Protein 3FIJ (pdb70)

Secondary structure (DSSP, 8-state):
-PPEEEEE--HHHHHHHHHHT-EEEEE----GGGHHHHHHT-SEEEE---SPPPGGGGT-PPPTT-----HHHHHHHHHHHHHHHHTT--EEEETT--HHHHHTT--EESSGGGSSS-----B--S-TTS--EEEEE-TTSSGGGT--TTEEE--B-S-EESSPPSSEEEEEEETT---EEEESS-SS-EEEESS-TT--TT-HHHHHHHHHHHHHHH--/---EEEEE--HHHHHHHHTT-EEEEE----GGGHHHHHHT-SEEEE---SPPPGGGGT-PPBTT-----HHHHHHHHHHHHHHHHTT--EEEETT--HHHHHTT--EES-GGG-SSPPB--B--S-TTS--EEEEE-TTSSHHHHS-TT-EE--B-S-EE-SPPTTEEEEEEETT---EEEESS-SS-EEEESS-TT---S-HHHHHHHHHHHHHHH--/-PPEEEEE--HHHHHHHHHTT-EEEEE----GGGHHHHHTT-SEEEE---SPPPGGGGT-PPBTT-----HHHHHHHHHHHHHHHHHT--EEEETT--HHHHHTT--EES-GGGSSS--B--B--S-TTS--EEEEE-TTSSGGGTS-TTEEE--B-S-EE-SPPTTEEEEEEETT---EEEESS-SS-EEEESS-TT--TT-HHHHHHHHHHHHHH-/-PPEEEEE--HHHHHHHHHTT-EEEEE----GGGHHHHHHT-SEEEE---SPPPGGGGT-PPPTT-----HHHHHHHHHHHHHHHHHT--EEEETT--HHHHHTT--EESSGGGSSS-----B--S-TTS--EEEEE-TTSTGGGTS-TTEEE--B-S-EE-SPPTTEEEEEEETT---EEEESS-SS-EEEESS-TT---S-HHHHHHHHHHHHHHHT-/-PPEEEEE--HHHHHHHHHTT-EEEEE----GGGHHHHHTT-SEEEE---SPPPGGGGT-PPPTT-----HHHHHHHHHHHHHHHHTT--EEEETT--HHHHHTT--EES-GGGSSS--B--B--S-TTS--EEEEE-TTSSGGGTS-TT-EE--B-S-EE-SPPSSEEEEEEETT---EEEESS-SS-EEEESS-TT---S-HHHHHHHHHHHHHHHH-/---EEEEE--HHHHHHHHHTT-EEEEE----GGGHHHHHHT-SEEEE---SBPPGGGGT-PPPTT---B-HHHHHHHHHHHHHHHHTT--EEEETT--HHHHHTT--EES-GGG-SSPP--SB--S-TTS--EEEEE-TTSTGGGTS-TTEEE--B-S-EE-SPPTTEEEEEEETT---EEEESS-SS-EEEESS-TT--TT-HHHHHHHHHHHHHHH--/---EEEEE---HHHHHHHHTT-EEEEE----GGGHHHHHTT-SEEEE---SPPPGGGGT-PPBTT-----HHHHHHHHHHHHHHHHTT--EEEETT--HHHHHTT--EES-GGG-SS-----S--S-TTS--EEEEE-TT-TGGGTS-TT-EE----S-EE-SPPTTEEEEEEETT---EEEESS-SS-EEEESS-TT---S-HHHHHHHHHHHHHHH-/---EEEEE--HHHHHHHHHTT-EEEEE----GGGHHHHHHT-SEEEE---SPPPGGGGT-PPPTT-----HHHHHHHHHHHHHHHHTT--EEEETT--HHHHHTT--EESSGGGSSS-----B--S-TTS--EEEEE-TTSHHHHHS-TTEEE--B-S-EE-SPPTTEEEEEEETT---EEEESS-SS-EEEESS-TT---S-HHHHHHHHHHHHHHTT-

Nearest PDB structures (foldseek):
  3fij-assembly1_H  TM=1.003E+00  e=1.975E-45  Listeria innocua
  3fij-assembly1_G  TM=9.987E-01  e=1.631E-45  Listeria innocua
  3fij-assembly1_B  TM=9.985E-01  e=3.739E-45  Listeria innocua
  2vxo-assembly1_A  TM=8.059E-01  e=6.911E-11  Homo sapiens
  2vpi-assembly1_A  TM=7.810E-01  e=2.467E-09  Homo sapiens

Foldseek 3Di:
DAFEEEEEDDDLVCVLLVVQGHHYDYDYQDDLVCQLVSLVPGLFYEYDDDAADQQVLQPDHDDPQADDHDHSSLSNVLSNVVSCLVVQGAYEYEANSCSPQSSQHFHKARFCVPDPDNDDDQQDPPPQLDFDFFKAFQCVDPLVVQDPGRDGFHHRDGMGTDGGHPQKDAGMDTPRGHAWIFGDPGSYGYIYGNGDLSSCPPDVSSSVSSNVSRVRSVVD/DFFEEEEEPPLVCVLLVVLGHHYDYDYQDALVCLLVVLVPGLEYEYDADAAEQQVLLPDHDDPLADDYDHSSLSNVLSNLVSCLVVQGEYEYEAVSCSNQSSQNFHKARFQVPDPFRDDDQQDPPPQLDFDFFKAFDCVDPLVVQDPGRDGAHGRDGMGTDGGGPQKDAGMATPRGHAWIFGHPGSYGYIYGNGDLSSCPPDVSSSVSSSVSRVSSVVD/DAFEEEEEDVVLPCVLLVVQGHHYDYDYQDALVCLLVVVVVGLAYEADDDAADAQPLLPGHDDPPADDYDPSSLSNVLSNVVNCLVVQHEYEYEASSCSVQSSQNWDKDRFQVRDPDNADDQQDPPPQLWFDFFKAFDCPDPLVVQDPHRDGFHGRDGMGTDGGGPQKDAGMDTVRGHAKMFGHPGSYGYIYGNGDLSSCPPDVSSSVSSSVNSVRSD/DAFEEEEEPDVLNCVLLVVLGHHYDYDYQDALVCLLVVVVVGLEYEYDDDAAAQQCLLPDDDDPPADDYDPSSLSNVLSNLVSCLVVQGEYEYEASSCSVQSSQRFHKARFQVRDPDNDDDQQDPPDLLWFDFFKAFDCVDPLVVLAPGRGGFHHRDGMGTDGGHPQKDATIATPRGGAKMWGHPGSYGYIYGNGDLSSCPPDVSSSVSSSVSRVRSVVD/DAFEEEEEDDDLVCVLLVVLGHHYDYDYQDALVCLLVVVVPGLFYEYEDDAADQQCLLPDDDDVAADDYDPSSLSNVLSNVVSCLVVQHEYEYEANSCSPQSSQNWHKARFQVRDPDRADDQQDPPPQLDFDFFKAFDCVDPLVVLDPGRDGFHHRDGMGTDGGRPQKDAGMDTVRGHAKIFGHPGSYGYIYGNGDLSSCPPDVSSSVVSSCSRVRSVVD/DFFEEEEEDDVLPCVLLVVLGHHYDYDYQDALVCLLVSPVRGLFYEAEDDAADQQVLLPDHDDPQADDYDVSSLSNVLSNVVNCLVVLGAYEYEANSCSPQSSQNFAKARFQVPDPDRDDDQQDPPPLLWFDFFKAFDCPDPLVVLDPGRDGFHHRDTMGTDGGGPQKDAGMDTPRGGAWIFGHPTSYGYIYGNGDLSSCPPDVSSSVSSSVRRVSSVVD/DFFEEEEEDCPLVCVLQVVLGHHYDYDYQDALVCLLVVCVVGLFYEYEDDAADQQCLLPDHDDPLADDYDPSSLSNVLSNVVSCLVVQGAYEYEANSCSPQSSQNFHKARFQVRDPQNADDQQDPPDLLWFDFFKAFDCVDPLCVLDPGRDGFHHHDGMGTDGGGPQKDAGMDTVRGGAWIFGHPTSYGYIHGNGCLSSCPPDVSSSVSSSVRRVSRVD/DAFEEEEEPPVLNCVLLVVLGHHYDYDYQDALVCLLVVCVVGLFYEYEDDAADQQCLLPDHDDPPADDYDVSSLSNVLSNVVSCQVVQGEYEAEANSCSPQSSQRFHKARFQVRDPDRDDDQQDPPDLLWFDFFKAFDCVDPLVVLDPGRDGFHHRDGMGTDGGHPQKDAGMDTPRGGAWIFGHPGSYGYIHGNGDLSSCPPDVSSSVSSSVSRVRSVVD

Radius of gyration: 37.93 Å; Cα contacts (8 Å, |Δi|>4): 4145; chains: 8; bounding box: 94×78×86 Å

Sequence (1756 aa):
LKPVIGITGQQRYVDAIQKVGGFPIALPIDDPSTAVQAISLVDGLLLTGGQDITPQLYLEEPSQEIGAYFPPRDSYEIALVRAALDAGKPIFAICRGQLVNVALGGTLYQDISQVETKALQHLQRVDEQLGSHTIDIEPTSELAKHHPNKKLVNSLHHQFIKKLAPSFKVTARTADGIEAVEGDNLPSWYLGVQWHPELFQTDPESEQLFQALVDESKKTLKPVIGITGQRYVDAIQKVGGFPIALPIDDPSTAVQAISLVDGLLLTGGQDITPQLYLEEPSQEIGAYFPPRDSYEIALVRAALDAGKPIFAICRGQLVNVALGGTLYQDISQVETKALQHLQRVDEQLGSHTIDIEPTSELAKHHPNKKLVNSLHHQFIKKLAPSFKVTARTADGIEAVEGDNLPSWYLGVQWHPELFQTDPESEQLFQALVDESKKTLKPVIGITGQQRYVDAIQKVGGFPIALPIDDPSTAVQAISLVDGLLLTGGQDITPQLYLEEPSQEIGAYFPPRDSYEIALVRAALDAGKPIFAICRGQLVNVALGGTLYQDISQVETKALQHLQRVDEQLGSHTIDIEPTSELAKHHPNKKLVNSLHHQFIKKLAPSFKVTARTADGIEAVEGDNLPSWYLGVQWHPELFQTDPESEQLFQALVDESKLKPVIGITGQQRYVDAIQKVGGFPIALPIDDPSTAVQAISLVDGLLLTGGQDITPQLYLEEPSQEIGAYFPPRDSYEIALVRAALDAGKPIFAICRGQLVNVALGGTLYQDISQVETKALQHLQRVDEQLGSHTIDIEPTSELAKHHPNKKLVNSLHHQFIKKLAPSFKVTARTADGIEAVEGDNLPSWYLGVQWHPELFQTDPESEQLFQALVDESKKTLKPVIGITGQQRYVDAIQKVGGFPIALPIDDPSTAVQAISLVDGLLLTGGQDITPQLYLEEPSQEIGAYFPPRDSYEIALVRAALDAGKPIFAICRGQLVNVALGGTLYQDISQVETKALQHLQRVDEQLGSHTIDIEPTSELAKHHPNKKLVNSLHHQFIKKLAPSFKVTARTADGIEAVEGDNLPSWYLGVQWHPELFQTDPESEQLFQALVDESKKTLKPVIGITGQQRYVDAIQKVGGFPIALPIDDPSTAVQAISLVDGLLLTGGQDITPQLYLEEPSQEIGAYFPPRDSYEIALVRAALDAGKPIFAICRGQLVNVALGGTLYQDISQVETKALQHLQRVDEQLGSHTIDIEPTSELAKHHPNKKLVNSLHHQFIKKLAPSFKVTARTADGIEAVEGDNLPSWYLGVQWHPELFQTDPESEQLFQALVDESKKTLKPVIGITGNQRYVDAIQKVGGFPIALPIDDPSTAVQAISLVDGLLLTGGQDITPQLYLEEPSQEIGAYFPPRDSYEIALVRAALDAGKPIFAICRGQLVNVALGGTLYQDISQVETKALQHLQRVDEQLGSHTIDIEPTSELAKHHPNKKLVNSLHHQFIKKLAPSFKVTARTADGIEAVEGDNLPSWYLGVQWHPELFQTDPESEQLFQALVDESKKLKPVIGITGQQRYVDAIQKVGGFPIALPIDDPSTAVQAISLVDGLLLTGGQDITPQLYLEEPSQEIGAYFPPRDSYEIALVRAALDAGKPIFAICRGQLVNVALGGTLYQDISQVETKALQHLQRVDEQLGSHTIDIEPTSELAKHHPNKKLVNSLHHQFIKKLAPSFKVTARTADGIEAVEGDNLPSWYLGVQWHPELFQTDPESEQLFQALVDESKKT

Structure (mmCIF, N/CA/C/O backbone):
data_3FIJ
#
_entry.id   3FIJ
#
_cell.length_a   91.056
_cell.length_b   131.205
_cell.length_c   93.290
_cell.angle_alpha   90.00
_cell.angle_beta   108.79
_cell.angle_gamma   90.00
#
_symmetry.space_group_name_H-M   'P 1 21 1'
#
loop_
_entity.id
_entity.type
_entity.pdbx_description
1 polymer 'Lin1909 protein'
2 non-polymer 'MANGANESE (II) ION'
3 water water
#
loop_
_atom_site.group_PDB
_atom_site.id
_atom_site.type_symbol
_atom_site.label_atom_id
_atom_site.label_alt_id
_atom_site.label_comp_id
_atom_site.label_asym_id
_atom_site.label_entity_id
_atom_site.label_seq_id
_atom_site.pdbx_PDB_ins_code
_atom_site.Cartn_x
_atom_site.Cartn_y
_atom_site.Cartn_z
_atom_site.occupancy
_atom_site.B_iso_or_equiv
_atom_site.auth_seq_id
_atom_site.auth_comp_id
_atom_site.auth_asym_id
_atom_site.auth_atom_id
_atom_site.pdbx_PDB_model_num
ATOM 1 N N . LEU A 1 3 ? 46.360 4.968 -28.270 1.00 47.06 3 LEU A N 1
ATOM 2 C CA . LEU A 1 3 ? 45.691 4.271 -27.133 1.00 44.99 3 LEU A CA 1
ATOM 3 C C . LEU A 1 3 ? 44.678 5.204 -26.449 1.00 43.45 3 LEU A C 1
ATOM 4 O O . LEU A 1 3 ? 44.146 6.111 -27.093 1.00 45.52 3 LEU A O 1
ATOM 9 N N . LYS A 1 4 ? 44.405 5.008 -25.162 1.00 39.57 4 LYS A N 1
ATOM 10 C CA . LYS A 1 4 ? 43.411 5.849 -24.490 1.00 34.02 4 LYS A CA 1
ATOM 11 C C . LYS A 1 4 ? 43.928 7.024 -23.671 1.00 30.99 4 LYS A C 1
ATOM 12 O O . LYS A 1 4 ? 45.011 6.971 -23.090 1.00 31.37 4 LYS A O 1
ATOM 18 N N . PRO A 1 5 ? 43.137 8.104 -23.601 1.00 27.62 5 PRO A N 1
ATOM 19 C CA . PRO A 1 5 ? 43.524 9.285 -22.831 1.00 25.14 5 PRO A CA 1
ATOM 20 C C . PRO A 1 5 ? 43.484 8.902 -21.344 1.00 24.14 5 PRO A C 1
ATOM 21 O O . PRO A 1 5 ? 42.555 8.217 -20.902 1.00 22.73 5 PRO A O 1
ATOM 25 N N . VAL A 1 6 ? 44.484 9.328 -20.581 1.00 21.02 6 VAL A N 1
ATOM 26 C CA . VAL A 1 6 ? 44.519 9.028 -19.156 1.00 18.56 6 VAL A CA 1
ATOM 27 C C . VAL A 1 6 ? 43.785 10.125 -18.391 1.00 17.30 6 VAL A C 1
ATOM 28 O O . VAL A 1 6 ? 44.024 11.309 -18.612 1.00 19.46 6 VAL A O 1
ATOM 32 N N . ILE A 1 7 ? 42.879 9.733 -17.504 1.00 16.80 7 ILE A N 1
ATOM 33 C CA . ILE A 1 7 ? 42.130 10.699 -16.707 1.00 16.08 7 ILE A CA 1
ATOM 34 C C . ILE A 1 7 ? 42.431 10.529 -15.216 1.00 16.12 7 ILE A C 1
ATOM 35 O O . ILE A 1 7 ? 42.136 9.490 -14.617 1.00 15.79 7 ILE A O 1
ATOM 40 N N . GLY A 1 8 ? 43.028 11.556 -14.625 1.00 16.97 8 GLY A N 1
ATOM 41 C CA . GLY A 1 8 ? 43.337 11.520 -13.210 1.00 15.24 8 GLY A CA 1
ATOM 42 C C . GLY A 1 8 ? 42.067 11.859 -12.453 1.00 16.13 8 GLY A C 1
ATOM 43 O O . GLY A 1 8 ? 41.507 12.945 -12.622 1.00 14.08 8 GLY A O 1
ATOM 44 N N . ILE A 1 9 ? 41.594 10.919 -11.643 1.00 15.09 9 ILE A N 1
ATOM 45 C CA . ILE A 1 9 ? 40.389 11.132 -10.859 1.00 14.55 9 ILE A CA 1
ATOM 46 C C . ILE A 1 9 ? 40.786 11.403 -9.424 1.00 15.87 9 ILE A C 1
ATOM 47 O O . ILE A 1 9 ? 41.532 10.642 -8.810 1.00 16.72 9 ILE A O 1
ATOM 52 N N . THR A 1 10 ? 40.262 12.490 -8.890 1.00 17.48 10 THR A N 1
ATOM 53 C CA . THR A 1 10 ? 40.555 12.902 -7.532 1.00 20.37 10 THR A CA 1
ATOM 54 C C . THR A 1 10 ? 39.655 12.114 -6.573 1.00 21.37 10 THR A C 1
ATOM 55 O O . THR A 1 10 ? 38.538 11.759 -6.926 1.00 22.49 10 THR A O 1
ATOM 59 N N . GLY A 1 11 ? 40.135 11.821 -5.369 1.00 25.01 11 GLY A N 1
ATOM 60 C CA . GLY A 1 11 ? 39.316 11.053 -4.441 1.00 27.52 11 GLY A CA 1
ATOM 61 C C . GLY A 1 11 ? 39.451 11.445 -2.988 1.00 28.66 11 GLY A C 1
ATOM 62 O O . GLY A 1 11 ? 40.219 12.347 -2.667 1.00 31.13 11 GLY A O 1
ATOM 63 N N . GLN A 1 30 ? 35.428 7.980 -6.227 1.00 39.61 30 GLN A N 1
ATOM 64 C CA . GLN A 1 30 ? 34.772 6.691 -6.049 1.00 37.78 30 GLN A CA 1
ATOM 65 C C . GLN A 1 30 ? 34.500 5.950 -7.355 1.00 35.46 30 GLN A C 1
ATOM 66 O O . GLN A 1 30 ? 34.693 6.475 -8.455 1.00 33.55 30 GLN A O 1
ATOM 72 N N . GLN A 1 31 ? 34.035 4.716 -7.198 1.00 32.56 31 GLN A N 1
ATOM 73 C CA . GLN A 1 31 ? 33.766 3.810 -8.297 1.00 29.83 31 GLN A CA 1
ATOM 74 C C . GLN A 1 31 ? 32.959 4.327 -9.474 1.00 28.39 31 GLN A C 1
ATOM 75 O O . GLN A 1 31 ? 33.357 4.146 -10.626 1.00 26.57 31 GLN A O 1
ATOM 81 N N . ARG A 1 32 ? 31.826 4.960 -9.207 1.00 26.85 32 ARG A N 1
ATOM 82 C CA . ARG A 1 32 ? 31.013 5.425 -10.313 1.00 28.12 32 ARG A CA 1
ATOM 83 C C . ARG A 1 32 ? 31.690 6.469 -11.188 1.00 25.82 32 ARG A C 1
ATOM 84 O O . ARG A 1 32 ? 31.334 6.618 -12.354 1.00 26.63 32 ARG A O 1
ATOM 92 N N . TYR A 1 33 ? 32.685 7.168 -10.654 1.00 23.57 33 TYR A N 1
ATOM 93 C CA . TYR A 1 33 ? 33.398 8.134 -11.482 1.00 21.99 33 TYR A CA 1
ATOM 94 C C . TYR A 1 33 ? 34.284 7.348 -12.449 1.00 21.94 33 TYR A C 1
ATOM 95 O O . TYR A 1 33 ? 34.387 7.704 -13.624 1.00 21.03 33 TYR A O 1
ATOM 104 N N . VAL A 1 34 ? 34.915 6.274 -11.966 1.00 21.67 34 VAL A N 1
ATOM 105 C CA . VAL A 1 34 ? 35.763 5.473 -12.848 1.00 22.15 34 VAL A CA 1
ATOM 106 C C . VAL A 1 34 ? 34.890 4.718 -13.855 1.00 20.82 34 VAL A C 1
ATOM 107 O O . VAL A 1 34 ? 35.311 4.497 -14.989 1.00 20.02 34 VAL A O 1
ATOM 111 N N . ASP A 1 35 ? 33.683 4.328 -13.446 1.00 19.58 35 ASP A N 1
ATOM 112 C CA . ASP A 1 35 ? 32.771 3.637 -14.364 1.00 20.07 35 ASP A CA 1
ATOM 113 C C . ASP A 1 35 ? 32.491 4.598 -15.515 1.00 19.01 35 ASP A C 1
ATOM 114 O O . ASP A 1 35 ? 32.572 4.238 -16.684 1.00 19.25 35 ASP A O 1
ATOM 119 N N . ALA A 1 36 ? 32.160 5.832 -15.162 1.00 18.71 36 ALA A N 1
ATOM 120 C CA . ALA A 1 36 ? 31.870 6.863 -16.147 1.00 18.21 36 ALA A CA 1
ATOM 121 C C . ALA A 1 36 ? 33.024 7.044 -17.129 1.00 17.75 36 ALA A C 1
ATOM 122 O O . ALA A 1 36 ? 32.828 7.043 -18.340 1.00 19.42 36 ALA A O 1
ATOM 124 N N . ILE A 1 37 ? 34.232 7.200 -16.612 1.00 16.62 37 ILE A N 1
ATOM 125 C CA . ILE A 1 37 ? 35.377 7.390 -17.482 1.00 16.58 37 ILE A CA 1
ATOM 126 C C . ILE A 1 37 ? 35.604 6.179 -18.374 1.00 17.47 37 ILE A C 1
ATOM 127 O O . ILE A 1 37 ? 35.833 6.319 -19.576 1.00 19.36 37 ILE A O 1
ATOM 132 N N . GLN A 1 38 ? 35.536 4.988 -17.791 1.00 16.89 38 GLN A N 1
ATOM 133 C CA . GLN A 1 38 ? 35.751 3.770 -18.560 1.00 17.68 38 GLN A CA 1
ATOM 134 C C . GLN A 1 38 ? 34.699 3.561 -19.641 1.00 17.67 38 GLN A C 1
ATOM 135 O O . GLN A 1 38 ? 35.023 3.130 -20.746 1.00 16.89 38 GLN A O 1
ATOM 141 N N . LYS A 1 39 ? 33.448 3.881 -19.335 1.00 18.45 39 LYS A N 1
ATOM 142 C CA . LYS A 1 39 ? 32.380 3.728 -20.310 1.00 19.82 39 LYS A CA 1
ATOM 143 C C . LYS A 1 39 ? 32.621 4.652 -21.501 1.00 21.71 39 LYS A C 1
ATOM 144 O O . LYS A 1 39 ? 32.290 4.323 -22.631 1.00 23.34 39 LYS A O 1
ATOM 150 N N . VAL A 1 40 ? 33.231 5.799 -21.240 1.00 21.76 40 VAL A N 1
ATOM 151 C CA . VAL A 1 40 ? 33.470 6.790 -22.273 1.00 20.93 40 VAL A CA 1
ATOM 152 C C . VAL A 1 40 ? 34.775 6.686 -23.081 1.00 22.14 40 VAL A C 1
ATOM 153 O O . VAL A 1 40 ? 34.988 7.449 -24.023 1.00 22.31 40 VAL A O 1
ATOM 157 N N . GLY A 1 41 ? 35.649 5.752 -22.722 1.00 21.54 41 GLY A N 1
ATOM 158 C CA . GLY A 1 41 ? 36.868 5.588 -23.493 1.00 20.98 41 GLY A CA 1
ATOM 159 C C . GLY A 1 41 ? 38.165 6.106 -22.906 1.00 21.32 41 GLY A C 1
ATOM 160 O O . GLY A 1 41 ? 39.196 6.107 -23.583 1.00 19.81 41 GLY A O 1
ATOM 161 N N . GLY A 1 42 ? 38.134 6.545 -21.656 1.00 20.31 42 GLY A N 1
ATOM 162 C CA . GLY A 1 42 ? 39.350 7.049 -21.049 1.00 18.97 42 GLY A CA 1
ATOM 163 C C . GLY A 1 42 ? 39.919 6.028 -20.092 1.00 17.97 42 GLY A C 1
ATOM 164 O O . GLY A 1 42 ? 39.205 5.134 -19.662 1.00 18.28 42 GLY A O 1
ATOM 165 N N . PHE A 1 43 ? 41.205 6.133 -19.775 1.00 17.46 43 PHE A N 1
ATOM 166 C CA . PHE A 1 43 ? 41.802 5.200 -18.831 1.00 17.87 43 PHE A CA 1
ATOM 167 C C . PHE A 1 43 ? 41.939 5.973 -17.539 1.00 16.68 43 PHE A C 1
ATOM 168 O O . PHE A 1 43 ? 42.765 6.876 -17.429 1.00 17.63 43 PHE A O 1
ATOM 176 N N . PRO A 1 44 ? 41.128 5.635 -16.539 1.00 14.91 44 PRO A N 1
ATOM 177 C CA . PRO A 1 44 ? 41.261 6.391 -15.300 1.00 15.02 44 PRO A CA 1
ATOM 178 C C . PRO A 1 44 ? 42.295 5.842 -14.323 1.00 15.75 44 PRO A C 1
ATOM 179 O O . PRO A 1 44 ? 42.641 4.658 -14.358 1.00 16.58 44 PRO A O 1
ATOM 183 N N . ILE A 1 45 ? 42.809 6.733 -13.483 1.00 14.19 45 ILE A N 1
ATOM 184 C CA . ILE A 1 45 ? 43.729 6.372 -12.413 1.00 14.41 45 ILE A CA 1
ATOM 185 C C . ILE A 1 45 ? 43.299 7.267 -11.266 1.00 15.04 45 ILE A C 1
ATOM 186 O O . ILE A 1 45 ? 42.966 8.442 -11.468 1.00 16.68 45 ILE A O 1
ATOM 191 N N . ALA A 1 46 ? 43.260 6.710 -10.067 1.00 15.35 46 ALA A N 1
ATOM 192 C CA . ALA A 1 46 ? 42.864 7.494 -8.913 1.00 15.77 46 ALA A CA 1
ATOM 193 C C . ALA A 1 46 ? 44.109 8.152 -8.327 1.00 16.25 46 ALA A C 1
ATOM 194 O O . ALA A 1 46 ? 45.122 7.492 -8.106 1.00 16.44 46 ALA A O 1
ATOM 196 N N . LEU A 1 47 ? 44.036 9.461 -8.111 1.00 15.69 47 LEU A N 1
ATOM 197 C CA . LEU A 1 47 ? 45.145 10.199 -7.530 1.00 15.62 47 LEU A CA 1
ATOM 198 C C . LEU A 1 47 ? 44.900 10.325 -6.035 1.00 15.09 47 LEU A C 1
ATOM 199 O O . LEU A 1 47 ? 44.014 11.062 -5.605 1.00 14.03 47 LEU A O 1
ATOM 204 N N . PRO A 1 48 ? 45.655 9.579 -5.217 1.00 13.76 48 PRO A N 1
ATOM 205 C CA . PRO A 1 48 ? 45.407 9.723 -3.788 1.00 14.38 48 PRO A CA 1
ATOM 206 C C . PRO A 1 48 ? 45.831 11.114 -3.325 1.00 13.87 48 PRO A C 1
ATOM 207 O O . PRO A 1 48 ? 46.479 11.868 -4.058 1.00 11.56 48 PRO A O 1
ATOM 211 N N . ILE A 1 49 ? 45.445 11.470 -2.114 1.00 13.13 49 ILE A N 1
ATOM 212 C CA . ILE A 1 49 ? 45.836 12.764 -1.607 1.00 16.05 49 ILE A CA 1
ATOM 213 C C . ILE A 1 49 ? 47.344 12.727 -1.371 1.00 15.33 49 ILE A C 1
ATOM 214 O O . ILE A 1 49 ? 47.868 11.767 -0.814 1.00 15.64 49 ILE A O 1
ATOM 219 N N . ASP A 1 50 ? 48.043 13.761 -1.819 1.00 16.14 50 ASP A N 1
ATOM 220 C CA . ASP A 1 50 ? 49.486 13.810 -1.636 1.00 19.53 50 ASP A CA 1
ATOM 221 C C . ASP A 1 50 ? 49.921 15.247 -1.398 1.00 20.73 50 ASP A C 1
ATOM 222 O O . ASP A 1 50 ? 49.104 16.166 -1.415 1.00 19.14 50 ASP A O 1
ATOM 227 N N . ASP A 1 51 ? 51.214 15.434 -1.163 1.00 23.10 51 ASP A N 1
ATOM 228 C CA . ASP A 1 51 ? 51.766 16.761 -0.917 1.00 23.60 51 ASP A CA 1
ATOM 229 C C . ASP A 1 51 ? 51.655 17.662 -2.154 1.00 21.84 51 ASP A C 1
ATOM 230 O O . ASP A 1 51 ? 52.004 17.249 -3.257 1.00 21.76 51 ASP A O 1
ATOM 235 N N . PRO A 1 52 ? 51.168 18.907 -1.980 1.00 21.33 52 PRO A N 1
ATOM 236 C CA . PRO A 1 52 ? 51.004 19.882 -3.068 1.00 21.36 52 PRO A CA 1
ATOM 237 C C . PRO A 1 52 ? 52.155 19.894 -4.070 1.00 21.69 52 PRO A C 1
ATOM 238 O O . PRO A 1 52 ? 51.942 19.965 -5.281 1.00 21.14 52 PRO A O 1
ATOM 242 N N . SER A 1 53 ? 53.377 19.826 -3.553 1.00 22.02 53 SER A N 1
ATOM 243 C CA . SER A 1 53 ? 54.576 19.821 -4.386 1.00 22.05 53 SER A CA 1
ATOM 244 C C . SER A 1 53 ? 54.608 18.693 -5.423 1.00 23.29 53 SER A C 1
ATOM 245 O O . SER A 1 53 ? 55.380 18.764 -6.381 1.00 24.25 53 SER A O 1
ATOM 248 N N . THR A 1 54 ? 53.791 17.655 -5.240 1.00 21.47 54 THR A N 1
ATOM 249 C CA . THR A 1 54 ? 53.771 16.550 -6.197 1.00 21.08 54 THR A CA 1
ATOM 250 C C . THR A 1 54 ? 52.679 16.731 -7.237 1.00 21.42 54 THR A C 1
ATOM 251 O O . THR A 1 54 ? 52.477 15.869 -8.094 1.00 21.90 54 THR A O 1
ATOM 255 N N . ALA A 1 55 ? 51.981 17.858 -7.172 1.00 20.99 55 ALA A N 1
ATOM 256 C CA . ALA A 1 55 ? 50.899 18.123 -8.114 1.00 20.74 55 ALA A CA 1
ATOM 257 C C . ALA A 1 55 ? 51.328 18.169 -9.579 1.00 21.07 55 ALA A C 1
ATOM 258 O O . ALA A 1 55 ? 50.656 17.593 -10.441 1.00 21.59 55 ALA A O 1
ATOM 260 N N . VAL A 1 56 ? 52.433 18.843 -9.891 1.00 20.49 56 VAL A N 1
ATOM 261 C CA . VAL A 1 56 ? 52.814 18.894 -11.291 1.00 19.58 56 VAL A CA 1
ATOM 262 C C . VAL A 1 56 ? 53.209 17.505 -11.801 1.00 19.83 56 VAL A C 1
ATOM 263 O O . VAL A 1 56 ? 52.974 17.186 -12.961 1.00 20.16 56 VAL A O 1
ATOM 267 N N . GLN A 1 57 ? 53.781 16.664 -10.942 1.00 19.42 57 GLN A N 1
ATOM 268 C CA . GLN A 1 57 ? 54.146 15.319 -11.378 1.00 19.79 57 GLN A CA 1
ATOM 269 C C . GLN A 1 57 ? 52.869 14.510 -11.605 1.00 20.80 57 GLN A C 1
ATOM 270 O O . GLN A 1 57 ? 52.809 13.636 -12.470 1.00 20.80 57 GLN A O 1
ATOM 276 N N . ALA A 1 58 ? 51.846 14.806 -10.816 1.00 20.18 58 ALA A N 1
ATOM 277 C CA . ALA A 1 58 ? 50.580 14.108 -10.942 1.00 19.72 58 ALA A CA 1
ATOM 278 C C . ALA A 1 58 ? 49.938 14.415 -12.299 1.00 20.04 58 ALA A C 1
ATOM 279 O O . ALA A 1 58 ? 49.550 13.498 -13.020 1.00 18.75 58 ALA A O 1
ATOM 281 N N . ILE A 1 59 ? 49.830 15.700 -12.641 1.00 19.37 59 ILE A N 1
ATOM 282 C CA . ILE A 1 59 ? 49.234 16.105 -13.914 1.00 19.41 59 ILE A CA 1
ATOM 283 C C . ILE A 1 59 ? 50.082 15.668 -15.105 1.00 20.10 59 ILE A C 1
ATOM 284 O O . ILE A 1 59 ? 49.565 15.436 -16.192 1.00 20.14 59 ILE A O 1
ATOM 289 N N . SER A 1 60 ? 51.384 15.531 -14.905 1.00 20.54 60 SER A N 1
ATOM 290 C CA . SER A 1 60 ? 52.235 15.117 -16.007 1.00 23.05 60 SER A CA 1
ATOM 291 C C . SER A 1 60 ? 51.831 13.762 -16.582 1.00 24.37 60 SER A C 1
ATOM 292 O O . SER A 1 60 ? 51.938 13.554 -17.788 1.00 27.09 60 SER A O 1
ATOM 295 N N . LEU A 1 61 ? 51.352 12.832 -15.759 1.00 24.28 61 LEU A N 1
ATOM 296 C CA . LEU A 1 61 ? 50.989 11.548 -16.343 1.00 24.76 61 LEU A CA 1
ATOM 297 C C . LEU A 1 61 ? 49.536 11.349 -16.750 1.00 22.51 61 LEU A C 1
ATOM 298 O O . LEU A 1 61 ? 49.153 10.255 -17.148 1.00 21.98 61 LEU A O 1
ATOM 303 N N . VAL A 1 62 ? 48.729 12.400 -16.680 1.00 20.95 62 VAL A N 1
ATOM 304 C CA . VAL A 1 62 ? 47.334 12.285 -17.102 1.00 19.82 62 VAL A CA 1
ATOM 305 C C . VAL A 1 62 ? 47.080 13.272 -18.236 1.00 21.01 62 VAL A C 1
ATOM 306 O O . VAL A 1 62 ? 47.840 14.227 -18.418 1.00 21.45 62 VAL A O 1
ATOM 310 N N . ASP A 1 63 ? 46.013 13.046 -18.994 1.00 20.73 63 ASP A N 1
ATOM 311 C CA . ASP A 1 63 ? 45.667 13.939 -20.097 1.00 22.53 63 ASP A CA 1
ATOM 312 C C . ASP A 1 63 ? 44.480 14.817 -19.737 1.00 23.35 63 ASP A C 1
ATOM 313 O O . ASP A 1 63 ? 44.178 15.778 -20.442 1.00 24.14 63 ASP A O 1
ATOM 318 N N . GLY A 1 64 ? 43.811 14.479 -18.635 1.00 23.87 64 GLY A N 1
ATOM 319 C CA . GLY A 1 64 ? 42.658 15.243 -18.189 1.00 22.77 64 GLY A CA 1
ATOM 320 C C . GLY A 1 64 ? 42.461 15.064 -16.696 1.00 23.10 64 GLY A C 1
ATOM 321 O O . GLY A 1 64 ? 42.842 14.028 -16.140 1.00 23.46 64 GLY A O 1
ATOM 322 N N . LEU A 1 65 ? 41.864 16.065 -16.050 1.00 21.97 65 LEU A N 1
ATOM 323 C CA . LEU A 1 65 ? 41.628 16.042 -14.602 1.00 19.29 65 LEU A CA 1
ATOM 324 C C . LEU A 1 65 ? 40.143 16.067 -14.206 1.00 18.80 65 LEU A C 1
ATOM 325 O O . LEU A 1 65 ? 39.406 16.985 -14.573 1.00 18.23 65 LEU A O 1
ATOM 330 N N . LEU A 1 66 ? 39.714 15.058 -13.451 1.00 16.41 66 LEU A N 1
ATOM 331 C CA . LEU A 1 66 ? 38.331 14.969 -12.990 1.00 14.96 66 LEU A CA 1
ATOM 332 C C . LEU A 1 66 ? 38.260 15.140 -11.461 1.00 15.92 66 LEU A C 1
ATOM 333 O O . LEU A 1 66 ? 38.752 14.293 -10.706 1.00 15.48 66 LEU A O 1
ATOM 338 N N . LEU A 1 67 ? 37.662 16.238 -11.007 1.00 15.46 67 LEU A N 1
ATOM 339 C CA . LEU A 1 67 ? 37.527 16.499 -9.574 1.00 15.67 67 LEU A CA 1
ATOM 340 C C . LEU A 1 67 ? 36.188 15.961 -9.086 1.00 15.91 67 LEU A C 1
ATOM 341 O O . LEU A 1 67 ? 35.130 16.294 -9.633 1.00 16.90 67 LEU A O 1
ATOM 346 N N . THR A 1 68 ? 36.243 15.132 -8.049 1.00 15.37 68 THR A N 1
ATOM 347 C CA . THR A 1 68 ? 35.059 14.493 -7.500 1.00 13.99 68 THR A CA 1
ATOM 348 C C . THR A 1 68 ? 34.432 15.165 -6.291 1.00 13.86 68 THR A C 1
ATOM 349 O O . THR A 1 68 ? 34.955 16.141 -5.744 1.00 11.76 68 THR A O 1
ATOM 353 N N . GLY A 1 69 ? 33.296 14.607 -5.879 1.00 15.35 69 GLY A N 1
ATOM 354 C CA . GLY A 1 69 ? 32.571 15.118 -4.738 1.00 14.92 69 GLY A CA 1
ATOM 355 C C . GLY A 1 69 ? 33.324 14.797 -3.467 1.00 16.73 69 GLY A C 1
ATOM 356 O O . GLY A 1 69 ? 34.436 14.267 -3.500 1.00 15.39 69 GLY A O 1
ATOM 357 N N . GLY A 1 70 ? 32.716 15.121 -2.337 1.00 17.16 70 GLY A N 1
ATOM 358 C CA . GLY A 1 70 ? 33.352 14.864 -1.068 1.00 18.44 70 GLY A CA 1
ATOM 359 C C . GLY A 1 70 ? 32.921 15.876 -0.028 1.00 19.56 70 GLY A C 1
ATOM 360 O O . GLY A 1 70 ? 31.829 16.439 -0.094 1.00 19.69 70 GLY A O 1
ATOM 361 N N . GLN A 1 71 ? 33.798 16.115 0.933 1.00 20.16 71 GLN A N 1
ATOM 362 C CA . GLN A 1 71 ? 33.521 17.041 2.020 1.00 21.40 71 GLN A CA 1
ATOM 363 C C . GLN A 1 71 ? 33.604 18.513 1.652 1.00 19.75 71 GLN A C 1
ATOM 364 O O . GLN A 1 71 ? 34.129 18.884 0.601 1.00 18.84 71 GLN A O 1
ATOM 370 N N . ASP A 1 72 ? 33.079 19.348 2.542 1.00 19.28 72 ASP A N 1
ATOM 371 C CA . ASP A 1 72 ? 33.120 20.791 2.358 1.00 19.46 72 ASP A CA 1
ATOM 372 C C . ASP A 1 72 ? 34.586 21.217 2.336 1.00 18.47 72 ASP A C 1
ATOM 373 O O . ASP A 1 72 ? 35.435 20.564 2.930 1.00 18.52 72 ASP A O 1
ATOM 378 N N . ILE A 1 73 ? 34.871 22.310 1.645 1.00 17.05 73 ILE A N 1
ATOM 379 C CA . ILE A 1 73 ? 36.221 22.832 1.553 1.00 18.58 73 ILE A CA 1
ATOM 380 C C . ILE A 1 73 ? 36.530 23.604 2.831 1.00 19.85 73 ILE A C 1
ATOM 381 O O . ILE A 1 73 ? 35.664 24.314 3.351 1.00 17.14 73 ILE A O 1
ATOM 386 N N . THR A 1 74 ? 37.756 23.471 3.338 1.00 20.79 74 THR A N 1
ATOM 387 C CA . THR A 1 74 ? 38.104 24.156 4.575 1.00 22.10 74 THR A CA 1
ATOM 388 C C . THR A 1 74 ? 37.847 25.637 4.360 1.00 20.32 74 THR A C 1
ATOM 389 O O . THR A 1 74 ? 38.311 26.227 3.381 1.00 17.65 74 THR A O 1
ATOM 393 N N . PRO A 1 75 ? 37.079 26.249 5.272 1.00 19.34 75 PRO A N 1
ATOM 394 C CA . PRO A 1 75 ? 36.727 27.669 5.198 1.00 19.73 75 PRO A CA 1
ATOM 395 C C . PRO A 1 75 ? 37.917 28.622 5.158 1.00 20.67 75 PRO A C 1
ATOM 396 O O . PRO A 1 75 ? 37.890 29.638 4.462 1.00 20.23 75 PRO A O 1
ATOM 400 N N . GLN A 1 76 ? 38.960 28.276 5.898 1.00 22.47 76 GLN A N 1
ATOM 401 C CA . GLN A 1 76 ? 40.177 29.077 5.962 1.00 23.74 76 GLN A CA 1
ATOM 402 C C . GLN A 1 76 ? 40.680 29.391 4.552 1.00 25.15 76 GLN A C 1
ATOM 403 O O . GLN A 1 76 ? 41.251 30.459 4.313 1.00 24.41 76 GLN A O 1
ATOM 409 N N . LEU A 1 77 ? 40.466 28.457 3.624 1.00 24.74 77 LEU A N 1
ATOM 410 C CA . LEU A 1 77 ? 40.892 28.634 2.240 1.00 24.90 77 LEU A CA 1
ATOM 411 C C . LEU A 1 77 ? 40.241 29.826 1.549 1.00 24.09 77 LEU A C 1
ATOM 412 O O . LEU A 1 77 ? 40.780 30.345 0.570 1.00 24.93 77 LEU A O 1
ATOM 417 N N . TYR A 1 78 ? 39.078 30.259 2.026 1.00 23.25 78 TYR A N 1
ATOM 418 C CA . TYR A 1 78 ? 38.467 31.440 1.428 1.00 21.38 78 TYR A CA 1
ATOM 419 C C . TYR A 1 78 ? 38.262 32.560 2.457 1.00 21.34 78 TYR A C 1
ATOM 420 O O . TYR A 1 78 ? 37.321 33.354 2.391 1.00 21.01 78 TYR A O 1
ATOM 429 N N . LEU A 1 79 ? 39.191 32.606 3.408 1.00 20.74 79 LEU A N 1
ATOM 430 C CA . LEU A 1 79 ? 39.235 33.635 4.445 1.00 22.20 79 LEU A CA 1
ATOM 431 C C . LEU A 1 79 ? 38.045 33.743 5.388 1.00 19.66 79 LEU A C 1
ATOM 432 O O . LEU A 1 79 ? 37.601 34.841 5.711 1.00 20.13 79 LEU A O 1
ATOM 437 N N . GLU A 1 80 ? 37.537 32.606 5.839 1.00 18.72 80 GLU A N 1
ATOM 438 C CA . GLU A 1 80 ? 36.403 32.591 6.754 1.00 17.96 80 GLU A CA 1
ATOM 439 C C . GLU A 1 80 ? 36.676 31.561 7.833 1.00 16.57 80 GLU A C 1
ATOM 440 O O . GLU A 1 80 ? 37.308 30.535 7.568 1.00 15.36 80 GLU A O 1
ATOM 446 N N . GLU A 1 81 ? 36.233 31.834 9.055 1.00 16.08 81 GLU A N 1
ATOM 447 C CA . GLU A 1 81 ? 36.406 30.851 10.116 1.00 17.44 81 GLU A CA 1
ATOM 448 C C . GLU A 1 81 ? 35.161 29.952 10.021 1.00 16.82 81 GLU A C 1
ATOM 449 O O . GLU A 1 81 ? 34.157 30.343 9.432 1.00 16.82 81 GLU A O 1
ATOM 455 N N . PRO A 1 82 ? 35.219 28.733 10.577 1.00 17.02 82 PRO A N 1
ATOM 456 C CA . PRO A 1 82 ? 34.080 27.808 10.523 1.00 16.45 82 PRO A CA 1
ATOM 457 C C . PRO A 1 82 ? 32.802 28.151 11.286 1.00 17.84 82 PRO A C 1
ATOM 458 O O . PRO A 1 82 ? 32.816 28.316 12.510 1.00 18.03 82 PRO A O 1
ATOM 462 N N . SER A 1 83 ? 31.701 28.241 10.539 1.00 17.86 83 SER A N 1
ATOM 463 C CA . SER A 1 83 ? 30.367 28.512 11.085 1.00 19.57 83 SER A CA 1
ATOM 464 C C . SER A 1 83 ? 29.872 27.267 11.808 1.00 19.90 83 SER A C 1
ATOM 465 O O . SER A 1 83 ? 30.339 26.160 11.536 1.00 20.60 83 SER A O 1
ATOM 468 N N . GLN A 1 84 ? 28.902 27.443 12.697 1.00 20.03 84 GLN A N 1
ATOM 469 C CA . GLN A 1 84 ? 28.347 26.307 13.423 1.00 21.97 84 GLN A CA 1
ATOM 470 C C . GLN A 1 84 ? 27.724 25.276 12.482 1.00 22.22 84 GLN A C 1
ATOM 471 O O . GLN A 1 84 ? 27.741 24.085 12.777 1.00 22.07 84 GLN A O 1
ATOM 477 N N . GLU A 1 85 ? 27.192 25.716 11.343 1.00 22.02 85 GLU A N 1
ATOM 478 C CA . GLU A 1 85 ? 26.569 24.765 10.432 1.00 22.67 85 GLU A CA 1
ATOM 479 C C . GLU A 1 85 ? 27.430 24.256 9.270 1.00 21.79 85 GLU A C 1
ATOM 480 O O . GLU A 1 85 ? 26.913 23.681 8.308 1.00 22.12 85 GLU A O 1
ATOM 486 N N . ILE A 1 86 ? 28.742 24.452 9.360 1.00 19.44 86 ILE A N 1
ATOM 487 C CA . ILE A 1 86 ? 29.631 23.951 8.323 1.00 19.34 86 ILE A CA 1
ATOM 488 C C . ILE A 1 86 ? 29.779 22.455 8.624 1.00 19.37 86 ILE A C 1
ATOM 489 O O . ILE A 1 86 ? 29.575 22.024 9.764 1.00 18.16 86 ILE A O 1
ATOM 494 N N . GLY A 1 87 ? 30.103 21.661 7.609 1.00 18.41 87 GLY A N 1
ATOM 495 C CA . GLY A 1 87 ? 30.263 20.235 7.829 1.00 17.76 87 GLY A CA 1
ATOM 496 C C . GLY A 1 87 ? 31.724 19.896 8.054 1.00 19.87 87 GLY A C 1
ATOM 497 O O . GLY A 1 87 ? 32.524 20.756 8.438 1.00 17.65 87 GLY A O 1
ATOM 498 N N . ALA A 1 88 ? 32.080 18.638 7.817 1.00 20.36 88 ALA A N 1
ATOM 499 C CA . ALA A 1 88 ? 33.464 18.202 7.971 1.00 20.12 88 ALA A CA 1
ATOM 500 C C . ALA A 1 88 ? 34.287 18.604 6.743 1.00 21.07 88 ALA A C 1
ATOM 501 O O . ALA A 1 88 ? 33.785 18.624 5.620 1.00 21.98 88 ALA A O 1
ATOM 503 N N . TYR A 1 89 ? 35.552 18.930 6.969 1.00 20.88 89 TYR A N 1
ATOM 504 C CA . TYR A 1 89 ? 36.452 19.300 5.893 1.00 20.81 89 TYR A CA 1
ATOM 505 C C . TYR A 1 89 ? 37.809 18.669 6.193 1.00 19.65 89 TYR A C 1
ATOM 506 O O . TYR A 1 89 ? 38.058 18.249 7.316 1.00 22.35 89 TYR A O 1
ATOM 515 N N . PHE A 1 90 ? 38.665 18.574 5.186 1.00 18.12 90 PHE A N 1
ATOM 516 C CA . PHE A 1 90 ? 39.977 17.961 5.349 1.00 19.16 90 PHE A CA 1
ATOM 517 C C . PHE A 1 90 ? 41.007 18.758 4.538 1.00 18.88 90 PHE A C 1
ATOM 518 O O . PHE A 1 90 ? 41.231 18.490 3.358 1.00 20.76 90 PHE A O 1
ATOM 526 N N . PRO A 1 91 ? 41.657 19.746 5.177 1.00 17.49 91 PRO A N 1
ATOM 527 C CA . PRO A 1 91 ? 42.664 20.627 4.569 1.00 16.49 91 PRO A CA 1
ATOM 528 C C . PRO A 1 91 ? 43.635 20.029 3.550 1.00 15.76 91 PRO A C 1
ATOM 529 O O . PRO A 1 91 ? 43.857 20.607 2.486 1.00 15.54 91 PRO A O 1
ATOM 533 N N . PRO A 1 92 ? 44.236 18.870 3.861 1.00 16.29 92 PRO A N 1
ATOM 534 C CA . PRO A 1 92 ? 45.180 18.255 2.920 1.00 15.75 92 PRO A CA 1
ATOM 535 C C . PRO A 1 92 ? 44.612 17.942 1.529 1.00 16.88 92 PRO A C 1
ATOM 536 O O . PRO A 1 92 ? 45.318 18.068 0.524 1.00 16.40 92 PRO A O 1
ATOM 540 N N . ARG A 1 93 ? 43.345 17.545 1.453 1.00 17.14 93 ARG A N 1
ATOM 541 C CA . ARG A 1 93 ? 42.768 17.256 0.144 1.00 18.38 93 ARG A CA 1
ATOM 542 C C . ARG A 1 93 ? 42.630 18.553 -0.638 1.00 17.77 93 ARG A C 1
ATOM 543 O O . ARG A 1 93 ? 43.031 18.640 -1.798 1.00 16.97 93 ARG A O 1
ATOM 551 N N . ASP A 1 94 ? 42.057 19.557 0.016 1.00 17.23 94 ASP A N 1
ATOM 552 C CA . ASP A 1 94 ? 41.838 20.860 -0.590 1.00 17.99 94 ASP A CA 1
ATOM 553 C C . ASP A 1 94 ? 43.124 21.459 -1.124 1.00 19.68 94 ASP A C 1
ATOM 554 O O . ASP A 1 94 ? 43.167 21.942 -2.252 1.00 18.13 94 ASP A O 1
ATOM 559 N N . SER A 1 95 ? 44.178 21.409 -0.315 1.00 21.32 95 SER A N 1
ATOM 560 C CA . SER A 1 95 ? 45.475 21.944 -0.726 1.00 21.67 95 SER A CA 1
ATOM 561 C C . SER A 1 95 ? 46.007 21.218 -1.951 1.00 20.23 95 SER A C 1
ATOM 562 O O . SER A 1 95 ? 46.455 21.848 -2.913 1.00 19.99 95 SER A O 1
ATOM 565 N N . TYR A 1 96 ? 45.965 19.889 -1.901 1.00 18.49 96 TYR A N 1
ATOM 566 C CA . TYR A 1 96 ? 46.451 19.074 -3.004 1.00 17.27 96 TYR A CA 1
ATOM 567 C C . TYR A 1 96 ? 45.662 19.343 -4.280 1.00 16.09 96 TYR A C 1
ATOM 568 O O . TYR A 1 96 ? 46.245 19.558 -5.341 1.00 15.40 96 TYR A O 1
ATOM 577 N N . GLU A 1 97 ? 44.336 19.335 -4.180 1.00 16.20 97 GLU A N 1
ATOM 578 C CA . GLU A 1 97 ? 43.509 19.593 -5.351 1.00 17.83 97 GLU A CA 1
ATOM 579 C C . GLU A 1 97 ? 43.762 21.006 -5.879 1.00 17.82 97 GLU A C 1
ATOM 580 O O . GLU A 1 97 ? 43.847 21.209 -7.090 1.00 17.08 97 GLU A O 1
ATOM 586 N N . ILE A 1 98 ? 43.895 21.977 -4.978 1.00 18.58 98 ILE A N 1
ATOM 587 C CA . ILE A 1 98 ? 44.174 23.345 -5.409 1.00 20.74 98 ILE A CA 1
ATOM 588 C C . ILE A 1 98 ? 45.423 23.258 -6.290 1.00 20.67 98 ILE A C 1
ATOM 589 O O . ILE A 1 98 ? 45.437 23.746 -7.422 1.00 20.24 98 ILE A O 1
ATOM 594 N N . ALA A 1 99 ? 46.461 22.612 -5.760 1.00 20.32 99 ALA A N 1
ATOM 595 C CA . ALA A 1 99 ? 47.719 22.438 -6.483 1.00 20.04 99 ALA A CA 1
ATOM 596 C C . ALA A 1 99 ? 47.497 21.714 -7.809 1.00 20.28 99 ALA A C 1
ATOM 597 O O . ALA A 1 99 ? 48.179 21.995 -8.795 1.00 20.86 99 ALA A O 1
ATOM 599 N N . LEU A 1 100 ? 46.546 20.782 -7.831 1.00 20.73 100 LEU A N 1
ATOM 600 C CA . LEU A 1 100 ? 46.245 20.040 -9.053 1.00 22.14 100 LEU A CA 1
ATOM 601 C C . LEU A 1 100 ? 45.639 20.917 -10.145 1.00 21.32 100 LEU A C 1
ATOM 602 O O . LEU A 1 100 ? 46.099 20.872 -11.286 1.00 20.99 100 LEU A O 1
ATOM 607 N N . VAL A 1 101 ? 44.616 21.710 -9.820 1.00 22.41 101 VAL A N 1
ATOM 608 C CA . VAL A 1 101 ? 44.003 22.551 -10.853 1.00 23.66 101 VAL A CA 1
ATOM 609 C C . VAL A 1 101 ? 45.000 23.567 -11.403 1.00 24.10 101 VAL A C 1
ATOM 610 O O . VAL A 1 101 ? 45.027 23.824 -12.608 1.00 25.20 101 VAL A O 1
ATOM 614 N N . ARG A 1 102 ? 45.832 24.131 -10.534 1.00 23.38 102 ARG A N 1
ATOM 615 C CA . ARG A 1 102 ? 46.838 25.093 -10.978 1.00 25.19 102 ARG A CA 1
ATOM 616 C C . ARG A 1 102 ? 47.830 24.427 -11.933 1.00 24.26 102 ARG A C 1
ATOM 617 O O . ARG A 1 102 ? 48.156 24.978 -12.988 1.00 25.64 102 ARG A O 1
ATOM 625 N N . ALA A 1 103 ? 48.295 23.234 -11.573 1.00 22.31 103 ALA A N 1
ATOM 626 C CA . ALA A 1 103 ? 49.225 22.505 -12.425 1.00 21.71 103 ALA A CA 1
ATOM 627 C C . ALA A 1 103 ? 48.535 22.100 -13.728 1.00 21.46 103 ALA A C 1
ATOM 628 O O . ALA A 1 103 ? 49.160 22.092 -14.785 1.00 21.19 103 ALA A O 1
ATOM 630 N N . ALA A 1 104 ? 47.246 21.765 -13.642 1.00 21.49 104 ALA A N 1
ATOM 631 C CA . ALA A 1 104 ? 46.455 21.364 -14.808 1.00 21.53 104 ALA A CA 1
ATOM 632 C C . ALA A 1 104 ? 46.224 22.563 -15.724 1.00 22.67 104 ALA A C 1
ATOM 633 O O . ALA A 1 104 ? 46.257 22.450 -16.947 1.00 23.54 104 ALA A O 1
ATOM 635 N N . LEU A 1 105 ? 45.970 23.714 -15.120 1.00 24.73 105 LEU A N 1
ATOM 636 C CA . LEU A 1 105 ? 45.765 24.932 -15.881 1.00 25.54 105 LEU A CA 1
ATOM 637 C C . LEU A 1 105 ? 47.071 25.273 -16.589 1.00 27.04 105 LEU A C 1
ATOM 638 O O . LEU A 1 105 ? 47.081 25.576 -17.783 1.00 25.54 105 LEU A O 1
ATOM 643 N N . ASP A 1 106 ? 48.176 25.193 -15.850 1.00 27.93 106 ASP A N 1
ATOM 644 C CA . ASP A 1 106 ? 49.480 25.503 -16.420 1.00 30.48 106 ASP A CA 1
ATOM 645 C C . ASP A 1 106 ? 49.814 24.611 -17.621 1.00 29.93 106 ASP A C 1
ATOM 646 O O . ASP A 1 106 ? 50.587 25.000 -18.503 1.00 30.07 106 ASP A O 1
ATOM 651 N N . ALA A 1 107 ? 49.230 23.418 -17.655 1.00 28.68 107 ALA A N 1
ATOM 652 C CA . ALA A 1 107 ? 49.475 22.481 -18.746 1.00 27.67 107 ALA A CA 1
ATOM 653 C C . ALA A 1 107 ? 48.407 22.570 -19.832 1.00 27.16 107 ALA A C 1
ATOM 654 O O . ALA A 1 107 ? 48.508 21.908 -20.865 1.00 26.85 107 ALA A O 1
ATOM 656 N N . GLY A 1 108 ? 47.382 23.386 -19.587 1.00 26.96 108 GLY A N 1
ATOM 657 C CA . GLY A 1 108 ? 46.310 23.555 -20.553 1.00 25.44 108 GLY A CA 1
ATOM 658 C C . GLY A 1 108 ? 45.444 22.324 -20.762 1.00 25.64 108 GLY A C 1
ATOM 659 O O . GLY A 1 108 ? 44.682 22.248 -21.727 1.00 26.22 108 GLY A O 1
ATOM 660 N N . LYS A 1 109 ? 45.554 21.357 -19.858 1.00 24.41 109 LYS A N 1
ATOM 661 C CA . LYS A 1 109 ? 44.769 20.136 -19.956 1.00 24.09 109 LYS A CA 1
ATOM 662 C C . LYS A 1 109 ? 43.365 20.384 -19.436 1.00 22.57 109 LYS A C 1
ATOM 663 O O . LYS A 1 109 ? 43.170 21.154 -18.503 1.00 23.51 109 LYS A O 1
ATOM 669 N N . PRO A 1 110 ? 42.363 19.727 -20.038 1.00 22.66 110 PRO A N 1
ATOM 670 C CA . PRO A 1 110 ? 40.956 19.873 -19.650 1.00 21.08 110 PRO A CA 1
ATOM 671 C C . PRO A 1 110 ? 40.643 19.448 -18.213 1.00 20.10 110 PRO A C 1
ATOM 672 O O . PRO A 1 110 ? 41.220 18.494 -17.693 1.00 20.02 110 PRO A O 1
ATOM 676 N N . ILE A 1 111 ? 39.715 20.170 -17.593 1.00 18.60 111 ILE A N 1
ATOM 677 C CA . ILE A 1 111 ? 39.299 19.938 -16.212 1.00 16.06 111 ILE A CA 1
ATOM 678 C C . ILE A 1 111 ? 37.777 19.830 -16.121 1.00 15.47 111 ILE A C 1
ATOM 679 O O . ILE A 1 111 ? 37.065 20.700 -16.613 1.00 14.72 111 ILE A O 1
ATOM 684 N N . PHE A 1 112 ? 37.293 18.761 -15.495 1.00 14.79 112 PHE A N 1
ATOM 685 C CA . PHE A 1 112 ? 35.863 18.547 -15.285 1.00 13.86 112 PHE A CA 1
ATOM 686 C C . PHE A 1 112 ? 35.695 18.397 -13.766 1.00 13.35 112 PHE A C 1
ATOM 687 O O . PHE A 1 112 ? 36.283 17.508 -13.141 1.00 12.80 112 PHE A O 1
ATOM 695 N N . ALA A 1 113 ? 34.908 19.286 -13.173 1.00 13.47 113 ALA A N 1
ATOM 696 C CA . ALA A 1 113 ? 34.686 19.259 -11.733 1.00 13.44 113 ALA A CA 1
ATOM 697 C C . ALA A 1 113 ? 33.232 18.949 -11.385 1.00 12.85 113 ALA A C 1
ATOM 698 O O . ALA A 1 113 ? 32.304 19.480 -11.997 1.00 11.87 113 ALA A O 1
ATOM 700 N N . ILE A 1 114 ? 33.046 18.095 -10.383 1.00 11.80 114 ILE A N 1
ATOM 701 C CA . ILE A 1 114 ? 31.720 17.695 -9.945 1.00 10.82 114 ILE A CA 1
ATOM 702 C C . ILE A 1 114 ? 31.453 17.995 -8.461 1.00 12.34 114 ILE A C 1
ATOM 703 O O . ILE A 1 114 ? 32.291 17.709 -7.597 1.00 12.32 114 ILE A O 1
ATOM 708 N N . CYS A 1 115 ? 30.277 18.561 -8.182 1.00 12.49 115 CYS A N 1
ATOM 709 C CA . CYS A 1 115 ? 29.846 18.900 -6.823 1.00 12.74 115 CYS A CA 1
ATOM 710 C C . CYS A 1 115 ? 30.941 19.687 -6.109 1.00 11.65 115 CYS A C 1
ATOM 711 O O . CYS A 1 115 ? 31.269 20.798 -6.503 1.00 12.52 115 CYS A O 1
ATOM 714 N N . ARG A 1 116 ? 31.492 19.110 -5.053 1.00 12.63 116 ARG A N 1
ATOM 715 C CA . ARG A 1 116 ? 32.579 19.729 -4.302 1.00 14.96 116 ARG A CA 1
ATOM 716 C C . ARG A 1 116 ? 33.632 20.284 -5.266 1.00 16.30 116 ARG A C 1
ATOM 717 O O . ARG A 1 116 ? 34.122 21.410 -5.109 1.00 16.31 116 ARG A O 1
ATOM 725 N N . GLY A 1 117 ? 33.962 19.481 -6.271 1.00 15.47 117 GLY A N 1
ATOM 726 C CA . GLY A 1 117 ? 34.947 19.869 -7.263 1.00 15.77 117 GLY A CA 1
ATOM 727 C C . GLY A 1 117 ? 34.783 21.253 -7.860 1.00 15.36 117 GLY A C 1
ATOM 728 O O . GLY A 1 117 ? 35.754 22.004 -7.948 1.00 17.09 117 GLY A O 1
ATOM 737 N N . GLN A 1 119 ? 33.225 23.650 -6.558 1.00 16.71 119 GLN A N 1
ATOM 738 C CA . GLN A 1 119 ? 33.402 24.620 -5.495 1.00 17.54 119 GLN A CA 1
ATOM 739 C C . GLN A 1 119 ? 34.879 24.761 -5.147 1.00 17.98 119 GLN A C 1
ATOM 740 O O . GLN A 1 119 ? 35.328 25.832 -4.724 1.00 18.47 119 GLN A O 1
ATOM 746 N N . LEU A 1 120 ? 35.639 23.685 -5.319 1.00 17.76 120 LEU A N 1
ATOM 747 C CA . LEU A 1 120 ? 37.062 23.753 -5.025 1.00 17.10 120 LEU A CA 1
ATOM 748 C C . LEU A 1 120 ? 37.752 24.630 -6.080 1.00 17.49 120 LEU A C 1
ATOM 749 O O . LEU A 1 120 ? 38.657 25.403 -5.771 1.00 17.74 120 LEU A O 1
ATOM 754 N N . VAL A 1 121 ? 37.319 24.517 -7.328 1.00 17.82 121 VAL A N 1
ATOM 755 C CA . VAL A 1 121 ? 37.897 25.332 -8.383 1.00 17.12 121 VAL A CA 1
ATOM 756 C C . VAL A 1 121 ? 37.622 26.811 -8.056 1.00 18.03 121 VAL A C 1
ATOM 757 O O . VAL A 1 121 ? 38.536 27.633 -8.026 1.00 18.67 121 VAL A O 1
ATOM 761 N N . ASN A 1 122 ? 36.364 27.138 -7.785 1.00 16.97 122 ASN A N 1
ATOM 762 C CA . ASN A 1 122 ? 35.982 28.505 -7.465 1.00 17.39 122 ASN A CA 1
ATOM 763 C C . ASN A 1 122 ? 36.878 29.089 -6.353 1.00 19.46 122 ASN A C 1
ATOM 764 O O . ASN A 1 122 ? 37.398 30.201 -6.478 1.00 20.83 122 ASN A O 1
ATOM 769 N N . VAL A 1 123 ? 37.064 28.330 -5.276 1.00 20.52 123 VAL A N 1
ATOM 770 C CA . VAL A 1 123 ? 37.901 28.758 -4.163 1.00 20.55 123 VAL A CA 1
ATOM 771 C C . VAL A 1 123 ? 39.359 28.915 -4.594 1.00 21.99 123 VAL A C 1
ATOM 772 O O . VAL A 1 123 ? 39.989 29.932 -4.317 1.00 23.87 123 VAL A O 1
ATOM 776 N N . ALA A 1 124 ? 39.891 27.903 -5.269 1.00 23.13 124 ALA A N 1
ATOM 777 C CA . ALA A 1 124 ? 41.279 27.930 -5.725 1.00 24.48 124 ALA A CA 1
ATOM 778 C C . ALA A 1 124 ? 41.639 29.216 -6.446 1.00 24.45 124 ALA A C 1
ATOM 779 O O . ALA A 1 124 ? 42.745 29.727 -6.284 1.00 24.92 124 ALA A O 1
ATOM 781 N N . LEU A 1 125 ? 40.703 29.740 -7.233 1.00 24.64 125 LEU A N 1
ATOM 782 C CA . LEU A 1 125 ? 40.941 30.955 -8.004 1.00 24.80 125 LEU A CA 1
ATOM 783 C C . LEU A 1 125 ? 40.426 32.265 -7.384 1.00 25.03 125 LEU A C 1
ATOM 784 O O . LEU A 1 125 ? 40.347 33.285 -8.063 1.00 23.44 125 LEU A O 1
ATOM 789 N N . GLY A 1 126 ? 40.062 32.234 -6.106 1.00 25.74 126 GLY A N 1
ATOM 790 C CA . GLY A 1 126 ? 39.624 33.452 -5.446 1.00 25.61 126 GLY A CA 1
ATOM 791 C C . GLY A 1 126 ? 38.152 33.683 -5.161 1.00 26.08 126 GLY A C 1
ATOM 792 O O . GLY A 1 126 ? 37.782 34.796 -4.800 1.00 26.07 126 GLY A O 1
ATOM 793 N N . GLY A 1 127 ? 37.311 32.662 -5.315 1.00 25.03 127 GLY A N 1
ATOM 794 C CA . GLY A 1 127 ? 35.888 32.842 -5.049 1.00 20.89 127 GLY A CA 1
ATOM 795 C C . GLY A 1 127 ? 35.557 32.474 -3.618 1.00 18.72 127 GLY A C 1
ATOM 796 O O . GLY A 1 127 ? 36.455 32.164 -2.843 1.00 17.71 127 GLY A O 1
ATOM 797 N N . THR A 1 128 ? 34.280 32.526 -3.251 1.00 18.30 128 THR A N 1
ATOM 798 C CA . THR A 1 128 ? 33.872 32.168 -1.893 1.00 18.44 128 THR A CA 1
ATOM 799 C C . THR A 1 128 ? 32.651 31.263 -1.949 1.00 18.58 128 THR A C 1
ATOM 800 O O . THR A 1 128 ? 32.072 31.060 -3.018 1.00 18.00 128 THR A O 1
ATOM 804 N N . LEU A 1 129 ? 32.255 30.729 -0.796 1.00 17.76 129 LEU A N 1
ATOM 805 C CA . LEU A 1 129 ? 31.106 29.832 -0.727 1.00 17.27 129 LEU A CA 1
ATOM 806 C C . LEU A 1 129 ? 30.196 30.143 0.454 1.00 17.68 129 LEU A C 1
ATOM 807 O O . LEU A 1 129 ? 30.624 30.762 1.425 1.00 20.43 129 LEU A O 1
ATOM 812 N N . TYR A 1 130 ? 28.938 29.722 0.366 1.00 17.12 130 TYR A N 1
ATOM 813 C CA . TYR A 1 130 ? 28.024 29.864 1.491 1.00 16.85 130 TYR A CA 1
ATOM 814 C C . TYR A 1 130 ? 28.329 28.574 2.250 1.00 17.69 130 TYR A C 1
ATOM 815 O O . TYR A 1 130 ? 28.347 27.501 1.646 1.00 19.65 130 TYR A O 1
ATOM 824 N N . GLN A 1 131 ? 28.574 28.665 3.551 1.00 17.70 131 GLN A N 1
ATOM 825 C CA . GLN A 1 131 ? 28.887 27.484 4.347 1.00 17.98 131 GLN A CA 1
ATOM 826 C C . GLN A 1 131 ? 27.718 26.516 4.553 1.00 18.21 131 GLN A C 1
ATOM 827 O O . GLN A 1 131 ? 27.938 25.327 4.794 1.00 18.13 131 GLN A O 1
ATOM 833 N N . ASP A 1 132 ? 26.485 27.020 4.457 1.00 17.16 132 ASP A N 1
ATOM 834 C CA . ASP A 1 132 ? 25.293 26.182 4.617 1.00 17.11 132 ASP A CA 1
ATOM 835 C C . ASP A 1 132 ? 24.091 26.815 3.921 1.00 17.99 132 ASP A C 1
ATOM 836 O O . ASP A 1 132 ? 24.032 28.041 3.758 1.00 17.22 132 ASP A O 1
ATOM 841 N N . ILE A 1 133 ? 23.140 25.971 3.518 1.00 17.15 133 ILE A N 1
ATOM 842 C CA . ILE A 1 133 ? 21.930 26.412 2.830 1.00 19.24 133 ILE A CA 1
ATOM 843 C C . ILE A 1 133 ? 21.182 27.409 3.707 1.00 18.44 133 ILE A C 1
ATOM 844 O O . ILE A 1 133 ? 20.553 28.338 3.206 1.00 18.05 133 ILE A O 1
ATOM 849 N N . SER A 1 134 ? 21.275 27.229 5.021 1.00 17.67 134 SER A N 1
ATOM 850 C CA . SER A 1 134 ? 20.594 28.123 5.957 1.00 19.72 134 SER A CA 1
ATOM 851 C C . SER A 1 134 ? 21.119 29.566 5.920 1.00 21.72 134 SER A C 1
ATOM 852 O O . SER A 1 134 ? 20.482 30.480 6.463 1.00 21.93 134 SER A O 1
ATOM 855 N N . GLN A 1 135 ? 22.269 29.775 5.282 1.00 22.61 135 GLN A N 1
ATOM 856 C CA . GLN A 1 135 ? 22.876 31.102 5.229 1.00 22.73 135 GLN A CA 1
ATOM 857 C C . GLN A 1 135 ? 22.568 31.952 3.995 1.00 24.51 135 GLN A C 1
ATOM 858 O O . GLN A 1 135 ? 22.931 33.135 3.949 1.00 24.80 135 GLN A O 1
ATOM 864 N N . VAL A 1 136 ? 21.906 31.375 2.997 1.00 25.06 136 VAL A N 1
ATOM 865 C CA . VAL A 1 136 ? 21.590 32.149 1.804 1.00 27.84 136 VAL A CA 1
ATOM 866 C C . VAL A 1 136 ? 20.474 33.118 2.165 1.00 28.94 136 VAL A C 1
ATOM 867 O O . VAL A 1 136 ? 19.500 32.744 2.816 1.00 28.07 136 VAL A O 1
ATOM 871 N N . GLU A 1 137 ? 20.642 34.371 1.758 1.00 31.38 137 GLU A N 1
ATOM 872 C CA . GLU A 1 137 ? 19.679 35.422 2.058 1.00 33.41 137 GLU A CA 1
ATOM 873 C C . GLU A 1 137 ? 18.243 35.064 1.731 1.00 33.41 137 GLU A C 1
ATOM 874 O O . GLU A 1 137 ? 17.332 35.415 2.479 1.00 34.53 137 GLU A O 1
ATOM 880 N N . THR A 1 138 ? 18.035 34.368 0.621 1.00 33.45 138 THR A N 1
ATOM 881 C CA . THR A 1 138 ? 16.686 33.993 0.218 1.00 33.25 138 THR A CA 1
ATOM 882 C C . THR A 1 138 ? 16.461 32.485 0.319 1.00 32.21 138 THR A C 1
ATOM 883 O O . THR A 1 138 ? 17.382 31.698 0.102 1.00 31.25 138 THR A O 1
ATOM 887 N N . LYS A 1 139 ? 15.235 32.087 0.652 1.00 30.54 139 LYS A N 1
ATOM 888 C CA . LYS A 1 139 ? 14.895 30.672 0.795 1.00 29.57 139 LYS A CA 1
ATOM 889 C C . LYS A 1 139 ? 15.308 29.894 -0.455 1.00 27.21 139 LYS A C 1
ATOM 890 O O . LYS A 1 139 ? 14.875 30.196 -1.570 1.00 27.50 139 LYS A O 1
ATOM 896 N N . ALA A 1 140 ? 16.161 28.898 -0.264 1.00 21.88 140 ALA A N 1
ATOM 897 C CA . ALA A 1 140 ? 16.615 28.098 -1.381 1.00 19.67 140 ALA A CA 1
ATOM 898 C C . ALA A 1 140 ? 15.790 26.828 -1.487 1.00 17.31 140 ALA A C 1
ATOM 899 O O . ALA A 1 140 ? 15.124 26.423 -0.531 1.00 15.62 140 ALA A O 1
ATOM 901 N N . LEU A 1 141 ? 15.820 26.221 -2.667 1.00 14.90 141 LEU A N 1
ATOM 902 C CA . LEU A 1 141 ? 15.116 24.972 -2.897 1.00 15.16 141 LEU A CA 1
ATOM 903 C C . LEU A 1 141 ? 15.910 23.871 -2.207 1.00 14.06 141 LEU A C 1
ATOM 904 O O . LEU A 1 141 ? 16.978 24.123 -1.667 1.00 12.37 141 LEU A O 1
ATOM 909 N N . GLN A 1 142 ? 15.394 22.649 -2.219 1.00 15.98 142 GLN A N 1
ATOM 910 C CA . GLN A 1 142 ? 16.122 21.558 -1.592 1.00 16.85 142 GLN A CA 1
ATOM 911 C C . GLN A 1 142 ? 17.304 21.191 -2.469 1.00 16.55 142 GLN A C 1
ATOM 912 O O . GLN A 1 142 ? 17.149 20.994 -3.680 1.00 15.62 142 GLN A O 1
ATOM 918 N N . HIS A 1 143 ? 18.485 21.101 -1.867 1.00 16.03 143 HIS A N 1
ATOM 919 C CA . HIS A 1 143 ? 19.667 20.728 -2.631 1.00 16.31 143 HIS A CA 1
ATOM 920 C C . HIS A 1 143 ? 20.296 19.439 -2.122 1.00 15.76 143 HIS A C 1
ATOM 921 O O . HIS A 1 143 ? 21.279 18.952 -2.680 1.00 15.04 143 HIS A O 1
ATOM 928 N N . LEU A 1 144 ? 19.724 18.899 -1.050 1.00 15.32 144 LEU A N 1
ATOM 929 C CA . LEU A 1 144 ? 20.160 17.612 -0.518 1.00 17.66 144 LEU A CA 1
ATOM 930 C C . LEU A 1 144 ? 18.911 16.771 -0.738 1.00 17.99 144 LEU A C 1
ATOM 931 O O . LEU A 1 144 ? 18.098 16.598 0.164 1.00 19.18 144 LEU A O 1
ATOM 936 N N . GLN A 1 145 ? 18.755 16.284 -1.965 1.00 18.75 145 GLN A N 1
ATOM 937 C CA . GLN A 1 145 ? 17.586 15.512 -2.356 1.00 19.23 145 GLN A CA 1
ATOM 938 C C . GLN A 1 145 ? 17.438 14.192 -1.616 1.00 20.13 145 GLN A C 1
ATOM 939 O O . GLN A 1 145 ? 18.422 13.546 -1.271 1.00 22.33 145 GLN A O 1
ATOM 945 N N . ARG A 1 146 ? 16.194 13.805 -1.373 1.00 22.03 146 ARG A N 1
ATOM 946 C CA . ARG A 1 146 ? 15.895 12.555 -0.694 1.00 23.70 146 ARG A CA 1
ATOM 947 C C . ARG A 1 146 ? 15.522 11.537 -1.761 1.00 23.25 146 ARG A C 1
ATOM 948 O O . ARG A 1 146 ? 15.579 10.331 -1.525 1.00 23.11 146 ARG A O 1
ATOM 956 N N . VAL A 1 147 ? 15.132 12.037 -2.933 1.00 21.72 147 VAL A N 1
ATOM 957 C CA . VAL A 1 147 ? 14.803 11.187 -4.071 1.00 20.73 147 VAL A CA 1
ATOM 958 C C . VAL A 1 147 ? 16.094 10.423 -4.226 1.00 21.90 147 VAL A C 1
ATOM 959 O O . VAL A 1 147 ? 17.154 10.956 -3.889 1.00 20.20 147 VAL A O 1
ATOM 963 N N . ASP A 1 148 ? 16.051 9.201 -4.740 1.00 23.29 148 ASP A N 1
ATOM 964 C CA . ASP A 1 148 ? 17.305 8.485 -4.851 1.00 26.46 148 ASP A CA 1
ATOM 965 C C . ASP A 1 148 ? 18.282 9.180 -5.808 1.00 27.18 148 ASP A C 1
ATOM 966 O O . ASP A 1 148 ? 17.920 9.658 -6.886 1.00 26.91 148 ASP A O 1
ATOM 971 N N . GLU A 1 149 ? 19.526 9.252 -5.345 1.00 28.51 149 GLU A N 1
ATOM 972 C CA . GLU A 1 149 ? 20.650 9.894 -6.021 1.00 28.15 149 GLU A CA 1
ATOM 973 C C . GLU A 1 149 ? 20.748 9.776 -7.527 1.00 28.50 149 GLU A C 1
ATOM 974 O O . GLU A 1 149 ? 21.279 10.665 -8.188 1.00 28.50 149 GLU A O 1
ATOM 980 N N . GLN A 1 150 ? 20.238 8.683 -8.067 1.00 28.25 150 GLN A N 1
ATOM 981 C CA . GLN A 1 150 ? 20.322 8.432 -9.493 1.00 29.15 150 GLN A CA 1
ATOM 982 C C . GLN A 1 150 ? 19.406 9.313 -10.358 1.00 27.86 150 GLN A C 1
ATOM 983 O O . GLN A 1 150 ? 19.683 9.525 -11.541 1.00 29.05 150 GLN A O 1
ATOM 989 N N . LEU A 1 151 ? 18.340 9.853 -9.771 1.00 24.88 151 LEU A N 1
ATOM 990 C CA . LEU A 1 151 ? 17.401 10.674 -10.534 1.00 22.10 151 LEU A CA 1
ATOM 991 C C . LEU A 1 151 ? 17.491 12.178 -10.273 1.00 22.06 151 LEU A C 1
ATOM 992 O O . LEU A 1 151 ? 17.881 12.614 -9.190 1.00 20.70 151 LEU A O 1
ATOM 997 N N . GLY A 1 152 ? 17.130 12.968 -11.282 1.00 21.38 152 GLY A N 1
ATOM 998 C CA . GLY A 1 152 ? 17.157 14.418 -11.145 1.00 20.95 152 GLY A CA 1
ATOM 999 C C . GLY A 1 152 ? 16.109 14.865 -10.145 1.00 19.79 152 GLY A C 1
ATOM 1000 O O . GLY A 1 152 ? 15.147 14.133 -9.896 1.00 20.26 152 GLY A O 1
ATOM 1001 N N . SER A 1 153 ? 16.279 16.051 -9.564 1.00 18.18 153 SER A N 1
ATOM 1002 C CA . SER A 1 153 ? 15.317 16.539 -8.584 1.00 17.41 153 SER A CA 1
ATOM 1003 C C . SER A 1 153 ? 14.905 17.991 -8.791 1.00 17.46 153 SER A C 1
ATOM 1004 O O . SER A 1 153 ? 13.747 18.347 -8.565 1.00 18.06 153 SER A O 1
ATOM 1007 N N . HIS A 1 154 ? 15.850 18.840 -9.186 1.00 16.60 154 HIS A N 1
ATOM 1008 C CA . HIS A 1 154 ? 15.528 20.242 -9.419 1.00 15.80 154 HIS A CA 1
ATOM 1009 C C . HIS A 1 154 ? 15.874 20.646 -10.850 1.00 16.43 154 HIS A C 1
ATOM 1010 O O . HIS A 1 154 ? 16.868 20.174 -11.412 1.00 15.46 154 HIS A O 1
ATOM 1017 N N . THR A 1 155 ? 15.037 21.498 -11.442 1.00 16.06 155 THR A N 1
ATOM 1018 C CA . THR A 1 155 ? 15.253 21.936 -12.818 1.00 17.32 155 THR A CA 1
ATOM 1019 C C . THR A 1 155 ? 16.169 23.160 -12.952 1.00 16.46 155 THR A C 1
ATOM 1020 O O . THR A 1 155 ? 16.049 24.134 -12.220 1.00 17.41 155 THR A O 1
ATOM 1024 N N . ILE A 1 156 ? 17.089 23.093 -13.903 1.00 16.28 156 ILE A N 1
ATOM 1025 C CA . ILE A 1 156 ? 18.042 24.170 -14.121 1.00 17.27 156 ILE A CA 1
ATOM 1026 C C . ILE A 1 156 ? 17.887 24.886 -15.451 1.00 18.85 156 ILE A C 1
ATOM 1027 O O . ILE A 1 156 ? 17.621 24.264 -16.478 1.00 19.20 156 ILE A O 1
ATOM 1032 N N . ASP A 1 157 ? 18.063 26.204 -15.415 1.00 20.44 157 ASP A N 1
ATOM 1033 C CA . ASP A 1 157 ? 17.988 27.041 -16.606 1.00 19.98 157 ASP A CA 1
ATOM 1034 C C . ASP A 1 157 ? 19.407 27.038 -17.158 1.00 20.74 157 ASP A C 1
ATOM 1035 O O . ASP A 1 157 ? 20.368 27.304 -16.429 1.00 21.10 157 ASP A O 1
ATOM 1040 N N . ILE A 1 158 ? 19.538 26.735 -18.441 1.00 20.85 158 ILE A N 1
ATOM 1041 C CA . ILE A 1 158 ? 20.845 26.654 -19.069 1.00 20.22 158 ILE A CA 1
ATOM 1042 C C . ILE A 1 158 ? 21.128 27.809 -20.011 1.00 21.17 158 ILE A C 1
ATOM 1043 O O . ILE A 1 158 ? 20.260 28.231 -20.765 1.00 23.67 158 ILE A O 1
ATOM 1048 N N . GLU A 1 159 ? 22.351 28.322 -19.952 1.00 21.36 159 GLU A N 1
ATOM 1049 C CA . GLU A 1 159 ? 22.779 29.411 -20.822 1.00 22.57 159 GLU A CA 1
ATOM 1050 C C . GLU A 1 159 ? 22.900 28.807 -22.225 1.00 20.79 159 GLU A C 1
ATOM 1051 O O . GLU A 1 159 ? 23.801 28.021 -22.475 1.00 21.96 159 GLU A O 1
ATOM 1057 N N . PRO A 1 160 ? 21.990 29.168 -23.153 1.00 21.02 160 PRO A N 1
ATOM 1058 C CA . PRO A 1 160 ? 21.988 28.652 -24.531 1.00 19.84 160 PRO A CA 1
ATOM 1059 C C . PRO A 1 160 ? 23.307 28.730 -25.288 1.00 20.19 160 PRO A C 1
ATOM 1060 O O . PRO A 1 160 ? 23.576 27.908 -26.168 1.00 20.23 160 PRO A O 1
ATOM 1064 N N . THR A 1 161 ? 24.130 29.709 -24.940 1.00 21.05 161 THR A N 1
ATOM 1065 C CA . THR A 1 161 ? 25.425 29.899 -25.587 1.00 23.25 161 THR A CA 1
ATOM 1066 C C . THR A 1 161 ? 26.538 29.128 -24.889 1.00 23.80 161 THR A C 1
ATOM 1067 O O . THR A 1 161 ? 27.684 29.162 -25.331 1.00 22.66 161 THR A O 1
ATOM 1071 N N . SER A 1 162 ? 26.206 28.435 -23.802 1.00 23.41 162 SER A N 1
ATOM 1072 C CA . SER A 1 162 ? 27.213 27.712 -23.032 1.00 23.11 162 SER A CA 1
ATOM 1073 C C . SER A 1 162 ? 27.614 26.326 -23.527 1.00 24.06 162 SER A C 1
ATOM 1074 O O . SER A 1 162 ? 26.890 25.668 -24.278 1.00 24.17 162 SER A O 1
ATOM 1077 N N . GLU A 1 163 ? 28.789 25.893 -23.079 1.00 23.22 163 GLU A N 1
ATOM 1078 C CA . GLU A 1 163 ? 29.312 24.579 -23.412 1.00 21.71 163 GLU A CA 1
ATOM 1079 C C . GLU A 1 163 ? 28.279 23.575 -22.910 1.00 19.37 163 GLU A C 1
ATOM 1080 O O . GLU A 1 163 ? 27.946 22.612 -23.601 1.00 19.41 163 GLU A O 1
ATOM 1086 N N . LEU A 1 164 ? 27.768 23.818 -21.706 1.00 17.30 164 LEU A N 1
ATOM 1087 C CA . LEU A 1 164 ? 26.777 22.932 -21.097 1.00 15.53 164 LEU A CA 1
ATOM 1088 C C . LEU A 1 164 ? 25.619 22.706 -22.048 1.00 17.01 164 LEU A C 1
ATOM 1089 O O . LEU A 1 164 ? 25.152 21.572 -22.217 1.00 15.69 164 LEU A O 1
ATOM 1094 N N . ALA A 1 165 ? 25.173 23.792 -22.680 1.00 18.66 165 ALA A N 1
ATOM 1095 C CA . ALA A 1 165 ? 24.057 23.747 -23.621 1.00 20.75 165 ALA A CA 1
ATOM 1096 C C . ALA A 1 165 ? 24.310 22.832 -24.820 1.00 21.46 165 ALA A C 1
ATOM 1097 O O . ALA A 1 165 ? 23.377 22.470 -25.532 1.00 22.87 165 ALA A O 1
ATOM 1099 N N . LYS A 1 166 ? 25.566 22.459 -25.042 1.00 23.20 166 LYS A N 1
ATOM 1100 C CA . LYS A 1 166 ? 25.901 21.560 -26.146 1.00 24.18 166 LYS A CA 1
ATOM 1101 C C . LYS A 1 166 ? 25.520 20.138 -25.757 1.00 24.74 166 LYS A C 1
ATOM 1102 O O . LYS A 1 166 ? 25.468 19.241 -26.601 1.00 25.59 166 LYS A O 1
ATOM 1108 N N . HIS A 1 167 ? 25.256 19.934 -24.471 1.00 23.74 167 HIS A N 1
ATOM 1109 C CA . HIS A 1 167 ? 24.924 18.605 -23.992 1.00 21.61 167 HIS A CA 1
ATOM 1110 C C . HIS A 1 167 ? 23.608 18.504 -23.225 1.00 21.29 167 HIS A C 1
ATOM 1111 O O . HIS A 1 167 ? 23.014 17.434 -23.149 1.00 20.02 167 HIS A O 1
ATOM 1118 N N . HIS A 1 168 ? 23.147 19.615 -22.662 1.00 23.01 168 HIS A N 1
ATOM 1119 C CA . HIS A 1 168 ? 21.898 19.614 -21.911 1.00 24.11 168 HIS A CA 1
ATOM 1120 C C . HIS A 1 168 ? 20.890 20.651 -22.421 1.00 23.83 168 HIS A C 1
ATOM 1121 O O . HIS A 1 168 ? 21.252 21.784 -22.737 1.00 23.61 168 HIS A O 1
ATOM 1128 N N . PRO A 1 169 ? 19.607 20.266 -22.516 1.00 23.29 169 PRO A N 1
ATOM 1129 C CA . PRO A 1 169 ? 18.576 21.194 -22.978 1.00 23.31 169 PRO A CA 1
ATOM 1130 C C . PRO A 1 169 ? 18.158 22.053 -21.796 1.00 24.08 169 PRO A C 1
ATOM 1131 O O . PRO A 1 169 ? 18.391 21.680 -20.648 1.00 23.19 169 PRO A O 1
ATOM 1135 N N . ASN A 1 170 ? 17.548 23.200 -22.069 1.00 24.51 170 ASN A N 1
ATOM 1136 C CA . ASN A 1 170 ? 17.115 24.077 -20.997 1.00 23.96 170 ASN A CA 1
ATOM 1137 C C . ASN A 1 170 ? 16.016 23.376 -20.193 1.00 24.28 170 ASN A C 1
ATOM 1138 O O . ASN A 1 170 ? 15.278 22.557 -20.730 1.00 23.27 170 ASN A O 1
ATOM 1143 N N . LYS A 1 171 ? 15.933 23.685 -18.900 1.00 24.33 171 LYS A N 1
ATOM 1144 C CA . LYS A 1 171 ? 14.928 23.095 -18.019 1.00 24.70 171 LYS A CA 1
ATOM 1145 C C . LYS A 1 171 ? 15.157 21.615 -17.682 1.00 24.87 171 LYS A C 1
ATOM 1146 O O . LYS A 1 171 ? 14.267 20.946 -17.166 1.00 26.12 171 LYS A O 1
ATOM 1152 N N . LYS A 1 172 ? 16.349 21.113 -17.979 1.00 24.55 172 LYS A N 1
ATOM 1153 C CA . LYS A 1 172 ? 16.714 19.724 -17.684 1.00 25.39 172 LYS A CA 1
ATOM 1154 C C . LYS A 1 172 ? 16.726 19.482 -16.169 1.00 24.60 172 LYS A C 1
ATOM 1155 O O . LYS A 1 172 ? 17.197 20.334 -15.409 1.00 24.72 172 LYS A O 1
ATOM 1161 N N . LEU A 1 173 ? 16.208 18.341 -15.722 1.00 22.61 173 LEU A N 1
ATOM 1162 C CA . LEU A 1 173 ? 16.225 18.048 -14.292 1.00 21.40 173 LEU A CA 1
ATOM 1163 C C . LEU A 1 173 ? 17.523 17.346 -13.933 1.00 20.51 173 LEU A C 1
ATOM 1164 O O . LEU A 1 173 ? 17.918 16.373 -14.563 1.00 19.61 173 LEU A O 1
ATOM 1169 N N . VAL A 1 174 ? 18.179 17.863 -12.905 1.00 19.76 174 VAL A N 1
ATOM 1170 C CA . VAL A 1 174 ? 19.467 17.354 -12.455 1.00 18.84 174 VAL A CA 1
ATOM 1171 C C . VAL A 1 174 ? 19.433 17.003 -10.953 1.00 16.30 174 VAL A C 1
ATOM 1172 O O . VAL A 1 174 ? 18.631 17.560 -10.206 1.00 14.42 174 VAL A O 1
ATOM 1176 N N . ASN A 1 175 ? 20.292 16.085 -10.506 1.00 15.34 175 ASN A N 1
ATOM 1177 C CA . ASN A 1 175 ? 20.277 15.709 -9.088 1.00 14.46 175 ASN A CA 1
ATOM 1178 C C . ASN A 1 175 ? 20.998 16.717 -8.189 1.00 14.33 175 ASN A C 1
ATOM 1179 O O . ASN A 1 175 ? 21.590 17.677 -8.682 1.00 12.86 175 ASN A O 1
ATOM 1184 N N . SER A 1 176 ? 20.933 16.507 -6.874 1.00 11.90 176 SER A N 1
ATOM 1185 C CA . SER A 1 176 ? 21.549 17.443 -5.941 1.00 12.98 176 SER A CA 1
ATOM 1186 C C . SER A 1 176 ? 21.877 16.782 -4.596 1.00 11.52 176 SER A C 1
ATOM 1187 O O . SER A 1 176 ? 21.001 16.223 -3.938 1.00 10.49 176 SER A O 1
ATOM 1190 N N . LEU A 1 177 ? 23.148 16.848 -4.206 1.00 12.28 177 LEU A N 1
ATOM 1191 C CA . LEU A 1 177 ? 23.620 16.261 -2.951 1.00 12.86 177 LEU A CA 1
ATOM 1192 C C . LEU A 1 177 ? 24.598 17.212 -2.269 1.00 13.93 177 LEU A C 1
ATOM 1193 O O . LEU A 1 177 ? 25.724 16.827 -1.951 1.00 16.30 177 LEU A O 1
ATOM 1198 N N . HIS A 1 178 ? 24.175 18.446 -2.030 1.00 12.74 178 HIS A N 1
ATOM 1199 C CA . HIS A 1 178 ? 25.060 19.411 -1.403 1.00 12.34 178 HIS A CA 1
ATOM 1200 C C . HIS A 1 178 ? 24.336 20.372 -0.470 1.00 12.23 178 HIS A C 1
ATOM 1201 O O . HIS A 1 178 ? 23.121 20.565 -0.574 1.00 9.43 178 HIS A O 1
ATOM 1208 N N . HIS A 1 179 ? 25.087 20.941 0.470 1.00 12.31 179 HIS A N 1
ATOM 1209 C CA . HIS A 1 179 ? 24.515 21.894 1.403 1.00 13.13 179 HIS A CA 1
ATOM 1210 C C . HIS A 1 179 ? 25.307 23.202 1.364 1.00 13.76 179 HIS A C 1
ATOM 1211 O O . HIS A 1 179 ? 25.020 24.131 2.122 1.00 14.74 179 HIS A O 1
ATOM 1218 N N . GLN A 1 180 ? 26.294 23.278 0.471 1.00 13.09 180 GLN A N 1
ATOM 1219 C CA . GLN A 1 180 ? 27.084 24.502 0.323 1.00 14.42 180 GLN A CA 1
ATOM 1220 C C . GLN A 1 180 ? 26.920 25.018 -1.105 1.00 15.36 180 GLN A C 1
ATOM 1221 O O . GLN A 1 180 ? 26.570 24.251 -2.008 1.00 15.45 180 GLN A O 1
ATOM 1227 N N . PHE A 1 181 ? 27.154 26.313 -1.306 1.00 14.70 181 PHE A N 1
ATOM 1228 C CA . PHE A 1 181 ? 27.025 26.916 -2.636 1.00 15.08 181 PHE A CA 1
ATOM 1229 C C . PHE A 1 181 ? 28.094 27.959 -2.923 1.00 16.16 181 PHE A C 1
ATOM 1230 O O . PHE A 1 181 ? 28.705 28.518 -2.011 1.00 16.54 181 PHE A O 1
ATOM 1238 N N . ILE A 1 182 ? 28.301 28.238 -4.203 1.00 16.90 182 ILE A N 1
ATOM 1239 C CA . ILE A 1 182 ? 29.236 29.278 -4.581 1.00 17.61 182 ILE A CA 1
ATOM 1240 C C . ILE A 1 182 ? 28.564 30.585 -4.150 1.00 20.00 182 ILE A C 1
ATOM 1241 O O . ILE A 1 182 ? 27.385 30.818 -4.444 1.00 20.99 182 ILE A O 1
ATOM 1246 N N . LYS A 1 183 ? 29.299 31.424 -3.432 1.00 22.18 183 LYS A N 1
ATOM 1247 C CA . LYS A 1 183 ? 28.762 32.710 -2.994 1.00 22.22 183 LYS A CA 1
ATOM 1248 C C . LYS A 1 183 ? 29.315 33.698 -4.001 1.00 21.54 183 LYS A C 1
ATOM 1249 O O . LYS A 1 183 ? 28.626 34.104 -4.935 1.00 20.14 183 LYS A O 1
ATOM 1255 N N . LYS A 1 184 ? 30.575 34.066 -3.817 1.00 22.67 184 LYS A N 1
ATOM 1256 C CA . LYS A 1 184 ? 31.233 34.976 -4.736 1.00 25.38 184 LYS A CA 1
ATOM 1257 C C . LYS A 1 184 ? 31.983 34.133 -5.774 1.00 24.30 184 LYS A C 1
ATOM 1258 O O . LYS A 1 184 ? 32.864 33.345 -5.437 1.00 23.91 184 LYS A O 1
ATOM 1264 N N . LEU A 1 185 ? 31.612 34.293 -7.036 1.00 24.08 185 LEU A N 1
ATOM 1265 C CA . LEU A 1 185 ? 32.235 33.554 -8.125 1.00 24.60 185 LEU A CA 1
ATOM 1266 C C . LEU A 1 185 ? 33.620 34.100 -8.467 1.00 25.17 185 LEU A C 1
ATOM 1267 O O . LEU A 1 185 ? 33.779 35.292 -8.718 1.00 25.77 185 LEU A O 1
ATOM 1272 N N . ALA A 1 186 ? 34.621 33.228 -8.481 1.00 25.40 186 ALA A N 1
ATOM 1273 C CA . ALA A 1 186 ? 35.982 33.643 -8.812 1.00 24.85 186 ALA A CA 1
ATOM 1274 C C . ALA A 1 186 ? 36.009 34.276 -10.209 1.00 25.96 186 ALA A C 1
ATOM 1275 O O . ALA A 1 186 ? 35.224 33.908 -11.085 1.00 24.96 186 ALA A O 1
ATOM 1277 N N . PRO A 1 187 ? 36.916 35.243 -10.434 1.00 27.37 187 PRO A N 1
ATOM 1278 C CA . PRO A 1 187 ? 37.016 35.906 -11.741 1.00 28.36 187 PRO A CA 1
ATOM 1279 C C . PRO A 1 187 ? 37.570 34.990 -12.828 1.00 29.24 187 PRO A C 1
ATOM 1280 O O . PRO A 1 187 ? 38.393 34.114 -12.551 1.00 30.64 187 PRO A O 1
ATOM 1284 N N . SER A 1 188 ? 37.112 35.213 -14.058 1.00 30.50 188 SER A N 1
ATOM 1285 C CA . SER A 1 188 ? 37.501 34.440 -15.241 1.00 30.53 188 SER A CA 1
ATOM 1286 C C . SER A 1 188 ? 36.590 33.222 -15.416 1.00 30.24 188 SER A C 1
ATOM 1287 O O . SER A 1 188 ? 36.971 32.219 -16.026 1.00 29.65 188 SER A O 1
ATOM 1290 N N . PHE A 1 189 ? 35.385 33.321 -14.866 1.00 28.61 189 PHE A N 1
ATOM 1291 C CA . PHE A 1 189 ? 34.398 32.262 -14.967 1.00 27.50 189 PHE A CA 1
ATOM 1292 C C . PHE A 1 189 ? 33.031 32.885 -15.186 1.00 27.44 189 PHE A C 1
ATOM 1293 O O . PHE A 1 189 ? 32.804 34.042 -14.856 1.00 28.61 189 PHE A O 1
ATOM 1301 N N . LYS A 1 190 ? 32.121 32.112 -15.751 1.00 27.10 190 LYS A N 1
ATOM 1302 C CA . LYS A 1 190 ? 30.769 32.584 -15.974 1.00 26.66 190 LYS A CA 1
ATOM 1303 C C . LYS A 1 190 ? 29.837 31.460 -15.547 1.00 26.40 190 LYS A C 1
ATOM 1304 O O . LYS A 1 190 ? 30.121 30.279 -15.773 1.00 25.69 190 LYS A O 1
ATOM 1310 N N . VAL A 1 191 ? 28.747 31.832 -14.891 1.00 24.18 191 VAL A N 1
ATOM 1311 C CA . VAL A 1 191 ? 27.760 30.864 -14.442 1.00 24.52 191 VAL A CA 1
ATOM 1312 C C . VAL A 1 191 ? 26.938 30.525 -15.684 1.00 22.72 191 VAL A C 1
ATOM 1313 O O . VAL A 1 191 ? 26.548 31.425 -16.421 1.00 22.25 191 VAL A O 1
ATOM 1317 N N . THR A 1 192 ? 26.690 29.239 -15.927 1.00 20.97 192 THR A N 1
ATOM 1318 C CA . THR A 1 192 ? 25.906 28.837 -17.092 1.00 19.03 192 THR A CA 1
ATOM 1319 C C . THR A 1 192 ? 24.657 28.048 -16.741 1.00 18.29 192 THR A C 1
ATOM 1320 O O . THR A 1 192 ? 23.886 27.683 -17.622 1.00 17.75 192 THR A O 1
ATOM 1324 N N . ALA A 1 193 ? 24.455 27.789 -15.453 1.00 18.26 193 ALA A N 1
ATOM 1325 C CA . ALA A 1 193 ? 23.282 27.055 -15.000 1.00 17.96 193 ALA A CA 1
ATOM 1326 C C . ALA A 1 193 ? 22.894 27.445 -13.574 1.00 18.82 193 ALA A C 1
ATOM 1327 O O . ALA A 1 193 ? 23.754 27.642 -12.715 1.00 19.41 193 ALA A O 1
ATOM 1329 N N . ARG A 1 194 ? 21.591 27.547 -13.340 1.00 18.17 194 ARG A N 1
ATOM 1330 C CA . ARG A 1 194 ? 21.038 27.892 -12.037 1.00 17.83 194 ARG A CA 1
ATOM 1331 C C . ARG A 1 194 ? 19.695 27.185 -11.846 1.00 19.13 194 ARG A C 1
ATOM 1332 O O . ARG A 1 194 ? 19.031 26.811 -12.823 1.00 18.38 194 ARG A O 1
ATOM 1340 N N . THR A 1 195 ? 19.300 27.008 -10.587 1.00 18.75 195 THR A N 1
ATOM 1341 C CA . THR A 1 195 ? 17.997 26.428 -10.271 1.00 18.09 195 THR A CA 1
ATOM 1342 C C . THR A 1 195 ? 17.090 27.639 -10.043 1.00 18.23 195 THR A C 1
ATOM 1343 O O . THR A 1 195 ? 17.580 28.744 -9.780 1.00 18.22 195 THR A O 1
ATOM 1347 N N . ALA A 1 196 ? 15.780 27.426 -10.125 1.00 17.20 196 ALA A N 1
ATOM 1348 C CA . ALA A 1 196 ? 14.798 28.503 -9.969 1.00 16.69 196 ALA A CA 1
ATOM 1349 C C . ALA A 1 196 ? 15.017 29.433 -8.776 1.00 17.36 196 ALA A C 1
ATOM 1350 O O . ALA A 1 196 ? 14.436 30.527 -8.722 1.00 16.75 196 ALA A O 1
ATOM 1352 N N . ASP A 1 197 ? 15.839 29.006 -7.821 1.00 15.39 197 ASP A N 1
ATOM 1353 C CA . ASP A 1 197 ? 16.111 29.829 -6.652 1.00 14.53 197 ASP A CA 1
ATOM 1354 C C . ASP A 1 197 ? 17.355 30.691 -6.856 1.00 14.76 197 ASP A C 1
ATOM 1355 O O . ASP A 1 197 ? 17.803 31.380 -5.940 1.00 15.53 197 ASP A O 1
ATOM 1360 N N . GLY A 1 198 ? 17.905 30.650 -8.064 1.00 14.18 198 GLY A N 1
ATOM 1361 C CA . GLY A 1 198 ? 19.087 31.437 -8.374 1.00 14.04 198 GLY A CA 1
ATOM 1362 C C . GLY A 1 198 ? 20.444 30.839 -8.010 1.00 16.35 198 GLY A C 1
ATOM 1363 O O . GLY A 1 198 ? 21.479 31.393 -8.390 1.00 16.33 198 GLY A O 1
ATOM 1372 N N . ILE A 1 200 ? 23.866 28.717 -8.038 1.00 16.01 200 ILE A N 1
ATOM 1373 C CA . ILE A 1 200 ? 24.762 28.321 -9.119 1.00 16.31 200 ILE A CA 1
ATOM 1374 C C . ILE A 1 200 ? 24.947 26.814 -9.253 1.00 15.38 200 ILE A C 1
ATOM 1375 O O . ILE A 1 200 ? 25.429 26.151 -8.330 1.00 16.44 200 ILE A O 1
ATOM 1380 N N . GLU A 1 201 ? 24.583 26.287 -10.418 1.00 16.56 201 GLU A N 1
ATOM 1381 C CA . GLU A 1 201 ? 24.671 24.852 -10.697 1.00 15.52 201 GLU A CA 1
ATOM 1382 C C . GLU A 1 201 ? 25.762 24.465 -11.690 1.00 15.43 201 GLU A C 1
ATOM 1383 O O . GLU A 1 201 ? 26.214 23.315 -11.706 1.00 15.32 201 GLU A O 1
ATOM 1389 N N . ALA A 1 202 ? 26.187 25.416 -12.515 1.00 15.59 202 ALA A N 1
ATOM 1390 C CA . ALA A 1 202 ? 27.227 25.150 -13.502 1.00 15.84 202 ALA A CA 1
ATOM 1391 C C . ALA A 1 202 ? 28.085 26.384 -13.783 1.00 17.96 202 ALA A C 1
ATOM 1392 O O . ALA A 1 202 ? 27.581 27.502 -13.941 1.00 19.23 202 ALA A O 1
ATOM 1394 N N . VAL A 1 203 ? 29.391 26.177 -13.861 1.00 18.99 203 VAL A N 1
ATOM 1395 C CA . VAL A 1 203 ? 30.307 27.270 -14.122 1.00 19.48 203 VAL A CA 1
ATOM 1396 C C . VAL A 1 203 ? 31.254 26.874 -15.242 1.00 21.94 203 VAL A C 1
ATOM 1397 O O . VAL A 1 203 ? 31.694 25.726 -15.310 1.00 22.87 203 VAL A O 1
ATOM 1401 N N . GLU A 1 204 ? 31.551 27.816 -16.131 1.00 22.90 204 GLU A N 1
ATOM 1402 C CA . GLU A 1 204 ? 32.484 27.564 -17.220 1.00 23.81 204 GLU A CA 1
ATOM 1403 C C . GLU A 1 204 ? 33.512 28.684 -17.239 1.00 25.20 204 GLU A C 1
ATOM 1404 O O . GLU A 1 204 ? 33.317 29.733 -16.630 1.00 23.86 204 GLU A O 1
ATOM 1410 N N . GLY A 1 205 ? 34.631 28.450 -17.905 1.00 29.14 205 GLY A N 1
ATOM 1411 C CA . GLY A 1 205 ? 35.644 29.481 -17.958 1.00 33.19 205 GLY A CA 1
ATOM 1412 C C . GLY A 1 205 ? 35.553 30.263 -19.250 1.00 36.78 205 GLY A C 1
ATOM 1413 O O . GLY A 1 205 ? 34.797 29.909 -20.159 1.00 36.46 205 GLY A O 1
ATOM 1414 N N . ASP A 1 206 ? 36.307 31.350 -19.318 1.00 41.15 206 ASP A N 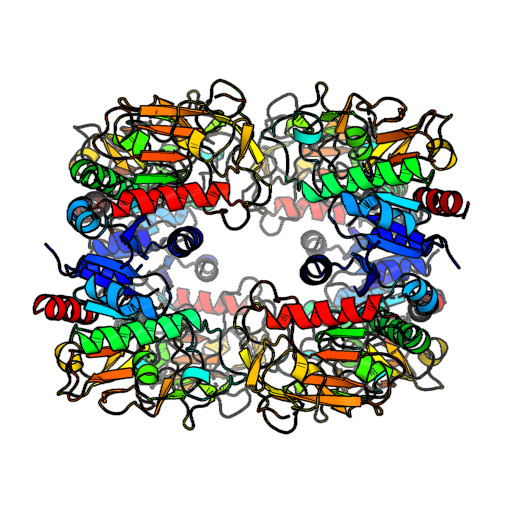1
ATOM 1415 C CA . ASP A 1 206 ? 36.367 32.171 -20.519 1.00 45.04 206 ASP A CA 1
ATOM 1416 C C . ASP A 1 206 ? 37.768 32.756 -20.541 1.00 44.74 206 ASP A C 1
ATOM 1417 O O . ASP A 1 206 ? 38.178 33.453 -19.615 1.00 43.85 206 ASP A O 1
ATOM 1422 N N . ASN A 1 207 ? 38.505 32.421 -21.596 1.00 46.13 207 ASN A N 1
ATOM 1423 C CA . ASN A 1 207 ? 39.885 32.857 -21.775 1.00 47.54 207 ASN A CA 1
ATOM 1424 C C . ASN A 1 207 ? 40.805 32.017 -20.882 1.00 46.91 207 ASN A C 1
ATOM 1425 O O . ASN A 1 207 ? 41.967 32.369 -20.665 1.00 48.12 207 ASN A O 1
ATOM 1430 N N . LEU A 1 208 ? 40.285 30.909 -20.354 1.00 44.19 208 LEU A N 1
ATOM 1431 C CA . LEU A 1 208 ? 41.101 30.039 -19.512 1.00 40.92 208 LEU A CA 1
ATOM 1432 C C . LEU A 1 208 ? 42.014 29.198 -20.394 1.00 38.84 208 LEU A C 1
ATOM 1433 O O . LEU A 1 208 ? 41.643 28.814 -21.501 1.00 39.38 208 LEU A O 1
ATOM 1438 N N . PRO A 1 209 ? 43.230 28.901 -19.914 1.00 37.16 209 PRO A N 1
ATOM 1439 C CA . PRO A 1 209 ? 44.154 28.095 -20.712 1.00 34.31 209 PRO A CA 1
ATOM 1440 C C . PRO A 1 209 ? 43.676 26.652 -20.855 1.00 32.94 209 PRO A C 1
ATOM 1441 O O . PRO A 1 209 ? 44.261 25.873 -21.609 1.00 32.70 209 PRO A O 1
ATOM 1445 N N . SER A 1 210 ? 42.611 26.302 -20.130 1.00 29.49 210 SER A N 1
ATOM 1446 C CA . SER A 1 210 ? 42.060 24.947 -20.177 1.00 26.34 210 SER A CA 1
ATOM 1447 C C . SER A 1 210 ? 40.556 24.920 -20.409 1.00 23.76 210 SER A C 1
ATOM 1448 O O . SER A 1 210 ? 39.835 25.824 -20.000 1.00 23.74 210 SER A O 1
ATOM 1451 N N . TRP A 1 211 ? 40.095 23.867 -21.074 1.00 22.47 211 TRP A N 1
ATOM 1452 C CA . TRP A 1 211 ? 38.672 23.652 -21.305 1.00 20.66 211 TRP A CA 1
ATOM 1453 C C . TRP A 1 211 ? 38.172 23.341 -19.891 1.00 20.11 211 TRP A C 1
ATOM 1454 O O . TRP A 1 211 ? 38.846 22.636 -19.135 1.00 19.40 211 TRP A O 1
ATOM 1465 N N . TYR A 1 212 ? 37.013 23.859 -19.516 1.00 18.94 212 TYR A N 1
ATOM 1466 C CA . TYR A 1 212 ? 36.529 23.612 -18.170 1.00 18.84 212 TYR A CA 1
ATOM 1467 C C . TYR A 1 212 ? 35.021 23.619 -18.033 1.00 19.50 212 TYR A C 1
ATOM 1468 O O . TYR A 1 212 ? 34.337 24.510 -18.545 1.00 19.23 212 TYR A O 1
ATOM 1477 N N . LEU A 1 213 ? 34.516 22.618 -17.322 1.00 18.69 213 LEU A N 1
ATOM 1478 C CA . LEU A 1 213 ? 33.097 22.514 -17.041 1.00 18.11 213 LEU A CA 1
ATOM 1479 C C . LEU A 1 213 ? 32.923 22.086 -15.588 1.00 18.66 213 LEU A C 1
ATOM 1480 O O . LEU A 1 213 ? 33.448 21.045 -15.164 1.00 18.49 213 LEU A O 1
ATOM 1485 N N . GLY A 1 214 ? 32.193 22.897 -14.827 1.00 17.12 214 GLY A N 1
ATOM 1486 C CA . GLY A 1 214 ? 31.935 22.579 -13.435 1.00 14.80 214 GLY A CA 1
ATOM 1487 C C . GLY A 1 214 ? 30.432 22.486 -13.231 1.00 15.00 214 GLY A C 1
ATOM 1488 O O . GLY A 1 214 ? 29.707 23.417 -13.592 1.00 15.13 214 GLY A O 1
ATOM 1489 N N . VAL A 1 215 ? 29.957 21.364 -12.689 1.00 14.16 215 VAL A N 1
ATOM 1490 C CA . VAL A 1 215 ? 28.530 21.184 -12.433 1.00 13.59 215 VAL A CA 1
ATOM 1491 C C . VAL A 1 215 ? 28.322 20.874 -10.950 1.00 13.70 215 VAL A C 1
ATOM 1492 O O . VAL A 1 215 ? 29.082 20.115 -10.345 1.00 13.21 215 VAL A O 1
ATOM 1496 N N . GLN A 1 216 ? 27.297 21.480 -10.365 1.00 12.53 216 GLN A N 1
ATOM 1497 C CA . GLN A 1 216 ? 27.026 21.311 -8.941 1.00 12.96 216 GLN A CA 1
ATOM 1498 C C . GLN A 1 216 ? 26.446 19.951 -8.583 1.00 13.24 216 GLN A C 1
ATOM 1499 O O . GLN A 1 216 ? 26.617 19.473 -7.455 1.00 11.57 216 GLN A O 1
ATOM 1505 N N . TRP A 1 217 ? 25.769 19.327 -9.545 1.00 13.63 217 TRP A N 1
ATOM 1506 C CA . TRP A 1 217 ? 25.142 18.028 -9.318 1.00 13.97 217 TRP A CA 1
ATOM 1507 C C . TRP A 1 217 ? 26.106 16.857 -9.485 1.00 13.65 217 TRP A C 1
ATOM 1508 O O . TRP A 1 217 ? 27.324 17.057 -9.553 1.00 12.87 217 TRP A O 1
ATOM 1519 N N . HIS A 1 218 ? 25.555 15.643 -9.556 1.00 12.99 218 HIS A N 1
ATOM 1520 C CA . HIS A 1 218 ? 26.358 14.429 -9.672 1.00 12.76 218 HIS A CA 1
ATOM 1521 C C . HIS A 1 218 ? 26.077 13.584 -10.924 1.00 15.16 218 HIS A C 1
ATOM 1522 O O . HIS A 1 218 ? 25.409 12.546 -10.861 1.00 16.45 218 HIS A O 1
ATOM 1529 N N . PRO A 1 219 ? 26.611 14.000 -12.077 1.00 14.96 219 PRO A N 1
ATOM 1530 C CA . PRO A 1 219 ? 26.383 13.247 -13.312 1.00 14.77 219 PRO A CA 1
ATOM 1531 C C . PRO A 1 219 ? 26.821 11.776 -13.298 1.00 16.08 219 PRO A C 1
ATOM 1532 O O . PRO A 1 219 ? 26.300 10.969 -14.081 1.00 14.70 219 PRO A O 1
ATOM 1536 N N . GLU A 1 220 ? 27.769 11.423 -12.426 1.00 16.65 220 GLU A N 1
ATOM 1537 C CA . GLU A 1 220 ? 28.244 10.037 -12.359 1.00 19.14 220 GLU A CA 1
ATOM 1538 C C . GLU A 1 220 ? 27.193 9.078 -11.838 1.00 18.70 220 GLU A C 1
ATOM 1539 O O . GLU A 1 220 ? 27.303 7.871 -12.034 1.00 18.49 220 GLU A O 1
ATOM 1545 N N . LEU A 1 221 ? 26.188 9.612 -11.160 1.00 17.88 221 LEU A N 1
ATOM 1546 C CA . LEU A 1 221 ? 25.129 8.777 -10.624 1.00 18.65 221 LEU A CA 1
ATOM 1547 C C . LEU A 1 221 ? 23.950 8.679 -11.585 1.00 17.72 221 LEU A C 1
ATOM 1548 O O . LEU A 1 221 ? 23.042 7.890 -11.365 1.00 18.79 221 LEU A O 1
ATOM 1561 N N . PHE A 1 223 ? 24.594 8.984 -15.346 1.00 20.43 223 PHE A N 1
ATOM 1562 C CA . PHE A 1 223 ? 25.030 8.557 -16.673 1.00 21.82 223 PHE A CA 1
ATOM 1563 C C . PHE A 1 223 ? 24.619 7.156 -17.089 1.00 22.57 223 PHE A C 1
ATOM 1564 O O . PHE A 1 223 ? 24.407 6.902 -18.264 1.00 24.63 223 PHE A O 1
ATOM 1572 N N . GLN A 1 224 ? 24.510 6.243 -16.138 1.00 23.45 224 GLN A N 1
ATOM 1573 C CA . GLN A 1 224 ? 24.108 4.885 -16.463 1.00 25.00 224 GLN A CA 1
ATOM 1574 C C . GLN A 1 224 ? 22.669 4.877 -17.022 1.00 25.25 224 GLN A C 1
ATOM 1575 O O . GLN A 1 224 ? 22.300 3.995 -17.804 1.00 25.21 224 GLN A O 1
ATOM 1581 N N . THR A 1 225 ? 21.865 5.863 -16.631 1.00 23.05 225 THR A N 1
ATOM 1582 C CA . THR A 1 225 ? 20.483 5.931 -17.095 1.00 23.24 225 THR A CA 1
ATOM 1583 C C . THR A 1 225 ? 20.081 7.294 -17.635 1.00 23.58 225 THR A C 1
ATOM 1584 O O . THR A 1 225 ? 18.905 7.639 -17.618 1.00 25.39 225 THR A O 1
ATOM 1588 N N . ASP A 1 226 ? 21.049 8.070 -18.107 1.00 23.14 226 ASP A N 1
ATOM 1589 C CA . ASP A 1 226 ? 20.768 9.397 -18.652 1.00 24.00 226 ASP A CA 1
ATOM 1590 C C . ASP A 1 226 ? 21.863 9.703 -19.663 1.00 22.91 226 ASP A C 1
ATOM 1591 O O . ASP A 1 226 ? 22.923 10.208 -19.312 1.00 23.38 226 ASP A O 1
ATOM 1596 N N . PRO A 1 227 ? 21.614 9.394 -20.941 1.00 23.61 227 PRO A N 1
ATOM 1597 C CA . PRO A 1 227 ? 22.597 9.630 -22.006 1.00 22.56 227 PRO A CA 1
ATOM 1598 C C . PRO A 1 227 ? 23.276 10.992 -21.978 1.00 21.72 227 PRO A C 1
ATOM 1599 O O . PRO A 1 227 ? 24.488 11.091 -22.179 1.00 22.56 227 PRO A O 1
ATOM 1603 N N . GLU A 1 228 ? 22.507 12.039 -21.723 1.00 20.78 228 GLU A N 1
ATOM 1604 C CA . GLU A 1 228 ? 23.067 13.386 -21.695 1.00 20.96 228 GLU A CA 1
ATOM 1605 C C . GLU A 1 228 ? 24.168 13.514 -20.642 1.00 20.20 228 GLU A C 1
ATOM 1606 O O . GLU A 1 228 ? 25.180 14.176 -20.863 1.00 18.19 228 GLU A O 1
ATOM 1612 N N . SER A 1 229 ? 23.969 12.872 -19.497 1.00 18.80 229 SER A N 1
ATOM 1613 C CA . SER A 1 229 ? 24.962 12.904 -18.444 1.00 19.60 229 SER A CA 1
ATOM 1614 C C . SER A 1 229 ? 26.257 12.273 -18.949 1.00 19.89 229 SER A C 1
ATOM 1615 O O . SER A 1 229 ? 27.359 12.799 -18.725 1.00 18.72 229 SER A O 1
ATOM 1618 N N . GLU A 1 230 ? 26.126 11.143 -19.636 1.00 18.02 230 GLU A N 1
ATOM 1619 C CA . GLU A 1 230 ? 27.302 10.472 -20.167 1.00 18.70 230 GLU A CA 1
ATOM 1620 C C . GLU A 1 230 ? 28.094 11.395 -21.100 1.00 18.59 230 GLU A C 1
ATOM 1621 O O . GLU A 1 230 ? 29.324 11.351 -21.129 1.00 16.71 230 GLU A O 1
ATOM 1627 N N . GLN A 1 231 ? 27.387 12.227 -21.861 1.00 17.22 231 GLN A N 1
ATOM 1628 C CA . GLN A 1 231 ? 28.046 13.159 -22.773 1.00 20.61 231 GLN A CA 1
ATOM 1629 C C . GLN A 1 231 ? 29.030 14.072 -22.042 1.00 20.26 231 GLN A C 1
ATOM 1630 O O . GLN A 1 231 ? 30.066 14.462 -22.594 1.00 19.71 231 GLN A O 1
ATOM 1636 N N . LEU A 1 232 ? 28.704 14.423 -20.803 1.00 20.20 232 LEU A N 1
ATOM 1637 C CA . LEU A 1 232 ? 29.588 15.285 -20.032 1.00 19.42 232 LEU A CA 1
ATOM 1638 C C . LEU A 1 232 ? 30.951 14.633 -19.891 1.00 17.75 232 LEU A C 1
ATOM 1639 O O . LEU A 1 232 ? 31.979 15.254 -20.159 1.00 17.11 232 LEU A O 1
ATOM 1644 N N . PHE A 1 233 ? 30.970 13.372 -19.481 1.00 16.85 233 PHE A N 1
ATOM 1645 C CA . PHE A 1 233 ? 32.246 12.689 -19.328 1.00 17.29 233 PHE A CA 1
ATOM 1646 C C . PHE A 1 233 ? 32.900 12.462 -20.691 1.00 19.24 233 PHE A C 1
ATOM 1647 O O . PHE A 1 233 ? 34.133 12.461 -20.807 1.00 19.57 233 PHE A O 1
ATOM 1655 N N . GLN A 1 234 ? 32.074 12.275 -21.721 1.00 19.26 234 GLN A N 1
ATOM 1656 C CA . GLN A 1 234 ? 32.577 12.054 -23.075 1.00 20.07 234 GLN A CA 1
ATOM 1657 C C . GLN A 1 234 ? 33.346 13.289 -23.516 1.00 20.55 234 GLN A C 1
ATOM 1658 O O . GLN A 1 234 ? 34.447 13.186 -24.069 1.00 22.36 234 GLN A O 1
ATOM 1664 N N . ALA A 1 235 ? 32.765 14.458 -23.256 1.00 20.78 235 ALA A N 1
ATOM 1665 C CA . ALA A 1 235 ? 33.393 15.728 -23.616 1.00 20.76 235 ALA A CA 1
ATOM 1666 C C . ALA A 1 235 ? 34.766 15.857 -22.947 1.00 22.40 235 ALA A C 1
ATOM 1667 O O . ALA A 1 235 ? 35.743 16.237 -23.587 1.00 23.57 235 ALA A O 1
ATOM 1669 N N . LEU A 1 236 ? 34.845 15.539 -21.660 1.00 22.82 236 LEU A N 1
ATOM 1670 C CA . LEU A 1 236 ? 36.122 15.618 -20.953 1.00 22.44 236 LEU A CA 1
ATOM 1671 C C . LEU A 1 236 ? 37.168 14.743 -21.640 1.00 21.94 236 LEU A C 1
ATOM 1672 O O . LEU A 1 236 ? 38.297 15.168 -21.857 1.00 20.89 236 LEU A O 1
ATOM 1677 N N . VAL A 1 237 ? 36.788 13.515 -21.978 1.00 22.11 237 VAL A N 1
ATOM 1678 C CA . VAL A 1 237 ? 37.712 12.602 -22.636 1.00 21.91 237 VAL A CA 1
ATOM 1679 C C . VAL A 1 237 ? 38.039 13.058 -24.057 1.00 23.03 237 VAL A C 1
ATOM 1680 O O . VAL A 1 237 ? 39.192 12.979 -24.483 1.00 22.19 237 VAL A O 1
ATOM 1684 N N . ASP A 1 238 ? 37.032 13.531 -24.790 1.00 23.58 238 ASP A N 1
ATOM 1685 C CA . ASP A 1 238 ? 37.261 14.013 -26.154 1.00 24.96 238 ASP A CA 1
ATOM 1686 C C . ASP A 1 238 ? 38.253 15.162 -26.122 1.00 25.46 238 ASP A C 1
ATOM 1687 O O . ASP A 1 238 ? 39.202 15.214 -26.904 1.00 25.38 238 ASP A O 1
ATOM 1692 N N . GLU A 1 239 ? 38.019 16.082 -25.196 1.00 26.38 239 GLU A N 1
ATOM 1693 C CA . GLU A 1 239 ? 38.863 17.250 -25.047 1.00 28.78 239 GLU A CA 1
ATOM 1694 C C . GLU A 1 239 ? 40.270 16.871 -24.584 1.00 30.04 239 GLU A C 1
ATOM 1695 O O . GLU A 1 239 ? 41.259 17.382 -25.110 1.00 29.78 239 GLU A O 1
ATOM 1701 N N . SER A 1 240 ? 40.380 15.969 -23.617 1.00 31.68 240 SER A N 1
ATOM 1702 C CA . SER A 1 240 ? 41.708 15.590 -23.163 1.00 35.08 240 SER A CA 1
ATOM 1703 C C . SER A 1 240 ? 42.432 14.870 -24.293 1.00 36.68 240 SER A C 1
ATOM 1704 O O . SER A 1 240 ? 43.659 14.769 -24.287 1.00 37.10 240 SER A O 1
ATOM 1707 N N . LYS A 1 241 ? 41.676 14.387 -25.276 1.00 38.39 241 LYS A N 1
ATOM 1708 C CA . LYS A 1 241 ? 42.284 13.694 -26.404 1.00 41.07 241 LYS A CA 1
ATOM 1709 C C . LYS A 1 241 ? 42.856 14.693 -27.396 1.00 42.20 241 LYS A C 1
ATOM 1710 O O . LYS A 1 241 ? 43.904 14.460 -27.997 1.00 41.14 241 LYS A O 1
ATOM 1716 N N . LYS A 1 242 ? 42.163 15.813 -27.554 1.00 43.73 242 LYS A N 1
ATOM 1717 C CA . LYS A 1 242 ? 42.609 16.858 -28.458 1.00 45.84 242 LYS A CA 1
ATOM 1718 C C . LYS A 1 242 ? 43.960 17.412 -28.027 1.00 47.96 242 LYS A C 1
ATOM 1719 O O . LYS A 1 242 ? 44.591 18.161 -28.771 1.00 49.70 242 LYS A O 1
ATOM 1725 N N . THR A 1 243 ? 44.398 17.049 -26.824 1.00 49.72 243 THR A N 1
ATOM 1726 C CA . THR A 1 243 ? 45.691 17.497 -26.323 1.00 52.45 243 THR A CA 1
ATOM 1727 C C . THR A 1 243 ? 46.630 16.306 -26.284 1.00 54.79 243 THR A C 1
ATOM 1728 O O . THR A 1 243 ? 46.997 15.817 -25.217 1.00 57.05 243 THR A O 1
ATOM 1740 N N . LEU B 1 3 ? -1.694 -5.997 -27.293 1.00 45.34 3 LEU B N 1
ATOM 1741 C CA . LEU B 1 3 ? -0.800 -5.610 -26.165 1.00 44.81 3 LEU B CA 1
ATOM 1742 C C . LEU B 1 3 ? 0.253 -6.681 -25.831 1.00 43.78 3 LEU B C 1
ATOM 1743 O O . LEU B 1 3 ? 0.704 -7.411 -26.717 1.00 44.97 3 LEU B O 1
ATOM 1748 N N . LYS B 1 4 ? 0.645 -6.779 -24.564 1.00 40.06 4 LYS B N 1
ATOM 1749 C CA . LYS B 1 4 ? 1.672 -7.744 -24.167 1.00 35.61 4 LYS B CA 1
ATOM 1750 C C . LYS B 1 4 ? 1.143 -8.933 -23.382 1.00 32.00 4 LYS B C 1
ATOM 1751 O O . LYS B 1 4 ? 0.122 -8.835 -22.710 1.00 32.22 4 LYS B O 1
ATOM 1757 N N . PRO B 1 5 ? 1.837 -10.078 -23.454 1.00 29.34 5 PRO B N 1
ATOM 1758 C CA . PRO B 1 5 ? 1.358 -11.234 -22.691 1.00 27.71 5 PRO B CA 1
ATOM 1759 C C . PRO B 1 5 ? 1.492 -10.906 -21.198 1.00 26.40 5 PRO B C 1
ATOM 1760 O O . PRO B 1 5 ? 2.443 -10.235 -20.778 1.00 24.19 5 PRO B O 1
ATOM 1764 N N . VAL B 1 6 ? 0.527 -11.358 -20.411 1.00 23.75 6 VAL B N 1
ATOM 1765 C CA . VAL B 1 6 ? 0.526 -11.102 -18.981 1.00 23.04 6 VAL B CA 1
ATOM 1766 C C . VAL B 1 6 ? 1.307 -12.181 -18.243 1.00 21.69 6 VAL B C 1
ATOM 1767 O O . VAL B 1 6 ? 1.094 -13.368 -18.454 1.00 22.75 6 VAL B O 1
ATOM 1771 N N . ILE B 1 7 ? 2.232 -11.769 -17.390 1.00 20.12 7 ILE B N 1
ATOM 1772 C CA . ILE B 1 7 ? 2.997 -12.740 -16.633 1.00 18.31 7 ILE B CA 1
ATOM 1773 C C . ILE B 1 7 ? 2.718 -12.574 -15.149 1.00 17.05 7 ILE B C 1
ATOM 1774 O O . ILE B 1 7 ? 2.891 -11.497 -14.588 1.00 16.60 7 ILE B O 1
ATOM 1779 N N . GLY B 1 8 ? 2.256 -13.647 -14.522 1.00 18.05 8 GLY B N 1
ATOM 1780 C CA . GLY B 1 8 ? 1.977 -13.605 -13.101 1.00 17.82 8 GLY B CA 1
ATOM 1781 C C . GLY B 1 8 ? 3.234 -13.983 -12.339 1.00 18.90 8 GLY B C 1
ATOM 1782 O O . GLY B 1 8 ? 3.761 -15.075 -12.517 1.00 18.42 8 GLY B O 1
ATOM 1783 N N . ILE B 1 9 ? 3.735 -13.069 -11.515 1.00 20.02 9 ILE B N 1
ATOM 1784 C CA . ILE B 1 9 ? 4.929 -13.332 -10.728 1.00 19.21 9 ILE B CA 1
ATOM 1785 C C . ILE B 1 9 ? 4.455 -13.567 -9.311 1.00 20.41 9 ILE B C 1
ATOM 1786 O O . ILE B 1 9 ? 3.740 -12.746 -8.739 1.00 19.86 9 ILE B O 1
ATOM 1791 N N . THR B 1 10 ? 4.848 -14.699 -8.748 1.00 20.99 10 THR B N 1
ATOM 1792 C CA . THR B 1 10 ? 4.439 -15.051 -7.402 1.00 23.27 10 THR B CA 1
ATOM 1793 C C . THR B 1 10 ? 5.255 -14.320 -6.322 1.00 24.93 10 THR B C 1
ATOM 1794 O O . THR B 1 10 ? 6.392 -13.898 -6.557 1.00 23.35 10 THR B O 1
ATOM 1798 N N . GLY B 1 11 ? 4.661 -14.154 -5.144 1.00 25.97 11 GLY B N 1
ATOM 1799 C CA . GLY B 1 11 ? 5.352 -13.456 -4.075 1.00 30.12 11 GLY B CA 1
ATOM 1800 C C . GLY B 1 11 ? 5.790 -14.361 -2.942 1.00 31.03 11 GLY B C 1
ATOM 1801 O O . GLY B 1 11 ? 5.155 -14.394 -1.890 1.00 32.66 11 GLY B O 1
ATOM 1802 N N . GLN B 1 31 ? 11.127 -7.755 -7.696 1.00 23.66 31 GLN B N 1
ATOM 1803 C CA . GLN B 1 31 ? 11.408 -6.486 -8.379 1.00 25.09 31 GLN B CA 1
ATOM 1804 C C . GLN B 1 31 ? 12.330 -6.671 -9.576 1.00 24.92 31 GLN B C 1
ATOM 1805 O O . GLN B 1 31 ? 12.079 -6.111 -10.646 1.00 24.09 31 GLN B O 1
ATOM 1811 N N . ARG B 1 32 ? 13.411 -7.428 -9.384 1.00 24.41 32 ARG B N 1
ATOM 1812 C CA . ARG B 1 32 ? 14.328 -7.723 -10.473 1.00 24.50 32 ARG B CA 1
ATOM 1813 C C . ARG B 1 32 ? 13.568 -8.694 -11.384 1.00 23.09 32 ARG B C 1
ATOM 1814 O O . ARG B 1 32 ? 13.889 -8.846 -12.566 1.00 20.49 32 ARG B O 1
ATOM 1822 N N . TYR B 1 33 ? 12.546 -9.339 -10.819 1.00 22.12 33 TYR B N 1
ATOM 1823 C CA . TYR B 1 33 ? 11.716 -10.280 -11.570 1.00 21.42 33 TYR B CA 1
ATOM 1824 C C . TYR B 1 33 ? 10.819 -9.473 -12.506 1.00 20.71 33 TYR B C 1
ATOM 1825 O O . TYR B 1 33 ? 10.655 -9.818 -13.679 1.00 20.48 33 TYR B O 1
ATOM 1834 N N . VAL B 1 34 ? 10.240 -8.392 -11.992 1.00 20.03 34 VAL B N 1
ATOM 1835 C CA . VAL B 1 34 ? 9.390 -7.563 -12.836 1.00 20.53 34 VAL B CA 1
ATOM 1836 C C . VAL B 1 34 ? 10.216 -6.777 -13.865 1.00 18.67 34 VAL B C 1
ATOM 1837 O O . VAL B 1 34 ? 9.730 -6.528 -14.968 1.00 19.62 34 VAL B O 1
ATOM 1841 N N . ASP B 1 35 ? 11.450 -6.402 -13.532 1.00 15.77 35 ASP B N 1
ATOM 1842 C CA . ASP B 1 35 ? 12.267 -5.684 -14.504 1.00 17.60 35 ASP B CA 1
ATOM 1843 C C . ASP B 1 35 ? 12.576 -6.661 -15.638 1.00 18.32 35 ASP B C 1
ATOM 1844 O O . ASP B 1 35 ? 12.581 -6.284 -16.809 1.00 17.47 35 ASP B O 1
ATOM 1849 N N . ALA B 1 36 ? 12.827 -7.920 -15.283 1.00 16.95 36 ALA B N 1
ATOM 1850 C CA . ALA B 1 36 ? 13.150 -8.940 -16.274 1.00 17.60 36 ALA B CA 1
ATOM 1851 C C . ALA B 1 36 ? 12.019 -9.155 -17.274 1.00 19.13 36 ALA B C 1
ATOM 1852 O O . ALA B 1 36 ? 12.261 -9.234 -18.484 1.00 20.34 36 ALA B O 1
ATOM 1854 N N . ILE B 1 37 ? 10.791 -9.259 -16.770 1.00 18.11 37 ILE B N 1
ATOM 1855 C CA . ILE B 1 37 ? 9.632 -9.453 -17.626 1.00 16.49 37 ILE B CA 1
ATOM 1856 C C . ILE B 1 37 ? 9.407 -8.209 -18.488 1.00 18.72 37 ILE B C 1
ATOM 1857 O O . ILE B 1 37 ? 9.182 -8.300 -19.703 1.00 16.64 37 ILE B O 1
ATOM 1862 N N . GLN B 1 38 ? 9.463 -7.043 -17.848 1.00 19.29 38 GLN B N 1
ATOM 1863 C CA . GLN B 1 38 ? 9.260 -5.782 -18.550 1.00 20.01 38 GLN B CA 1
ATOM 1864 C C . GLN B 1 38 ? 10.272 -5.554 -19.660 1.00 20.85 38 GLN B C 1
ATOM 1865 O O . GLN B 1 38 ? 9.927 -5.020 -20.710 1.00 23.48 38 GLN B O 1
ATOM 1871 N N . LYS B 1 39 ? 11.517 -5.955 -19.440 1.00 20.48 39 LYS B N 1
ATOM 1872 C CA . LYS B 1 39 ? 12.523 -5.761 -20.464 1.00 23.07 39 LYS B CA 1
ATOM 1873 C C . LYS B 1 39 ? 12.314 -6.719 -21.622 1.00 23.15 39 LYS B C 1
ATOM 1874 O O . LYS B 1 39 ? 12.716 -6.444 -22.752 1.00 24.04 39 LYS B O 1
ATOM 1880 N N . VAL B 1 40 ? 11.680 -7.846 -21.344 1.00 20.77 40 VAL B N 1
ATOM 1881 C CA . VAL B 1 40 ? 11.484 -8.834 -22.378 1.00 19.41 40 VAL B CA 1
ATOM 1882 C C . VAL B 1 40 ? 10.118 -8.762 -23.096 1.00 20.12 40 VAL B C 1
ATOM 1883 O O . VAL B 1 40 ? 9.729 -9.669 -23.830 1.00 21.28 40 VAL B O 1
ATOM 1887 N N . GLY B 1 41 ? 9.403 -7.663 -22.887 1.00 19.59 41 GLY B N 1
ATOM 1888 C CA . GLY B 1 41 ? 8.132 -7.464 -23.562 1.00 20.40 41 GLY B CA 1
ATOM 1889 C C . GLY B 1 41 ? 6.857 -7.928 -22.887 1.00 20.32 41 GLY B C 1
ATOM 1890 O O . GLY B 1 41 ? 5.777 -7.751 -23.435 1.00 21.89 41 GLY B O 1
ATOM 1891 N N . GLY B 1 42 ? 6.961 -8.509 -21.700 1.00 19.00 42 GLY B N 1
ATOM 1892 C CA . GLY B 1 42 ? 5.768 -8.978 -21.031 1.00 17.76 42 GLY B CA 1
ATOM 1893 C C . GLY B 1 42 ? 5.226 -7.951 -20.071 1.00 18.95 42 GLY B C 1
ATOM 1894 O O . GLY B 1 42 ? 5.918 -6.993 -19.729 1.00 20.97 42 GLY B O 1
ATOM 1895 N N . PHE B 1 43 ? 3.978 -8.136 -19.653 1.00 18.36 43 PHE B N 1
ATOM 1896 C CA . PHE B 1 43 ? 3.349 -7.234 -18.694 1.00 19.02 43 PHE B CA 1
ATOM 1897 C C . PHE B 1 43 ? 3.188 -8.031 -17.408 1.00 19.02 43 PHE B C 1
ATOM 1898 O O . PHE B 1 43 ? 2.281 -8.857 -17.278 1.00 17.77 43 PHE B O 1
ATOM 1906 N N . PRO B 1 44 ? 4.078 -7.793 -16.439 1.00 19.21 44 PRO B N 1
ATOM 1907 C CA . PRO B 1 44 ? 4.062 -8.486 -15.147 1.00 18.74 44 PRO B CA 1
ATOM 1908 C C . PRO B 1 44 ? 3.074 -7.979 -14.113 1.00 18.00 44 PRO B C 1
ATOM 1909 O O . PRO B 1 44 ? 2.884 -6.775 -13.962 1.00 19.23 44 PRO B O 1
ATOM 1913 N N . ILE B 1 45 ? 2.437 -8.909 -13.415 1.00 15.32 45 ILE B N 1
ATOM 1914 C CA . ILE B 1 45 ? 1.552 -8.558 -12.323 1.00 14.44 45 ILE B CA 1
ATOM 1915 C C . ILE B 1 45 ? 1.989 -9.485 -11.194 1.00 15.29 45 ILE B C 1
ATOM 1916 O O . ILE B 1 45 ? 2.405 -10.624 -11.434 1.00 14.78 45 ILE B O 1
ATOM 1921 N N . ALA B 1 46 ? 1.944 -8.979 -9.968 1.00 14.46 46 ALA B N 1
ATOM 1922 C CA . ALA B 1 46 ? 2.355 -9.765 -8.815 1.00 15.81 46 ALA B CA 1
ATOM 1923 C C . ALA B 1 46 ? 1.140 -10.387 -8.149 1.00 15.71 46 ALA B C 1
ATOM 1924 O O . ALA B 1 46 ? 0.204 -9.674 -7.780 1.00 13.98 46 ALA B O 1
ATOM 1926 N N . LEU B 1 47 ? 1.148 -11.712 -8.010 1.00 15.22 47 LEU B N 1
ATOM 1927 C CA . LEU B 1 47 ? 0.036 -12.403 -7.363 1.00 15.72 47 LEU B CA 1
ATOM 1928 C C . LEU B 1 47 ? 0.310 -12.527 -5.867 1.00 14.98 47 LEU B C 1
ATOM 1929 O O . LEU B 1 47 ? 1.214 -13.244 -5.456 1.00 15.51 47 LEU B O 1
ATOM 1934 N N . PRO B 1 48 ? -0.461 -11.818 -5.031 1.00 15.81 48 PRO B N 1
ATOM 1935 C CA . PRO B 1 48 ? -0.222 -11.921 -3.589 1.00 17.33 48 PRO B CA 1
ATOM 1936 C C . PRO B 1 48 ? -0.569 -13.331 -3.112 1.00 16.88 48 PRO B C 1
ATOM 1937 O O . PRO B 1 48 ? -1.167 -14.109 -3.851 1.00 17.12 48 PRO B O 1
ATOM 1941 N N . ILE B 1 49 ? -0.179 -13.674 -1.892 1.00 15.85 49 ILE B N 1
ATOM 1942 C CA . ILE B 1 49 ? -0.527 -14.982 -1.380 1.00 16.71 49 ILE B CA 1
ATOM 1943 C C . ILE B 1 49 ? -2.028 -14.907 -1.140 1.00 17.61 49 ILE B C 1
ATOM 1944 O O . ILE B 1 49 ? -2.521 -13.922 -0.599 1.00 18.03 49 ILE B O 1
ATOM 1949 N N . ASP B 1 50 ? -2.755 -15.936 -1.559 1.00 18.96 50 ASP B N 1
ATOM 1950 C CA . ASP B 1 50 ? -4.205 -15.962 -1.385 1.00 20.40 50 ASP B CA 1
ATOM 1951 C C . ASP B 1 50 ? -4.583 -17.409 -1.100 1.00 20.95 50 ASP B C 1
ATOM 1952 O O . ASP B 1 50 ? -3.732 -18.299 -1.159 1.00 21.34 50 ASP B O 1
ATOM 1957 N N . ASP B 1 51 ? -5.848 -17.649 -0.777 1.00 21.47 51 ASP B N 1
ATOM 1958 C CA . ASP B 1 51 ? -6.306 -19.000 -0.495 1.00 20.78 51 ASP B CA 1
ATOM 1959 C C . ASP B 1 51 ? -6.173 -19.900 -1.732 1.00 21.07 51 ASP B C 1
ATOM 1960 O O . ASP B 1 51 ? -6.411 -19.466 -2.862 1.00 19.60 51 ASP B O 1
ATOM 1965 N N . PRO B 1 52 ? -5.791 -21.173 -1.527 1.00 20.14 52 PRO B N 1
ATOM 1966 C CA . PRO B 1 52 ? -5.620 -22.150 -2.612 1.00 20.41 52 PRO B CA 1
ATOM 1967 C C . PRO B 1 52 ? -6.767 -22.199 -3.627 1.00 21.39 52 PRO B C 1
ATOM 1968 O O . PRO B 1 52 ? -6.540 -22.243 -4.833 1.00 19.92 52 PRO B O 1
ATOM 1972 N N . SER B 1 53 ? -8.002 -22.191 -3.136 1.00 22.63 53 SER B N 1
ATOM 1973 C CA . SER B 1 53 ? -9.158 -22.256 -4.021 1.00 24.31 53 SER B CA 1
ATOM 1974 C C . SER B 1 53 ? -9.206 -21.105 -5.023 1.00 25.22 53 SER B C 1
ATOM 1975 O O . SER B 1 53 ? -9.945 -21.162 -6.005 1.00 27.45 53 SER B O 1
ATOM 1978 N N . THR B 1 54 ? -8.405 -20.071 -4.791 1.00 22.74 54 THR B N 1
ATOM 1979 C CA . THR B 1 54 ? -8.405 -18.911 -5.668 1.00 21.65 54 THR B CA 1
ATOM 1980 C C . THR B 1 54 ? -7.428 -19.017 -6.837 1.00 20.73 54 THR B C 1
ATOM 1981 O O . THR B 1 54 ? -7.461 -18.216 -7.772 1.00 19.52 54 THR B O 1
ATOM 1985 N N . ALA B 1 55 ? -6.563 -20.019 -6.779 1.00 21.70 55 ALA B N 1
ATOM 1986 C CA . ALA B 1 55 ? -5.566 -20.246 -7.814 1.00 21.29 55 ALA B CA 1
ATOM 1987 C C . ALA B 1 55 ? -6.134 -20.249 -9.240 1.00 22.04 55 ALA B C 1
ATOM 1988 O O . ALA B 1 55 ? -5.546 -19.653 -10.150 1.00 21.80 55 ALA B O 1
ATOM 1990 N N . VAL B 1 56 ? -7.269 -20.914 -9.447 1.00 22.43 56 VAL B N 1
ATOM 1991 C CA . VAL B 1 56 ? -7.861 -20.959 -10.784 1.00 23.03 56 VAL B CA 1
ATOM 1992 C C . VAL B 1 56 ? -8.140 -19.555 -11.303 1.00 22.30 56 VAL B C 1
ATOM 1993 O O . VAL B 1 56 ? -7.812 -19.242 -12.449 1.00 24.70 56 VAL B O 1
ATOM 1997 N N . GLN B 1 57 ? -8.740 -18.699 -10.481 1.00 20.56 57 GLN B N 1
ATOM 1998 C CA . GLN B 1 57 ? -8.999 -17.341 -10.940 1.00 19.65 57 GLN B CA 1
ATOM 1999 C C . GLN B 1 57 ? -7.671 -16.631 -11.223 1.00 20.53 57 GLN B C 1
ATOM 2000 O O . GLN B 1 57 ? -7.545 -15.909 -12.207 1.00 19.86 57 GLN B O 1
ATOM 2006 N N . ALA B 1 58 ? -6.686 -16.838 -10.352 1.00 19.77 58 ALA B N 1
ATOM 2007 C CA . ALA B 1 58 ? -5.375 -16.222 -10.528 1.00 19.00 58 ALA B CA 1
ATOM 2008 C C . ALA B 1 58 ? -4.786 -16.554 -11.901 1.00 19.07 58 ALA B C 1
ATOM 2009 O O . ALA B 1 58 ? -4.416 -15.662 -12.661 1.00 17.76 58 ALA B O 1
ATOM 2011 N N . ILE B 1 59 ? -4.710 -17.843 -12.214 1.00 19.29 59 ILE B N 1
ATOM 2012 C CA . ILE B 1 59 ? -4.146 -18.284 -13.480 1.00 19.54 59 ILE B CA 1
ATOM 2013 C C . ILE B 1 59 ? -4.939 -17.849 -14.712 1.00 22.32 59 ILE B C 1
ATOM 2014 O O . ILE B 1 59 ? -4.363 -17.698 -15.791 1.00 22.72 59 ILE B O 1
ATOM 2019 N N . SER B 1 60 ? -6.248 -17.637 -14.566 1.00 22.65 60 SER B N 1
ATOM 2020 C CA . SER B 1 60 ? -7.058 -17.209 -15.711 1.00 24.26 60 SER B CA 1
ATOM 2021 C C . SER B 1 60 ? -6.691 -15.779 -16.140 1.00 24.96 60 SER B C 1
ATOM 2022 O O . SER B 1 60 ? -6.846 -15.395 -17.309 1.00 25.99 60 SER B O 1
ATOM 2025 N N . LEU B 1 61 ? -6.189 -15.004 -15.187 1.00 23.78 61 LEU B N 1
ATOM 2026 C CA . LEU B 1 61 ? -5.785 -13.623 -15.426 1.00 23.09 61 LEU B CA 1
ATOM 2027 C C . LEU B 1 61 ? -4.496 -13.510 -16.218 1.00 21.72 61 LEU B C 1
ATOM 2028 O O . LEU B 1 61 ? -4.218 -12.468 -16.799 1.00 21.77 61 LEU B O 1
ATOM 2033 N N . VAL B 1 62 ? -3.718 -14.586 -16.264 1.00 20.67 62 VAL B N 1
ATOM 2034 C CA . VAL B 1 62 ? -2.426 -14.525 -16.932 1.00 18.84 62 VAL B CA 1
ATOM 2035 C C . VAL B 1 62 ? -2.179 -15.483 -18.094 1.00 19.73 62 VAL B C 1
ATOM 2036 O O . VAL B 1 62 ? -2.906 -16.458 -18.286 1.00 20.74 62 VAL B O 1
ATOM 2040 N N . ASP B 1 63 ? -1.135 -15.186 -18.865 1.00 18.16 63 ASP B N 1
ATOM 2041 C CA . ASP B 1 63 ? -0.751 -16.003 -20.010 1.00 18.77 63 ASP B CA 1
ATOM 2042 C C . ASP B 1 63 ? 0.400 -16.940 -19.663 1.00 18.55 63 ASP B C 1
ATOM 2043 O O . ASP B 1 63 ? 0.592 -17.967 -20.320 1.00 17.34 63 ASP B O 1
ATOM 2048 N N . GLY B 1 64 ? 1.161 -16.560 -18.635 1.00 18.77 64 GLY B N 1
ATOM 2049 C CA . GLY B 1 64 ? 2.291 -17.351 -18.169 1.00 18.77 64 GLY B CA 1
ATOM 2050 C C . GLY B 1 64 ? 2.526 -17.147 -16.679 1.00 18.51 64 GLY B C 1
ATOM 2051 O O . GLY B 1 64 ? 2.091 -16.137 -16.118 1.00 17.71 64 GLY B O 1
ATOM 2052 N N . LEU B 1 65 ? 3.212 -18.099 -16.044 1.00 16.95 65 LEU B N 1
ATOM 2053 C CA . LEU B 1 65 ? 3.499 -18.047 -14.612 1.00 16.86 65 LEU B CA 1
ATOM 2054 C C . LEU B 1 65 ? 5.000 -18.089 -14.321 1.00 17.49 65 LEU B C 1
ATOM 2055 O O . LEU B 1 65 ? 5.728 -18.925 -14.863 1.00 17.47 65 LEU B O 1
ATOM 2060 N N . LEU B 1 66 ? 5.451 -17.178 -13.463 1.00 17.17 66 LEU B N 1
ATOM 2061 C CA . LEU B 1 66 ? 6.855 -17.095 -13.058 1.00 15.79 66 LEU B CA 1
ATOM 2062 C C . LEU B 1 66 ? 6.918 -17.317 -11.547 1.00 15.06 66 LEU B C 1
ATOM 2063 O O . LEU B 1 66 ? 6.367 -16.525 -10.776 1.00 14.31 66 LEU B O 1
ATOM 2068 N N . LEU B 1 67 ? 7.557 -18.409 -11.132 1.00 13.56 67 LEU B N 1
ATOM 2069 C CA . LEU B 1 67 ? 7.701 -18.723 -9.713 1.00 13.48 67 LEU B CA 1
ATOM 2070 C C . LEU B 1 67 ? 9.010 -18.118 -9.204 1.00 13.80 67 LEU B C 1
ATOM 2071 O O . LEU B 1 67 ? 10.088 -18.359 -9.746 1.00 14.52 67 LEU B O 1
ATOM 2076 N N . THR B 1 68 ? 8.900 -17.332 -8.145 1.00 15.22 68 THR B N 1
ATOM 2077 C CA . THR B 1 68 ? 10.046 -16.632 -7.588 1.00 15.81 68 THR B CA 1
ATOM 2078 C C . THR B 1 68 ? 10.804 -17.337 -6.475 1.00 14.04 68 THR B C 1
ATOM 2079 O O . THR B 1 68 ? 10.379 -18.372 -5.970 1.00 12.18 68 THR B O 1
ATOM 2083 N N . GLY B 1 69 ? 11.942 -16.748 -6.108 1.00 15.71 69 GLY B N 1
ATOM 2084 C CA . GLY B 1 69 ? 12.755 -17.280 -5.035 1.00 14.39 69 GLY B CA 1
ATOM 2085 C C . GLY B 1 69 ? 12.093 -16.953 -3.710 1.00 15.51 69 GLY B C 1
ATOM 2086 O O . GLY B 1 69 ? 10.995 -16.391 -3.679 1.00 14.65 69 GLY B O 1
ATOM 2087 N N . GLY B 1 70 ? 12.763 -17.290 -2.613 1.00 16.61 70 GLY B N 1
ATOM 2088 C CA . GLY B 1 70 ? 12.203 -17.028 -1.300 1.00 15.65 70 GLY B CA 1
ATOM 2089 C C . GLY B 1 70 ? 12.685 -18.032 -0.266 1.00 16.99 70 GLY B C 1
ATOM 2090 O O . GLY B 1 70 ? 13.812 -18.523 -0.347 1.00 16.80 70 GLY B O 1
ATOM 2091 N N . GLN B 1 71 ? 11.832 -18.361 0.697 1.00 17.26 71 GLN B N 1
ATOM 2092 C CA . GLN B 1 71 ? 12.227 -19.287 1.743 1.00 19.87 71 GLN B CA 1
ATOM 2093 C C . GLN B 1 71 ? 11.947 -20.759 1.496 1.00 18.54 71 GLN B C 1
ATOM 2094 O O . GLN B 1 71 ? 11.171 -21.128 0.610 1.00 18.45 71 GLN B O 1
ATOM 2100 N N . ASP B 1 72 ? 12.624 -21.591 2.286 1.00 15.29 72 ASP B N 1
ATOM 2101 C CA . ASP B 1 72 ? 12.492 -23.034 2.221 1.00 14.74 72 ASP B CA 1
ATOM 2102 C C . ASP B 1 72 ? 11.010 -23.399 2.178 1.00 15.08 72 ASP B C 1
ATOM 2103 O O . ASP B 1 72 ? 10.160 -22.657 2.651 1.00 15.65 72 ASP B O 1
ATOM 2108 N N . ILE B 1 73 ? 10.712 -24.555 1.611 1.00 15.64 73 ILE B N 1
ATOM 2109 C CA . ILE B 1 73 ? 9.342 -25.008 1.495 1.00 16.72 73 ILE B CA 1
ATOM 2110 C C . ILE B 1 73 ? 8.935 -25.808 2.714 1.00 16.81 73 ILE B C 1
ATOM 2111 O O . ILE B 1 73 ? 9.745 -26.527 3.293 1.00 17.01 73 ILE B O 1
ATOM 2116 N N . THR B 1 74 ? 7.677 -25.656 3.111 1.00 17.73 74 THR B N 1
ATOM 2117 C CA . THR B 1 74 ? 7.143 -26.364 4.263 1.00 17.24 74 THR B CA 1
ATOM 2118 C C . THR B 1 74 ? 7.510 -27.836 4.114 1.00 17.89 74 THR B C 1
ATOM 2119 O O . THR B 1 74 ? 7.150 -28.482 3.129 1.00 18.20 74 THR B O 1
ATOM 2123 N N . PRO B 1 75 ? 8.247 -28.379 5.093 1.00 17.41 75 PRO B N 1
ATOM 2124 C CA . PRO B 1 75 ? 8.662 -29.780 5.043 1.00 16.80 75 PRO B CA 1
ATOM 2125 C C . PRO B 1 75 ? 7.536 -30.819 5.095 1.00 16.11 75 PRO B C 1
ATOM 2126 O O . PRO B 1 75 ? 7.645 -31.878 4.472 1.00 12.39 75 PRO B O 1
ATOM 2130 N N . GLN B 1 76 ? 6.460 -30.534 5.820 1.00 15.51 76 GLN B N 1
ATOM 2131 C CA . GLN B 1 76 ? 5.368 -31.499 5.868 1.00 17.63 76 GLN B CA 1
ATOM 2132 C C . GLN B 1 76 ? 4.800 -31.727 4.460 1.00 19.42 76 GLN B C 1
ATOM 2133 O O . GLN B 1 76 ? 4.279 -32.804 4.168 1.00 19.90 76 GLN B O 1
ATOM 2139 N N . LEU B 1 77 ? 4.917 -30.722 3.588 1.00 19.43 77 LEU B N 1
ATOM 2140 C CA . LEU B 1 77 ? 4.416 -30.834 2.220 1.00 20.70 77 LEU B CA 1
ATOM 2141 C C . LEU B 1 77 ? 5.052 -31.984 1.450 1.00 21.57 77 LEU B C 1
ATOM 2142 O O . LEU B 1 77 ? 4.433 -32.513 0.527 1.00 23.28 77 LEU B O 1
ATOM 2147 N N . TYR B 1 78 ? 6.289 -32.356 1.776 1.00 20.14 78 TYR B N 1
ATOM 2148 C CA . TYR B 1 78 ? 6.868 -33.520 1.111 1.00 19.10 78 TYR B CA 1
ATOM 2149 C C . TYR B 1 78 ? 7.095 -34.632 2.141 1.00 18.99 78 TYR B C 1
ATOM 2150 O O . TYR B 1 78 ? 8.068 -35.384 2.089 1.00 20.68 78 TYR B O 1
ATOM 2159 N N . LEU B 1 79 ? 6.166 -34.704 3.092 1.00 17.73 79 LEU B N 1
ATOM 2160 C CA . LEU B 1 79 ? 6.147 -35.733 4.131 1.00 19.12 79 LEU B CA 1
ATOM 2161 C C . LEU B 1 79 ? 7.291 -35.794 5.133 1.00 17.66 79 LEU B C 1
ATOM 2162 O O . LEU B 1 79 ? 7.569 -36.857 5.675 1.00 17.55 79 LEU B O 1
ATOM 2167 N N . GLU B 1 80 ? 7.953 -34.676 5.388 1.00 17.58 80 GLU B N 1
ATOM 2168 C CA . GLU B 1 80 ? 9.040 -34.671 6.362 1.00 18.90 80 GLU B CA 1
ATOM 2169 C C . GLU B 1 80 ? 8.807 -33.639 7.462 1.00 19.14 80 GLU B C 1
ATOM 2170 O O . GLU B 1 80 ? 8.273 -32.558 7.201 1.00 19.15 80 GLU B O 1
ATOM 2176 N N . GLU B 1 81 ? 9.183 -33.979 8.694 1.00 19.54 81 GLU B N 1
ATOM 2177 C CA . GLU B 1 81 ? 9.071 -33.030 9.801 1.00 19.21 81 GLU B CA 1
ATOM 2178 C C . GLU B 1 81 ? 10.294 -32.092 9.667 1.00 18.72 81 GLU B C 1
ATOM 2179 O O . GLU B 1 81 ? 11.274 -32.420 8.990 1.00 17.32 81 GLU B O 1
ATOM 2185 N N . PRO B 1 82 ? 10.256 -30.914 10.302 1.00 18.67 82 PRO B N 1
ATOM 2186 C CA . PRO B 1 82 ? 11.409 -30.007 10.173 1.00 18.78 82 PRO B CA 1
ATOM 2187 C C . PRO B 1 82 ? 12.686 -30.413 10.903 1.00 18.84 82 PRO B C 1
ATOM 2188 O O . PRO B 1 82 ? 12.687 -30.642 12.122 1.00 19.69 82 PRO B O 1
ATOM 2192 N N . SER B 1 83 ? 13.774 -30.497 10.145 1.00 15.56 83 SER B N 1
ATOM 2193 C CA . SER B 1 83 ? 15.066 -30.853 10.704 1.00 14.53 83 SER B CA 1
ATOM 2194 C C . SER B 1 83 ? 15.652 -29.602 11.346 1.00 16.22 83 SER B C 1
ATOM 2195 O O . SER B 1 83 ? 15.260 -28.473 11.021 1.00 15.90 83 SER B O 1
ATOM 2198 N N . GLN B 1 84 ? 16.609 -29.805 12.244 1.00 16.10 84 GLN B N 1
ATOM 2199 C CA . GLN B 1 84 ? 17.242 -28.696 12.947 1.00 17.17 84 GLN B CA 1
ATOM 2200 C C . GLN B 1 84 ? 17.902 -27.695 12.022 1.00 16.67 84 GLN B C 1
ATOM 2201 O O . GLN B 1 84 ? 18.035 -26.522 12.377 1.00 16.67 84 GLN B O 1
ATOM 2207 N N . GLU B 1 85 ? 18.305 -28.150 10.839 1.00 15.34 85 GLU B N 1
ATOM 2208 C CA . GLU B 1 85 ? 18.982 -27.275 9.895 1.00 17.12 85 GLU B CA 1
ATOM 2209 C C . GLU B 1 85 ? 18.084 -26.499 8.926 1.00 19.00 85 GLU B C 1
ATOM 2210 O O . GLU B 1 85 ? 18.584 -25.685 8.149 1.00 20.05 85 GLU B O 1
ATOM 2216 N N . ILE B 1 86 ? 16.775 -26.739 8.962 1.00 17.23 86 ILE B N 1
ATOM 2217 C CA . ILE B 1 86 ? 15.865 -26.035 8.063 1.00 18.03 86 ILE B CA 1
ATOM 2218 C C . ILE B 1 86 ? 15.725 -24.565 8.455 1.00 18.89 86 ILE B C 1
ATOM 2219 O O . ILE B 1 86 ? 15.807 -24.218 9.632 1.00 20.35 86 ILE B O 1
ATOM 2224 N N . GLY B 1 87 ? 15.516 -23.704 7.461 1.00 20.23 87 GLY B N 1
ATOM 2225 C CA . GLY B 1 87 ? 15.357 -22.285 7.729 1.00 18.71 87 GLY B CA 1
ATOM 2226 C C . GLY B 1 87 ? 13.891 -21.959 7.918 1.00 19.32 87 GLY B C 1
ATOM 2227 O O . GLY B 1 87 ? 13.091 -22.843 8.211 1.00 19.31 87 GLY B O 1
ATOM 2228 N N . ALA B 1 88 ? 13.524 -20.696 7.749 1.00 21.29 88 ALA B N 1
ATOM 2229 C CA . ALA B 1 88 ? 12.125 -20.300 7.909 1.00 22.74 88 ALA B CA 1
ATOM 2230 C C . ALA B 1 88 ? 11.298 -20.762 6.713 1.00 22.53 88 ALA B C 1
ATOM 2231 O O . ALA B 1 88 ? 11.820 -20.932 5.614 1.00 23.09 88 ALA B O 1
ATOM 2233 N N . TYR B 1 89 ? 10.007 -20.974 6.941 1.00 22.10 89 TYR B N 1
ATOM 2234 C CA . TYR B 1 89 ? 9.100 -21.382 5.877 1.00 23.11 89 TYR B CA 1
ATOM 2235 C C . TYR B 1 89 ? 7.698 -20.892 6.225 1.00 22.47 89 TYR B C 1
ATOM 2236 O O . TYR B 1 89 ? 7.332 -20.814 7.398 1.00 23.52 89 TYR B O 1
ATOM 2245 N N . PHE B 1 90 ? 6.929 -20.540 5.199 1.00 21.19 90 PHE B N 1
ATOM 2246 C CA . PHE B 1 90 ? 5.580 -20.013 5.378 1.00 20.22 90 PHE B CA 1
ATOM 2247 C C . PHE B 1 90 ? 4.578 -20.866 4.593 1.00 20.88 90 PHE B C 1
ATOM 2248 O O . PHE B 1 90 ? 4.430 -20.712 3.378 1.00 22.05 90 PHE B O 1
ATOM 2256 N N . PRO B 1 91 ? 3.883 -21.784 5.284 1.00 18.91 91 PRO B N 1
ATOM 2257 C CA . PRO B 1 91 ? 2.886 -22.698 4.712 1.00 17.77 91 PRO B CA 1
ATOM 2258 C C . PRO B 1 91 ? 1.850 -22.094 3.751 1.00 17.29 91 PRO B C 1
ATOM 2259 O O . PRO B 1 91 ? 1.569 -22.658 2.693 1.00 17.37 91 PRO B O 1
ATOM 2263 N N . PRO B 1 92 ? 1.255 -20.947 4.105 1.00 17.00 92 PRO B N 1
ATOM 2264 C CA . PRO B 1 92 ? 0.262 -20.375 3.184 1.00 16.57 92 PRO B CA 1
ATOM 2265 C C . PRO B 1 92 ? 0.791 -20.100 1.774 1.00 15.69 92 PRO B C 1
ATOM 2266 O O . PRO B 1 92 ? 0.068 -20.275 0.789 1.00 15.09 92 PRO B O 1
ATOM 2270 N N . ARG B 1 93 ? 2.051 -19.678 1.685 1.00 14.64 93 ARG B N 1
ATOM 2271 C CA . ARG B 1 93 ? 2.687 -19.391 0.405 1.00 16.57 93 ARG B CA 1
ATOM 2272 C C . ARG B 1 93 ? 2.816 -20.658 -0.427 1.00 16.96 93 ARG B C 1
ATOM 2273 O O . ARG B 1 93 ? 2.434 -20.679 -1.592 1.00 19.04 93 ARG B O 1
ATOM 2281 N N . ASP B 1 94 ? 3.352 -21.708 0.187 1.00 19.65 94 ASP B N 1
ATOM 2282 C CA . ASP B 1 94 ? 3.556 -23.001 -0.468 1.00 20.12 94 ASP B CA 1
ATOM 2283 C C . ASP B 1 94 ? 2.250 -23.608 -0.953 1.00 20.80 94 ASP B C 1
ATOM 2284 O O . ASP B 1 94 ? 2.164 -24.116 -2.072 1.00 19.14 94 ASP B O 1
ATOM 2289 N N . SER B 1 95 ? 1.235 -23.561 -0.096 1.00 19.92 95 SER B N 1
ATOM 2290 C CA . SER B 1 95 ? -0.069 -24.099 -0.443 1.00 21.89 95 SER B CA 1
ATOM 2291 C C . SER B 1 95 ? -0.615 -23.401 -1.674 1.00 21.45 95 SER B C 1
ATOM 2292 O O . SER B 1 95 ? -1.064 -24.046 -2.616 1.00 20.58 95 SER B O 1
ATOM 2295 N N . TYR B 1 96 ? -0.570 -22.071 -1.649 1.00 21.65 96 TYR B N 1
ATOM 2296 C CA . TYR B 1 96 ? -1.081 -21.263 -2.747 1.00 21.65 96 TYR B CA 1
ATOM 2297 C C . TYR B 1 96 ? -0.364 -21.484 -4.061 1.00 22.01 96 TYR B C 1
ATOM 2298 O O . TYR B 1 96 ? -0.997 -21.542 -5.122 1.00 23.06 96 TYR B O 1
ATOM 2307 N N . GLU B 1 97 ? 0.957 -21.591 -4.002 1.00 20.48 97 GLU B N 1
ATOM 2308 C CA . GLU B 1 97 ? 1.724 -21.787 -5.218 1.00 20.60 97 GLU B CA 1
ATOM 2309 C C . GLU B 1 97 ? 1.525 -23.177 -5.804 1.00 20.01 97 GLU B C 1
ATOM 2310 O O . GLU B 1 97 ? 1.506 -23.340 -7.026 1.00 17.95 97 GLU B O 1
ATOM 2316 N N . ILE B 1 98 ? 1.381 -24.182 -4.944 1.00 19.68 98 ILE B N 1
ATOM 2317 C CA . ILE B 1 98 ? 1.142 -25.531 -5.447 1.00 20.84 98 ILE B CA 1
ATOM 2318 C C . ILE B 1 98 ? -0.159 -25.468 -6.240 1.00 20.28 98 ILE B C 1
ATOM 2319 O O . ILE B 1 98 ? -0.242 -25.973 -7.360 1.00 20.08 98 ILE B O 1
ATOM 2324 N N . ALA B 1 99 ? -1.167 -24.819 -5.663 1.00 20.50 99 ALA B N 1
ATOM 2325 C CA . ALA B 1 99 ? -2.450 -24.676 -6.338 1.00 20.38 99 ALA B CA 1
ATOM 2326 C C . ALA B 1 99 ? -2.263 -23.927 -7.658 1.00 21.25 99 ALA B C 1
ATOM 2327 O O . ALA B 1 99 ? -2.931 -24.241 -8.651 1.00 23.03 99 ALA B O 1
ATOM 2329 N N . LEU B 1 100 ? -1.366 -22.938 -7.680 1.00 19.60 100 LEU B N 1
ATOM 2330 C CA . LEU B 1 100 ? -1.125 -22.201 -8.921 1.00 20.28 100 LEU B CA 1
ATOM 2331 C C . LEU B 1 100 ? -0.454 -23.113 -9.938 1.00 18.83 100 LEU B C 1
ATOM 2332 O O . LEU B 1 100 ? -0.799 -23.086 -11.110 1.00 18.13 100 LEU B O 1
ATOM 2337 N N . VAL B 1 101 ? 0.514 -23.910 -9.488 1.00 20.27 101 VAL B N 1
ATOM 2338 C CA . VAL B 1 101 ? 1.215 -24.828 -10.380 1.00 20.63 101 VAL B CA 1
ATOM 2339 C C . VAL B 1 101 ? 0.214 -25.792 -10.991 1.00 22.83 101 VAL B C 1
ATOM 2340 O O . VAL B 1 101 ? 0.200 -25.993 -12.205 1.00 23.35 101 VAL B O 1
ATOM 2344 N N . ARG B 1 102 ? -0.625 -26.378 -10.143 1.00 24.59 102 ARG B N 1
ATOM 2345 C CA . ARG B 1 102 ? -1.634 -27.320 -10.604 1.00 27.46 102 ARG B CA 1
ATOM 2346 C C . ARG B 1 102 ? -2.562 -26.649 -11.629 1.00 27.67 102 ARG B C 1
ATOM 2347 O O . ARG B 1 102 ? -2.694 -27.123 -12.761 1.00 27.02 102 ARG B O 1
ATOM 2355 N N . ALA B 1 103 ? -3.179 -25.533 -11.247 1.00 26.40 103 ALA B N 1
ATOM 2356 C CA . ALA B 1 103 ? -4.088 -24.830 -12.149 1.00 23.35 103 ALA B CA 1
ATOM 2357 C C . ALA B 1 103 ? -3.414 -24.422 -13.450 1.00 23.29 103 ALA B C 1
ATOM 2358 O O . ALA B 1 103 ? -4.053 -24.401 -14.501 1.00 23.05 103 ALA B O 1
ATOM 2360 N N . ALA B 1 104 ? -2.128 -24.092 -13.378 1.00 23.10 104 ALA B N 1
ATOM 2361 C CA . ALA B 1 104 ? -1.380 -23.684 -14.559 1.00 23.76 104 ALA B CA 1
ATOM 2362 C C . ALA B 1 104 ? -1.188 -24.873 -15.487 1.00 25.09 104 ALA B C 1
ATOM 2363 O O . ALA B 1 104 ? -1.328 -24.744 -16.700 1.00 24.98 104 ALA B O 1
ATOM 2365 N N . LEU B 1 105 ? -0.850 -26.025 -14.912 1.00 27.19 105 LEU B N 1
ATOM 2366 C CA . LEU B 1 105 ? -0.661 -27.246 -15.695 1.00 30.06 105 LEU B CA 1
ATOM 2367 C C . LEU B 1 105 ? -1.998 -27.595 -16.346 1.00 32.04 105 LEU B C 1
ATOM 2368 O O . LEU B 1 105 ? -2.057 -27.973 -17.517 1.00 33.30 105 LEU B O 1
ATOM 2373 N N . ASP B 1 106 ? -3.070 -27.441 -15.576 1.00 32.86 106 ASP B N 1
ATOM 2374 C CA . ASP B 1 106 ? -4.422 -27.711 -16.044 1.00 33.88 106 ASP B CA 1
ATOM 2375 C C . ASP B 1 106 ? -4.721 -26.935 -17.330 1.00 32.95 106 ASP B C 1
ATOM 2376 O O . ASP B 1 106 ? -5.281 -27.488 -18.277 1.00 33.23 106 ASP B O 1
ATOM 2381 N N . ALA B 1 107 ? -4.347 -25.655 -17.351 1.00 30.42 107 ALA B N 1
ATOM 2382 C CA . ALA B 1 107 ? -4.585 -24.782 -18.505 1.00 27.47 107 ALA B CA 1
ATOM 2383 C C . ALA B 1 107 ? -3.476 -24.831 -19.555 1.00 26.73 107 ALA B C 1
ATOM 2384 O O . ALA B 1 107 ? -3.546 -24.148 -20.584 1.00 25.45 107 ALA B O 1
ATOM 2386 N N . GLY B 1 108 ? -2.449 -25.631 -19.287 1.00 25.26 108 GLY B N 1
ATOM 2387 C CA . GLY B 1 108 ? -1.343 -25.748 -20.220 1.00 23.15 108 GLY B CA 1
ATOM 2388 C C . GLY B 1 108 ? -0.546 -24.474 -20.446 1.00 21.22 108 GLY B C 1
ATOM 2389 O O . GLY B 1 108 ? 0.166 -24.350 -21.449 1.00 20.44 108 GLY B O 1
ATOM 2390 N N . LYS B 1 109 ? -0.662 -23.515 -19.534 1.00 19.29 109 LYS B N 1
ATOM 2391 C CA . LYS B 1 109 ? 0.094 -22.276 -19.680 1.00 18.22 109 LYS B CA 1
ATOM 2392 C C . LYS B 1 109 ? 1.541 -22.531 -19.242 1.00 17.20 109 LYS B C 1
ATOM 2393 O O . LYS B 1 109 ? 1.796 -23.358 -18.365 1.00 16.85 109 LYS B O 1
ATOM 2399 N N . PRO B 1 110 ? 2.507 -21.832 -19.862 1.00 16.98 110 PRO B N 1
ATOM 2400 C CA . PRO B 1 110 ? 3.944 -21.969 -19.563 1.00 16.02 110 PRO B CA 1
ATOM 2401 C C . PRO B 1 110 ? 4.345 -21.584 -18.141 1.00 15.21 110 PRO B C 1
ATOM 2402 O O . PRO B 1 110 ? 3.773 -20.669 -17.553 1.00 14.40 110 PRO B O 1
ATOM 2406 N N . ILE B 1 111 ? 5.339 -22.286 -17.605 1.00 14.72 111 ILE B N 1
ATOM 2407 C CA . ILE B 1 111 ? 5.827 -22.038 -16.254 1.00 15.21 111 ILE B CA 1
ATOM 2408 C C . ILE B 1 111 ? 7.351 -21.897 -16.197 1.00 16.38 111 ILE B C 1
ATOM 2409 O O . ILE B 1 111 ? 8.089 -22.767 -16.673 1.00 15.08 111 ILE B O 1
ATOM 2414 N N . PHE B 1 112 ? 7.812 -20.787 -15.627 1.00 15.21 112 PHE B N 1
ATOM 2415 C CA . PHE B 1 112 ? 9.236 -20.557 -15.439 1.00 12.81 112 PHE B CA 1
ATOM 2416 C C . PHE B 1 112 ? 9.387 -20.431 -13.928 1.00 13.67 112 PHE B C 1
ATOM 2417 O O . PHE B 1 112 ? 8.744 -19.580 -13.304 1.00 14.07 112 PHE B O 1
ATOM 2425 N N . ALA B 1 113 ? 10.211 -21.298 -13.343 1.00 13.50 113 ALA B N 1
ATOM 2426 C CA . ALA B 1 113 ? 10.430 -21.308 -11.901 1.00 14.04 113 ALA B CA 1
ATOM 2427 C C . ALA B 1 113 ? 11.879 -20.988 -11.560 1.00 14.53 113 ALA B C 1
ATOM 2428 O O . ALA B 1 113 ? 12.801 -21.426 -12.245 1.00 13.03 113 ALA B O 1
ATOM 2430 N N . ILE B 1 114 ? 12.074 -20.230 -10.487 1.00 13.19 114 ILE B N 1
ATOM 2431 C CA . ILE B 1 114 ? 13.409 -19.837 -10.084 1.00 12.14 114 ILE B CA 1
ATOM 2432 C C . ILE B 1 114 ? 13.722 -20.150 -8.619 1.00 12.39 114 ILE B C 1
ATOM 2433 O O . ILE B 1 114 ? 12.932 -19.862 -7.723 1.00 12.50 114 ILE B O 1
ATOM 2438 N N . CYS B 1 115 ? 14.881 -20.760 -8.395 1.00 12.68 115 CYS B N 1
ATOM 2439 C CA . CYS B 1 115 ? 15.354 -21.105 -7.061 1.00 13.38 115 CYS B CA 1
ATOM 2440 C C . CYS B 1 115 ? 14.340 -21.952 -6.315 1.00 14.83 115 CYS B C 1
ATOM 2441 O O . CYS B 1 115 ? 14.029 -23.057 -6.753 1.00 17.23 115 CYS B O 1
ATOM 2444 N N . ARG B 1 116 ? 13.822 -21.457 -5.192 1.00 14.31 116 ARG B N 1
ATOM 2445 C CA . ARG B 1 116 ? 12.856 -22.244 -4.440 1.00 15.75 116 ARG B CA 1
ATOM 2446 C C . ARG B 1 116 ? 11.727 -22.675 -5.374 1.00 15.72 116 ARG B C 1
ATOM 2447 O O . ARG B 1 116 ? 11.162 -23.759 -5.228 1.00 14.48 116 ARG B O 1
ATOM 2455 N N . GLY B 1 117 ? 11.421 -21.817 -6.342 1.00 14.58 117 GLY B N 1
ATOM 2456 C CA . GLY B 1 117 ? 10.368 -22.105 -7.298 1.00 16.41 117 GLY B CA 1
ATOM 2457 C C . GLY B 1 117 ? 10.507 -23.450 -7.990 1.00 15.79 117 GLY B C 1
ATOM 2458 O O . GLY B 1 117 ? 9.528 -24.173 -8.148 1.00 15.89 117 GLY B O 1
ATOM 2467 N N . GLN B 1 119 ? 12.072 -25.900 -6.779 1.00 16.17 119 GLN B N 1
ATOM 2468 C CA . GLN B 1 119 ? 11.908 -26.888 -5.718 1.00 15.61 119 GLN B CA 1
ATOM 2469 C C . GLN B 1 119 ? 10.440 -27.017 -5.349 1.00 15.41 119 GLN B C 1
ATOM 2470 O O . GLN B 1 119 ? 10.003 -28.065 -4.864 1.00 13.68 119 GLN B O 1
ATOM 2476 N N . LEU B 1 120 ? 9.677 -25.945 -5.553 1.00 15.19 120 LEU B N 1
ATOM 2477 C CA . LEU B 1 120 ? 8.253 -25.993 -5.248 1.00 13.95 120 LEU B CA 1
ATOM 2478 C C . LEU B 1 120 ? 7.555 -26.863 -6.286 1.00 14.66 120 LEU B C 1
ATOM 2479 O O . LEU B 1 120 ? 6.741 -27.709 -5.941 1.00 15.22 120 LEU B O 1
ATOM 2484 N N . VAL B 1 121 ? 7.862 -26.654 -7.562 1.00 16.26 121 VAL B N 1
ATOM 2485 C CA . VAL B 1 121 ? 7.249 -27.475 -8.592 1.00 16.44 121 VAL B CA 1
ATOM 2486 C C . VAL B 1 121 ? 7.549 -28.940 -8.250 1.00 18.21 121 VAL B C 1
ATOM 2487 O O . VAL B 1 121 ? 6.668 -29.794 -8.324 1.00 18.07 121 VAL B O 1
ATOM 2491 N N . ASN B 1 122 ? 8.785 -29.221 -7.841 1.00 19.26 122 ASN B N 1
ATOM 2492 C CA . ASN B 1 122 ? 9.185 -30.588 -7.496 1.00 19.24 122 ASN B CA 1
ATOM 2493 C C . ASN B 1 122 ? 8.341 -31.157 -6.355 1.00 20.04 122 ASN B C 1
ATOM 2494 O O . ASN B 1 122 ? 7.884 -32.297 -6.425 1.00 21.91 122 ASN B O 1
ATOM 2499 N N . VAL B 1 123 ? 8.133 -30.369 -5.307 1.00 19.18 123 VAL B N 1
ATOM 2500 C CA . VAL B 1 123 ? 7.339 -30.826 -4.174 1.00 19.37 123 VAL B CA 1
ATOM 2501 C C . VAL B 1 123 ? 5.882 -31.002 -4.582 1.00 21.92 123 VAL B C 1
ATOM 2502 O O . VAL B 1 123 ? 5.193 -31.910 -4.103 1.00 22.46 123 VAL B O 1
ATOM 2506 N N . ALA B 1 124 ? 5.429 -30.130 -5.479 1.00 22.66 124 ALA B N 1
ATOM 2507 C CA . ALA B 1 124 ? 4.057 -30.144 -5.971 1.00 23.32 124 ALA B CA 1
ATOM 2508 C C . ALA B 1 124 ? 3.643 -31.466 -6.619 1.00 24.29 124 ALA B C 1
ATOM 2509 O O . ALA B 1 124 ? 2.496 -31.883 -6.481 1.00 25.43 124 ALA B O 1
ATOM 2511 N N . LEU B 1 125 ? 4.568 -32.128 -7.311 1.00 24.07 125 LEU B N 1
ATOM 2512 C CA . LEU B 1 125 ? 4.246 -33.385 -7.979 1.00 25.93 125 LEU B CA 1
ATOM 2513 C C . LEU B 1 125 ? 4.884 -34.661 -7.413 1.00 26.32 125 LEU B C 1
ATOM 2514 O O . LEU B 1 125 ? 5.237 -35.578 -8.157 1.00 26.86 125 LEU B O 1
ATOM 2519 N N . GLY B 1 126 ? 5.020 -34.713 -6.092 1.00 28.04 126 GLY B N 1
ATOM 2520 C CA . GLY B 1 126 ? 5.563 -35.895 -5.441 1.00 26.91 126 GLY B CA 1
ATOM 2521 C C . GLY B 1 126 ? 7.051 -35.994 -5.164 1.00 26.73 126 GLY B C 1
ATOM 2522 O O . GLY B 1 126 ? 7.513 -37.044 -4.716 1.00 28.51 126 GLY B O 1
ATOM 2523 N N . GLY B 1 127 ? 7.809 -34.929 -5.410 1.00 24.22 127 GLY B N 1
ATOM 2524 C CA . GLY B 1 127 ? 9.242 -34.995 -5.169 1.00 20.53 127 GLY B CA 1
ATOM 2525 C C . GLY B 1 127 ? 9.616 -34.638 -3.748 1.00 18.62 127 GLY B C 1
ATOM 2526 O O . GLY B 1 127 ? 8.738 -34.359 -2.928 1.00 18.94 127 GLY B O 1
ATOM 2527 N N . THR B 1 128 ? 10.913 -34.656 -3.451 1.00 15.70 128 THR B N 1
ATOM 2528 C CA . THR B 1 128 ? 11.397 -34.305 -2.117 1.00 16.30 128 THR B CA 1
ATOM 2529 C C . THR B 1 128 ? 12.636 -33.415 -2.203 1.00 16.04 128 THR B C 1
ATOM 2530 O O . THR B 1 128 ? 13.248 -33.272 -3.265 1.00 14.52 128 THR B O 1
ATOM 2534 N N . LEU B 1 129 ? 13.007 -32.830 -1.070 1.00 16.32 129 LEU B N 1
ATOM 2535 C CA . LEU B 1 129 ? 14.167 -31.944 -0.995 1.00 15.62 129 LEU B CA 1
ATOM 2536 C C . LEU B 1 129 ? 15.101 -32.323 0.141 1.00 16.09 129 LEU B C 1
ATOM 2537 O O . LEU B 1 129 ? 14.717 -33.054 1.062 1.00 17.39 129 LEU B O 1
ATOM 2542 N N . TYR B 1 130 ? 16.329 -31.812 0.060 1.00 15.95 130 TYR B N 1
ATOM 2543 C CA . TYR B 1 130 ? 17.307 -31.961 1.129 1.00 13.88 130 TYR B CA 1
ATOM 2544 C C . TYR B 1 130 ? 17.020 -30.687 1.927 1.00 14.45 130 TYR B C 1
ATOM 2545 O O . TYR B 1 130 ? 17.001 -29.597 1.358 1.00 12.47 130 TYR B O 1
ATOM 2554 N N . GLN B 1 131 ? 16.796 -30.804 3.228 1.00 14.27 131 GLN B N 1
ATOM 2555 C CA . GLN B 1 131 ? 16.511 -29.623 4.021 1.00 13.49 131 GLN B CA 1
ATOM 2556 C C . GLN B 1 131 ? 17.723 -28.709 4.225 1.00 15.64 131 GLN B C 1
ATOM 2557 O O . GLN B 1 131 ? 17.563 -27.508 4.457 1.00 15.78 131 GLN B O 1
ATOM 2563 N N . ASP B 1 132 ? 18.930 -29.266 4.142 1.00 16.42 132 ASP B N 1
ATOM 2564 C CA . ASP B 1 132 ? 20.143 -28.462 4.284 1.00 15.97 132 ASP B CA 1
ATOM 2565 C C . ASP B 1 132 ? 21.345 -29.107 3.604 1.00 16.05 132 ASP B C 1
ATOM 2566 O O . ASP B 1 132 ? 21.463 -30.339 3.532 1.00 15.51 132 ASP B O 1
ATOM 2571 N N . ILE B 1 133 ? 22.238 -28.255 3.118 1.00 14.40 133 ILE B N 1
ATOM 2572 C CA . ILE B 1 133 ? 23.442 -28.681 2.423 1.00 16.48 133 ILE B CA 1
ATOM 2573 C C . ILE B 1 133 ? 24.293 -29.652 3.248 1.00 16.39 133 ILE B C 1
ATOM 2574 O O . ILE B 1 133 ? 25.021 -30.472 2.694 1.00 17.85 133 ILE B O 1
ATOM 2579 N N . SER B 1 134 ? 24.189 -29.573 4.569 1.00 16.63 134 SER B N 1
ATOM 2580 C CA . SER B 1 134 ? 24.963 -30.457 5.437 1.00 18.84 134 SER B CA 1
ATOM 2581 C C . SER B 1 134 ? 24.420 -31.887 5.433 1.00 21.26 134 SER B C 1
ATOM 2582 O O . SER B 1 134 ? 25.061 -32.793 5.963 1.00 24.05 134 SER B O 1
ATOM 2585 N N . GLN B 1 135 ? 23.243 -32.085 4.844 1.00 21.55 135 GLN B N 1
ATOM 2586 C CA . GLN B 1 135 ? 22.613 -33.402 4.801 1.00 20.69 135 GLN B CA 1
ATOM 2587 C C . GLN B 1 135 ? 22.893 -34.194 3.522 1.00 22.39 135 GLN B C 1
ATOM 2588 O O . GLN B 1 135 ? 22.424 -35.325 3.370 1.00 22.70 135 GLN B O 1
ATOM 2594 N N . VAL B 1 136 ? 23.645 -33.612 2.595 1.00 23.34 136 VAL B N 1
ATOM 2595 C CA . VAL B 1 136 ? 23.951 -34.328 1.369 1.00 26.41 136 VAL B CA 1
ATOM 2596 C C . VAL B 1 136 ? 25.040 -35.341 1.709 1.00 28.63 136 VAL B C 1
ATOM 2597 O O . VAL B 1 136 ? 25.994 -35.009 2.414 1.00 26.53 136 VAL B O 1
ATOM 2601 N N . GLU B 1 137 ? 24.884 -36.570 1.217 1.00 30.66 137 GLU B N 1
ATOM 2602 C CA . GLU B 1 137 ? 25.826 -37.656 1.493 1.00 33.00 137 GLU B CA 1
ATOM 2603 C C . GLU B 1 137 ? 27.246 -37.348 1.055 1.00 33.66 137 GLU B C 1
ATOM 2604 O O . GLU B 1 137 ? 28.210 -37.676 1.750 1.00 33.58 137 GLU B O 1
ATOM 2610 N N . THR B 1 138 ? 27.367 -36.735 -0.115 1.00 33.52 138 THR B N 1
ATOM 2611 C CA . THR B 1 138 ? 28.662 -36.382 -0.671 1.00 33.62 138 THR B CA 1
ATOM 2612 C C . THR B 1 138 ? 28.916 -34.896 -0.380 1.00 32.10 138 THR B C 1
ATOM 2613 O O . THR B 1 138 ? 27.967 -34.133 -0.217 1.00 31.17 138 THR B O 1
ATOM 2617 N N . LYS B 1 139 ? 30.180 -34.486 -0.284 1.00 31.26 139 LYS B N 1
ATO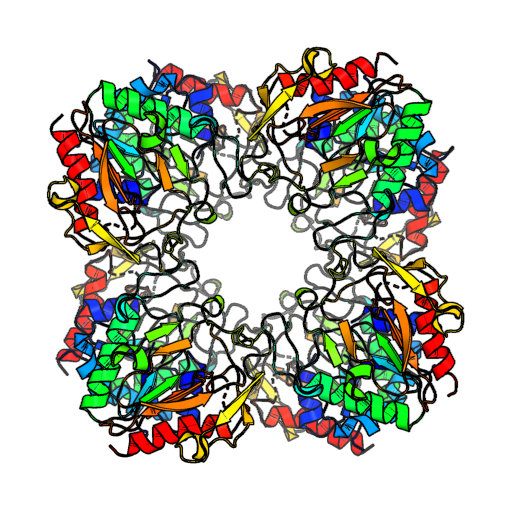M 2618 C CA . LYS B 1 139 ? 30.498 -33.082 0.010 1.00 31.22 139 LYS B CA 1
ATOM 2619 C C . LYS B 1 139 ? 30.066 -32.188 -1.144 1.00 29.53 139 LYS B C 1
ATOM 2620 O O . LYS B 1 139 ? 30.519 -32.351 -2.277 1.00 29.83 139 LYS B O 1
ATOM 2626 N N . ALA B 1 140 ? 29.189 -31.239 -0.853 1.00 25.96 140 ALA B N 1
ATOM 2627 C CA . ALA B 1 140 ? 28.705 -30.344 -1.885 1.00 22.42 140 ALA B CA 1
ATOM 2628 C C . ALA B 1 140 ? 29.554 -29.087 -1.975 1.00 20.56 140 ALA B C 1
ATOM 2629 O O . ALA B 1 140 ? 30.228 -28.698 -1.021 1.00 19.07 140 ALA B O 1
ATOM 2631 N N . LEU B 1 141 ? 29.519 -28.470 -3.147 1.00 18.83 141 LEU B N 1
ATOM 2632 C CA . LEU B 1 141 ? 30.237 -27.237 -3.401 1.00 16.92 141 LEU B CA 1
ATOM 2633 C C . LEU B 1 141 ? 29.500 -26.130 -2.662 1.00 16.09 141 LEU B C 1
ATOM 2634 O O . LEU B 1 141 ? 28.531 -26.385 -1.945 1.00 12.82 141 LEU B O 1
ATOM 2639 N N . GLN B 1 142 ? 29.952 -24.896 -2.832 1.00 16.42 142 GLN B N 1
ATOM 2640 C CA . GLN B 1 142 ? 29.251 -23.786 -2.197 1.00 17.15 142 GLN B CA 1
ATOM 2641 C C . GLN B 1 142 ? 28.042 -23.402 -3.057 1.00 16.15 142 GLN B C 1
ATOM 2642 O O . GLN B 1 142 ? 28.185 -23.149 -4.251 1.00 16.46 142 GLN B O 1
ATOM 2648 N N . HIS B 1 143 ? 26.858 -23.364 -2.458 1.00 15.89 143 HIS B N 1
ATOM 2649 C CA . HIS B 1 143 ? 25.665 -22.977 -3.201 1.00 15.96 143 HIS B CA 1
ATOM 2650 C C . HIS B 1 143 ? 25.034 -21.741 -2.588 1.00 17.12 143 HIS B C 1
ATOM 2651 O O . HIS B 1 143 ? 23.920 -21.342 -2.934 1.00 16.15 143 HIS B O 1
ATOM 2658 N N . LEU B 1 144 ? 25.761 -21.151 -1.651 1.00 18.03 144 LEU B N 1
ATOM 2659 C CA . LEU B 1 144 ? 25.339 -19.910 -1.022 1.00 19.45 144 LEU B CA 1
ATOM 2660 C C . LEU B 1 144 ? 26.573 -19.056 -1.241 1.00 18.53 144 LEU B C 1
ATOM 2661 O O . LEU B 1 144 ? 27.427 -18.937 -0.367 1.00 20.32 144 LEU B O 1
ATOM 2666 N N . GLN B 1 145 ? 26.681 -18.501 -2.442 1.00 15.73 145 GLN B N 1
ATOM 2667 C CA . GLN B 1 145 ? 27.836 -17.700 -2.803 1.00 15.80 145 GLN B CA 1
ATOM 2668 C C . GLN B 1 145 ? 27.923 -16.391 -2.032 1.00 15.61 145 GLN B C 1
ATOM 2669 O O . GLN B 1 145 ? 26.906 -15.783 -1.683 1.00 13.58 145 GLN B O 1
ATOM 2675 N N . ARG B 1 146 ? 29.160 -15.981 -1.768 1.00 16.80 146 ARG B N 1
ATOM 2676 C CA . ARG B 1 146 ? 29.459 -14.752 -1.057 1.00 18.48 146 ARG B CA 1
ATOM 2677 C C . ARG B 1 146 ? 29.873 -13.740 -2.121 1.00 17.98 146 ARG B C 1
ATOM 2678 O O . ARG B 1 146 ? 30.029 -12.551 -1.848 1.00 19.02 146 ARG B O 1
ATOM 2686 N N . VAL B 1 147 ? 30.048 -14.243 -3.341 1.00 18.14 147 VAL B N 1
ATOM 2687 C CA . VAL B 1 147 ? 30.408 -13.443 -4.517 1.00 18.00 147 VAL B CA 1
ATOM 2688 C C . VAL B 1 147 ? 29.215 -12.562 -4.865 1.00 17.05 147 VAL B C 1
ATOM 2689 O O . VAL B 1 147 ? 28.076 -12.965 -4.645 1.00 15.86 147 VAL B O 1
ATOM 2693 N N . ASP B 1 148 ? 29.462 -11.377 -5.416 1.00 19.80 148 ASP B N 1
ATOM 2694 C CA . ASP B 1 148 ? 28.363 -10.497 -5.804 1.00 21.35 148 ASP B CA 1
ATOM 2695 C C . ASP B 1 148 ? 27.291 -11.351 -6.481 1.00 21.69 148 ASP B C 1
ATOM 2696 O O . ASP B 1 148 ? 27.569 -12.085 -7.429 1.00 19.83 148 ASP B O 1
ATOM 2701 N N . GLU B 1 149 ? 26.065 -11.245 -5.996 1.00 21.93 149 GLU B N 1
ATOM 2702 C CA . GLU B 1 149 ? 24.960 -12.028 -6.525 1.00 23.33 149 GLU B CA 1
ATOM 2703 C C . GLU B 1 149 ? 24.700 -11.923 -8.021 1.00 22.28 149 GLU B C 1
ATOM 2704 O O . GLU B 1 149 ? 24.093 -12.819 -8.602 1.00 21.82 149 GLU B O 1
ATOM 2710 N N . GLN B 1 150 ? 25.141 -10.843 -8.649 1.00 21.98 150 GLN B N 1
ATOM 2711 C CA . GLN B 1 150 ? 24.895 -10.682 -10.072 1.00 23.98 150 GLN B CA 1
ATOM 2712 C C . GLN B 1 150 ? 25.842 -11.520 -10.923 1.00 22.37 150 GLN B C 1
ATOM 2713 O O . GLN B 1 150 ? 25.640 -11.657 -12.131 1.00 23.21 150 GLN B O 1
ATOM 2719 N N . LEU B 1 151 ? 26.866 -12.089 -10.293 1.00 19.41 151 LEU B N 1
ATOM 2720 C CA . LEU B 1 151 ? 27.840 -12.899 -11.013 1.00 18.48 151 LEU B CA 1
ATOM 2721 C C . LEU B 1 151 ? 27.731 -14.391 -10.720 1.00 18.81 151 LEU B C 1
ATOM 2722 O O . LEU B 1 151 ? 27.231 -14.802 -9.662 1.00 19.51 151 LEU B O 1
ATOM 2727 N N . GLY B 1 152 ? 28.200 -15.195 -11.671 1.00 18.27 152 GLY B N 1
ATOM 2728 C CA . GLY B 1 152 ? 28.154 -16.639 -11.535 1.00 19.50 152 GLY B CA 1
ATOM 2729 C C . GLY B 1 152 ? 29.259 -17.141 -10.636 1.00 19.80 152 GLY B C 1
ATOM 2730 O O . GLY B 1 152 ? 30.377 -16.637 -10.684 1.00 22.46 152 GLY B O 1
ATOM 2731 N N . SER B 1 153 ? 28.952 -18.147 -9.829 1.00 19.99 153 SER B N 1
ATOM 2732 C CA . SER B 1 153 ? 29.916 -18.705 -8.887 1.00 17.68 153 SER B CA 1
ATOM 2733 C C . SER B 1 153 ? 30.334 -20.144 -9.198 1.00 17.29 153 SER B C 1
ATOM 2734 O O . SER B 1 153 ? 31.513 -20.484 -9.087 1.00 14.79 153 SER B O 1
ATOM 2737 N N . HIS B 1 154 ? 29.376 -20.991 -9.579 1.00 16.28 154 HIS B N 1
ATOM 2738 C CA . HIS B 1 154 ? 29.697 -22.379 -9.899 1.00 15.04 154 HIS B CA 1
ATOM 2739 C C . HIS B 1 154 ? 29.331 -22.796 -11.323 1.00 16.86 154 HIS B C 1
ATOM 2740 O O . HIS B 1 154 ? 28.352 -22.312 -11.900 1.00 16.95 154 HIS B O 1
ATOM 2747 N N . THR B 1 155 ? 30.142 -23.688 -11.886 1.00 16.48 155 THR B N 1
ATOM 2748 C CA . THR B 1 155 ? 29.965 -24.176 -13.252 1.00 19.07 155 THR B CA 1
ATOM 2749 C C . THR B 1 155 ? 28.934 -25.296 -13.384 1.00 19.41 155 THR B C 1
ATOM 2750 O O . THR B 1 155 ? 28.898 -26.216 -12.568 1.00 20.53 155 THR B O 1
ATOM 2754 N N . ILE B 1 156 ? 28.100 -25.228 -14.414 1.00 18.06 156 ILE B N 1
ATOM 2755 C CA . ILE B 1 156 ? 27.106 -26.273 -14.606 1.00 19.67 156 ILE B CA 1
ATOM 2756 C C . ILE B 1 156 ? 27.284 -26.998 -15.926 1.00 20.21 156 ILE B C 1
ATOM 2757 O O . ILE B 1 156 ? 27.772 -26.423 -16.899 1.00 20.71 156 ILE B O 1
ATOM 2762 N N . ASP B 1 157 ? 26.921 -28.275 -15.940 1.00 20.78 157 ASP B N 1
ATOM 2763 C CA . ASP B 1 157 ? 26.993 -29.077 -17.161 1.00 23.79 157 ASP B CA 1
ATOM 2764 C C . ASP B 1 157 ? 25.558 -29.098 -17.642 1.00 23.94 157 ASP B C 1
ATOM 2765 O O . ASP B 1 157 ? 24.636 -29.287 -16.850 1.00 25.30 157 ASP B O 1
ATOM 2770 N N . ILE B 1 158 ? 25.363 -28.896 -18.931 1.00 25.13 158 ILE B N 1
ATOM 2771 C CA . ILE B 1 158 ? 24.014 -28.857 -19.465 1.00 26.44 158 ILE B CA 1
ATOM 2772 C C . ILE B 1 158 ? 23.713 -29.955 -20.471 1.00 27.01 158 ILE B C 1
ATOM 2773 O O . ILE B 1 158 ? 24.541 -30.270 -21.323 1.00 28.45 158 ILE B O 1
ATOM 2778 N N . GLU B 1 159 ? 22.524 -30.543 -20.356 1.00 29.02 159 GLU B N 1
ATOM 2779 C CA . GLU B 1 159 ? 22.089 -31.577 -21.287 1.00 30.67 159 GLU B CA 1
ATOM 2780 C C . GLU B 1 159 ? 21.954 -30.882 -22.636 1.00 29.53 159 GLU B C 1
ATOM 2781 O O . GLU B 1 159 ? 21.174 -29.940 -22.783 1.00 29.03 159 GLU B O 1
ATOM 2787 N N . PRO B 1 160 ? 22.716 -31.339 -23.636 1.00 29.42 160 PRO B N 1
ATOM 2788 C CA . PRO B 1 160 ? 22.726 -30.789 -24.998 1.00 29.62 160 PRO B CA 1
ATOM 2789 C C . PRO B 1 160 ? 21.370 -30.708 -25.689 1.00 29.52 160 PRO B C 1
ATOM 2790 O O . PRO B 1 160 ? 21.122 -29.794 -26.469 1.00 30.58 160 PRO B O 1
ATOM 2794 N N . THR B 1 161 ? 20.496 -31.665 -25.408 1.00 30.76 161 THR B N 1
ATOM 2795 C CA . THR B 1 161 ? 19.176 -31.698 -26.037 1.00 32.49 161 THR B CA 1
ATOM 2796 C C . THR B 1 161 ? 18.115 -30.931 -25.256 1.00 34.50 161 THR B C 1
ATOM 2797 O O . THR B 1 161 ? 16.939 -30.945 -25.621 1.00 35.34 161 THR B O 1
ATOM 2801 N N . SER B 1 162 ? 18.534 -30.257 -24.191 1.00 35.20 162 SER B N 1
ATOM 2802 C CA . SER B 1 162 ? 17.614 -29.503 -23.344 1.00 34.72 162 SER B CA 1
ATOM 2803 C C . SER B 1 162 ? 17.162 -28.166 -23.884 1.00 32.95 162 SER B C 1
ATOM 2804 O O . SER B 1 162 ? 17.754 -27.608 -24.807 1.00 33.13 162 SER B O 1
ATOM 2807 N N . GLU B 1 163 ? 16.098 -27.658 -23.277 1.00 31.32 163 GLU B N 1
ATOM 2808 C CA . GLU B 1 163 ? 15.562 -26.355 -23.623 1.00 30.30 163 GLU B CA 1
ATOM 2809 C C . GLU B 1 163 ? 16.637 -25.377 -23.125 1.00 28.32 163 GLU B C 1
ATOM 2810 O O . GLU B 1 163 ? 16.939 -24.376 -23.779 1.00 29.21 163 GLU B O 1
ATOM 2816 N N . LEU B 1 164 ? 17.224 -25.696 -21.969 1.00 26.16 164 LEU B N 1
ATOM 2817 C CA . LEU B 1 164 ? 18.290 -24.882 -21.372 1.00 23.76 164 LEU B CA 1
ATOM 2818 C C . LEU B 1 164 ? 19.385 -24.775 -22.419 1.00 23.11 164 LEU B C 1
ATOM 2819 O O . LEU B 1 164 ? 19.927 -23.701 -22.683 1.00 22.42 164 LEU B O 1
ATOM 2824 N N . ALA B 1 165 ? 19.694 -25.925 -23.006 1.00 24.42 165 ALA B N 1
ATOM 2825 C CA . ALA B 1 165 ? 20.719 -26.057 -24.032 1.00 26.12 165 ALA B CA 1
ATOM 2826 C C . ALA B 1 165 ? 20.558 -25.073 -25.181 1.00 26.52 165 ALA B C 1
ATOM 2827 O O . ALA B 1 165 ? 21.525 -24.751 -25.858 1.00 27.86 165 ALA B O 1
ATOM 2829 N N . LYS B 1 166 ? 19.338 -24.598 -25.399 1.00 28.08 166 LYS B N 1
ATOM 2830 C CA . LYS B 1 166 ? 19.077 -23.651 -26.475 1.00 30.22 166 LYS B CA 1
ATOM 2831 C C . LYS B 1 166 ? 19.467 -22.233 -26.077 1.00 32.03 166 LYS B C 1
ATOM 2832 O O . LYS B 1 166 ? 19.655 -21.361 -26.935 1.00 31.82 166 LYS B O 1
ATOM 2838 N N . HIS B 1 167 ? 19.595 -21.998 -24.776 1.00 31.89 167 HIS B N 1
ATOM 2839 C CA . HIS B 1 167 ? 19.920 -20.663 -24.307 1.00 30.26 167 HIS B CA 1
ATOM 2840 C C . HIS B 1 167 ? 21.264 -20.514 -23.610 1.00 29.64 167 HIS B C 1
ATOM 2841 O O . HIS B 1 167 ? 21.837 -19.426 -23.608 1.00 29.72 167 HIS B O 1
ATOM 2848 N N . HIS B 1 168 ? 21.771 -21.591 -23.020 1.00 29.12 168 HIS B N 1
ATOM 2849 C CA . HIS B 1 168 ? 23.064 -21.535 -22.334 1.00 29.66 168 HIS B CA 1
ATOM 2850 C C . HIS B 1 168 ? 24.027 -22.592 -22.860 1.00 29.81 168 HIS B C 1
ATOM 2851 O O . HIS B 1 168 ? 23.627 -23.726 -23.158 1.00 30.00 168 HIS B O 1
ATOM 2858 N N . PRO B 1 169 ? 25.316 -22.236 -22.974 1.00 29.18 169 PRO B N 1
ATOM 2859 C CA . PRO B 1 169 ? 26.339 -23.168 -23.456 1.00 28.85 169 PRO B CA 1
ATOM 2860 C C . PRO B 1 169 ? 26.775 -24.069 -22.296 1.00 28.65 169 PRO B C 1
ATOM 2861 O O . PRO B 1 169 ? 26.582 -23.727 -21.129 1.00 28.06 169 PRO B O 1
ATOM 2865 N N . ASN B 1 170 ? 27.351 -25.221 -22.606 1.00 27.55 170 ASN B N 1
ATOM 2866 C CA . ASN B 1 170 ? 27.796 -26.107 -21.552 1.00 27.80 170 ASN B CA 1
ATOM 2867 C C . ASN B 1 170 ? 28.924 -25.421 -20.783 1.00 28.10 170 ASN B C 1
ATOM 2868 O O . ASN B 1 170 ? 29.654 -24.605 -21.341 1.00 28.81 170 ASN B O 1
ATOM 2873 N N . LYS B 1 171 ? 29.045 -25.735 -19.497 1.00 27.83 171 LYS B N 1
ATOM 2874 C CA . LYS B 1 171 ? 30.089 -25.161 -18.649 1.00 29.06 171 LYS B CA 1
ATOM 2875 C C . LYS B 1 171 ? 29.901 -23.680 -18.310 1.00 29.78 171 LYS B C 1
ATOM 2876 O O . LYS B 1 171 ? 30.862 -22.983 -17.967 1.00 30.96 171 LYS B O 1
ATOM 2882 N N . LYS B 1 172 ? 28.667 -23.199 -18.399 1.00 28.32 172 LYS B N 1
ATOM 2883 C CA . LYS B 1 172 ? 28.389 -21.804 -18.079 1.00 26.99 172 LYS B CA 1
ATOM 2884 C C . LYS B 1 172 ? 28.417 -21.633 -16.564 1.00 24.93 172 LYS B C 1
ATOM 2885 O O . LYS B 1 172 ? 28.086 -22.559 -15.820 1.00 24.67 172 LYS B O 1
ATOM 2891 N N . LEU B 1 173 ? 28.829 -20.458 -16.104 1.00 22.42 173 LEU B N 1
ATOM 2892 C CA . LEU B 1 173 ? 28.839 -20.194 -14.678 1.00 19.75 173 LEU B CA 1
ATOM 2893 C C . LEU B 1 173 ? 27.566 -19.429 -14.322 1.00 16.83 173 LEU B C 1
ATOM 2894 O O . LEU B 1 173 ? 27.188 -18.494 -15.013 1.00 15.91 173 LEU B O 1
ATOM 2899 N N . VAL B 1 174 ? 26.890 -19.854 -13.259 1.00 15.27 174 VAL B N 1
ATOM 2900 C CA . VAL B 1 174 ? 25.660 -19.196 -12.814 1.00 13.18 174 VAL B CA 1
ATOM 2901 C C . VAL B 1 174 ? 25.743 -18.942 -11.311 1.00 15.14 174 VAL B C 1
ATOM 2902 O O . VAL B 1 174 ? 26.517 -19.595 -10.615 1.00 13.97 174 VAL B O 1
ATOM 2906 N N . ASN B 1 175 ? 24.964 -17.985 -10.810 1.00 16.12 175 ASN B N 1
ATOM 2907 C CA . ASN B 1 175 ? 25.004 -17.672 -9.389 1.00 14.91 175 ASN B CA 1
ATOM 2908 C C . ASN B 1 175 ? 24.336 -18.761 -8.577 1.00 13.92 175 ASN B C 1
ATOM 2909 O O . ASN B 1 175 ? 23.805 -19.709 -9.133 1.00 14.04 175 ASN B O 1
ATOM 2914 N N . SER B 1 176 ? 24.369 -18.618 -7.256 1.00 13.03 176 SER B N 1
ATOM 2915 C CA . SER B 1 176 ? 23.787 -19.611 -6.362 1.00 12.04 176 SER B CA 1
ATOM 2916 C C . SER B 1 176 ? 23.459 -18.976 -5.010 1.00 12.13 176 SER B C 1
ATOM 2917 O O . SER B 1 176 ? 24.324 -18.379 -4.375 1.00 14.21 176 SER B O 1
ATOM 2920 N N . LEU B 1 177 ? 22.209 -19.104 -4.573 1.00 11.94 177 LEU B N 1
ATOM 2921 C CA . LEU B 1 177 ? 21.780 -18.531 -3.303 1.00 11.36 177 LEU B CA 1
ATOM 2922 C C . LEU B 1 177 ? 20.792 -19.470 -2.620 1.00 12.19 177 LEU B C 1
ATOM 2923 O O . LEU B 1 177 ? 19.636 -19.125 -2.412 1.00 14.13 177 LEU B O 1
ATOM 2928 N N . HIS B 1 178 ? 21.248 -20.661 -2.260 1.00 12.15 178 HIS B N 1
ATOM 2929 C CA . HIS B 1 178 ? 20.361 -21.622 -1.631 1.00 13.29 178 HIS B CA 1
ATOM 2930 C C . HIS B 1 178 ? 21.115 -22.572 -0.709 1.00 13.67 178 HIS B C 1
ATOM 2931 O O . HIS B 1 178 ? 22.323 -22.760 -0.861 1.00 14.14 178 HIS B O 1
ATOM 2938 N N . HIS B 1 179 ? 20.403 -23.149 0.257 1.00 12.72 179 HIS B N 1
ATOM 2939 C CA . HIS B 1 179 ? 21.008 -24.093 1.181 1.00 14.70 179 HIS B CA 1
ATOM 2940 C C . HIS B 1 179 ? 20.227 -25.394 1.123 1.00 15.60 179 HIS B C 1
ATOM 2941 O O . HIS B 1 179 ? 20.507 -26.324 1.874 1.00 19.09 179 HIS B O 1
ATOM 2948 N N . GLN B 1 180 ? 19.236 -25.450 0.240 1.00 14.81 180 GLN B N 1
ATOM 2949 C CA . GLN B 1 180 ? 18.433 -26.658 0.069 1.00 15.89 180 GLN B CA 1
ATOM 2950 C C . GLN B 1 180 ? 18.586 -27.157 -1.373 1.00 16.90 180 GLN B C 1
ATOM 2951 O O . GLN B 1 180 ? 18.985 -26.406 -2.267 1.00 17.11 180 GLN B O 1
ATOM 2957 N N . PHE B 1 181 ? 18.288 -28.428 -1.601 1.00 17.18 181 PHE B N 1
ATOM 2958 C CA . PHE B 1 181 ? 18.421 -29.008 -2.937 1.00 16.93 181 PHE B CA 1
ATOM 2959 C C . PHE B 1 181 ? 17.320 -30.029 -3.180 1.00 16.53 181 PHE B C 1
ATOM 2960 O O . PHE B 1 181 ? 16.696 -30.510 -2.235 1.00 17.22 181 PHE B O 1
ATOM 2968 N N . ILE B 1 182 ? 17.100 -30.358 -4.451 1.00 16.98 182 ILE B N 1
ATOM 2969 C CA . ILE B 1 182 ? 16.133 -31.385 -4.834 1.00 15.97 182 ILE B CA 1
ATOM 2970 C C . ILE B 1 182 ? 16.767 -32.738 -4.487 1.00 15.83 182 ILE B C 1
ATOM 2971 O O . ILE B 1 182 ? 17.886 -33.025 -4.905 1.00 15.64 182 ILE B O 1
ATOM 2976 N N . LYS B 1 183 ? 16.061 -33.559 -3.723 1.00 16.17 183 LYS B N 1
ATOM 2977 C CA . LYS B 1 183 ? 16.567 -34.883 -3.369 1.00 18.24 183 LYS B CA 1
ATOM 2978 C C . LYS B 1 183 ? 15.949 -35.848 -4.384 1.00 18.36 183 LYS B C 1
ATOM 2979 O O . LYS B 1 183 ? 16.565 -36.180 -5.390 1.00 16.12 183 LYS B O 1
ATOM 2985 N N . LYS B 1 184 ? 14.725 -36.290 -4.114 1.00 19.32 184 LYS B N 1
ATOM 2986 C CA . LYS B 1 184 ? 14.037 -37.180 -5.039 1.00 19.89 184 LYS B CA 1
ATOM 2987 C C . LYS B 1 184 ? 13.339 -36.313 -6.071 1.00 17.97 184 LYS B C 1
ATOM 2988 O O . LYS B 1 184 ? 12.497 -35.492 -5.715 1.00 19.01 184 LYS B O 1
ATOM 2994 N N . LEU B 1 185 ? 13.699 -36.477 -7.339 1.00 17.39 185 LEU B N 1
ATOM 2995 C CA . LEU B 1 185 ? 13.074 -35.709 -8.412 1.00 18.02 185 LEU B CA 1
ATOM 2996 C C . LEU B 1 185 ? 11.675 -36.259 -8.673 1.00 18.79 185 LEU B C 1
ATOM 2997 O O . LEU B 1 185 ? 11.488 -37.474 -8.743 1.00 19.59 185 LEU B O 1
ATOM 3002 N N . ALA B 1 186 ? 10.701 -35.368 -8.824 1.00 18.92 186 ALA B N 1
ATOM 3003 C CA . ALA B 1 186 ? 9.318 -35.776 -9.078 1.00 19.16 186 ALA B CA 1
ATOM 3004 C C . ALA B 1 186 ? 9.167 -36.471 -10.427 1.00 20.82 186 ALA B C 1
ATOM 3005 O O . ALA B 1 186 ? 9.874 -36.149 -11.388 1.00 19.96 186 ALA B O 1
ATOM 3007 N N . PRO B 1 187 ? 8.231 -37.436 -10.513 1.00 21.02 187 PRO B N 1
ATOM 3008 C CA . PRO B 1 187 ? 7.967 -38.189 -11.740 1.00 21.48 187 PRO B CA 1
ATOM 3009 C C . PRO B 1 187 ? 7.441 -37.257 -12.814 1.00 23.24 187 PRO B C 1
ATOM 3010 O O . PRO B 1 187 ? 6.603 -36.400 -12.527 1.00 21.07 187 PRO B O 1
ATOM 3014 N N . SER B 1 188 ? 7.938 -37.433 -14.038 1.00 24.95 188 SER B N 1
ATOM 3015 C CA . SER B 1 188 ? 7.525 -36.643 -15.199 1.00 27.39 188 SER B CA 1
ATOM 3016 C C . SER B 1 188 ? 8.454 -35.466 -15.507 1.00 28.26 188 SER B C 1
ATOM 3017 O O . SER B 1 188 ? 8.110 -34.565 -16.283 1.00 27.43 188 SER B O 1
ATOM 3020 N N . PHE B 1 189 ? 9.639 -35.488 -14.908 1.00 28.47 189 PHE B N 1
ATOM 3021 C CA . PHE B 1 189 ? 10.628 -34.438 -15.111 1.00 26.80 189 PHE B CA 1
ATOM 3022 C C . PHE B 1 189 ? 11.972 -35.083 -15.354 1.00 27.44 189 PHE B C 1
ATOM 3023 O O . PHE B 1 189 ? 12.149 -36.268 -15.110 1.00 27.88 189 PHE B O 1
ATOM 3031 N N . LYS B 1 190 ? 12.922 -34.299 -15.839 1.00 28.44 190 LYS B N 1
ATOM 3032 C CA . LYS B 1 190 ? 14.264 -34.809 -16.047 1.00 27.74 190 LYS B CA 1
ATOM 3033 C C . LYS B 1 190 ? 15.257 -33.685 -15.775 1.00 25.74 190 LYS B C 1
ATOM 3034 O O . LYS B 1 190 ? 14.990 -32.517 -16.047 1.00 23.17 190 LYS B O 1
ATOM 3040 N N . VAL B 1 191 ? 16.396 -34.056 -15.209 1.00 24.67 191 VAL B N 1
ATOM 3041 C CA . VAL B 1 191 ? 17.440 -33.106 -14.881 1.00 23.68 191 VAL B CA 1
ATOM 3042 C C . VAL B 1 191 ? 18.192 -32.670 -16.132 1.00 22.85 191 VAL B C 1
ATOM 3043 O O . VAL B 1 191 ? 18.677 -33.501 -16.894 1.00 23.00 191 VAL B O 1
ATOM 3047 N N . THR B 1 192 ? 18.294 -31.359 -16.335 1.00 22.74 192 THR B N 1
ATOM 3048 C CA . THR B 1 192 ? 18.988 -30.831 -17.502 1.00 23.06 192 THR B CA 1
ATOM 3049 C C . THR B 1 192 ? 20.260 -30.056 -17.155 1.00 22.29 192 THR B C 1
ATOM 3050 O O . THR B 1 192 ? 20.994 -29.632 -18.047 1.00 21.67 192 THR B O 1
ATOM 3054 N N . ALA B 1 193 ? 20.520 -29.885 -15.860 1.00 21.92 193 ALA B N 1
ATOM 3055 C CA . ALA B 1 193 ? 21.717 -29.182 -15.400 1.00 20.19 193 ALA B CA 1
ATOM 3056 C C . ALA B 1 193 ? 22.151 -29.602 -13.991 1.00 19.53 193 ALA B C 1
ATOM 3057 O O . ALA B 1 193 ? 21.319 -29.796 -13.098 1.00 15.48 193 ALA B O 1
ATOM 3059 N N . ARG B 1 194 ? 23.460 -29.727 -13.793 1.00 18.62 194 ARG B N 1
ATOM 3060 C CA . ARG B 1 194 ? 24.001 -30.113 -12.488 1.00 19.47 194 ARG B CA 1
ATOM 3061 C C . ARG B 1 194 ? 25.382 -29.478 -12.293 1.00 17.98 194 ARG B C 1
ATOM 3062 O O . ARG B 1 194 ? 26.117 -29.274 -13.261 1.00 20.01 194 ARG B O 1
ATOM 3070 N N . THR B 1 195 ? 25.738 -29.151 -11.053 1.00 16.39 195 THR B N 1
ATOM 3071 C CA . THR B 1 195 ? 27.062 -28.585 -10.796 1.00 14.98 195 THR B CA 1
ATOM 3072 C C . THR B 1 195 ? 28.037 -29.751 -10.755 1.00 14.95 195 THR B C 1
ATOM 3073 O O . THR B 1 195 ? 27.626 -30.902 -10.925 1.00 14.79 195 THR B O 1
ATOM 3077 N N . ALA B 1 196 ? 29.317 -29.474 -10.518 1.00 15.47 196 ALA B N 1
ATOM 3078 C CA . ALA B 1 196 ? 30.317 -30.547 -10.483 1.00 15.86 196 ALA B CA 1
ATOM 3079 C C . ALA B 1 196 ? 30.134 -31.514 -9.315 1.00 15.85 196 ALA B C 1
ATOM 3080 O O . ALA B 1 196 ? 30.713 -32.598 -9.313 1.00 15.91 196 ALA B O 1
ATOM 3082 N N . ASP B 1 197 ? 29.332 -31.130 -8.325 1.00 17.15 197 ASP B N 1
ATOM 3083 C CA . ASP B 1 197 ? 29.066 -32.009 -7.183 1.00 16.13 197 ASP B CA 1
ATOM 3084 C C . ASP B 1 197 ? 27.820 -32.867 -7.438 1.00 17.51 197 ASP B C 1
ATOM 3085 O O . ASP B 1 197 ? 27.337 -33.564 -6.542 1.00 15.23 197 ASP B O 1
ATOM 3090 N N . GLY B 1 198 ? 27.302 -32.808 -8.662 1.00 17.88 198 GLY B N 1
ATOM 3091 C CA . GLY B 1 198 ? 26.132 -33.596 -9.002 1.00 20.64 198 GLY B CA 1
ATOM 3092 C C . GLY B 1 198 ? 24.779 -33.022 -8.599 1.00 22.04 198 GLY B C 1
ATOM 3093 O O . GLY B 1 198 ? 23.744 -33.566 -8.981 1.00 23.00 198 GLY B O 1
ATOM 3102 N N . ILE B 1 200 ? 21.356 -30.998 -8.536 1.00 18.94 200 ILE B N 1
ATOM 3103 C CA . ILE B 1 200 ? 20.447 -30.587 -9.595 1.00 17.85 200 ILE B CA 1
ATOM 3104 C C . ILE B 1 200 ? 20.308 -29.069 -9.692 1.00 18.46 200 ILE B C 1
ATOM 3105 O O . ILE B 1 200 ? 19.875 -28.400 -8.747 1.00 19.83 200 ILE B O 1
ATOM 3110 N N . GLU B 1 201 ? 20.670 -28.523 -10.844 1.00 17.23 201 GLU B N 1
ATOM 3111 C CA . GLU B 1 201 ? 20.597 -27.080 -11.044 1.00 16.43 201 GLU B CA 1
ATOM 3112 C C . GLU B 1 201 ? 19.515 -26.640 -12.027 1.00 15.95 201 GLU B C 1
ATOM 3113 O O . GLU B 1 201 ? 19.179 -25.461 -12.093 1.00 14.34 201 GLU B O 1
ATOM 3119 N N . ALA B 1 202 ? 18.971 -27.578 -12.793 1.00 15.95 202 ALA B N 1
ATOM 3120 C CA . ALA B 1 202 ? 17.914 -27.243 -13.746 1.00 18.47 202 ALA B CA 1
ATOM 3121 C C . ALA B 1 202 ? 17.035 -28.450 -14.068 1.00 18.85 202 ALA B C 1
ATOM 3122 O O . ALA B 1 202 ? 17.517 -29.565 -14.231 1.00 20.37 202 ALA B O 1
ATOM 3124 N N . VAL B 1 203 ? 15.735 -28.218 -14.146 1.00 20.37 203 VAL B N 1
ATOM 3125 C CA . VAL B 1 203 ? 14.798 -29.288 -14.439 1.00 22.21 203 VAL B CA 1
ATOM 3126 C C . VAL B 1 203 ? 13.841 -28.886 -15.552 1.00 23.15 203 VAL B C 1
ATOM 3127 O O . VAL B 1 203 ? 13.438 -27.726 -15.648 1.00 22.13 203 VAL B O 1
ATOM 3131 N N . GLU B 1 204 ? 13.503 -29.845 -16.408 1.00 24.70 204 GLU B N 1
ATOM 3132 C CA . GLU B 1 204 ? 12.558 -29.592 -17.490 1.00 25.91 204 GLU B CA 1
ATOM 3133 C C . GLU B 1 204 ? 11.463 -30.639 -17.430 1.00 26.84 204 GLU B C 1
ATOM 3134 O O . GLU B 1 204 ? 11.608 -31.664 -16.757 1.00 25.79 204 GLU B O 1
ATOM 3140 N N . GLY B 1 205 ? 10.354 -30.366 -18.111 1.00 29.09 205 GLY B N 1
ATOM 3141 C CA . GLY B 1 205 ? 9.247 -31.299 -18.104 1.00 31.70 205 GLY B CA 1
ATOM 3142 C C . GLY B 1 205 ? 9.398 -32.446 -19.085 1.00 34.22 205 GLY B C 1
ATOM 3143 O O . GLY B 1 205 ? 10.135 -32.356 -20.069 1.00 32.48 205 GLY B O 1
ATOM 3144 N N . ASP B 1 206 ? 8.694 -33.535 -18.802 1.00 38.56 206 ASP B N 1
ATOM 3145 C CA . ASP B 1 206 ? 8.705 -34.715 -19.657 1.00 42.94 206 ASP B CA 1
ATOM 3146 C C . ASP B 1 206 ? 7.246 -35.121 -19.850 1.00 43.37 206 ASP B C 1
ATOM 3147 O O . ASP B 1 206 ? 6.605 -35.621 -18.924 1.00 43.04 206 ASP B O 1
ATOM 3152 N N . ASN B 1 207 ? 6.724 -34.895 -21.050 1.00 43.71 207 ASN B N 1
ATOM 3153 C CA . ASN B 1 207 ? 5.330 -35.215 -21.350 1.00 46.09 207 ASN B CA 1
ATOM 3154 C C . ASN B 1 207 ? 4.391 -34.445 -20.428 1.00 45.23 207 ASN B C 1
ATOM 3155 O O . ASN B 1 207 ? 3.411 -34.990 -19.905 1.00 45.65 207 ASN B O 1
ATOM 3160 N N . LEU B 1 208 ? 4.707 -33.167 -20.245 1.00 43.53 208 LEU B N 1
ATOM 3161 C CA . LEU B 1 208 ? 3.930 -32.273 -19.400 1.00 40.61 208 LEU B CA 1
ATOM 3162 C C . LEU B 1 208 ? 2.964 -31.475 -20.274 1.00 38.97 208 LEU B C 1
ATOM 3163 O O . LEU B 1 208 ? 3.242 -31.217 -21.443 1.00 38.33 208 LEU B O 1
ATOM 3168 N N . PRO B 1 209 ? 1.805 -31.085 -19.722 1.00 37.71 209 PRO B N 1
ATOM 3169 C CA . PRO B 1 209 ? 0.828 -30.314 -20.495 1.00 36.57 209 PRO B CA 1
ATOM 3170 C C . PRO B 1 209 ? 1.334 -28.928 -20.882 1.00 36.16 209 PRO B C 1
ATOM 3171 O O . PRO B 1 209 ? 0.846 -28.326 -21.841 1.00 35.81 209 PRO B O 1
ATOM 3175 N N . SER B 1 210 ? 2.313 -28.417 -20.141 1.00 34.84 210 SER B N 1
ATOM 3176 C CA . SER B 1 210 ? 2.855 -27.099 -20.454 1.00 32.85 210 SER B CA 1
ATOM 3177 C C . SER B 1 210 ? 4.374 -27.034 -20.520 1.00 31.56 210 SER B C 1
ATOM 3178 O O . SER B 1 210 ? 5.089 -27.914 -20.027 1.00 31.60 210 SER B O 1
ATOM 3181 N N . TRP B 1 211 ? 4.853 -25.983 -21.170 1.00 29.13 211 TRP B N 1
ATOM 3182 C CA . TRP B 1 211 ? 6.275 -25.735 -21.315 1.00 26.93 211 TRP B CA 1
ATOM 3183 C C . TRP B 1 211 ? 6.734 -25.425 -19.896 1.00 26.44 211 TRP B C 1
ATOM 3184 O O . TRP B 1 211 ? 6.039 -24.725 -19.158 1.00 25.33 211 TRP B O 1
ATOM 3195 N N . TYR B 1 212 ? 7.887 -25.946 -19.499 1.00 25.83 212 TYR B N 1
ATOM 3196 C CA . TYR B 1 212 ? 8.367 -25.687 -18.149 1.00 25.92 212 TYR B CA 1
ATOM 3197 C C . TYR B 1 212 ? 9.879 -25.673 -17.989 1.00 26.03 212 TYR B C 1
ATOM 3198 O O . TYR B 1 212 ? 10.556 -26.636 -18.349 1.00 27.26 212 TYR B O 1
ATOM 3207 N N . LEU B 1 213 ? 10.407 -24.582 -17.441 1.00 25.39 213 LEU B N 1
ATOM 3208 C CA . LEU B 1 213 ? 11.841 -24.494 -17.184 1.00 24.57 213 LEU B CA 1
ATOM 3209 C C . LEU B 1 213 ? 12.038 -24.151 -15.712 1.00 24.31 213 LEU B C 1
ATOM 3210 O O . LEU B 1 213 ? 11.543 -23.131 -15.236 1.00 25.46 213 LEU B O 1
ATOM 3215 N N . GLY B 1 214 ? 12.745 -25.020 -14.998 1.00 22.87 214 GLY B N 1
ATOM 3216 C CA . GLY B 1 214 ? 13.023 -24.799 -13.592 1.00 21.79 214 GLY B CA 1
ATOM 3217 C C . GLY B 1 214 ? 14.527 -24.679 -13.412 1.00 23.28 214 GLY B C 1
ATOM 3218 O O . GLY B 1 214 ? 15.283 -25.610 -13.724 1.00 22.63 214 GLY B O 1
ATOM 3219 N N . VAL B 1 215 ? 14.958 -23.523 -12.919 1.00 21.75 215 VAL B N 1
ATOM 3220 C CA . VAL B 1 215 ? 16.366 -23.231 -12.697 1.00 21.31 215 VAL B CA 1
ATOM 3221 C C . VAL B 1 215 ? 16.603 -23.004 -11.205 1.00 20.54 215 VAL B C 1
ATOM 3222 O O . VAL B 1 215 ? 15.790 -22.365 -10.536 1.00 21.35 215 VAL B O 1
ATOM 3226 N N . GLN B 1 216 ? 17.710 -23.533 -10.690 1.00 18.45 216 GLN B N 1
ATOM 3227 C CA . GLN B 1 216 ? 18.056 -23.408 -9.270 1.00 15.83 216 GLN B CA 1
ATOM 3228 C C . GLN B 1 216 ? 18.734 -22.076 -8.946 1.00 16.12 216 GLN B C 1
ATOM 3229 O O . GLN B 1 216 ? 18.711 -21.616 -7.797 1.00 14.32 216 GLN B O 1
ATOM 3235 N N . TRP B 1 217 ? 19.346 -21.462 -9.955 1.00 15.07 217 TRP B N 1
ATOM 3236 C CA . TRP B 1 217 ? 20.037 -20.202 -9.749 1.00 15.11 217 TRP B CA 1
ATOM 3237 C C . TRP B 1 217 ? 19.084 -19.013 -9.844 1.00 15.21 217 TRP B C 1
ATOM 3238 O O . TRP B 1 217 ? 17.866 -19.202 -9.850 1.00 16.70 217 TRP B O 1
ATOM 3249 N N . HIS B 1 218 ? 19.634 -17.800 -9.887 1.00 12.95 218 HIS B N 1
ATOM 3250 C CA . HIS B 1 218 ? 18.829 -16.580 -9.959 1.00 13.18 218 HIS B CA 1
ATOM 3251 C C . HIS B 1 218 ? 19.145 -15.744 -11.193 1.00 14.44 218 HIS B C 1
ATOM 3252 O O . HIS B 1 218 ? 19.890 -14.764 -11.112 1.00 13.17 218 HIS B O 1
ATOM 3259 N N . PRO B 1 219 ? 18.561 -16.106 -12.349 1.00 15.27 219 PRO B N 1
ATOM 3260 C CA . PRO B 1 219 ? 18.796 -15.373 -13.600 1.00 16.07 219 PRO B CA 1
ATOM 3261 C C . PRO B 1 219 ? 18.259 -13.935 -13.606 1.00 15.36 219 PRO B C 1
ATOM 3262 O O . PRO B 1 219 ? 18.639 -13.138 -14.460 1.00 11.46 219 PRO B O 1
ATOM 3266 N N . GLU B 1 220 ? 17.387 -13.599 -12.657 1.00 14.84 220 GLU B N 1
ATOM 3267 C CA . GLU B 1 220 ? 16.842 -12.242 -12.609 1.00 16.49 220 GLU B CA 1
ATOM 3268 C C . GLU B 1 220 ? 17.862 -11.273 -12.018 1.00 17.78 220 GLU B C 1
ATOM 3269 O O . GLU B 1 220 ? 17.652 -10.060 -12.014 1.00 18.71 220 GLU B O 1
ATOM 3275 N N . LEU B 1 221 ? 18.964 -11.818 -11.517 1.00 18.39 221 LEU B N 1
ATOM 3276 C CA . LEU B 1 221 ? 20.015 -11.011 -10.924 1.00 20.05 221 LEU B CA 1
ATOM 3277 C C . LEU B 1 221 ? 21.193 -10.871 -11.876 1.00 20.88 221 LEU B C 1
ATOM 3278 O O . LEU B 1 221 ? 22.074 -10.042 -11.664 1.00 22.38 221 LEU B O 1
ATOM 3291 N N . PHE B 1 223 ? 20.637 -11.117 -15.627 1.00 21.58 223 PHE B N 1
ATOM 3292 C CA . PHE B 1 223 ? 20.212 -10.626 -16.932 1.00 21.78 223 PHE B CA 1
ATOM 3293 C C . PHE B 1 223 ? 20.610 -9.208 -17.331 1.00 22.38 223 PHE B C 1
ATOM 3294 O O . PHE B 1 223 ? 20.840 -8.957 -18.504 1.00 23.47 223 PHE B O 1
ATOM 3302 N N . GLN B 1 224 ? 20.707 -8.284 -16.381 1.00 25.37 224 GLN B N 1
ATOM 3303 C CA . GLN B 1 224 ? 21.093 -6.914 -16.722 1.00 27.85 224 GLN B CA 1
ATOM 3304 C C . GLN B 1 224 ? 22.507 -6.879 -17.305 1.00 29.45 224 GLN B C 1
ATOM 3305 O O . GLN B 1 224 ? 22.887 -5.916 -17.979 1.00 31.07 224 GLN B O 1
ATOM 3311 N N . THR B 1 225 ? 23.285 -7.926 -17.047 1.00 28.11 225 THR B N 1
ATOM 3312 C CA . THR B 1 225 ? 24.654 -7.984 -17.545 1.00 27.41 225 THR B CA 1
ATOM 3313 C C . THR B 1 225 ? 24.975 -9.313 -18.224 1.00 27.55 225 THR B C 1
ATOM 3314 O O . THR B 1 225 ? 26.135 -9.573 -18.549 1.00 27.78 225 THR B O 1
ATOM 3318 N N . ASP B 1 226 ? 23.958 -10.144 -18.446 1.00 24.66 226 ASP B N 1
ATOM 3319 C CA . ASP B 1 226 ? 24.169 -11.439 -19.083 1.00 24.37 226 ASP B CA 1
ATOM 3320 C C . ASP B 1 226 ? 23.070 -11.772 -20.095 1.00 23.75 226 ASP B C 1
ATOM 3321 O O . ASP B 1 226 ? 22.031 -12.314 -19.733 1.00 23.97 226 ASP B O 1
ATOM 3326 N N . PRO B 1 227 ? 23.293 -11.459 -21.384 1.00 23.44 227 PRO B N 1
ATOM 3327 C CA . PRO B 1 227 ? 22.329 -11.717 -22.456 1.00 23.19 227 PRO B CA 1
ATOM 3328 C C . PRO B 1 227 ? 21.689 -13.099 -22.430 1.00 24.02 227 PRO B C 1
ATOM 3329 O O . PRO B 1 227 ? 20.488 -13.233 -22.665 1.00 24.61 227 PRO B O 1
ATOM 3333 N N . GLU B 1 228 ? 22.485 -14.127 -22.155 1.00 24.65 228 GLU B N 1
ATOM 3334 C CA . GLU B 1 228 ? 21.957 -15.485 -22.117 1.00 26.16 228 GLU B CA 1
ATOM 3335 C C . GLU B 1 228 ? 20.902 -15.643 -21.023 1.00 24.58 228 GLU B C 1
ATOM 3336 O O . GLU B 1 228 ? 19.899 -16.327 -21.218 1.00 24.48 228 GLU B O 1
ATOM 3342 N N . SER B 1 229 ? 21.122 -15.007 -19.877 1.00 22.87 229 SER B N 1
ATOM 3343 C CA . SER B 1 229 ? 20.162 -15.088 -18.783 1.00 20.35 229 SER B CA 1
ATOM 3344 C C . SER B 1 229 ? 18.858 -14.419 -19.200 1.00 21.46 229 SER B C 1
ATOM 3345 O O . SER B 1 229 ? 17.767 -14.939 -18.946 1.00 21.18 229 SER B O 1
ATOM 3348 N N . GLU B 1 230 ? 18.972 -13.270 -19.854 1.00 20.71 230 GLU B N 1
ATOM 3349 C CA . GLU B 1 230 ? 17.793 -12.556 -20.314 1.00 22.24 230 GLU B CA 1
ATOM 3350 C C . GLU B 1 230 ? 16.961 -13.449 -21.235 1.00 20.97 230 GLU B C 1
ATOM 3351 O O . GLU B 1 230 ? 15.739 -13.413 -21.198 1.00 22.52 230 GLU B O 1
ATOM 3357 N N . GLN B 1 231 ? 17.626 -14.260 -22.052 1.00 21.46 231 GLN B N 1
ATOM 3358 C CA . GLN B 1 231 ? 16.919 -15.142 -22.979 1.00 21.96 231 GLN B CA 1
ATOM 3359 C C . GLN B 1 231 ? 15.990 -16.165 -22.317 1.00 22.32 231 GLN B C 1
ATOM 3360 O O . GLN B 1 231 ? 15.019 -16.622 -22.935 1.00 20.82 231 GLN B O 1
ATOM 3366 N N . LEU B 1 232 ? 16.273 -16.532 -21.068 1.00 20.81 232 LEU B N 1
ATOM 3367 C CA . LEU B 1 232 ? 15.405 -17.479 -20.374 1.00 18.71 232 LEU B CA 1
ATOM 3368 C C . LEU B 1 232 ? 14.055 -16.807 -20.155 1.00 16.58 232 LEU B C 1
ATOM 3369 O O . LEU B 1 232 ? 13.010 -17.430 -20.296 1.00 14.96 232 LEU B O 1
ATOM 3374 N N . PHE B 1 233 ? 14.081 -15.522 -19.827 1.00 16.21 233 PHE B N 1
ATOM 3375 C CA . PHE B 1 233 ? 12.839 -14.780 -19.604 1.00 17.66 233 PHE B CA 1
ATOM 3376 C C . PHE B 1 233 ? 12.096 -14.530 -20.924 1.00 19.15 233 PHE B C 1
ATOM 3377 O O . PHE B 1 233 ? 10.862 -14.608 -20.982 1.00 17.35 233 PHE B O 1
ATOM 3385 N N . GLN B 1 234 ? 12.859 -14.232 -21.975 1.00 18.91 234 GLN B N 1
ATOM 3386 C CA . GLN B 1 234 ? 12.298 -13.998 -23.299 1.00 20.62 234 GLN B CA 1
ATOM 3387 C C . GLN B 1 234 ? 11.562 -15.274 -23.700 1.00 21.80 234 GLN B C 1
ATOM 3388 O O . GLN B 1 234 ? 10.480 -15.226 -24.292 1.00 21.17 234 GLN B O 1
ATOM 3394 N N . ALA B 1 235 ? 12.153 -16.413 -23.347 1.00 21.23 235 ALA B N 1
ATOM 3395 C CA . ALA B 1 235 ? 11.567 -17.711 -23.653 1.00 22.64 235 ALA B CA 1
ATOM 3396 C C . ALA B 1 235 ? 10.178 -17.832 -23.015 1.00 23.77 235 ALA B C 1
ATOM 3397 O O . ALA B 1 235 ? 9.222 -18.250 -23.669 1.00 24.61 235 ALA B O 1
ATOM 3399 N N . LEU B 1 236 ? 10.067 -17.461 -21.740 1.00 24.39 236 LEU B N 1
ATOM 3400 C CA . LEU B 1 236 ? 8.787 -17.537 -21.044 1.00 22.67 236 LEU B CA 1
ATOM 3401 C C . LEU B 1 236 ? 7.756 -16.670 -21.746 1.00 22.55 236 LEU B C 1
ATOM 3402 O O . LEU B 1 236 ? 6.662 -17.125 -22.058 1.00 21.49 236 LEU B O 1
ATOM 3407 N N . VAL B 1 237 ? 8.108 -15.414 -21.990 1.00 24.24 237 VAL B N 1
ATOM 3408 C CA . VAL B 1 237 ? 7.188 -14.509 -22.653 1.00 26.63 237 VAL B CA 1
ATOM 3409 C C . VAL B 1 237 ? 6.767 -15.048 -24.022 1.00 27.18 237 VAL B C 1
ATOM 3410 O O . VAL B 1 237 ? 5.582 -15.019 -24.352 1.00 25.37 237 VAL B O 1
ATOM 3414 N N . ASP B 1 238 ? 7.716 -15.558 -24.805 1.00 27.56 238 ASP B N 1
ATOM 3415 C CA . ASP B 1 238 ? 7.374 -16.115 -26.114 1.00 29.02 238 ASP B CA 1
ATOM 3416 C C . ASP B 1 238 ? 6.380 -17.266 -25.960 1.00 30.49 238 ASP B C 1
ATOM 3417 O O . ASP B 1 238 ? 5.353 -17.306 -26.641 1.00 32.81 238 ASP B O 1
ATOM 3422 N N . GLU B 1 239 ? 6.677 -18.200 -25.063 1.00 30.83 239 GLU B N 1
ATOM 3423 C CA . GLU B 1 239 ? 5.773 -19.318 -24.840 1.00 32.12 239 GLU B CA 1
ATOM 3424 C C . GLU B 1 239 ? 4.396 -18.807 -24.406 1.00 32.08 239 GLU B C 1
ATOM 3425 O O . GLU B 1 239 ? 3.373 -19.386 -24.754 1.00 32.13 239 GLU B O 1
ATOM 3431 N N . SER B 1 240 ? 4.373 -17.722 -23.642 1.00 32.90 240 SER B N 1
ATOM 3432 C CA . SER B 1 240 ? 3.109 -17.159 -23.185 1.00 35.02 240 SER B CA 1
ATOM 3433 C C . SER B 1 240 ? 2.380 -16.525 -24.360 1.00 36.68 240 SER B C 1
ATOM 3434 O O . SER B 1 240 ? 1.154 -16.408 -24.353 1.00 35.86 240 SER B O 1
ATOM 3437 N N . LYS B 1 241 ? 3.146 -16.107 -25.366 1.00 38.74 241 LYS B N 1
ATOM 3438 C CA . LYS B 1 241 ? 2.564 -15.500 -26.554 1.00 41.39 241 LYS B CA 1
ATOM 3439 C C . LYS B 1 241 ? 1.882 -16.589 -27.371 1.00 43.10 241 LYS B C 1
ATOM 3440 O O . LYS B 1 241 ? 0.779 -16.391 -27.883 1.00 43.71 241 LYS B O 1
ATOM 3446 N N . LYS B 1 242 ? 2.534 -17.746 -27.473 1.00 44.13 242 LYS B N 1
ATOM 3447 C CA . LYS B 1 242 ? 1.980 -18.858 -28.232 1.00 45.87 242 LYS B CA 1
ATOM 3448 C C . LYS B 1 242 ? 0.604 -19.254 -27.718 1.00 47.18 242 LYS B C 1
ATOM 3449 O O . LYS B 1 242 ? -0.142 -19.943 -28.412 1.00 47.42 242 LYS B O 1
ATOM 3455 N N . THR B 1 243 ? 0.261 -18.814 -26.511 1.00 48.23 243 THR B N 1
ATOM 3456 C CA . THR B 1 243 ? -1.038 -19.150 -25.942 1.00 49.93 243 THR B CA 1
ATOM 3457 C C . THR B 1 243 ? -2.044 -18.001 -26.049 1.00 50.06 243 THR B C 1
ATOM 3458 O O . THR B 1 243 ? -1.613 -16.832 -26.158 1.00 49.72 243 THR B O 1
ATOM 3462 N N . LEU C 1 3 ? 61.800 14.199 -10.203 1.00 42.02 3 LEU C N 1
ATOM 3463 C CA . LEU C 1 3 ? 60.550 13.528 -9.739 1.00 41.60 3 LEU C CA 1
ATOM 3464 C C . LEU C 1 3 ? 60.794 12.185 -9.044 1.00 40.03 3 LEU C C 1
ATOM 3465 O O . LEU C 1 3 ? 61.892 11.625 -9.105 1.00 39.52 3 LEU C O 1
ATOM 3470 N N . LYS C 1 4 ? 59.748 11.675 -8.395 1.00 37.68 4 LYS C N 1
ATOM 3471 C CA . LYS C 1 4 ? 59.804 10.410 -7.658 1.00 34.17 4 LYS C CA 1
ATOM 3472 C C . LYS C 1 4 ? 59.396 9.196 -8.509 1.00 32.40 4 LYS C C 1
ATOM 3473 O O . LYS C 1 4 ? 58.786 9.341 -9.572 1.00 31.57 4 LYS C O 1
ATOM 3479 N N . PRO C 1 5 ? 59.739 7.977 -8.048 1.00 30.05 5 PRO C N 1
ATOM 3480 C CA . PRO C 1 5 ? 59.381 6.7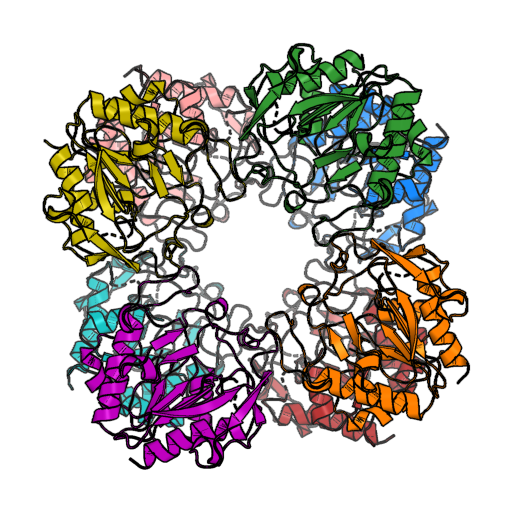60 -8.788 1.00 27.52 5 PRO C CA 1
ATOM 3481 C C . PRO C 1 5 ? 57.872 6.557 -8.622 1.00 25.33 5 PRO C C 1
ATOM 3482 O O . PRO C 1 5 ? 57.354 6.673 -7.509 1.00 25.11 5 PRO C O 1
ATOM 3486 N N . VAL C 1 6 ? 57.168 6.261 -9.708 1.00 22.32 6 VAL C N 1
ATOM 3487 C CA . VAL C 1 6 ? 55.726 6.058 -9.625 1.00 21.33 6 VAL C CA 1
ATOM 3488 C C . VAL C 1 6 ? 55.404 4.622 -9.207 1.00 21.03 6 VAL C C 1
ATOM 3489 O O . VAL C 1 6 ? 55.911 3.671 -9.789 1.00 21.71 6 VAL C O 1
ATOM 3493 N N . ILE C 1 7 ? 54.574 4.471 -8.182 1.00 21.65 7 ILE C N 1
ATOM 3494 C CA . ILE C 1 7 ? 54.187 3.147 -7.706 1.00 21.38 7 ILE C CA 1
ATOM 3495 C C . ILE C 1 7 ? 52.693 2.966 -7.900 1.00 20.80 7 ILE C C 1
ATOM 3496 O O . ILE C 1 7 ? 51.894 3.692 -7.309 1.00 19.29 7 ILE C O 1
ATOM 3501 N N . GLY C 1 8 ? 52.321 2.003 -8.740 1.00 20.42 8 GLY C N 1
ATOM 3502 C CA . GLY C 1 8 ? 50.914 1.750 -8.995 1.00 19.74 8 GLY C CA 1
ATOM 3503 C C . GLY C 1 8 ? 50.332 0.844 -7.926 1.00 20.70 8 GLY C C 1
ATOM 3504 O O . GLY C 1 8 ? 50.794 -0.284 -7.748 1.00 22.06 8 GLY C O 1
ATOM 3505 N N . ILE C 1 9 ? 49.325 1.334 -7.208 1.00 18.85 9 ILE C N 1
ATOM 3506 C CA . ILE C 1 9 ? 48.694 0.556 -6.159 1.00 17.88 9 ILE C CA 1
ATOM 3507 C C . ILE C 1 9 ? 47.353 -0.011 -6.620 1.00 18.95 9 ILE C C 1
ATOM 3508 O O . ILE C 1 9 ? 46.458 0.729 -7.011 1.00 18.60 9 ILE C O 1
ATOM 3513 N N . THR C 1 10 ? 47.226 -1.333 -6.571 1.00 19.49 10 THR C N 1
ATOM 3514 C CA . THR C 1 10 ? 45.997 -1.996 -6.981 1.00 22.92 10 THR C CA 1
ATOM 3515 C C . THR C 1 10 ? 44.973 -1.948 -5.843 1.00 24.59 10 THR C C 1
ATOM 3516 O O . THR C 1 10 ? 45.346 -1.872 -4.670 1.00 25.13 10 THR C O 1
ATOM 3520 N N . GLY C 1 11 ? 43.688 -1.999 -6.177 1.00 25.92 11 GLY C N 1
ATOM 3521 C CA . GLY C 1 11 ? 42.678 -1.943 -5.130 1.00 28.70 11 GLY C CA 1
ATOM 3522 C C . GLY C 1 11 ? 41.315 -2.491 -5.498 1.00 29.30 11 GLY C C 1
ATOM 3523 O O . GLY C 1 11 ? 41.211 -3.383 -6.337 1.00 31.74 11 GLY C O 1
ATOM 3524 N N . GLN C 1 30 ? 42.418 1.309 1.686 1.00 33.64 30 GLN C N 1
ATOM 3525 C CA . GLN C 1 30 ? 43.724 1.127 1.058 1.00 33.70 30 GLN C CA 1
ATOM 3526 C C . GLN C 1 30 ? 44.666 2.285 1.410 1.00 31.12 30 GLN C C 1
ATOM 3527 O O . GLN C 1 30 ? 45.822 2.307 0.987 1.00 32.26 30 GLN C O 1
ATOM 3533 N N . GLN C 1 31 ? 44.167 3.246 2.180 1.00 28.52 31 GLN C N 1
ATOM 3534 C CA . GLN C 1 31 ? 44.964 4.412 2.556 1.00 26.89 31 GLN C CA 1
ATOM 3535 C C . GLN C 1 31 ? 46.357 4.101 3.112 1.00 25.34 31 GLN C C 1
ATOM 3536 O O . GLN C 1 31 ? 47.317 4.801 2.793 1.00 23.12 31 GLN C O 1
ATOM 3542 N N . ARG C 1 32 ? 46.481 3.056 3.922 1.00 25.64 32 ARG C N 1
ATOM 3543 C CA . ARG C 1 32 ? 47.787 2.732 4.491 1.00 26.79 32 ARG C CA 1
ATOM 3544 C C . ARG C 1 32 ? 48.877 2.367 3.491 1.00 25.22 32 ARG C C 1
ATOM 3545 O O . ARG C 1 32 ? 50.057 2.572 3.778 1.00 26.61 32 ARG C O 1
ATOM 3553 N N . TYR C 1 33 ? 48.507 1.838 2.325 1.00 23.43 33 TYR C N 1
ATOM 3554 C CA . TYR C 1 33 ? 49.513 1.501 1.317 1.00 21.82 33 TYR C CA 1
ATOM 3555 C C . TYR C 1 33 ? 50.030 2.793 0.696 1.00 20.20 33 TYR C C 1
ATOM 3556 O O . TYR C 1 33 ? 51.221 2.930 0.401 1.00 17.93 33 TYR C O 1
ATOM 3565 N N . VAL C 1 34 ? 49.122 3.740 0.492 1.00 19.35 34 VAL C N 1
ATOM 3566 C CA . VAL C 1 34 ? 49.504 5.030 -0.059 1.00 19.33 34 VAL C CA 1
ATOM 3567 C C . VAL C 1 34 ? 50.502 5.645 0.929 1.00 21.00 34 VAL C C 1
ATOM 3568 O O . VAL C 1 34 ? 51.610 6.046 0.553 1.00 22.17 34 VAL C O 1
ATOM 3572 N N . ASP C 1 35 ? 50.107 5.690 2.199 1.00 20.96 35 ASP C N 1
ATOM 3573 C CA . ASP C 1 35 ? 50.957 6.247 3.244 1.00 22.01 35 ASP C CA 1
ATOM 3574 C C . ASP C 1 35 ? 52.332 5.597 3.188 1.00 20.81 35 ASP C C 1
ATOM 3575 O O . ASP C 1 35 ? 53.357 6.279 3.250 1.00 20.44 35 ASP C O 1
ATOM 3580 N N . ALA C 1 36 ? 52.342 4.276 3.070 1.00 19.26 36 ALA C N 1
ATOM 3581 C CA . ALA C 1 36 ? 53.587 3.531 3.013 1.00 18.93 36 ALA C CA 1
ATOM 3582 C C . ALA C 1 36 ? 54.488 4.042 1.894 1.00 17.97 36 ALA C C 1
ATOM 3583 O O . ALA C 1 36 ? 55.649 4.387 2.133 1.00 16.74 36 ALA C O 1
ATOM 3585 N N . ILE C 1 37 ? 53.956 4.104 0.677 1.00 17.35 37 ILE C N 1
ATOM 3586 C CA . ILE C 1 37 ? 54.737 4.564 -0.464 1.00 17.56 37 ILE C CA 1
ATOM 3587 C C . ILE C 1 37 ? 55.222 6.010 -0.310 1.00 19.95 37 ILE C C 1
ATOM 3588 O O . ILE C 1 37 ? 56.379 6.322 -0.620 1.00 19.26 37 ILE C O 1
ATOM 3593 N N . GLN C 1 38 ? 54.347 6.894 0.166 1.00 21.71 38 GLN C N 1
ATOM 3594 C CA . GLN C 1 38 ? 54.725 8.293 0.348 1.00 22.53 38 GLN C CA 1
ATOM 3595 C C . GLN C 1 38 ? 55.799 8.421 1.421 1.00 24.05 38 GLN C C 1
ATOM 3596 O O . GLN C 1 38 ? 56.793 9.111 1.219 1.00 25.46 38 GLN C O 1
ATOM 3602 N N . LYS C 1 39 ? 55.604 7.746 2.551 1.00 24.26 39 LYS C N 1
ATOM 3603 C CA . LYS C 1 39 ? 56.567 7.778 3.648 1.00 24.65 39 LYS C CA 1
ATOM 3604 C C . LYS C 1 39 ? 57.958 7.407 3.154 1.00 25.70 39 LYS C C 1
ATOM 3605 O O . LYS C 1 39 ? 58.968 7.917 3.651 1.00 26.40 39 LYS C O 1
ATOM 3611 N N . VAL C 1 40 ? 57.999 6.539 2.149 1.00 24.18 40 VAL C N 1
ATOM 3612 C CA . VAL C 1 40 ? 59.250 6.038 1.612 1.00 24.01 40 VAL C CA 1
ATOM 3613 C C . VAL C 1 40 ? 59.807 6.727 0.365 1.00 23.27 40 VAL C C 1
ATOM 3614 O O . VAL C 1 40 ? 60.826 6.304 -0.184 1.00 23.00 40 VAL C O 1
ATOM 3618 N N . GLY C 1 41 ? 59.155 7.793 -0.080 1.00 23.09 41 GLY C N 1
ATOM 3619 C CA . GLY C 1 41 ? 59.663 8.514 -1.236 1.00 23.31 41 GLY C CA 1
ATOM 3620 C C . GLY C 1 41 ? 59.116 8.190 -2.618 1.00 23.17 41 GLY C C 1
ATOM 3621 O O . GLY C 1 41 ? 59.675 8.635 -3.623 1.00 22.15 41 GLY C O 1
ATOM 3622 N N . GLY C 1 42 ? 58.039 7.420 -2.692 1.00 22.57 42 GLY C N 1
ATOM 3623 C CA . GLY C 1 42 ? 57.476 7.118 -3.996 1.00 22.09 42 GLY C CA 1
ATOM 3624 C C . GLY C 1 42 ? 56.237 7.965 -4.244 1.00 21.05 42 GLY C C 1
ATOM 3625 O O . GLY C 1 42 ? 55.701 8.557 -3.309 1.00 18.38 42 GLY C O 1
ATOM 3626 N N . PHE C 1 43 ? 55.802 8.056 -5.499 1.00 20.46 43 PHE C N 1
ATOM 3627 C CA . PHE C 1 43 ? 54.592 8.808 -5.824 1.00 20.22 43 PHE C CA 1
ATOM 3628 C C . PHE C 1 43 ? 53.540 7.768 -6.181 1.00 19.86 43 PHE C C 1
ATOM 3629 O O . PHE C 1 43 ? 53.534 7.224 -7.288 1.00 19.19 43 PHE C O 1
ATOM 3637 N N . PRO C 1 44 ? 52.633 7.470 -5.246 1.00 18.98 44 PRO C N 1
ATOM 3638 C CA . PRO C 1 44 ? 51.615 6.464 -5.549 1.00 19.05 44 PRO C CA 1
ATOM 3639 C C . PRO C 1 44 ? 50.415 6.923 -6.357 1.00 18.17 44 PRO C C 1
ATOM 3640 O O . PRO C 1 44 ? 50.028 8.088 -6.319 1.00 19.05 44 PRO C O 1
ATOM 3644 N N . ILE C 1 45 ? 49.849 5.979 -7.105 1.00 17.68 45 ILE C N 1
ATOM 3645 C CA . ILE C 1 45 ? 48.633 6.206 -7.872 1.00 15.98 45 ILE C CA 1
ATOM 3646 C C . ILE C 1 45 ? 47.841 4.908 -7.764 1.00 16.20 45 ILE C C 1
ATOM 3647 O O . ILE C 1 45 ? 48.402 3.813 -7.850 1.00 15.11 45 ILE C O 1
ATOM 3652 N N . ALA C 1 46 ? 46.545 5.029 -7.532 1.00 16.29 46 ALA C N 1
ATOM 3653 C CA . ALA C 1 46 ? 45.692 3.859 -7.414 1.00 17.06 46 ALA C CA 1
ATOM 3654 C C . ALA C 1 46 ? 45.194 3.422 -8.790 1.00 18.53 46 ALA C C 1
ATOM 3655 O O . ALA C 1 46 ? 44.621 4.220 -9.532 1.00 16.60 46 ALA C O 1
ATOM 3657 N N . LEU C 1 47 ? 45.421 2.158 -9.134 1.00 18.35 47 LEU C N 1
ATOM 3658 C CA . LEU C 1 47 ? 44.948 1.642 -10.413 1.00 19.75 47 LEU C CA 1
ATOM 3659 C C . LEU C 1 47 ? 43.608 0.975 -10.174 1.00 18.74 47 LEU C C 1
ATOM 3660 O O . LEU C 1 47 ? 43.533 -0.093 -9.578 1.00 21.17 47 LEU C O 1
ATOM 3665 N N . PRO C 1 48 ? 42.520 1.603 -10.625 1.00 17.91 48 PRO C N 1
ATOM 3666 C CA . PRO C 1 48 ? 41.243 0.941 -10.377 1.00 16.72 48 PRO C CA 1
ATOM 3667 C C . PRO C 1 48 ? 41.122 -0.305 -11.243 1.00 17.60 48 PRO C C 1
ATOM 3668 O O . PRO C 1 48 ? 41.931 -0.529 -12.147 1.00 17.63 48 PRO C O 1
ATOM 3672 N N . ILE C 1 49 ? 40.131 -1.135 -10.954 1.00 17.71 49 ILE C N 1
ATOM 3673 C CA . ILE C 1 49 ? 39.915 -2.331 -11.752 1.00 19.51 49 ILE C CA 1
ATOM 3674 C C . ILE C 1 49 ? 39.452 -1.913 -13.151 1.00 18.78 49 ILE C C 1
ATOM 3675 O O . ILE C 1 49 ? 38.532 -1.109 -13.294 1.00 17.89 49 ILE C O 1
ATOM 3680 N N . ASP C 1 50 ? 40.103 -2.453 -14.174 1.00 19.78 50 ASP C N 1
ATOM 3681 C CA . ASP C 1 50 ? 39.747 -2.142 -15.558 1.00 20.79 50 ASP C CA 1
ATOM 3682 C C . ASP C 1 50 ? 39.782 -3.429 -16.386 1.00 21.08 50 ASP C C 1
ATOM 3683 O O . ASP C 1 50 ? 40.001 -4.510 -15.853 1.00 20.84 50 ASP C O 1
ATOM 3688 N N . ASP C 1 51 ? 39.570 -3.319 -17.689 1.00 23.17 51 ASP C N 1
ATOM 3689 C CA . ASP C 1 51 ? 39.591 -4.506 -18.529 1.00 22.42 51 ASP C CA 1
ATOM 3690 C C . ASP C 1 51 ? 41.014 -5.036 -18.646 1.00 20.97 51 ASP C C 1
ATOM 3691 O O . ASP C 1 51 ? 41.965 -4.258 -18.624 1.00 20.08 51 ASP C O 1
ATOM 3696 N N . PRO C 1 52 ? 41.178 -6.372 -18.760 1.00 20.10 52 PRO C N 1
ATOM 3697 C CA . PRO C 1 52 ? 42.513 -6.978 -18.882 1.00 19.26 52 PRO C CA 1
ATOM 3698 C C . PRO C 1 52 ? 43.367 -6.361 -19.995 1.00 18.55 52 PRO C C 1
ATOM 3699 O O . PRO C 1 52 ? 44.566 -6.128 -19.823 1.00 17.49 52 PRO C O 1
ATOM 3703 N N . SER C 1 53 ? 42.744 -6.083 -21.133 1.00 17.23 53 SER C N 1
ATOM 3704 C CA . SER C 1 53 ? 43.470 -5.524 -22.268 1.00 19.63 53 SER C CA 1
ATOM 3705 C C . SER C 1 53 ? 44.115 -4.176 -21.976 1.00 20.56 53 SER C C 1
ATOM 3706 O O . SER C 1 53 ? 44.959 -3.716 -22.739 1.00 21.18 53 SER C O 1
ATOM 3709 N N . THR C 1 54 ? 43.727 -3.545 -20.876 1.00 20.14 54 THR C N 1
ATOM 3710 C CA . THR C 1 54 ? 44.274 -2.242 -20.549 1.00 20.92 54 THR C CA 1
ATOM 3711 C C . THR C 1 54 ? 45.454 -2.304 -19.594 1.00 20.22 54 THR C C 1
ATOM 3712 O O . THR C 1 54 ? 46.045 -1.279 -19.254 1.00 21.14 54 THR C O 1
ATOM 3716 N N . ALA C 1 55 ? 45.806 -3.511 -19.177 1.00 20.07 55 ALA C N 1
ATOM 3717 C CA . ALA C 1 55 ? 46.913 -3.697 -18.250 1.00 20.70 55 ALA C CA 1
ATOM 3718 C C . ALA C 1 55 ? 48.249 -3.143 -18.749 1.00 20.47 55 ALA C C 1
ATOM 3719 O O . ALA C 1 55 ? 48.987 -2.527 -17.977 1.00 19.98 55 ALA C O 1
ATOM 3721 N N . VAL C 1 56 ? 48.573 -3.355 -20.023 1.00 21.47 56 VAL C N 1
ATOM 3722 C CA . VAL C 1 56 ? 49.851 -2.865 -20.538 1.00 22.27 56 VAL C CA 1
ATOM 3723 C C . VAL C 1 56 ? 49.960 -1.336 -20.470 1.00 21.17 56 VAL C C 1
ATOM 3724 O O . VAL C 1 56 ? 51.041 -0.796 -20.233 1.00 20.93 56 VAL C O 1
ATOM 3728 N N . GLN C 1 57 ? 48.854 -0.632 -20.667 1.00 20.15 57 GLN C N 1
ATOM 3729 C CA . GLN C 1 57 ? 48.899 0.824 -20.579 1.00 20.16 57 GLN C CA 1
ATOM 3730 C C . GLN C 1 57 ? 49.078 1.215 -19.115 1.00 20.10 57 GLN C C 1
ATOM 3731 O O . GLN C 1 57 ? 49.740 2.203 -18.802 1.00 21.87 57 GLN C O 1
ATOM 3737 N N . ALA C 1 58 ? 48.494 0.432 -18.216 1.00 19.62 58 ALA C N 1
ATOM 3738 C CA . ALA C 1 58 ? 48.601 0.723 -16.791 1.00 19.83 58 ALA C CA 1
ATOM 3739 C C . ALA C 1 58 ? 50.052 0.645 -16.316 1.00 20.39 58 ALA C C 1
ATOM 3740 O O . ALA C 1 58 ? 50.542 1.552 -15.639 1.00 19.64 58 ALA C O 1
ATOM 3742 N N . ILE C 1 59 ? 50.738 -0.435 -16.674 1.00 19.81 59 ILE C N 1
ATOM 3743 C CA . ILE C 1 59 ? 52.124 -0.613 -16.266 1.00 20.50 59 ILE C CA 1
ATOM 3744 C C . ILE C 1 59 ? 53.053 0.391 -16.943 1.00 21.17 59 ILE C C 1
ATOM 3745 O O . ILE C 1 59 ? 54.077 0.775 -16.383 1.00 21.43 59 ILE C O 1
ATOM 3750 N N . SER C 1 60 ? 52.686 0.834 -18.138 1.00 21.47 60 SER C N 1
ATOM 3751 C CA . SER C 1 60 ? 53.511 1.800 -18.860 1.00 23.32 60 SER C CA 1
ATOM 3752 C C . SER C 1 60 ? 53.514 3.134 -18.123 1.00 24.97 60 SER C C 1
ATOM 3753 O O . SER C 1 60 ? 54.328 4.013 -18.408 1.00 27.42 60 SER C O 1
ATOM 3756 N N . LEU C 1 61 ? 52.596 3.287 -17.178 1.00 24.78 61 LEU C N 1
ATOM 3757 C CA . LEU C 1 61 ? 52.493 4.523 -16.411 1.00 23.86 61 LEU C CA 1
ATOM 3758 C C . LEU C 1 61 ? 53.286 4.471 -15.110 1.00 22.83 61 LEU C C 1
ATOM 3759 O O . LEU C 1 61 ? 53.563 5.506 -14.508 1.00 22.69 61 LEU C O 1
ATOM 3764 N N . VAL C 1 62 ? 53.677 3.273 -14.693 1.00 21.45 62 VAL C N 1
ATOM 3765 C CA . VAL C 1 62 ? 54.361 3.120 -13.418 1.00 22.16 62 VAL C CA 1
ATOM 3766 C C . VAL C 1 62 ? 55.794 2.564 -13.453 1.00 21.52 62 VAL C C 1
ATOM 3767 O O . VAL C 1 62 ? 56.223 1.957 -14.438 1.00 20.59 62 VAL C O 1
ATOM 3771 N N . ASP C 1 63 ? 56.530 2.788 -12.366 1.00 21.13 63 ASP C N 1
ATOM 3772 C CA . ASP C 1 63 ? 57.910 2.313 -12.238 1.00 21.86 63 ASP C CA 1
ATOM 3773 C C . ASP C 1 63 ? 57.958 1.046 -11.386 1.00 22.54 63 ASP C C 1
ATOM 3774 O O . ASP C 1 63 ? 58.926 0.289 -11.437 1.00 22.26 63 ASP C O 1
ATOM 3779 N N . GLY C 1 64 ? 56.902 0.833 -10.602 1.00 22.12 64 GLY C N 1
ATOM 3780 C CA . GLY C 1 64 ? 56.799 -0.339 -9.747 1.00 21.34 64 GLY C CA 1
ATOM 3781 C C . GLY C 1 64 ? 55.339 -0.712 -9.527 1.00 20.75 64 GLY C C 1
ATOM 3782 O O . GLY C 1 64 ? 54.455 0.134 -9.691 1.00 20.14 64 GLY C O 1
ATOM 3783 N N . LEU C 1 65 ? 55.079 -1.964 -9.150 1.00 18.78 65 LEU C N 1
ATOM 3784 C CA . LEU C 1 65 ? 53.715 -2.433 -8.926 1.00 17.38 65 LEU C CA 1
ATOM 3785 C C . LEU C 1 65 ? 53.484 -2.948 -7.508 1.00 17.97 65 LEU C C 1
ATOM 3786 O O . LEU C 1 65 ? 54.256 -3.762 -6.995 1.00 18.04 65 LEU C O 1
ATOM 3791 N N . LEU C 1 66 ? 52.412 -2.488 -6.873 1.00 18.98 66 LEU C N 1
ATOM 3792 C CA . LEU C 1 66 ? 52.108 -2.927 -5.507 1.00 19.22 66 LEU C CA 1
ATOM 3793 C C . LEU C 1 66 ? 50.724 -3.572 -5.454 1.00 18.25 66 LEU C C 1
ATOM 3794 O O . LEU C 1 66 ? 49.711 -2.887 -5.584 1.00 17.63 66 LEU C O 1
ATOM 3799 N N . LEU C 1 67 ? 50.694 -4.889 -5.276 1.00 17.30 67 LEU C N 1
ATOM 3800 C CA . LEU C 1 67 ? 49.442 -5.633 -5.200 1.00 18.41 67 LEU C CA 1
ATOM 3801 C C . LEU C 1 67 ? 48.948 -5.617 -3.760 1.00 19.88 67 LEU C C 1
ATOM 3802 O O . LEU C 1 67 ? 49.698 -5.927 -2.822 1.00 21.12 67 LEU C O 1
ATOM 3807 N N . THR C 1 68 ? 47.678 -5.263 -3.592 1.00 18.40 68 THR C N 1
ATOM 3808 C CA . THR C 1 68 ? 47.079 -5.121 -2.269 1.00 19.63 68 THR C CA 1
ATOM 3809 C C . THR C 1 68 ? 46.213 -6.263 -1.751 1.00 18.61 68 THR C C 1
ATOM 3810 O O . THR C 1 68 ? 45.879 -7.191 -2.485 1.00 17.78 68 THR C O 1
ATOM 3814 N N . GLY C 1 69 ? 45.887 -6.192 -0.460 1.00 17.42 69 GLY C N 1
ATOM 3815 C CA . GLY C 1 69 ? 45.035 -7.186 0.160 1.00 17.66 69 GLY C CA 1
ATOM 3816 C C . GLY C 1 69 ? 43.660 -7.109 -0.476 1.00 17.35 69 GLY C C 1
ATOM 3817 O O . GLY C 1 69 ? 43.430 -6.294 -1.373 1.00 15.54 69 GLY C O 1
ATOM 3818 N N . GLY C 1 70 ? 42.740 -7.948 -0.017 1.00 17.54 70 GLY C N 1
ATOM 3819 C CA . GLY C 1 70 ? 41.407 -7.947 -0.590 1.00 18.24 70 GLY C CA 1
ATOM 3820 C C . GLY C 1 70 ? 40.693 -9.271 -0.422 1.00 20.12 70 GLY C C 1
ATOM 3821 O O . GLY C 1 70 ? 40.953 -10.002 0.534 1.00 20.09 70 GLY C O 1
ATOM 3822 N N . GLN C 1 71 ? 39.806 -9.590 -1.359 1.00 20.24 71 GLN C N 1
ATOM 3823 C CA . GLN C 1 71 ? 39.024 -10.824 -1.285 1.00 21.68 71 GLN C CA 1
ATOM 3824 C C . GLN C 1 71 ? 39.750 -12.056 -1.816 1.00 20.94 71 GLN C C 1
ATOM 3825 O O . GLN C 1 71 ? 40.781 -11.945 -2.474 1.00 21.23 71 GLN C O 1
ATOM 3831 N N . ASP C 1 72 ? 39.199 -13.232 -1.527 1.00 18.87 72 ASP C N 1
ATOM 3832 C CA . ASP C 1 72 ? 39.793 -14.476 -1.996 1.00 18.13 72 ASP C CA 1
ATOM 3833 C C . ASP C 1 72 ? 39.841 -14.452 -3.520 1.00 16.89 72 ASP C C 1
ATOM 3834 O O . ASP C 1 72 ? 38.987 -13.834 -4.161 1.00 16.24 72 ASP C O 1
ATOM 3839 N N . ILE C 1 73 ? 40.842 -15.108 -4.101 1.00 16.84 73 ILE C N 1
ATOM 3840 C CA . ILE C 1 73 ? 40.959 -15.169 -5.558 1.00 17.68 73 ILE C CA 1
ATOM 3841 C C . ILE C 1 73 ? 39.904 -16.166 -6.049 1.00 16.89 73 ILE C C 1
ATOM 3842 O O . ILE C 1 73 ? 39.681 -17.192 -5.403 1.00 15.39 73 ILE C O 1
ATOM 3847 N N . THR C 1 74 ? 39.249 -15.875 -7.173 1.00 17.48 74 THR C N 1
ATOM 3848 C CA . THR C 1 74 ? 38.209 -16.780 -7.659 1.00 20.58 74 THR C CA 1
ATOM 3849 C C . THR C 1 74 ? 38.796 -18.169 -7.914 1.00 20.11 74 THR C C 1
ATOM 3850 O O . THR C 1 74 ? 39.888 -18.303 -8.464 1.00 19.46 74 THR C O 1
ATOM 3854 N N . PRO C 1 75 ? 38.072 -19.219 -7.492 1.00 20.55 75 PRO C N 1
ATOM 3855 C CA . PRO C 1 75 ? 38.406 -20.647 -7.599 1.00 21.27 75 PRO C CA 1
ATOM 3856 C C . PRO C 1 75 ? 38.827 -21.124 -8.991 1.00 21.34 75 PRO C C 1
ATOM 3857 O O . PRO C 1 75 ? 39.875 -21.752 -9.152 1.00 21.85 75 PRO C O 1
ATOM 3861 N N . GLN C 1 76 ? 37.994 -20.838 -9.986 1.00 18.69 76 GLN C N 1
ATOM 3862 C CA . GLN C 1 76 ? 38.268 -21.255 -11.350 1.00 20.43 76 GLN C CA 1
ATOM 3863 C C . GLN C 1 76 ? 39.647 -20.854 -11.909 1.00 22.01 76 GLN C C 1
ATOM 3864 O O . GLN C 1 76 ? 40.220 -21.575 -12.734 1.00 21.94 76 GLN C O 1
ATOM 3870 N N . LEU C 1 77 ? 40.189 -19.722 -11.463 1.00 22.11 77 LEU C N 1
ATOM 3871 C CA . LEU C 1 77 ? 41.487 -19.274 -11.964 1.00 22.33 77 LEU C CA 1
ATOM 3872 C C . LEU C 1 77 ? 42.617 -20.262 -11.656 1.00 21.97 77 LEU C C 1
ATOM 3873 O O . LEU C 1 77 ? 43.639 -20.271 -12.344 1.00 21.02 77 LEU C O 1
ATOM 3878 N N . TYR C 1 78 ? 42.456 -21.080 -10.616 1.00 20.72 78 TYR C N 1
ATOM 3879 C CA . TYR C 1 78 ? 43.458 -22.101 -10.369 1.00 20.49 78 TYR C CA 1
ATOM 3880 C C . TYR C 1 78 ? 42.801 -23.449 -10.567 1.00 20.66 78 TYR C C 1
ATOM 3881 O O . TYR C 1 78 ? 43.117 -24.435 -9.903 1.00 20.36 78 TYR C O 1
ATOM 3890 N N . LEU C 1 79 ? 41.868 -23.450 -11.520 1.00 21.53 79 LEU C N 1
ATOM 3891 C CA . LEU C 1 79 ? 41.142 -24.633 -11.954 1.00 22.14 79 LEU C CA 1
ATOM 3892 C C . LEU C 1 79 ? 40.355 -25.379 -10.906 1.00 21.51 79 LEU C C 1
ATOM 3893 O O . LEU C 1 79 ? 40.315 -26.606 -10.909 1.00 20.98 79 LEU C O 1
ATOM 3898 N N . GLU C 1 80 ? 39.712 -24.636 -10.018 1.00 22.47 80 GLU C N 1
ATOM 3899 C CA . GLU C 1 80 ? 38.914 -25.244 -8.975 1.00 20.70 80 GLU C CA 1
ATOM 3900 C C . GLU C 1 80 ? 37.539 -24.614 -8.869 1.00 21.55 80 GLU C C 1
ATOM 3901 O O . GLU C 1 80 ? 37.328 -23.469 -9.260 1.00 22.25 80 GLU C O 1
ATOM 3907 N N . GLU C 1 81 ? 36.604 -25.394 -8.346 1.00 22.40 81 GLU C N 1
ATOM 3908 C CA . GLU C 1 81 ? 35.229 -24.960 -8.139 1.00 21.58 81 GLU C CA 1
ATOM 3909 C C . GLU C 1 81 ? 35.200 -24.506 -6.662 1.00 21.09 81 GLU C C 1
ATOM 3910 O O . GLU C 1 81 ? 36.015 -24.966 -5.844 1.00 17.86 81 GLU C O 1
ATOM 3916 N N . PRO C 1 82 ? 34.275 -23.595 -6.307 1.00 19.96 82 PRO C N 1
ATOM 3917 C CA . PRO C 1 82 ? 34.135 -23.060 -4.947 1.00 18.76 82 PRO C CA 1
ATOM 3918 C C . PRO C 1 82 ? 33.630 -24.000 -3.851 1.00 18.93 82 PRO C C 1
ATOM 3919 O O . PRO C 1 82 ? 32.556 -24.587 -3.969 1.00 19.71 82 PRO C O 1
ATOM 3923 N N . SER C 1 83 ? 34.419 -24.123 -2.784 1.00 19.18 83 SER C N 1
ATOM 3924 C CA . SER C 1 83 ? 34.082 -24.955 -1.624 1.00 20.88 83 SER C CA 1
ATOM 3925 C C . SER C 1 83 ? 33.127 -24.177 -0.730 1.00 19.81 83 SER C C 1
ATOM 3926 O O . SER C 1 83 ? 33.048 -22.954 -0.810 1.00 16.15 83 SER C O 1
ATOM 3929 N N . GLN C 1 84 ? 32.442 -24.891 0.153 1.00 19.07 84 GLN C N 1
ATOM 3930 C CA . GLN C 1 84 ? 31.515 -24.250 1.064 1.00 19.81 84 GLN C CA 1
ATOM 3931 C C . GLN C 1 84 ? 32.201 -23.219 1.962 1.00 19.91 84 GLN C C 1
ATOM 3932 O O . GLN C 1 84 ? 31.540 -22.351 2.527 1.00 17.54 84 GLN C O 1
ATOM 3938 N N . GLU C 1 85 ? 33.523 -23.292 2.088 1.00 19.92 85 GLU C N 1
ATOM 3939 C CA . GLU C 1 85 ? 34.181 -22.338 2.952 1.00 21.18 85 GLU C CA 1
ATOM 3940 C C . GLU C 1 85 ? 34.955 -21.185 2.327 1.00 20.59 85 GLU C C 1
ATOM 3941 O O . GLU C 1 85 ? 35.570 -20.403 3.055 1.00 21.49 85 GLU C O 1
ATOM 3947 N N . ILE C 1 86 ? 34.944 -21.047 1.005 1.00 18.74 86 ILE C N 1
ATOM 3948 C CA . ILE C 1 86 ? 35.644 -19.900 0.438 1.00 20.80 86 ILE C CA 1
ATOM 3949 C C . ILE C 1 86 ? 34.824 -18.663 0.742 1.00 19.67 86 ILE C C 1
ATOM 3950 O O . ILE C 1 86 ? 33.598 -18.729 0.886 1.00 18.34 86 ILE C O 1
ATOM 3955 N N . GLY C 1 87 ? 35.506 -17.534 0.850 1.00 17.91 87 GLY C N 1
ATOM 3956 C CA . GLY C 1 87 ? 34.805 -16.300 1.114 1.00 16.96 87 GLY C CA 1
ATOM 3957 C C . GLY C 1 87 ? 34.381 -15.725 -0.217 1.00 17.86 87 GLY C C 1
ATOM 3958 O O . GLY C 1 87 ? 34.294 -16.444 -1.213 1.00 17.76 87 GLY C O 1
ATOM 3959 N N . ALA C 1 88 ? 34.128 -14.426 -0.236 1.00 17.95 88 ALA C N 1
ATOM 3960 C CA . ALA C 1 88 ? 33.719 -13.749 -1.452 1.00 19.17 88 ALA C CA 1
ATOM 3961 C C . ALA C 1 88 ? 34.902 -13.534 -2.380 1.00 18.68 88 ALA C C 1
ATOM 3962 O O . ALA C 1 88 ? 36.050 -13.465 -1.944 1.00 20.05 88 ALA C O 1
ATOM 3964 N N . TYR C 1 89 ? 34.617 -13.448 -3.671 1.00 19.66 89 TYR C N 1
ATOM 3965 C CA . TYR C 1 89 ? 35.651 -13.182 -4.653 1.00 19.55 89 TYR C CA 1
ATOM 3966 C C . TYR C 1 89 ? 35.055 -12.319 -5.750 1.00 19.67 89 TYR C C 1
ATOM 3967 O O . TYR C 1 89 ? 33.837 -12.255 -5.906 1.00 21.40 89 TYR C O 1
ATOM 3976 N N . PHE C 1 90 ? 35.910 -11.631 -6.490 1.00 18.68 90 PHE C N 1
ATOM 3977 C CA . PHE C 1 90 ? 35.442 -10.765 -7.555 1.00 18.21 90 PHE C CA 1
ATOM 3978 C C . PHE C 1 90 ? 36.322 -10.968 -8.778 1.00 18.01 90 PHE C C 1
ATOM 3979 O O . PHE C 1 90 ? 37.357 -10.327 -8.925 1.00 16.93 90 PHE C O 1
ATOM 3987 N N . PRO C 1 91 ? 35.902 -11.865 -9.679 1.00 17.91 91 PRO C N 1
ATOM 3988 C CA . PRO C 1 91 ? 36.599 -12.215 -10.919 1.00 18.49 91 PRO C CA 1
ATOM 3989 C C . PRO C 1 91 ? 37.243 -11.065 -11.694 1.00 17.66 91 PRO C C 1
ATOM 3990 O O . PRO C 1 91 ? 38.375 -11.200 -12.164 1.00 19.06 91 PRO C O 1
ATOM 3994 N N . PRO C 1 92 ? 36.543 -9.921 -11.836 1.00 16.53 92 PRO C N 1
ATOM 3995 C CA . PRO C 1 92 ? 37.136 -8.800 -12.583 1.00 15.98 92 PRO C CA 1
ATOM 3996 C C . PRO C 1 92 ? 38.441 -8.294 -11.979 1.00 15.98 92 PRO C C 1
ATOM 3997 O O . PRO C 1 92 ? 39.373 -7.962 -12.709 1.00 14.65 92 PRO C O 1
ATOM 4001 N N . ARG C 1 93 ? 38.514 -8.227 -10.649 1.00 16.55 93 ARG C N 1
ATOM 4002 C CA . ARG C 1 93 ? 39.751 -7.771 -10.010 1.00 18.77 93 ARG C CA 1
ATOM 4003 C C . ARG C 1 93 ? 40.896 -8.751 -10.244 1.00 18.09 93 ARG C C 1
ATOM 4004 O O . ARG C 1 93 ? 42.023 -8.341 -10.511 1.00 20.68 93 ARG C O 1
ATOM 4012 N N . ASP C 1 94 ? 40.604 -10.042 -10.128 1.00 19.07 94 ASP C N 1
ATOM 4013 C CA . ASP C 1 94 ? 41.604 -11.088 -10.337 1.00 20.36 94 ASP C CA 1
ATOM 4014 C C . ASP C 1 94 ? 42.095 -11.082 -11.782 1.00 20.45 94 ASP C C 1
ATOM 4015 O O . ASP C 1 94 ? 43.293 -11.181 -12.062 1.00 20.82 94 ASP C O 1
ATOM 4020 N N . SER C 1 95 ? 41.146 -10.974 -12.698 1.00 20.17 95 SER C N 1
ATOM 4021 C CA . SER C 1 95 ? 41.450 -10.941 -14.114 1.00 22.65 95 SER C CA 1
ATOM 4022 C C . SER C 1 95 ? 42.383 -9.765 -14.446 1.00 22.19 95 SER C C 1
ATOM 4023 O O . SER C 1 95 ? 43.370 -9.919 -15.166 1.00 22.36 95 SER C O 1
ATOM 4026 N N . TYR C 1 96 ? 42.076 -8.594 -13.902 1.00 20.40 96 TYR C N 1
ATOM 4027 C CA . TYR C 1 96 ? 42.883 -7.418 -14.168 1.00 21.11 96 TYR C CA 1
ATOM 4028 C C . TYR C 1 96 ? 44.262 -7.480 -13.506 1.00 22.61 96 TYR C C 1
ATOM 4029 O O . TYR C 1 96 ? 45.280 -7.132 -14.119 1.00 23.16 96 TYR C O 1
ATOM 4038 N N . GLU C 1 97 ? 44.302 -7.917 -12.254 1.00 21.93 97 GLU C N 1
ATOM 4039 C CA . GLU C 1 97 ? 45.575 -7.991 -11.557 1.00 22.35 97 GLU C CA 1
ATOM 4040 C C . GLU C 1 97 ? 46.496 -9.014 -12.199 1.00 22.30 97 GLU C C 1
ATOM 4041 O O . GLU C 1 97 ? 47.711 -8.812 -12.255 1.00 23.13 97 GLU C O 1
ATOM 4047 N N . ILE C 1 98 ? 45.928 -10.111 -12.684 1.00 20.18 98 ILE C N 1
ATOM 4048 C CA . ILE C 1 98 ? 46.739 -11.115 -13.349 1.00 19.24 98 ILE C CA 1
ATOM 4049 C C . ILE C 1 98 ? 47.329 -10.496 -14.626 1.00 19.77 98 ILE C C 1
ATOM 4050 O O . ILE C 1 98 ? 48.516 -10.652 -14.917 1.00 18.39 98 ILE C O 1
ATOM 4055 N N . ALA C 1 99 ? 46.503 -9.783 -15.384 1.00 19.25 99 ALA C N 1
ATOM 4056 C CA . ALA C 1 99 ? 46.993 -9.139 -16.594 1.00 19.98 99 ALA C CA 1
ATOM 4057 C C . ALA C 1 99 ? 48.067 -8.112 -16.200 1.00 20.59 99 ALA C C 1
ATOM 4058 O O . ALA C 1 99 ? 49.045 -7.892 -16.926 1.00 20.77 99 ALA C O 1
ATOM 4060 N N . LEU C 1 100 ? 47.883 -7.496 -15.036 1.00 20.18 100 LEU C N 1
ATOM 4061 C CA . LEU C 1 100 ? 48.822 -6.495 -14.533 1.00 21.53 100 LEU C CA 1
ATOM 4062 C C . LEU C 1 100 ? 50.200 -7.096 -14.215 1.00 23.04 100 LEU C C 1
ATOM 4063 O O . LEU C 1 100 ? 51.238 -6.529 -14.591 1.00 22.66 100 LEU C O 1
ATOM 4068 N N . VAL C 1 101 ? 50.215 -8.236 -13.524 1.00 21.99 101 VAL C N 1
ATOM 4069 C CA . VAL C 1 101 ? 51.481 -8.860 -13.178 1.00 23.32 101 VAL C CA 1
ATOM 4070 C C . VAL C 1 101 ? 52.150 -9.338 -14.450 1.00 23.23 101 VAL C C 1
ATOM 4071 O O . VAL C 1 101 ? 53.367 -9.208 -14.598 1.00 23.62 101 VAL C O 1
ATOM 4075 N N . ARG C 1 102 ? 51.364 -9.876 -15.379 1.00 23.55 102 ARG C N 1
ATOM 4076 C CA . ARG C 1 102 ? 51.953 -10.338 -16.630 1.00 25.21 102 ARG C CA 1
ATOM 4077 C C . ARG C 1 102 ? 52.612 -9.168 -17.350 1.00 24.05 102 ARG C C 1
ATOM 4078 O O . ARG C 1 102 ? 53.682 -9.322 -17.943 1.00 24.41 102 ARG C O 1
ATOM 4086 N N . ALA C 1 103 ? 51.990 -7.994 -17.282 1.00 22.53 103 ALA C N 1
ATOM 4087 C CA . ALA C 1 103 ? 52.555 -6.818 -17.939 1.00 20.78 103 ALA C CA 1
ATOM 4088 C C . ALA C 1 103 ? 53.795 -6.327 -17.209 1.00 20.17 103 ALA C C 1
ATOM 4089 O O . ALA C 1 103 ? 54.765 -5.901 -17.841 1.00 20.01 103 ALA C O 1
ATOM 4091 N N . ALA C 1 104 ? 53.768 -6.386 -15.882 1.00 19.20 104 ALA C N 1
ATOM 4092 C CA . ALA C 1 104 ? 54.912 -5.933 -15.092 1.00 21.33 104 ALA C CA 1
ATOM 4093 C C . ALA C 1 104 ? 56.154 -6.772 -15.395 1.00 21.80 104 ALA C C 1
ATOM 4094 O O . ALA C 1 104 ? 57.251 -6.236 -15.546 1.00 21.11 104 ALA C O 1
ATOM 4096 N N . LEU C 1 105 ? 55.973 -8.088 -15.476 1.00 23.49 105 LEU C N 1
ATOM 4097 C CA . LEU C 1 105 ? 57.067 -9.004 -15.779 1.00 26.52 105 LEU C CA 1
ATOM 4098 C C . LEU C 1 105 ? 57.620 -8.787 -17.194 1.00 27.71 105 LEU C C 1
ATOM 4099 O O . LEU C 1 105 ? 58.830 -8.856 -17.406 1.00 28.97 105 LEU C O 1
ATOM 4104 N N . ASP C 1 106 ? 56.737 -8.528 -18.157 1.00 27.87 106 ASP C N 1
ATOM 4105 C CA . ASP C 1 106 ? 57.170 -8.308 -19.530 1.00 29.03 106 ASP C CA 1
ATOM 4106 C C . ASP C 1 106 ? 58.043 -7.056 -19.573 1.00 28.71 106 ASP C C 1
ATOM 4107 O O . ASP C 1 106 ? 59.002 -6.982 -20.341 1.00 29.51 106 ASP C O 1
ATOM 4112 N N . ALA C 1 107 ? 57.719 -6.078 -18.733 1.00 27.26 107 ALA C N 1
ATOM 4113 C CA . ALA C 1 107 ? 58.481 -4.834 -18.671 1.00 25.14 107 ALA C CA 1
ATOM 4114 C C . ALA C 1 107 ? 59.667 -4.939 -17.703 1.00 24.64 107 ALA C C 1
ATOM 4115 O O . ALA C 1 107 ? 60.542 -4.071 -17.668 1.00 22.80 107 ALA C O 1
ATOM 4117 N N . GLY C 1 108 ? 59.694 -6.002 -16.912 1.00 23.20 108 GLY C N 1
ATOM 4118 C CA . GLY C 1 108 ? 60.778 -6.161 -15.963 1.00 22.40 108 GLY C CA 1
ATOM 4119 C C . GLY C 1 108 ? 60.668 -5.203 -14.791 1.00 21.57 108 GLY C C 1
ATOM 4120 O O . GLY C 1 108 ? 61.651 -4.977 -14.085 1.00 19.98 108 GLY C O 1
ATOM 4121 N N . LYS C 1 109 ? 59.475 -4.646 -14.574 1.00 21.26 109 LYS C N 1
ATOM 4122 C CA . LYS C 1 109 ? 59.246 -3.708 -13.474 1.00 20.07 109 LYS C CA 1
ATOM 4123 C C . LYS C 1 109 ? 59.065 -4.505 -12.182 1.00 19.99 109 LYS C C 1
ATOM 4124 O O . LYS C 1 109 ? 58.421 -5.551 -12.173 1.00 17.70 109 LYS C O 1
ATOM 4130 N N . PRO C 1 110 ? 59.636 -4.013 -11.071 1.00 19.79 110 PRO C N 1
ATOM 4131 C CA . PRO C 1 110 ? 59.534 -4.693 -9.776 1.00 20.26 110 PRO C CA 1
ATOM 4132 C C . PRO C 1 110 ? 58.115 -4.845 -9.227 1.00 21.19 110 PRO C C 1
ATOM 4133 O O . PRO C 1 110 ? 57.229 -4.028 -9.496 1.00 20.98 110 PRO C O 1
ATOM 4137 N N . ILE C 1 111 ? 57.916 -5.905 -8.448 1.00 20.40 111 ILE C N 1
ATOM 4138 C CA . ILE C 1 111 ? 56.624 -6.203 -7.853 1.00 18.91 111 ILE C CA 1
ATOM 4139 C C . ILE C 1 111 ? 56.716 -6.548 -6.366 1.00 19.48 111 ILE C C 1
ATOM 4140 O O . ILE C 1 111 ? 57.550 -7.354 -5.952 1.00 19.31 111 ILE C O 1
ATOM 4145 N N . PHE C 1 112 ? 55.850 -5.927 -5.573 1.00 19.70 112 PHE C N 1
ATOM 4146 C CA . PHE C 1 112 ? 55.760 -6.196 -4.139 1.00 18.52 112 PHE C CA 1
ATOM 4147 C C . PHE C 1 112 ? 54.286 -6.569 -3.978 1.00 18.70 112 PHE C C 1
ATOM 4148 O O . PHE C 1 112 ? 53.404 -5.777 -4.311 1.00 20.18 112 PHE C O 1
ATOM 4156 N N . ALA C 1 113 ? 54.021 -7.792 -3.522 1.00 20.20 113 ALA C N 1
ATOM 4157 C CA . ALA C 1 113 ? 52.651 -8.278 -3.344 1.00 16.87 113 ALA C CA 1
ATOM 4158 C C . ALA C 1 113 ? 52.352 -8.541 -1.875 1.00 18.09 113 ALA C C 1
ATOM 4159 O O . ALA C 1 113 ? 53.139 -9.183 -1.178 1.00 19.71 113 ALA C O 1
ATOM 4161 N N . ILE C 1 114 ? 51.196 -8.067 -1.419 1.00 18.79 114 ILE C N 1
ATOM 4162 C CA . ILE C 1 114 ? 50.787 -8.208 -0.025 1.00 17.78 114 ILE C CA 1
ATOM 4163 C C . ILE C 1 114 ? 49.484 -8.991 0.197 1.00 18.10 114 ILE C C 1
ATOM 4164 O O . ILE C 1 114 ? 48.454 -8.713 -0.429 1.00 16.75 114 ILE C O 1
ATOM 4169 N N . CYS C 1 115 ? 49.548 -9.964 1.106 1.00 16.75 115 CYS C N 1
ATOM 4170 C CA . CYS C 1 115 ? 48.401 -10.799 1.461 1.00 16.18 115 CYS C CA 1
ATOM 4171 C C . CYS C 1 115 ? 47.836 -11.519 0.233 1.00 15.79 115 CYS C C 1
ATOM 4172 O O . CYS C 1 115 ? 48.522 -12.333 -0.373 1.00 13.10 115 CYS C O 1
ATOM 4175 N N . ARG C 1 116 ? 46.584 -11.233 -0.122 1.00 15.87 116 ARG C N 1
ATOM 4176 C CA . ARG C 1 116 ? 45.980 -11.855 -1.292 1.00 17.19 116 ARG C CA 1
ATOM 4177 C C . ARG C 1 116 ? 46.867 -11.595 -2.508 1.00 16.77 116 ARG C C 1
ATOM 4178 O O . ARG C 1 116 ? 46.899 -12.382 -3.455 1.00 12.98 116 ARG C O 1
ATOM 4186 N N . GLY C 1 117 ? 47.605 -10.489 -2.457 1.00 17.31 117 GLY C N 1
ATOM 4187 C CA . GLY C 1 117 ? 48.496 -10.133 -3.547 1.00 18.24 117 GLY C CA 1
ATOM 4188 C C . GLY C 1 117 ? 49.516 -11.222 -3.847 1.00 19.23 117 GLY C C 1
ATOM 4189 O O . GLY C 1 117 ? 49.833 -11.493 -5.009 1.00 19.13 117 GLY C O 1
ATOM 4198 N N . GLN C 1 119 ? 49.103 -14.383 -3.146 1.00 17.38 119 GLN C N 1
ATOM 4199 C CA . GLN C 1 119 ? 48.374 -15.521 -3.675 1.00 16.85 119 GLN C CA 1
ATOM 4200 C C . GLN C 1 119 ? 47.936 -15.254 -5.115 1.00 16.57 119 GLN C C 1
ATOM 4201 O O . GLN C 1 119 ? 47.848 -16.173 -5.929 1.00 13.54 119 GLN C O 1
ATOM 4207 N N . LEU C 1 120 ? 47.674 -13.997 -5.451 1.00 17.77 120 LEU C N 1
ATOM 4208 C CA . LEU C 1 120 ? 47.276 -13.727 -6.815 1.00 18.19 120 LEU C CA 1
ATOM 4209 C C . LEU C 1 120 ? 48.437 -13.967 -7.781 1.00 19.07 120 LEU C C 1
ATOM 4210 O O . LEU C 1 120 ? 48.233 -14.567 -8.835 1.00 18.88 120 LEU C O 1
ATOM 4215 N N . VAL C 1 121 ? 49.653 -13.520 -7.457 1.00 19.01 121 VAL C N 1
ATOM 4216 C CA . VAL C 1 121 ? 50.738 -13.787 -8.403 1.00 20.89 121 VAL C CA 1
ATOM 4217 C C . VAL C 1 121 ? 50.983 -15.298 -8.469 1.00 19.36 121 VAL C C 1
ATOM 4218 O O . VAL C 1 121 ? 51.290 -15.824 -9.535 1.00 20.76 121 VAL C O 1
ATOM 4222 N N . ASN C 1 122 ? 50.835 -16.003 -7.348 1.00 19.44 122 ASN C N 1
ATOM 4223 C CA . ASN C 1 122 ? 51.040 -17.453 -7.377 1.00 20.35 122 ASN C CA 1
ATOM 4224 C C . ASN C 1 122 ? 50.042 -18.078 -8.358 1.00 21.41 122 ASN C C 1
ATOM 4225 O O . ASN C 1 122 ? 50.441 -18.806 -9.258 1.00 23.08 122 ASN C O 1
ATOM 4230 N N . VAL C 1 123 ? 48.748 -17.794 -8.216 1.00 21.43 123 VAL C N 1
ATOM 4231 C CA . VAL C 1 123 ? 47.799 -18.386 -9.160 1.00 22.46 123 VAL C CA 1
ATOM 4232 C C . VAL C 1 123 ? 48.036 -17.855 -10.571 1.00 23.35 123 VAL C C 1
ATOM 4233 O O . VAL C 1 123 ? 47.855 -18.577 -11.548 1.00 24.44 123 VAL C O 1
ATOM 4237 N N . ALA C 1 124 ? 48.483 -16.607 -10.672 1.00 24.68 124 ALA C N 1
ATOM 4238 C CA . ALA C 1 124 ? 48.762 -15.981 -11.964 1.00 25.05 124 ALA C CA 1
ATOM 4239 C C . ALA C 1 124 ? 49.731 -16.803 -12.824 1.00 26.73 124 ALA C C 1
ATOM 4240 O O . ALA C 1 124 ? 49.628 -16.819 -14.055 1.00 25.63 124 ALA C O 1
ATOM 4242 N N . LEU C 1 125 ? 50.669 -17.486 -12.171 1.00 26.57 125 LEU C N 1
ATOM 4243 C CA . LEU C 1 125 ? 51.654 -18.280 -12.889 1.00 26.46 125 LEU C CA 1
ATOM 4244 C C . LEU C 1 125 ? 51.565 -19.795 -12.703 1.00 26.48 125 LEU C C 1
ATOM 4245 O O . LEU C 1 125 ? 52.578 -20.489 -12.755 1.00 24.56 125 LEU C O 1
ATOM 4250 N N . GLY C 1 126 ? 50.352 -20.308 -12.496 1.00 26.44 126 GLY C N 1
ATOM 4251 C CA . GLY C 1 126 ? 50.177 -21.742 -12.347 1.00 25.96 126 GLY C CA 1
ATOM 4252 C C . GLY C 1 126 ? 50.049 -22.322 -10.951 1.00 26.26 126 GLY C C 1
ATOM 4253 O O . GLY C 1 126 ? 49.779 -23.517 -10.801 1.00 26.74 126 GLY C O 1
ATOM 4254 N N . GLY C 1 127 ? 50.235 -21.497 -9.930 1.00 24.67 127 GLY C N 1
ATOM 4255 C CA . GLY C 1 127 ? 50.129 -21.991 -8.568 1.00 22.81 127 GLY C CA 1
ATOM 4256 C C . GLY C 1 127 ? 48.729 -22.424 -8.161 1.00 21.58 127 GLY C C 1
ATOM 4257 O O . GLY C 1 127 ? 47.777 -22.329 -8.935 1.00 20.88 127 GLY C O 1
ATOM 4258 N N . THR C 1 128 ? 48.611 -22.880 -6.918 1.00 19.73 128 THR C N 1
ATOM 4259 C CA . THR C 1 128 ? 47.351 -23.358 -6.364 1.00 17.73 128 THR C CA 1
ATOM 4260 C C . THR C 1 128 ? 47.143 -22.792 -4.949 1.00 16.15 128 THR C C 1
ATOM 4261 O O . THR C 1 128 ? 48.102 -22.364 -4.312 1.00 14.69 128 THR C O 1
ATOM 4265 N N . LEU C 1 129 ? 45.901 -22.792 -4.466 1.00 14.04 129 LEU C N 1
ATOM 4266 C CA . LEU C 1 129 ? 45.595 -22.283 -3.130 1.00 15.62 129 LEU C CA 1
ATOM 4267 C C . LEU C 1 129 ? 44.692 -23.189 -2.289 1.00 16.37 129 LEU C C 1
ATOM 4268 O O . LEU C 1 129 ? 43.917 -23.983 -2.820 1.00 17.23 129 LEU C O 1
ATOM 4273 N N . TYR C 1 130 ? 44.814 -23.066 -0.969 1.00 16.07 130 TYR C N 1
ATOM 4274 C CA . TYR C 1 130 ? 43.961 -23.793 -0.038 1.00 16.24 130 TYR C CA 1
ATOM 4275 C C . TYR C 1 130 ? 42.809 -22.801 0.091 1.00 17.93 130 TYR C C 1
ATOM 4276 O O . TYR C 1 130 ? 43.033 -21.621 0.398 1.00 17.77 130 TYR C O 1
ATOM 4285 N N . GLN C 1 131 ? 41.585 -23.258 -0.152 1.00 18.28 131 GLN C N 1
ATOM 4286 C CA . GLN C 1 131 ? 40.435 -22.373 -0.085 1.00 18.18 131 GLN C CA 1
ATOM 4287 C C . GLN C 1 131 ? 40.071 -21.910 1.317 1.00 19.14 131 GLN C C 1
ATOM 4288 O O . GLN C 1 131 ? 39.391 -20.898 1.490 1.00 20.89 131 GLN C O 1
ATOM 4294 N N . ASP C 1 132 ? 40.528 -22.642 2.324 1.00 18.59 132 ASP C N 1
ATOM 4295 C CA . ASP C 1 132 ? 40.254 -22.256 3.700 1.00 19.42 132 ASP C CA 1
ATOM 4296 C C . ASP C 1 132 ? 41.151 -22.970 4.695 1.00 18.23 132 ASP C C 1
ATOM 4297 O O . ASP C 1 132 ? 41.604 -24.092 4.457 1.00 18.07 132 ASP C O 1
ATOM 4302 N N . ILE C 1 133 ? 41.388 -22.312 5.820 1.00 17.21 133 ILE C N 1
ATOM 4303 C CA . ILE C 1 133 ? 42.244 -22.856 6.862 1.00 18.96 133 ILE C CA 1
ATOM 4304 C C . ILE C 1 133 ? 41.836 -24.276 7.330 1.00 18.74 133 ILE C C 1
ATOM 4305 O O . ILE C 1 133 ? 42.689 -25.104 7.643 1.00 18.96 133 ILE C O 1
ATOM 4310 N N . SER C 1 134 ? 40.541 -24.567 7.342 1.00 18.48 134 SER C N 1
ATOM 4311 C CA . SER C 1 134 ? 40.053 -25.875 7.772 1.00 18.73 134 SER C CA 1
ATOM 4312 C C . SER C 1 134 ? 40.407 -27.012 6.812 1.00 19.37 134 SER C C 1
ATOM 4313 O O . SER C 1 134 ? 40.218 -28.185 7.139 1.00 18.87 134 SER C O 1
ATOM 4316 N N . GLN C 1 135 ? 40.906 -26.669 5.630 1.00 20.06 135 GLN C N 1
ATOM 4317 C CA . GLN C 1 135 ? 41.236 -27.674 4.627 1.00 21.01 135 GLN C CA 1
ATOM 4318 C C . GLN C 1 135 ? 42.699 -28.091 4.613 1.00 22.61 135 GLN C C 1
ATOM 4319 O O . GLN C 1 135 ? 43.104 -28.922 3.804 1.00 22.76 135 GLN C O 1
ATOM 4325 N N . VAL C 1 136 ? 43.491 -27.514 5.507 1.00 23.51 136 VAL C N 1
ATOM 4326 C CA . VAL C 1 136 ? 44.908 -27.851 5.594 1.00 24.59 136 VAL C CA 1
ATOM 4327 C C . VAL C 1 136 ? 45.022 -29.188 6.327 1.00 24.81 136 VAL C C 1
ATOM 4328 O O . VAL C 1 136 ? 44.198 -29.497 7.191 1.00 23.04 136 VAL C O 1
ATOM 4332 N N . GLU C 1 137 ? 46.036 -29.975 5.982 1.00 25.57 137 GLU C N 1
ATOM 4333 C CA . GLU C 1 137 ? 46.223 -31.285 6.603 1.00 28.72 137 GLU C CA 1
ATOM 4334 C C . GLU C 1 137 ? 46.326 -31.227 8.116 1.00 27.75 137 GLU C C 1
ATOM 4335 O O . GLU C 1 137 ? 45.726 -32.043 8.808 1.00 29.34 137 GLU C O 1
ATOM 4341 N N . THR C 1 138 ? 47.099 -30.281 8.637 1.00 26.45 138 THR C N 1
ATOM 4342 C CA . THR C 1 138 ? 47.231 -30.162 10.085 1.00 25.03 138 THR C CA 1
ATOM 4343 C C . THR C 1 138 ? 46.422 -28.988 10.594 1.00 23.61 138 THR C C 1
ATOM 4344 O O . THR C 1 138 ? 45.961 -28.163 9.812 1.00 23.00 138 THR C O 1
ATOM 4348 N N . LYS C 1 139 ? 46.255 -28.920 11.909 1.00 22.26 139 LYS C N 1
ATOM 4349 C CA . LYS C 1 139 ? 45.508 -27.833 12.510 1.00 22.51 139 LYS C CA 1
ATOM 4350 C C . LYS C 1 139 ? 46.405 -26.605 12.522 1.00 21.11 139 LYS C C 1
ATOM 4351 O O . LYS C 1 139 ? 47.288 -26.472 13.375 1.00 21.98 139 LYS C O 1
ATOM 4357 N N . ALA C 1 140 ? 46.182 -25.718 11.554 1.00 17.41 140 ALA C N 1
ATOM 4358 C CA . ALA C 1 140 ? 46.964 -24.498 11.431 1.00 15.98 140 ALA C CA 1
ATOM 4359 C C . ALA C 1 140 ? 46.758 -23.560 12.610 1.00 14.70 140 ALA C C 1
ATOM 4360 O O . ALA C 1 140 ? 45.773 -23.663 13.347 1.00 11.78 140 ALA C O 1
ATOM 4362 N N . LEU C 1 141 ? 47.718 -22.658 12.785 1.00 14.42 141 LEU C N 1
ATOM 4363 C CA . LEU C 1 141 ? 47.670 -21.654 13.841 1.00 16.16 141 LEU C CA 1
ATOM 4364 C C . LEU C 1 141 ? 46.642 -20.605 13.408 1.00 15.49 141 LEU C C 1
ATOM 4365 O O . LEU C 1 141 ? 46.087 -20.693 12.316 1.00 10.60 141 LEU C O 1
ATOM 4370 N N . GLN C 1 142 ? 46.391 -19.614 14.259 1.00 17.98 142 GLN C N 1
ATOM 4371 C CA . GLN C 1 142 ? 45.432 -18.565 13.914 1.00 17.46 142 GLN C CA 1
ATOM 4372 C C . GLN C 1 142 ? 46.045 -17.663 12.846 1.00 16.87 142 GLN C C 1
ATOM 4373 O O . GLN C 1 142 ? 47.150 -17.154 13.034 1.00 16.06 142 GLN C O 1
ATOM 4379 N N . HIS C 1 143 ? 45.361 -17.485 11.718 1.00 16.82 143 HIS C N 1
ATOM 4380 C CA . HIS C 1 143 ? 45.891 -16.602 10.675 1.00 17.78 143 HIS C CA 1
ATOM 4381 C C . HIS C 1 143 ? 44.990 -15.400 10.400 1.00 19.07 143 HIS C C 1
ATOM 4382 O O . HIS C 1 143 ? 45.268 -14.575 9.521 1.00 16.48 143 HIS C O 1
ATOM 4389 N N . LEU C 1 144 ? 43.911 -15.327 11.176 1.00 18.30 144 LEU C N 1
ATOM 4390 C CA . LEU C 1 144 ? 42.961 -14.227 11.143 1.00 19.68 144 LEU C CA 1
ATOM 4391 C C . LEU C 1 144 ? 43.025 -13.735 12.592 1.00 19.15 144 LEU C C 1
ATOM 4392 O O . LEU C 1 144 ? 42.168 -14.056 13.407 1.00 18.50 144 LEU C O 1
ATOM 4397 N N . GLN C 1 145 ? 44.063 -12.966 12.911 1.00 20.14 145 GLN C N 1
ATOM 4398 C CA . GLN C 1 145 ? 44.272 -12.490 14.277 1.00 20.15 145 GLN C CA 1
ATOM 4399 C C . GLN C 1 145 ? 43.216 -11.537 14.814 1.00 21.02 145 GLN C C 1
ATOM 4400 O O . GLN C 1 145 ? 42.651 -10.732 14.078 1.00 21.75 145 GLN C O 1
ATOM 4406 N N . ARG C 1 146 ? 42.955 -11.642 16.113 1.00 23.15 146 ARG C N 1
ATOM 4407 C CA . ARG C 1 146 ? 41.998 -10.774 16.783 1.00 23.94 146 ARG C CA 1
ATOM 4408 C C . ARG C 1 146 ? 42.792 -9.699 17.523 1.00 24.43 146 ARG C C 1
ATOM 4409 O O . ARG C 1 146 ? 42.226 -8.755 18.075 1.00 27.18 146 ARG C O 1
ATOM 4417 N N . VAL C 1 147 ? 44.113 -9.856 17.523 1.00 23.73 147 VAL C N 1
ATOM 4418 C CA . VAL C 1 147 ? 45.026 -8.895 18.136 1.00 24.74 147 VAL C CA 1
ATOM 4419 C C . VAL C 1 147 ? 44.965 -7.638 17.273 1.00 25.27 147 VAL C C 1
ATOM 4420 O O . VAL C 1 147 ? 44.670 -7.720 16.081 1.00 26.31 147 VAL C O 1
ATOM 4424 N N . ASP C 1 148 ? 45.260 -6.484 17.861 1.00 25.57 148 ASP C N 1
ATOM 4425 C CA . ASP C 1 148 ? 45.260 -5.234 17.106 1.00 25.83 148 ASP C CA 1
ATOM 4426 C C . ASP C 1 148 ? 46.078 -5.452 15.827 1.00 25.01 148 ASP C C 1
ATOM 4427 O O . ASP C 1 148 ? 47.242 -5.852 15.879 1.00 25.35 148 ASP C O 1
ATOM 4432 N N . GLU C 1 149 ? 45.466 -5.180 14.682 1.00 24.69 149 GLU C N 1
ATOM 4433 C CA . GLU C 1 149 ? 46.113 -5.393 13.394 1.00 26.90 149 GLU C CA 1
ATOM 4434 C C . GLU C 1 149 ? 47.467 -4.730 13.147 1.00 26.89 149 GLU C C 1
ATOM 4435 O O . GLU C 1 149 ? 48.167 -5.096 12.198 1.00 23.81 149 GLU C O 1
ATOM 4441 N N . GLN C 1 150 ? 47.842 -3.766 13.984 1.00 27.47 150 GLN C N 1
ATOM 4442 C CA . GLN C 1 150 ? 49.125 -3.089 13.821 1.00 28.64 150 GLN C CA 1
ATOM 4443 C C . GLN C 1 150 ? 50.266 -3.898 14.439 1.00 28.63 150 GLN C C 1
ATOM 4444 O O . GLN C 1 150 ? 51.438 -3.637 14.168 1.00 28.49 150 GLN C O 1
ATOM 4450 N N . LEU C 1 151 ? 49.920 -4.885 15.262 1.00 26.65 151 LEU C N 1
ATOM 4451 C CA . LEU C 1 151 ? 50.927 -5.705 15.925 1.00 26.59 151 LEU C CA 1
ATOM 4452 C C . LEU C 1 151 ? 51.126 -7.081 15.298 1.00 26.27 151 LEU C C 1
ATOM 4453 O O . LEU C 1 151 ? 50.248 -7.592 14.591 1.00 26.61 151 LEU C O 1
ATOM 4458 N N . GLY C 1 152 ? 52.291 -7.670 15.556 1.00 23.87 152 GLY C N 1
ATOM 4459 C CA . GLY C 1 152 ? 52.589 -8.993 15.042 1.00 23.33 152 GLY C CA 1
ATOM 4460 C C . GLY C 1 152 ? 51.865 -10.013 15.900 1.00 24.12 152 GLY C C 1
ATOM 4461 O O . GLY C 1 152 ? 51.524 -9.717 17.047 1.00 22.75 152 GLY C O 1
ATOM 4462 N N . SER C 1 153 ? 51.621 -11.208 15.368 1.00 23.91 153 SER C N 1
ATOM 4463 C CA . SER C 1 153 ? 50.902 -12.220 16.138 1.00 24.00 153 SER C CA 1
ATOM 4464 C C . SER C 1 153 ? 51.538 -13.604 16.083 1.00 23.75 153 SER C C 1
ATOM 4465 O O . SER C 1 153 ? 51.492 -14.359 17.063 1.00 24.84 153 SER C O 1
ATOM 4468 N N . HIS C 1 154 ? 52.126 -13.949 14.947 1.00 21.66 154 HIS C N 1
ATOM 4469 C CA . HIS C 1 154 ? 52.767 -15.250 14.837 1.00 22.08 154 HIS C CA 1
ATOM 4470 C C . HIS C 1 154 ? 54.188 -15.090 14.333 1.00 22.35 154 HIS C C 1
ATOM 4471 O O . HIS C 1 154 ? 54.449 -14.278 13.451 1.00 21.77 154 HIS C O 1
ATOM 4478 N N . THR C 1 155 ? 55.112 -15.851 14.917 1.00 23.31 155 THR C N 1
ATOM 4479 C CA . THR C 1 155 ? 56.518 -15.760 14.543 1.00 24.61 155 THR C CA 1
ATOM 4480 C C . THR C 1 155 ? 56.801 -16.536 13.270 1.00 25.42 155 THR C C 1
ATOM 4481 O O . THR C 1 155 ? 56.318 -17.653 13.091 1.00 26.89 155 THR C O 1
ATOM 4485 N N . ILE C 1 156 ? 57.579 -15.949 12.372 1.00 25.98 156 ILE C N 1
ATOM 4486 C CA . ILE C 1 156 ? 57.894 -16.638 11.129 1.00 25.29 156 ILE C CA 1
ATOM 4487 C C . ILE C 1 156 ? 59.356 -17.035 11.059 1.00 26.81 156 ILE C C 1
ATOM 4488 O O . ILE C 1 156 ? 60.225 -16.362 11.616 1.00 27.17 156 ILE C O 1
ATOM 4493 N N . ASP C 1 157 ? 59.620 -18.147 10.384 1.00 27.39 157 ASP C N 1
ATOM 4494 C CA . ASP C 1 157 ? 60.985 -18.586 10.182 1.00 27.21 157 ASP C CA 1
ATOM 4495 C C . ASP C 1 157 ? 61.325 -18.024 8.802 1.00 25.99 157 ASP C C 1
ATOM 4496 O O . ASP C 1 157 ? 60.531 -18.130 7.865 1.00 24.22 157 ASP C O 1
ATOM 4501 N N . ILE C 1 158 ? 62.492 -17.401 8.696 1.00 25.13 158 ILE C N 1
ATOM 4502 C CA . ILE C 1 158 ? 62.941 -16.794 7.454 1.00 24.62 158 ILE C CA 1
ATOM 4503 C C . ILE C 1 158 ? 64.213 -17.481 6.942 1.00 25.72 158 ILE C C 1
ATOM 4504 O O . ILE C 1 158 ? 65.071 -17.884 7.730 1.00 23.75 158 ILE C O 1
ATOM 4509 N N . GLU C 1 159 ? 64.314 -17.640 5.624 1.00 28.25 159 GLU C N 1
ATOM 4510 C CA . GLU C 1 159 ? 65.499 -18.241 5.009 1.00 30.02 159 GLU C CA 1
ATOM 4511 C C . GLU C 1 159 ? 66.642 -17.244 5.183 1.00 30.14 159 GLU C C 1
ATOM 4512 O O . GLU C 1 159 ? 66.515 -16.078 4.801 1.00 28.97 159 GLU C O 1
ATOM 4518 N N . PRO C 1 160 ? 67.777 -17.691 5.752 1.00 30.45 160 PRO C N 1
ATOM 4519 C CA . PRO C 1 160 ? 68.930 -16.811 5.971 1.00 30.06 160 PRO C CA 1
ATOM 4520 C C . PRO C 1 160 ? 69.464 -16.115 4.715 1.00 30.80 160 PRO C C 1
ATOM 4521 O O . PRO C 1 160 ? 70.027 -15.023 4.803 1.00 31.03 160 PRO C O 1
ATOM 4525 N N . THR C 1 161 ? 69.282 -16.734 3.554 1.00 30.69 161 THR C N 1
ATOM 4526 C CA . THR C 1 161 ? 69.754 -16.141 2.307 1.00 32.86 161 THR C CA 1
ATOM 4527 C C . THR C 1 161 ? 68.657 -15.403 1.537 1.00 34.24 161 THR C C 1
ATOM 4528 O O . THR C 1 161 ? 68.815 -15.103 0.350 1.00 35.12 161 THR C O 1
ATOM 4532 N N . SER C 1 162 ? 67.554 -15.107 2.218 1.00 34.64 162 SER C N 1
ATOM 4533 C CA . SER C 1 162 ? 66.413 -14.415 1.617 1.00 35.27 162 SER C CA 1
ATOM 4534 C C . SER C 1 162 ? 66.618 -12.922 1.426 1.00 35.32 162 SER C C 1
ATOM 4535 O O . SER C 1 162 ? 67.365 -12.284 2.173 1.00 35.54 162 SER C O 1
ATOM 4538 N N . GLU C 1 163 ? 65.935 -12.367 0.429 1.00 34.50 163 GLU C N 1
ATOM 4539 C CA . GLU C 1 163 ? 65.971 -10.929 0.194 1.00 34.98 163 GLU C CA 1
ATOM 4540 C C . GLU C 1 163 ? 65.238 -10.371 1.418 1.00 32.03 163 GLU C C 1
ATOM 4541 O O . GLU C 1 163 ? 65.485 -9.254 1.863 1.00 31.38 163 GLU C O 1
ATOM 4547 N N . LEU C 1 164 ? 64.349 -11.200 1.960 1.00 30.26 164 LEU C N 1
ATOM 4548 C CA . LEU C 1 164 ? 63.538 -10.879 3.131 1.00 30.12 164 LEU C CA 1
ATOM 4549 C C . LEU C 1 164 ? 64.440 -10.850 4.361 1.00 29.90 164 LEU C C 1
ATOM 4550 O O . LEU C 1 164 ? 64.197 -10.112 5.317 1.00 29.32 164 LEU C O 1
ATOM 4555 N N . ALA C 1 165 ? 65.482 -11.671 4.321 1.00 30.59 165 ALA C N 1
ATOM 4556 C CA . ALA C 1 165 ? 66.441 -11.773 5.412 1.00 32.15 165 ALA C CA 1
ATOM 4557 C C . ALA C 1 165 ? 67.226 -10.476 5.546 1.00 33.72 165 ALA C C 1
ATOM 4558 O O . ALA C 1 165 ? 67.835 -10.207 6.581 1.00 32.55 165 ALA C O 1
ATOM 4560 N N . LYS C 1 166 ? 67.210 -9.675 4.489 1.00 35.41 166 LYS C N 1
ATOM 4561 C CA . LYS C 1 166 ? 67.924 -8.410 4.488 1.00 35.97 166 LYS C CA 1
ATOM 4562 C C . LYS C 1 166 ? 67.152 -7.325 5.235 1.00 35.83 166 LYS C C 1
ATOM 4563 O O . LYS C 1 166 ? 67.669 -6.230 5.443 1.00 37.22 166 LYS C O 1
ATOM 4569 N N . HIS C 1 167 ? 65.928 -7.632 5.660 1.00 35.32 167 HIS C N 1
ATOM 4570 C CA . HIS C 1 167 ? 65.105 -6.644 6.358 1.00 35.33 167 HIS C CA 1
ATOM 4571 C C . HIS C 1 167 ? 64.555 -7.133 7.689 1.00 35.76 167 HIS C C 1
ATOM 4572 O O . HIS C 1 167 ? 64.421 -6.358 8.642 1.00 35.63 167 HIS C O 1
ATOM 4579 N N . HIS C 1 168 ? 64.225 -8.418 7.751 1.00 35.79 168 HIS C N 1
ATOM 4580 C CA . HIS C 1 168 ? 63.682 -8.987 8.973 1.00 35.43 168 HIS C CA 1
ATOM 4581 C C . HIS C 1 168 ? 64.589 -10.062 9.555 1.00 35.25 168 HIS C C 1
ATOM 4582 O O . HIS C 1 168 ? 65.225 -10.828 8.829 1.00 34.01 168 HIS C O 1
ATOM 4589 N N . PRO C 1 169 ? 64.683 -10.113 10.889 1.00 35.43 169 PRO C N 1
ATOM 4590 C CA . PRO C 1 169 ? 65.523 -11.131 11.515 1.00 33.24 169 PRO C CA 1
ATOM 4591 C C . PRO C 1 169 ? 64.673 -12.397 11.623 1.00 32.94 169 PRO C C 1
ATOM 4592 O O . PRO C 1 169 ? 63.445 -12.334 11.527 1.00 31.33 169 PRO C O 1
ATOM 4596 N N . ASN C 1 170 ? 65.311 -13.544 11.808 1.00 32.41 170 ASN C N 1
ATOM 4597 C CA . ASN C 1 170 ? 64.561 -14.782 11.939 1.00 31.88 170 ASN C CA 1
ATOM 4598 C C . ASN C 1 170 ? 63.754 -14.712 13.238 1.00 30.73 170 ASN C C 1
ATOM 4599 O O . ASN C 1 170 ? 64.143 -14.022 14.180 1.00 30.09 170 ASN C O 1
ATOM 4604 N N . LYS C 1 171 ? 62.629 -15.417 13.282 1.00 30.14 171 LYS C N 1
ATOM 4605 C CA . LYS C 1 171 ? 61.763 -15.430 14.459 1.00 30.61 171 LYS C CA 1
ATOM 4606 C C . LYS C 1 171 ? 61.085 -14.092 14.702 1.00 30.24 171 LYS C C 1
ATOM 4607 O O . LYS C 1 171 ? 60.775 -13.727 15.837 1.00 30.65 171 LYS C O 1
ATOM 4613 N N . LYS C 1 172 ? 60.855 -13.376 13.609 1.00 29.85 172 LYS C N 1
ATOM 4614 C CA . LYS C 1 172 ? 60.207 -12.076 13.614 1.00 28.78 172 LYS C CA 1
ATOM 4615 C C . LYS C 1 172 ? 58.693 -12.235 13.779 1.00 29.00 172 LYS C C 1
ATOM 4616 O O . LYS C 1 172 ? 58.082 -13.095 13.137 1.00 29.68 172 LYS C O 1
ATOM 4622 N N . LEU C 1 173 ? 58.095 -11.425 14.653 1.00 28.34 173 LEU C N 1
ATOM 4623 C CA . LEU C 1 173 ? 56.646 -11.462 14.861 1.00 26.79 173 LEU C CA 1
ATOM 4624 C C . LEU C 1 173 ? 56.010 -10.619 13.764 1.00 24.63 173 LEU C C 1
ATOM 4625 O O . LEU C 1 173 ? 56.385 -9.468 13.550 1.00 21.09 173 LEU C O 1
ATOM 4630 N N . VAL C 1 174 ? 55.042 -11.213 13.077 1.00 22.96 174 VAL C N 1
ATOM 4631 C CA . VAL C 1 174 ? 54.376 -10.573 11.956 1.00 22.25 174 VAL C CA 1
ATOM 4632 C C . VAL C 1 174 ? 52.852 -10.709 12.085 1.00 21.17 174 VAL C C 1
ATOM 4633 O O . VAL C 1 174 ? 52.368 -11.658 12.702 1.00 20.26 174 VAL C O 1
ATOM 4637 N N . ASN C 1 175 ? 52.093 -9.766 11.519 1.00 19.93 175 ASN C N 1
ATOM 4638 C CA . ASN C 1 175 ? 50.631 -9.834 11.632 1.00 18.51 175 ASN C CA 1
ATOM 4639 C C . ASN C 1 175 ? 49.984 -10.820 10.664 1.00 18.15 175 ASN C C 1
ATOM 4640 O O . ASN C 1 175 ? 50.662 -11.419 9.828 1.00 17.66 175 ASN C O 1
ATOM 4645 N N . SER C 1 176 ? 48.673 -11.000 10.782 1.00 17.56 176 SER C N 1
ATOM 4646 C CA . SER C 1 176 ? 47.993 -11.994 9.959 1.00 16.99 176 SER C CA 1
ATOM 4647 C C . SER C 1 176 ? 46.473 -11.760 9.885 1.00 16.19 176 SER C C 1
ATOM 4648 O O . SER C 1 176 ? 45.784 -11.712 10.912 1.00 16.43 176 SER C O 1
ATOM 4651 N N .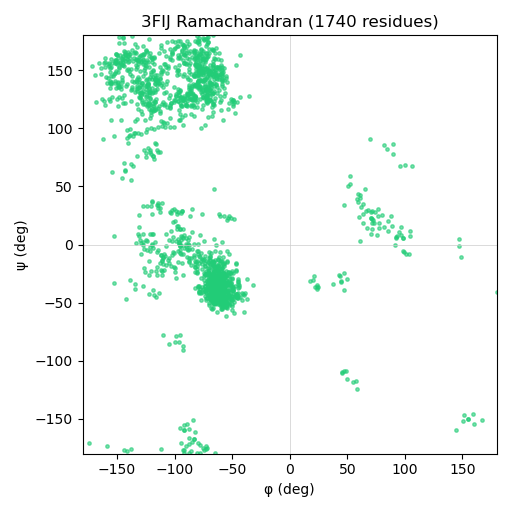 LEU C 1 177 ? 45.969 -11.627 8.658 1.00 15.72 177 LEU C N 1
ATOM 4652 C CA . LEU C 1 177 ? 44.549 -11.392 8.393 1.00 14.67 177 LEU C CA 1
ATOM 4653 C C . LEU C 1 177 ? 44.171 -12.137 7.109 1.00 16.31 177 LEU C C 1
ATOM 4654 O O . LEU C 1 177 ? 43.928 -11.532 6.059 1.00 15.46 177 LEU C O 1
ATOM 4659 N N . HIS C 1 178 ? 44.140 -13.456 7.184 1.00 17.41 178 HIS C N 1
ATOM 4660 C CA . HIS C 1 178 ? 43.792 -14.243 6.017 1.00 19.30 178 HIS C CA 1
ATOM 4661 C C . HIS C 1 178 ? 43.255 -15.575 6.476 1.00 19.10 178 HIS C C 1
ATOM 4662 O O . HIS C 1 178 ? 43.475 -15.979 7.619 1.00 18.14 178 HIS C O 1
ATOM 4669 N N . HIS C 1 179 ? 42.522 -16.239 5.589 1.00 18.11 179 HIS C N 1
ATOM 4670 C CA . HIS C 1 179 ? 41.945 -17.530 5.903 1.00 17.19 179 HIS C CA 1
ATOM 4671 C C . HIS C 1 179 ? 42.297 -18.503 4.787 1.00 18.24 179 HIS C C 1
ATOM 4672 O O . HIS C 1 179 ? 41.899 -19.665 4.820 1.00 19.01 179 HIS C O 1
ATOM 4679 N N . GLN C 1 180 ? 43.054 -18.015 3.804 1.00 18.36 180 GLN C N 1
ATOM 4680 C CA . GLN C 1 180 ? 43.494 -18.838 2.678 1.00 18.93 180 GLN C CA 1
ATOM 4681 C C . GLN C 1 180 ? 45.026 -18.923 2.647 1.00 19.16 180 GLN C C 1
ATOM 4682 O O . GLN C 1 180 ? 45.715 -18.099 3.248 1.00 16.48 180 GLN C O 1
ATOM 4688 N N . PHE C 1 181 ? 45.552 -19.926 1.947 1.00 18.89 181 PHE C N 1
ATOM 4689 C CA . PHE C 1 181 ? 47.000 -20.095 1.853 1.00 20.28 181 PHE C CA 1
ATOM 4690 C C . PHE C 1 181 ? 47.439 -20.590 0.483 1.00 19.75 181 PHE C C 1
ATOM 4691 O O . PHE C 1 181 ? 46.638 -21.107 -0.300 1.00 19.05 181 PHE C O 1
ATOM 4699 N N . ILE C 1 182 ? 48.727 -20.436 0.204 1.00 19.75 182 ILE C N 1
ATOM 4700 C CA . ILE C 1 182 ? 49.282 -20.942 -1.039 1.00 20.69 182 ILE C CA 1
ATOM 4701 C C . ILE C 1 182 ? 49.344 -22.463 -0.859 1.00 22.48 182 ILE C C 1
ATOM 4702 O O . ILE C 1 182 ? 49.718 -22.955 0.210 1.00 20.66 182 ILE C O 1
ATOM 4707 N N . LYS C 1 183 ? 48.949 -23.206 -1.887 1.00 24.77 183 LYS C N 1
ATOM 4708 C CA . LYS C 1 183 ? 48.978 -24.663 -1.817 1.00 25.19 183 LYS C CA 1
ATOM 4709 C C . LYS C 1 183 ? 50.176 -25.110 -2.646 1.00 25.59 183 LYS C C 1
ATOM 4710 O O . LYS C 1 183 ? 51.264 -25.297 -2.109 1.00 24.67 183 LYS C O 1
ATOM 4716 N N . LYS C 1 184 ? 49.984 -25.259 -3.953 1.00 26.69 184 LYS C N 1
ATOM 4717 C CA . LYS C 1 184 ? 51.068 -25.657 -4.840 1.00 27.98 184 LYS C CA 1
ATOM 4718 C C . LYS C 1 184 ? 51.756 -24.382 -5.327 1.00 28.50 184 LYS C C 1
ATOM 4719 O O . LYS C 1 184 ? 51.125 -23.527 -5.959 1.00 29.77 184 LYS C O 1
ATOM 4725 N N . LEU C 1 185 ? 53.046 -24.253 -5.032 1.00 27.11 185 LEU C N 1
ATOM 4726 C CA . LEU C 1 185 ? 53.811 -23.081 -5.440 1.00 23.89 185 LEU C CA 1
ATOM 4727 C C . LEU C 1 185 ? 54.014 -23.098 -6.945 1.00 22.95 185 LEU C C 1
ATOM 4728 O O . LEU C 1 185 ? 54.249 -24.150 -7.538 1.00 22.52 185 LEU C O 1
ATOM 4733 N N . ALA C 1 186 ? 53.914 -21.941 -7.576 1.00 21.27 186 ALA C N 1
ATOM 4734 C CA . ALA C 1 186 ? 54.108 -21.894 -9.017 1.00 23.83 186 ALA C CA 1
ATOM 4735 C C . ALA C 1 186 ? 55.603 -22.003 -9.310 1.00 24.75 186 ALA C C 1
ATOM 4736 O O . ALA C 1 186 ? 56.434 -21.808 -8.427 1.00 24.83 186 ALA C O 1
ATOM 4738 N N . PRO C 1 187 ? 55.963 -22.337 -10.556 1.00 27.27 187 PRO C N 1
ATOM 4739 C CA . PRO C 1 187 ? 57.372 -22.465 -10.953 1.00 28.98 187 PRO C CA 1
ATOM 4740 C C . PRO C 1 187 ? 58.083 -21.104 -10.977 1.00 30.15 187 PRO C C 1
ATOM 4741 O O . PRO C 1 187 ? 57.455 -20.080 -11.251 1.00 30.20 187 PRO C O 1
ATOM 4745 N N . SER C 1 188 ? 59.387 -21.111 -10.701 1.00 31.01 188 SER C N 1
ATOM 4746 C CA . SER C 1 188 ? 60.217 -19.899 -10.676 1.00 31.90 188 SER C CA 1
ATOM 4747 C C . SER C 1 188 ? 60.025 -19.059 -9.417 1.00 31.02 188 SER C C 1
ATOM 4748 O O . SER C 1 188 ? 60.164 -17.836 -9.444 1.00 31.45 188 SER C O 1
ATOM 4751 N N . PHE C 1 189 ? 59.702 -19.730 -8.317 1.00 30.08 189 PHE C N 1
ATOM 4752 C CA . PHE C 1 189 ? 59.505 -19.080 -7.033 1.00 28.96 189 PHE C CA 1
ATOM 4753 C C . PHE C 1 189 ? 60.091 -19.959 -5.947 1.00 28.81 189 PHE C C 1
ATOM 4754 O O . PHE C 1 189 ? 60.379 -21.128 -6.168 1.00 28.64 189 PHE C O 1
ATOM 4762 N N . LYS C 1 190 ? 60.258 -19.389 -4.765 1.00 29.52 190 LYS C N 1
ATOM 4763 C CA . LYS C 1 190 ? 60.798 -20.134 -3.644 1.00 29.42 190 LYS C CA 1
ATOM 4764 C C . LYS C 1 190 ? 60.189 -19.567 -2.373 1.00 27.39 190 LYS C C 1
ATOM 4765 O O . LYS C 1 190 ? 60.024 -18.358 -2.247 1.00 25.71 190 LYS C O 1
ATOM 4771 N N . VAL C 1 191 ? 59.835 -20.436 -1.437 1.00 27.50 191 VAL C N 1
ATOM 4772 C CA . VAL C 1 191 ? 59.272 -19.966 -0.182 1.00 28.97 191 VAL C CA 1
ATOM 4773 C C . VAL C 1 191 ? 60.420 -19.426 0.664 1.00 27.82 191 VAL C C 1
ATOM 4774 O O . VAL C 1 191 ? 61.457 -20.069 0.804 1.00 28.33 191 VAL C O 1
ATOM 4778 N N . THR C 1 192 ? 60.228 -18.241 1.223 1.00 27.22 192 THR C N 1
ATOM 4779 C CA . THR C 1 192 ? 61.253 -17.602 2.020 1.00 27.93 192 THR C CA 1
ATOM 4780 C C . THR C 1 192 ? 60.862 -17.420 3.488 1.00 27.90 192 THR C C 1
ATOM 4781 O O . THR C 1 192 ? 61.685 -17.005 4.319 1.00 27.48 192 THR C O 1
ATOM 4785 N N . ALA C 1 193 ? 59.611 -17.744 3.812 1.00 25.69 193 ALA C N 1
ATOM 4786 C CA . ALA C 1 193 ? 59.143 -17.629 5.190 1.00 23.72 193 ALA C CA 1
ATOM 4787 C C . ALA C 1 193 ? 57.934 -18.512 5.483 1.00 22.93 193 ALA C C 1
ATOM 4788 O O . ALA C 1 193 ? 57.053 -18.691 4.639 1.00 21.50 193 ALA C O 1
ATOM 4790 N N . ARG C 1 194 ? 57.910 -19.058 6.694 1.00 23.60 194 ARG C N 1
ATOM 4791 C CA . ARG C 1 194 ? 56.827 -19.922 7.152 1.00 24.52 194 ARG C CA 1
ATOM 4792 C C . ARG C 1 194 ? 56.557 -19.693 8.632 1.00 24.14 194 ARG C C 1
ATOM 4793 O O . ARG C 1 194 ? 57.443 -19.276 9.382 1.00 24.16 194 ARG C O 1
ATOM 4801 N N . THR C 1 195 ? 55.325 -19.955 9.048 1.00 23.27 195 THR C N 1
ATOM 4802 C CA . THR C 1 195 ? 54.970 -19.837 10.457 1.00 23.78 195 THR C CA 1
ATOM 4803 C C . THR C 1 195 ? 55.251 -21.235 11.007 1.00 22.80 195 THR C C 1
ATOM 4804 O O . THR C 1 195 ? 55.458 -22.164 10.225 1.00 20.64 195 THR C O 1
ATOM 4808 N N . ALA C 1 196 ? 55.277 -21.391 12.330 1.00 25.09 196 ALA C N 1
ATOM 4809 C CA . ALA C 1 196 ? 55.550 -22.700 12.951 1.00 26.35 196 ALA C CA 1
ATOM 4810 C C . ALA C 1 196 ? 54.573 -23.714 12.381 1.00 26.37 196 ALA C C 1
ATOM 4811 O O . ALA C 1 196 ? 54.655 -24.912 12.639 1.00 28.57 196 ALA C O 1
ATOM 4813 N N . ASP C 1 197 ? 53.665 -23.171 11.583 1.00 27.02 197 ASP C N 1
ATOM 4814 C CA . ASP C 1 197 ? 52.581 -23.844 10.885 1.00 25.09 197 ASP C CA 1
ATOM 4815 C C . ASP C 1 197 ? 52.986 -24.668 9.669 1.00 24.79 197 ASP C C 1
ATOM 4816 O O . ASP C 1 197 ? 52.323 -25.649 9.319 1.00 22.64 197 ASP C O 1
ATOM 4821 N N . GLY C 1 198 ? 54.053 -24.235 9.005 1.00 23.23 198 GLY C N 1
ATOM 4822 C CA . GLY C 1 198 ? 54.465 -24.887 7.780 1.00 21.66 198 GLY C CA 1
ATOM 4823 C C . GLY C 1 198 ? 53.849 -24.058 6.657 1.00 22.36 198 GLY C C 1
ATOM 4824 O O . GLY C 1 198 ? 54.283 -24.122 5.506 1.00 23.08 198 GLY C O 1
ATOM 4833 N N . ILE C 1 200 ? 53.029 -21.156 4.166 1.00 20.52 200 ILE C N 1
ATOM 4834 C CA . ILE C 1 200 ? 53.864 -20.193 3.459 1.00 20.09 200 ILE C CA 1
ATOM 4835 C C . ILE C 1 200 ? 53.490 -18.736 3.769 1.00 22.17 200 ILE C C 1
ATOM 4836 O O . ILE C 1 200 ? 52.358 -18.302 3.528 1.00 23.55 200 ILE C O 1
ATOM 4841 N N . GLU C 1 201 ? 54.451 -17.986 4.310 1.00 22.60 201 GLU C N 1
ATOM 4842 C CA . GLU C 1 201 ? 54.228 -16.587 4.673 1.00 22.11 201 GLU C CA 1
ATOM 4843 C C . GLU C 1 201 ? 54.992 -15.574 3.819 1.00 21.77 201 GLU C C 1
ATOM 4844 O O . GLU C 1 201 ? 54.765 -14.375 3.929 1.00 22.19 201 GLU C O 1
ATOM 4850 N N . ALA C 1 202 ? 55.899 -16.047 2.972 1.00 22.68 202 ALA C N 1
ATOM 4851 C CA . ALA C 1 202 ? 56.655 -15.153 2.091 1.00 22.68 202 ALA C CA 1
ATOM 4852 C C . ALA C 1 202 ? 57.208 -15.919 0.889 1.00 22.73 202 ALA C C 1
ATOM 4853 O O . ALA C 1 202 ? 57.676 -17.046 1.027 1.00 21.18 202 ALA C O 1
ATOM 4855 N N . VAL C 1 203 ? 57.135 -15.297 -0.286 1.00 23.33 203 VAL C N 1
ATOM 4856 C CA . VAL C 1 203 ? 57.623 -15.892 -1.525 1.00 23.90 203 VAL C CA 1
ATOM 4857 C C . VAL C 1 203 ? 58.458 -14.893 -2.328 1.00 24.39 203 VAL C C 1
ATOM 4858 O O . VAL C 1 203 ? 58.134 -13.708 -2.396 1.00 23.57 203 VAL C O 1
ATOM 4862 N N . GLU C 1 204 ? 59.538 -15.377 -2.929 1.00 24.90 204 GLU C N 1
ATOM 4863 C CA . GLU C 1 204 ? 60.404 -14.529 -3.730 1.00 26.07 204 GLU C CA 1
ATOM 4864 C C . GLU C 1 204 ? 60.596 -15.229 -5.051 1.00 26.98 204 GLU C C 1
ATOM 4865 O O . GLU C 1 204 ? 60.415 -16.443 -5.150 1.00 26.65 204 GLU C O 1
ATOM 4871 N N . GLY C 1 205 ? 60.964 -14.464 -6.067 1.00 29.37 205 GLY C N 1
ATOM 4872 C CA . GLY C 1 205 ? 61.147 -15.044 -7.383 1.00 32.82 205 GLY C CA 1
ATOM 4873 C C . GLY C 1 205 ? 62.443 -15.799 -7.610 1.00 34.33 205 GLY C C 1
ATOM 4874 O O . GLY C 1 205 ? 63.471 -15.512 -6.996 1.00 32.04 205 GLY C O 1
ATOM 4875 N N . ASP C 1 206 ? 62.382 -16.775 -8.509 1.00 37.38 206 ASP C N 1
ATOM 4876 C CA . ASP C 1 206 ? 63.548 -17.573 -8.850 1.00 39.87 206 ASP C CA 1
ATOM 4877 C C . ASP C 1 206 ? 63.812 -17.394 -10.338 1.00 40.45 206 ASP C C 1
ATOM 4878 O O . ASP C 1 206 ? 63.151 -18.005 -11.181 1.00 41.71 206 ASP C O 1
ATOM 4883 N N . ASN C 1 207 ? 64.775 -16.536 -10.650 1.00 41.26 207 ASN C N 1
ATOM 4884 C CA . ASN C 1 207 ? 65.142 -16.242 -12.028 1.00 41.72 207 ASN C CA 1
ATOM 4885 C C . ASN C 1 207 ? 63.992 -15.588 -12.795 1.00 40.68 207 ASN C C 1
ATOM 4886 O O . ASN C 1 207 ? 63.820 -15.826 -13.988 1.00 42.33 207 ASN C O 1
ATOM 4891 N N . LEU C 1 208 ? 63.201 -14.769 -12.107 1.00 38.99 208 LEU C N 1
ATOM 4892 C CA . LEU C 1 208 ? 62.091 -14.068 -12.752 1.00 36.94 208 LEU C CA 1
ATOM 4893 C C . LEU C 1 208 ? 62.635 -12.821 -13.434 1.00 36.28 208 LEU C C 1
ATOM 4894 O O . LEU C 1 208 ? 63.671 -12.287 -13.039 1.00 36.95 208 LEU C O 1
ATOM 4899 N N . PRO C 1 209 ? 61.940 -12.332 -14.467 1.00 35.59 209 PRO C N 1
ATOM 4900 C CA . PRO C 1 209 ? 62.408 -11.134 -15.170 1.00 34.59 209 PRO C CA 1
ATOM 4901 C C . PRO C 1 209 ? 62.455 -9.869 -14.301 1.00 33.64 209 PRO C C 1
ATOM 4902 O O . PRO C 1 209 ? 63.239 -8.954 -14.565 1.00 34.65 209 PRO C O 1
ATOM 4906 N N . SER C 1 210 ? 61.631 -9.812 -13.262 1.00 29.95 210 SER C N 1
ATOM 4907 C CA . SER C 1 210 ? 61.632 -8.635 -12.408 1.00 27.50 210 SER C CA 1
ATOM 4908 C C . SER C 1 210 ? 61.806 -8.932 -10.927 1.00 25.47 210 SER C C 1
ATOM 4909 O O . SER C 1 210 ? 61.569 -10.048 -10.460 1.00 24.13 210 SER C O 1
ATOM 4912 N N . TRP C 1 211 ? 62.250 -7.916 -10.199 1.00 23.18 211 TRP C N 1
ATOM 4913 C CA . TRP C 1 211 ? 62.447 -8.032 -8.767 1.00 22.42 211 TRP C CA 1
ATOM 4914 C C . TRP C 1 211 ? 61.096 -8.416 -8.158 1.00 20.87 211 TRP C C 1
ATOM 4915 O O . TRP C 1 211 ? 60.057 -7.884 -8.553 1.00 18.80 211 TRP C O 1
ATOM 4926 N N . TYR C 1 212 ? 61.101 -9.339 -7.204 1.00 19.19 212 TYR C N 1
ATOM 4927 C CA . TYR C 1 212 ? 59.856 -9.748 -6.589 1.00 18.79 212 TYR C CA 1
ATOM 4928 C C . TYR C 1 212 ? 59.933 -10.181 -5.139 1.00 19.57 212 TYR C C 1
ATOM 4929 O O . TYR C 1 212 ? 60.839 -10.920 -4.747 1.00 21.54 212 TYR C O 1
ATOM 4938 N N . LEU C 1 213 ? 58.958 -9.723 -4.355 1.00 19.65 213 LEU C N 1
ATOM 4939 C CA . LEU C 1 213 ? 58.824 -10.088 -2.945 1.00 19.34 213 LEU C CA 1
ATOM 4940 C C . LEU C 1 213 ? 57.334 -10.217 -2.658 1.00 19.90 213 LEU C C 1
ATOM 4941 O O . LEU C 1 213 ? 56.566 -9.272 -2.860 1.00 19.82 213 LEU C O 1
ATOM 4946 N N . GLY C 1 214 ? 56.930 -11.400 -2.208 1.00 20.43 214 GLY C N 1
ATOM 4947 C CA . GLY C 1 214 ? 55.533 -11.643 -1.893 1.00 18.44 214 GLY C CA 1
ATOM 4948 C C . GLY C 1 214 ? 55.409 -11.928 -0.414 1.00 19.48 214 GLY C C 1
ATOM 4949 O O . GLY C 1 214 ? 56.072 -12.820 0.107 1.00 20.90 214 GLY C O 1
ATOM 4950 N N . VAL C 1 215 ? 54.565 -11.176 0.273 1.00 19.26 215 VAL C N 1
ATOM 4951 C CA . VAL C 1 215 ? 54.395 -11.368 1.703 1.00 20.27 215 VAL C CA 1
ATOM 4952 C C . VAL C 1 215 ? 52.935 -11.655 2.056 1.00 20.29 215 VAL C C 1
ATOM 4953 O O . VAL C 1 215 ? 52.020 -11.025 1.532 1.00 19.75 215 VAL C O 1
ATOM 4957 N N . GLN C 1 216 ? 52.734 -12.612 2.956 1.00 20.67 216 GLN C N 1
ATOM 4958 C CA . GLN C 1 216 ? 51.401 -13.036 3.378 1.00 19.70 216 GLN C CA 1
ATOM 4959 C C . GLN C 1 216 ? 50.772 -12.106 4.418 1.00 19.93 216 GLN C C 1
ATOM 4960 O O . GLN C 1 216 ? 49.549 -12.037 4.541 1.00 18.52 216 GLN C O 1
ATOM 4966 N N . TRP C 1 217 ? 51.600 -11.382 5.163 1.00 20.70 217 TRP C N 1
ATOM 4967 C CA . TRP C 1 217 ? 51.067 -10.495 6.189 1.00 20.41 217 TRP C CA 1
ATOM 4968 C C . TRP C 1 217 ? 50.793 -9.090 5.642 1.00 20.47 217 TRP C C 1
ATOM 4969 O O . TRP C 1 217 ? 50.888 -8.867 4.433 1.00 19.53 217 TRP C O 1
ATOM 4980 N N . HIS C 1 218 ? 50.441 -8.160 6.529 1.00 18.89 218 HIS C N 1
ATOM 4981 C CA . HIS C 1 218 ? 50.129 -6.783 6.139 1.00 20.39 218 HIS C CA 1
ATOM 4982 C C . HIS C 1 218 ? 51.124 -5.778 6.696 1.00 21.22 218 HIS C C 1
ATOM 4983 O O . HIS C 1 218 ? 50.841 -5.109 7.686 1.00 21.53 218 HIS C O 1
ATOM 4990 N N . PRO C 1 219 ? 52.296 -5.642 6.057 1.00 21.17 219 PRO C N 1
ATOM 4991 C CA . PRO C 1 219 ? 53.314 -4.700 6.531 1.00 21.84 219 PRO C CA 1
ATOM 4992 C C . PRO C 1 219 ? 52.879 -3.231 6.495 1.00 22.40 219 PRO C C 1
ATOM 4993 O O . PRO C 1 219 ? 53.426 -2.394 7.228 1.00 22.20 219 PRO C O 1
ATOM 4997 N N . GLU C 1 220 ? 51.901 -2.921 5.647 1.00 20.49 220 GLU C N 1
ATOM 4998 C CA . GLU C 1 220 ? 51.426 -1.547 5.532 1.00 20.93 220 GLU C CA 1
ATOM 4999 C C . GLU C 1 220 ? 50.682 -1.111 6.798 1.00 21.08 220 GLU C C 1
ATOM 5000 O O . GLU C 1 220 ? 50.423 0.075 6.995 1.00 20.52 220 GLU C O 1
ATOM 5006 N N . LEU C 1 221 ? 50.351 -2.073 7.655 1.00 20.28 221 LEU C N 1
ATOM 5007 C CA . LEU C 1 221 ? 49.653 -1.785 8.904 1.00 22.25 221 LEU C CA 1
ATOM 5008 C C . LEU C 1 221 ? 50.627 -1.718 10.081 1.00 23.98 221 LEU C C 1
ATOM 5009 O O . LEU C 1 221 ? 50.270 -1.251 11.165 1.00 24.37 221 LEU C O 1
ATOM 5022 N N . PHE C 1 223 ? 54.324 -0.753 9.467 1.00 27.70 223 PHE C N 1
ATOM 5023 C CA . PHE C 1 223 ? 55.399 0.215 9.206 1.00 29.39 223 PHE C CA 1
ATOM 5024 C C . PHE C 1 223 ? 55.285 1.487 10.037 1.00 31.01 223 PHE C C 1
ATOM 5025 O O . PHE C 1 223 ? 56.277 2.162 10.293 1.00 29.78 223 PHE C O 1
ATOM 5033 N N . GLN C 1 224 ? 54.071 1.821 10.447 1.00 33.55 224 GLN C N 1
ATOM 5034 C CA . GLN C 1 224 ? 53.858 3.004 11.263 1.00 37.81 224 GLN C CA 1
ATOM 5035 C C . GLN C 1 224 ? 54.637 2.849 12.570 1.00 37.65 224 GLN C C 1
ATOM 5036 O O . GLN C 1 224 ? 55.242 3.796 13.073 1.00 37.62 224 GLN C O 1
ATOM 5042 N N . THR C 1 225 ? 54.621 1.631 13.100 1.00 37.77 225 THR C N 1
ATOM 5043 C CA . THR C 1 225 ? 55.271 1.318 14.360 1.00 36.78 225 THR C CA 1
ATOM 5044 C C . THR C 1 225 ? 56.283 0.176 14.226 1.00 36.45 225 THR C C 1
ATOM 5045 O O . THR C 1 225 ? 56.472 -0.609 15.156 1.00 37.13 225 THR C O 1
ATOM 5049 N N . ASP C 1 226 ? 56.935 0.079 13.071 1.00 34.68 226 ASP C N 1
ATOM 5050 C CA . ASP C 1 226 ? 57.912 -0.984 12.856 1.00 32.87 226 ASP C CA 1
ATOM 5051 C C . ASP C 1 226 ? 58.842 -0.685 11.682 1.00 31.91 226 ASP C C 1
ATOM 5052 O O . ASP C 1 226 ? 58.556 -1.038 10.536 1.00 30.75 226 ASP C O 1
ATOM 5057 N N . PRO C 1 227 ? 59.984 -0.034 11.969 1.00 31.33 227 PRO C N 1
ATOM 5058 C CA . PRO C 1 227 ? 61.013 0.356 10.999 1.00 30.78 227 PRO C CA 1
ATOM 5059 C C . PRO C 1 227 ? 61.400 -0.708 9.972 1.00 31.26 227 PRO C C 1
ATOM 5060 O O . PRO C 1 227 ? 61.723 -0.380 8.832 1.00 32.02 227 PRO C O 1
ATOM 5064 N N . GLU C 1 228 ? 61.382 -1.976 10.368 1.00 30.94 228 GLU C N 1
ATOM 5065 C CA . GLU C 1 228 ? 61.742 -3.037 9.436 1.00 31.29 228 GLU C CA 1
ATOM 5066 C C . GLU C 1 228 ? 60.672 -3.186 8.363 1.00 29.65 228 GLU C C 1
ATOM 5067 O O . GLU C 1 228 ? 60.985 -3.345 7.179 1.00 29.62 228 GLU C O 1
ATOM 5073 N N . SER C 1 229 ? 59.410 -3.132 8.775 1.00 26.16 229 SER C N 1
ATOM 5074 C CA . SER C 1 229 ? 58.316 -3.261 7.826 1.00 24.17 229 SER C CA 1
ATOM 5075 C C . SER C 1 229 ? 58.406 -2.139 6.799 1.00 23.80 229 SER C C 1
ATOM 5076 O O . SER C 1 229 ? 58.107 -2.342 5.620 1.00 23.44 229 SER C O 1
ATOM 5079 N N . GLU C 1 230 ? 58.837 -0.960 7.238 1.00 23.22 230 GLU C N 1
ATOM 5080 C CA . GLU C 1 230 ? 58.986 0.153 6.310 1.00 24.16 230 GLU C CA 1
ATOM 5081 C C . GLU C 1 230 ? 60.048 -0.185 5.264 1.00 24.48 230 GLU C C 1
ATOM 5082 O O . GLU C 1 230 ? 59.934 0.202 4.103 1.00 24.35 230 GLU C O 1
ATOM 5088 N N . GLN C 1 231 ? 61.077 -0.916 5.677 1.00 26.20 231 GLN C N 1
ATOM 5089 C CA . GLN C 1 231 ? 62.158 -1.301 4.770 1.00 27.38 231 GLN C CA 1
ATOM 5090 C C . GLN C 1 231 ? 61.645 -2.062 3.550 1.00 26.63 231 GLN C C 1
ATOM 5091 O O . GLN C 1 231 ? 62.215 -1.962 2.462 1.00 25.72 231 GLN C O 1
ATOM 5097 N N . LEU C 1 232 ? 60.577 -2.830 3.730 1.00 26.18 232 LEU C N 1
ATOM 5098 C CA . LEU C 1 232 ? 60.025 -3.586 2.612 1.00 25.69 232 LEU C CA 1
ATOM 5099 C C . LEU C 1 232 ? 59.495 -2.647 1.537 1.00 25.27 232 LEU C C 1
ATOM 5100 O O . LEU C 1 232 ? 59.616 -2.933 0.352 1.00 27.52 232 LEU C O 1
ATOM 5105 N N . PHE C 1 233 ? 58.913 -1.522 1.942 1.00 24.49 233 PHE C N 1
ATOM 5106 C CA . PHE C 1 233 ? 58.387 -0.573 0.968 1.00 23.41 233 PHE C CA 1
ATOM 5107 C C . PHE C 1 233 ? 59.531 0.220 0.342 1.00 22.50 233 PHE C C 1
ATOM 5108 O O . PHE C 1 233 ? 59.555 0.453 -0.869 1.00 21.99 233 PHE C O 1
ATOM 5116 N N . GLN C 1 234 ? 60.487 0.620 1.173 1.00 21.68 234 GLN C N 1
ATOM 5117 C CA . GLN C 1 234 ? 61.641 1.373 0.699 1.00 21.14 234 GLN C CA 1
ATOM 5118 C C . GLN C 1 234 ? 62.361 0.539 -0.367 1.00 20.64 234 GLN C C 1
ATOM 5119 O O . GLN C 1 234 ? 62.861 1.065 -1.373 1.00 19.31 234 GLN C O 1
ATOM 5125 N N . ALA C 1 235 ? 62.394 -0.771 -0.142 1.00 19.52 235 ALA C N 1
ATOM 5126 C CA . ALA C 1 235 ? 63.032 -1.691 -1.071 1.00 20.05 235 ALA C CA 1
ATOM 5127 C C . ALA C 1 235 ? 62.305 -1.700 -2.419 1.00 20.64 235 ALA C C 1
ATOM 5128 O O . ALA C 1 235 ? 62.946 -1.817 -3.463 1.00 21.39 235 ALA C O 1
ATOM 5130 N N . LEU C 1 236 ? 60.976 -1.575 -2.403 1.00 20.58 236 LEU C N 1
ATOM 5131 C CA . LEU C 1 236 ? 60.217 -1.556 -3.654 1.00 21.84 236 LEU C CA 1
ATOM 5132 C C . LEU C 1 236 ? 60.538 -0.310 -4.473 1.00 23.12 236 LEU C C 1
ATOM 5133 O O . LEU C 1 236 ? 60.917 -0.413 -5.641 1.00 22.79 236 LEU C O 1
ATOM 5138 N N . VAL C 1 237 ? 60.393 0.867 -3.867 1.00 23.97 237 VAL C N 1
ATOM 5139 C CA . VAL C 1 237 ? 60.673 2.103 -4.593 1.00 26.38 237 VAL C CA 1
ATOM 5140 C C . VAL C 1 237 ? 62.145 2.230 -5.014 1.00 26.84 237 VAL C C 1
ATOM 5141 O O . VAL C 1 237 ? 62.435 2.822 -6.054 1.00 27.50 237 VAL C O 1
ATOM 5145 N N . ASP C 1 238 ? 63.073 1.680 -4.231 1.00 26.69 238 ASP C N 1
ATOM 5146 C CA . ASP C 1 238 ? 64.484 1.766 -4.611 1.00 27.62 238 ASP C CA 1
ATOM 5147 C C . ASP C 1 238 ? 64.748 0.935 -5.861 1.00 27.55 238 ASP C C 1
ATOM 5148 O O . ASP C 1 238 ? 65.586 1.299 -6.688 1.00 26.74 238 ASP C O 1
ATOM 5153 N N . GLU C 1 239 ? 64.030 -0.181 -5.991 1.00 27.31 239 GLU C N 1
ATOM 5154 C CA . GLU C 1 239 ? 64.152 -1.045 -7.164 1.00 27.18 239 GLU C CA 1
ATOM 5155 C C . GLU C 1 239 ? 63.465 -0.370 -8.348 1.00 27.40 239 GLU C C 1
ATOM 5156 O O . GLU C 1 239 ? 63.909 -0.491 -9.489 1.00 27.70 239 GLU C O 1
ATOM 5162 N N . SER C 1 240 ? 62.371 0.334 -8.064 1.00 27.29 240 SER C N 1
ATOM 5163 C CA . SER C 1 240 ? 61.603 1.029 -9.091 1.00 28.63 240 SER C CA 1
ATOM 5164 C C . SER C 1 240 ? 62.381 2.231 -9.610 1.00 30.60 240 SER C C 1
ATOM 5165 O O . SER C 1 240 ? 62.167 2.689 -10.730 1.00 30.47 240 SER C O 1
ATOM 5168 N N . LYS C 1 241 ? 63.284 2.742 -8.781 1.00 32.97 241 LYS C N 1
ATOM 5169 C CA . LYS C 1 241 ? 64.102 3.884 -9.154 1.00 34.99 241 LYS C CA 1
ATOM 5170 C C . LYS C 1 241 ? 65.017 3.467 -10.316 1.00 35.17 241 LYS C C 1
ATOM 5171 O O . LYS C 1 241 ? 65.043 4.196 -11.331 1.00 35.27 241 LYS C O 1
ATOM 5177 N N . LEU D 1 3 ? -17.621 -15.729 -8.509 1.00 43.49 3 LEU D N 1
ATOM 5178 C CA . LEU D 1 3 ? -16.164 -15.465 -8.736 1.00 43.15 3 LEU D CA 1
ATOM 5179 C C . LEU D 1 3 ? -15.833 -14.003 -8.400 1.00 41.01 3 LEU D C 1
ATOM 5180 O O . LEU D 1 3 ? -16.420 -13.073 -8.963 1.00 40.67 3 LEU D O 1
ATOM 5185 N N . LYS D 1 4 ? -14.884 -13.827 -7.479 1.00 37.26 4 LYS D N 1
ATOM 5186 C CA . LYS D 1 4 ? -14.461 -12.519 -6.954 1.00 33.13 4 LYS D CA 1
ATOM 5187 C C . LYS D 1 4 ? -14.014 -11.411 -7.908 1.00 30.60 4 LYS D C 1
ATOM 5188 O O . LYS D 1 4 ? -13.320 -11.662 -8.894 1.00 30.15 4 LYS D O 1
ATOM 5194 N N . PRO D 1 5 ? -14.411 -10.155 -7.617 1.00 28.33 5 PRO D N 1
ATOM 5195 C CA . PRO D 1 5 ? -13.998 -9.051 -8.486 1.00 25.82 5 PRO D CA 1
ATOM 5196 C C . PRO D 1 5 ? -12.512 -8.755 -8.253 1.00 25.22 5 PRO D C 1
ATOM 5197 O O . PRO D 1 5 ? -12.020 -8.821 -7.120 1.00 24.21 5 PRO D O 1
ATOM 5201 N N . VAL D 1 6 ? -11.807 -8.444 -9.335 1.00 23.69 6 VAL D N 1
ATOM 5202 C CA . VAL D 1 6 ? -10.378 -8.160 -9.285 1.00 22.76 6 VAL D CA 1
ATOM 5203 C C . VAL D 1 6 ? -10.070 -6.715 -8.893 1.00 22.80 6 VAL D C 1
ATOM 5204 O O . VAL D 1 6 ? -10.569 -5.768 -9.506 1.00 23.05 6 VAL D O 1
ATOM 5208 N N . ILE D 1 7 ? -9.256 -6.554 -7.853 1.00 22.58 7 ILE D N 1
ATOM 5209 C CA . ILE D 1 7 ? -8.865 -5.231 -7.388 1.00 21.74 7 ILE D CA 1
ATOM 5210 C C . ILE D 1 7 ? -7.368 -5.044 -7.598 1.00 22.92 7 ILE D C 1
ATOM 5211 O O . ILE D 1 7 ? -6.551 -5.786 -7.037 1.00 22.07 7 ILE D O 1
ATOM 5216 N N . GLY D 1 8 ? -7.006 -4.066 -8.425 1.00 22.76 8 GLY D N 1
ATOM 5217 C CA . GLY D 1 8 ? -5.599 -3.813 -8.670 1.00 20.89 8 GLY D CA 1
ATOM 5218 C C . GLY D 1 8 ? -5.026 -2.989 -7.534 1.00 20.56 8 GLY D C 1
ATOM 5219 O O . GLY D 1 8 ? -5.541 -1.915 -7.232 1.00 22.20 8 GLY D O 1
ATOM 5220 N N . ILE D 1 9 ? -3.987 -3.486 -6.874 1.00 19.34 9 ILE D N 1
ATOM 5221 C CA . ILE D 1 9 ? -3.389 -2.715 -5.794 1.00 18.10 9 ILE D CA 1
ATOM 5222 C C . ILE D 1 9 ? -2.088 -2.101 -6.281 1.00 18.18 9 ILE D C 1
ATOM 5223 O O . ILE D 1 9 ? -1.159 -2.793 -6.703 1.00 16.22 9 ILE D O 1
ATOM 5228 N N . THR D 1 10 ? -2.054 -0.779 -6.236 1.00 16.88 10 THR D N 1
ATOM 5229 C CA . THR D 1 10 ? -0.915 -0.026 -6.704 1.00 20.93 10 THR D CA 1
ATOM 5230 C C . THR D 1 10 ? 0.335 -0.243 -5.843 1.00 22.94 10 THR D C 1
ATOM 5231 O O . THR D 1 10 ? 0.295 -0.155 -4.619 1.00 21.20 10 THR D O 1
ATOM 5235 N N . GLY D 1 11 ? 1.449 -0.543 -6.502 1.00 26.92 11 GLY D N 1
ATOM 5236 C CA . GLY D 1 11 ? 2.686 -0.793 -5.783 1.00 29.52 11 GLY D CA 1
ATOM 5237 C C . GLY D 1 11 ? 3.250 0.425 -5.087 1.00 28.31 11 GLY D C 1
ATOM 5238 O O . GLY D 1 11 ? 4.443 0.695 -5.211 1.00 29.31 11 GLY D O 1
ATOM 5239 N N . GLN D 1 30 ? 2.537 -3.118 2.338 1.00 28.67 30 GLN D N 1
ATOM 5240 C CA . GLN D 1 30 ? 1.670 -3.497 1.223 1.00 30.38 30 GLN D CA 1
ATOM 5241 C C . GLN D 1 30 ? 0.665 -4.589 1.604 1.00 28.93 30 GLN D C 1
ATOM 5242 O O . GLN D 1 30 ? -0.500 -4.545 1.211 1.00 26.98 30 GLN D O 1
ATOM 5248 N N . GLN D 1 31 ? 1.140 -5.564 2.376 1.00 28.66 31 GLN D N 1
ATOM 5249 C CA . GLN D 1 31 ? 0.349 -6.714 2.823 1.00 28.26 31 GLN D CA 1
ATOM 5250 C C . GLN D 1 31 ? -1.012 -6.419 3.445 1.00 27.30 31 GLN D C 1
ATOM 5251 O O . GLN D 1 31 ? -1.973 -7.155 3.221 1.00 26.44 31 GLN D O 1
ATOM 5257 N N . ARG D 1 32 ? -1.091 -5.358 4.238 1.00 27.70 32 ARG D N 1
ATOM 5258 C CA . ARG D 1 32 ? -2.338 -5.001 4.898 1.00 27.56 32 ARG D CA 1
ATOM 5259 C C . ARG D 1 32 ? -3.402 -4.580 3.895 1.00 26.09 32 ARG D C 1
ATOM 5260 O O . ARG D 1 32 ? -4.592 -4.577 4.218 1.00 26.38 32 ARG D O 1
ATOM 5268 N N . TYR D 1 33 ? -2.982 -4.234 2.678 1.00 22.34 33 TYR D N 1
ATOM 5269 C CA . TYR D 1 33 ? -3.943 -3.847 1.649 1.00 20.93 33 TYR D CA 1
ATOM 5270 C C . TYR D 1 33 ? -4.522 -5.100 0.997 1.00 20.55 33 TYR D C 1
ATOM 5271 O O . TYR D 1 33 ? -5.705 -5.138 0.660 1.00 18.79 33 TYR D O 1
ATOM 5280 N N . VAL D 1 34 ? -3.701 -6.130 0.807 1.00 19.74 34 VAL D N 1
ATOM 5281 C CA . VAL D 1 34 ? -4.239 -7.333 0.195 1.00 21.50 34 VAL D CA 1
ATOM 5282 C C . VAL D 1 34 ? -5.117 -8.061 1.211 1.00 21.46 34 VAL D C 1
ATOM 5283 O O . VAL D 1 34 ? -6.110 -8.679 0.831 1.00 19.98 34 VAL D O 1
ATOM 5287 N N . ASP D 1 35 ? -4.760 -7.971 2.496 1.00 21.31 35 ASP D N 1
ATOM 5288 C CA . ASP D 1 35 ? -5.546 -8.618 3.547 1.00 20.51 35 ASP D CA 1
ATOM 5289 C C . ASP D 1 35 ? -6.946 -8.018 3.571 1.00 20.95 35 ASP D C 1
ATOM 5290 O O . ASP D 1 35 ? -7.942 -8.735 3.621 1.00 21.50 35 ASP D O 1
ATOM 5295 N N . ALA D 1 36 ? -7.010 -6.692 3.555 1.00 20.82 36 ALA D N 1
ATOM 5296 C CA . ALA D 1 36 ? -8.285 -5.991 3.588 1.00 19.95 36 ALA D CA 1
ATOM 5297 C C . ALA D 1 36 ? -9.181 -6.406 2.427 1.00 18.99 36 ALA D C 1
ATOM 5298 O O . ALA D 1 36 ? -10.356 -6.694 2.626 1.00 17.44 36 ALA D O 1
ATOM 5300 N N . ILE D 1 37 ? -8.625 -6.436 1.222 1.00 18.31 37 ILE D N 1
ATOM 5301 C CA . ILE D 1 37 ? -9.399 -6.819 0.052 1.00 19.64 37 ILE D CA 1
ATOM 5302 C C . ILE D 1 37 ? -9.855 -8.284 0.111 1.00 21.73 37 ILE D C 1
ATOM 5303 O O . ILE D 1 37 ? -10.987 -8.604 -0.289 1.00 20.29 37 ILE D O 1
ATOM 5308 N N . GLN D 1 38 ? -8.990 -9.172 0.603 1.00 21.21 38 GLN D N 1
ATOM 5309 C CA . GLN D 1 38 ? -9.361 -10.584 0.703 1.00 23.02 38 GLN D CA 1
ATOM 5310 C C . GLN D 1 38 ? -10.436 -10.783 1.781 1.00 23.47 38 GLN D C 1
ATOM 5311 O O . GLN D 1 38 ? -11.368 -11.564 1.609 1.00 25.21 38 GLN D O 1
ATOM 5317 N N . LYS D 1 39 ? -10.315 -10.049 2.877 1.00 23.72 39 LYS D N 1
ATOM 5318 C CA . LYS D 1 39 ? -11.271 -10.133 3.969 1.00 25.22 39 LYS D CA 1
ATOM 5319 C C . LYS D 1 39 ? -12.668 -9.746 3.505 1.00 26.16 39 LYS D C 1
ATOM 5320 O O . LYS D 1 39 ? -13.665 -10.250 4.015 1.00 26.60 39 LYS D O 1
ATOM 5326 N N . VAL D 1 40 ? -12.728 -8.851 2.526 1.00 25.99 40 VAL D N 1
ATOM 5327 C CA . VAL D 1 40 ? -13.991 -8.350 2.000 1.00 25.58 40 VAL D CA 1
ATOM 5328 C C . VAL D 1 40 ? -14.502 -9.067 0.734 1.00 24.07 40 VAL D C 1
ATOM 5329 O O . VAL D 1 40 ? -15.553 -8.727 0.184 1.00 22.51 40 VAL D O 1
ATOM 5333 N N . GLY D 1 41 ? -13.759 -10.068 0.279 1.00 23.31 41 GLY D N 1
ATOM 5334 C CA . GLY D 1 41 ? -14.211 -10.840 -0.862 1.00 23.59 41 GLY D CA 1
ATOM 5335 C C . GLY D 1 41 ? -13.664 -10.525 -2.233 1.00 24.03 41 GLY D C 1
ATOM 5336 O O . GLY D 1 41 ? -14.118 -11.105 -3.216 1.00 25.55 41 GLY D O 1
ATOM 5337 N N . GLY D 1 42 ? -12.703 -9.617 -2.321 1.00 23.66 42 GLY D N 1
ATOM 5338 C CA . GLY D 1 42 ? -12.144 -9.300 -3.619 1.00 21.70 42 GLY D CA 1
ATOM 5339 C C . GLY D 1 42 ? -10.878 -10.101 -3.840 1.00 21.06 42 GLY D C 1
ATOM 5340 O O . GLY D 1 42 ? -10.305 -10.615 -2.882 1.00 21.63 42 GLY D O 1
ATOM 5341 N N . PHE D 1 43 ? -10.457 -10.229 -5.097 1.00 19.40 43 PHE D N 1
ATOM 5342 C CA . PHE D 1 43 ? -9.229 -10.948 -5.436 1.00 18.35 43 PHE D CA 1
ATOM 5343 C C . PHE D 1 43 ? -8.173 -9.888 -5.761 1.00 18.22 43 PHE D C 1
ATOM 5344 O O . PHE D 1 43 ? -8.171 -9.306 -6.847 1.00 17.73 43 PHE D O 1
ATOM 5352 N N . PRO D 1 44 ? -7.274 -9.604 -4.813 1.00 17.17 44 PRO D N 1
ATOM 5353 C CA . PRO D 1 44 ? -6.257 -8.592 -5.091 1.00 16.15 44 PRO D CA 1
ATOM 5354 C C . PRO D 1 44 ? -5.160 -9.035 -6.036 1.00 16.75 44 PRO D C 1
ATOM 5355 O O . PRO D 1 44 ? -4.790 -10.195 -6.091 1.00 15.60 44 PRO D O 1
ATOM 5359 N N . ILE D 1 45 ? -4.655 -8.066 -6.784 1.00 19.65 45 ILE D N 1
ATOM 5360 C CA . ILE D 1 45 ? -3.580 -8.248 -7.739 1.00 19.97 45 ILE D CA 1
ATOM 5361 C C . ILE D 1 45 ? -2.730 -7.020 -7.487 1.00 20.30 45 ILE D C 1
ATOM 5362 O O . ILE D 1 45 ? -3.268 -5.915 -7.380 1.00 20.02 45 ILE D O 1
ATOM 5367 N N . ALA D 1 46 ? -1.421 -7.202 -7.356 1.00 20.13 46 ALA D N 1
ATOM 5368 C CA . ALA D 1 46 ? -0.540 -6.066 -7.134 1.00 19.29 46 ALA D CA 1
ATOM 5369 C C . ALA D 1 46 ? -0.003 -5.636 -8.481 1.00 19.56 46 ALA D C 1
ATOM 5370 O O . ALA D 1 46 ? 0.521 -6.453 -9.226 1.00 20.39 46 ALA D O 1
ATOM 5372 N N . LEU D 1 47 ? -0.151 -4.356 -8.801 1.00 20.23 47 LEU D N 1
ATOM 5373 C CA . LEU D 1 47 ? 0.336 -3.821 -10.063 1.00 19.64 47 LEU D CA 1
ATOM 5374 C C . LEU D 1 47 ? 1.701 -3.197 -9.847 1.00 18.19 47 LEU D C 1
ATOM 5375 O O . LEU D 1 47 ? 1.829 -2.221 -9.119 1.00 20.19 47 LEU D O 1
ATOM 5380 N N . PRO D 1 48 ? 2.742 -3.753 -10.476 1.00 16.92 48 PRO D N 1
ATOM 5381 C CA . PRO D 1 48 ? 4.083 -3.192 -10.304 1.00 16.50 48 PRO D CA 1
ATOM 5382 C C . PRO D 1 48 ? 4.178 -1.888 -11.063 1.00 17.46 48 PRO D C 1
ATOM 5383 O O . PRO D 1 48 ? 3.326 -1.592 -11.900 1.00 17.59 48 PRO D O 1
ATOM 5387 N N . ILE D 1 49 ? 5.209 -1.108 -10.770 1.00 17.74 49 ILE D N 1
ATOM 5388 C CA . ILE D 1 49 ? 5.426 0.134 -11.492 1.00 18.01 49 ILE D CA 1
ATOM 5389 C C . ILE D 1 49 ? 5.836 -0.288 -12.911 1.00 19.74 49 ILE D C 1
ATOM 5390 O O . ILE D 1 49 ? 6.681 -1.177 -13.086 1.00 19.63 49 ILE D O 1
ATOM 5395 N N . ASP D 1 50 ? 5.226 0.340 -13.914 1.00 19.27 50 ASP D N 1
ATOM 5396 C CA . ASP D 1 50 ? 5.513 0.028 -15.313 1.00 19.23 50 ASP D CA 1
ATOM 5397 C C . ASP D 1 50 ? 5.412 1.328 -16.102 1.00 19.67 50 ASP D C 1
ATOM 5398 O O . ASP D 1 50 ? 5.105 2.377 -15.527 1.00 18.33 50 ASP D O 1
ATOM 5403 N N . ASP D 1 51 ? 5.669 1.260 -17.406 1.00 19.63 51 ASP D N 1
ATOM 5404 C CA . ASP D 1 51 ? 5.584 2.446 -18.255 1.00 23.46 51 ASP D CA 1
ATOM 5405 C C . ASP D 1 51 ? 4.141 2.952 -18.327 1.00 21.68 51 ASP D C 1
ATOM 5406 O O . ASP D 1 51 ? 3.208 2.162 -18.475 1.00 23.07 51 ASP D O 1
ATOM 5411 N N . PRO D 1 52 ? 3.945 4.278 -18.228 1.00 20.64 52 PRO D N 1
ATOM 5412 C CA . PRO D 1 52 ? 2.619 4.915 -18.277 1.00 20.22 52 PRO D CA 1
ATOM 5413 C C . PRO D 1 52 ? 1.702 4.368 -19.372 1.00 19.96 52 PRO D C 1
ATOM 5414 O O . PRO D 1 52 ? 0.488 4.276 -19.194 1.00 21.16 52 PRO D O 1
ATOM 5418 N N . SER D 1 53 ? 2.298 4.002 -20.500 1.00 20.11 53 SER D N 1
ATOM 5419 C CA . SER D 1 53 ? 1.551 3.476 -21.636 1.00 20.36 53 SER D CA 1
ATOM 5420 C C . SER D 1 53 ? 0.947 2.097 -21.397 1.00 21.16 53 SER D C 1
ATOM 5421 O O . SER D 1 53 ? 0.114 1.654 -22.180 1.00 20.86 53 SER D O 1
ATOM 5424 N N . THR D 1 54 ? 1.372 1.408 -20.340 1.00 19.95 54 THR D N 1
ATOM 5425 C CA . THR D 1 54 ? 0.831 0.083 -20.053 1.00 18.55 54 THR D CA 1
ATOM 5426 C C . THR D 1 54 ? -0.359 0.199 -19.121 1.00 18.20 54 THR D C 1
ATOM 5427 O O . THR D 1 54 ? -1.004 -0.793 -18.803 1.00 18.48 54 THR D O 1
ATOM 5431 N N . ALA D 1 55 ? -0.654 1.416 -18.685 1.00 16.85 55 ALA D N 1
ATOM 5432 C CA . ALA D 1 55 ? -1.757 1.626 -17.757 1.00 18.18 55 ALA D CA 1
ATOM 5433 C C . ALA D 1 55 ? -3.116 1.117 -18.254 1.00 19.89 55 ALA D C 1
ATOM 5434 O O . ALA D 1 55 ? -3.918 0.595 -17.463 1.00 20.30 55 ALA D O 1
ATOM 5436 N N . VAL D 1 56 ? -3.382 1.266 -19.551 1.00 20.68 56 VAL D N 1
ATOM 5437 C CA . VAL D 1 56 ? -4.658 0.820 -20.110 1.00 21.41 56 VAL D CA 1
ATOM 5438 C C . VAL D 1 56 ? -4.817 -0.691 -19.957 1.00 20.12 56 VAL D C 1
ATOM 5439 O O . VAL D 1 56 ? -5.864 -1.171 -19.514 1.00 21.34 56 VAL D O 1
ATOM 5443 N N . GLN D 1 57 ? -3.774 -1.432 -20.319 1.00 19.56 57 GLN D N 1
ATOM 5444 C CA . GLN D 1 57 ? -3.789 -2.890 -20.208 1.00 20.25 57 GLN D CA 1
ATOM 5445 C C . GLN D 1 57 ? -3.962 -3.293 -18.752 1.00 20.52 57 GLN D C 1
ATOM 5446 O O . GLN D 1 57 ? -4.705 -4.220 -18.444 1.00 22.10 57 GLN D O 1
ATOM 5452 N N . ALA D 1 58 ? -3.271 -2.589 -17.857 1.00 20.68 58 ALA D N 1
ATOM 5453 C CA . ALA D 1 58 ? -3.349 -2.885 -16.429 1.00 18.88 58 ALA D CA 1
ATOM 5454 C C . ALA D 1 58 ? -4.784 -2.781 -15.924 1.00 18.48 58 ALA D C 1
ATOM 5455 O O . ALA D 1 58 ? -5.298 -3.710 -15.306 1.00 17.79 58 ALA D O 1
ATOM 5457 N N . ILE D 1 59 ? -5.428 -1.652 -16.195 1.00 17.35 59 ILE D N 1
ATOM 5458 C CA . ILE D 1 59 ? -6.803 -1.435 -15.770 1.00 16.83 59 ILE D CA 1
ATOM 5459 C C . ILE D 1 59 ? -7.764 -2.413 -16.442 1.00 18.21 59 ILE D C 1
ATOM 5460 O O . ILE D 1 59 ? -8.807 -2.742 -15.885 1.00 18.89 59 ILE D O 1
ATOM 5465 N N . SER D 1 60 ? -7.414 -2.883 -17.635 1.00 19.58 60 SER D N 1
ATOM 5466 C CA . SER D 1 60 ? -8.286 -3.818 -18.351 1.00 20.89 60 SER D CA 1
ATOM 5467 C C . SER D 1 60 ? -8.290 -5.149 -17.631 1.00 20.93 60 SER D C 1
ATOM 5468 O O . SER D 1 60 ? -9.159 -5.995 -17.845 1.00 20.91 60 SER D O 1
ATOM 5471 N N . LEU D 1 61 ? -7.308 -5.329 -16.762 1.00 22.42 61 LEU D N 1
ATOM 5472 C CA . LEU D 1 61 ? -7.191 -6.566 -16.015 1.00 22.47 61 LEU D CA 1
ATOM 5473 C C . LEU D 1 61 ? -7.991 -6.548 -14.716 1.00 21.65 61 LEU D C 1
ATOM 5474 O O . LEU D 1 61 ? -8.223 -7.599 -14.125 1.00 22.28 61 LEU D O 1
ATOM 5479 N N . VAL D 1 62 ? -8.438 -5.369 -14.286 1.00 21.07 62 VAL D N 1
ATOM 5480 C CA . VAL D 1 62 ? -9.177 -5.267 -13.027 1.00 21.75 62 VAL D CA 1
ATOM 5481 C C . VAL D 1 62 ? -10.563 -4.613 -13.091 1.00 22.12 62 VAL D C 1
ATOM 5482 O O . VAL D 1 62 ? -10.923 -3.980 -14.087 1.00 21.75 62 VAL D O 1
ATOM 5486 N N . ASP D 1 63 ? -11.326 -4.769 -12.009 1.00 20.52 63 ASP D N 1
ATOM 5487 C CA . ASP D 1 63 ? -12.671 -4.197 -11.901 1.00 20.42 63 ASP D CA 1
ATOM 5488 C C . ASP D 1 63 ? -12.669 -2.993 -10.965 1.00 19.29 63 ASP D C 1
ATOM 5489 O O . ASP D 1 63 ? -13.629 -2.231 -10.911 1.00 18.82 63 ASP D O 1
ATOM 5494 N N . GLY D 1 64 ? -11.580 -2.845 -10.221 1.00 19.22 64 GLY D N 1
ATOM 5495 C CA . GLY D 1 64 ? -11.448 -1.743 -9.291 1.00 18.13 64 GLY D CA 1
ATOM 5496 C C . GLY D 1 64 ? -9.980 -1.445 -9.071 1.00 18.22 64 GLY D C 1
ATOM 5497 O O . GLY D 1 64 ? -9.125 -2.312 -9.268 1.00 18.77 64 GLY D O 1
ATOM 5498 N N . LEU D 1 65 ? -9.688 -0.216 -8.663 1.00 18.53 65 LEU D N 1
ATOM 5499 C CA . LEU D 1 65 ? -8.319 0.217 -8.414 1.00 17.23 65 LEU D CA 1
ATOM 5500 C C . LEU D 1 65 ? -8.172 0.765 -6.997 1.00 17.43 65 LEU D C 1
ATOM 5501 O O . LEU D 1 65 ? -8.933 1.642 -6.573 1.00 15.75 65 LEU D O 1
ATOM 5506 N N . LEU D 1 66 ? -7.199 0.236 -6.265 1.00 17.19 66 LEU D N 1
ATOM 5507 C CA . LEU D 1 66 ? -6.924 0.696 -4.907 1.00 15.80 66 LEU D CA 1
ATOM 5508 C C . LEU D 1 66 ? -5.540 1.367 -4.909 1.00 16.82 66 LEU D C 1
ATOM 5509 O O . LEU D 1 66 ? -4.535 0.735 -5.254 1.00 16.68 66 LEU D O 1
ATOM 5514 N N . LEU D 1 67 ? -5.484 2.647 -4.558 1.00 15.03 67 LEU D N 1
ATOM 5515 C CA . LEU D 1 67 ? -4.202 3.340 -4.530 1.00 15.63 67 LEU D CA 1
ATOM 5516 C C . LEU D 1 67 ? -3.713 3.367 -3.098 1.00 16.47 67 LEU D C 1
ATOM 5517 O O . LEU D 1 67 ? -4.433 3.790 -2.191 1.00 16.66 67 LEU D O 1
ATOM 5522 N N . THR D 1 68 ? -2.477 2.917 -2.906 1.00 14.72 68 THR D N 1
ATOM 5523 C CA . THR D 1 68 ? -1.878 2.830 -1.584 1.00 12.27 68 THR D CA 1
ATOM 5524 C C . THR D 1 68 ? -0.984 3.998 -1.189 1.00 13.14 68 THR D C 1
ATOM 5525 O O . THR D 1 68 ? -0.646 4.861 -2.006 1.00 12.50 68 THR D O 1
ATOM 5529 N N . GLY D 1 69 ? -0.597 3.995 0.084 1.00 12.86 69 GLY D N 1
ATOM 5530 C CA . GLY D 1 69 ? 0.263 5.030 0.608 1.00 13.22 69 GLY D CA 1
ATOM 5531 C C . GLY D 1 69 ? 1.658 4.855 0.057 1.00 14.33 69 GLY D C 1
ATOM 5532 O O . GLY D 1 69 ? 1.926 3.909 -0.681 1.00 13.15 69 GLY D O 1
ATOM 5533 N N . GLY D 1 70 ? 2.549 5.770 0.417 1.00 15.97 70 GLY D N 1
ATOM 5534 C CA . GLY D 1 70 ? 3.916 5.705 -0.064 1.00 15.85 70 GLY D CA 1
ATOM 5535 C C . GLY D 1 70 ? 4.614 7.044 0.038 1.00 16.09 70 GLY D C 1
ATOM 5536 O O . GLY D 1 70 ? 4.251 7.874 0.857 1.00 16.72 70 GLY D O 1
ATOM 5537 N N . GLN D 1 71 ? 5.610 7.264 -0.806 1.00 17.23 71 GLN D N 1
ATOM 5538 C CA . GLN D 1 71 ? 6.374 8.503 -0.769 1.00 20.80 71 GLN D CA 1
ATOM 5539 C C . GLN D 1 71 ? 5.617 9.740 -1.244 1.00 21.69 71 GLN D C 1
ATOM 5540 O O . GLN D 1 71 ? 4.562 9.635 -1.877 1.00 21.54 71 GLN D O 1
ATOM 5546 N N . ASP D 1 72 ? 6.158 10.914 -0.933 1.00 20.14 72 ASP D N 1
ATOM 5547 C CA . ASP D 1 72 ? 5.524 12.151 -1.354 1.00 20.65 72 ASP D CA 1
ATOM 5548 C C . ASP D 1 72 ? 5.522 12.175 -2.875 1.00 20.95 72 ASP D C 1
ATOM 5549 O O . ASP D 1 72 ? 6.394 11.582 -3.522 1.00 20.37 72 ASP D O 1
ATOM 5554 N N . ILE D 1 73 ? 4.551 12.875 -3.446 1.00 18.50 73 ILE D N 1
ATOM 5555 C CA . ILE D 1 73 ? 4.442 12.958 -4.890 1.00 16.74 73 ILE D CA 1
ATOM 5556 C C . ILE D 1 73 ? 5.442 13.939 -5.483 1.00 15.46 73 ILE D C 1
ATOM 5557 O O . ILE D 1 73 ? 5.722 14.981 -4.892 1.00 14.24 73 ILE D O 1
ATOM 5562 N N . THR D 1 74 ? 5.998 13.589 -6.640 1.00 15.68 74 THR D N 1
ATOM 5563 C CA . THR D 1 74 ? 6.960 14.453 -7.317 1.00 16.83 74 THR D CA 1
ATOM 5564 C C . THR D 1 74 ? 6.322 15.828 -7.475 1.00 17.52 74 THR D C 1
ATOM 5565 O O . THR D 1 74 ? 5.318 15.974 -8.173 1.00 15.88 74 THR D O 1
ATOM 5569 N N . PRO D 1 75 ? 6.907 16.856 -6.836 1.00 17.89 75 PRO D N 1
ATOM 5570 C CA . PRO D 1 75 ? 6.378 18.223 -6.903 1.00 18.51 75 PRO D CA 1
ATOM 5571 C C . PRO D 1 75 ? 6.226 18.810 -8.308 1.00 19.67 75 PRO D C 1
ATOM 5572 O O . PRO D 1 75 ? 5.262 19.535 -8.573 1.00 20.48 75 PRO D O 1
ATOM 5576 N N . GLN D 1 76 ? 7.155 18.501 -9.210 1.00 19.61 76 GLN D N 1
ATOM 5577 C CA . GLN D 1 76 ? 7.046 19.030 -10.566 1.00 20.80 76 GLN D CA 1
ATOM 5578 C C . GLN D 1 76 ? 5.711 18.648 -11.194 1.00 20.87 76 GLN D C 1
ATOM 5579 O O . GLN D 1 76 ? 5.216 19.348 -12.077 1.00 21.07 76 GLN D O 1
ATOM 5585 N N . LEU D 1 77 ? 5.119 17.551 -10.727 1.00 21.23 77 LEU D N 1
ATOM 5586 C CA . LEU D 1 77 ? 3.837 17.104 -11.266 1.00 21.49 77 LEU D CA 1
ATOM 5587 C C . LEU D 1 77 ? 2.702 18.097 -10.959 1.00 20.95 77 LEU D C 1
ATOM 5588 O O . LEU D 1 77 ? 1.690 18.120 -11.656 1.00 19.91 77 LEU D O 1
ATOM 5593 N N . TYR D 1 78 ? 2.855 18.900 -9.910 1.00 20.22 78 TYR D N 1
ATOM 5594 C CA . TYR D 1 78 ? 1.862 19.935 -9.644 1.00 18.94 78 TYR D CA 1
ATOM 5595 C C . TYR D 1 78 ? 2.547 21.295 -9.819 1.00 18.48 78 TYR D C 1
ATOM 5596 O O . TYR D 1 78 ? 2.226 22.289 -9.168 1.00 18.32 78 TYR D O 1
ATOM 5605 N N . LEU D 1 79 ? 3.514 21.286 -10.735 1.00 18.19 79 LEU D N 1
ATOM 5606 C CA . LEU D 1 79 ? 4.278 22.451 -11.152 1.00 18.04 79 LEU D CA 1
ATOM 5607 C C . LEU D 1 79 ? 5.081 23.190 -10.081 1.00 19.36 79 LEU D C 1
ATOM 5608 O O . LEU D 1 79 ? 5.207 24.415 -10.113 1.00 15.05 79 LEU D O 1
ATOM 5613 N N . GLU D 1 80 ? 5.652 22.436 -9.148 1.00 19.34 80 GLU D N 1
ATOM 5614 C CA . GLU D 1 80 ? 6.446 23.043 -8.095 1.00 18.51 80 GLU D CA 1
ATOM 5615 C C . GLU D 1 80 ? 7.829 22.425 -8.006 1.00 17.75 80 GLU D C 1
ATOM 5616 O O . GLU D 1 80 ? 8.025 21.264 -8.355 1.00 17.68 80 GLU D O 1
ATOM 5622 N N . GLU D 1 81 ? 8.794 23.222 -7.569 1.00 16.37 81 GLU D N 1
ATOM 5623 C CA . GLU D 1 81 ? 10.148 22.725 -7.389 1.00 16.68 81 GLU D CA 1
ATOM 5624 C C . GLU D 1 81 ? 10.192 22.216 -5.957 1.00 15.10 81 GLU D C 1
ATOM 5625 O O . GLU D 1 81 ? 9.399 22.643 -5.118 1.00 14.30 81 GLU D O 1
ATOM 5631 N N . PRO D 1 82 ? 11.102 21.282 -5.665 1.00 14.51 82 PRO D N 1
ATOM 5632 C CA . PRO D 1 82 ? 11.235 20.715 -4.319 1.00 15.09 82 PRO D CA 1
ATOM 5633 C C . PRO D 1 82 ? 11.705 21.699 -3.247 1.00 15.28 82 PRO D C 1
ATOM 5634 O O . PRO D 1 82 ? 12.749 22.336 -3.387 1.00 15.12 82 PRO D O 1
ATOM 5638 N N . SER D 1 83 ? 10.918 21.837 -2.185 1.00 14.01 83 SER D N 1
ATOM 5639 C CA . SER D 1 83 ? 11.305 22.719 -1.100 1.00 15.87 83 SER D CA 1
ATOM 5640 C C . SER D 1 83 ? 12.246 21.921 -0.206 1.00 16.17 83 SER D C 1
ATOM 5641 O O . SER D 1 83 ? 12.367 20.704 -0.358 1.00 14.84 83 SER D O 1
ATOM 5644 N N . GLN D 1 84 ? 12.922 22.609 0.709 1.00 16.25 84 GLN D N 1
ATOM 5645 C CA . GLN D 1 84 ? 13.864 21.955 1.607 1.00 16.96 84 GLN D CA 1
ATOM 5646 C C . GLN D 1 84 ? 13.222 20.935 2.533 1.00 17.04 84 GLN D C 1
ATOM 5647 O O . GLN D 1 84 ? 13.869 19.975 2.923 1.00 19.43 84 GLN D O 1
ATOM 5653 N N . GLU D 1 85 ? 11.959 21.123 2.896 1.00 16.64 85 GLU D N 1
ATOM 5654 C CA . GLU D 1 85 ? 11.352 20.149 3.785 1.00 18.17 85 GLU D CA 1
ATOM 5655 C C . GLU D 1 85 ? 10.535 19.044 3.114 1.00 16.45 85 GLU D C 1
ATOM 5656 O O . GLU D 1 85 ? 9.810 18.317 3.787 1.00 16.26 85 GLU D O 1
ATOM 5662 N N . ILE D 1 86 ? 10.658 18.892 1.798 1.00 15.21 86 ILE D N 1
ATOM 5663 C CA . ILE D 1 86 ? 9.919 17.827 1.135 1.00 15.41 86 ILE D CA 1
ATOM 5664 C C . ILE D 1 86 ? 10.671 16.523 1.383 1.00 17.29 86 ILE D C 1
ATOM 5665 O O . ILE D 1 86 ? 11.889 16.531 1.606 1.00 16.19 86 ILE D O 1
ATOM 5670 N N . GLY D 1 87 ? 9.951 15.405 1.348 1.00 17.20 87 GLY D N 1
ATOM 5671 C CA . GLY D 1 87 ? 10.594 14.125 1.571 1.00 14.66 87 GLY D CA 1
ATOM 5672 C C . GLY D 1 87 ? 11.040 13.491 0.270 1.00 16.44 87 GLY D C 1
ATOM 5673 O O . GLY D 1 87 ? 11.194 14.170 -0.746 1.00 15.40 87 GLY D O 1
ATOM 5674 N N . ALA D 1 88 ? 11.252 12.180 0.304 1.00 15.96 88 ALA D N 1
ATOM 5675 C CA . ALA D 1 88 ? 11.669 11.453 -0.875 1.00 16.61 88 ALA D CA 1
ATOM 5676 C C . ALA D 1 88 ? 10.467 11.199 -1.783 1.00 17.32 88 ALA D C 1
ATOM 5677 O O . ALA D 1 88 ? 9.335 11.062 -1.314 1.00 16.19 88 ALA D O 1
ATOM 5679 N N . TYR D 1 89 ? 10.726 11.163 -3.086 1.00 18.37 89 TYR D N 1
ATOM 5680 C CA . TYR D 1 89 ? 9.693 10.878 -4.078 1.00 18.27 89 TYR D CA 1
ATOM 5681 C C . TYR D 1 89 ? 10.296 10.040 -5.200 1.00 17.34 89 TYR D C 1
ATOM 5682 O O . TYR D 1 89 ? 11.518 9.914 -5.295 1.00 19.19 89 TYR D O 1
ATOM 5691 N N . PHE D 1 90 ? 9.450 9.448 -6.034 1.00 14.70 90 PHE D N 1
ATOM 5692 C CA . PHE D 1 90 ? 9.926 8.609 -7.126 1.00 13.03 90 PHE D CA 1
ATOM 5693 C C . PHE D 1 90 ? 9.030 8.878 -8.340 1.00 14.12 90 PHE D C 1
ATOM 5694 O O . PHE D 1 90 ? 7.923 8.346 -8.443 1.00 13.57 90 PHE D O 1
ATOM 5702 N N . PRO D 1 91 ? 9.496 9.728 -9.272 1.00 16.19 91 PRO D N 1
ATOM 5703 C CA . PRO D 1 91 ? 8.746 10.086 -10.489 1.00 14.61 91 PRO D CA 1
ATOM 5704 C C . PRO D 1 91 ? 8.117 8.907 -11.247 1.00 14.76 91 PRO D C 1
ATOM 5705 O O . PRO D 1 91 ? 6.972 8.992 -11.709 1.00 12.34 91 PRO D O 1
ATOM 5709 N N . PRO D 1 92 ? 8.856 7.792 -11.395 1.00 14.81 92 PRO D N 1
ATOM 5710 C CA . PRO D 1 92 ? 8.297 6.637 -12.109 1.00 15.01 92 PRO D CA 1
ATOM 5711 C C . PRO D 1 92 ? 6.974 6.140 -11.519 1.00 16.94 92 PRO D C 1
ATOM 5712 O O . PRO D 1 92 ? 6.063 5.767 -12.265 1.00 15.85 92 PRO D O 1
ATOM 5716 N N . ARG D 1 93 ? 6.864 6.136 -10.188 1.00 17.12 93 ARG D N 1
ATOM 5717 C CA . ARG D 1 93 ? 5.633 5.684 -9.536 1.00 18.47 93 ARG D CA 1
ATOM 5718 C C . ARG D 1 93 ? 4.500 6.656 -9.778 1.00 17.45 93 ARG D C 1
ATOM 5719 O O . ARG D 1 93 ? 3.379 6.258 -10.081 1.00 17.79 93 ARG D O 1
ATOM 5727 N N . ASP D 1 94 ? 4.794 7.937 -9.618 1.00 18.06 94 ASP D N 1
ATOM 5728 C CA . ASP D 1 94 ? 3.783 8.958 -9.815 1.00 19.26 94 ASP D CA 1
ATOM 5729 C C . ASP D 1 94 ? 3.265 8.923 -11.241 1.00 19.58 94 ASP D C 1
ATOM 5730 O O . ASP D 1 94 ? 2.058 8.885 -11.466 1.00 20.25 94 ASP D O 1
ATOM 5735 N N . SER D 1 95 ? 4.182 8.907 -12.201 1.00 20.21 95 SER D N 1
ATOM 5736 C CA . SER D 1 95 ? 3.809 8.869 -13.611 1.00 21.69 95 SER D CA 1
ATOM 5737 C C . SER D 1 95 ? 2.846 7.738 -13.931 1.00 21.04 95 SER D C 1
ATOM 5738 O O . SER D 1 95 ? 1.795 7.955 -14.535 1.00 21.54 95 SER D O 1
ATOM 5741 N N . TYR D 1 96 ? 3.213 6.530 -13.521 1.00 18.75 96 TYR D N 1
ATOM 5742 C CA . TYR D 1 96 ? 2.401 5.353 -13.769 1.00 18.20 96 TYR D CA 1
ATOM 5743 C C . TYR D 1 96 ? 1.023 5.412 -13.094 1.00 18.78 96 TYR D C 1
ATOM 5744 O O . TYR D 1 96 ? 0.008 5.068 -13.709 1.00 18.57 96 TYR D O 1
ATOM 5753 N N . GLU D 1 97 ? 0.982 5.846 -11.836 1.00 17.42 97 GLU D N 1
ATOM 5754 C CA . GLU D 1 97 ? -0.287 5.917 -11.115 1.00 17.61 97 GLU D CA 1
ATOM 5755 C C . GLU D 1 97 ? -1.219 6.965 -11.686 1.00 16.98 97 GLU D C 1
ATOM 5756 O O . GLU D 1 97 ? -2.434 6.787 -11.672 1.00 15.46 97 GLU D O 1
ATOM 5762 N N . ILE D 1 98 ? -0.659 8.072 -12.160 1.00 15.15 98 ILE D N 1
ATOM 5763 C CA . ILE D 1 98 ? -1.496 9.096 -12.758 1.00 16.67 98 ILE D CA 1
ATOM 5764 C C . ILE D 1 98 ? -2.135 8.447 -13.985 1.00 17.00 98 ILE D C 1
ATOM 5765 O O . ILE D 1 98 ? -3.337 8.576 -14.210 1.00 17.67 98 ILE D O 1
ATOM 5770 N N . ALA D 1 99 ? -1.325 7.728 -14.760 1.00 16.75 99 ALA D N 1
ATOM 5771 C CA . ALA D 1 99 ? -1.826 7.046 -15.951 1.00 17.73 99 ALA D CA 1
ATOM 5772 C C . ALA D 1 99 ? -2.931 6.055 -15.566 1.00 18.30 99 ALA D C 1
ATOM 5773 O O . ALA D 1 99 ? -3.963 5.980 -16.232 1.00 21.08 99 ALA D O 1
ATOM 5775 N N . LEU D 1 100 ? -2.721 5.298 -14.491 1.00 17.72 100 LEU D N 1
ATOM 5776 C CA . LEU D 1 100 ? -3.729 4.343 -14.030 1.00 18.85 100 LEU D CA 1
ATOM 5777 C C . LEU D 1 100 ? -5.033 5.065 -13.680 1.00 20.42 100 LEU D C 1
ATOM 5778 O O . LEU D 1 100 ? -6.126 4.673 -14.112 1.00 21.82 100 LEU D O 1
ATOM 5783 N N . VAL D 1 101 ? -4.918 6.116 -12.880 1.00 20.80 101 VAL D N 1
ATOM 5784 C CA . VAL D 1 101 ? -6.087 6.880 -12.482 1.00 22.60 101 VAL D CA 1
ATOM 5785 C C . VAL D 1 101 ? -6.906 7.257 -13.707 1.00 24.14 101 VAL D C 1
ATOM 5786 O O . VAL D 1 101 ? -8.129 7.120 -13.712 1.00 25.79 101 VAL D O 1
ATOM 5790 N N . ARG D 1 102 ? -6.224 7.704 -14.754 1.00 24.05 102 ARG D N 1
ATOM 5791 C CA . ARG D 1 102 ? -6.901 8.104 -15.980 1.00 25.51 102 ARG D CA 1
ATOM 5792 C C . ARG D 1 102 ? -7.559 6.952 -16.738 1.00 24.24 102 ARG D C 1
ATOM 5793 O O . ARG D 1 102 ? -8.720 7.056 -17.150 1.00 23.16 102 ARG D O 1
ATOM 5801 N N . ALA D 1 103 ? -6.831 5.860 -16.937 1.00 21.70 103 ALA D N 1
ATOM 5802 C CA . ALA D 1 103 ? -7.412 4.731 -17.645 1.00 20.92 103 ALA D CA 1
ATOM 5803 C C . ALA D 1 103 ? -8.611 4.212 -16.865 1.00 20.91 103 ALA D C 1
ATOM 5804 O O . ALA D 1 103 ? -9.545 3.658 -17.442 1.00 20.67 103 ALA D O 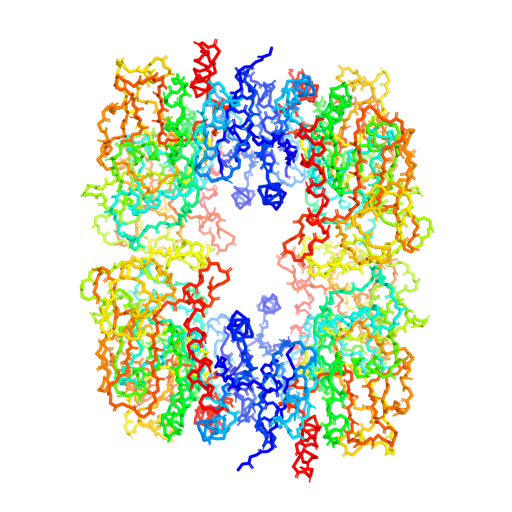1
ATOM 5806 N N . ALA D 1 104 ? -8.579 4.399 -15.549 1.00 21.74 104 ALA D N 1
ATOM 5807 C CA . ALA D 1 104 ? -9.660 3.947 -14.675 1.00 22.66 104 ALA D CA 1
ATOM 5808 C C . ALA D 1 104 ? -10.911 4.787 -14.879 1.00 22.59 104 ALA D C 1
ATOM 5809 O O . ALA D 1 104 ? -12.006 4.263 -15.087 1.00 21.43 104 ALA D O 1
ATOM 5811 N N . LEU D 1 105 ? -10.738 6.098 -14.790 1.00 24.03 105 LEU D N 1
ATOM 5812 C CA . LEU D 1 105 ? -11.836 7.026 -14.976 1.00 26.09 105 LEU D CA 1
ATOM 5813 C C . LEU D 1 105 ? -12.452 6.842 -16.361 1.00 27.48 105 LEU D C 1
ATOM 5814 O O . LEU D 1 105 ? -13.660 6.986 -16.536 1.00 26.73 105 LEU D O 1
ATOM 5819 N N . ASP D 1 106 ? -11.616 6.512 -17.338 1.00 29.54 106 ASP D N 1
ATOM 5820 C CA . ASP D 1 106 ? -12.089 6.299 -18.699 1.00 32.65 106 ASP D CA 1
ATOM 5821 C C . ASP D 1 106 ? -12.969 5.054 -18.731 1.00 32.18 106 ASP D C 1
ATOM 5822 O O . ASP D 1 106 ? -13.978 5.017 -19.426 1.00 33.58 106 ASP D O 1
ATOM 5827 N N . ALA D 1 107 ? -12.578 4.036 -17.971 1.00 30.77 107 ALA D N 1
ATOM 5828 C CA . ALA D 1 107 ? -13.328 2.787 -17.907 1.00 29.32 107 ALA D CA 1
ATOM 5829 C C . ALA D 1 107 ? -14.526 2.892 -16.965 1.00 28.74 107 ALA D C 1
ATOM 5830 O O . ALA D 1 107 ? -15.409 2.030 -16.967 1.00 28.96 107 ALA D O 1
ATOM 5832 N N . GLY D 1 108 ? -14.548 3.946 -16.155 1.00 27.53 108 GLY D N 1
ATOM 5833 C CA . GLY D 1 108 ? -15.639 4.128 -15.215 1.00 25.70 108 GLY D CA 1
ATOM 5834 C C . GLY D 1 108 ? -15.519 3.201 -14.021 1.00 24.02 108 GLY D C 1
ATOM 5835 O O . GLY D 1 108 ? -16.424 3.119 -13.191 1.00 25.20 108 GLY D O 1
ATOM 5836 N N . LYS D 1 109 ? -14.397 2.501 -13.923 1.00 22.77 109 LYS D N 1
ATOM 5837 C CA . LYS D 1 109 ? -14.188 1.582 -12.816 1.00 20.95 109 LYS D CA 1
ATOM 5838 C C . LYS D 1 109 ? -13.897 2.353 -11.533 1.00 19.27 109 LYS D C 1
ATOM 5839 O O . LYS D 1 109 ? -13.231 3.385 -11.558 1.00 17.13 109 LYS D O 1
ATOM 5845 N N . PRO D 1 110 ? -14.413 1.860 -10.393 1.00 19.18 110 PRO D N 1
ATOM 5846 C CA . PRO D 1 110 ? -14.249 2.471 -9.069 1.00 19.79 110 PRO D CA 1
ATOM 5847 C C . PRO D 1 110 ? -12.817 2.635 -8.562 1.00 21.31 110 PRO D C 1
ATOM 5848 O O . PRO D 1 110 ? -11.934 1.812 -8.838 1.00 22.33 110 PRO D O 1
ATOM 5852 N N . ILE D 1 111 ? -12.601 3.709 -7.808 1.00 19.43 111 ILE D N 1
ATOM 5853 C CA . ILE D 1 111 ? -11.289 3.993 -7.255 1.00 18.17 111 ILE D CA 1
ATOM 5854 C C . ILE D 1 111 ? -11.341 4.342 -5.773 1.00 17.17 111 ILE D C 1
ATOM 5855 O O . ILE D 1 111 ? -12.174 5.127 -5.324 1.00 16.37 111 ILE D O 1
ATOM 5860 N N . PHE D 1 112 ? -10.435 3.736 -5.023 1.00 17.19 112 PHE D N 1
ATOM 5861 C CA . PHE D 1 112 ? -10.316 3.990 -3.597 1.00 16.11 112 PHE D CA 1
ATOM 5862 C C . PHE D 1 112 ? -8.868 4.423 -3.449 1.00 15.57 112 PHE D C 1
ATOM 5863 O O . PHE D 1 112 ? -7.968 3.749 -3.954 1.00 16.15 112 PHE D O 1
ATOM 5871 N N . ALA D 1 113 ? -8.647 5.567 -2.806 1.00 15.64 113 ALA D N 1
ATOM 5872 C CA . ALA D 1 113 ? -7.301 6.087 -2.615 1.00 14.71 113 ALA D CA 1
ATOM 5873 C C . ALA D 1 113 ? -7.020 6.332 -1.131 1.00 15.53 113 ALA D C 1
ATOM 5874 O O . ALA D 1 113 ? -7.867 6.865 -0.401 1.00 16.56 113 ALA D O 1
ATOM 5876 N N . ILE D 1 114 ? -5.825 5.938 -0.692 1.00 15.57 114 ILE D N 1
ATOM 5877 C CA . ILE D 1 114 ? -5.419 6.054 0.714 1.00 12.90 114 ILE D CA 1
ATOM 5878 C C . ILE D 1 114 ? -4.124 6.827 0.931 1.00 10.89 114 ILE D C 1
ATOM 5879 O O . ILE D 1 114 ? -3.083 6.468 0.376 1.00 11.15 114 ILE D O 1
ATOM 5884 N N . CYS D 1 115 ? -4.186 7.879 1.745 1.00 10.39 115 CYS D N 1
ATOM 5885 C CA . CYS D 1 115 ? -2.998 8.677 2.062 1.00 10.54 115 CYS D CA 1
ATOM 5886 C C . CYS D 1 115 ? -2.416 9.225 0.766 1.00 10.58 115 CYS D C 1
ATOM 5887 O O . CYS D 1 115 ? -3.099 9.893 0.006 1.00 11.72 115 CYS D O 1
ATOM 5890 N N . ARG D 1 116 ? -1.149 8.937 0.517 1.00 10.96 116 ARG D N 1
ATOM 5891 C CA . ARG D 1 116 ? -0.486 9.378 -0.700 1.00 13.15 116 ARG D CA 1
ATOM 5892 C C . ARG D 1 116 ? -1.470 9.277 -1.890 1.00 15.80 116 ARG D C 1
ATOM 5893 O O . ARG D 1 116 ? -1.542 10.171 -2.746 1.00 14.58 116 ARG D O 1
ATOM 5901 N N . GLY D 1 117 ? -2.226 8.181 -1.920 1.00 15.70 117 GLY D N 1
ATOM 5902 C CA . GLY D 1 117 ? -3.188 7.947 -2.980 1.00 17.68 117 GLY D CA 1
ATOM 5903 C C . GLY D 1 117 ? -4.185 9.072 -3.192 1.00 19.11 117 GLY D C 1
ATOM 5904 O O . GLY D 1 117 ? -4.426 9.494 -4.320 1.00 20.23 117 GLY D O 1
ATOM 5913 N N . GLN D 1 119 ? -3.768 12.022 -2.377 1.00 16.22 119 GLN D N 1
ATOM 5914 C CA . GLN D 1 119 ? -3.005 13.160 -2.833 1.00 16.32 119 GLN D CA 1
ATOM 5915 C C . GLN D 1 119 ? -2.610 13.016 -4.292 1.00 17.17 119 GLN D C 1
ATOM 5916 O O . GLN D 1 119 ? -2.599 13.996 -5.032 1.00 15.97 119 GLN D O 1
ATOM 5922 N N . LEU D 1 120 ? -2.305 11.799 -4.725 1.00 17.46 120 LEU D N 1
ATOM 5923 C CA . LEU D 1 120 ? -1.925 11.618 -6.115 1.00 17.97 120 LEU D CA 1
ATOM 5924 C C . LEU D 1 120 ? -3.115 11.912 -7.035 1.00 17.84 120 LEU D C 1
ATOM 5925 O O . LEU D 1 120 ? -2.971 12.615 -8.039 1.00 18.50 120 LEU D O 1
ATOM 5930 N N . VAL D 1 121 ? -4.281 11.369 -6.701 1.00 16.87 121 VAL D N 1
ATOM 5931 C CA . VAL D 1 121 ? -5.478 11.623 -7.494 1.00 15.62 121 VAL D CA 1
ATOM 5932 C C . VAL D 1 121 ? -5.636 13.138 -7.628 1.00 14.44 121 VAL D C 1
ATOM 5933 O O . VAL D 1 121 ? -5.805 13.656 -8.725 1.00 14.32 121 VAL D O 1
ATOM 5937 N N . ASN D 1 122 ? -5.559 13.846 -6.509 1.00 14.31 122 ASN D N 1
ATOM 5938 C CA . ASN D 1 122 ? -5.702 15.298 -6.527 1.00 16.90 122 ASN D CA 1
ATOM 5939 C C . ASN D 1 122 ? -4.710 15.962 -7.485 1.00 19.07 122 ASN D C 1
ATOM 5940 O O . ASN D 1 122 ? -5.053 16.923 -8.171 1.00 20.77 122 ASN D O 1
ATOM 5945 N N . VAL D 1 123 ? -3.478 15.461 -7.522 1.00 19.23 123 VAL D N 1
ATOM 5946 C CA . VAL D 1 123 ? -2.473 16.017 -8.414 1.00 19.06 123 VAL D CA 1
ATOM 5947 C C . VAL D 1 123 ? -2.752 15.614 -9.860 1.00 18.95 123 VAL D C 1
ATOM 5948 O O . VAL D 1 123 ? -2.594 16.422 -10.775 1.00 20.65 123 VAL D O 1
ATOM 5952 N N . ALA D 1 124 ? -3.174 14.371 -10.062 1.00 16.23 124 ALA D N 1
ATOM 5953 C CA . ALA D 1 124 ? -3.472 13.884 -11.406 1.00 17.92 124 ALA D CA 1
ATOM 5954 C C . ALA D 1 124 ? -4.478 14.756 -12.163 1.00 18.66 124 ALA D C 1
ATOM 5955 O O . ALA D 1 124 ? -4.363 14.925 -13.375 1.00 18.32 124 ALA D O 1
ATOM 5957 N N . LEU D 1 125 ? -5.459 15.305 -11.454 1.00 16.49 125 LEU D N 1
ATOM 5958 C CA . LEU D 1 125 ? -6.470 16.123 -12.100 1.00 16.75 125 LEU D CA 1
ATOM 5959 C C . LEU D 1 125 ? -6.330 17.630 -11.900 1.00 16.17 125 LEU D C 1
ATOM 5960 O O . LEU D 1 125 ? -7.325 18.356 -11.907 1.00 15.09 125 LEU D O 1
ATOM 5965 N N . GLY D 1 126 ? -5.096 18.093 -11.701 1.00 16.30 126 GLY D N 1
ATOM 5966 C CA . GLY D 1 126 ? -4.856 19.521 -11.564 1.00 15.32 126 GLY D CA 1
ATOM 5967 C C . GLY D 1 126 ? -4.815 20.245 -10.226 1.00 15.78 126 GLY D C 1
ATOM 5968 O O . GLY D 1 126 ? -4.749 21.470 -10.239 1.00 15.64 126 GLY D O 1
ATOM 5969 N N . GLY D 1 127 ? -4.854 19.541 -9.092 1.00 14.69 127 GLY D N 1
ATOM 5970 C CA . GLY D 1 127 ? -4.795 20.220 -7.800 1.00 12.78 127 GLY D CA 1
ATOM 5971 C C . GLY D 1 127 ? -3.370 20.356 -7.269 1.00 14.24 127 GLY D C 1
ATOM 5972 O O . GLY D 1 127 ? -2.422 19.940 -7.936 1.00 14.72 127 GLY D O 1
ATOM 5973 N N . THR D 1 128 ? -3.198 20.946 -6.085 1.00 13.93 128 THR D N 1
ATOM 5974 C CA . THR D 1 128 ? -1.859 21.092 -5.502 1.00 14.04 128 THR D CA 1
ATOM 5975 C C . THR D 1 128 ? -1.746 20.553 -4.070 1.00 14.37 128 THR D C 1
ATOM 5976 O O . THR D 1 128 ? -2.747 20.231 -3.425 1.00 14.08 128 THR D O 1
ATOM 5980 N N . LEU D 1 129 ? -0.515 20.499 -3.571 1.00 11.86 129 LEU D N 1
ATOM 5981 C CA . LEU D 1 129 ? -0.253 20.017 -2.225 1.00 13.80 129 LEU D CA 1
ATOM 5982 C C . LEU D 1 129 ? 0.659 20.951 -1.418 1.00 13.60 129 LEU D C 1
ATOM 5983 O O . LEU 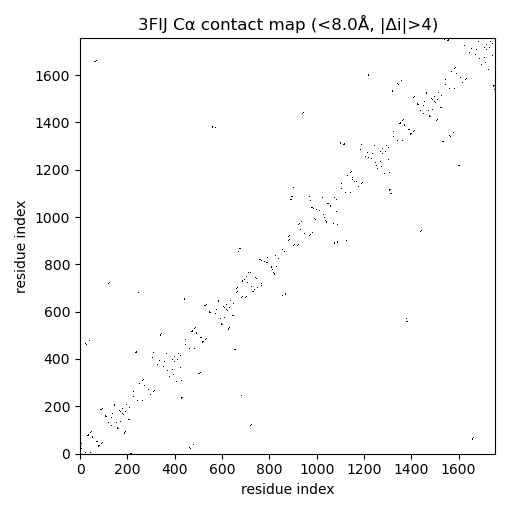D 1 129 ? 1.388 21.772 -1.972 1.00 10.27 129 LEU D O 1
ATOM 5988 N N . TYR D 1 130 ? 0.583 20.822 -0.097 1.00 14.77 130 TYR D N 1
ATOM 5989 C CA . TYR D 1 130 ? 1.468 21.558 0.800 1.00 14.48 130 TYR D CA 1
ATOM 5990 C C . TYR D 1 130 ? 2.636 20.566 0.881 1.00 13.83 130 TYR D C 1
ATOM 5991 O O . TYR D 1 130 ? 2.433 19.403 1.218 1.00 13.83 130 TYR D O 1
ATOM 6000 N N . GLN D 1 131 ? 3.840 21.004 0.548 1.00 13.59 131 GLN D N 1
ATOM 6001 C CA . GLN D 1 131 ? 4.981 20.112 0.561 1.00 14.34 131 GLN D CA 1
ATOM 6002 C C . GLN D 1 131 ? 5.376 19.605 1.942 1.00 15.15 131 GLN D C 1
ATOM 6003 O O . GLN D 1 131 ? 6.005 18.551 2.062 1.00 14.52 131 GLN D O 1
ATOM 6009 N N . ASP D 1 132 ? 5.000 20.345 2.981 1.00 14.06 132 ASP D N 1
ATOM 6010 C CA . ASP D 1 132 ? 5.289 19.936 4.351 1.00 13.78 132 ASP D CA 1
ATOM 6011 C C . ASP D 1 132 ? 4.380 20.654 5.342 1.00 14.37 132 ASP D C 1
ATOM 6012 O O . ASP D 1 132 ? 3.920 21.777 5.095 1.00 13.00 132 ASP D O 1
ATOM 6017 N N . ILE D 1 133 ? 4.152 20.003 6.479 1.00 13.90 133 ILE D N 1
ATOM 6018 C CA . ILE D 1 133 ? 3.294 20.539 7.524 1.00 14.42 133 ILE D CA 1
ATOM 6019 C C . ILE D 1 133 ? 3.734 21.904 8.047 1.00 14.93 133 ILE D C 1
ATOM 6020 O O . ILE D 1 133 ? 2.903 22.710 8.449 1.00 14.73 133 ILE D O 1
ATOM 6025 N N . SER D 1 134 ? 5.034 22.173 8.035 1.00 15.19 134 SER D N 1
ATOM 6026 C CA . SER D 1 134 ? 5.533 23.460 8.512 1.00 16.13 134 SER D CA 1
ATOM 6027 C C . SER D 1 134 ? 5.146 24.605 7.557 1.00 17.36 134 SER D C 1
ATOM 6028 O O . SER D 1 134 ? 5.293 25.783 7.892 1.00 17.24 134 SER D O 1
ATOM 6031 N N . GLN D 1 135 ? 4.659 24.259 6.370 1.00 17.50 135 GLN D N 1
ATOM 6032 C CA . GLN D 1 135 ? 4.297 25.266 5.376 1.00 17.47 135 GLN D CA 1
ATOM 6033 C C . GLN D 1 135 ? 2.834 25.699 5.427 1.00 17.68 135 GLN D C 1
ATOM 6034 O O . GLN D 1 135 ? 2.431 26.640 4.751 1.00 15.58 135 GLN D O 1
ATOM 6040 N N . VAL D 1 136 ? 2.027 25.012 6.221 1.00 19.75 136 VAL D N 1
ATOM 6041 C CA . VAL D 1 136 ? 0.631 25.397 6.321 1.00 22.00 136 VAL D CA 1
ATOM 6042 C C . VAL D 1 136 ? 0.643 26.719 7.081 1.00 22.38 136 VAL D C 1
ATOM 6043 O O . VAL D 1 136 ? 1.468 26.908 7.969 1.00 21.89 136 VAL D O 1
ATOM 6047 N N . GLU D 1 137 ? -0.246 27.636 6.707 1.00 23.58 137 GLU D N 1
ATOM 6048 C CA . GLU D 1 137 ? -0.325 28.955 7.336 1.00 26.21 137 GLU D CA 1
ATOM 6049 C C . GLU D 1 137 ? -0.591 28.882 8.830 1.00 26.00 137 GLU D C 1
ATOM 6050 O O . GLU D 1 137 ? -0.096 29.698 9.602 1.00 25.79 137 GLU D O 1
ATOM 6056 N N . THR D 1 138 ? -1.379 27.901 9.235 1.00 24.75 138 THR D N 1
ATOM 6057 C CA . THR D 1 138 ? -1.710 27.743 10.637 1.00 25.45 138 THR D CA 1
ATOM 6058 C C . THR D 1 138 ? -0.937 26.542 11.207 1.00 23.75 138 THR D C 1
ATOM 6059 O O . THR D 1 138 ? -0.553 25.639 10.463 1.00 22.36 138 THR D O 1
ATOM 6063 N N . LYS D 1 139 ? -0.676 26.547 12.512 1.00 21.92 139 LYS D N 1
ATOM 6064 C CA . LYS D 1 139 ? 0.035 25.438 13.129 1.00 21.74 139 LYS D CA 1
ATOM 6065 C C . LYS D 1 139 ? -0.920 24.247 13.213 1.00 20.12 139 LYS D C 1
ATOM 6066 O O . LYS D 1 139 ? -1.793 24.191 14.082 1.00 19.72 139 LYS D O 1
ATOM 6072 N N . ALA D 1 140 ? -0.739 23.299 12.304 1.00 17.00 140 ALA D N 1
ATOM 6073 C CA . ALA D 1 140 ? -1.578 22.118 12.236 1.00 17.80 140 ALA D CA 1
ATOM 6074 C C . ALA D 1 140 ? -1.335 21.126 13.373 1.00 16.47 140 ALA D C 1
ATOM 6075 O O . ALA D 1 140 ? -0.336 21.207 14.095 1.00 12.19 140 ALA D O 1
ATOM 6077 N N . LEU D 1 141 ? -2.277 20.198 13.525 1.00 15.75 141 LEU D N 1
ATOM 6078 C CA . LEU D 1 141 ? -2.193 19.160 14.544 1.00 15.21 141 LEU D CA 1
ATOM 6079 C C . LEU D 1 141 ? -1.172 18.134 14.089 1.00 14.50 141 LEU D C 1
ATOM 6080 O O . LEU D 1 141 ? -0.607 18.249 12.999 1.00 13.98 141 LEU D O 1
ATOM 6085 N N . GLN D 1 142 ? -0.924 17.128 14.917 1.00 14.19 142 GLN D N 1
ATOM 6086 C CA . GLN D 1 142 ? 0.046 16.124 14.537 1.00 13.43 142 GLN D CA 1
ATOM 6087 C C . GLN D 1 142 ? -0.618 15.228 13.502 1.00 13.13 142 GLN D C 1
ATOM 6088 O O . GLN D 1 142 ? -1.744 14.771 13.709 1.00 12.57 142 GLN D O 1
ATOM 6094 N N . HIS D 1 143 ? 0.056 15.002 12.375 1.00 12.27 143 HIS D N 1
ATOM 6095 C CA . HIS D 1 143 ? -0.493 14.129 11.347 1.00 12.99 143 HIS D CA 1
ATOM 6096 C C . HIS D 1 143 ? 0.416 12.935 11.063 1.00 13.79 143 HIS D C 1
ATOM 6097 O O . HIS D 1 143 ? 0.114 12.099 10.209 1.00 14.90 143 HIS D O 1
ATOM 6104 N N . LEU D 1 144 ? 1.537 12.879 11.782 1.00 13.67 144 LEU D N 1
ATOM 6105 C CA . LEU D 1 144 ? 2.480 11.761 11.699 1.00 15.84 144 LEU D CA 1
ATOM 6106 C C . LEU D 1 144 ? 2.449 11.228 13.140 1.00 14.70 144 LEU D C 1
ATOM 6107 O O . LEU D 1 144 ? 3.359 11.477 13.933 1.00 12.42 144 LEU D O 1
ATOM 6112 N N . GLN D 1 145 ? 1.377 10.515 13.473 1.00 15.96 145 GLN D N 1
ATOM 6113 C CA . GLN D 1 145 ? 1.185 10.005 14.826 1.00 18.59 145 GLN D CA 1
ATOM 6114 C C . GLN D 1 145 ? 2.291 9.083 15.327 1.00 19.95 145 GLN D C 1
ATOM 6115 O O . GLN D 1 145 ? 2.896 8.336 14.554 1.00 18.30 145 GLN D O 1
ATOM 6121 N N . ARG D 1 146 ? 2.557 9.163 16.630 1.00 20.77 146 ARG D N 1
ATOM 6122 C CA . ARG D 1 146 ? 3.558 8.321 17.267 1.00 22.12 146 ARG D CA 1
ATOM 6123 C C . ARG D 1 146 ? 2.810 7.181 17.956 1.00 22.86 146 ARG D C 1
ATOM 6124 O O . ARG D 1 146 ? 3.413 6.227 18.445 1.00 23.82 146 ARG D O 1
ATOM 6132 N N . VAL D 1 147 ? 1.484 7.286 17.962 1.00 23.41 147 VAL D N 1
ATOM 6133 C CA . VAL D 1 147 ? 0.613 6.270 18.551 1.00 24.64 147 VAL D CA 1
ATOM 6134 C C . VAL D 1 147 ? 0.572 5.050 17.641 1.00 24.98 147 VAL D C 1
ATOM 6135 O O . VAL D 1 147 ? 0.841 5.142 16.444 1.00 25.28 147 VAL D O 1
ATOM 6139 N N . ASP D 1 148 ? 0.230 3.910 18.224 1.00 26.77 148 ASP D N 1
ATOM 6140 C CA . ASP D 1 148 ? 0.130 2.651 17.498 1.00 28.13 148 ASP D CA 1
ATOM 6141 C C . ASP D 1 148 ? -0.638 2.855 16.177 1.00 28.00 148 ASP D C 1
ATOM 6142 O O . ASP D 1 148 ? -1.785 3.308 16.173 1.00 29.01 148 ASP D O 1
ATOM 6147 N N . GLU D 1 149 ? 0.006 2.520 15.063 1.00 27.14 149 GLU D N 1
ATOM 6148 C CA . GLU D 1 149 ? -0.574 2.689 13.727 1.00 27.46 149 GLU D CA 1
ATOM 6149 C C . GLU D 1 149 ? -2.020 2.253 13.540 1.00 27.36 149 GLU D C 1
ATOM 6150 O O . GLU D 1 149 ? -2.725 2.792 12.680 1.00 24.23 149 GLU D O 1
ATOM 6156 N N . GLN D 1 150 ? -2.437 1.256 14.316 1.00 27.03 150 GLN D N 1
ATOM 6157 C CA . GLN D 1 150 ? -3.782 0.700 14.224 1.00 27.37 150 GLN D CA 1
ATOM 6158 C C . GLN D 1 150 ? -4.830 1.509 14.959 1.00 25.62 150 GLN D C 1
ATOM 6159 O O . GLN D 1 150 ? -6.026 1.307 14.753 1.00 25.68 150 GLN D O 1
ATOM 6165 N N . LEU D 1 151 ? -4.384 2.414 15.825 1.00 24.39 151 LEU D N 1
ATOM 6166 C CA . LEU D 1 151 ? -5.306 3.229 16.600 1.00 24.08 151 LEU D CA 1
ATOM 6167 C C . LEU D 1 151 ? -5.504 4.598 15.981 1.00 24.25 151 LEU D C 1
ATOM 6168 O O . LEU D 1 151 ? -4.584 5.155 15.387 1.00 24.02 151 LEU D O 1
ATOM 6173 N N . GLY D 1 152 ? -6.716 5.128 16.109 1.00 24.21 152 GLY D N 1
ATOM 6174 C CA . GLY D 1 152 ? -7.000 6.447 15.581 1.00 23.38 152 GLY D CA 1
ATOM 6175 C C . GLY D 1 152 ? -6.294 7.423 16.497 1.00 23.46 152 GLY D C 1
ATOM 6176 O O . GLY D 1 152 ? -5.933 7.054 17.613 1.00 25.17 152 GLY D O 1
ATOM 6177 N N . SER D 1 153 ? -6.086 8.655 16.051 1.00 21.78 153 SER D N 1
ATOM 6178 C CA . SER D 1 153 ? -5.395 9.635 16.883 1.00 20.38 153 SER D CA 1
ATOM 6179 C C . SER D 1 153 ? -6.008 11.027 16.826 1.00 20.65 153 SER D C 1
ATOM 6180 O O . SER D 1 153 ? -5.926 11.773 17.803 1.00 22.68 153 SER D O 1
ATOM 6183 N N . HIS D 1 154 ? -6.604 11.387 15.691 1.00 18.82 154 HIS D N 1
ATOM 6184 C CA . HIS D 1 154 ? -7.237 12.695 15.567 1.00 19.06 154 HIS D CA 1
ATOM 6185 C C . HIS D 1 154 ? -8.655 12.569 15.005 1.00 20.80 154 HIS D C 1
ATOM 6186 O O . HIS D 1 154 ? -8.905 11.827 14.047 1.00 22.85 154 HIS D O 1
ATOM 6193 N N . THR D 1 155 ? -9.589 13.286 15.618 1.00 21.34 155 THR D N 1
ATOM 6194 C CA . THR D 1 155 ? -10.983 13.212 15.212 1.00 22.09 155 THR D CA 1
ATOM 6195 C C . THR D 1 155 ? -11.299 14.032 13.974 1.00 22.25 155 THR D C 1
ATOM 6196 O O . THR D 1 155 ? -10.792 15.142 13.802 1.00 20.90 155 THR D O 1
ATOM 6200 N N . ILE D 1 156 ? -12.153 13.478 13.114 1.00 21.36 156 ILE D N 1
ATOM 6201 C CA . ILE D 1 156 ? -12.532 14.150 11.874 1.00 20.89 156 ILE D CA 1
ATOM 6202 C C . ILE D 1 156 ? -14.002 14.571 11.818 1.00 22.06 156 ILE D C 1
ATOM 6203 O O . ILE D 1 156 ? -14.887 13.840 12.260 1.00 24.20 156 ILE D O 1
ATOM 6208 N N . ASP D 1 157 ? -14.255 15.762 11.292 1.00 22.24 157 ASP D N 1
ATOM 6209 C CA . ASP D 1 157 ? -15.625 16.229 11.117 1.00 21.97 157 ASP D CA 1
ATOM 6210 C C . ASP D 1 157 ? -15.965 15.662 9.750 1.00 22.82 157 ASP D C 1
ATOM 6211 O O . ASP D 1 157 ? -15.143 15.711 8.827 1.00 23.88 157 ASP D O 1
ATOM 6216 N N . ILE D 1 158 ? -17.162 15.112 9.614 1.00 22.92 158 ILE D N 1
ATOM 6217 C CA . ILE D 1 158 ? -17.556 14.515 8.348 1.00 23.03 158 ILE D CA 1
ATOM 6218 C C . ILE D 1 158 ? -18.838 15.125 7.797 1.00 23.45 158 ILE D C 1
ATOM 6219 O O . ILE D 1 158 ? -19.791 15.376 8.541 1.00 22.04 158 ILE D O 1
ATOM 6224 N N . GLU D 1 159 ? -18.841 15.371 6.491 1.00 23.90 159 GLU D N 1
ATOM 6225 C CA . GLU D 1 159 ? -20.001 15.926 5.812 1.00 26.51 159 GLU D CA 1
ATOM 6226 C C . GLU D 1 159 ? -21.099 14.859 5.871 1.00 26.90 159 GLU D C 1
ATOM 6227 O O . GLU D 1 159 ? -20.966 13.791 5.276 1.00 25.83 159 GLU D O 1
ATOM 6233 N N . PRO D 1 160 ? -22.199 15.134 6.593 1.00 27.46 160 PRO D N 1
ATOM 6234 C CA . PRO D 1 160 ? -23.288 14.154 6.702 1.00 28.14 160 PRO D CA 1
ATOM 6235 C C . PRO D 1 160 ? -23.930 13.699 5.386 1.00 28.81 160 PRO D C 1
ATOM 6236 O O . PRO D 1 160 ? -24.591 12.669 5.345 1.00 29.15 160 PRO D O 1
ATOM 6240 N N . THR D 1 161 ? -23.706 14.451 4.315 1.00 29.88 161 THR D N 1
ATOM 6241 C CA . THR D 1 161 ? -24.269 14.140 2.997 1.00 30.56 161 THR D CA 1
ATOM 6242 C C . THR D 1 161 ? -23.407 13.197 2.148 1.00 30.47 161 THR D C 1
ATOM 6243 O O . THR D 1 161 ? -23.873 12.620 1.166 1.00 28.83 161 THR D O 1
ATOM 6247 N N . SER D 1 162 ? -22.154 13.030 2.546 1.00 30.95 162 SER D N 1
ATOM 6248 C CA . SER D 1 162 ? -21.191 12.221 1.799 1.00 29.62 162 SER D CA 1
ATOM 6249 C C . SER D 1 162 ? -21.251 10.698 1.878 1.00 29.18 162 SER D C 1
ATOM 6250 O O . SER D 1 162 ? -21.922 10.113 2.729 1.00 28.38 162 SER D O 1
ATOM 6253 N N . GLU D 1 163 ? -20.505 10.078 0.967 1.00 29.10 163 GLU D N 1
ATOM 6254 C CA . GLU D 1 163 ? -20.369 8.632 0.882 1.00 29.60 163 GLU D CA 1
ATOM 6255 C C . GLU D 1 163 ? -19.703 8.130 2.155 1.00 28.08 163 GLU D C 1
ATOM 6256 O O . GLU D 1 163 ? -20.070 7.085 2.690 1.00 29.14 163 GLU D O 1
ATOM 6262 N N . LEU D 1 164 ? -18.706 8.873 2.625 1.00 26.30 164 LEU D N 1
ATOM 6263 C CA . LEU D 1 164 ? -17.996 8.498 3.841 1.00 25.89 164 LEU D CA 1
ATOM 6264 C C . LEU D 1 164 ? -18.988 8.426 4.995 1.00 26.08 164 LEU D C 1
ATOM 6265 O O . LEU D 1 164 ? -18.929 7.516 5.821 1.00 26.36 164 LEU D O 1
ATOM 6270 N N . ALA D 1 165 ? -19.903 9.391 5.031 1.00 27.79 165 ALA D N 1
ATOM 6271 C CA . ALA D 1 165 ? -20.923 9.477 6.075 1.00 28.28 165 ALA D CA 1
ATOM 6272 C C . ALA D 1 165 ? -21.708 8.186 6.244 1.00 28.75 165 ALA D C 1
ATOM 6273 O O . ALA D 1 165 ? -22.219 7.902 7.330 1.00 29.46 165 ALA D O 1
ATOM 6275 N N . LYS D 1 166 ? -21.800 7.409 5.170 1.00 27.63 166 LYS D N 1
ATOM 6276 C CA . LYS D 1 166 ? -22.524 6.145 5.185 1.00 28.37 166 LYS D CA 1
ATOM 6277 C C . LYS D 1 166 ? -21.782 5.042 5.925 1.00 28.74 166 LYS D C 1
ATOM 6278 O O . LYS D 1 166 ? -22.360 3.999 6.242 1.00 29.20 166 LYS D O 1
ATOM 6284 N N . HIS D 1 167 ? -20.510 5.282 6.225 1.00 28.09 167 HIS D N 1
ATOM 6285 C CA . HIS D 1 167 ? -19.696 4.276 6.882 1.00 27.38 167 HIS D CA 1
ATOM 6286 C C . HIS D 1 167 ? -19.083 4.713 8.209 1.00 27.81 167 HIS D C 1
ATOM 6287 O O . HIS D 1 167 ? -18.795 3.882 9.068 1.00 25.90 167 HIS D O 1
ATOM 6294 N N . HIS D 1 168 ? -18.880 6.014 8.376 1.00 28.40 168 HIS D N 1
ATOM 6295 C CA . HIS D 1 168 ? -18.307 6.520 9.616 1.00 29.56 168 HIS D CA 1
ATOM 6296 C C . HIS D 1 168 ? -19.177 7.638 10.181 1.00 29.61 168 HIS D C 1
ATOM 6297 O O . HIS D 1 168 ? -19.674 8.492 9.446 1.00 29.37 168 HIS D O 1
ATOM 6304 N N . PRO D 1 169 ? -19.377 7.643 11.503 1.00 30.13 169 PRO D N 1
ATOM 6305 C CA . PRO D 1 169 ? -20.192 8.696 12.112 1.00 29.03 169 PRO D CA 1
ATOM 6306 C C . PRO D 1 169 ? -19.335 9.954 12.236 1.00 29.49 169 PRO D C 1
ATOM 6307 O O . PRO D 1 169 ? -18.108 9.892 12.116 1.00 30.04 169 PRO D O 1
ATOM 6311 N N . ASN D 1 170 ? -19.977 11.092 12.470 1.00 29.45 170 ASN D N 1
ATOM 6312 C CA . ASN D 1 170 ? -19.253 12.341 12.622 1.00 29.05 170 ASN D CA 1
ATOM 6313 C C . ASN D 1 170 ? -18.379 12.220 13.866 1.00 28.18 170 ASN D C 1
ATOM 6314 O O . ASN D 1 170 ? -18.738 11.527 14.814 1.00 28.54 170 ASN D O 1
ATOM 6319 N N . LYS D 1 171 ? -17.232 12.891 13.855 1.00 27.73 171 LYS D N 1
ATOM 6320 C CA . LYS D 1 171 ? -16.298 12.854 14.980 1.00 27.26 171 LYS D CA 1
ATOM 6321 C C . LYS D 1 171 ? -15.605 11.494 15.122 1.00 26.96 171 LYS D C 1
ATOM 6322 O O . LYS D 1 171 ? -15.211 11.094 16.218 1.00 27.63 171 LYS D O 1
ATOM 6328 N N . LYS D 1 172 ? -15.461 10.789 14.004 1.00 27.45 172 LYS D N 1
ATOM 6329 C CA . LYS D 1 172 ? -14.793 9.490 13.990 1.00 26.97 172 LYS D CA 1
ATOM 6330 C C . LYS D 1 172 ? -13.311 9.739 14.249 1.00 26.97 172 LYS D C 1
ATOM 6331 O O . LYS D 1 172 ? -12.775 10.783 13.874 1.00 26.96 172 LYS D O 1
ATOM 6337 N N . LEU D 1 173 ? -12.654 8.775 14.884 1.00 25.15 173 LEU D N 1
ATOM 6338 C CA . LEU D 1 173 ? -11.237 8.885 15.191 1.00 22.98 173 LEU D CA 1
ATOM 6339 C C . LEU D 1 173 ? -10.479 8.015 14.190 1.00 19.99 173 LEU D C 1
ATOM 6340 O O . LEU D 1 173 ? -10.741 6.823 14.088 1.00 18.83 173 LEU D O 1
ATOM 6345 N N . VAL D 1 174 ? -9.559 8.621 13.440 1.00 17.59 174 VAL D N 1
ATOM 6346 C CA . VAL D 1 174 ? -8.773 7.895 12.442 1.00 15.28 174 VAL D CA 1
ATOM 6347 C C . VAL D 1 174 ? -7.291 8.153 12.660 1.00 14.62 174 VAL D C 1
ATOM 6348 O O . VAL D 1 174 ? -6.919 9.135 13.304 1.00 14.10 174 VAL D O 1
ATOM 6352 N N . ASN D 1 175 ? -6.451 7.269 12.131 1.00 12.99 175 ASN D N 1
ATOM 6353 C CA . ASN D 1 175 ? -5.012 7.404 12.291 1.00 14.22 175 ASN D CA 1
ATOM 6354 C C . ASN D 1 175 ? -4.442 8.446 11.346 1.00 15.64 175 ASN D C 1
ATOM 6355 O O . ASN D 1 175 ? -5.184 9.159 10.661 1.00 15.66 175 ASN D O 1
ATOM 6360 N N . SER D 1 176 ? -3.119 8.535 11.304 1.00 14.96 176 SER D N 1
ATOM 6361 C CA . SER D 1 176 ? -2.488 9.539 10.473 1.00 14.79 176 SER D CA 1
ATOM 6362 C C . SER D 1 176 ? -0.991 9.273 10.362 1.00 15.02 176 SER D C 1
ATOM 6363 O O . SER D 1 176 ? -0.289 9.214 11.371 1.00 16.46 176 SER D O 1
ATOM 6366 N N . LEU D 1 177 ? -0.514 9.111 9.130 1.00 14.58 177 LEU D N 1
ATOM 6367 C CA . LEU D 1 177 ? 0.900 8.853 8.843 1.00 14.52 177 LEU D CA 1
ATOM 6368 C C . LEU D 1 177 ? 1.330 9.683 7.626 1.00 14.73 177 LEU D C 1
ATOM 6369 O O . LEU D 1 177 ? 1.610 9.133 6.557 1.00 13.77 177 LEU D O 1
ATOM 6374 N N . HIS D 1 178 ? 1.395 11.000 7.783 1.00 13.45 178 HIS D N 1
ATOM 6375 C CA . HIS D 1 178 ? 1.761 11.847 6.659 1.00 12.43 178 HIS D CA 1
ATOM 6376 C C . HIS D 1 178 ? 2.248 13.211 7.113 1.00 12.87 178 HIS D C 1
ATOM 6377 O O . HIS D 1 178 ? 1.991 13.625 8.248 1.00 9.88 178 HIS D O 1
ATOM 6384 N N . HIS D 1 179 ? 2.967 13.896 6.223 1.00 13.22 179 HIS D N 1
ATOM 6385 C CA . HIS D 1 179 ? 3.474 15.228 6.521 1.00 13.68 179 HIS D CA 1
ATOM 6386 C C . HIS D 1 179 ? 3.131 16.218 5.403 1.00 14.92 179 HIS D C 1
ATOM 6387 O O . HIS D 1 179 ? 3.537 17.377 5.442 1.00 16.90 179 HIS D O 1
ATOM 6394 N N . GLN D 1 180 ? 2.383 15.756 4.404 1.00 16.73 180 GLN D N 1
ATOM 6395 C CA . GLN D 1 180 ? 1.953 16.626 3.309 1.00 17.32 180 GLN D CA 1
ATOM 6396 C C . GLN D 1 180 ? 0.425 16.656 3.300 1.00 18.20 180 GLN D C 1
ATOM 6397 O O . GLN D 1 180 ? -0.231 15.784 3.880 1.00 17.69 180 GLN D O 1
ATOM 6403 N N . PHE D 1 181 ? -0.144 17.676 2.669 1.00 18.16 181 PHE D N 1
ATOM 6404 C CA . PHE D 1 181 ? -1.596 17.798 2.611 1.00 17.40 181 PHE D CA 1
ATOM 6405 C C . PHE D 1 181 ? -2.056 18.356 1.277 1.00 16.76 181 PHE D C 1
ATOM 6406 O O . PHE D 1 181 ? -1.261 18.912 0.514 1.00 19.82 181 PHE D O 1
ATOM 6414 N N . ILE D 1 182 ? -3.343 18.201 0.988 1.00 16.45 182 ILE D N 1
ATOM 6415 C CA . ILE D 1 182 ? -3.891 18.770 -0.237 1.00 15.16 182 ILE D CA 1
ATOM 6416 C C . ILE D 1 182 ? -3.949 20.271 0.010 1.00 15.33 182 ILE D C 1
ATOM 6417 O O . ILE D 1 182 ? -4.391 20.715 1.082 1.00 13.19 182 ILE D O 1
ATOM 6422 N N . LYS D 1 183 ? -3.468 21.046 -0.957 1.00 15.96 183 LYS D N 1
ATOM 6423 C CA . LYS D 1 183 ? -3.498 22.497 -0.849 1.00 17.47 183 LYS D CA 1
ATOM 6424 C C . LYS D 1 183 ? -4.714 22.916 -1.678 1.00 18.31 183 LYS D C 1
ATOM 6425 O O . LYS D 1 183 ? -5.809 23.102 -1.141 1.00 17.53 183 LYS D O 1
ATOM 6431 N N . LYS D 1 184 ? -4.532 23.038 -2.987 1.00 18.00 184 LYS D N 1
ATOM 6432 C CA . LYS D 1 184 ? -5.639 23.403 -3.848 1.00 19.34 184 LYS D CA 1
ATOM 6433 C C . LYS D 1 184 ? -6.338 22.135 -4.332 1.00 20.04 184 LYS D C 1
ATOM 6434 O O . LYS D 1 184 ? -5.723 21.272 -4.971 1.00 18.81 184 LYS D O 1
ATOM 6440 N N . LEU D 1 185 ? -7.622 22.023 -4.005 1.00 20.24 185 LEU D N 1
ATOM 6441 C CA . LEU D 1 185 ? -8.414 20.874 -4.412 1.00 21.22 185 LEU D CA 1
ATOM 6442 C C . LEU D 1 185 ? -8.659 20.955 -5.909 1.00 22.72 185 LEU D C 1
ATOM 6443 O O . LEU D 1 185 ? -8.981 22.023 -6.440 1.00 22.98 185 LEU D O 1
ATOM 6448 N N . ALA D 1 186 ? -8.507 19.825 -6.587 1.00 21.57 186 ALA D N 1
ATOM 6449 C CA . ALA D 1 186 ? -8.725 19.784 -8.019 1.00 22.51 186 ALA D CA 1
ATOM 6450 C C . ALA D 1 186 ? -10.217 19.900 -8.313 1.00 23.96 186 ALA D C 1
ATOM 6451 O O . ALA D 1 186 ? -11.059 19.514 -7.496 1.00 22.51 186 ALA D O 1
ATOM 6453 N N . PRO D 1 187 ? -10.565 20.441 -9.487 1.00 25.50 187 PRO D N 1
ATOM 6454 C CA . PRO D 1 187 ? -11.972 20.594 -9.872 1.00 26.52 187 PRO D CA 1
ATOM 6455 C C . PRO D 1 187 ? -12.660 19.234 -9.976 1.00 27.56 187 PRO D C 1
ATOM 6456 O O . PRO D 1 187 ? -12.001 18.227 -10.253 1.00 27.85 187 PRO D O 1
ATOM 6460 N N . SER D 1 188 ? -13.978 19.219 -9.756 1.00 27.53 188 SER D N 1
ATOM 6461 C CA . SER D 1 188 ? -14.804 18.001 -9.796 1.00 27.92 188 SER D CA 1
ATOM 6462 C C . SER D 1 188 ? -14.599 17.109 -8.573 1.00 27.25 188 SER D C 1
ATOM 6463 O O . SER D 1 188 ? -14.771 15.888 -8.637 1.00 25.43 188 SER D O 1
ATOM 6466 N N . PHE D 1 189 ? -14.234 17.734 -7.461 1.00 26.74 189 PHE D N 1
ATOM 6467 C CA . PHE D 1 189 ? -14.020 17.014 -6.220 1.00 27.33 189 PHE D CA 1
ATOM 6468 C C . PHE D 1 189 ? -14.593 17.828 -5.071 1.00 27.41 189 PHE D C 1
ATOM 6469 O O . PHE D 1 189 ? -14.631 19.055 -5.126 1.00 28.72 189 PHE D O 1
ATOM 6477 N N . LYS D 1 190 ? -15.060 17.130 -4.042 1.00 29.20 190 LYS D N 1
ATOM 6478 C CA . LYS D 1 190 ? -15.629 17.763 -2.856 1.00 30.25 190 LYS D CA 1
ATOM 6479 C C . LYS D 1 190 ? -14.825 17.265 -1.660 1.00 27.88 190 LYS D C 1
ATOM 6480 O O . LYS D 1 190 ? -14.474 16.086 -1.606 1.00 26.35 190 LYS D O 1
ATOM 6486 N N . VAL D 1 191 ? -14.517 18.151 -0.715 1.00 25.97 191 VAL D N 1
ATOM 6487 C CA . VAL D 1 191 ? -13.801 17.731 0.484 1.00 23.46 191 VAL D CA 1
ATOM 6488 C C . VAL D 1 191 ? -14.904 17.104 1.325 1.00 23.26 191 VAL D C 1
ATOM 6489 O O . VAL D 1 191 ? -15.999 17.650 1.413 1.00 21.97 191 VAL D O 1
ATOM 6493 N N . THR D 1 192 ? -14.622 15.966 1.944 1.00 23.56 192 THR D N 1
ATOM 6494 C CA . THR D 1 192 ? -15.629 15.279 2.733 1.00 23.49 192 THR D CA 1
ATOM 6495 C C . THR D 1 192 ? -15.357 15.177 4.232 1.00 20.35 192 THR D C 1
ATOM 6496 O O . THR D 1 192 ? -16.273 14.942 5.019 1.00 17.29 192 THR D O 1
ATOM 6500 N N . ALA D 1 193 ? -14.102 15.350 4.626 1.00 19.17 193 ALA D N 1
ATOM 6501 C CA . ALA D 1 193 ? -13.736 15.297 6.039 1.00 17.58 193 ALA D CA 1
ATOM 6502 C C . ALA D 1 193 ? -12.486 16.124 6.299 1.00 16.11 193 ALA D C 1
ATOM 6503 O O . ALA D 1 193 ? -11.584 16.186 5.466 1.00 15.54 193 ALA D O 1
ATOM 6505 N N . ARG D 1 194 ? -12.443 16.755 7.464 1.00 17.79 194 ARG D N 1
ATOM 6506 C CA . ARG D 1 194 ? -11.307 17.579 7.866 1.00 19.59 194 ARG D CA 1
ATOM 6507 C C . ARG D 1 194 ? -11.036 17.324 9.337 1.00 20.86 194 ARG D C 1
ATOM 6508 O O . ARG D 1 194 ? -11.922 16.878 10.065 1.00 21.56 194 ARG D O 1
ATOM 6516 N N . THR D 1 195 ? -9.813 17.609 9.771 1.00 20.64 195 THR D N 1
ATOM 6517 C CA . THR D 1 195 ? -9.462 17.463 11.178 1.00 20.79 195 THR D CA 1
ATOM 6518 C C . THR D 1 195 ? -9.701 18.844 11.775 1.00 20.57 195 THR D C 1
ATOM 6519 O O . THR D 1 195 ? -9.975 19.791 11.034 1.00 20.86 195 THR D O 1
ATOM 6523 N N . ALA D 1 196 ? -9.600 18.960 13.098 1.00 20.37 196 ALA D N 1
ATOM 6524 C CA . ALA D 1 196 ? -9.835 20.227 13.791 1.00 19.13 196 ALA D CA 1
ATOM 6525 C C . ALA D 1 196 ? -9.014 21.397 13.254 1.00 18.74 196 ALA D C 1
ATOM 6526 O O . ALA D 1 196 ? -9.419 22.557 13.379 1.00 17.80 196 ALA D O 1
ATOM 6528 N N . ASP D 1 197 ? -7.863 21.090 12.667 1.00 17.58 197 ASP D N 1
ATOM 6529 C CA . ASP D 1 197 ? -6.992 22.109 12.098 1.00 16.90 197 ASP D CA 1
ATOM 6530 C C . ASP D 1 197 ? -7.415 22.456 10.672 1.00 16.39 197 ASP D C 1
ATOM 6531 O O . ASP D 1 197 ? -6.687 23.142 9.953 1.00 14.43 197 ASP D O 1
ATOM 6536 N N . GLY D 1 198 ? -8.590 21.967 10.272 1.00 16.69 198 GLY D N 1
ATOM 6537 C CA . GLY D 1 198 ? -9.118 22.236 8.942 1.00 16.52 198 GLY D CA 1
ATOM 6538 C C . GLY D 1 198 ? -8.400 21.575 7.774 1.00 18.75 198 GLY D C 1
ATOM 6539 O O . GLY D 1 198 ? -8.630 21.933 6.613 1.00 18.47 198 GLY D O 1
ATOM 6548 N N . ILE D 1 200 ? -7.586 18.765 5.023 1.00 17.66 200 ILE D N 1
ATOM 6549 C CA . ILE D 1 200 ? -8.367 17.806 4.244 1.00 16.44 200 ILE D CA 1
ATOM 6550 C C . ILE D 1 200 ? -8.011 16.342 4.536 1.00 16.58 200 ILE D C 1
ATOM 6551 O O . ILE D 1 200 ? -6.895 15.894 4.271 1.00 15.68 200 ILE D O 1
ATOM 6556 N N . GLU D 1 201 ? -8.981 15.603 5.075 1.00 17.18 201 GLU D N 1
ATOM 6557 C CA . GLU D 1 201 ? -8.790 14.203 5.444 1.00 16.34 201 GLU D CA 1
ATOM 6558 C C . GLU D 1 201 ? -9.558 13.208 4.575 1.00 18.25 201 GLU D C 1
ATOM 6559 O O . GLU D 1 201 ? -9.301 12.002 4.620 1.00 19.14 201 GLU D O 1
ATOM 6565 N N . ALA D 1 202 ? -10.504 13.700 3.786 1.00 18.90 202 ALA D N 1
ATOM 6566 C CA . ALA D 1 202 ? -11.277 12.828 2.908 1.00 20.18 202 ALA D CA 1
ATOM 6567 C C . ALA D 1 202 ? -11.834 13.626 1.727 1.00 21.29 202 ALA D C 1
ATOM 6568 O O . ALA D 1 202 ? -12.297 14.755 1.880 1.00 21.81 202 ALA D O 1
ATOM 6570 N N . VAL D 1 203 ? -11.787 13.024 0.548 1.00 22.07 203 VAL D N 1
ATOM 6571 C CA . VAL D 1 203 ? -12.255 13.673 -0.659 1.00 23.72 203 VAL D CA 1
ATOM 6572 C C . VAL D 1 203 ? -13.070 12.739 -1.542 1.00 24.42 203 VAL D C 1
ATOM 6573 O O . VAL D 1 203 ? -12.688 11.586 -1.760 1.00 24.29 203 VAL D O 1
ATOM 6577 N N . GLU D 1 204 ? -14.191 13.244 -2.052 1.00 24.01 204 GLU D N 1
ATOM 6578 C CA . GLU D 1 204 ? -15.040 12.462 -2.938 1.00 25.54 204 GLU D CA 1
ATOM 6579 C C . GLU D 1 204 ? -15.209 13.218 -4.244 1.00 27.83 204 GLU D C 1
ATOM 6580 O O . GLU D 1 204 ? -15.044 14.436 -4.301 1.00 26.85 204 GLU D O 1
ATOM 6586 N N . GLY D 1 205 ? -15.530 12.493 -5.303 1.00 31.53 205 GLY D N 1
ATOM 6587 C CA . GLY D 1 205 ? -15.709 13.142 -6.583 1.00 35.82 205 GLY D CA 1
ATOM 6588 C C . GLY D 1 205 ? -17.051 13.838 -6.720 1.00 38.98 205 GLY D C 1
ATOM 6589 O O . GLY D 1 205 ? -17.939 13.714 -5.868 1.00 37.92 205 GLY D O 1
ATOM 6590 N N . ASP D 1 206 ? -17.189 14.577 -7.814 1.00 41.96 206 ASP D N 1
ATOM 6591 C CA . ASP D 1 206 ? -18.412 15.300 -8.123 1.00 44.55 206 ASP D CA 1
ATOM 6592 C C . ASP D 1 206 ? -18.577 15.302 -9.636 1.00 44.92 206 ASP D C 1
ATOM 6593 O O . ASP D 1 206 ? -17.841 15.990 -10.343 1.00 45.59 206 ASP D O 1
ATOM 6598 N N . ASN D 1 207 ? -19.531 14.514 -10.125 1.00 45.82 207 ASN D N 1
ATOM 6599 C CA . ASN D 1 207 ? -19.797 14.414 -11.558 1.00 46.21 207 ASN D CA 1
ATOM 6600 C C . ASN D 1 207 ? -18.682 13.637 -12.269 1.00 44.83 207 ASN D C 1
ATOM 6601 O O . ASN D 1 207 ? -18.505 13.761 -13.482 1.00 45.03 207 ASN D O 1
ATOM 6606 N N . LEU D 1 208 ? -17.931 12.835 -11.518 1.00 43.14 208 LEU D N 1
ATOM 6607 C CA . LEU D 1 208 ? -16.852 12.046 -12.112 1.00 40.28 208 LEU D CA 1
ATOM 6608 C C . LEU D 1 208 ? -17.395 10.794 -12.781 1.00 36.85 208 LEU D C 1
ATOM 6609 O O . LEU D 1 208 ? -18.408 10.242 -12.360 1.00 35.59 208 LEU D O 1
ATOM 6614 N N . PRO D 1 209 ? -16.719 10.327 -13.837 1.00 35.32 209 PRO D N 1
ATOM 6615 C CA . PRO D 1 209 ? -17.125 9.131 -14.583 1.00 34.32 209 PRO D CA 1
ATOM 6616 C C . PRO D 1 209 ? -17.074 7.814 -13.805 1.00 33.75 209 PRO D C 1
ATOM 6617 O O . PRO D 1 209 ? -17.487 6.771 -14.315 1.00 34.93 209 PRO D O 1
ATOM 6621 N N . SER D 1 210 ? -16.564 7.853 -12.580 1.00 32.35 210 SER D N 1
ATOM 6622 C CA . SER D 1 210 ? -16.496 6.644 -11.771 1.00 30.66 210 SER D CA 1
ATOM 6623 C C . SER D 1 210 ? -16.589 6.944 -10.291 1.00 27.40 210 SER D C 1
ATOM 6624 O O . SER D 1 210 ? -16.281 8.047 -9.850 1.00 28.97 210 SER D O 1
ATOM 6627 N N . TRP D 1 211 ? -17.040 5.948 -9.539 1.00 24.89 211 TRP D N 1
ATOM 6628 C CA . TRP D 1 211 ? -17.194 6.035 -8.091 1.00 23.34 211 TRP D CA 1
ATOM 6629 C C . TRP D 1 211 ? -15.821 6.359 -7.505 1.00 21.93 211 TRP D C 1
ATOM 6630 O O . TRP D 1 211 ? -14.812 5.854 -7.996 1.00 21.14 211 TRP D O 1
ATOM 6641 N N . TYR D 1 212 ? -15.769 7.200 -6.476 1.00 21.12 212 TYR D N 1
ATOM 6642 C CA . TYR D 1 212 ? -14.480 7.535 -5.876 1.00 20.81 212 TYR D CA 1
ATOM 6643 C C . TYR D 1 212 ? -14.487 7.989 -4.430 1.00 20.52 212 TYR D C 1
ATOM 6644 O O . TYR D 1 212 ? -15.325 8.782 -4.014 1.00 21.41 212 TYR D O 1
ATOM 6653 N N . LEU D 1 213 ? -13.518 7.486 -3.675 1.00 19.06 213 LEU D N 1
ATOM 6654 C CA . LEU D 1 213 ? -13.353 7.860 -2.277 1.00 18.98 213 LEU D CA 1
ATOM 6655 C C . LEU D 1 213 ? -11.864 7.912 -1.967 1.00 17.16 213 LEU D C 1
ATOM 6656 O O . LEU D 1 213 ? -11.121 6.976 -2.263 1.00 17.99 213 LEU D O 1
ATOM 6661 N N . GLY D 1 214 ? -11.433 9.025 -1.392 1.00 16.38 214 GLY D N 1
ATOM 6662 C CA . GLY D 1 214 ? -10.037 9.176 -1.031 1.00 16.56 214 GLY D CA 1
ATOM 6663 C C . GLY D 1 214 ? -9.937 9.606 0.420 1.00 16.82 214 GLY D C 1
ATOM 6664 O O . GLY D 1 214 ? -10.526 10.620 0.802 1.00 16.21 214 GLY D O 1
ATOM 6665 N N . VAL D 1 215 ? -9.231 8.830 1.241 1.00 15.34 215 VAL D N 1
ATOM 6666 C CA . VAL D 1 215 ? -9.071 9.182 2.646 1.00 14.10 215 VAL D CA 1
ATOM 6667 C C . VAL D 1 215 ? -7.589 9.419 2.889 1.00 14.96 215 VAL D C 1
ATOM 6668 O O . VAL D 1 215 ? -6.742 8.792 2.259 1.00 15.44 215 VAL D O 1
ATOM 6672 N N . GLN D 1 216 ? -7.281 10.354 3.779 1.00 15.57 216 GLN D N 1
ATOM 6673 C CA . GLN D 1 216 ? -5.903 10.711 4.083 1.00 16.14 216 GLN D CA 1
ATOM 6674 C C . GLN D 1 216 ? -5.270 9.760 5.096 1.00 16.32 216 GLN D C 1
ATOM 6675 O O . GLN D 1 216 ? -4.046 9.672 5.195 1.00 15.82 216 GLN D O 1
ATOM 6681 N N . TRP D 1 217 ? -6.106 9.037 5.834 1.00 17.15 217 TRP D N 1
ATOM 6682 C CA . TRP D 1 217 ? -5.605 8.111 6.849 1.00 16.37 217 TRP D CA 1
ATOM 6683 C C . TRP D 1 217 ? -5.297 6.717 6.297 1.00 15.54 217 TRP D C 1
ATOM 6684 O O . TRP D 1 217 ? -5.228 6.530 5.083 1.00 15.74 217 TRP D O 1
ATOM 6695 N N . HIS D 1 218 ? -5.097 5.746 7.184 1.00 13.88 218 HIS D N 1
ATOM 6696 C CA . HIS D 1 218 ? -4.779 4.383 6.772 1.00 15.77 218 HIS D CA 1
ATOM 6697 C C . HIS D 1 218 ? -5.762 3.351 7.317 1.00 16.88 218 HIS D C 1
ATOM 6698 O O . HIS D 1 218 ? -5.494 2.698 8.328 1.00 15.83 218 HIS D O 1
ATOM 6705 N N . PRO D 1 219 ? -6.903 3.177 6.636 1.00 16.54 219 PRO D N 1
ATOM 6706 C CA . PRO D 1 219 ? -7.923 2.220 7.066 1.00 16.91 219 PRO D CA 1
ATOM 6707 C C . PRO D 1 219 ? -7.440 0.776 6.981 1.00 17.80 219 PRO D C 1
ATOM 6708 O O . PRO D 1 219 ? -7.908 -0.092 7.730 1.00 17.05 219 PRO D O 1
ATOM 6712 N N . GLU D 1 220 ? -6.489 0.525 6.085 1.00 16.57 220 GLU D N 1
ATOM 6713 C CA . GLU D 1 220 ? -5.948 -0.817 5.923 1.00 16.05 220 GLU D CA 1
ATOM 6714 C C . GLU D 1 220 ? -5.242 -1.271 7.198 1.00 16.48 220 GLU D C 1
ATOM 6715 O O . GLU D 1 220 ? -4.992 -2.457 7.388 1.00 15.50 220 GLU D O 1
ATOM 6721 N N . LEU D 1 221 ? -4.918 -0.320 8.068 1.00 16.81 221 LEU D N 1
ATOM 6722 C CA . LEU D 1 221 ? -4.233 -0.624 9.320 1.00 17.23 221 LEU D CA 1
ATOM 6723 C C . LEU D 1 221 ? -5.192 -0.651 10.496 1.00 18.36 221 LEU D C 1
ATOM 6724 O O . LEU D 1 221 ? -4.788 -0.937 11.625 1.00 18.45 221 LEU D O 1
ATOM 6737 N N . PHE D 1 223 ? -8.875 -1.724 9.830 1.00 22.04 223 PHE D N 1
ATOM 6738 C CA . PHE D 1 223 ? -9.953 -2.672 9.534 1.00 25.10 223 PHE D CA 1
ATOM 6739 C C . PHE D 1 223 ? -9.984 -3.968 10.349 1.00 27.08 223 PHE D C 1
ATOM 6740 O O . PHE D 1 223 ? -11.040 -4.584 10.481 1.00 26.68 223 PHE D O 1
ATOM 6748 N N . GLN D 1 224 ? -8.840 -4.395 10.871 1.00 29.15 224 GLN D N 1
ATOM 6749 C CA . GLN D 1 224 ? -8.798 -5.626 11.653 1.00 32.14 224 GLN D CA 1
ATOM 6750 C C . GLN D 1 224 ? -9.437 -5.375 13.013 1.00 33.62 224 GLN D C 1
ATOM 6751 O O . GLN D 1 224 ? -9.947 -6.287 13.661 1.00 34.48 224 GLN D O 1
ATOM 6757 N N . THR D 1 225 ? -9.412 -4.114 13.423 1.00 35.00 225 THR D N 1
ATOM 6758 C CA . THR D 1 225 ? -9.941 -3.689 14.707 1.00 36.06 225 THR D CA 1
ATOM 6759 C C . THR D 1 225 ? -11.200 -2.834 14.585 1.00 35.97 225 THR D C 1
ATOM 6760 O O . THR D 1 225 ? -12.019 -2.792 15.503 1.00 36.61 225 THR D O 1
ATOM 6764 N N . ASP D 1 226 ? -11.355 -2.154 13.455 1.00 34.48 226 ASP D N 1
ATOM 6765 C CA . ASP D 1 226 ? -12.502 -1.281 13.268 1.00 32.63 226 ASP D CA 1
ATOM 6766 C C . ASP D 1 226 ? -13.399 -1.697 12.116 1.00 30.92 226 ASP D C 1
ATOM 6767 O O . ASP D 1 226 ? -13.119 -1.383 10.962 1.00 30.69 226 ASP D O 1
ATOM 6772 N N . PRO D 1 227 ? -14.509 -2.391 12.417 1.00 30.60 227 PRO D N 1
ATOM 6773 C CA . PRO D 1 227 ? -15.433 -2.835 11.369 1.00 29.45 227 PRO D CA 1
ATOM 6774 C C . PRO D 1 227 ? -15.868 -1.728 10.409 1.00 29.08 227 PRO D C 1
ATOM 6775 O O . PRO D 1 227 ? -16.089 -1.972 9.225 1.00 28.01 227 PRO D O 1
ATOM 6779 N N . GLU D 1 228 ? -15.985 -0.505 10.912 1.00 29.57 228 GLU D N 1
ATOM 6780 C CA . GLU D 1 228 ? -16.377 0.603 10.051 1.00 29.54 228 GLU D CA 1
ATOM 6781 C C . GLU D 1 228 ? -15.300 0.781 8.960 1.00 28.92 228 GLU D C 1
ATOM 6782 O O . GLU D 1 228 ? -15.616 0.991 7.779 1.00 28.24 228 GLU D O 1
ATOM 6788 N N . SER D 1 229 ? -14.032 0.678 9.358 1.00 25.34 229 SER D N 1
ATOM 6789 C CA . SER D 1 229 ? -12.929 0.807 8.413 1.00 23.58 229 SER D CA 1
ATOM 6790 C C . SER D 1 229 ? -13.023 -0.264 7.331 1.00 22.45 229 SER D C 1
ATOM 6791 O O . SER D 1 229 ? -12.687 -0.013 6.178 1.00 21.87 229 SER D O 1
ATOM 6794 N N . GLU D 1 230 ? -13.473 -1.457 7.711 1.00 22.02 230 GLU D N 1
ATOM 6795 C CA . GLU D 1 230 ? -13.618 -2.548 6.757 1.00 22.10 230 GLU D CA 1
ATOM 6796 C C . GLU D 1 230 ? -14.680 -2.186 5.723 1.00 21.36 230 GLU D C 1
ATOM 6797 O O . GLU D 1 230 ? -14.543 -2.518 4.550 1.00 20.80 230 GLU D O 1
ATOM 6803 N N . GLN D 1 231 ? -15.734 -1.499 6.161 1.00 22.39 231 GLN D N 1
ATOM 6804 C CA . GLN D 1 231 ? -16.814 -1.097 5.256 1.00 24.28 231 GLN D CA 1
ATOM 6805 C C . GLN D 1 231 ? -16.288 -0.323 4.047 1.00 24.00 231 GLN D C 1
ATOM 6806 O O . GLN D 1 231 ? -16.825 -0.452 2.944 1.00 23.68 231 GLN D O 1
ATOM 6812 N N . LEU D 1 232 ? -15.245 0.481 4.247 1.00 22.05 232 LEU D N 1
ATOM 6813 C CA . LEU D 1 232 ? -14.685 1.255 3.143 1.00 20.86 232 LEU D CA 1
ATOM 6814 C C . LEU D 1 232 ? -14.179 0.325 2.057 1.00 19.81 232 LEU D C 1
ATOM 6815 O O . LEU D 1 232 ? -14.478 0.514 0.879 1.00 20.95 232 LEU D O 1
ATOM 6820 N N . PHE D 1 233 ? -13.420 -0.691 2.443 1.00 18.88 233 PHE D N 1
ATOM 6821 C CA . PHE D 1 233 ? -12.909 -1.618 1.448 1.00 17.65 233 PHE D CA 1
ATOM 6822 C C . PHE D 1 233 ? -14.058 -2.429 0.860 1.00 17.55 233 PHE D C 1
ATOM 6823 O O . PHE D 1 233 ? -14.077 -2.703 -0.345 1.00 16.64 233 PHE D O 1
ATOM 6831 N N . GLN D 1 234 ? -15.015 -2.807 1.704 1.00 17.48 234 GLN D N 1
ATOM 6832 C CA . GLN D 1 234 ? -16.171 -3.565 1.237 1.00 20.17 234 GLN D CA 1
ATOM 6833 C C . GLN D 1 234 ? -16.940 -2.746 0.185 1.00 21.77 234 GLN D C 1
ATOM 6834 O O . GLN D 1 234 ? -17.461 -3.295 -0.792 1.00 22.22 234 GLN D O 1
ATOM 6840 N N . ALA D 1 235 ? -16.991 -1.430 0.381 1.00 22.43 235 ALA D N 1
ATOM 6841 C CA . ALA D 1 235 ? -17.672 -0.539 -0.557 1.00 22.67 235 ALA D CA 1
ATOM 6842 C C . ALA D 1 235 ? -16.968 -0.556 -1.915 1.00 23.05 235 ALA D C 1
ATOM 6843 O O . ALA D 1 235 ? -17.618 -0.598 -2.961 1.00 24.66 235 ALA D O 1
ATOM 6845 N N . LEU D 1 236 ? -15.639 -0.523 -1.895 1.00 22.33 236 LEU D N 1
ATOM 6846 C CA . LEU D 1 236 ? -14.860 -0.549 -3.128 1.00 20.91 236 LEU D CA 1
ATOM 6847 C C . LEU D 1 236 ? -15.182 -1.796 -3.945 1.00 21.46 236 LEU D C 1
ATOM 6848 O O . LEU D 1 236 ? -15.467 -1.708 -5.145 1.00 21.35 236 LEU D O 1
ATOM 6853 N N . VAL D 1 237 ? -15.126 -2.951 -3.282 1.00 21.79 237 VAL D N 1
ATOM 6854 C CA . VAL D 1 237 ? -15.397 -4.249 -3.905 1.00 22.33 237 VAL D CA 1
ATOM 6855 C C . VAL D 1 237 ? -16.836 -4.379 -4.419 1.00 22.21 237 VAL D C 1
ATOM 6856 O O . VAL D 1 237 ? -17.056 -4.911 -5.512 1.00 19.60 237 VAL D O 1
ATOM 6860 N N . ASP D 1 238 ? -17.811 -3.901 -3.647 1.00 21.89 238 ASP D N 1
ATOM 6861 C CA . ASP D 1 238 ? -19.202 -3.971 -4.091 1.00 24.34 238 ASP D CA 1
ATOM 6862 C C . ASP D 1 238 ? -19.408 -3.135 -5.351 1.00 24.80 238 ASP D C 1
ATOM 6863 O O . ASP D 1 238 ? -20.138 -3.540 -6.260 1.00 22.66 238 ASP D O 1
ATOM 6868 N N . GLU D 1 239 ? -18.768 -1.967 -5.391 1.00 24.75 239 GLU D N 1
ATOM 6869 C CA . GLU D 1 239 ? -18.858 -1.082 -6.542 1.00 25.70 239 GLU D CA 1
ATOM 6870 C C . GLU D 1 239 ? -18.180 -1.741 -7.734 1.00 27.14 239 GLU D C 1
ATOM 6871 O O . GLU D 1 239 ? -18.681 -1.686 -8.860 1.00 27.54 239 GLU D O 1
ATOM 6877 N N . SER D 1 240 ? -17.040 -2.373 -7.476 1.00 27.95 240 SER D N 1
ATOM 6878 C CA . SER D 1 240 ? -16.278 -3.046 -8.523 1.00 29.72 240 SER D CA 1
ATOM 6879 C C . SER D 1 240 ? -17.037 -4.214 -9.135 1.00 31.85 240 SER D C 1
ATOM 6880 O O . SER D 1 240 ? -16.913 -4.493 -10.325 1.00 32.16 240 SER D O 1
ATOM 6883 N N . LYS D 1 241 ? -17.813 -4.907 -8.314 1.00 35.44 241 LYS D N 1
ATOM 6884 C CA . LYS D 1 241 ? -18.576 -6.045 -8.794 1.00 39.49 241 LYS D CA 1
ATOM 6885 C C . LYS D 1 241 ? -19.567 -5.608 -9.871 1.00 42.21 241 LYS D C 1
ATOM 6886 O O . LYS D 1 241 ? -19.950 -6.402 -10.733 1.00 41.37 241 LYS D O 1
ATOM 6892 N N . LYS D 1 242 ? -19.963 -4.338 -9.827 1.00 45.49 242 LYS D N 1
ATOM 6893 C CA . LYS D 1 242 ? -20.916 -3.797 -10.792 1.00 49.78 242 LYS D CA 1
ATOM 6894 C C . LYS D 1 242 ? -20.495 -3.895 -12.260 1.00 52.09 242 LYS D C 1
ATOM 6895 O O . LYS D 1 242 ? -21.218 -3.428 -13.145 1.00 52.98 242 LYS D O 1
ATOM 6901 N N . THR D 1 243 ? -19.339 -4.499 -12.521 1.00 54.03 243 THR D N 1
ATOM 6902 C CA . THR D 1 243 ? -18.861 -4.664 -13.891 1.00 56.14 243 THR D CA 1
ATOM 6903 C C . THR D 1 243 ? -18.560 -6.128 -14.209 1.00 57.17 243 THR D C 1
ATOM 6904 O O . THR D 1 243 ? -18.982 -6.581 -15.298 1.00 57.85 243 THR D O 1
ATOM 6908 N N . LEU E 1 3 ? -17.885 -10.484 39.099 1.00 43.69 3 LEU E N 1
ATOM 6909 C CA . LEU E 1 3 ? -16.485 -10.949 39.331 1.00 43.42 3 LEU E CA 1
ATOM 6910 C C . LEU E 1 3 ? -16.079 -12.168 38.494 1.00 42.76 3 LEU E C 1
ATOM 6911 O O . LEU E 1 3 ? -16.816 -13.159 38.393 1.00 42.76 3 LEU E O 1
ATOM 6916 N N . LYS E 1 4 ? -14.892 -12.074 37.899 1.00 40.09 4 LYS E N 1
ATOM 6917 C CA . LYS E 1 4 ? -14.328 -13.133 37.067 1.00 37.05 4 LYS E CA 1
ATOM 6918 C C . LYS E 1 4 ? -13.258 -13.841 37.883 1.00 34.87 4 LYS E C 1
ATOM 6919 O O . LYS E 1 4 ? -12.767 -13.294 38.870 1.00 35.86 4 LYS E O 1
ATOM 6925 N N . PRO E 1 5 ? -12.880 -15.068 37.483 1.00 32.77 5 PRO E N 1
ATOM 6926 C CA . PRO E 1 5 ? -11.839 -15.777 38.234 1.00 30.73 5 PRO E CA 1
ATOM 6927 C C . PRO E 1 5 ? -10.507 -15.080 37.978 1.00 30.14 5 PRO E C 1
ATOM 6928 O O . PRO E 1 5 ? -10.183 -14.725 36.841 1.00 29.76 5 PRO E O 1
ATOM 6932 N N . VAL E 1 6 ? -9.742 -14.869 39.038 1.00 28.71 6 VAL E N 1
ATOM 6933 C CA . VAL E 1 6 ? -8.455 -14.207 38.918 1.00 27.01 6 VAL E CA 1
ATOM 6934 C C . VAL E 1 6 ? -7.350 -15.197 38.576 1.00 26.75 6 VAL E C 1
ATOM 6935 O O . VAL E 1 6 ? -7.170 -16.198 39.269 1.00 25.94 6 VAL E O 1
ATOM 6939 N N . ILE E 1 7 ? -6.621 -14.926 37.496 1.00 26.31 7 ILE E N 1
ATOM 6940 C CA . ILE E 1 7 ? -5.530 -15.804 37.093 1.00 23.99 7 ILE E CA 1
ATOM 6941 C C . ILE E 1 7 ? -4.199 -15.121 37.309 1.00 24.08 7 ILE E C 1
ATOM 6942 O O . ILE E 1 7 ? -3.954 -14.036 36.775 1.00 23.42 7 ILE E O 1
ATOM 6947 N N . GLY E 1 8 ? -3.346 -15.756 38.101 1.00 23.64 8 GLY E N 1
ATOM 6948 C CA . GLY E 1 8 ? -2.034 -15.201 38.357 1.00 23.85 8 GLY E CA 1
ATOM 6949 C C . GLY E 1 8 ? -1.094 -15.649 37.260 1.00 24.51 8 GLY E C 1
ATOM 6950 O O . GLY E 1 8 ? -0.891 -16.847 37.053 1.00 24.71 8 GLY E O 1
ATOM 6951 N N . ILE E 1 9 ? -0.531 -14.681 36.546 1.00 25.96 9 ILE E N 1
ATOM 6952 C CA . ILE E 1 9 ? 0.391 -14.956 35.455 1.00 26.14 9 ILE E CA 1
ATOM 6953 C C . ILE E 1 9 ? 1.810 -14.674 35.923 1.00 26.97 9 ILE E C 1
ATOM 6954 O O . ILE E 1 9 ? 2.138 -13.545 36.272 1.00 27.19 9 ILE E O 1
ATOM 6959 N N . THR E 1 10 ? 2.646 -15.705 35.936 1.00 30.24 10 THR E N 1
ATOM 6960 C CA . THR E 1 10 ? 4.033 -15.569 36.371 1.00 34.43 10 THR E CA 1
ATOM 6961 C C . THR E 1 10 ? 4.850 -14.693 35.423 1.00 36.13 10 THR E C 1
ATOM 6962 O O . THR E 1 10 ? 4.645 -14.715 34.211 1.00 36.64 10 THR E O 1
ATOM 6966 N N . GLY E 1 11 ? 5.784 -13.927 35.978 1.00 39.43 11 GLY E N 1
ATOM 6967 C CA . GLY E 1 11 ? 6.599 -13.044 35.156 1.00 41.08 11 GLY E CA 1
ATOM 6968 C C . GLY E 1 11 ? 7.980 -13.579 34.836 1.00 41.18 11 GLY E C 1
ATOM 6969 O O . GLY E 1 11 ? 8.755 -13.891 35.739 1.00 42.91 11 GLY E O 1
ATOM 6970 N N . GLN E 1 30 ? 4.140 -11.834 29.709 1.00 36.81 30 GLN E N 1
ATOM 6971 C CA . GLN E 1 30 ? 4.038 -11.026 28.499 1.00 35.81 30 GLN E CA 1
ATOM 6972 C C . GLN E 1 30 ? 2.602 -10.795 28.041 1.00 34.94 30 GLN E C 1
ATOM 6973 O O . GLN E 1 30 ? 1.694 -11.565 28.359 1.00 33.21 30 GLN E O 1
ATOM 6979 N N . GLN E 1 31 ? 2.422 -9.723 27.275 1.00 34.01 31 GLN E N 1
ATOM 6980 C CA . GLN E 1 31 ? 1.120 -9.304 26.774 1.00 33.29 31 GLN E CA 1
ATOM 6981 C C . GLN E 1 31 ? 0.225 -10.390 26.177 1.00 31.96 31 GLN E C 1
ATOM 6982 O O . GLN E 1 31 ? -0.974 -10.436 26.456 1.00 29.93 31 GLN E O 1
ATOM 6988 N N . ARG E 1 32 ? 0.795 -11.254 25.349 1.00 32.14 32 ARG E N 1
ATOM 6989 C CA . ARG E 1 32 ? 0.002 -12.309 24.737 1.00 33.33 32 ARG E CA 1
ATOM 6990 C C . ARG E 1 32 ? -0.705 -13.173 25.785 1.00 32.45 32 ARG E C 1
ATOM 6991 O O . ARG E 1 32 ? -1.831 -13.619 25.570 1.00 33.27 32 ARG E O 1
ATOM 6999 N N . TYR E 1 33 ? -0.056 -13.399 26.922 1.00 30.37 33 TYR E N 1
ATOM 7000 C CA . TYR E 1 33 ? -0.671 -14.194 27.981 1.00 27.31 33 TYR E CA 1
ATOM 7001 C C . TYR E 1 33 ? -1.891 -13.489 28.558 1.00 26.51 33 TYR E C 1
ATOM 7002 O O . TYR E 1 33 ? -2.950 -14.101 28.718 1.00 25.68 33 TYR E O 1
ATOM 7011 N N . VAL E 1 34 ? -1.755 -12.208 28.886 1.00 26.48 34 VAL E N 1
ATOM 7012 C CA . VAL E 1 34 ? -2.902 -11.493 29.433 1.00 26.57 34 VAL E CA 1
ATOM 7013 C C . VAL E 1 34 ? -4.007 -11.466 28.376 1.00 26.47 34 VAL E C 1
ATOM 7014 O O . VAL E 1 34 ? -5.181 -11.631 28.702 1.00 25.39 34 VAL E O 1
ATOM 7018 N N . ASP E 1 35 ? -3.625 -11.285 27.110 1.00 26.07 35 ASP E N 1
ATOM 7019 C CA . ASP E 1 35 ? -4.601 -11.250 26.022 1.00 24.66 35 ASP E CA 1
ATOM 7020 C C . ASP E 1 35 ? -5.418 -12.532 25.979 1.00 22.94 35 ASP E C 1
ATOM 7021 O O . ASP E 1 35 ? -6.627 -12.503 25.762 1.00 23.34 35 ASP E O 1
ATOM 7026 N N . ALA E 1 36 ? -4.749 -13.658 26.186 1.00 20.87 36 ALA E N 1
ATOM 7027 C CA . ALA E 1 36 ? -5.418 -14.948 26.149 1.00 20.98 36 ALA E CA 1
ATOM 7028 C C . ALA E 1 36 ? -6.408 -15.099 27.297 1.00 21.03 36 ALA E C 1
ATOM 7029 O O . ALA E 1 36 ? -7.564 -15.466 27.083 1.00 21.15 36 ALA E O 1
ATOM 7031 N N . ILE E 1 37 ? -5.958 -14.800 28.513 1.00 21.63 37 ILE E N 1
ATOM 7032 C CA . ILE E 1 37 ? -6.809 -14.918 29.693 1.00 22.27 37 ILE E CA 1
ATOM 7033 C C . ILE E 1 37 ? -8.036 -14.008 29.625 1.00 23.79 37 ILE E C 1
ATOM 7034 O O . ILE E 1 37 ? -9.146 -14.433 29.959 1.00 24.65 37 ILE E O 1
ATOM 7039 N N . GLN E 1 38 ? -7.836 -12.764 29.193 1.00 24.99 38 GLN E N 1
ATOM 7040 C CA . GLN E 1 38 ? -8.930 -11.797 29.068 1.00 24.53 38 GLN E CA 1
ATOM 7041 C C . GLN E 1 38 ? -9.930 -12.228 27.997 1.00 23.71 38 GLN E C 1
ATOM 7042 O O . GLN E 1 38 ? -11.144 -12.107 28.172 1.00 22.52 38 GLN E O 1
ATOM 7048 N N . LYS E 1 39 ? -9.409 -12.743 26.891 1.00 24.48 39 LYS E N 1
ATOM 7049 C CA . LYS E 1 39 ? -10.244 -13.197 25.788 1.00 26.75 39 LYS E CA 1
ATOM 7050 C C . LYS E 1 39 ? -11.126 -14.363 26.219 1.00 27.21 39 LYS E C 1
ATOM 7051 O O . LYS E 1 39 ? -12.161 -14.632 25.617 1.00 29.48 39 LYS E O 1
ATOM 7057 N N . VAL E 1 40 ? -10.714 -15.046 27.275 1.00 27.30 40 VAL E N 1
ATOM 7058 C CA . VAL E 1 40 ? -11.444 -16.201 27.769 1.00 27.51 40 VAL E CA 1
ATOM 7059 C C . VAL E 1 40 ? -12.309 -15.910 29.005 1.00 26.40 40 VAL E C 1
ATOM 7060 O O . VAL E 1 40 ? -12.907 -16.814 29.593 1.00 24.75 40 VAL E O 1
ATOM 7064 N N . GLY E 1 41 ? -12.385 -14.639 29.387 1.00 26.11 41 GLY E N 1
ATOM 7065 C CA . GLY E 1 41 ? -13.221 -14.271 30.518 1.00 26.61 41 GLY E CA 1
ATOM 7066 C C . GLY E 1 41 ? -12.593 -14.310 31.893 1.00 27.55 41 GLY E C 1
ATOM 7067 O O . GLY E 1 41 ? -13.299 -14.307 32.899 1.00 28.57 41 GLY E O 1
ATOM 7068 N N . GLY E 1 42 ? -11.270 -14.359 31.955 1.00 26.53 42 GLY E N 1
ATOM 7069 C CA . GLY E 1 42 ? -10.620 -14.361 33.250 1.00 25.82 42 GLY E CA 1
ATOM 7070 C C . GLY E 1 42 ? -10.079 -12.969 33.517 1.00 25.87 42 GLY E C 1
ATOM 7071 O O . GLY E 1 42 ? -10.024 -12.140 32.610 1.00 26.83 42 GLY E O 1
ATOM 7072 N N . PHE E 1 43 ? -9.706 -12.696 34.761 1.00 24.52 43 PHE E N 1
ATOM 7073 C CA . PHE E 1 43 ? -9.135 -11.401 35.122 1.00 22.40 43 PHE E CA 1
ATOM 7074 C C . PHE E 1 43 ? -7.691 -11.657 35.539 1.00 20.69 43 PHE E C 1
ATOM 7075 O O . PHE E 1 43 ? -7.429 -12.087 36.659 1.00 20.23 43 PHE E O 1
ATOM 7083 N N . PRO E 1 44 ? -6.731 -11.388 34.643 1.00 20.38 44 PRO E N 1
ATOM 7084 C CA . PRO E 1 44 ? -5.323 -11.623 34.974 1.00 17.85 44 PRO E CA 1
ATOM 7085 C C . PRO E 1 44 ? -4.631 -10.573 35.807 1.00 16.87 44 PRO E C 1
ATOM 7086 O O . PRO E 1 44 ? -5.016 -9.409 35.824 1.00 16.81 44 PRO E O 1
ATOM 7090 N N . ILE E 1 45 ? -3.602 -11.023 36.509 1.00 16.17 45 ILE E N 1
ATOM 7091 C CA . ILE E 1 45 ? -2.744 -10.158 37.287 1.00 16.05 45 ILE E CA 1
ATOM 7092 C C . ILE E 1 45 ? -1.394 -10.835 37.143 1.00 15.35 45 ILE E C 1
ATOM 7093 O O . ILE E 1 45 ? -1.310 -12.067 37.137 1.00 15.29 45 ILE E O 1
ATOM 7098 N N . ALA E 1 46 ? -0.344 -10.043 36.981 1.00 14.75 46 ALA E N 1
ATOM 7099 C CA . ALA E 1 46 ? 0.997 -10.598 36.850 1.00 16.15 46 ALA E CA 1
ATOM 7100 C C . ALA E 1 46 ? 1.698 -10.616 38.210 1.00 16.85 46 ALA E C 1
ATOM 7101 O O . ALA E 1 46 ? 1.792 -9.589 38.893 1.00 15.08 46 ALA E O 1
ATOM 7103 N N . LEU E 1 47 ? 2.181 -11.792 38.597 1.00 18.88 47 LEU E N 1
ATOM 7104 C CA . LEU E 1 47 ? 2.876 -11.964 39.871 1.00 19.68 47 LEU E CA 1
ATOM 7105 C C . LEU E 1 47 ? 4.359 -11.791 39.635 1.00 18.64 47 LEU E C 1
ATOM 7106 O O . LEU E 1 47 ? 5.016 -12.687 39.121 1.00 21.88 47 LEU E O 1
ATOM 7111 N N . PRO E 1 48 ? 4.909 -10.631 40.006 1.00 18.32 48 PRO E N 1
ATOM 7112 C CA . PRO E 1 48 ? 6.342 -10.409 39.800 1.00 18.36 48 PRO E CA 1
ATOM 7113 C C . PRO E 1 48 ? 7.164 -11.332 40.682 1.00 20.17 48 PRO E C 1
ATOM 7114 O O . PRO E 1 48 ? 6.629 -11.972 41.584 1.00 19.80 48 PRO E O 1
ATOM 7118 N N . ILE E 1 49 ? 8.461 -11.406 40.406 1.00 21.86 49 ILE E N 1
ATOM 7119 C CA . ILE E 1 49 ? 9.363 -12.243 41.186 1.00 23.38 49 ILE E CA 1
ATOM 7120 C C . ILE E 1 49 ? 9.479 -11.691 42.605 1.00 24.65 49 ILE E C 1
ATOM 7121 O O . ILE E 1 49 ? 9.700 -10.493 42.800 1.00 25.30 49 ILE E O 1
ATOM 7126 N N . ASP E 1 50 ? 9.313 -12.569 43.589 1.00 24.38 50 ASP E N 1
ATOM 7127 C CA . ASP E 1 50 ? 9.406 -12.177 44.990 1.00 25.64 50 ASP E CA 1
ATOM 7128 C C . ASP E 1 50 ? 10.113 -13.305 45.735 1.00 26.46 50 ASP E C 1
ATOM 7129 O O . ASP E 1 50 ? 10.519 -14.297 45.134 1.00 25.43 50 ASP E O 1
ATOM 7134 N N . ASP E 1 51 ? 10.256 -13.146 47.046 1.00 26.63 51 ASP E N 1
ATOM 7135 C CA . ASP E 1 51 ? 10.899 -14.151 47.874 1.00 27.16 51 ASP E CA 1
ATOM 7136 C C . ASP E 1 51 ? 9.954 -15.337 48.035 1.00 24.49 51 ASP E C 1
ATOM 7137 O O . ASP E 1 51 ? 8.754 -15.166 48.215 1.00 24.13 51 ASP E O 1
ATOM 7142 N N . PRO E 1 52 ? 10.488 -16.564 47.958 1.00 24.22 52 PRO E N 1
ATOM 7143 C CA . PRO E 1 52 ? 9.668 -17.773 48.091 1.00 23.41 52 PRO E CA 1
ATOM 7144 C C . PRO E 1 52 ? 8.638 -17.774 49.232 1.00 24.56 52 PRO E C 1
ATOM 7145 O O . PRO E 1 52 ? 7.570 -18.389 49.114 1.00 24.52 52 PRO E O 1
ATOM 7149 N N . SER E 1 53 ? 8.943 -17.083 50.327 1.00 24.51 53 SER E N 1
ATOM 7150 C CA . SER E 1 53 ? 8.028 -17.066 51.460 1.00 25.82 53 SER E CA 1
ATOM 7151 C C . SER E 1 53 ? 6.714 -16.350 51.172 1.00 26.95 53 SER E C 1
ATOM 7152 O O . SER E 1 53 ? 5.748 -16.505 51.917 1.00 27.02 53 SER E O 1
ATOM 7155 N N . THR E 1 54 ? 6.664 -15.575 50.092 1.00 26.95 54 THR E N 1
ATOM 7156 C CA . THR E 1 54 ? 5.441 -14.850 49.754 1.00 25.94 54 THR E CA 1
ATOM 7157 C C . THR E 1 54 ? 4.569 -15.588 48.739 1.00 25.42 54 THR E C 1
ATOM 7158 O O . THR E 1 54 ? 3.521 -15.088 48.336 1.00 24.67 54 THR E O 1
ATOM 7162 N N . ALA E 1 55 ? 4.988 -16.778 48.324 1.00 24.26 55 ALA E N 1
ATOM 7163 C CA . ALA E 1 55 ? 4.209 -17.521 47.342 1.00 23.85 55 ALA E CA 1
ATOM 7164 C C . ALA E 1 55 ? 2.826 -17.847 47.887 1.00 23.99 55 ALA E C 1
ATOM 7165 O O . ALA E 1 55 ? 1.833 -17.814 47.160 1.00 22.03 55 ALA E O 1
ATOM 7167 N N . VAL E 1 56 ? 2.758 -18.151 49.176 1.00 24.20 56 VAL E N 1
ATOM 7168 C CA . VAL E 1 56 ? 1.481 -18.483 49.784 1.00 23.61 56 VAL E CA 1
ATOM 7169 C C . VAL E 1 56 ? 0.524 -17.318 49.670 1.00 23.25 56 VAL E C 1
ATOM 7170 O O . VAL E 1 56 ? -0.624 -17.488 49.264 1.00 22.90 56 VAL E O 1
ATOM 7174 N N . GLN E 1 57 ? 0.992 -16.128 50.027 1.00 23.84 57 GLN E N 1
ATOM 7175 C CA . GLN E 1 57 ? 0.138 -14.956 49.942 1.00 24.53 57 GLN E CA 1
ATOM 7176 C C . GLN E 1 57 ? -0.275 -14.776 48.487 1.00 25.11 57 GLN E C 1
ATOM 7177 O O . GLN E 1 57 ? -1.453 -14.581 48.184 1.00 25.94 57 GLN E O 1
ATOM 7183 N N . ALA E 1 58 ? 0.705 -14.870 47.591 1.00 24.99 58 ALA E N 1
ATOM 7184 C CA . ALA E 1 58 ? 0.468 -14.713 46.159 1.00 26.31 58 ALA E CA 1
ATOM 7185 C C . ALA E 1 58 ? -0.710 -15.548 45.675 1.00 25.68 58 ALA E C 1
ATOM 7186 O O . ALA E 1 58 ? -1.676 -15.014 45.127 1.00 26.72 58 ALA E O 1
ATOM 7188 N N . ILE E 1 59 ? -0.620 -16.859 45.879 1.00 25.08 59 ILE E N 1
ATOM 7189 C CA . ILE E 1 59 ? -1.662 -17.794 45.462 1.00 24.50 59 ILE E CA 1
ATOM 7190 C C . ILE E 1 59 ? -3.000 -17.539 46.160 1.00 25.04 59 ILE E C 1
ATOM 7191 O O . ILE E 1 59 ? -4.054 -17.877 45.634 1.00 23.31 59 ILE E O 1
ATOM 7196 N N . SER E 1 60 ? -2.958 -16.932 47.342 1.00 26.40 60 SER E N 1
ATOM 7197 C CA . SER E 1 60 ? -4.187 -16.650 48.075 1.00 27.89 60 SER E CA 1
ATOM 7198 C C . SER E 1 60 ? -4.964 -15.565 47.346 1.00 28.22 60 SER E C 1
ATOM 7199 O O . SER E 1 60 ? -6.119 -15.285 47.673 1.00 28.47 60 SER E O 1
ATOM 7202 N N . LEU E 1 61 ? -4.319 -14.951 46.359 1.00 28.17 61 LEU E N 1
ATOM 7203 C CA . LEU E 1 61 ? -4.947 -13.898 45.573 1.00 27.64 61 LEU E CA 1
ATOM 7204 C C . LEU E 1 61 ? -5.623 -14.422 44.310 1.00 27.18 61 LEU E C 1
ATOM 7205 O O . LEU E 1 61 ? -6.572 -13.816 43.816 1.00 27.78 61 LEU E O 1
ATOM 7210 N N . VAL E 1 62 ? -5.156 -15.553 43.793 1.00 26.64 62 VAL E N 1
ATOM 7211 C CA . VAL E 1 62 ? -5.728 -16.088 42.562 1.00 26.30 62 VAL E CA 1
ATOM 7212 C C . VAL E 1 62 ? -6.556 -17.357 42.707 1.00 27.10 62 VAL E C 1
ATOM 7213 O O . VAL E 1 62 ? -6.533 -18.025 43.739 1.00 26.93 62 VAL E O 1
ATOM 7217 N N . ASP E 1 63 ? -7.288 -17.676 41.647 1.00 27.80 63 ASP E N 1
ATOM 7218 C CA . ASP E 1 63 ? -8.134 -18.859 41.597 1.00 27.14 63 ASP E CA 1
ATOM 7219 C C . ASP E 1 63 ? -7.513 -19.836 40.612 1.00 26.68 63 ASP E C 1
ATOM 7220 O O . ASP E 1 63 ? -7.921 -20.995 40.522 1.00 25.42 63 ASP E O 1
ATOM 7225 N N . GLY E 1 64 ? -6.523 -19.344 39.872 1.00 26.56 64 GLY E N 1
ATOM 7226 C CA . GLY E 1 64 ? -5.837 -20.158 38.885 1.00 24.98 64 GLY E CA 1
ATOM 7227 C C . GLY E 1 64 ? -4.407 -19.685 38.727 1.00 24.20 64 GLY E C 1
ATOM 7228 O O . GLY E 1 64 ? -4.096 -18.525 39.012 1.00 25.21 64 GLY E O 1
ATOM 7229 N N . LEU E 1 65 ? -3.537 -20.573 38.260 1.00 22.80 65 LEU E N 1
ATOM 7230 C CA . LEU E 1 65 ? -2.132 -20.234 38.095 1.00 21.38 65 LEU E CA 1
ATOM 7231 C C . LEU E 1 65 ? -1.639 -20.531 36.680 1.00 20.12 65 LEU E C 1
ATOM 7232 O O . LEU E 1 65 ? -1.831 -21.630 36.156 1.00 18.63 65 LEU E O 1
ATOM 7237 N N . LEU E 1 66 ? -1.003 -19.537 36.069 1.00 19.58 66 LEU E N 1
ATOM 7238 C CA . LEU E 1 66 ? -0.487 -19.665 34.709 1.00 18.04 66 LEU E CA 1
ATOM 7239 C C . LEU E 1 66 ? 1.009 -19.393 34.677 1.00 17.31 66 LEU E C 1
ATOM 7240 O O . LEU E 1 66 ? 1.461 -18.284 34.986 1.00 15.37 66 LEU E O 1
ATOM 7245 N N . LEU E 1 67 ? 1.777 -20.413 34.307 1.00 17.47 67 LEU E N 1
ATOM 7246 C CA . LEU E 1 67 ? 3.225 -20.278 34.225 1.00 18.54 67 LEU E CA 1
ATOM 7247 C C . LEU E 1 67 ? 3.609 -19.995 32.775 1.00 18.45 67 LEU E C 1
ATOM 7248 O O . LEU E 1 67 ? 3.166 -20.683 31.853 1.00 17.67 67 LEU E O 1
ATOM 7253 N N . THR E 1 68 ? 4.447 -18.982 32.588 1.00 18.28 68 THR E N 1
ATOM 7254 C CA . THR E 1 68 ? 4.872 -18.556 31.261 1.00 17.78 68 THR E CA 1
ATOM 7255 C C . THR E 1 68 ? 6.266 -18.997 30.850 1.00 18.01 68 THR E C 1
ATOM 7256 O O . THR E 1 68 ? 7.012 -19.572 31.640 1.00 17.65 68 THR E O 1
ATOM 7260 N N . GLY E 1 69 ? 6.608 -18.700 29.599 1.00 18.44 69 GLY E N 1
ATOM 7261 C CA . GLY E 1 69 ? 7.911 -19.044 29.072 1.00 16.20 69 GLY E CA 1
ATOM 7262 C C . GLY E 1 69 ? 8.989 -18.150 29.651 1.00 16.94 69 GLY E C 1
ATOM 7263 O O . GLY E 1 69 ? 8.727 -17.334 30.545 1.00 15.90 69 GLY E O 1
ATOM 7264 N N . GLY E 1 70 ? 10.202 -18.300 29.130 1.00 16.80 70 GLY E N 1
ATOM 7265 C CA . GLY E 1 70 ? 11.321 -17.512 29.608 1.00 19.12 70 GLY E CA 1
ATOM 7266 C C . GLY E 1 70 ? 12.613 -18.309 29.612 1.00 19.77 70 GLY E C 1
ATOM 7267 O O . GLY E 1 70 ? 12.730 -19.328 28.930 1.00 21.20 70 GLY E O 1
ATOM 7268 N N . GLN E 1 71 ? 13.577 -17.845 30.399 1.00 21.53 71 GLN E N 1
ATOM 7269 C CA . GLN E 1 71 ? 14.901 -18.455 30.512 1.00 22.78 71 GLN E CA 1
ATOM 7270 C C . GLN E 1 71 ? 14.968 -19.901 30.985 1.00 22.34 71 GLN E C 1
ATOM 7271 O O . GLN E 1 71 ? 14.042 -20.402 31.616 1.00 22.02 71 GLN E O 1
ATOM 7277 N N . ASP E 1 72 ? 16.083 -20.562 30.671 1.00 22.10 72 ASP E N 1
ATOM 7278 C CA . ASP E 1 72 ? 16.304 -21.943 31.080 1.00 23.04 72 ASP E CA 1
ATOM 7279 C C . ASP E 1 72 ? 16.230 -22.017 32.597 1.00 23.46 72 ASP E C 1
ATOM 7280 O O . ASP E 1 72 ? 16.558 -21.059 33.292 1.00 24.87 72 ASP E O 1
ATOM 7285 N N . ILE E 1 73 ? 15.802 -23.160 33.109 1.00 23.49 73 ILE E N 1
ATOM 7286 C CA . ILE E 1 73 ? 15.697 -23.346 34.540 1.00 24.05 73 ILE E CA 1
ATOM 7287 C C . ILE E 1 73 ? 17.069 -23.640 35.137 1.00 25.59 73 ILE E C 1
ATOM 7288 O O . ILE E 1 73 ? 17.845 -24.418 34.579 1.00 25.28 73 ILE E O 1
ATOM 7293 N N . THR E 1 74 ? 17.363 -23.001 36.269 1.00 25.02 74 THR E N 1
ATOM 7294 C CA . THR E 1 74 ? 18.641 -23.170 36.954 1.00 23.83 74 THR E CA 1
ATOM 7295 C C . THR E 1 74 ? 18.970 -24.652 37.111 1.00 23.54 74 THR E C 1
ATOM 7296 O O . THR E 1 74 ? 18.237 -25.399 37.757 1.00 23.59 74 THR E O 1
ATOM 7300 N N . PRO E 1 75 ? 20.096 -25.085 36.527 1.00 22.07 75 PRO E N 1
ATOM 7301 C CA . PRO E 1 75 ? 20.566 -26.470 36.558 1.00 22.33 75 PRO E CA 1
ATOM 7302 C C . PRO E 1 75 ? 20.710 -27.111 37.937 1.00 23.72 75 PRO E C 1
ATOM 7303 O O . PRO E 1 75 ? 20.265 -28.242 38.153 1.00 23.64 75 PRO E O 1
ATOM 7307 N N . GLN E 1 76 ? 21.332 -26.406 38.871 1.00 25.24 76 GLN E N 1
ATOM 7308 C CA . GLN E 1 76 ? 21.500 -26.960 40.205 1.00 26.35 76 GLN E CA 1
ATOM 7309 C C . GLN E 1 76 ? 20.170 -27.479 40.772 1.00 26.95 76 GLN E C 1
ATOM 7310 O O . GLN E 1 76 ? 20.147 -28.501 41.464 1.00 27.91 76 GLN E O 1
ATOM 7316 N N . LEU E 1 77 ? 19.066 -26.788 40.471 1.00 26.83 77 LEU E N 1
ATOM 7317 C CA . LEU E 1 77 ? 17.744 -27.189 40.961 1.00 25.58 77 LEU E CA 1
ATOM 7318 C C . LEU E 1 77 ? 17.384 -28.631 40.636 1.00 25.37 77 LEU E C 1
ATOM 7319 O O . LEU E 1 77 ? 16.520 -29.223 41.292 1.00 24.29 77 LEU E O 1
ATOM 7324 N N . TYR E 1 78 ? 18.002 -29.187 39.597 1.00 23.74 78 TYR E N 1
ATOM 7325 C CA . TYR E 1 78 ? 17.768 -30.588 39.281 1.00 23.03 78 TYR E CA 1
ATOM 7326 C C . TYR E 1 78 ? 19.098 -31.333 39.367 1.00 23.62 78 TYR E C 1
ATOM 7327 O O . TYR E 1 78 ? 19.393 -32.239 38.585 1.00 21.84 78 TYR E O 1
ATOM 7336 N N . LEU E 1 79 ? 19.891 -30.901 40.350 1.00 24.24 79 LEU E N 1
ATOM 7337 C CA . LEU E 1 79 ? 21.182 -31.484 40.697 1.00 24.82 79 LEU E CA 1
ATOM 7338 C C . LEU E 1 79 ? 22.196 -31.644 39.573 1.00 25.84 79 LEU E C 1
ATOM 7339 O O . LEU E 1 79 ? 22.755 -32.722 39.369 1.00 27.35 79 LEU E O 1
ATOM 7344 N N . GLU E 1 80 ? 22.446 -30.553 38.856 1.00 26.16 80 GLU E N 1
ATOM 7345 C CA . GLU E 1 80 ? 23.399 -30.555 37.755 1.00 24.39 80 GLU E CA 1
ATOM 7346 C C . GLU E 1 80 ? 24.124 -29.224 37.664 1.00 23.37 80 GLU E C 1
ATOM 7347 O O . GLU E 1 80 ? 23.533 -28.165 37.896 1.00 21.81 80 GLU E O 1
ATOM 7353 N N . GLU E 1 81 ? 25.412 -29.280 37.346 1.00 22.57 81 GLU E N 1
ATOM 7354 C CA . GLU E 1 81 ? 26.185 -28.057 37.183 1.00 22.03 81 GLU E CA 1
ATOM 7355 C C . GLU E 1 81 ? 25.887 -27.612 35.751 1.00 22.67 81 GLU E C 1
ATOM 7356 O O . GLU E 1 81 ? 25.353 -28.392 34.949 1.00 21.57 81 GLU E O 1
ATOM 7362 N N . PRO E 1 82 ? 26.200 -26.354 35.414 1.00 21.76 82 PRO E N 1
ATOM 7363 C CA . PRO E 1 82 ? 25.932 -25.871 34.054 1.00 20.66 82 PRO E CA 1
ATOM 7364 C C . PRO E 1 82 ? 26.845 -26.413 32.951 1.00 19.85 82 PRO E C 1
ATOM 7365 O O . PRO E 1 82 ? 28.057 -26.288 33.027 1.00 19.34 82 PRO E O 1
ATOM 7369 N N . SER E 1 83 ? 26.250 -27.032 31.936 1.00 19.21 83 SER E N 1
ATOM 7370 C CA . SER E 1 83 ? 27.018 -27.541 30.803 1.00 20.44 83 SER E CA 1
ATOM 7371 C C . SER E 1 83 ? 27.242 -26.321 29.918 1.00 21.53 83 SER E C 1
ATOM 7372 O O . SER E 1 83 ? 26.461 -25.370 29.966 1.00 19.90 83 SER E O 1
ATOM 7375 N N . GLN E 1 84 ? 28.288 -26.336 29.106 1.00 23.13 84 GLN E N 1
ATOM 7376 C CA . GLN E 1 84 ? 28.562 -25.171 28.280 1.00 27.28 84 GLN E CA 1
ATOM 7377 C C . GLN E 1 84 ? 27.655 -25.019 27.062 1.00 28.76 84 GLN E C 1
ATOM 7378 O O . GLN E 1 84 ? 28.025 -24.385 26.074 1.00 31.04 84 GLN E O 1
ATOM 7384 N N . GLU E 1 85 ? 26.452 -25.580 27.153 1.00 28.00 85 GLU E N 1
ATOM 7385 C CA . GLU E 1 85 ? 25.471 -25.497 26.075 1.00 27.40 85 GLU E CA 1
ATOM 7386 C C . GLU E 1 85 ? 24.213 -24.818 26.629 1.00 26.57 85 GLU E C 1
ATOM 7387 O O . GLU E 1 85 ? 23.270 -24.534 25.887 1.00 25.05 85 GLU E O 1
ATOM 7393 N N . ILE E 1 86 ? 24.209 -24.565 27.937 1.00 23.92 86 ILE E N 1
ATOM 7394 C CA . ILE E 1 86 ? 23.062 -23.955 28.595 1.00 24.22 86 ILE E CA 1
ATOM 7395 C C . ILE E 1 86 ? 22.986 -22.455 28.346 1.00 23.86 86 ILE E C 1
ATOM 7396 O O . ILE E 1 86 ? 24.003 -21.784 28.156 1.00 23.88 86 ILE E O 1
ATOM 7401 N N . GLY E 1 87 ? 21.767 -21.933 28.327 1.00 23.74 87 GLY E N 1
ATOM 7402 C CA . GLY E 1 87 ? 21.597 -20.513 28.100 1.00 24.39 87 GLY E CA 1
ATOM 7403 C C . GLY E 1 87 ? 21.566 -19.787 29.424 1.00 25.79 87 GLY E C 1
ATOM 7404 O O . GLY E 1 87 ? 22.096 -20.268 30.422 1.00 25.42 87 GLY E O 1
ATOM 7405 N N . ALA E 1 88 ? 20.943 -18.621 29.444 1.00 26.78 88 ALA E N 1
ATOM 7406 C CA . ALA E 1 88 ? 20.867 -17.855 30.672 1.00 27.22 88 ALA E CA 1
ATOM 7407 C C . ALA E 1 88 ? 19.803 -18.445 31.585 1.00 27.03 88 ALA E C 1
ATOM 7408 O O . ALA E 1 88 ? 18.965 -19.241 31.166 1.00 25.76 88 ALA E O 1
ATOM 7410 N N . TYR E 1 89 ? 19.855 -18.057 32.848 1.00 28.59 89 TYR E N 1
ATOM 7411 C CA . TYR E 1 89 ? 18.889 -18.519 33.828 1.00 28.92 89 TYR E CA 1
ATOM 7412 C C . TYR E 1 89 ? 18.988 -17.608 35.033 1.00 28.50 89 TYR E C 1
ATOM 7413 O O . TYR E 1 89 ? 20.065 -17.109 35.352 1.00 30.72 89 TYR E O 1
ATOM 7422 N N . PHE E 1 90 ? 17.859 -17.380 35.688 1.00 25.84 90 PHE E N 1
ATOM 7423 C CA . PHE E 1 90 ? 17.825 -16.496 36.838 1.00 24.87 90 PHE E CA 1
ATOM 7424 C C . PHE E 1 90 ? 17.231 -17.256 38.032 1.00 24.19 90 PHE E C 1
ATOM 7425 O O . PHE E 1 90 ? 16.013 -17.369 38.176 1.00 22.80 90 PHE E O 1
ATOM 7433 N N . PRO E 1 91 ? 18.099 -17.799 38.898 1.00 24.22 91 PRO E N 1
ATOM 7434 C CA . PRO E 1 91 ? 17.696 -18.560 40.084 1.00 24.47 91 PRO E CA 1
ATOM 7435 C C . PRO E 1 91 ? 16.535 -17.977 40.887 1.00 24.24 91 PRO E C 1
ATOM 7436 O O . PRO E 1 91 ? 15.617 -18.704 41.268 1.00 25.67 91 PRO E O 1
ATOM 7440 N N . PRO E 1 92 ? 16.545 -16.660 41.141 1.00 22.91 92 PRO E N 1
ATOM 7441 C CA . PRO E 1 92 ? 15.436 -16.089 41.916 1.00 22.53 92 PRO E CA 1
ATOM 7442 C C . PRO E 1 92 ? 14.051 -16.372 41.318 1.00 23.63 92 PRO E C 1
ATOM 7443 O O . PRO E 1 92 ? 13.058 -16.478 42.047 1.00 24.23 92 PRO E O 1
ATOM 7447 N N . ARG E 1 93 ? 13.977 -16.500 39.997 1.00 23.05 93 ARG E N 1
ATOM 7448 C CA . ARG E 1 93 ? 12.692 -16.767 39.366 1.00 23.76 93 ARG E CA 1
ATOM 7449 C C . ARG E 1 93 ? 12.255 -18.206 39.633 1.00 23.69 93 ARG E C 1
ATOM 7450 O O . ARG E 1 93 ? 11.113 -18.464 40.034 1.00 23.60 93 ARG E O 1
ATOM 7458 N N . ASP E 1 94 ? 13.176 -19.138 39.419 1.00 23.75 94 ASP E N 1
ATOM 7459 C CA . ASP E 1 94 ? 12.900 -20.551 39.628 1.00 24.28 94 ASP E CA 1
ATOM 7460 C C . ASP E 1 94 ? 12.425 -20.822 41.049 1.00 23.71 94 ASP E C 1
ATOM 7461 O O . ASP E 1 94 ? 11.446 -21.529 41.262 1.00 24.70 94 ASP E O 1
ATOM 7466 N N . SER E 1 95 ? 13.107 -20.245 42.026 1.00 22.96 95 SER E N 1
ATOM 7467 C CA . SER E 1 95 ? 12.710 -20.449 43.404 1.00 22.92 95 SER E CA 1
ATOM 7468 C C . SER E 1 95 ? 11.277 -19.996 43.604 1.00 23.28 95 SER E C 1
ATOM 7469 O O . SER E 1 95 ? 10.440 -20.757 44.092 1.00 23.61 95 SER E O 1
ATOM 7472 N N . TYR E 1 96 ? 10.990 -18.762 43.204 1.00 21.61 96 TYR E N 1
ATOM 7473 C CA . TYR E 1 96 ? 9.650 -18.229 43.375 1.00 21.91 96 TYR E CA 1
ATOM 7474 C C . TYR E 1 96 ? 8.579 -19.081 42.696 1.00 20.62 96 TYR E C 1
ATOM 7475 O O . TYR E 1 96 ? 7.543 -19.367 43.289 1.00 20.59 96 TYR E O 1
ATOM 7484 N N . GLU E 1 97 ? 8.815 -19.498 41.460 1.00 21.68 97 GLU E N 1
ATOM 7485 C CA . GLU E 1 97 ? 7.813 -20.311 40.780 1.00 22.22 97 GLU E CA 1
ATOM 7486 C C . GLU E 1 97 ? 7.643 -21.665 41.474 1.00 23.19 97 GLU E C 1
ATOM 7487 O O . GLU E 1 97 ? 6.527 -22.188 41.574 1.00 25.48 97 GLU E O 1
ATOM 7493 N N . ILE E 1 98 ? 8.740 -22.230 41.964 1.00 22.00 98 ILE E N 1
ATOM 7494 C CA . ILE E 1 98 ? 8.667 -23.504 42.669 1.00 22.28 98 ILE E CA 1
ATOM 7495 C C . ILE E 1 98 ? 7.656 -23.352 43.813 1.00 23.09 98 ILE E C 1
ATOM 7496 O O . ILE E 1 98 ? 6.635 -24.044 43.857 1.00 24.18 98 ILE E O 1
ATOM 7501 N N . ALA E 1 99 ? 7.942 -22.438 44.735 1.00 22.15 99 ALA E N 1
ATOM 7502 C CA . ALA E 1 99 ? 7.055 -22.202 45.867 1.00 22.50 99 ALA E CA 1
ATOM 7503 C C . ALA E 1 99 ? 5.648 -21.926 45.348 1.00 23.19 99 ALA E C 1
ATOM 7504 O O . ALA E 1 99 ? 4.652 -22.385 45.918 1.00 21.76 99 ALA E O 1
ATOM 7506 N N . LEU E 1 100 ? 5.580 -21.184 44.247 1.00 23.62 100 LEU E N 1
ATOM 7507 C CA . LEU E 1 100 ? 4.305 -20.833 43.635 1.00 24.13 100 LEU E CA 1
ATOM 7508 C C . LEU E 1 100 ? 3.487 -22.078 43.272 1.00 24.29 100 LEU E C 1
ATOM 7509 O O . LEU E 1 100 ? 2.302 -22.152 43.604 1.00 22.62 100 LEU E O 1
ATOM 7514 N N . VAL E 1 101 ? 4.100 -23.060 42.607 1.00 25.53 101 VAL E N 1
ATOM 7515 C CA . VAL E 1 101 ? 3.349 -24.270 42.260 1.00 28.33 101 VAL E CA 1
ATOM 7516 C C . VAL E 1 101 ? 2.975 -25.054 43.522 1.00 28.60 101 VAL E C 1
ATOM 7517 O O . VAL E 1 101 ? 1.877 -25.603 43.611 1.00 29.15 101 VAL E O 1
ATOM 7521 N N . ARG E 1 102 ? 3.878 -25.101 44.498 1.00 28.90 102 ARG E N 1
ATOM 7522 C CA . ARG E 1 102 ? 3.587 -25.826 45.729 1.00 30.22 102 ARG E CA 1
ATOM 7523 C C . ARG E 1 102 ? 2.358 -25.261 46.445 1.00 29.00 102 ARG E C 1
ATOM 7524 O O . ARG E 1 102 ? 1.469 -26.009 46.844 1.00 29.02 102 ARG E O 1
ATOM 7532 N N . ALA E 1 103 ? 2.303 -23.942 46.596 1.00 27.27 103 ALA E N 1
ATOM 7533 C CA . ALA E 1 103 ? 1.171 -23.306 47.257 1.00 25.79 103 ALA E CA 1
ATOM 7534 C C . ALA E 1 103 ? -0.113 -23.496 46.446 1.00 25.64 103 ALA E C 1
ATOM 7535 O O . ALA E 1 103 ? -1.209 -23.506 46.999 1.00 25.27 103 ALA E O 1
ATOM 7537 N N . ALA E 1 104 ? 0.030 -23.642 45.131 1.00 25.35 104 ALA E N 1
ATOM 7538 C CA . ALA E 1 104 ? -1.117 -23.828 44.249 1.00 24.34 104 ALA E CA 1
ATOM 7539 C C . ALA E 1 104 ? -1.631 -25.261 44.370 1.00 25.59 104 ALA E C 1
ATOM 7540 O O . ALA E 1 104 ? -2.848 -25.509 44.395 1.00 22.21 104 ALA E O 1
ATOM 7542 N N . LEU E 1 105 ? -0.692 -26.202 44.439 1.00 25.81 105 LEU E N 1
ATOM 7543 C CA . LEU E 1 105 ? -1.037 -27.607 44.572 1.00 28.75 105 LEU E CA 1
ATOM 7544 C C . LEU E 1 105 ? -1.718 -27.815 45.913 1.00 30.03 105 LEU E C 1
ATOM 7545 O O . LEU E 1 105 ? -2.780 -28.439 45.995 1.00 29.53 105 LEU E O 1
ATOM 7550 N N . ASP E 1 106 ? -1.106 -27.266 46.958 1.00 32.07 106 ASP E N 1
ATOM 7551 C CA . ASP E 1 106 ? -1.632 -27.372 48.315 1.00 33.97 106 ASP E CA 1
ATOM 7552 C C . ASP E 1 106 ? -3.003 -26.701 48.421 1.00 32.54 106 ASP E C 1
ATOM 7553 O O . ASP E 1 106 ? -3.893 -27.188 49.124 1.00 31.15 106 ASP E O 1
ATOM 7558 N N . ALA E 1 107 ? -3.177 -25.590 47.711 1.00 31.07 107 ALA E N 1
ATOM 7559 C CA . ALA E 1 107 ? -4.450 -24.880 47.730 1.00 29.17 107 ALA E CA 1
ATOM 7560 C C . ALA E 1 107 ? -5.456 -25.557 46.811 1.00 28.41 107 ALA E C 1
ATOM 7561 O O . ALA E 1 107 ? -6.630 -25.194 46.802 1.00 28.92 107 ALA E O 1
ATOM 7563 N N . GLY E 1 108 ? -4.990 -26.534 46.036 1.00 27.25 108 GLY E N 1
ATOM 7564 C CA . GLY E 1 108 ? -5.865 -27.241 45.119 1.00 27.63 108 GLY E CA 1
ATOM 7565 C C . GLY E 1 108 ? -6.326 -26.445 43.900 1.00 29.14 108 GLY E C 1
ATOM 7566 O O . GLY E 1 108 ? -7.306 -26.816 43.248 1.00 29.97 108 GLY E O 1
ATOM 7567 N N . LYS E 1 109 ? -5.628 -25.359 43.578 1.00 28.29 109 LYS E N 1
ATOM 7568 C CA . LYS E 1 109 ? -6.001 -24.539 42.427 1.00 27.23 109 LYS E CA 1
ATOM 7569 C C . LYS E 1 109 ? -5.408 -25.055 41.113 1.00 25.27 109 LYS E C 1
ATOM 7570 O O . LYS E 1 109 ? -4.312 -25.599 41.082 1.00 23.68 109 LYS E O 1
ATOM 7576 N N . PRO E 1 110 ? -6.141 -24.881 40.006 1.00 24.76 110 PRO E N 1
ATOM 7577 C CA . PRO E 1 110 ? -5.717 -25.325 38.677 1.00 23.78 110 PRO E CA 1
ATOM 7578 C C . PRO E 1 110 ? -4.452 -24.637 38.155 1.00 23.27 110 PRO E C 1
ATOM 7579 O O . PRO E 1 110 ? -4.218 -23.457 38.417 1.00 23.21 110 PRO E O 1
ATOM 7583 N N . ILE E 1 111 ? -3.643 -25.390 37.415 1.00 22.35 111 ILE E N 1
ATOM 7584 C CA . ILE E 1 111 ? -2.392 -24.880 36.855 1.00 22.38 111 ILE E CA 1
ATOM 7585 C C . ILE E 1 111 ? -2.214 -25.191 35.358 1.00 22.83 111 ILE E C 1
ATOM 7586 O O . ILE E 1 111 ? -2.464 -26.319 34.907 1.00 23.47 111 ILE E O 1
ATOM 7591 N N . PHE E 1 112 ? -1.776 -24.185 34.603 1.00 20.71 112 PHE E N 1
ATOM 7592 C CA . PHE E 1 112 ? -1.521 -24.324 33.169 1.00 20.44 112 PHE E CA 1
ATOM 7593 C C . PHE E 1 112 ? -0.112 -23.770 32.940 1.00 19.58 112 PHE E C 1
ATOM 7594 O O . PHE E 1 112 ? 0.142 -22.584 33.146 1.00 19.64 112 PHE E O 1
ATOM 7602 N N . ALA E 1 113 ? 0.806 -24.640 32.530 1.00 19.29 113 ALA E N 1
ATOM 7603 C CA . ALA E 1 113 ? 2.195 -24.249 32.302 1.00 18.57 113 ALA E CA 1
ATOM 7604 C C . ALA E 1 113 ? 2.561 -24.251 30.818 1.00 17.71 113 ALA E C 1
ATOM 7605 O O . ALA E 1 113 ? 2.230 -25.193 30.094 1.00 17.42 113 ALA E O 1
ATOM 7607 N N . ILE E 1 114 ? 3.264 -23.203 30.383 1.00 16.06 114 ILE E N 1
ATOM 7608 C CA . ILE E 1 114 ? 3.663 -23.050 28.984 1.00 15.80 114 ILE E CA 1
ATOM 7609 C C . ILE E 1 114 ? 5.186 -23.003 28.780 1.00 15.70 114 ILE E C 1
ATOM 7610 O O . ILE E 1 114 ? 5.890 -22.274 29.474 1.00 15.56 114 ILE E O 1
ATOM 7615 N N . CYS E 1 115 ? 5.681 -23.797 27.830 1.00 15.90 115 CYS E N 1
ATOM 7616 C CA . CYS E 1 115 ? 7.109 -23.853 27.518 1.00 17.54 115 CYS E CA 1
ATOM 7617 C C . CYS E 1 115 ? 7.935 -24.023 28.784 1.00 18.67 115 CYS E C 1
ATOM 7618 O O . CYS E 1 115 ? 7.926 -25.084 29.396 1.00 19.33 115 CYS E O 1
ATOM 7621 N N . ARG E 1 116 ? 8.651 -22.974 29.170 1.00 20.75 116 ARG E N 1
ATOM 7622 C CA . ARG E 1 116 ? 9.469 -22.994 30.377 1.00 21.38 116 ARG E CA 1
ATOM 7623 C C . ARG E 1 116 ? 8.608 -23.442 31.559 1.00 22.53 116 ARG E C 1
ATOM 7624 O O . ARG E 1 116 ? 9.081 -24.113 32.484 1.00 21.02 116 ARG E O 1
ATOM 7632 N N . GLY E 1 117 ? 7.336 -23.056 31.517 1.00 22.89 117 GLY E N 1
ATOM 7633 C CA . GLY E 1 117 ? 6.416 -23.397 32.588 1.00 23.39 117 GLY E CA 1
ATOM 7634 C C . GLY E 1 117 ? 6.351 -24.885 32.869 1.00 23.56 117 GLY E C 1
ATOM 7635 O O . GLY E 1 117 ? 6.529 -25.327 34.007 1.00 22.81 117 GLY E O 1
ATOM 7644 N N . GLN E 1 119 ? 8.416 -27.082 32.171 1.00 19.71 119 GLN E N 1
ATOM 7645 C CA . GLN E 1 119 ? 9.692 -27.597 32.625 1.00 19.66 119 GLN E CA 1
ATOM 7646 C C . GLN E 1 119 ? 9.926 -27.263 34.095 1.00 20.60 119 GLN E C 1
ATOM 7647 O O . GLN E 1 119 ? 10.522 -28.060 34.831 1.00 19.75 119 GLN E O 1
ATOM 7653 N N . LEU E 1 120 ? 9.450 -26.099 34.533 1.00 19.21 120 LEU E N 1
ATOM 7654 C CA . LEU E 1 120 ? 9.629 -25.729 35.928 1.00 18.78 120 LEU E CA 1
ATOM 7655 C C . LEU E 1 120 ? 8.827 -26.681 36.806 1.00 19.36 120 LEU E C 1
ATOM 7656 O O . LEU E 1 120 ? 9.350 -27.242 37.771 1.00 19.06 120 LEU E O 1
ATOM 7661 N N . VAL E 1 121 ? 7.555 -26.863 36.481 1.00 19.34 121 VAL E N 1
ATOM 7662 C CA . VAL E 1 121 ? 6.732 -27.782 37.255 1.00 19.77 121 VAL E CA 1
ATOM 7663 C C . VAL E 1 121 ? 7.427 -29.156 37.356 1.00 21.33 121 VAL E C 1
ATOM 7664 O O . VAL E 1 121 ? 7.484 -29.757 38.428 1.00 21.71 121 VAL E O 1
ATOM 7668 N N . ASN E 1 122 ? 7.975 -29.642 36.248 1.00 21.37 122 ASN E N 1
ATOM 7669 C CA . ASN E 1 122 ? 8.652 -30.935 36.254 1.00 22.47 122 ASN E CA 1
ATOM 7670 C C . ASN E 1 122 ? 9.794 -30.931 37.282 1.00 24.93 122 ASN E C 1
ATOM 7671 O O . ASN E 1 122 ? 9.939 -31.865 38.077 1.00 24.93 122 ASN E O 1
ATOM 7676 N N . VAL E 1 123 ? 10.598 -29.871 37.256 1.00 25.36 123 VAL E N 1
ATOM 7677 C CA . VAL E 1 123 ? 11.728 -29.718 38.162 1.00 23.76 123 VAL E CA 1
ATOM 7678 C C . VAL E 1 123 ? 11.288 -29.523 39.604 1.00 25.11 123 VAL E C 1
ATOM 7679 O O . VAL E 1 123 ? 11.922 -30.028 40.532 1.00 25.89 123 VAL E O 1
ATOM 7683 N N . ALA E 1 124 ? 10.197 -28.790 39.783 1.00 24.71 124 ALA E N 1
ATOM 7684 C CA . ALA E 1 124 ? 9.655 -28.516 41.104 1.00 24.47 124 ALA E CA 1
ATOM 7685 C C . ALA E 1 124 ? 9.219 -29.796 41.804 1.00 25.64 124 ALA E C 1
ATOM 7686 O O . ALA E 1 124 ? 9.057 -29.813 43.023 1.00 26.46 124 ALA E O 1
ATOM 7688 N N . LEU E 1 125 ? 9.030 -30.866 41.038 1.00 25.64 125 LEU E N 1
ATOM 7689 C CA . LEU E 1 125 ? 8.596 -32.128 41.618 1.00 25.86 125 LEU E CA 1
ATOM 7690 C C . LEU E 1 125 ? 9.535 -33.313 41.430 1.00 26.68 125 LEU E C 1
ATOM 7691 O O . LEU E 1 125 ? 9.092 -34.462 41.433 1.00 27.73 125 LEU E O 1
ATOM 7696 N N . GLY E 1 126 ? 10.826 -33.038 41.263 1.00 26.31 126 GLY E N 1
ATOM 7697 C CA . GLY E 1 126 ? 11.790 -34.116 41.126 1.00 25.96 126 GLY E CA 1
ATOM 7698 C C . GLY E 1 126 ? 12.280 -34.475 39.737 1.00 26.30 126 GLY E C 1
ATOM 7699 O O . GLY E 1 126 ? 13.205 -35.272 39.599 1.00 25.28 126 GLY E O 1
ATOM 7700 N N . GLY E 1 127 ? 11.670 -33.892 38.710 1.00 26.31 127 GLY E N 1
ATOM 7701 C CA . GLY E 1 127 ? 12.073 -34.186 37.347 1.00 26.55 127 GLY E CA 1
ATOM 7702 C C . GLY E 1 127 ? 13.425 -33.618 36.953 1.00 26.30 127 GLY E C 1
ATOM 7703 O O . GLY E 1 127 ? 14.034 -32.857 37.699 1.00 27.00 127 GLY E O 1
ATOM 7704 N N . THR E 1 128 ? 13.875 -33.977 35.755 1.00 26.04 128 THR E N 1
ATOM 7705 C CA . THR E 1 128 ? 15.164 -33.543 35.224 1.00 25.45 128 THR E CA 1
ATOM 7706 C C . THR E 1 128 ? 15.009 -33.044 33.780 1.00 24.76 128 THR E C 1
ATOM 7707 O O . THR E 1 128 ? 14.040 -33.389 33.107 1.00 24.41 128 THR E O 1
ATOM 7711 N N . LEU E 1 129 ? 15.958 -32.238 33.308 1.00 22.98 129 LEU E N 1
ATOM 7712 C CA . LEU E 1 129 ? 15.893 -31.707 31.943 1.00 23.12 129 LEU E CA 1
ATOM 7713 C C . LEU E 1 129 ? 17.136 -31.994 31.105 1.00 23.65 129 LEU E C 1
ATOM 7714 O O . LEU E 1 129 ? 18.174 -32.411 31.618 1.00 25.39 129 LEU E O 1
ATOM 7719 N N . TYR E 1 130 ? 17.006 -31.776 29.801 1.00 23.14 130 TYR E N 1
ATOM 7720 C CA . TYR E 1 130 ? 18.134 -31.892 28.890 1.00 23.52 130 TYR E CA 1
ATOM 7721 C C . TYR E 1 130 ? 18.605 -30.433 28.832 1.00 23.95 130 TYR E C 1
ATOM 7722 O O . TYR E 1 130 ? 17.793 -29.544 28.561 1.00 24.77 130 TYR E O 1
ATOM 7731 N N . GLN E 1 131 ? 19.882 -30.169 29.089 1.00 23.08 131 GLN E N 1
ATOM 7732 C CA . GLN E 1 131 ? 20.356 -28.789 29.062 1.00 23.32 131 GLN E CA 1
ATOM 7733 C C . GLN E 1 131 ? 20.395 -28.180 27.658 1.00 23.70 131 GLN E C 1
ATOM 7734 O O . GLN E 1 131 ? 20.471 -26.960 27.512 1.00 22.68 131 GLN E O 1
ATOM 7740 N N . ASP E 1 132 ? 20.331 -29.028 26.632 1.00 23.44 132 ASP E N 1
ATOM 7741 C CA . ASP E 1 132 ? 20.340 -28.559 25.241 1.00 22.79 132 ASP E CA 1
ATOM 7742 C C . ASP E 1 132 ? 20.059 -29.676 24.218 1.00 21.69 132 ASP E C 1
ATOM 7743 O O . ASP E 1 132 ? 20.328 -30.850 24.483 1.00 20.20 132 ASP E O 1
ATOM 7748 N N . ILE E 1 133 ? 19.523 -29.295 23.056 1.00 20.76 133 ILE E N 1
ATOM 7749 C CA . ILE E 1 133 ? 19.201 -30.237 21.978 1.00 21.63 133 ILE E CA 1
ATOM 7750 C C . ILE E 1 133 ? 20.342 -31.169 21.632 1.00 21.44 133 ILE E C 1
ATOM 7751 O O . ILE E 1 133 ? 20.144 -32.374 21.498 1.00 24.15 133 ILE E O 1
ATOM 7756 N N . SER E 1 134 ? 21.530 -30.602 21.461 1.00 20.98 134 SER E N 1
ATOM 7757 C CA . SER E 1 134 ? 22.718 -31.375 21.095 1.00 22.35 134 SER E CA 1
ATOM 7758 C C . SER E 1 134 ? 22.988 -32.561 22.019 1.00 22.55 134 SER E C 1
ATOM 7759 O O . SER E 1 134 ? 23.632 -33.529 21.626 1.00 21.42 134 SER E O 1
ATOM 7762 N N . GLN E 1 135 ? 22.475 -32.477 23.241 1.00 24.42 135 GLN E N 1
ATOM 7763 C CA . GLN E 1 135 ? 22.676 -33.509 24.247 1.00 25.26 135 GLN E CA 1
ATOM 7764 C C . GLN E 1 135 ? 21.720 -34.692 24.212 1.00 26.95 135 GLN E C 1
ATOM 7765 O O . GLN E 1 135 ? 21.884 -35.631 24.991 1.00 27.46 135 GLN E O 1
ATOM 7771 N N . VAL E 1 136 ? 20.722 -34.666 23.328 1.00 28.21 136 VAL E N 1
ATOM 7772 C CA . VAL E 1 136 ? 19.796 -35.794 23.253 1.00 28.54 136 VAL E CA 1
ATOM 7773 C C . VAL E 1 136 ? 20.463 -36.904 22.437 1.00 29.04 136 VAL E C 1
ATOM 7774 O O . VAL E 1 136 ? 21.099 -36.642 21.417 1.00 28.11 136 VAL E O 1
ATOM 7778 N N . GLU E 1 137 ? 20.322 -38.140 22.909 1.00 30.65 137 GLU E N 1
ATOM 7779 C CA . GLU E 1 137 ? 20.935 -39.311 22.279 1.00 31.49 137 GLU E CA 1
ATOM 7780 C C . GLU E 1 137 ? 20.774 -39.426 20.775 1.00 30.20 137 GLU E C 1
ATOM 7781 O O . GLU E 1 137 ? 21.715 -39.762 20.066 1.00 30.58 137 GLU E O 1
ATOM 7787 N N . THR E 1 138 ? 19.569 -39.163 20.297 1.00 29.81 138 THR E N 1
ATOM 7788 C CA . THR E 1 138 ? 19.269 -39.253 18.878 1.00 29.66 138 THR E CA 1
ATOM 7789 C C . THR E 1 138 ? 18.910 -37.868 18.351 1.00 29.28 138 THR E C 1
ATOM 7790 O O . THR E 1 138 ? 18.232 -37.103 19.039 1.00 26.56 138 THR E O 1
ATOM 7794 N N . LYS E 1 139 ? 19.372 -37.538 17.145 1.00 29.49 139 LYS E N 1
ATOM 7795 C CA . LYS E 1 139 ? 19.088 -36.222 16.579 1.00 30.17 139 LYS E CA 1
ATOM 7796 C C . LYS E 1 139 ? 17.604 -35.917 16.658 1.00 28.41 139 LYS E C 1
ATOM 7797 O O . LYS E 1 139 ? 16.770 -36.668 16.152 1.00 29.46 139 LYS E O 1
ATOM 7803 N N . ALA E 1 140 ? 17.290 -34.805 17.306 1.00 25.95 140 ALA E N 1
ATOM 7804 C CA . ALA E 1 140 ? 15.915 -34.370 17.483 1.00 24.34 140 ALA E CA 1
ATOM 7805 C C . ALA E 1 140 ? 15.483 -33.496 16.312 1.00 23.26 140 ALA E C 1
ATOM 7806 O O . ALA E 1 140 ? 16.306 -33.118 15.473 1.00 23.97 140 ALA E O 1
ATOM 7808 N N . LEU E 1 141 ? 14.189 -33.193 16.249 1.00 20.14 141 LEU E N 1
ATOM 7809 C CA . LEU E 1 141 ? 13.662 -32.339 15.196 1.00 19.43 141 LEU E CA 1
ATOM 7810 C C . LEU E 1 141 ? 13.909 -30.908 15.632 1.00 17.96 141 LEU E C 1
ATOM 7811 O O . LEU E 1 141 ? 14.387 -30.675 16.734 1.00 17.83 141 LEU E O 1
ATOM 7816 N N . GLN E 1 142 ? 13.596 -29.950 14.768 1.00 18.24 142 GLN E N 1
ATOM 7817 C CA . GLN E 1 142 ? 13.791 -28.554 15.125 1.00 17.28 142 GLN E CA 1
ATOM 7818 C C . GLN E 1 142 ? 12.769 -28.189 16.176 1.00 15.98 142 GLN E C 1
ATOM 7819 O O . GLN E 1 142 ? 11.595 -28.508 16.027 1.00 16.81 142 GLN E O 1
ATOM 7825 N N . HIS E 1 143 ? 13.223 -27.533 17.240 1.00 16.19 143 HIS E N 1
ATOM 7826 C CA . HIS E 1 143 ? 12.338 -27.113 18.316 1.00 17.02 143 HIS E CA 1
ATOM 7827 C C . HIS E 1 143 ? 12.431 -25.615 18.572 1.00 16.83 143 HIS E C 1
ATOM 7828 O O . HIS E 1 143 ? 11.709 -25.060 19.399 1.00 16.81 143 HIS E O 1
ATOM 7835 N N . LEU E 1 144 ? 13.346 -24.973 17.862 1.00 16.83 144 LEU E N 1
ATOM 7836 C CA . LEU E 1 144 ? 13.498 -23.530 17.934 1.00 19.74 144 LEU E CA 1
ATOM 7837 C C . LEU E 1 144 ? 13.207 -23.136 16.480 1.00 20.35 144 LEU E C 1
ATOM 7838 O O . LEU E 1 144 ? 14.112 -22.856 15.695 1.00 20.11 144 LEU E O 1
ATOM 7843 N N . GLN E 1 145 ? 11.924 -23.154 16.132 1.00 20.90 145 GLN E N 1
ATOM 7844 C CA . GLN E 1 145 ? 11.469 -22.860 14.774 1.00 22.05 145 GLN E CA 1
ATOM 7845 C C . GLN E 1 145 ? 11.802 -21.470 14.253 1.00 23.64 145 GLN E C 1
ATOM 7846 O O . GLN E 1 145 ? 11.936 -20.515 15.014 1.00 22.32 145 GLN E O 1
ATOM 7852 N N . ARG E 1 146 ? 11.927 -21.370 12.935 1.00 25.98 146 ARG E N 1
ATOM 7853 C CA . ARG E 1 146 ? 12.207 -20.100 12.291 1.00 29.58 146 ARG E CA 1
ATOM 7854 C C . ARG E 1 146 ? 10.947 -19.628 11.567 1.00 29.69 146 ARG E C 1
ATOM 7855 O O . ARG E 1 146 ? 10.929 -18.558 10.956 1.00 30.01 146 ARG E O 1
ATOM 7863 N N . VAL E 1 147 ? 9.901 -20.449 11.652 1.00 28.84 147 VAL E N 1
ATOM 7864 C CA . VAL E 1 147 ? 8.590 -20.151 11.079 1.00 27.09 147 VAL E CA 1
ATOM 7865 C C . VAL E 1 147 ? 8.018 -19.156 12.059 1.00 27.19 147 VAL E C 1
ATOM 7866 O O . VAL E 1 147 ? 8.195 -19.331 13.257 1.00 26.60 147 VAL E O 1
ATOM 7870 N N . ASP E 1 148 ? 7.315 -18.129 11.595 1.00 29.38 148 ASP E N 1
ATOM 7871 C CA . ASP E 1 148 ? 6.828 -17.158 12.561 1.00 32.19 148 ASP E CA 1
ATOM 7872 C C . ASP E 1 148 ? 5.974 -17.773 13.672 1.00 32.44 148 ASP E C 1
ATOM 7873 O O . ASP E 1 148 ? 5.055 -18.566 13.439 1.00 32.38 148 ASP E O 1
ATOM 7878 N N . GLU E 1 149 ? 6.349 -17.395 14.890 1.00 31.92 149 GLU E N 1
ATOM 7879 C CA . GLU E 1 149 ? 5.763 -17.835 16.151 1.00 31.23 149 GLU E CA 1
ATOM 7880 C C . GLU E 1 149 ? 4.284 -18.169 16.182 1.00 30.15 149 GLU E C 1
ATOM 7881 O O . GLU E 1 149 ? 3.864 -19.055 16.921 1.00 30.53 149 GLU E O 1
ATOM 7887 N N . GLN E 1 150 ? 3.490 -17.442 15.410 1.00 28.73 150 GLN E N 1
ATOM 7888 C CA . GLN E 1 150 ? 2.056 -17.672 15.384 1.00 27.21 150 GLN E CA 1
ATOM 7889 C C . GLN E 1 150 ? 1.672 -19.002 14.760 1.00 24.23 150 GLN E C 1
ATOM 7890 O O . GLN E 1 150 ? 0.620 -19.552 15.072 1.00 25.63 150 GLN E O 1
ATOM 7896 N N . LEU E 1 151 ? 2.520 -19.526 13.886 1.00 21.98 151 LEU E N 1
ATOM 7897 C CA . LEU E 1 151 ? 2.215 -20.782 13.217 1.00 21.80 151 LEU E CA 1
ATOM 7898 C C . LEU E 1 151 ? 2.836 -22.037 13.818 1.00 21.34 151 LEU E C 1
ATOM 7899 O O . LEU E 1 151 ? 3.917 -21.998 14.397 1.00 19.58 151 LEU E O 1
ATOM 7904 N N . GLY E 1 152 ? 2.138 -23.156 13.653 1.00 21.85 152 GLY E N 1
ATOM 7905 C CA . GLY E 1 152 ? 2.635 -24.427 14.151 1.00 21.86 152 GLY E CA 1
ATOM 7906 C C . GLY E 1 152 ? 3.738 -24.915 13.235 1.00 21.70 152 GLY E C 1
ATOM 7907 O O . GLY E 1 152 ? 3.672 -24.687 12.027 1.00 22.23 152 GLY E O 1
ATOM 7908 N N . SER E 1 153 ? 4.739 -25.592 13.795 1.00 20.61 153 SER E N 1
ATOM 7909 C CA . SER E 1 153 ? 5.883 -26.073 13.020 1.00 19.31 153 SER E CA 1
ATOM 7910 C C . SER E 1 153 ? 6.079 -27.590 12.981 1.00 19.20 153 SER E C 1
ATOM 7911 O O . SER E 1 153 ? 6.397 -28.146 11.931 1.00 18.92 153 SER E O 1
ATOM 7914 N N . HIS E 1 154 ? 5.932 -28.258 14.123 1.00 17.36 154 HIS E N 1
ATOM 7915 C CA . HIS E 1 154 ? 6.099 -29.704 14.154 1.00 16.26 154 HIS E CA 1
ATOM 7916 C C . HIS E 1 154 ? 4.829 -30.417 14.604 1.00 17.41 154 HIS E C 1
ATOM 7917 O O . HIS E 1 154 ? 4.028 -29.864 15.362 1.00 16.52 154 HIS E O 1
ATOM 7924 N N . THR E 1 155 ? 4.650 -31.641 14.108 1.00 17.23 155 THR E N 1
ATOM 7925 C CA . THR E 1 155 ? 3.470 -32.445 14.404 1.00 18.57 155 THR E CA 1
ATOM 7926 C C . THR E 1 155 ? 3.587 -33.176 15.728 1.00 19.87 155 THR E C 1
ATOM 7927 O O . THR E 1 155 ? 4.638 -33.749 16.023 1.00 20.89 155 THR E O 1
ATOM 7931 N N . ILE E 1 156 ? 2.520 -33.167 16.523 1.00 18.17 156 ILE E N 1
ATOM 7932 C CA . ILE E 1 156 ? 2.559 -33.871 17.796 1.00 18.55 156 ILE E CA 1
ATOM 7933 C C . ILE E 1 156 ? 1.529 -34.980 17.878 1.00 20.17 156 ILE E C 1
ATOM 7934 O O . ILE E 1 156 ? 0.419 -34.864 17.347 1.00 21.62 156 ILE E O 1
ATOM 7939 N N . ASP E 1 157 ? 1.914 -36.063 18.541 1.00 21.34 157 ASP E N 1
ATOM 7940 C CA . ASP E 1 157 ? 1.031 -37.196 18.749 1.00 22.41 157 ASP E CA 1
ATOM 7941 C C . ASP E 1 157 ? 0.418 -37.005 20.134 1.00 22.95 157 ASP E C 1
ATOM 7942 O O . ASP E 1 157 ? 1.121 -36.738 21.104 1.00 23.15 157 ASP E O 1
ATOM 7947 N N . ILE E 1 158 ? -0.898 -37.129 20.219 1.00 24.15 158 ILE E N 1
ATOM 7948 C CA . ILE E 1 158 ? -1.597 -36.923 21.474 1.00 25.67 158 ILE E CA 1
ATOM 7949 C C . ILE E 1 158 ? -2.284 -38.182 21.977 1.00 27.32 158 ILE E C 1
ATOM 7950 O O . ILE E 1 158 ? -2.811 -38.971 21.187 1.00 27.51 158 ILE E O 1
ATOM 7955 N N . GLU E 1 159 ? -2.267 -38.357 23.297 1.00 27.66 159 GLU E N 1
ATOM 7956 C CA . GLU E 1 159 ? -2.906 -39.496 23.948 1.00 28.87 159 GLU E CA 1
ATOM 7957 C C . GLU E 1 159 ? -4.414 -39.284 23.855 1.00 29.46 159 GLU E C 1
ATOM 7958 O O . GLU E 1 159 ? -4.933 -38.282 24.346 1.00 30.58 159 GLU E O 1
ATOM 7964 N N . PRO E 1 160 ? -5.139 -40.230 23.237 1.00 29.55 160 PRO E N 1
ATOM 7965 C CA . PRO E 1 160 ? -6.595 -40.124 23.084 1.00 29.89 160 PRO E CA 1
ATOM 7966 C C . PRO E 1 160 ? -7.349 -39.977 24.402 1.00 30.46 160 PRO E C 1
ATOM 7967 O O . PRO E 1 160 ? -8.432 -39.390 24.454 1.00 31.74 160 PRO E O 1
ATOM 7971 N N . THR E 1 161 ? -6.775 -40.518 25.463 1.00 29.52 161 THR E N 1
ATOM 7972 C CA . THR E 1 161 ? -7.409 -40.476 26.772 1.00 30.92 161 THR E CA 1
ATOM 7973 C C . THR E 1 161 ? -7.116 -39.202 27.553 1.00 29.17 161 THR E C 1
ATOM 7974 O O . THR E 1 161 ? -7.828 -38.877 28.497 1.00 27.59 161 THR E O 1
ATOM 7978 N N . SER E 1 162 ? -6.072 -38.486 27.143 1.00 27.83 162 SER E N 1
ATOM 7979 C CA . SER E 1 162 ? -5.633 -37.259 27.809 1.00 27.39 162 SER E CA 1
ATOM 7980 C C . SER E 1 162 ? -6.609 -36.078 27.858 1.00 27.51 162 SER E C 1
ATOM 7981 O O . SER E 1 162 ? -7.607 -36.039 27.140 1.00 28.33 162 SER E O 1
ATOM 7984 N N . GLU E 1 163 ? -6.297 -35.115 28.727 1.00 27.08 163 GLU E N 1
ATOM 7985 C CA . GLU E 1 163 ? -7.079 -33.891 28.868 1.00 26.17 163 GLU E CA 1
ATOM 7986 C C . GLU E 1 163 ? -6.834 -33.073 27.600 1.00 25.17 163 GLU E C 1
ATOM 7987 O O . GLU E 1 163 ? -7.735 -32.401 27.091 1.00 23.49 163 GLU E O 1
ATOM 7993 N N . LEU E 1 164 ? -5.602 -33.132 27.103 1.00 22.42 164 LEU E N 1
ATOM 7994 C CA . LEU E 1 164 ? -5.240 -32.414 25.891 1.00 21.88 164 LEU E CA 1
ATOM 7995 C C . LEU E 1 164 ? -6.105 -32.887 24.731 1.00 22.00 164 LEU E C 1
ATOM 7996 O O . LEU E 1 164 ? -6.435 -32.112 23.842 1.00 21.05 164 LEU E O 1
ATOM 8001 N N . ALA E 1 165 ? -6.469 -34.165 24.751 1.00 23.07 165 ALA E N 1
ATOM 8002 C CA . ALA E 1 165 ? -7.279 -34.757 23.691 1.00 25.68 165 ALA E CA 1
ATOM 8003 C C . ALA E 1 165 ? -8.650 -34.093 23.562 1.00 27.18 165 ALA E C 1
ATOM 8004 O O . ALA E 1 165 ? -9.240 -34.073 22.476 1.00 28.10 165 ALA E O 1
ATOM 8006 N N . LYS E 1 166 ? -9.146 -33.548 24.670 1.00 27.93 166 LYS E N 1
ATOM 8007 C CA . LYS E 1 166 ? -10.439 -32.874 24.687 1.00 29.08 166 LYS E CA 1
ATOM 8008 C C . LYS E 1 166 ? -10.443 -31.582 23.866 1.00 30.30 166 LYS E C 1
ATOM 8009 O O . LYS E 1 166 ? -11.507 -31.116 23.450 1.00 31.92 166 LYS E O 1
ATOM 8015 N N . HIS E 1 167 ? -9.265 -31.002 23.635 1.00 29.66 167 HIS E N 1
ATOM 8016 C CA . HIS E 1 167 ? -9.183 -29.754 22.882 1.00 27.44 167 HIS E CA 1
ATOM 8017 C C . HIS E 1 167 ? -8.314 -29.779 21.637 1.00 27.13 167 HIS E C 1
ATOM 8018 O O . HIS E 1 167 ? -8.383 -28.855 20.827 1.00 30.10 167 HIS E O 1
ATOM 8025 N N . HIS E 1 168 ? -7.487 -30.806 21.482 1.00 24.53 168 HIS E N 1
ATOM 8026 C CA . HIS E 1 168 ? -6.608 -30.900 20.318 1.00 23.48 168 HIS E CA 1
ATOM 8027 C C . HIS E 1 168 ? -6.696 -32.263 19.645 1.00 23.60 168 HIS E C 1
ATOM 8028 O O . HIS E 1 168 ? -6.602 -33.307 20.295 1.00 24.22 168 HIS E O 1
ATOM 8035 N N . PRO E 1 169 ? -6.882 -32.275 18.324 1.00 22.90 169 PRO E N 1
ATOM 8036 C CA . PRO E 1 169 ? -6.959 -33.571 17.659 1.00 22.88 169 PRO E CA 1
ATOM 8037 C C . PRO E 1 169 ? -5.538 -34.083 17.460 1.00 22.45 169 PRO E C 1
ATOM 8038 O O . PRO E 1 169 ? -4.585 -33.301 17.377 1.00 22.82 169 PRO E O 1
ATOM 8042 N N . ASN E 1 170 ? -5.409 -35.399 17.391 1.00 22.29 170 ASN E N 1
ATOM 8043 C CA . ASN E 1 170 ? -4.125 -36.045 17.192 1.00 21.14 170 ASN E CA 1
ATOM 8044 C C . ASN E 1 170 ? -3.475 -35.528 15.902 1.00 21.94 170 ASN E C 1
ATOM 8045 O O . ASN E 1 170 ? -4.157 -35.284 14.898 1.00 21.63 170 ASN E O 1
ATOM 8050 N N . LYS E 1 171 ? -2.158 -35.344 15.952 1.00 20.89 171 LYS E N 1
ATOM 8051 C CA . LYS E 1 171 ? -1.359 -34.863 14.825 1.00 20.02 171 LYS E CA 1
ATOM 8052 C C . LYS E 1 171 ? -1.474 -33.357 14.589 1.00 20.66 171 LYS E C 1
ATOM 8053 O O . LYS E 1 171 ? -1.145 -32.860 13.510 1.00 21.62 171 LYS E O 1
ATOM 8059 N N . LYS E 1 172 ? -1.928 -32.627 15.600 1.00 21.46 172 LYS E N 1
ATOM 8060 C CA . LYS E 1 172 ? -2.046 -31.180 15.482 1.00 23.52 172 LYS E CA 1
ATOM 8061 C C . LYS E 1 172 ? -0.671 -30.563 15.298 1.00 23.08 172 LYS E C 1
ATOM 8062 O O . LYS E 1 172 ? 0.307 -31.039 15.871 1.00 22.46 172 LYS E O 1
ATOM 8068 N N . LEU E 1 173 ? -0.596 -29.519 14.477 1.00 23.29 173 LEU E N 1
ATOM 8069 C CA . LEU E 1 173 ? 0.664 -28.827 14.265 1.00 23.07 173 LEU E CA 1
ATOM 8070 C C . LEU E 1 173 ? 0.766 -27.813 15.388 1.00 22.12 173 LEU E C 1
ATOM 8071 O O . LEU E 1 173 ? -0.192 -27.098 15.692 1.00 20.59 173 LEU E O 1
ATOM 8076 N N . VAL E 1 174 ? 1.942 -27.748 15.993 1.00 20.79 174 VAL E N 1
ATOM 8077 C CA . VAL E 1 174 ? 2.168 -26.870 17.128 1.00 19.16 174 VAL E CA 1
ATOM 8078 C C . VAL E 1 174 ? 3.483 -26.113 16.943 1.00 17.53 174 VAL E C 1
ATOM 8079 O O . VAL E 1 174 ? 4.388 -26.611 16.284 1.00 17.55 174 VAL E O 1
ATOM 8083 N N . ASN E 1 175 ? 3.585 -24.904 17.494 1.00 16.82 175 ASN E N 1
ATOM 8084 C CA . ASN E 1 175 ? 4.822 -24.140 17.360 1.00 15.38 175 ASN E CA 1
ATOM 8085 C C . ASN E 1 175 ? 5.872 -24.626 18.361 1.00 16.60 175 ASN E C 1
ATOM 8086 O O . ASN E 1 175 ? 5.591 -25.505 19.181 1.00 16.74 175 ASN E O 1
ATOM 8091 N N . SER E 1 176 ? 7.075 -24.060 18.291 1.00 14.85 176 SER E N 1
ATOM 8092 C CA . SER E 1 176 ? 8.169 -24.484 19.149 1.00 15.12 176 SER E CA 1
ATOM 8093 C C . SER E 1 176 ? 9.264 -23.422 19.251 1.00 15.06 176 SER E C 1
ATOM 8094 O O . SER E 1 176 ? 9.869 -23.040 18.247 1.00 15.09 176 SER E O 1
ATOM 8097 N N . LEU E 1 177 ? 9.518 -22.966 20.475 1.00 14.48 177 LEU E N 1
ATOM 8098 C CA . LEU E 1 177 ? 10.538 -21.950 20.736 1.00 15.68 177 LEU E CA 1
ATOM 8099 C C . LEU E 1 177 ? 11.336 -22.374 21.968 1.00 15.42 177 LEU E C 1
ATOM 8100 O O . LEU E 1 177 ? 11.265 -21.737 23.019 1.00 13.68 177 LEU E O 1
ATOM 8105 N N . HIS E 1 178 ? 12.094 -23.455 21.837 1.00 14.21 178 HIS E N 1
ATOM 8106 C CA . HIS E 1 178 ? 12.857 -23.952 22.970 1.00 16.51 178 HIS E CA 1
ATOM 8107 C C . HIS E 1 178 ? 14.052 -24.793 22.539 1.00 15.76 178 HIS E C 1
ATOM 8108 O O . HIS E 1 178 ? 14.065 -25.354 21.437 1.00 14.51 178 HIS E O 1
ATOM 8115 N N . HIS E 1 179 ? 15.056 -24.866 23.413 1.00 16.12 179 HIS E N 1
ATOM 8116 C CA . HIS E 1 179 ? 16.270 -25.637 23.142 1.00 16.85 179 HIS E CA 1
ATOM 8117 C C . HIS E 1 179 ? 16.577 -26.626 24.279 1.00 17.27 179 HIS E C 1
ATOM 8118 O O . HIS E 1 179 ? 17.651 -27.226 24.325 1.00 16.81 179 HIS E O 1
ATOM 8125 N N . GLN E 1 180 ? 15.634 -26.770 25.205 1.00 18.47 180 GLN E N 1
ATOM 8126 C CA . GLN E 1 180 ? 15.774 -27.716 26.311 1.00 19.26 180 GLN E CA 1
ATOM 8127 C C . GLN E 1 180 ? 14.512 -28.568 26.285 1.00 19.95 180 GLN E C 1
ATOM 8128 O O . GLN E 1 180 ? 13.529 -28.211 25.632 1.00 19.76 180 GLN E O 1
ATOM 8134 N N . PHE E 1 181 ? 14.550 -29.702 26.975 1.00 20.51 181 PHE E N 1
ATOM 8135 C CA . PHE E 1 181 ? 13.406 -30.600 27.033 1.00 19.96 181 PHE E CA 1
ATOM 8136 C C . PHE E 1 181 ? 13.420 -31.333 28.354 1.00 20.14 181 PHE E C 1
ATOM 8137 O O . PHE E 1 181 ? 14.445 -31.389 29.047 1.00 18.42 181 PHE E O 1
ATOM 8145 N N . ILE E 1 182 ? 12.279 -31.916 28.691 1.00 20.41 182 ILE E N 1
ATOM 8146 C CA . ILE E 1 182 ? 12.197 -32.695 29.904 1.00 21.35 182 ILE E CA 1
ATOM 8147 C C . ILE E 1 182 ? 12.982 -33.958 29.605 1.00 22.58 182 ILE E C 1
ATOM 8148 O O . ILE E 1 182 ? 12.980 -34.449 28.477 1.00 23.21 182 ILE E O 1
ATOM 8153 N N . LYS E 1 183 ? 13.683 -34.462 30.607 1.00 24.99 183 LYS E N 1
ATOM 8154 C CA . LYS E 1 183 ? 14.459 -35.679 30.446 1.00 27.46 183 LYS E CA 1
ATOM 8155 C C . LYS E 1 183 ? 13.734 -36.736 31.267 1.00 28.19 183 LYS E C 1
ATOM 8156 O O . LYS E 1 183 ? 13.003 -37.557 30.724 1.00 29.81 183 LYS E O 1
ATOM 8162 N N . LYS E 1 184 ? 13.917 -36.684 32.580 1.00 29.40 184 LYS E N 1
ATOM 8163 C CA . LYS E 1 184 ? 13.277 -37.615 33.499 1.00 29.97 184 LYS E CA 1
ATOM 8164 C C . LYS E 1 184 ? 11.978 -36.986 34.008 1.00 29.30 184 LYS E C 1
ATOM 8165 O O . LYS E 1 184 ? 11.990 -35.921 34.627 1.00 27.89 184 LYS E O 1
ATOM 8171 N N . LEU E 1 185 ? 10.859 -37.643 33.725 1.00 28.89 185 LEU E N 1
ATOM 8172 C CA . LEU E 1 185 ? 9.553 -37.146 34.138 1.00 28.54 185 LEU E CA 1
ATOM 8173 C C . LEU E 1 185 ? 9.335 -37.276 35.638 1.00 29.20 185 LEU E C 1
ATOM 8174 O O . LEU E 1 185 ? 9.431 -38.365 36.199 1.00 30.39 185 LEU E O 1
ATOM 8179 N N . ALA E 1 186 ? 9.043 -36.159 36.286 1.00 29.43 186 ALA E N 1
ATOM 8180 C CA . ALA E 1 186 ? 8.787 -36.169 37.714 1.00 30.17 186 ALA E CA 1
ATOM 8181 C C . ALA E 1 186 ? 7.660 -37.169 37.934 1.00 30.87 186 ALA E C 1
ATOM 8182 O O . ALA E 1 186 ? 6.751 -37.263 37.114 1.00 31.26 186 ALA E O 1
ATOM 8184 N N . PRO E 1 187 ? 7.704 -37.931 39.039 1.00 31.42 187 PRO E N 1
ATOM 8185 C CA . PRO E 1 187 ? 6.654 -38.915 39.313 1.00 31.64 187 PRO E CA 1
ATOM 8186 C C . PRO E 1 187 ? 5.321 -38.238 39.592 1.00 31.96 187 PRO E C 1
ATOM 8187 O O . PRO E 1 187 ? 5.284 -37.089 40.028 1.00 32.18 187 PRO E O 1
ATOM 8191 N N . SER E 1 188 ? 4.237 -38.964 39.331 1.00 32.49 188 SER E N 1
ATOM 8192 C CA . SER E 1 188 ? 2.877 -38.477 39.533 1.00 33.09 188 SER E CA 1
ATOM 8193 C C . SER E 1 188 ? 2.432 -37.584 38.362 1.00 32.67 188 SER E C 1
ATOM 8194 O O . SER E 1 188 ? 1.565 -36.719 38.498 1.00 30.96 188 SER E O 1
ATOM 8197 N N . PHE E 1 189 ? 3.050 -37.820 37.210 1.00 32.31 189 PHE E N 1
ATOM 8198 C CA . PHE E 1 189 ? 2.752 -37.105 35.970 1.00 31.93 189 PHE E CA 1
ATOM 8199 C C . PHE E 1 189 ? 2.812 -38.120 34.836 1.00 31.59 189 PHE E C 1
ATOM 8200 O O . PHE E 1 189 ? 3.360 -39.212 34.993 1.00 29.79 189 PHE E O 1
ATOM 8208 N N . LYS E 1 190 ? 2.248 -37.756 33.693 1.00 31.35 190 LYS E N 1
ATOM 8209 C CA . LYS E 1 190 ? 2.264 -38.637 32.541 1.00 31.56 190 LYS E CA 1
ATOM 8210 C C . LYS E 1 190 ? 2.354 -37.766 31.301 1.00 30.11 190 LYS E C 1
ATOM 8211 O O . LYS E 1 190 ? 1.677 -36.748 31.212 1.00 30.07 190 LYS E O 1
ATOM 8217 N N . VAL E 1 191 ? 3.200 -38.143 30.350 1.00 29.12 191 VAL E N 1
ATOM 8218 C CA . VAL E 1 191 ? 3.317 -37.346 29.140 1.00 27.60 191 VAL E CA 1
ATOM 8219 C C . VAL E 1 191 ? 2.100 -37.593 28.260 1.00 26.08 191 VAL E C 1
ATOM 8220 O O . VAL E 1 191 ? 1.679 -38.729 28.036 1.00 25.10 191 VAL E O 1
ATOM 8224 N N . THR E 1 192 ? 1.531 -36.502 27.777 1.00 23.60 192 THR E N 1
ATOM 8225 C CA . THR E 1 192 ? 0.348 -36.566 26.957 1.00 23.33 192 THR E CA 1
ATOM 8226 C C . THR E 1 192 ? 0.569 -36.219 25.483 1.00 20.61 192 THR E C 1
ATOM 8227 O O . THR E 1 192 ? -0.323 -36.409 24.659 1.00 20.81 192 THR E O 1
ATOM 8231 N N . ALA E 1 193 ? 1.760 -35.738 25.143 1.00 17.96 193 ALA E N 1
ATOM 8232 C CA . ALA E 1 193 ? 2.064 -35.417 23.755 1.00 16.85 193 ALA E CA 1
ATOM 8233 C C . ALA E 1 193 ? 3.555 -35.467 23.470 1.00 16.82 193 ALA E C 1
ATOM 8234 O O . ALA E 1 193 ? 4.366 -35.133 24.330 1.00 18.62 193 ALA E O 1
ATOM 8236 N N . ARG E 1 194 ? 3.912 -35.905 22.267 1.00 18.13 194 ARG E N 1
ATOM 8237 C CA . ARG E 1 194 ? 5.314 -35.961 21.838 1.00 20.10 194 ARG E CA 1
ATOM 8238 C C . ARG E 1 194 ? 5.389 -35.696 20.335 1.00 21.47 194 ARG E C 1
ATOM 8239 O O . ARG E 1 194 ? 4.420 -35.910 19.600 1.00 21.22 194 ARG E O 1
ATOM 8247 N N . THR E 1 195 ? 6.545 -35.238 19.877 1.00 22.12 195 THR E N 1
ATOM 8248 C CA . THR E 1 195 ? 6.736 -35.012 18.452 1.00 22.51 195 THR E CA 1
ATOM 8249 C C . THR E 1 195 ? 7.312 -36.324 17.906 1.00 22.19 195 THR E C 1
ATOM 8250 O O . THR E 1 195 ? 7.773 -37.159 18.684 1.00 20.03 195 THR E O 1
ATOM 8254 N N . ALA E 1 196 ? 7.268 -36.506 16.586 1.00 22.65 196 ALA E N 1
ATOM 8255 C CA . ALA E 1 196 ? 7.790 -37.714 15.932 1.00 23.32 196 ALA E CA 1
ATOM 8256 C C . ALA E 1 196 ? 9.165 -37.996 16.519 1.00 24.35 196 ALA E C 1
ATOM 8257 O O . ALA E 1 196 ? 9.735 -39.080 16.386 1.00 24.47 196 ALA E O 1
ATOM 8259 N N . ASP E 1 197 ? 9.654 -36.955 17.167 1.00 23.97 197 ASP E N 1
ATOM 8260 C CA . ASP E 1 197 ? 10.921 -36.843 17.854 1.00 23.48 197 ASP E CA 1
ATOM 8261 C C . ASP E 1 197 ? 11.103 -37.813 19.018 1.00 22.61 197 ASP E C 1
ATOM 8262 O O . ASP E 1 197 ? 12.200 -38.315 19.275 1.00 20.24 197 ASP E O 1
ATOM 8267 N N . GLY E 1 198 ? 10.007 -38.014 19.740 1.00 22.73 198 GLY E N 1
ATOM 8268 C CA . GLY E 1 198 ? 10.012 -38.827 20.935 1.00 22.15 198 GLY E CA 1
ATOM 8269 C C . GLY E 1 198 ? 10.073 -37.796 22.057 1.00 22.14 198 GLY E C 1
ATOM 8270 O O . GLY E 1 198 ? 9.786 -38.089 23.219 1.00 20.94 198 GLY E O 1
ATOM 8279 N N . ILE E 1 200 ? 9.165 -34.912 24.576 1.00 18.79 200 ILE E N 1
ATOM 8280 C CA . ILE E 1 200 ? 7.949 -34.593 25.331 1.00 19.18 200 ILE E CA 1
ATOM 8281 C C . ILE E 1 200 ? 7.394 -33.195 25.052 1.00 20.15 200 ILE E C 1
ATOM 8282 O O . ILE E 1 200 ? 8.072 -32.187 25.270 1.00 19.46 200 ILE E O 1
ATOM 8287 N N . GLU E 1 201 ? 6.143 -33.147 24.593 1.00 19.66 201 GLU E N 1
ATOM 8288 C CA . GLU E 1 201 ? 5.487 -31.889 24.262 1.00 18.72 201 GLU E CA 1
ATOM 8289 C C . GLU E 1 201 ? 4.312 -31.519 25.172 1.00 18.16 201 GLU E C 1
ATOM 8290 O O . GLU E 1 201 ? 3.873 -30.366 25.184 1.00 18.98 201 GLU E O 1
ATOM 8296 N N . ALA E 1 202 ? 3.801 -32.483 25.931 1.00 17.54 202 ALA E N 1
ATOM 8297 C CA . ALA E 1 202 ? 2.698 -32.214 26.854 1.00 18.09 202 ALA E CA 1
ATOM 8298 C C . ALA E 1 202 ? 2.708 -33.150 28.064 1.00 18.33 202 ALA E C 1
ATOM 8299 O O . ALA E 1 202 ? 2.960 -34.347 27.944 1.00 16.70 202 ALA E O 1
ATOM 8301 N N . VAL E 1 203 ? 2.429 -32.578 29.230 1.00 19.98 203 VAL E N 1
ATOM 8302 C CA . VAL E 1 203 ? 2.392 -33.321 30.484 1.00 23.20 203 VAL E CA 1
ATOM 8303 C C . VAL E 1 203 ? 1.134 -32.998 31.285 1.00 25.16 203 VAL E C 1
ATOM 8304 O O . VAL E 1 203 ? 0.755 -31.838 31.422 1.00 25.43 203 VAL E O 1
ATOM 8308 N N . GLU E 1 204 ? 0.490 -34.039 31.802 1.00 27.94 204 GLU E N 1
ATOM 8309 C CA . GLU E 1 204 ? -0.709 -33.881 32.613 1.00 30.67 204 GLU E CA 1
ATOM 8310 C C . GLU E 1 204 ? -0.437 -34.584 33.930 1.00 32.66 204 GLU E C 1
ATOM 8311 O O . GLU E 1 204 ? 0.384 -35.496 33.992 1.00 33.49 204 GLU E O 1
ATOM 8317 N N . GLY E 1 205 ? -1.109 -34.153 34.988 1.00 35.62 205 GLY E N 1
ATOM 8318 C CA . GLY E 1 205 ? -0.882 -34.764 36.283 1.00 38.72 205 GLY E CA 1
ATOM 8319 C C . GLY E 1 205 ? -1.586 -36.089 36.475 1.00 40.42 205 GLY E C 1
ATOM 8320 O O . GLY E 1 205 ? -2.648 -36.328 35.902 1.00 41.58 205 GLY E O 1
ATOM 8321 N N . ASP E 1 206 ? -0.983 -36.959 37.278 1.00 42.75 206 ASP E N 1
ATOM 8322 C CA . ASP E 1 206 ? -1.568 -38.262 37.569 1.00 44.89 206 ASP E CA 1
ATOM 8323 C C . ASP E 1 206 ? -2.023 -38.230 39.026 1.00 45.04 206 ASP E C 1
ATOM 8324 O O . ASP E 1 206 ? -1.213 -38.287 39.951 1.00 43.98 206 ASP E O 1
ATOM 8329 N N . ASN E 1 207 ? -3.335 -38.127 39.204 1.00 46.26 207 ASN E N 1
ATOM 8330 C CA . ASN E 1 207 ? -3.964 -38.033 40.510 1.00 46.77 207 ASN E CA 1
ATOM 8331 C C . ASN E 1 207 ? -3.322 -36.957 41.390 1.00 46.26 207 ASN E C 1
ATOM 8332 O O . ASN E 1 207 ? -2.962 -37.205 42.540 1.00 47.38 207 ASN E O 1
ATOM 8337 N N . LEU E 1 208 ? -3.179 -35.753 40.838 1.00 43.87 208 LEU E N 1
ATOM 8338 C CA . LEU E 1 208 ? -2.608 -34.644 41.596 1.00 41.58 208 LEU E CA 1
ATOM 8339 C C . LEU E 1 208 ? -3.736 -33.959 42.342 1.00 40.35 208 LEU E C 1
ATOM 8340 O O . LEU E 1 208 ? -4.907 -34.178 42.039 1.00 40.97 208 LEU E O 1
ATOM 8345 N N . PRO E 1 209 ? -3.404 -33.123 43.334 1.00 39.37 209 PRO E N 1
ATOM 8346 C CA . PRO E 1 209 ? -4.456 -32.434 44.087 1.00 38.33 209 PRO E CA 1
ATOM 8347 C C . PRO E 1 209 ? -5.108 -31.300 43.299 1.00 37.43 209 PRO E C 1
ATOM 8348 O O . PRO E 1 209 ? -5.976 -30.593 43.815 1.00 37.93 209 PRO E O 1
ATOM 8352 N N . SER E 1 210 ? -4.694 -31.127 42.048 1.00 34.98 210 SER E N 1
ATOM 8353 C CA . SER E 1 210 ? -5.260 -30.072 41.218 1.00 32.25 210 SER E CA 1
ATOM 8354 C C . SER E 1 210 ? -5.130 -30.337 39.730 1.00 29.64 210 SER E C 1
ATOM 8355 O O . SER E 1 210 ? -4.216 -31.029 39.283 1.00 28.39 210 SER E O 1
ATOM 8358 N N . TRP E 1 211 ? -6.069 -29.783 38.971 1.00 27.50 211 TRP E N 1
ATOM 8359 C CA . TRP E 1 211 ? -6.085 -29.912 37.519 1.00 26.41 211 TRP E CA 1
ATOM 8360 C C . TRP E 1 211 ? -4.755 -29.379 36.983 1.00 24.87 211 TRP E C 1
ATOM 8361 O O . TRP E 1 211 ? -4.292 -28.325 37.410 1.00 26.67 211 TRP E O 1
ATOM 8372 N N . TYR E 1 212 ? -4.133 -30.097 36.058 1.00 23.29 212 TYR E N 1
ATOM 8373 C CA . TYR E 1 212 ? -2.868 -29.632 35.512 1.00 22.54 212 TYR E CA 1
ATOM 8374 C C . TYR E 1 212 ? -2.570 -29.997 34.059 1.00 22.68 212 TYR E C 1
ATOM 8375 O O . TYR E 1 212 ? -2.753 -31.140 33.625 1.00 23.94 212 TYR E O 1
ATOM 8384 N N . LEU E 1 213 ? -2.082 -29.004 33.322 1.00 21.48 213 LEU E N 1
ATOM 8385 C CA . LEU E 1 213 ? -1.710 -29.176 31.925 1.00 19.08 213 LEU E CA 1
ATOM 8386 C C . LEU E 1 213 ? -0.502 -28.305 31.628 1.00 18.13 213 LEU E C 1
ATOM 8387 O O . LEU E 1 213 ? -0.525 -27.088 31.839 1.00 17.43 213 LEU E O 1
ATOM 8392 N N . GLY E 1 214 ? 0.563 -28.953 31.172 1.00 16.79 214 GLY E N 1
ATOM 8393 C CA . GLY E 1 214 ? 1.777 -28.255 30.814 1.00 15.99 214 GLY E CA 1
ATOM 8394 C C . GLY E 1 214 ? 2.036 -28.595 29.358 1.00 17.61 214 GLY E C 1
ATOM 8395 O O . GLY E 1 214 ? 2.001 -29.766 28.978 1.00 16.88 214 GLY E O 1
ATOM 8396 N N . VAL E 1 215 ? 2.245 -27.580 28.528 1.00 17.57 215 VAL E N 1
ATOM 8397 C CA . VAL E 1 215 ? 2.526 -27.811 27.117 1.00 17.84 215 VAL E CA 1
ATOM 8398 C C . VAL E 1 215 ? 3.882 -27.184 26.832 1.00 17.02 215 VAL E C 1
ATOM 8399 O O . VAL E 1 215 ? 4.226 -26.157 27.416 1.00 16.53 215 VAL E O 1
ATOM 8403 N N . GLN E 1 216 ? 4.654 -27.827 25.959 1.00 17.44 216 GLN E N 1
ATOM 8404 C CA . GLN E 1 216 ? 5.990 -27.353 25.598 1.00 16.63 216 GLN E CA 1
ATOM 8405 C C . GLN E 1 216 ? 5.965 -26.216 24.557 1.00 16.47 216 GLN E C 1
ATOM 8406 O O . GLN E 1 216 ? 6.936 -25.447 24.448 1.00 12.79 216 GLN E O 1
ATOM 8412 N N . TRP E 1 217 ? 4.866 -26.100 23.807 1.00 16.01 217 TRP E N 1
ATOM 8413 C CA . TRP E 1 217 ? 4.763 -25.053 22.780 1.00 16.30 217 TRP E CA 1
ATOM 8414 C C . TRP E 1 217 ? 4.214 -23.742 23.346 1.00 17.39 217 TRP E C 1
ATOM 8415 O O . TRP E 1 217 ? 4.075 -23.614 24.569 1.00 17.27 217 TRP E O 1
ATOM 8426 N N . HIS E 1 218 ? 3.915 -22.774 22.474 1.00 17.69 218 HIS E N 1
ATOM 8427 C CA . HIS E 1 218 ? 3.405 -21.462 22.899 1.00 17.45 218 HIS E CA 1
ATOM 8428 C C . HIS E 1 218 ? 2.000 -21.131 22.395 1.00 19.83 218 HIS E C 1
ATOM 8429 O O . HIS E 1 218 ? 1.830 -20.485 21.352 1.00 19.31 218 HIS E O 1
ATOM 8436 N N . PRO E 1 219 ? 0.968 -21.546 23.143 1.00 20.15 219 PRO E N 1
ATOM 8437 C CA . PRO E 1 219 ? -0.406 -21.267 22.722 1.00 20.89 219 PRO E CA 1
ATOM 8438 C C . PRO E 1 219 ? -0.888 -19.811 22.847 1.00 21.34 219 PRO E C 1
ATOM 8439 O O . PRO E 1 219 ? -1.918 -19.456 22.276 1.00 20.43 219 PRO E O 1
ATOM 8443 N N . GLU E 1 220 ? -0.166 -18.969 23.585 1.00 21.26 220 GLU E N 1
ATOM 8444 C CA . GLU E 1 220 ? -0.589 -17.574 23.695 1.00 22.12 220 GLU E CA 1
ATOM 8445 C C . GLU E 1 220 ? -0.370 -16.938 22.341 1.00 21.39 220 GLU E C 1
ATOM 8446 O O . GLU E 1 220 ? -1.080 -16.021 21.967 1.00 22.70 220 GLU E O 1
ATOM 8452 N N . LEU E 1 221 ? 0.631 -17.423 21.616 1.00 21.49 221 LEU E N 1
ATOM 8453 C CA . LEU E 1 221 ? 0.946 -16.874 20.302 1.00 22.16 221 LEU E CA 1
ATOM 8454 C C . LEU E 1 221 ? 0.096 -17.486 19.203 1.00 21.89 221 LEU E C 1
ATOM 8455 O O . LEU E 1 221 ? 0.134 -17.030 18.065 1.00 22.62 221 LEU E O 1
ATOM 8468 N N . PHE E 1 223 ? -3.491 -18.720 19.899 1.00 24.72 223 PHE E N 1
ATOM 8469 C CA . PHE E 1 223 ? -4.927 -18.555 20.095 1.00 25.78 223 PHE E CA 1
ATOM 8470 C C . PHE E 1 223 ? -5.636 -17.512 19.231 1.00 27.00 223 PHE E C 1
ATOM 8471 O O . PHE E 1 223 ? -6.780 -17.719 18.848 1.00 27.98 223 PHE E O 1
ATOM 8479 N N . GLN E 1 224 ? -4.975 -16.407 18.908 1.00 28.58 224 GLN E N 1
ATOM 8480 C CA . GLN E 1 224 ? -5.619 -15.378 18.091 1.00 31.13 224 GLN E CA 1
ATOM 8481 C C . GLN E 1 224 ? -5.962 -15.919 16.704 1.00 31.02 224 GLN E C 1
ATOM 8482 O O . GLN E 1 224 ? -6.817 -15.369 16.013 1.00 30.29 224 GLN E O 1
ATOM 8488 N N . THR E 1 225 ? -5.298 -17.000 16.307 1.00 30.08 225 THR E N 1
ATOM 8489 C CA . THR E 1 225 ? -5.504 -17.589 14.990 1.00 29.74 225 THR E CA 1
ATOM 8490 C C . THR E 1 225 ? -5.813 -19.087 15.055 1.00 30.03 225 THR E C 1
ATOM 8491 O O . THR E 1 225 ? -5.995 -19.752 14.031 1.00 28.79 225 THR E O 1
ATOM 8495 N N . ASP E 1 226 ? -5.891 -19.619 16.266 1.00 29.69 226 ASP E N 1
ATOM 8496 C CA . ASP E 1 226 ? -6.173 -21.032 16.421 1.00 28.59 226 ASP E CA 1
ATOM 8497 C C . ASP E 1 226 ? -7.215 -21.277 17.496 1.00 28.17 226 ASP E C 1
ATOM 8498 O O . ASP E 1 226 ? -6.889 -21.344 18.675 1.00 27.70 226 ASP E O 1
ATOM 8503 N N . PRO E 1 227 ? -8.489 -21.425 17.098 1.00 28.56 227 PRO E N 1
ATOM 8504 C CA . PRO E 1 227 ? -9.584 -21.664 18.043 1.00 28.12 227 PRO E CA 1
ATOM 8505 C C . PRO E 1 227 ? -9.293 -22.747 19.080 1.00 28.26 227 PRO E C 1
ATOM 8506 O O . PRO E 1 227 ? -9.616 -22.589 20.259 1.00 29.51 227 PRO E O 1
ATOM 8510 N N . GLU E 1 228 ? -8.694 -23.851 18.648 1.00 27.58 228 GLU E N 1
ATOM 8511 C CA . GLU E 1 228 ? -8.376 -24.933 19.577 1.00 27.59 228 GLU E CA 1
ATOM 8512 C C . GLU E 1 228 ? -7.400 -24.454 20.662 1.00 27.27 228 GLU E C 1
ATOM 8513 O O . GLU E 1 228 ? -7.500 -24.857 21.823 1.00 27.82 228 GLU E O 1
ATOM 8519 N N . SER E 1 229 ? -6.461 -23.590 20.288 1.00 25.58 229 SER E N 1
ATOM 8520 C CA . SER E 1 229 ? -5.498 -23.075 21.253 1.00 26.36 229 SER E CA 1
ATOM 8521 C C . SER E 1 229 ? -6.167 -22.216 22.313 1.00 26.62 229 SER E C 1
ATOM 8522 O O . SER E 1 229 ? -5.733 -22.192 23.464 1.00 27.13 229 SER E O 1
ATOM 8525 N N . GLU E 1 230 ? -7.222 -21.509 21.924 1.00 25.56 230 GLU E N 1
ATOM 8526 C CA . GLU E 1 230 ? -7.939 -20.661 22.864 1.00 26.10 230 GLU E CA 1
ATOM 8527 C C . GLU E 1 230 ? -8.550 -21.540 23.955 1.00 25.99 230 GLU E C 1
ATOM 8528 O O . GLU E 1 230 ? -8.599 -21.165 25.124 1.00 25.52 230 GLU E O 1
ATOM 8534 N N . GLN E 1 231 ? -9.000 -22.723 23.558 1.00 27.10 231 GLN E N 1
ATOM 8535 C CA . GLN E 1 231 ? -9.624 -23.653 24.484 1.00 27.42 231 GLN E CA 1
ATOM 8536 C C . GLN E 1 231 ? -8.766 -24.082 25.669 1.00 27.05 231 GLN E C 1
ATOM 8537 O O . GLN E 1 231 ? -9.297 -24.382 26.743 1.00 27.39 231 GLN E O 1
ATOM 8543 N N . LEU E 1 232 ? -7.448 -24.112 25.495 1.00 25.01 232 LEU E N 1
ATOM 8544 C CA . LEU E 1 232 ? -6.587 -24.495 26.603 1.00 22.84 232 LEU E CA 1
ATOM 8545 C C . LEU E 1 232 ? -6.748 -23.447 27.706 1.00 21.51 232 LEU E C 1
ATOM 8546 O O . LEU E 1 232 ? -6.935 -23.781 28.875 1.00 19.48 232 LEU E O 1
ATOM 8551 N N . PHE E 1 233 ? -6.710 -22.174 27.328 1.00 20.39 233 PHE E N 1
ATOM 8552 C CA . PHE E 1 233 ? -6.866 -21.116 28.316 1.00 20.35 233 PHE E CA 1
ATOM 8553 C C . PHE E 1 233 ? -8.277 -21.105 28.893 1.00 21.79 233 PHE E C 1
ATOM 8554 O O . PHE E 1 233 ? -8.465 -20.824 30.075 1.00 22.69 233 PHE E O 1
ATOM 8562 N N . GLN E 1 234 ? -9.264 -21.414 28.055 1.00 22.13 234 GLN E N 1
ATOM 8563 C CA . GLN E 1 234 ? -10.653 -21.449 28.491 1.00 23.76 234 GLN E CA 1
ATOM 8564 C C . GLN E 1 234 ? -10.770 -22.516 29.577 1.00 25.36 234 GLN E C 1
ATOM 8565 O O . GLN E 1 234 ? -11.450 -22.324 30.592 1.00 25.40 234 GLN E O 1
ATOM 8571 N N . ALA E 1 235 ? -10.089 -23.638 29.354 1.00 26.74 235 ALA E N 1
ATOM 8572 C CA . ALA E 1 235 ? -10.092 -24.746 30.303 1.00 26.31 235 ALA E CA 1
ATOM 8573 C C . ALA E 1 235 ? -9.572 -24.272 31.656 1.00 26.17 235 ALA E C 1
ATOM 8574 O O . ALA E 1 235 ? -10.181 -24.544 32.692 1.00 27.19 235 ALA E O 1
ATOM 8576 N N . LEU E 1 236 ? -8.452 -23.557 31.648 1.00 25.17 236 LEU E N 1
ATOM 8577 C CA . LEU E 1 236 ? -7.883 -23.051 32.892 1.00 24.85 236 LEU E CA 1
ATOM 8578 C C . LEU E 1 236 ? -8.888 -22.189 33.650 1.00 24.93 236 LEU E C 1
ATOM 8579 O O . LEU E 1 236 ? -9.084 -22.355 34.855 1.00 23.94 236 LEU E O 1
ATOM 8584 N N . VAL E 1 237 ? -9.521 -21.264 32.936 1.00 24.44 237 VAL E N 1
ATOM 8585 C CA . VAL E 1 237 ? -10.495 -20.367 33.539 1.00 25.48 237 VAL E CA 1
ATOM 8586 C C . VAL E 1 237 ? -11.764 -21.093 34.001 1.00 26.84 237 VAL E C 1
ATOM 8587 O O . VAL E 1 237 ? -12.286 -20.795 35.078 1.00 25.81 237 VAL E O 1
ATOM 8591 N N . ASP E 1 238 ? -12.263 -22.032 33.196 1.00 27.94 238 ASP E N 1
ATOM 8592 C CA . ASP E 1 238 ? -13.452 -22.786 33.584 1.00 31.15 238 ASP E CA 1
ATOM 8593 C C . ASP E 1 238 ? -13.094 -23.610 34.809 1.00 32.34 238 ASP E C 1
ATOM 8594 O O . ASP E 1 238 ? -13.899 -23.788 35.729 1.00 31.99 238 ASP E O 1
ATOM 8599 N N . GLU E 1 239 ? -11.866 -24.107 34.800 1.00 33.45 239 GLU E N 1
ATOM 8600 C CA . GLU E 1 239 ? -11.347 -24.926 35.877 1.00 34.71 239 GLU E CA 1
ATOM 8601 C C . GLU E 1 239 ? -11.026 -24.046 37.083 1.00 34.78 239 GLU E C 1
ATOM 8602 O O . GLU E 1 239 ? -11.016 -24.511 38.218 1.00 33.60 239 GLU E O 1
ATOM 8608 N N . SER E 1 240 ? -10.766 -22.768 36.828 1.00 36.27 240 SER E N 1
ATOM 8609 C CA . SER E 1 240 ? -10.447 -21.837 37.900 1.00 39.26 240 SER E CA 1
ATOM 8610 C C . SER E 1 240 ? -11.699 -21.405 38.644 1.00 41.61 240 SER E C 1
ATOM 8611 O O . SER E 1 240 ? -11.675 -21.249 39.860 1.00 41.58 240 SER E O 1
ATOM 8614 N N . LYS E 1 241 ? -12.789 -21.203 37.910 1.00 44.56 241 LYS E N 1
ATOM 8615 C CA . LYS E 1 241 ? -14.043 -20.795 38.529 1.00 47.14 241 LYS E CA 1
ATOM 8616 C C . LYS E 1 241 ? -14.782 -22.022 39.073 1.00 48.73 241 LYS E C 1
ATOM 8617 O O . LYS E 1 241 ? -15.758 -21.891 39.811 1.00 48.73 241 LYS E O 1
ATOM 8623 N N . LYS E 1 242 ? -14.308 -23.212 38.707 1.00 51.22 242 LYS E N 1
ATOM 8624 C CA . LYS E 1 242 ? -14.902 -24.449 39.205 1.00 53.78 242 LYS E CA 1
ATOM 8625 C C . LYS E 1 242 ? -14.548 -24.431 40.688 1.00 55.96 242 LYS E C 1
ATOM 8626 O O . LYS E 1 242 ? -15.426 -24.530 41.546 1.00 57.46 242 LYS E O 1
ATOM 8632 N N . THR E 1 243 ? -13.253 -24.308 40.981 1.00 57.73 243 THR E N 1
ATOM 8633 C CA . THR E 1 243 ? -12.790 -24.195 42.361 1.00 58.76 243 THR E CA 1
ATOM 8634 C C . THR E 1 243 ? -13.213 -22.751 42.622 1.00 60.82 243 THR E C 1
ATOM 8635 O O . THR E 1 243 ? -13.165 -21.940 41.705 1.00 62.12 243 THR E O 1
ATOM 8647 N N . LEU F 1 3 ? 1.552 -11.464 57.010 1.00 51.86 3 LEU F N 1
ATOM 8648 C CA . LEU F 1 3 ? 0.975 -11.036 55.698 1.00 50.14 3 LEU F CA 1
ATOM 8649 C C . LEU F 1 3 ? 1.271 -9.551 55.483 1.00 48.69 3 LEU F C 1
ATOM 8650 O O . LEU F 1 3 ? 1.226 -8.754 56.429 1.00 49.40 3 LEU F O 1
ATOM 8655 N N . LYS F 1 4 ? 1.565 -9.180 54.239 1.00 44.37 4 LYS F N 1
ATOM 8656 C CA . LYS F 1 4 ? 1.886 -7.794 53.913 1.00 38.30 4 LYS F CA 1
ATOM 8657 C C . LYS F 1 4 ? 0.738 -7.158 53.140 1.00 35.63 4 LYS F C 1
ATOM 8658 O O . LYS F 1 4 ? -0.124 -7.858 52.610 1.00 35.88 4 LYS F O 1
ATOM 8664 N N . PRO F 1 5 ? 0.697 -5.819 53.083 1.00 32.45 5 PRO F N 1
ATOM 8665 C CA . PRO F 1 5 ? -0.389 -5.181 52.335 1.00 31.16 5 PRO F CA 1
ATOM 8666 C C . PRO F 1 5 ? -0.118 -5.336 50.836 1.00 29.46 5 PRO F C 1
ATOM 8667 O O . PRO F 1 5 ? 1.027 -5.265 50.394 1.00 28.05 5 PRO F O 1
ATOM 8671 N N . VAL F 1 6 ? -1.166 -5.574 50.061 1.00 28.66 6 VAL F N 1
ATOM 8672 C CA . VAL F 1 6 ? -1.011 -5.735 48.621 1.00 27.65 6 VAL F CA 1
ATOM 8673 C C . VAL F 1 6 ? -0.986 -4.382 47.914 1.00 26.81 6 VAL F C 1
ATOM 8674 O O . VAL F 1 6 ? -1.936 -3.609 48.022 1.00 27.32 6 VAL F O 1
ATOM 8678 N N . ILE F 1 7 ? 0.108 -4.084 47.217 1.00 25.74 7 ILE F N 1
ATOM 8679 C CA . ILE F 1 7 ? 0.196 -2.836 46.465 1.00 25.70 7 ILE F CA 1
ATOM 8680 C C . ILE F 1 7 ? 0.073 -3.157 44.975 1.00 25.53 7 ILE F C 1
ATOM 8681 O O . ILE F 1 7 ? 0.889 -3.889 44.415 1.00 24.87 7 ILE F O 1
ATOM 8686 N N . GLY F 1 8 ? -0.967 -2.620 44.348 1.00 26.08 8 GLY F N 1
ATOM 8687 C CA . GLY F 1 8 ? -1.181 -2.852 42.933 1.00 26.11 8 GLY F CA 1
ATOM 8688 C C . GLY F 1 8 ? -0.344 -1.894 42.113 1.00 26.20 8 GLY F C 1
ATOM 8689 O O . GLY F 1 8 ? -0.506 -0.679 42.226 1.00 27.35 8 GLY F O 1
ATOM 8690 N N . ILE F 1 9 ? 0.571 -2.433 41.312 1.00 25.45 9 ILE F N 1
ATOM 8691 C CA . ILE F 1 9 ? 1.422 -1.611 40.462 1.00 24.86 9 ILE F CA 1
ATOM 8692 C C . ILE F 1 9 ? 0.861 -1.586 39.045 1.00 27.06 9 ILE F C 1
ATOM 8693 O O . ILE F 1 9 ? 0.598 -2.634 38.444 1.00 27.61 9 ILE F O 1
ATOM 8698 N N . THR F 1 10 ? 0.680 -0.376 38.527 1.00 27.25 10 THR F N 1
ATOM 8699 C CA . THR F 1 10 ? 0.130 -0.150 37.201 1.00 29.23 10 THR F CA 1
ATOM 8700 C C . THR F 1 10 ? 1.200 -0.394 36.130 1.00 30.45 10 THR F C 1
ATOM 8701 O O . THR F 1 10 ? 2.287 0.182 36.180 1.00 29.29 10 THR F O 1
ATOM 8705 N N . GLY F 1 11 ? 0.895 -1.268 35.172 1.00 32.38 11 GLY F N 1
ATOM 8706 C CA . GLY F 1 11 ? 1.854 -1.589 34.124 1.00 34.12 11 GLY F CA 1
ATOM 8707 C C . GLY F 1 11 ? 1.813 -0.682 32.908 1.00 34.59 11 GLY F C 1
ATOM 8708 O O . GLY F 1 11 ? 0.851 -0.704 32.142 1.00 35.34 11 GLY F O 1
ATOM 8709 N N . GLN F 1 30 ? 9.972 -1.191 34.465 1.00 37.55 30 GLN F N 1
ATOM 8710 C CA . GLN F 1 30 ? 8.997 -1.242 35.554 1.00 39.14 30 GLN F CA 1
ATOM 8711 C C . GLN F 1 30 ? 9.413 -2.086 36.774 1.00 38.17 30 GLN F C 1
ATOM 8712 O O . GLN F 1 30 ? 8.778 -2.032 37.829 1.00 38.08 30 GLN F O 1
ATOM 8718 N N . GLN F 1 31 ? 10.484 -2.855 36.632 1.00 36.98 31 GLN F N 1
ATOM 8719 C CA . GLN F 1 31 ? 10.974 -3.701 37.715 1.00 35.91 31 GLN F CA 1
ATOM 8720 C C . GLN F 1 31 ? 11.362 -2.895 38.963 1.00 35.20 31 GLN F C 1
ATOM 8721 O O . GLN F 1 31 ? 11.227 -3.378 40.088 1.00 34.09 31 GLN F O 1
ATOM 8727 N N . ARG F 1 32 ? 11.835 -1.669 38.776 1.00 34.61 32 ARG F N 1
ATOM 8728 C CA . ARG F 1 32 ? 12.233 -0.859 39.920 1.00 34.16 32 ARG F CA 1
ATOM 8729 C C . ARG F 1 32 ? 11.078 -0.472 40.843 1.00 32.13 32 ARG F C 1
ATOM 8730 O O . ARG F 1 32 ? 11.299 -0.169 42.010 1.00 31.91 32 ARG F O 1
ATOM 8738 N N . TYR F 1 33 ? 9.848 -0.481 40.340 1.00 30.24 33 TYR F N 1
ATOM 8739 C CA . TYR F 1 33 ? 8.718 -0.144 41.200 1.00 29.21 33 TYR F CA 1
ATOM 8740 C C . TYR F 1 33 ? 8.426 -1.318 42.124 1.00 28.05 33 TYR F C 1
ATOM 8741 O O . TYR F 1 33 ? 8.094 -1.122 43.291 1.00 27.65 33 TYR F O 1
ATOM 8750 N N . VAL F 1 34 ? 8.542 -2.539 41.607 1.00 27.43 34 VAL F N 1
ATOM 8751 C CA . VAL F 1 34 ? 8.291 -3.708 42.440 1.00 27.77 34 VAL F CA 1
ATOM 8752 C C . VAL F 1 34 ? 9.411 -3.818 43.483 1.00 27.54 34 VAL F C 1
ATOM 8753 O O . VAL F 1 34 ? 9.162 -4.223 44.621 1.00 25.66 34 VAL F O 1
ATOM 8757 N N . ASP F 1 35 ? 10.631 -3.434 43.102 1.00 26.72 35 ASP F N 1
ATOM 8758 C CA . ASP F 1 35 ? 11.762 -3.470 44.031 1.00 27.81 35 ASP F CA 1
ATOM 8759 C C . ASP F 1 35 ? 11.497 -2.546 45.213 1.00 28.28 35 ASP F C 1
ATOM 8760 O O . ASP F 1 35 ? 11.682 -2.926 46.365 1.00 28.27 35 ASP F O 1
ATOM 8765 N N . ALA F 1 36 ? 11.068 -1.326 44.911 1.00 28.12 36 ALA F N 1
ATOM 8766 C CA . ALA F 1 36 ? 10.793 -0.328 45.934 1.00 28.76 36 ALA F CA 1
ATOM 8767 C C . ALA F 1 36 ? 9.744 -0.799 46.936 1.00 28.39 36 ALA F C 1
ATOM 8768 O O . ALA F 1 36 ? 9.942 -0.699 48.146 1.00 29.19 36 ALA F O 1
ATOM 8770 N N . ILE F 1 37 ? 8.631 -1.318 46.436 1.00 26.58 37 ILE F N 1
ATOM 8771 C CA . ILE F 1 37 ? 7.568 -1.780 47.312 1.00 25.71 37 ILE F CA 1
ATOM 8772 C C . ILE F 1 37 ? 7.942 -3.018 48.110 1.00 26.01 37 ILE F C 1
ATOM 8773 O O . ILE F 1 37 ? 7.534 -3.158 49.259 1.00 26.82 37 ILE F O 1
ATOM 8778 N N . GLN F 1 38 ? 8.727 -3.911 47.519 1.00 26.42 38 GLN F N 1
ATOM 8779 C CA . GLN F 1 38 ? 9.145 -5.107 48.234 1.00 28.05 38 GLN F CA 1
ATOM 8780 C C . GLN F 1 38 ? 10.092 -4.713 49.365 1.00 29.90 38 GLN F C 1
ATOM 8781 O O . GLN F 1 38 ? 9.931 -5.148 50.510 1.00 29.89 38 GLN F O 1
ATOM 8787 N N . LYS F 1 39 ? 11.063 -3.869 49.031 1.00 30.65 39 LYS F N 1
ATOM 8788 C CA . LYS F 1 39 ? 12.052 -3.385 49.980 1.00 32.64 39 LYS F CA 1
ATOM 8789 C C . LYS F 1 39 ? 11.430 -2.645 51.160 1.00 32.50 39 LYS F C 1
ATOM 8790 O O . LYS F 1 39 ? 12.047 -2.513 52.213 1.00 31.35 39 LYS F O 1
ATOM 8796 N N . VAL F 1 40 ? 10.204 -2.175 50.983 1.00 31.63 40 VAL F N 1
ATOM 8797 C CA . VAL F 1 40 ? 9.536 -1.428 52.029 1.00 31.45 40 VAL F CA 1
ATOM 8798 C C . VAL F 1 40 ? 8.475 -2.252 52.773 1.00 31.88 40 VAL F C 1
ATOM 8799 O O . VAL F 1 40 ? 7.669 -1.715 53.535 1.00 32.38 40 VAL F O 1
ATOM 8803 N N . GLY F 1 41 ? 8.474 -3.562 52.547 1.00 31.27 41 GLY F N 1
ATOM 8804 C CA . GLY F 1 41 ? 7.528 -4.416 53.243 1.00 30.60 41 GLY F CA 1
ATOM 8805 C C . GLY F 1 41 ? 6.185 -4.745 52.614 1.00 30.78 41 GLY F C 1
ATOM 8806 O O . GLY F 1 41 ? 5.351 -5.388 53.258 1.00 31.01 41 GLY F O 1
ATOM 8807 N N . GLY F 1 42 ? 5.955 -4.329 51.373 1.00 30.01 42 GLY F N 1
ATOM 8808 C CA . GLY F 1 42 ? 4.680 -4.639 50.745 1.00 28.29 42 GLY F CA 1
ATOM 8809 C C . GLY F 1 42 ? 4.731 -5.789 49.747 1.00 26.87 42 GLY F C 1
ATOM 8810 O O . GLY F 1 42 ? 5.813 -6.213 49.334 1.00 26.71 42 GLY F O 1
ATOM 8811 N N . PHE F 1 43 ? 3.565 -6.318 49.384 1.00 25.12 43 PHE F N 1
ATOM 8812 C CA . PHE F 1 43 ? 3.497 -7.389 48.389 1.00 26.17 43 PHE F CA 1
ATOM 8813 C C . PHE F 1 43 ? 2.880 -6.792 47.126 1.00 26.23 43 PHE F C 1
ATOM 8814 O O . PHE F 1 43 ? 1.669 -6.576 47.058 1.00 26.95 43 PHE F O 1
ATOM 8822 N N . PRO F 1 44 ? 3.705 -6.528 46.105 1.00 25.88 44 PRO F N 1
ATOM 8823 C CA . PRO F 1 44 ? 3.209 -5.947 44.850 1.00 24.63 44 PRO F CA 1
ATOM 8824 C C . PRO F 1 44 ? 2.687 -6.916 43.783 1.00 23.27 44 PRO F C 1
ATOM 8825 O O . PRO F 1 44 ? 3.232 -7.999 43.592 1.00 23.65 44 PRO F O 1
ATOM 8829 N N . ILE F 1 45 ? 1.616 -6.529 43.100 1.00 21.77 45 ILE F N 1
ATOM 8830 C CA . ILE F 1 45 ? 1.117 -7.331 41.985 1.00 19.55 45 ILE F CA 1
ATOM 8831 C C . ILE F 1 45 ? 1.010 -6.343 40.827 1.00 19.57 45 ILE F C 1
ATOM 8832 O O . ILE F 1 45 ? 0.717 -5.165 41.048 1.00 16.56 45 ILE F O 1
ATOM 8837 N N . ALA F 1 46 ? 1.286 -6.801 39.608 1.00 19.31 46 ALA F N 1
ATOM 8838 C CA . ALA F 1 46 ? 1.215 -5.928 38.442 1.00 18.01 46 ALA F CA 1
ATOM 8839 C C . ALA F 1 46 ? -0.130 -6.091 37.749 1.00 19.70 46 ALA F C 1
ATOM 8840 O O . ALA F 1 46 ? -0.510 -7.197 37.370 1.00 20.47 46 ALA F O 1
ATOM 8842 N N . LEU F 1 47 ? -0.846 -4.980 37.598 1.00 20.29 47 LEU F N 1
ATOM 8843 C CA . LEU F 1 47 ? -2.156 -4.972 36.947 1.00 21.65 47 LEU F CA 1
ATOM 8844 C C . LEU F 1 47 ? -1.978 -4.604 35.475 1.00 20.00 47 LEU F C 1
ATOM 8845 O O . LEU F 1 47 ? -1.605 -3.480 35.153 1.00 21.70 47 LEU F O 1
ATOM 8850 N N . PRO F 1 48 ? -2.231 -5.544 34.562 1.00 19.46 48 PRO F N 1
ATOM 8851 C CA . PRO F 1 48 ? -2.080 -5.238 33.130 1.00 20.49 48 PRO F CA 1
ATOM 8852 C C . PRO F 1 48 ? -3.205 -4.288 32.714 1.00 21.48 48 PRO F C 1
ATOM 8853 O O . PRO F 1 48 ? -4.203 -4.180 33.428 1.00 21.53 48 PRO F O 1
ATOM 8857 N N . ILE F 1 49 ? -3.080 -3.592 31.588 1.00 21.96 49 ILE F N 1
ATOM 8858 C CA . ILE F 1 49 ? -4.195 -2.724 31.222 1.00 24.00 49 ILE F CA 1
ATOM 8859 C C . ILE F 1 49 ? -5.333 -3.702 30.924 1.00 23.76 49 ILE F C 1
ATOM 8860 O O . ILE F 1 49 ? -5.096 -4.810 30.428 1.00 23.61 49 ILE F O 1
ATOM 8865 N N . ASP F 1 50 ? -6.557 -3.307 31.258 1.00 22.40 50 ASP F N 1
ATOM 8866 C CA . ASP F 1 50 ? -7.725 -4.150 31.030 1.00 23.62 50 ASP F CA 1
ATOM 8867 C C . ASP F 1 50 ? -8.903 -3.213 30.748 1.00 24.49 50 ASP F C 1
ATOM 8868 O O . ASP F 1 50 ? -8.752 -1.994 30.773 1.00 24.77 50 ASP F O 1
ATOM 8873 N N . ASP F 1 51 ? -10.076 -3.775 30.485 1.00 24.89 51 ASP F N 1
ATOM 8874 C CA . ASP F 1 51 ? -11.241 -2.947 30.221 1.00 26.43 51 ASP F CA 1
ATOM 8875 C C . ASP F 1 51 ? -11.619 -2.170 31.487 1.00 25.45 51 ASP F C 1
ATOM 8876 O O . ASP F 1 51 ? -11.563 -2.700 32.588 1.00 24.55 51 ASP F O 1
ATOM 8881 N N . PRO F 1 52 ? -11.984 -0.885 31.340 1.00 26.80 52 PRO F N 1
ATOM 8882 C CA . PRO F 1 52 ? -12.371 -0.035 32.473 1.00 25.89 52 PRO F CA 1
ATOM 8883 C C . PRO F 1 52 ? -13.308 -0.712 33.476 1.00 25.95 52 PRO F C 1
ATOM 8884 O O . PRO F 1 52 ? -13.204 -0.498 34.681 1.00 26.01 52 PRO F O 1
ATOM 8888 N N . SER F 1 53 ? -14.212 -1.540 32.964 1.00 26.39 53 SER F N 1
ATOM 8889 C CA . SER F 1 53 ? -15.191 -2.243 33.787 1.00 26.47 53 SER F CA 1
ATOM 8890 C C . SER F 1 53 ? -14.593 -3.216 34.809 1.00 26.00 53 SER F C 1
ATOM 8891 O O . SER F 1 53 ? -15.291 -3.685 35.708 1.00 26.70 53 SER F O 1
ATOM 8894 N N . THR F 1 54 ? -13.311 -3.529 34.672 1.00 24.68 54 THR F N 1
ATOM 8895 C CA . THR F 1 54 ? -12.668 -4.459 35.591 1.00 23.24 54 THR F CA 1
ATOM 8896 C C . THR F 1 54 ? -11.921 -3.706 36.681 1.00 23.57 54 THR F C 1
ATOM 8897 O O . THR F 1 54 ? -11.401 -4.308 37.610 1.00 22.70 54 THR F O 1
ATOM 8901 N N . ALA F 1 55 ? -11.870 -2.385 36.562 1.00 24.64 55 ALA F N 1
ATOM 8902 C CA . ALA F 1 55 ? -11.174 -1.557 37.545 1.00 25.90 55 ALA F CA 1
ATOM 8903 C C . ALA F 1 55 ? -11.671 -1.844 38.965 1.00 26.87 55 ALA F C 1
ATOM 8904 O O . ALA F 1 55 ? -10.874 -1.925 39.910 1.00 25.16 55 ALA F O 1
ATOM 8906 N N . VAL F 1 56 ? -12.988 -2.004 39.103 1.00 26.79 56 VAL F N 1
ATOM 8907 C CA . VAL F 1 56 ? -13.606 -2.285 40.397 1.00 27.84 56 VAL F CA 1
ATOM 8908 C C . VAL F 1 56 ? -13.016 -3.531 41.034 1.00 26.37 56 VAL F C 1
ATOM 8909 O O . VAL F 1 56 ? -12.602 -3.510 42.186 1.00 27.96 56 VAL F O 1
ATOM 8913 N N . GLN F 1 57 ? -12.990 -4.618 40.276 1.00 26.83 57 GLN F N 1
ATOM 8914 C CA . GLN F 1 57 ? -12.443 -5.880 40.747 1.00 26.70 57 GLN F CA 1
ATOM 8915 C C . GLN F 1 57 ? -10.939 -5.774 41.034 1.00 26.86 57 GLN F C 1
ATOM 8916 O O . GLN F 1 57 ? -10.451 -6.291 42.042 1.00 24.66 57 GLN F O 1
ATOM 8922 N N . ALA F 1 58 ? -10.210 -5.098 40.150 1.00 25.37 58 ALA F N 1
ATOM 8923 C CA . ALA F 1 58 ? -8.776 -4.946 40.326 1.00 24.99 58 ALA F CA 1
ATOM 8924 C C . ALA F 1 58 ? -8.454 -4.326 41.683 1.00 26.86 58 ALA F C 1
ATOM 8925 O O . ALA F 1 58 ? -7.620 -4.848 42.431 1.00 25.23 58 ALA F O 1
ATOM 8927 N N . ILE F 1 59 ? -9.124 -3.222 42.003 1.00 27.08 59 ILE F N 1
ATOM 8928 C CA . ILE F 1 59 ? -8.885 -2.532 43.266 1.00 27.32 59 ILE F CA 1
ATOM 8929 C C . ILE F 1 59 ? -9.254 -3.378 44.486 1.00 28.48 59 ILE F C 1
ATOM 8930 O O . ILE F 1 59 ? -8.584 -3.314 45.518 1.00 28.97 59 ILE F O 1
ATOM 8935 N N . SER F 1 60 ? -10.309 -4.175 44.371 1.00 28.59 60 SER F N 1
ATOM 8936 C CA . SER F 1 60 ? -10.726 -5.024 45.486 1.00 29.98 60 SER F CA 1
ATOM 8937 C C . SER F 1 60 ? -9.565 -5.909 45.923 1.00 28.34 60 SER F C 1
ATOM 8938 O O . SER F 1 60 ? -9.482 -6.316 47.079 1.00 27.95 60 SER F O 1
ATOM 8941 N N . LEU F 1 61 ? -8.675 -6.201 44.983 1.00 27.34 61 LEU F N 1
ATOM 8942 C CA . LEU F 1 61 ? -7.522 -7.055 45.240 1.00 27.49 61 LEU F CA 1
ATOM 8943 C C . LEU F 1 61 ? -6.390 -6.382 46.009 1.00 28.62 61 LEU F C 1
ATOM 8944 O O . LEU F 1 61 ? -5.566 -7.062 46.620 1.00 29.31 61 LEU F O 1
ATOM 8949 N N . VAL F 1 62 ? -6.344 -5.054 45.987 1.00 28.33 62 VAL F N 1
ATOM 8950 C CA . VAL F 1 62 ? -5.257 -4.348 46.652 1.00 28.95 62 VAL F CA 1
ATOM 8951 C C . VAL F 1 62 ? -5.617 -3.529 47.880 1.00 28.19 62 VAL F C 1
ATOM 8952 O O . VAL F 1 62 ? -6.784 -3.300 48.183 1.00 28.37 62 VAL F O 1
ATOM 8956 N N . ASP F 1 63 ? -4.577 -3.092 48.578 1.00 27.23 63 ASP F N 1
ATOM 8957 C CA . ASP F 1 63 ? -4.714 -2.280 49.772 1.00 27.60 63 ASP F CA 1
ATOM 8958 C C . ASP F 1 63 ? -4.209 -0.883 49.446 1.00 27.50 63 ASP F C 1
ATOM 8959 O O . ASP F 1 63 ? -4.574 0.094 50.103 1.00 27.48 63 ASP F O 1
ATOM 8964 N N . GLY F 1 64 ? -3.363 -0.816 48.418 1.00 27.50 64 GLY F N 1
ATOM 8965 C CA . GLY F 1 64 ? -2.793 0.437 47.955 1.00 26.00 64 GLY F CA 1
ATOM 8966 C C . GLY F 1 64 ? -2.603 0.398 46.441 1.00 26.48 64 GLY F C 1
ATOM 8967 O O . GLY F 1 64 ? -2.465 -0.684 45.847 1.00 25.63 64 GLY F O 1
ATOM 8968 N N . LEU F 1 65 ? -2.581 1.575 45.818 1.00 23.67 65 LEU F N 1
ATOM 8969 C CA . LEU F 1 65 ? -2.433 1.687 44.373 1.00 23.08 65 LEU F CA 1
ATOM 8970 C C . LEU F 1 65 ? -1.222 2.517 43.963 1.00 22.77 65 LEU F C 1
ATOM 8971 O O . LEU F 1 65 ? -1.033 3.624 44.466 1.00 21.71 65 LEU F O 1
ATOM 8976 N N . LEU F 1 66 ? -0.414 1.989 43.039 1.00 21.78 66 LEU F N 1
ATOM 8977 C CA . LEU F 1 66 ? 0.771 2.706 42.565 1.00 22.06 66 LEU F CA 1
ATOM 8978 C C . LEU F 1 66 ? 0.757 2.974 41.051 1.00 22.41 66 LEU F C 1
ATOM 8979 O O . LEU F 1 66 ? 0.860 2.049 40.237 1.00 21.01 66 LEU F O 1
ATOM 8984 N N . LEU F 1 67 ? 0.623 4.248 40.687 1.00 22.27 67 LEU F N 1
ATOM 8985 C CA . LEU F 1 67 ? 0.613 4.657 39.287 1.00 21.71 67 LEU F CA 1
ATOM 8986 C C . LEU F 1 67 ? 2.045 4.953 38.867 1.00 22.25 67 LEU F C 1
ATOM 8987 O O . LEU F 1 67 ? 2.718 5.826 39.425 1.00 21.65 67 LEU F O 1
ATOM 8992 N N . THR F 1 68 ? 2.499 4.212 37.864 1.00 21.51 68 THR F N 1
ATOM 8993 C CA . THR F 1 68 ? 3.853 4.325 37.362 1.00 20.68 68 THR F CA 1
ATOM 8994 C C . THR F 1 68 ? 3.988 5.242 36.161 1.00 20.60 68 THR F C 1
ATOM 8995 O O . THR F 1 68 ? 2.999 5.749 35.631 1.00 16.88 68 THR F O 1
ATOM 8999 N N . GLY F 1 69 ? 5.235 5.436 35.738 1.00 21.55 69 GLY F N 1
ATOM 9000 C CA . GLY F 1 69 ? 5.517 6.278 34.590 1.00 22.37 69 GLY F CA 1
ATOM 9001 C C . GLY F 1 69 ? 5.142 5.579 33.296 1.00 22.76 69 GLY F C 1
ATOM 9002 O O . GLY F 1 69 ? 4.620 4.460 33.305 1.00 21.83 69 GLY F O 1
ATOM 9003 N N . GLY F 1 70 ? 5.419 6.240 32.179 1.00 23.46 70 GLY F N 1
ATOM 9004 C CA . GLY F 1 70 ? 5.092 5.680 30.882 1.00 24.18 70 GLY F CA 1
ATOM 9005 C C . GLY F 1 70 ? 4.908 6.758 29.828 1.00 24.04 70 GLY F C 1
ATOM 9006 O O . GLY F 1 70 ? 5.507 7.829 29.915 1.00 23.75 70 GLY F O 1
ATOM 9007 N N . GLN F 1 71 ? 4.063 6.478 28.840 1.00 24.75 71 GLN F N 1
ATOM 9008 C CA . GLN F 1 71 ? 3.803 7.408 27.742 1.00 26.13 71 GLN F CA 1
ATOM 9009 C C . GLN F 1 71 ? 2.876 8.561 28.123 1.00 25.01 71 GLN F C 1
ATOM 9010 O O . GLN F 1 71 ? 2.222 8.529 29.172 1.00 23.52 71 GLN F O 1
ATOM 9016 N N . ASP F 1 72 ? 2.807 9.560 27.242 1.00 23.94 72 ASP F N 1
ATOM 9017 C CA . ASP F 1 72 ? 1.953 10.727 27.446 1.00 22.84 72 ASP F CA 1
ATOM 9018 C C . ASP F 1 72 ? 0.498 10.277 27.496 1.00 22.00 72 ASP F C 1
ATOM 9019 O O . ASP F 1 72 ? 0.154 9.212 26.988 1.00 21.86 72 ASP F O 1
ATOM 9024 N N . ILE F 1 73 ? -0.357 11.106 28.084 1.00 20.23 73 ILE F N 1
ATOM 9025 C CA . ILE F 1 73 ? -1.774 10.798 28.198 1.00 21.52 73 ILE F CA 1
ATOM 9026 C C . ILE F 1 73 ? -2.535 11.222 26.932 1.00 22.40 73 ILE F C 1
ATOM 9027 O O . ILE F 1 73 ? -2.345 12.335 26.423 1.00 21.94 73 ILE F O 1
ATOM 9032 N N . THR F 1 74 ? -3.385 10.335 26.418 1.00 22.31 74 THR F N 1
ATOM 9033 C CA . THR F 1 74 ? -4.146 10.651 25.212 1.00 23.82 74 THR F CA 1
ATOM 9034 C C . THR F 1 74 ? -4.816 12.002 25.458 1.00 23.61 74 THR F C 1
ATOM 9035 O O . THR F 1 74 ? -5.539 12.180 26.431 1.00 25.12 74 THR F O 1
ATOM 9039 N N . PRO F 1 75 ? -4.585 12.971 24.564 1.00 22.97 75 PRO F N 1
ATOM 9040 C CA . PRO F 1 75 ? -5.150 14.315 24.691 1.00 21.81 75 PRO F CA 1
ATOM 9041 C C . PRO F 1 75 ? -6.667 14.457 24.728 1.00 22.02 75 PRO F C 1
ATOM 9042 O O . PRO F 1 75 ? -7.184 15.328 25.430 1.00 22.93 75 PRO F O 1
ATOM 9046 N N . GLN F 1 76 ? -7.385 13.624 23.982 1.00 20.82 76 GLN F N 1
ATOM 9047 C CA . GLN F 1 76 ? -8.837 13.727 23.969 1.00 21.43 76 GLN F CA 1
ATOM 9048 C C . GLN F 1 76 ? -9.431 13.549 25.364 1.00 22.84 76 GLN F C 1
ATOM 9049 O O . GLN F 1 76 ? -10.566 13.963 25.615 1.00 22.32 76 GLN F O 1
ATOM 9055 N N . LEU F 1 77 ? -8.668 12.938 26.270 1.00 22.72 77 LEU F N 1
ATOM 9056 C CA . LEU F 1 77 ? -9.153 12.719 27.629 1.00 23.62 77 LEU F CA 1
ATOM 9057 C C . LEU F 1 77 ? -9.281 14.001 28.447 1.00 23.24 77 LEU F C 1
ATOM 9058 O O . LEU F 1 77 ? -9.927 14.007 29.490 1.00 21.49 77 LEU F O 1
ATOM 9063 N N . TYR F 1 78 ? -8.647 15.077 27.994 1.00 22.66 78 TYR F N 1
ATOM 9064 C CA . TYR F 1 78 ? -8.801 16.357 28.667 1.00 22.94 78 TYR F CA 1
ATOM 9065 C C . TYR F 1 78 ? -9.211 17.382 27.606 1.00 23.51 78 TYR F C 1
ATOM 9066 O O . TYR F 1 78 ? -8.868 18.564 27.664 1.00 23.07 78 TYR F O 1
ATOM 9075 N N . LEU F 1 79 ? -9.965 16.862 26.632 1.00 23.47 79 LEU F N 1
ATOM 9076 C CA . LEU F 1 79 ? -10.566 17.607 25.528 1.00 22.46 79 LEU F CA 1
ATOM 9077 C C . LEU F 1 79 ? -9.655 18.354 24.564 1.00 22.82 79 LEU F C 1
ATOM 9078 O O . LEU F 1 79 ? -9.973 19.460 24.134 1.00 21.29 79 LEU F O 1
ATOM 9083 N N . GLU F 1 80 ? -8.535 17.743 24.204 1.00 23.19 80 GLU F N 1
ATOM 9084 C CA . GLU F 1 80 ? -7.600 18.375 23.279 1.00 22.10 80 GLU F CA 1
ATOM 9085 C C . GLU F 1 80 ? -7.165 17.401 22.187 1.00 21.43 80 GLU F C 1
ATOM 9086 O O . GLU F 1 80 ? -6.990 16.210 22.438 1.00 20.95 80 GLU F O 1
ATOM 9092 N N . GLU F 1 81 ? -7.006 17.913 20.973 1.00 20.47 81 GLU F N 1
ATOM 9093 C CA . GLU F 1 81 ? -6.535 17.103 19.864 1.00 18.65 81 GLU F CA 1
ATOM 9094 C C . GLU F 1 81 ? -5.009 17.022 20.031 1.00 17.76 81 GLU F C 1
ATOM 9095 O O . GLU F 1 81 ? -4.421 17.816 20.767 1.00 17.70 81 GLU F O 1
ATOM 9101 N N . PRO F 1 82 ? -4.353 16.054 19.372 1.00 16.99 82 PRO F N 1
ATOM 9102 C CA . PRO F 1 82 ? -2.895 15.911 19.483 1.00 16.20 82 PRO F CA 1
ATOM 9103 C C . PRO F 1 82 ? -2.101 17.005 18.790 1.00 16.88 82 PRO F C 1
ATOM 9104 O O . PRO F 1 82 ? -2.264 17.237 17.588 1.00 16.79 82 PRO F O 1
ATOM 9108 N N . SER F 1 83 ? -1.238 17.680 19.547 1.00 17.05 83 SER F N 1
ATOM 9109 C CA . SER F 1 83 ? -0.409 18.733 18.971 1.00 17.25 83 SER F CA 1
ATOM 9110 C C . SER F 1 83 ? 0.801 18.057 18.336 1.00 17.84 83 SER F C 1
ATOM 9111 O O . SER F 1 83 ? 1.068 16.873 18.597 1.00 16.57 83 SER F O 1
ATOM 9114 N N . GLN F 1 84 ? 1.527 18.806 17.511 1.00 17.44 84 GLN F N 1
ATOM 9115 C CA . GLN F 1 84 ? 2.696 18.276 16.818 1.00 18.47 84 GLN F CA 1
ATOM 9116 C C . GLN F 1 84 ? 3.804 17.767 17.719 1.00 19.81 84 GLN F C 1
ATOM 9117 O O . GLN F 1 84 ? 4.500 16.815 17.355 1.00 18.30 84 GLN F O 1
ATOM 9123 N N . GLU F 1 85 ? 3.970 18.374 18.894 1.00 21.77 85 GLU F N 1
ATOM 9124 C CA . GLU F 1 85 ? 5.028 17.926 19.792 1.00 22.07 85 GLU F CA 1
ATOM 9125 C C . GLU F 1 85 ? 4.644 16.874 20.833 1.00 21.54 85 GLU F C 1
ATOM 9126 O O . GLU F 1 85 ? 5.411 16.613 21.761 1.00 22.92 85 GLU F O 1
ATOM 9132 N N . ILE F 1 86 ? 3.480 16.250 20.677 1.00 19.97 86 ILE F N 1
ATOM 9133 C CA . ILE F 1 86 ? 3.068 15.223 21.621 1.00 18.79 86 ILE F CA 1
ATOM 9134 C C . ILE F 1 86 ? 3.703 13.906 21.218 1.00 20.94 86 ILE F C 1
ATOM 9135 O O . ILE F 1 86 ? 3.768 13.572 20.030 1.00 21.78 86 ILE F O 1
ATOM 9140 N N . GLY F 1 87 ? 4.181 13.167 22.212 1.00 20.46 87 GLY F N 1
ATOM 9141 C CA . GLY F 1 87 ? 4.800 11.890 21.944 1.00 19.90 87 GLY F CA 1
ATOM 9142 C C . GLY F 1 87 ? 3.724 10.841 21.790 1.00 20.32 87 GLY F C 1
ATOM 9143 O O . GLY F 1 87 ? 2.562 11.172 21.561 1.00 20.63 87 GLY F O 1
ATOM 9144 N N . ALA F 1 88 ? 4.106 9.578 21.920 1.00 19.59 88 ALA F N 1
ATOM 9145 C CA . ALA F 1 88 ? 3.165 8.474 21.790 1.00 21.28 88 ALA F CA 1
ATOM 9146 C C . ALA F 1 88 ? 2.252 8.358 23.007 1.00 22.09 88 ALA F C 1
ATOM 9147 O O . ALA F 1 88 ? 2.627 8.736 24.118 1.00 23.67 88 ALA F O 1
ATOM 9149 N N . TYR F 1 89 ? 1.046 7.850 22.784 1.00 21.94 89 TYR F N 1
ATOM 9150 C CA . TYR F 1 89 ? 0.079 7.642 23.856 1.00 21.83 89 TYR F CA 1
ATOM 9151 C C . TYR F 1 89 ? -0.732 6.386 23.524 1.00 22.71 89 TYR F C 1
ATOM 9152 O O . TYR F 1 89 ? -0.765 5.947 22.374 1.00 24.59 89 TYR F O 1
ATOM 9161 N N . PHE F 1 90 ? -1.358 5.791 24.531 1.00 21.72 90 PHE F N 1
ATOM 9162 C CA . PHE F 1 90 ? -2.125 4.572 24.328 1.00 21.39 90 PHE F CA 1
ATOM 9163 C C . PHE F 1 90 ? -3.419 4.634 25.131 1.00 21.29 90 PHE F C 1
ATOM 9164 O O . PHE F 1 90 ? -3.430 4.376 26.334 1.00 21.18 90 PHE F O 1
ATOM 9172 N N . PRO F 1 91 ? -4.535 4.978 24.459 1.00 21.33 91 PRO F N 1
ATOM 9173 C CA . PRO F 1 91 ? -5.885 5.110 25.024 1.00 20.23 91 PRO F CA 1
ATOM 9174 C C . PRO F 1 91 ? -6.368 4.060 26.037 1.00 19.51 91 PRO F C 1
ATOM 9175 O O . PRO F 1 91 ? -6.902 4.422 27.086 1.00 20.28 91 PRO F O 1
ATOM 9179 N N . PRO F 1 92 ? -6.197 2.760 25.752 1.00 18.06 92 PRO F N 1
ATOM 9180 C CA . PRO F 1 92 ? -6.657 1.761 26.728 1.00 19.22 92 PRO F CA 1
ATOM 9181 C C . PRO F 1 92 ? -5.978 1.871 28.110 1.00 21.05 92 PRO F C 1
ATOM 9182 O O . PRO F 1 92 ? -6.598 1.567 29.122 1.00 21.83 92 PRO F O 1
ATOM 9186 N N . ARG F 1 93 ? -4.716 2.297 28.161 1.00 20.53 93 ARG F N 1
ATOM 9187 C CA . ARG F 1 93 ? -4.026 2.413 29.447 1.00 22.98 93 ARG F CA 1
ATOM 9188 C C . ARG F 1 93 ? -4.596 3.559 30.271 1.00 23.83 93 ARG F C 1
ATOM 9189 O O . ARG F 1 93 ? -4.931 3.397 31.440 1.00 22.99 93 ARG F O 1
ATOM 9197 N N . ASP F 1 94 ? -4.695 4.724 29.654 1.00 25.25 94 ASP F N 1
ATOM 9198 C CA . ASP F 1 94 ? -5.225 5.889 30.333 1.00 26.29 94 ASP F CA 1
ATOM 9199 C C . ASP F 1 94 ? -6.650 5.598 30.748 1.00 26.08 94 ASP F C 1
ATOM 9200 O O . ASP F 1 94 ? -7.046 5.865 31.880 1.00 26.63 94 ASP F O 1
ATOM 9205 N N . SER F 1 95 ? -7.413 5.034 29.820 1.00 25.69 95 SER F N 1
ATOM 9206 C CA . SER F 1 95 ? -8.807 4.700 30.071 1.00 26.28 95 SER F CA 1
ATOM 9207 C C . SER F 1 95 ? -8.932 3.771 31.279 1.00 26.37 95 SER F C 1
ATOM 9208 O O . SER F 1 95 ? -9.851 3.908 32.090 1.00 26.80 95 SER F O 1
ATOM 9211 N N . TYR F 1 96 ? -7.998 2.835 31.407 1.00 24.51 96 TYR F N 1
ATOM 9212 C CA . TYR F 1 96 ? -8.024 1.896 32.521 1.00 24.04 96 TYR F CA 1
ATOM 9213 C C . TYR F 1 96 ? -7.510 2.510 33.823 1.00 22.80 96 TYR F C 1
ATOM 9214 O O . TYR F 1 96 ? -8.067 2.270 34.888 1.00 21.84 96 TYR F O 1
ATOM 9223 N N . GLU F 1 97 ? -6.449 3.301 33.752 1.00 23.46 97 GLU F N 1
ATOM 9224 C CA . GLU F 1 97 ? -5.921 3.900 34.972 1.00 23.68 97 GLU F CA 1
ATOM 9225 C C . GLU F 1 97 ? -6.877 4.945 35.530 1.00 25.79 97 GLU F C 1
ATOM 9226 O O . GLU F 1 97 ? -6.878 5.214 36.736 1.00 26.01 97 GLU F O 1
ATOM 9232 N N . ILE F 1 98 ? -7.687 5.539 34.654 1.00 24.09 98 ILE F N 1
ATOM 9233 C CA . ILE F 1 98 ? -8.663 6.522 35.102 1.00 24.85 98 ILE F CA 1
ATOM 9234 C C . ILE F 1 98 ? -9.712 5.760 35.911 1.00 24.83 98 ILE F C 1
ATOM 9235 O O . ILE F 1 98 ? -10.099 6.186 36.996 1.00 26.72 98 ILE F O 1
ATOM 9240 N N . ALA F 1 99 ? -10.147 4.617 35.388 1.00 24.60 99 ALA F N 1
ATOM 9241 C CA . ALA F 1 99 ? -11.135 3.793 36.071 1.00 23.81 99 ALA F CA 1
ATOM 9242 C C . ALA F 1 99 ? -10.555 3.246 37.372 1.00 24.17 99 ALA F C 1
ATOM 9243 O O . ALA F 1 99 ? -11.288 3.011 38.340 1.00 23.51 99 ALA F O 1
ATOM 9245 N N . LEU F 1 100 ? -9.238 3.048 37.401 1.00 23.90 100 LEU F N 1
ATOM 9246 C CA . LEU F 1 100 ? -8.594 2.540 38.606 1.00 24.73 100 LEU F CA 1
ATOM 9247 C C . LEU F 1 100 ? -8.634 3.575 39.730 1.00 26.22 100 LEU F C 1
ATOM 9248 O O . LEU F 1 100 ? -9.114 3.273 40.822 1.00 25.70 100 LEU F O 1
ATOM 9253 N N . VAL F 1 101 ? -8.146 4.790 39.475 1.00 26.22 101 VAL F N 1
ATOM 9254 C CA . VAL F 1 101 ? -8.151 5.810 40.520 1.00 26.23 101 VAL F CA 1
ATOM 9255 C C . VAL F 1 101 ? -9.555 6.079 41.060 1.00 26.79 101 VAL F C 1
ATOM 9256 O O . VAL F 1 101 ? -9.737 6.241 42.267 1.00 24.74 101 VAL F O 1
ATOM 9260 N N . ARG F 1 102 ? -10.550 6.116 40.178 1.00 26.89 102 ARG F N 1
ATOM 9261 C CA . ARG F 1 102 ? -11.914 6.354 40.633 1.00 28.76 102 ARG F CA 1
ATOM 9262 C C . ARG F 1 102 ? -12.374 5.245 41.577 1.00 29.07 102 ARG F C 1
ATOM 9263 O O . ARG F 1 102 ? -13.075 5.509 42.555 1.00 27.65 102 ARG F O 1
ATOM 9271 N N . ALA F 1 103 ? -11.970 4.007 41.293 1.00 29.10 103 ALA F N 1
ATOM 9272 C CA . ALA F 1 103 ? -12.343 2.873 42.138 1.00 28.24 103 ALA F CA 1
ATOM 9273 C C . ALA F 1 103 ? -11.541 2.867 43.444 1.00 28.57 103 ALA F C 1
ATOM 9274 O O . ALA F 1 103 ? -12.000 2.346 44.462 1.00 27.46 103 ALA F O 1
ATOM 9276 N N . ALA F 1 104 ? -10.340 3.438 43.412 1.00 28.32 104 ALA F N 1
ATOM 9277 C CA . ALA F 1 104 ? -9.503 3.500 44.605 1.00 29.04 104 ALA F CA 1
ATOM 9278 C C . ALA F 1 104 ? -10.034 4.597 45.522 1.00 29.94 104 ALA F C 1
ATOM 9279 O O . ALA F 1 104 ? -10.196 4.398 46.721 1.00 28.95 104 ALA F O 1
ATOM 9281 N N . LEU F 1 105 ? -10.299 5.762 44.944 1.00 31.17 105 LEU F N 1
ATOM 9282 C CA . LEU F 1 105 ? -10.825 6.884 45.706 1.00 33.08 105 LEU F CA 1
ATOM 9283 C C . LEU F 1 105 ? -12.135 6.458 46.355 1.00 35.41 105 LEU F C 1
ATOM 9284 O O . LEU F 1 105 ? -12.396 6.732 47.531 1.00 35.36 105 LEU F O 1
ATOM 9289 N N . ASP F 1 106 ? -12.951 5.775 45.563 1.00 37.02 106 ASP F N 1
ATOM 9290 C CA . ASP F 1 106 ? -14.249 5.307 46.006 1.00 37.64 106 ASP F CA 1
ATOM 9291 C C . ASP F 1 106 ? -14.155 4.315 47.159 1.00 36.61 106 ASP F C 1
ATOM 9292 O O . ASP F 1 106 ? -15.067 4.228 47.979 1.00 37.32 106 ASP F O 1
ATOM 9297 N N . ALA F 1 107 ? -13.053 3.577 47.228 1.00 34.54 107 ALA F N 1
ATOM 9298 C CA . ALA F 1 107 ? -12.862 2.598 48.295 1.00 33.89 107 ALA F CA 1
ATOM 9299 C C . ALA F 1 107 ? -11.995 3.167 49.407 1.00 33.01 107 ALA F C 1
ATOM 9300 O O . ALA F 1 107 ? -11.673 2.472 50.368 1.00 34.49 107 ALA F O 1
ATOM 9302 N N . GLY F 1 108 ? -11.613 4.432 49.262 1.00 32.13 108 GLY F N 1
ATOM 9303 C CA . GLY F 1 108 ? -10.793 5.094 50.261 1.00 28.73 108 GLY F CA 1
ATOM 9304 C C . GLY F 1 108 ? -9.355 4.622 50.364 1.00 28.04 108 GLY F C 1
ATOM 9305 O O . GLY F 1 108 ? -8.638 5.025 51.281 1.00 29.13 108 GLY F O 1
ATOM 9306 N N . LYS F 1 109 ? -8.913 3.787 49.431 1.00 26.21 109 LYS F N 1
ATOM 9307 C CA . LYS F 1 109 ? -7.546 3.285 49.477 1.00 25.52 109 LYS F CA 1
ATOM 9308 C C . LYS F 1 109 ? -6.519 4.320 49.022 1.00 24.44 109 LYS F C 1
ATOM 9309 O O . LYS F 1 109 ? -6.816 5.176 48.196 1.00 25.65 109 LYS F O 1
ATOM 9315 N N . PRO F 1 110 ? -5.292 4.257 49.570 1.00 23.07 110 PRO F N 1
ATOM 9316 C CA . PRO F 1 110 ? -4.231 5.201 49.222 1.00 23.73 110 PRO F CA 1
ATOM 9317 C C . PRO F 1 110 ? -3.720 5.079 47.787 1.00 25.15 110 PRO F C 1
ATOM 9318 O O . PRO F 1 110 ? -3.669 3.986 47.218 1.00 23.23 110 PRO F O 1
ATOM 9322 N N . ILE F 1 111 ? -3.341 6.219 47.220 1.00 24.96 111 ILE F N 1
ATOM 9323 C CA . ILE F 1 111 ? -2.839 6.290 45.860 1.00 23.16 111 ILE F CA 1
ATOM 9324 C C . ILE F 1 111 ? -1.506 7.032 45.808 1.00 23.59 111 ILE F C 1
ATOM 9325 O O . ILE F 1 111 ? -1.407 8.172 46.267 1.00 24.34 111 ILE F O 1
ATOM 9330 N N . PHE F 1 112 ? -0.483 6.386 45.260 1.00 22.96 112 PHE F N 1
ATOM 9331 C CA . PHE F 1 112 ? 0.825 7.016 45.111 1.00 22.48 112 PHE F CA 1
ATOM 9332 C C . PHE F 1 112 ? 1.119 7.013 43.614 1.00 23.39 112 PHE F C 1
ATOM 9333 O O . PHE F 1 112 ? 1.282 5.952 43.012 1.00 23.52 112 PHE F O 1
ATOM 9341 N N . ALA F 1 113 ? 1.171 8.203 43.017 1.00 23.31 113 ALA F N 1
ATOM 9342 C CA . ALA F 1 113 ? 1.407 8.335 41.583 1.00 22.08 113 ALA F CA 1
ATOM 9343 C C . ALA F 1 113 ? 2.756 8.960 41.248 1.00 22.98 113 ALA F C 1
ATOM 9344 O O . ALA F 1 113 ? 3.172 9.944 41.857 1.00 24.25 113 ALA F O 1
ATOM 9346 N N . ILE F 1 114 ? 3.425 8.388 40.253 1.00 24.09 114 ILE F N 1
ATOM 9347 C CA . ILE F 1 114 ? 4.741 8.854 39.816 1.00 22.78 114 ILE F CA 1
ATOM 9348 C C . ILE F 1 114 ? 4.767 9.311 38.350 1.00 23.63 114 ILE F C 1
ATOM 9349 O O . ILE F 1 114 ? 4.222 8.638 37.472 1.00 22.76 114 ILE F O 1
ATOM 9354 N N . CYS F 1 115 ? 5.398 10.459 38.104 1.00 23.28 115 CYS F N 1
ATOM 9355 C CA . CYS F 1 115 ? 5.542 11.014 36.758 1.00 21.69 115 CYS F CA 1
ATOM 9356 C C . CYS F 1 115 ? 4.218 11.001 35.990 1.00 21.58 115 CYS F C 1
ATOM 9357 O O . CYS F 1 115 ? 3.300 11.766 36.275 1.00 20.58 115 CYS F O 1
ATOM 9360 N N . ARG F 1 116 ? 4.135 10.125 35.001 1.00 21.28 116 ARG F N 1
ATOM 9361 C CA . ARG F 1 116 ? 2.931 9.980 34.201 1.00 20.71 116 ARG F CA 1
ATOM 9362 C C . ARG F 1 116 ? 1.692 9.798 35.095 1.00 20.60 116 ARG F C 1
ATOM 9363 O O . ARG F 1 116 ? 0.601 10.276 34.778 1.00 19.84 116 ARG F O 1
ATOM 9371 N N . GLY F 1 117 ? 1.876 9.090 36.207 1.00 21.24 117 GLY F N 1
ATOM 9372 C CA . GLY F 1 117 ? 0.789 8.820 37.142 1.00 21.45 117 GLY F CA 1
ATOM 9373 C C . GLY F 1 117 ? 0.139 10.035 37.776 1.00 20.45 117 GLY F C 1
ATOM 9374 O O . GLY F 1 117 ? -1.085 10.096 37.926 1.00 21.09 117 GLY F O 1
ATOM 9383 N N . GLN F 1 119 ? 0.130 12.937 36.478 1.00 21.20 119 GLN F N 1
ATOM 9384 C CA . GLN F 1 119 ? -0.554 13.594 35.379 1.00 21.60 119 GLN F CA 1
ATOM 9385 C C . GLN F 1 119 ? -1.861 12.904 35.066 1.00 20.93 119 GLN F C 1
ATOM 9386 O O . GLN F 1 119 ? -2.845 13.568 34.738 1.00 22.07 119 GLN F O 1
ATOM 9392 N N . LEU F 1 120 ? -1.886 11.578 35.182 1.00 19.27 120 LEU F N 1
ATOM 9393 C CA . LEU F 1 120 ? -3.113 10.850 34.900 1.00 19.06 120 LEU F CA 1
ATOM 9394 C C . LEU F 1 120 ? -4.187 11.139 35.960 1.00 18.65 120 LEU F C 1
ATOM 9395 O O . LEU F 1 120 ? -5.366 11.315 35.630 1.00 15.94 120 LEU F O 1
ATOM 9400 N N . VAL F 1 121 ? -3.788 11.193 37.227 1.00 17.74 121 VAL F N 1
ATOM 9401 C CA . VAL F 1 121 ? -4.750 11.499 38.281 1.00 19.09 121 VAL F CA 1
ATOM 9402 C C . VAL F 1 121 ? -5.391 12.877 38.019 1.00 19.93 121 VAL F C 1
ATOM 9403 O O . VAL F 1 121 ? -6.598 13.054 38.204 1.00 20.25 121 VAL F O 1
ATOM 9407 N N . ASN F 1 122 ? -4.579 13.836 37.574 1.00 18.89 122 ASN F N 1
ATOM 9408 C CA . ASN F 1 122 ? -5.054 15.185 37.290 1.00 19.85 122 ASN F CA 1
ATOM 9409 C C . ASN F 1 122 ? -6.095 15.168 36.170 1.00 21.74 122 ASN F C 1
ATOM 9410 O O . ASN F 1 122 ? -7.167 15.771 36.296 1.00 23.25 122 ASN F O 1
ATOM 9415 N N . VAL F 1 123 ? -5.791 14.465 35.080 1.00 19.97 123 VAL F N 1
ATOM 9416 C CA . VAL F 1 123 ? -6.717 14.382 33.961 1.00 20.42 123 VAL F CA 1
ATOM 9417 C C . VAL F 1 123 ? -7.960 13.563 34.315 1.00 23.18 123 VAL F C 1
ATOM 9418 O O . VAL F 1 123 ? -9.054 13.818 33.794 1.00 24.58 123 VAL F O 1
ATOM 9422 N N . ALA F 1 124 ? -7.798 12.582 35.198 1.00 23.87 124 ALA F N 1
ATOM 9423 C CA . ALA F 1 124 ? -8.926 11.756 35.614 1.00 23.78 124 ALA F CA 1
ATOM 9424 C C . ALA F 1 124 ? -9.975 12.602 36.342 1.00 24.56 124 ALA F C 1
ATOM 9425 O O . ALA F 1 124 ? -11.174 12.355 36.231 1.00 23.96 124 ALA F O 1
ATOM 9427 N N . LEU F 1 125 ? -9.518 13.605 37.087 1.00 24.21 125 LEU F N 1
ATOM 9428 C CA . LEU F 1 125 ? -10.430 14.465 37.832 1.00 25.17 125 LEU F CA 1
ATOM 9429 C C . LEU F 1 125 ? -10.756 15.817 37.174 1.00 24.66 125 LEU F C 1
ATOM 9430 O O . LEU F 1 125 ? -11.188 16.750 37.855 1.00 25.62 125 LEU F O 1
ATOM 9435 N N . GLY F 1 126 ? -10.544 15.929 35.864 1.00 24.15 126 GLY F N 1
ATOM 9436 C CA . GLY F 1 126 ? -10.869 17.166 35.168 1.00 23.65 126 GLY F CA 1
ATOM 9437 C C . GLY F 1 126 ? -9.745 18.159 34.926 1.00 25.01 126 GLY F C 1
ATOM 9438 O O . GLY F 1 126 ? -9.993 19.277 34.467 1.00 22.80 126 GLY F O 1
ATOM 9439 N N . GLY F 1 127 ? -8.511 17.757 35.222 1.00 25.02 127 GLY F N 1
ATOM 9440 C CA . GLY F 1 127 ? -7.377 18.645 35.027 1.00 22.96 127 GLY F CA 1
ATOM 9441 C C . GLY F 1 127 ? -6.907 18.701 33.587 1.00 21.27 127 GLY F C 1
ATOM 9442 O O . GLY F 1 127 ? -7.446 18.019 32.722 1.00 21.23 127 GLY F O 1
ATOM 9443 N N . THR F 1 128 ? -5.884 19.510 33.342 1.00 21.56 128 THR F N 1
ATOM 9444 C CA . THR F 1 128 ? -5.313 19.689 32.011 1.00 21.78 128 THR F CA 1
ATOM 9445 C C . THR F 1 128 ? -3.787 19.621 32.082 1.00 21.31 128 THR F C 1
ATOM 9446 O O . THR F 1 128 ? -3.197 19.726 33.163 1.00 17.84 128 THR F O 1
ATOM 9450 N N . LEU F 1 129 ? -3.141 19.455 30.934 1.00 21.59 129 LEU F N 1
ATOM 9451 C CA . LEU F 1 129 ? -1.689 19.413 30.933 1.00 23.15 129 LEU F CA 1
ATOM 9452 C C . LEU F 1 129 ? -1.050 20.028 29.688 1.00 23.13 129 LEU F C 1
ATOM 9453 O O . LEU F 1 129 ? -1.715 20.238 28.668 1.00 23.00 129 LEU F O 1
ATOM 9458 N N . TYR F 1 130 ? 0.230 20.374 29.798 1.00 23.31 130 TYR F N 1
ATOM 9459 C CA . TYR F 1 130 ? 0.969 20.932 28.671 1.00 23.29 130 TYR F CA 1
ATOM 9460 C C . TYR F 1 130 ? 1.456 19.754 27.847 1.00 22.81 130 TYR F C 1
ATOM 9461 O O . TYR F 1 130 ? 2.139 18.873 28.371 1.00 22.86 130 TYR F O 1
ATOM 9470 N N . GLN F 1 131 ? 1.107 19.736 26.564 1.00 21.37 131 GLN F N 1
ATOM 9471 C CA . GLN F 1 131 ? 1.502 18.641 25.685 1.00 20.15 131 GLN F CA 1
ATOM 9472 C C . GLN F 1 131 ? 3.007 18.526 25.462 1.00 19.82 131 GLN F C 1
ATOM 9473 O O . GLN F 1 131 ? 3.510 17.441 25.179 1.00 22.08 131 GLN F O 1
ATOM 9479 N N . ASP F 1 132 ? 3.732 19.633 25.572 1.00 17.32 132 ASP F N 1
ATOM 9480 C CA . ASP F 1 132 ? 5.186 19.586 25.415 1.00 16.04 132 ASP F CA 1
ATOM 9481 C C . ASP F 1 132 ? 5.832 20.776 26.087 1.00 14.38 132 ASP F C 1
ATOM 9482 O O . ASP F 1 132 ? 5.212 21.824 26.252 1.00 14.52 132 ASP F O 1
ATOM 9487 N N . ILE F 1 133 ? 7.094 20.608 26.456 1.00 14.33 133 ILE F N 1
ATOM 9488 C CA . ILE F 1 133 ? 7.842 21.651 27.135 1.00 16.96 133 ILE F CA 1
ATOM 9489 C C . ILE F 1 133 ? 7.938 22.916 26.287 1.00 18.86 133 ILE F C 1
ATOM 9490 O O . ILE F 1 133 ? 8.021 24.026 26.817 1.00 19.60 133 ILE F O 1
ATOM 9495 N N . SER F 1 134 ? 7.909 22.749 24.968 1.00 20.15 134 SER F N 1
ATOM 9496 C CA . SER F 1 134 ? 7.989 23.883 24.058 1.00 20.44 134 SER F CA 1
ATOM 9497 C C . SER F 1 134 ? 6.766 24.783 24.198 1.00 21.68 134 SER F C 1
ATOM 9498 O O . SER F 1 134 ? 6.826 25.981 23.938 1.00 20.20 134 SER F O 1
ATOM 9501 N N . GLN F 1 135 ? 5.656 24.205 24.631 1.00 23.00 135 GLN F N 1
ATOM 9502 C CA . GLN F 1 135 ? 4.426 24.965 24.757 1.00 24.10 135 GLN F CA 1
ATOM 9503 C C . GLN F 1 135 ? 4.256 25.826 26.008 1.00 25.91 135 GLN F C 1
ATOM 9504 O O . GLN F 1 135 ? 3.285 26.578 26.110 1.00 27.28 135 GLN F O 1
ATOM 9510 N N . VAL F 1 136 ? 5.184 25.739 26.953 1.00 28.25 136 VAL F N 1
ATOM 9511 C CA . VAL F 1 136 ? 5.077 26.539 28.174 1.00 30.53 136 VAL F CA 1
ATOM 9512 C C . VAL F 1 136 ? 5.380 28.014 27.896 1.00 33.06 136 VAL F C 1
ATOM 9513 O O . VAL F 1 136 ? 6.368 28.331 27.231 1.00 33.55 136 VAL F O 1
ATOM 9517 N N . GLU F 1 137 ? 4.533 28.907 28.413 1.00 34.98 137 GLU F N 1
ATOM 9518 C CA . GLU F 1 137 ? 4.690 30.349 28.215 1.00 37.45 137 GLU F CA 1
ATOM 9519 C C . GLU F 1 137 ? 6.091 30.833 28.545 1.00 37.93 137 GLU F C 1
ATOM 9520 O O . GLU F 1 137 ? 6.756 31.451 27.718 1.00 39.73 137 GLU F O 1
ATOM 9526 N N . THR F 1 138 ? 6.529 30.568 29.766 1.00 38.19 138 THR F N 1
ATOM 9527 C CA . THR F 1 138 ? 7.862 30.966 30.183 1.00 37.64 138 THR F CA 1
ATOM 9528 C C . THR F 1 138 ? 8.804 29.807 29.916 1.00 36.41 138 THR F C 1
ATOM 9529 O O . THR F 1 138 ? 8.418 28.645 30.032 1.00 36.34 138 THR F O 1
ATOM 9533 N N . LYS F 1 139 ? 10.032 30.132 29.533 1.00 35.30 139 LYS F N 1
ATOM 9534 C CA . LYS F 1 139 ? 11.044 29.126 29.232 1.00 34.29 139 LYS F CA 1
ATOM 9535 C C . LYS F 1 139 ? 11.299 28.292 30.473 1.00 31.66 139 LYS F C 1
ATOM 9536 O O . LYS F 1 139 ? 11.656 28.823 31.521 1.00 32.86 139 LYS F O 1
ATOM 9542 N N . ALA F 1 140 ? 11.112 26.984 30.346 1.00 27.76 140 ALA F N 1
ATOM 9543 C CA . ALA F 1 140 ? 11.301 26.075 31.460 1.00 24.47 140 ALA F CA 1
ATOM 9544 C C . ALA F 1 140 ? 12.714 25.530 31.517 1.00 22.28 140 ALA F C 1
ATOM 9545 O O . ALA F 1 140 ? 13.503 25.717 30.597 1.00 21.01 140 ALA F O 1
ATOM 9547 N N . LEU F 1 141 ? 13.023 24.861 32.620 1.00 21.41 141 LEU F N 1
ATOM 9548 C CA . LEU F 1 141 ? 14.326 24.248 32.814 1.00 20.43 141 LEU F CA 1
ATOM 9549 C C . LEU F 1 141 ? 14.251 22.873 32.176 1.00 20.46 141 LEU F C 1
ATOM 9550 O O . LEU F 1 141 ? 13.223 22.490 31.614 1.00 18.50 141 LEU F O 1
ATOM 9555 N N . GLN F 1 142 ? 15.340 22.126 32.285 1.00 21.12 142 GLN F N 1
ATOM 9556 C CA . GLN F 1 142 ? 15.393 20.785 31.744 1.00 20.89 142 GLN F CA 1
ATOM 9557 C C . GLN F 1 142 ? 14.556 19.841 32.605 1.00 21.90 142 GLN F C 1
ATOM 9558 O O . GLN F 1 142 ? 14.665 19.846 33.834 1.00 23.02 142 GLN F O 1
ATOM 9564 N N . HIS F 1 143 ? 13.718 19.038 31.961 1.00 21.37 143 HIS F N 1
ATOM 9565 C CA . HIS F 1 143 ? 12.875 18.089 32.671 1.00 20.87 143 HIS F CA 1
ATOM 9566 C C . HIS F 1 143 ? 13.033 16.682 32.097 1.00 21.86 143 HIS F C 1
ATOM 9567 O O . HIS F 1 143 ? 12.393 15.721 32.545 1.00 22.53 143 HIS F O 1
ATOM 9574 N N . LEU F 1 144 ? 13.877 16.581 31.078 1.00 21.67 144 LEU F N 1
ATOM 9575 C CA . LEU F 1 144 ? 14.215 15.296 30.487 1.00 22.30 144 LEU F CA 1
ATOM 9576 C C . LEU F 1 144 ? 15.733 15.358 30.625 1.00 21.35 144 LEU F C 1
ATOM 9577 O O . LEU F 1 144 ? 16.456 15.623 29.666 1.00 19.18 144 LEU F O 1
ATOM 9582 N N . GLN F 1 145 ? 16.194 15.154 31.859 1.00 22.00 145 GLN F N 1
ATOM 9583 C CA . GLN F 1 145 ? 17.615 15.221 32.202 1.00 22.90 145 GLN F CA 1
ATOM 9584 C C . GLN F 1 145 ? 18.494 14.235 31.454 1.00 22.63 145 GLN F C 1
ATOM 9585 O O . GLN F 1 145 ? 18.037 13.185 31.016 1.00 19.97 145 GLN F O 1
ATOM 9591 N N . ARG F 1 146 ? 19.767 14.580 31.314 1.00 25.16 146 ARG F N 1
ATOM 9592 C CA . ARG F 1 146 ? 20.701 13.704 30.626 1.00 27.56 146 ARG F CA 1
ATOM 9593 C C . ARG F 1 146 ? 21.640 13.095 31.662 1.00 27.86 146 ARG F C 1
ATOM 9594 O O . ARG F 1 146 ? 22.388 12.162 31.379 1.00 28.39 146 ARG F O 1
ATOM 9602 N N . VAL F 1 147 ? 21.561 13.615 32.880 1.00 26.58 147 VAL F N 1
ATOM 9603 C CA . VAL F 1 147 ? 22.361 13.116 33.987 1.00 28.02 147 VAL F CA 1
ATOM 9604 C C . VAL F 1 147 ? 21.809 11.741 34.330 1.00 28.32 147 VAL F C 1
ATOM 9605 O O . VAL F 1 147 ? 20.611 11.524 34.198 1.00 28.07 147 VAL F O 1
ATOM 9609 N N . ASP F 1 148 ? 22.674 10.830 34.774 1.00 28.85 148 ASP F N 1
ATOM 9610 C CA . ASP F 1 148 ? 22.257 9.482 35.166 1.00 29.90 148 ASP F CA 1
ATOM 9611 C C . ASP F 1 148 ? 20.870 9.521 35.827 1.00 30.59 148 ASP F C 1
ATOM 9612 O O . ASP F 1 148 ? 20.637 10.285 36.768 1.00 30.04 148 ASP F O 1
ATOM 9617 N N . GLU F 1 149 ? 19.962 8.688 35.330 1.00 31.18 149 GLU F N 1
ATOM 9618 C CA . GLU F 1 149 ? 18.589 8.605 35.833 1.00 33.17 149 GLU F CA 1
ATOM 9619 C C . GLU F 1 149 ? 18.439 8.486 37.356 1.00 32.72 149 GLU F C 1
ATOM 9620 O O . GLU F 1 149 ? 17.392 8.838 37.899 1.00 32.07 149 GLU F O 1
ATOM 9626 N N . GLN F 1 150 ? 19.463 7.980 38.039 1.00 31.84 150 GLN F N 1
ATOM 9627 C CA . GLN F 1 150 ? 19.400 7.812 39.494 1.00 32.18 150 GLN F CA 1
ATOM 9628 C C . GLN F 1 150 ? 19.728 9.088 40.266 1.00 31.02 150 GLN F C 1
ATOM 9629 O O . GLN F 1 150 ? 19.397 9.212 41.441 1.00 30.32 150 GLN F O 1
ATOM 9635 N N . LEU F 1 151 ? 20.389 10.031 39.614 1.00 30.58 151 LEU F N 1
ATOM 9636 C CA . LEU F 1 151 ? 20.765 11.259 40.286 1.00 30.03 151 LEU F CA 1
ATOM 9637 C C . LEU F 1 151 ? 19.725 12.351 40.129 1.00 30.80 151 LEU F C 1
ATOM 9638 O O . LEU F 1 151 ? 19.043 12.433 39.103 1.00 30.97 151 LEU F O 1
ATOM 9643 N N . GLY F 1 152 ? 19.598 13.179 41.164 1.00 29.91 152 GLY F N 1
ATOM 9644 C CA . GLY F 1 152 ? 18.659 14.284 41.118 1.00 28.65 152 GLY F CA 1
ATOM 9645 C C . GLY F 1 152 ? 19.280 15.335 40.216 1.00 28.76 152 GLY F C 1
ATOM 9646 O O . GLY F 1 152 ? 20.508 15.469 40.185 1.00 29.10 152 GLY F O 1
ATOM 9647 N N . SER F 1 153 ? 18.457 16.080 39.485 1.00 27.18 153 SER F N 1
ATOM 9648 C CA . SER F 1 153 ? 18.985 17.095 38.573 1.00 26.24 153 SER F CA 1
ATOM 9649 C C . SER F 1 153 ? 18.475 18.506 38.846 1.00 24.95 153 SER F C 1
ATOM 9650 O O . SER F 1 153 ? 19.248 19.451 38.791 1.00 25.20 153 SER F O 1
ATOM 9653 N N . HIS F 1 154 ? 17.183 18.660 39.122 1.00 25.01 154 HIS F N 1
ATOM 9654 C CA . HIS F 1 154 ? 16.660 19.991 39.414 1.00 25.33 154 HIS F CA 1
ATOM 9655 C C . HIS F 1 154 ? 16.124 20.118 40.845 1.00 25.61 154 HIS F C 1
ATOM 9656 O O . HIS F 1 154 ? 15.505 19.199 41.386 1.00 24.81 154 HIS F O 1
ATOM 9663 N N . THR F 1 155 ? 16.379 21.271 41.450 1.00 25.48 155 THR F N 1
ATOM 9664 C CA . THR F 1 155 ? 15.968 21.543 42.823 1.00 26.05 155 THR F CA 1
ATOM 9665 C C . THR F 1 155 ? 14.498 21.962 42.921 1.00 25.67 155 THR F C 1
ATOM 9666 O O . THR F 1 155 ? 14.024 22.777 42.124 1.00 23.83 155 THR F O 1
ATOM 9670 N N . ILE F 1 156 ? 13.779 21.407 43.897 1.00 23.20 156 ILE F N 1
ATOM 9671 C CA . ILE F 1 156 ? 12.379 21.754 44.067 1.00 22.81 156 ILE F CA 1
ATOM 9672 C C . ILE F 1 156 ? 12.085 22.461 45.383 1.00 25.43 156 ILE F C 1
ATOM 9673 O O . ILE F 1 156 ? 12.708 22.188 46.411 1.00 26.42 156 ILE F O 1
ATOM 9678 N N . ASP F 1 157 ? 11.130 23.381 45.335 1.00 26.69 157 ASP F N 1
ATOM 9679 C CA . ASP F 1 157 ? 10.708 24.119 46.518 1.00 27.78 157 ASP F CA 1
ATOM 9680 C C . ASP F 1 157 ? 9.504 23.343 47.029 1.00 28.62 157 ASP F C 1
ATOM 9681 O O . ASP F 1 157 ? 8.603 23.001 46.259 1.00 28.77 157 ASP F O 1
ATOM 9686 N N . ILE F 1 158 ? 9.487 23.068 48.325 1.00 29.16 158 ILE F N 1
ATOM 9687 C CA . ILE F 1 158 ? 8.408 22.301 48.921 1.00 29.81 158 ILE F CA 1
ATOM 9688 C C . ILE F 1 158 ? 7.579 23.104 49.919 1.00 31.54 158 ILE F C 1
ATOM 9689 O O . ILE F 1 158 ? 8.110 23.926 50.669 1.00 31.42 158 ILE F O 1
ATOM 9694 N N . GLU F 1 159 ? 6.272 22.869 49.910 1.00 31.69 159 GLU F N 1
ATOM 9695 C CA . GLU F 1 159 ? 5.375 23.556 50.823 1.00 33.62 159 GLU F CA 1
ATOM 9696 C C . GLU F 1 159 ? 5.543 22.904 52.191 1.00 31.82 159 GLU F C 1
ATOM 9697 O O . GLU F 1 159 ? 5.231 21.730 52.374 1.00 33.39 159 GLU F O 1
ATOM 9703 N N . PRO F 1 160 ? 6.023 23.674 53.178 1.00 30.57 160 PRO F N 1
ATOM 9704 C CA . PRO F 1 160 ? 6.270 23.224 54.553 1.00 29.59 160 PRO F CA 1
ATOM 9705 C C . PRO F 1 160 ? 5.152 22.422 55.223 1.00 28.22 160 PRO F C 1
ATOM 9706 O O . PRO F 1 160 ? 5.421 21.497 55.979 1.00 26.93 160 PRO F O 1
ATOM 9710 N N . THR F 1 161 ? 3.905 22.775 54.934 1.00 28.77 161 THR F N 1
ATOM 9711 C CA . THR F 1 161 ? 2.753 22.116 55.543 1.00 28.48 161 THR F CA 1
ATOM 9712 C C . THR F 1 161 ? 2.221 20.863 54.844 1.00 29.04 161 THR F C 1
ATOM 9713 O O . THR F 1 161 ? 1.194 20.320 55.260 1.00 27.44 161 THR F O 1
ATOM 9717 N N . SER F 1 162 ? 2.916 20.390 53.810 1.00 29.15 162 SER F N 1
ATOM 9718 C CA . SER F 1 162 ? 2.459 19.218 53.046 1.00 29.47 162 SER F CA 1
ATOM 9719 C C . SER F 1 162 ? 2.968 17.847 53.490 1.00 29.49 162 SER F C 1
ATOM 9720 O O . SER F 1 162 ? 3.847 17.734 54.344 1.00 30.75 162 SER F O 1
ATOM 9723 N N . GLU F 1 163 ? 2.402 16.808 52.882 1.00 30.56 163 GLU F N 1
ATOM 9724 C CA . GLU F 1 163 ? 2.797 15.431 53.149 1.00 30.90 163 GLU F CA 1
ATOM 9725 C C . GLU F 1 163 ? 4.236 15.250 52.715 1.00 30.81 163 GLU F C 1
ATOM 9726 O O . GLU F 1 163 ? 5.003 14.539 53.354 1.00 32.05 163 GLU F O 1
ATOM 9732 N N . LEU F 1 164 ? 4.591 15.888 51.605 1.00 30.65 164 LEU F N 1
ATOM 9733 C CA . LEU F 1 164 ? 5.935 15.775 51.061 1.00 30.13 164 LEU F CA 1
ATOM 9734 C C . LEU F 1 164 ? 6.988 16.284 52.033 1.00 29.42 164 LEU F C 1
ATOM 9735 O O . LEU F 1 164 ? 8.052 15.676 52.187 1.00 28.40 164 LEU F O 1
ATOM 9740 N N . ALA F 1 165 ? 6.685 17.395 52.696 1.00 29.39 165 ALA F N 1
ATOM 9741 C CA . ALA F 1 165 ? 7.612 17.993 53.649 1.00 29.46 165 ALA F CA 1
ATOM 9742 C C . ALA F 1 165 ? 8.003 17.037 54.776 1.00 28.46 165 ALA F C 1
ATOM 9743 O O . ALA F 1 165 ? 9.073 17.163 55.359 1.00 27.46 165 ALA F O 1
ATOM 9745 N N . LYS F 1 166 ? 7.145 16.070 55.074 1.00 29.09 166 LYS F N 1
ATOM 9746 C CA . LYS F 1 166 ? 7.433 15.111 56.135 1.00 30.48 166 LYS F CA 1
ATOM 9747 C C . LYS F 1 166 ? 8.564 14.157 55.765 1.00 31.23 166 LYS F C 1
ATOM 9748 O O . LYS F 1 166 ? 9.193 13.566 56.645 1.00 31.89 166 LYS F O 1
ATOM 9754 N N . HIS F 1 167 ? 8.827 14.000 54.470 1.00 31.43 167 HIS F N 1
ATOM 9755 C CA . HIS F 1 167 ? 9.878 13.089 54.032 1.00 30.14 167 HIS F CA 1
ATOM 9756 C C . HIS F 1 167 ? 10.955 13.776 53.229 1.00 30.83 167 HIS F C 1
ATOM 9757 O O . HIS F 1 167 ? 12.072 13.269 53.136 1.00 31.72 167 HIS F O 1
ATOM 9764 N N . HIS F 1 168 ? 10.621 14.923 52.640 1.00 30.08 168 HIS F N 1
ATOM 9765 C CA . HIS F 1 168 ? 11.587 15.667 51.841 1.00 30.43 168 HIS F CA 1
ATOM 9766 C C . HIS F 1 168 ? 11.807 17.082 52.342 1.00 29.71 168 HIS F C 1
ATOM 9767 O O . HIS F 1 168 ? 10.852 17.821 52.585 1.00 29.22 168 HIS F O 1
ATOM 9774 N N . PRO F 1 169 ? 13.079 17.483 52.485 1.00 29.01 169 PRO F N 1
ATOM 9775 C CA . PRO F 1 169 ? 13.452 18.821 52.948 1.00 29.62 169 PRO F CA 1
ATOM 9776 C C . PRO F 1 169 ? 13.348 19.820 51.794 1.00 29.86 169 PRO F C 1
ATOM 9777 O O . PRO F 1 169 ? 13.512 19.453 50.636 1.00 27.89 169 PRO F O 1
ATOM 9781 N N . ASN F 1 170 ? 13.078 21.082 52.112 1.00 30.87 170 ASN F N 1
ATOM 9782 C CA . ASN F 1 170 ? 12.960 22.103 51.080 1.00 30.95 170 ASN F CA 1
ATOM 9783 C C . ASN F 1 170 ? 14.268 22.216 50.308 1.00 30.48 170 ASN F C 1
ATOM 9784 O O . ASN F 1 170 ? 15.348 22.027 50.874 1.00 30.86 170 ASN F O 1
ATOM 9789 N N . LYS F 1 171 ? 14.157 22.517 49.015 1.00 29.33 171 LYS F N 1
ATOM 9790 C CA . LYS F 1 171 ? 15.308 22.657 48.126 1.00 28.72 171 LYS F CA 1
ATOM 9791 C C . LYS F 1 171 ? 15.973 21.323 47.819 1.00 28.19 171 LYS F C 1
ATOM 9792 O O . LYS F 1 171 ? 17.171 21.266 47.549 1.00 28.74 171 LYS F O 1
ATOM 9798 N N . LYS F 1 172 ? 15.188 20.254 47.850 1.00 28.03 172 LYS F N 1
ATOM 9799 C CA . LYS F 1 172 ? 15.701 18.916 47.568 1.00 28.62 172 LYS F CA 1
ATOM 9800 C C . LYS F 1 172 ? 15.980 18.708 46.081 1.00 28.45 172 LYS F C 1
ATOM 9801 O O . LYS F 1 172 ? 15.249 19.214 45.227 1.00 27.27 172 LYS F O 1
ATOM 9807 N N . LEU F 1 173 ? 17.053 17.978 45.785 1.00 28.73 173 LEU F N 1
ATOM 9808 C CA . LEU F 1 173 ? 17.407 17.660 44.408 1.00 29.33 173 LEU F CA 1
ATOM 9809 C C . LEU F 1 173 ? 16.615 16.428 44.008 1.00 29.46 173 LEU F C 1
ATOM 9810 O O . LEU F 1 173 ? 16.669 15.387 44.670 1.00 30.63 173 LEU F O 1
ATOM 9815 N N . VAL F 1 174 ? 15.872 16.567 42.921 1.00 27.15 174 VAL F N 1
ATOM 9816 C CA . VAL F 1 174 ? 15.031 15.502 42.412 1.00 26.71 174 VAL F CA 1
ATOM 9817 C C . VAL F 1 174 ? 15.380 15.224 40.936 1.00 26.32 174 VAL F C 1
ATOM 9818 O O . VAL F 1 174 ? 15.942 16.082 40.247 1.00 25.39 174 VAL F O 1
ATOM 9822 N N . ASN F 1 175 ? 15.079 14.021 40.454 1.00 25.24 175 ASN F N 1
ATOM 9823 C CA . ASN F 1 175 ? 15.383 13.697 39.063 1.00 24.29 175 ASN F CA 1
ATOM 9824 C C . ASN F 1 175 ? 14.226 14.113 38.148 1.00 23.24 175 ASN F C 1
ATOM 9825 O O . ASN F 1 175 ? 13.167 14.537 38.621 1.00 23.45 175 ASN F O 1
ATOM 9830 N N . SER F 1 176 ? 14.423 14.015 36.839 1.00 22.44 176 SER F N 1
ATOM 9831 C CA . SER F 1 176 ? 13.368 14.418 35.910 1.00 19.87 176 SER F CA 1
ATOM 9832 C C . SER F 1 176 ? 13.477 13.698 34.573 1.00 19.32 176 SER F C 1
ATOM 9833 O O . SER F 1 176 ? 14.538 13.704 33.945 1.00 17.31 176 SER F O 1
ATOM 9836 N N . LEU F 1 177 ? 12.372 13.076 34.157 1.00 17.01 177 LEU F N 1
ATOM 9837 C CA . LEU F 1 177 ? 12.301 12.347 32.896 1.00 16.37 177 LEU F CA 1
ATOM 9838 C C . LEU F 1 177 ? 10.919 12.546 32.266 1.00 17.53 177 LEU F C 1
ATOM 9839 O O . LEU F 1 177 ? 10.151 11.593 32.119 1.00 18.87 177 LEU F O 1
ATOM 9844 N N . HIS F 1 178 ? 10.586 13.781 31.917 1.00 15.21 178 HIS F N 1
ATOM 9845 C CA . HIS F 1 178 ? 9.289 14.047 31.310 1.00 15.70 178 HIS F CA 1
ATOM 9846 C C . HIS F 1 178 ? 9.368 15.246 30.374 1.00 16.32 178 HIS F C 1
ATOM 9847 O O . HIS F 1 178 ? 10.332 16.017 30.415 1.00 16.38 178 HIS F O 1
ATOM 9854 N N . HIS F 1 179 ? 8.368 15.391 29.516 1.00 16.69 179 HIS F N 1
ATOM 9855 C CA . HIS F 1 179 ? 8.339 16.517 28.593 1.00 17.60 179 HIS F CA 1
ATOM 9856 C C . HIS F 1 179 ? 6.960 17.177 28.582 1.0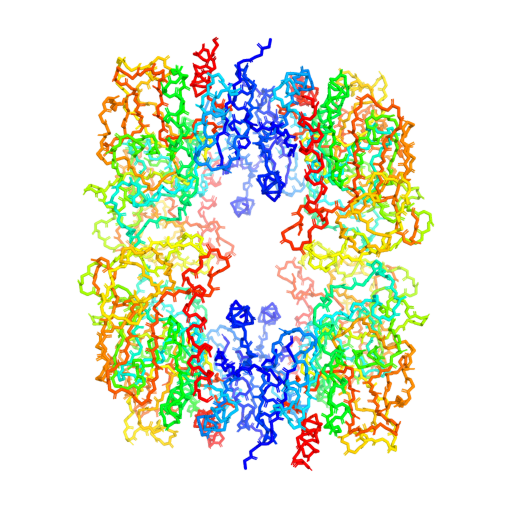0 18.65 179 HIS F C 1
ATOM 9857 O O . HIS F 1 179 ? 6.726 18.128 27.838 1.00 20.10 179 HIS F O 1
ATOM 9864 N N . GLN F 1 180 ? 6.048 16.659 29.403 1.00 19.27 180 GLN F N 1
ATOM 9865 C CA . GLN F 1 180 ? 4.710 17.227 29.540 1.00 21.29 180 GLN F CA 1
ATOM 9866 C C . GLN F 1 180 ? 4.554 17.677 30.996 1.00 22.96 180 GLN F C 1
ATOM 9867 O O . GLN F 1 180 ? 5.236 17.159 31.878 1.00 24.31 180 GLN F O 1
ATOM 9873 N N . PHE F 1 181 ? 3.670 18.636 31.253 1.00 22.67 181 PHE F N 1
ATOM 9874 C CA . PHE F 1 181 ? 3.453 19.115 32.621 1.00 23.09 181 PHE F CA 1
ATOM 9875 C C . PHE F 1 181 ? 1.978 19.349 32.910 1.00 23.37 181 PHE F C 1
ATOM 9876 O O . PHE F 1 181 ? 1.153 19.441 31.998 1.00 21.79 181 PHE F O 1
ATOM 9884 N N . ILE F 1 182 ? 1.649 19.465 34.190 1.00 23.19 182 ILE F N 1
ATOM 9885 C CA . ILE F 1 182 ? 0.278 19.757 34.568 1.00 23.02 182 ILE F CA 1
ATOM 9886 C C . ILE F 1 182 ? 0.010 21.213 34.192 1.00 23.49 182 ILE F C 1
ATOM 9887 O O . ILE F 1 182 ? 0.784 22.107 34.531 1.00 21.19 182 ILE F O 1
ATOM 9892 N N . LYS F 1 183 ? -1.086 21.438 33.480 1.00 26.43 183 LYS F N 1
ATOM 9893 C CA . LYS F 1 183 ? -1.480 22.781 33.064 1.00 28.52 183 LYS F CA 1
ATOM 9894 C C . LYS F 1 183 ? -2.431 23.312 34.151 1.00 28.56 183 LYS F C 1
ATOM 9895 O O . LYS F 1 183 ? -1.992 23.908 35.139 1.00 28.03 183 LYS F O 1
ATOM 9901 N N . LYS F 1 184 ? -3.727 23.079 33.977 1.00 27.75 184 LYS F N 1
ATOM 9902 C CA . LYS F 1 184 ? -4.707 23.524 34.955 1.00 28.15 184 LYS F CA 1
ATOM 9903 C C . LYS F 1 184 ? -4.951 22.393 35.958 1.00 27.45 184 LYS F C 1
ATOM 9904 O O . LYS F 1 184 ? -5.284 21.267 35.577 1.00 26.16 184 LYS F O 1
ATOM 9910 N N . LEU F 1 185 ? -4.764 22.698 37.238 1.00 27.27 185 LEU F N 1
ATOM 9911 C CA . LEU F 1 185 ? -4.946 21.729 38.319 1.00 25.98 185 LEU F CA 1
ATOM 9912 C C . LEU F 1 185 ? -6.409 21.356 38.508 1.00 25.71 185 LEU F C 1
ATOM 9913 O O . LEU F 1 185 ? -7.294 22.204 38.445 1.00 25.62 185 LEU F O 1
ATOM 9918 N N . ALA F 1 186 ? -6.659 20.076 38.740 1.00 26.58 186 ALA F N 1
ATOM 9919 C CA . ALA F 1 186 ? -8.016 19.601 38.942 1.00 27.85 186 ALA F CA 1
ATOM 9920 C C . ALA F 1 186 ? -8.517 20.028 40.320 1.00 29.03 186 ALA F C 1
ATOM 9921 O O . ALA F 1 186 ? -7.724 20.332 41.211 1.00 29.37 186 ALA F O 1
ATOM 9923 N N . PRO F 1 187 ? -9.844 20.064 40.505 1.00 29.97 187 PRO F N 1
ATOM 9924 C CA . PRO F 1 187 ? -10.453 20.451 41.781 1.00 30.98 187 PRO F CA 1
ATOM 9925 C C . PRO F 1 187 ? -10.195 19.387 42.840 1.00 30.57 187 PRO F C 1
ATOM 9926 O O . PRO F 1 187 ? -10.145 18.197 42.522 1.00 30.42 187 PRO F O 1
ATOM 9930 N N . SER F 1 188 ? -10.048 19.830 44.090 1.00 30.83 188 SER F N 1
ATOM 9931 C CA . SER F 1 188 ? -9.781 18.957 45.242 1.00 30.40 188 SER F CA 1
ATOM 9932 C C . SER F 1 188 ? -8.297 18.616 45.349 1.00 29.34 188 SER F C 1
ATOM 9933 O O . SER F 1 188 ? -7.917 17.693 46.063 1.00 28.40 188 SER F O 1
ATOM 9936 N N . PHE F 1 189 ? -7.460 19.359 44.634 1.00 29.16 189 PHE F N 1
ATOM 9937 C CA . PHE F 1 189 ? -6.024 19.114 44.677 1.00 30.06 189 PHE F CA 1
ATOM 9938 C C . PHE F 1 189 ? -5.264 20.408 44.957 1.00 31.19 189 PHE F C 1
ATOM 9939 O O . PHE F 1 189 ? -5.772 21.505 44.718 1.00 31.71 189 PHE F O 1
ATOM 9947 N N . LYS F 1 190 ? -4.051 20.264 45.482 1.00 31.87 190 LYS F N 1
ATOM 9948 C CA . LYS F 1 190 ? -3.202 21.396 45.819 1.00 31.58 190 LYS F CA 1
ATOM 9949 C C . LYS F 1 190 ? -1.784 21.063 45.354 1.00 31.32 190 LYS F C 1
ATOM 9950 O O . LYS F 1 190 ? -1.339 19.916 45.469 1.00 28.96 190 LYS F O 1
ATOM 9956 N N . VAL F 1 191 ? -1.077 22.053 44.821 1.00 30.76 191 VAL F N 1
ATOM 9957 C CA . VAL F 1 191 ? 0.285 21.817 44.370 1.00 31.61 191 VAL F CA 1
ATOM 9958 C C . VAL F 1 191 ? 1.206 21.914 45.578 1.00 31.39 191 VAL F C 1
ATOM 9959 O O . VAL F 1 191 ? 1.196 22.895 46.317 1.00 30.03 191 VAL F O 1
ATOM 9963 N N . THR F 1 192 ? 2.000 20.870 45.764 1.00 31.22 192 THR F N 1
ATOM 9964 C CA . THR F 1 192 ? 2.907 20.759 46.892 1.00 30.87 192 THR F CA 1
ATOM 9965 C C . THR F 1 192 ? 4.378 21.041 46.596 1.00 29.80 192 THR F C 1
ATOM 9966 O O . THR F 1 192 ? 5.160 21.298 47.513 1.00 30.23 192 THR F O 1
ATOM 9970 N N . ALA F 1 193 ? 4.759 20.991 45.324 1.00 27.81 193 ALA F N 1
ATOM 9971 C CA . ALA F 1 193 ? 6.141 21.252 44.945 1.00 26.08 193 ALA F CA 1
ATOM 9972 C C . ALA F 1 193 ? 6.255 21.826 43.539 1.00 24.78 193 ALA F C 1
ATOM 9973 O O . ALA F 1 193 ? 5.441 21.528 42.673 1.00 23.23 193 ALA F O 1
ATOM 9975 N N . ARG F 1 194 ? 7.276 22.656 43.338 1.00 24.96 194 ARG F N 1
ATOM 9976 C CA . ARG F 1 194 ? 7.554 23.293 42.055 1.00 24.17 194 ARG F CA 1
ATOM 9977 C C . ARG F 1 194 ? 9.067 23.417 41.879 1.00 25.78 194 ARG F C 1
ATOM 9978 O O . ARG F 1 194 ? 9.817 23.448 42.861 1.00 25.03 194 ARG F O 1
ATOM 9986 N N . THR F 1 195 ? 9.510 23.476 40.625 1.00 26.02 195 THR F N 1
ATOM 9987 C CA . THR F 1 195 ? 10.926 23.654 40.321 1.00 25.13 195 THR F CA 1
ATOM 9988 C C . THR F 1 195 ? 11.094 25.162 40.154 1.00 25.45 195 THR F C 1
ATOM 9989 O O . THR F 1 195 ? 10.101 25.886 40.061 1.00 25.33 195 THR F O 1
ATOM 9993 N N . ALA F 1 196 ? 12.333 25.638 40.117 1.00 25.57 196 ALA F N 1
ATOM 9994 C CA . ALA F 1 196 ? 12.585 27.073 39.995 1.00 26.61 196 ALA F CA 1
ATOM 9995 C C . ALA F 1 196 ? 11.832 27.742 38.848 1.00 27.65 196 ALA F C 1
ATOM 9996 O O . ALA F 1 196 ? 11.581 28.946 38.890 1.00 28.51 196 ALA F O 1
ATOM 9998 N N . ASP F 1 197 ? 11.467 26.978 37.823 1.00 27.51 197 ASP F N 1
ATOM 9999 C CA . ASP F 1 197 ? 10.742 27.558 36.699 1.00 25.51 197 ASP F CA 1
ATOM 10000 C C . ASP F 1 197 ? 9.232 27.662 36.940 1.00 25.25 197 ASP F C 1
ATOM 10001 O O . ASP F 1 197 ? 8.497 28.124 36.076 1.00 23.36 197 ASP F O 1
ATOM 10006 N N . GLY F 1 198 ? 8.770 27.232 38.110 1.00 25.93 198 GLY F N 1
ATOM 10007 C CA . GLY F 1 198 ? 7.351 27.319 38.413 1.00 24.45 198 GLY F CA 1
ATOM 10008 C C . GLY F 1 198 ? 6.544 26.104 38.002 1.00 25.20 198 GLY F C 1
ATOM 10009 O O . GLY F 1 198 ? 5.338 26.046 38.244 1.00 23.60 198 GLY F O 1
ATOM 10018 N N . ILE F 1 200 ? 4.975 22.406 38.054 1.00 22.90 200 ILE F N 1
ATOM 10019 C CA . ILE F 1 200 ? 4.467 21.533 39.096 1.00 22.03 200 ILE F CA 1
ATOM 10020 C C . ILE F 1 200 ? 5.191 20.199 39.166 1.00 23.38 200 ILE F C 1
ATOM 10021 O O . ILE F 1 200 ? 5.232 19.436 38.195 1.00 24.71 200 ILE F O 1
ATOM 10026 N N . GLU F 1 201 ? 5.757 19.919 40.332 1.00 21.92 201 GLU F N 1
ATOM 10027 C CA . GLU F 1 201 ? 6.487 18.684 40.544 1.00 21.35 201 GLU F CA 1
ATOM 10028 C C . GLU F 1 201 ? 5.788 17.737 41.518 1.00 20.22 201 GLU F C 1
ATOM 10029 O O . GLU F 1 201 ? 6.031 16.531 41.496 1.00 20.67 201 GLU F O 1
ATOM 10035 N N . ALA F 1 202 ? 4.914 18.270 42.362 1.00 19.88 202 ALA F N 1
ATOM 10036 C CA . ALA F 1 202 ? 4.203 17.429 43.322 1.00 21.99 202 ALA F CA 1
ATOM 10037 C C . ALA F 1 202 ? 2.792 17.928 43.594 1.00 22.61 202 ALA F C 1
ATOM 10038 O O . ALA F 1 202 ? 2.574 19.121 43.812 1.00 23.45 202 ALA F O 1
ATOM 10040 N N . VAL F 1 203 ? 1.838 17.007 43.582 1.00 21.45 203 VAL F N 1
ATOM 10041 C CA . VAL F 1 203 ? 0.448 17.344 43.838 1.00 23.90 203 VAL F CA 1
ATOM 10042 C C . VAL F 1 203 ? -0.116 16.496 44.979 1.00 24.94 203 VAL F C 1
ATOM 10043 O O . VAL F 1 203 ? 0.089 15.290 45.035 1.00 24.23 203 VAL F O 1
ATOM 10047 N N . GLU F 1 204 ? -0.818 17.143 45.902 1.00 27.91 204 GLU F N 1
ATOM 10048 C CA . GLU F 1 204 ? -1.409 16.433 47.028 1.00 29.14 204 GLU F CA 1
ATOM 10049 C C . GLU F 1 204 ? -2.914 16.645 47.072 1.00 30.32 204 GLU F C 1
ATOM 10050 O O . GLU F 1 204 ? -3.447 17.558 46.440 1.00 29.07 204 GLU F O 1
ATOM 10056 N N . GLY F 1 205 ? -3.598 15.778 47.806 1.00 33.12 205 GLY F N 1
ATOM 10057 C CA . GLY F 1 205 ? -5.037 15.885 47.900 1.00 35.59 205 GLY F CA 1
ATOM 10058 C C . GLY F 1 205 ? -5.509 16.914 48.908 1.00 38.35 205 GLY F C 1
ATOM 10059 O O . GLY F 1 205 ? -4.750 17.408 49.745 1.00 37.40 205 GLY F O 1
ATOM 10060 N N . ASP F 1 206 ? -6.790 17.236 48.811 1.00 41.60 206 ASP F N 1
ATOM 10061 C CA . ASP F 1 206 ? -7.418 18.190 49.703 1.00 44.79 206 ASP F CA 1
ATOM 10062 C C . ASP F 1 206 ? -8.897 17.848 49.729 1.00 45.51 206 ASP F C 1
ATOM 10063 O O . ASP F 1 206 ? -9.618 18.072 48.755 1.00 45.52 206 ASP F O 1
ATOM 10068 N N . ASN F 1 207 ? -9.335 17.274 50.843 1.00 45.92 207 ASN F N 1
ATOM 10069 C CA . ASN F 1 207 ? -10.725 16.882 51.001 1.00 47.29 207 ASN F CA 1
ATOM 10070 C C . ASN F 1 207 ? -11.139 15.774 50.034 1.00 47.16 207 ASN F C 1
ATOM 10071 O O . ASN F 1 207 ? -12.169 15.877 49.368 1.00 47.97 207 ASN F O 1
ATOM 10076 N N . LEU F 1 208 ? -10.320 14.727 49.945 1.00 46.03 208 LEU F N 1
ATOM 10077 C CA . LEU F 1 208 ? -10.627 13.570 49.105 1.00 44.61 208 LEU F CA 1
ATOM 10078 C C . LEU F 1 208 ? -10.567 12.306 49.965 1.00 42.90 208 LEU F C 1
ATOM 10079 O O . LEU F 1 208 ? -9.778 12.215 50.908 1.00 42.40 208 LEU F O 1
ATOM 10084 N N . PRO F 1 209 ? -11.402 11.311 49.642 1.00 41.79 209 PRO F N 1
ATOM 10085 C CA . PRO F 1 209 ? -11.473 10.045 50.377 1.00 40.43 209 PRO F CA 1
ATOM 10086 C C . PRO F 1 209 ? -10.198 9.221 50.496 1.00 38.86 209 PRO F C 1
ATOM 10087 O O . PRO F 1 209 ? -10.152 8.258 51.268 1.00 38.97 209 PRO F O 1
ATOM 10091 N N . SER F 1 210 ? -9.158 9.583 49.756 1.00 35.98 210 SER F N 1
ATOM 10092 C CA . SER F 1 210 ? -7.926 8.807 49.836 1.00 33.71 210 SER F CA 1
ATOM 10093 C C . SER F 1 210 ? -6.680 9.624 50.134 1.00 32.01 210 SER F C 1
ATOM 10094 O O . SER F 1 210 ? -6.631 10.832 49.893 1.00 31.61 210 SER F O 1
ATOM 10097 N N . TRP F 1 211 ? -5.679 8.939 50.676 1.00 30.46 211 TRP F N 1
ATOM 10098 C CA . TRP F 1 211 ? -4.386 9.542 50.962 1.00 28.27 211 TRP F CA 1
ATOM 10099 C C . TRP F 1 211 ? -3.752 9.643 49.574 1.00 27.71 211 TRP F C 1
ATOM 10100 O O . TRP F 1 211 ? -3.573 8.622 48.895 1.00 27.96 211 TRP F O 1
ATOM 10111 N N . TYR F 1 212 ? -3.421 10.851 49.135 1.00 26.58 212 TYR F N 1
ATOM 10112 C CA . TYR F 1 212 ? -2.840 10.999 47.804 1.00 26.81 212 TYR F CA 1
ATOM 10113 C C . TYR F 1 212 ? -1.571 11.817 47.679 1.00 26.78 212 TYR F C 1
ATOM 10114 O O . TYR F 1 212 ? -1.516 12.973 48.106 1.00 28.59 212 TYR F O 1
ATOM 10123 N N . LEU F 1 213 ? -0.560 11.210 47.068 1.00 25.56 213 LEU F N 1
ATOM 10124 C CA . LEU F 1 213 ? 0.693 11.899 46.804 1.00 25.03 213 LEU F CA 1
ATOM 10125 C C . LEU F 1 213 ? 1.094 11.650 45.355 1.00 24.68 213 LEU F C 1
ATOM 10126 O O . LEU F 1 213 ? 1.264 10.506 44.933 1.00 24.42 213 LEU F O 1
ATOM 10131 N N . GLY F 1 214 ? 1.229 12.729 44.594 1.00 23.80 214 GLY F N 1
ATOM 10132 C CA . GLY F 1 214 ? 1.633 12.604 43.208 1.00 22.76 214 GLY F CA 1
ATOM 10133 C C . GLY F 1 214 ? 2.925 13.358 42.982 1.00 21.35 214 GLY F C 1
ATOM 10134 O O . GLY F 1 214 ? 2.964 14.576 43.154 1.00 23.43 214 GLY F O 1
ATOM 10135 N N . VAL F 1 215 ? 3.993 12.654 42.625 1.00 20.08 215 VAL F N 1
ATOM 10136 C CA . VAL F 1 215 ? 5.269 13.318 42.373 1.00 19.92 215 VAL F CA 1
ATOM 10137 C C . VAL F 1 215 ? 5.596 13.237 40.881 1.00 19.91 215 VAL F C 1
ATOM 10138 O O . VAL F 1 215 ? 5.374 12.212 40.239 1.00 20.41 215 VAL F O 1
ATOM 10142 N N . GLN F 1 216 ? 6.111 14.331 40.333 1.00 21.30 216 GLN F N 1
ATOM 10143 C CA . GLN F 1 216 ? 6.452 14.416 38.916 1.00 19.86 216 GLN F CA 1
ATOM 10144 C C . GLN F 1 216 ? 7.780 13.736 38.553 1.00 20.95 216 GLN F C 1
ATOM 10145 O O . GLN F 1 216 ? 8.045 13.477 37.375 1.00 20.74 216 GLN F O 1
ATOM 10151 N N . TRP F 1 217 ? 8.611 13.440 39.549 1.00 21.60 217 TRP F N 1
ATOM 10152 C CA . TRP F 1 217 ? 9.903 12.799 39.274 1.00 22.41 217 TRP F CA 1
ATOM 10153 C C . TRP F 1 217 ? 9.836 11.274 39.402 1.00 20.52 217 TRP F C 1
ATOM 10154 O O . TRP F 1 217 ? 8.752 10.719 39.532 1.00 19.06 217 TRP F O 1
ATOM 10165 N N . HIS F 1 218 ? 10.986 10.603 39.352 1.00 21.35 218 HIS F N 1
ATOM 10166 C CA . HIS F 1 218 ? 11.031 9.142 39.457 1.00 22.37 218 HIS F CA 1
ATOM 10167 C C . HIS F 1 218 ? 11.784 8.664 40.707 1.00 23.68 218 HIS F C 1
ATOM 10168 O O . HIS F 1 218 ? 12.987 8.374 40.656 1.00 22.94 218 HIS F O 1
ATOM 10175 N N . PRO F 1 219 ? 11.079 8.564 41.847 1.00 23.46 219 PRO F N 1
ATOM 10176 C CA . PRO F 1 219 ? 11.691 8.120 43.104 1.00 23.34 219 PRO F CA 1
ATOM 10177 C C . PRO F 1 219 ? 12.160 6.666 43.072 1.00 23.93 219 PRO F C 1
ATOM 10178 O O . PRO F 1 219 ? 13.120 6.303 43.752 1.00 23.66 219 PRO F O 1
ATOM 10182 N N . GLU F 1 220 ? 11.483 5.834 42.287 1.00 23.97 220 GLU F N 1
ATOM 10183 C CA . GLU F 1 220 ? 11.859 4.426 42.170 1.00 24.30 220 GLU F CA 1
ATOM 10184 C C . GLU F 1 220 ? 13.282 4.235 41.657 1.00 22.93 220 GLU F C 1
ATOM 10185 O O . GLU F 1 220 ? 13.876 3.179 41.851 1.00 22.04 220 GLU F O 1
ATOM 10191 N N . LEU F 1 221 ? 13.819 5.259 41.002 1.00 22.73 221 LEU F N 1
ATOM 10192 C CA . LEU F 1 221 ? 15.170 5.209 40.452 1.00 24.31 221 LEU F CA 1
ATOM 10193 C C . LEU F 1 221 ? 16.205 5.791 41.410 1.00 25.21 221 LEU F C 1
ATOM 10194 O O . LEU F 1 221 ? 17.410 5.619 41.223 1.00 24.98 221 LEU F O 1
ATOM 10207 N N . PHE F 1 223 ? 15.539 5.708 45.154 1.00 32.14 223 PHE F N 1
ATOM 10208 C CA . PHE F 1 223 ? 15.436 5.048 46.461 1.00 32.76 223 PHE F CA 1
ATOM 10209 C C . PHE F 1 223 ? 16.584 4.129 46.884 1.00 32.62 223 PHE F C 1
ATOM 10210 O O . PHE F 1 223 ? 16.977 4.126 48.046 1.00 32.49 223 PHE F O 1
ATOM 10218 N N . GLN F 1 224 ? 17.126 3.358 45.954 1.00 34.21 224 GLN F N 1
ATOM 10219 C CA . GLN F 1 224 ? 18.218 2.450 46.278 1.00 35.83 224 GLN F CA 1
ATOM 10220 C C . GLN F 1 224 ? 19.457 3.220 46.714 1.00 35.79 224 GLN F C 1
ATOM 10221 O O . GLN F 1 224 ? 20.476 2.621 47.048 1.00 36.78 224 GLN F O 1
ATOM 10227 N N . THR F 1 225 ? 19.376 4.545 46.720 1.00 35.49 225 THR F N 1
ATOM 10228 C CA . THR F 1 225 ? 20.534 5.350 47.080 1.00 36.21 225 THR F CA 1
ATOM 10229 C C . THR F 1 225 ? 20.167 6.716 47.677 1.00 36.58 225 THR F C 1
ATOM 10230 O O . THR F 1 225 ? 21.032 7.569 47.915 1.00 36.59 225 THR F O 1
ATOM 10234 N N . ASP F 1 226 ? 18.875 6.910 47.923 1.00 35.58 226 ASP F N 1
ATOM 10235 C CA . ASP F 1 226 ? 18.362 8.146 48.496 1.00 34.74 226 ASP F CA 1
ATOM 10236 C C . ASP F 1 226 ? 17.263 7.740 49.479 1.00 34.70 226 ASP F C 1
ATOM 10237 O O . ASP F 1 226 ? 16.086 7.676 49.123 1.00 35.05 226 ASP F O 1
ATOM 10242 N N . PRO F 1 227 ? 17.645 7.452 50.735 1.00 34.06 227 PRO F N 1
ATOM 10243 C CA . PRO F 1 227 ? 16.718 7.036 51.794 1.00 32.79 227 PRO F CA 1
ATOM 10244 C C . PRO F 1 227 ? 15.444 7.863 51.869 1.00 32.08 227 PRO F C 1
ATOM 10245 O O . PRO F 1 227 ? 14.379 7.350 52.220 1.00 30.66 227 PRO F O 1
ATOM 10249 N N . GLU F 1 228 ? 15.551 9.142 51.533 1.00 31.27 228 GLU F N 1
ATOM 10250 C CA . GLU F 1 228 ? 14.386 10.013 51.572 1.00 31.85 228 GLU F CA 1
ATOM 10251 C C . GLU F 1 228 ? 13.353 9.529 50.547 1.00 30.74 228 GLU F C 1
ATOM 10252 O O . GLU F 1 228 ? 12.157 9.461 50.845 1.00 30.12 228 GLU F O 1
ATOM 10258 N N . SER F 1 229 ? 13.820 9.180 49.348 1.00 28.59 229 SER F N 1
ATOM 10259 C CA . SER F 1 229 ? 12.928 8.688 48.301 1.00 27.99 229 SER F CA 1
ATOM 10260 C C . SER F 1 229 ? 12.242 7.397 48.728 1.00 26.69 229 SER F C 1
ATOM 10261 O O . SER F 1 229 ? 11.053 7.197 48.471 1.00 25.60 229 SER F O 1
ATOM 10264 N N . GLU F 1 230 ? 12.994 6.525 49.389 1.00 26.37 230 GLU F N 1
ATOM 10265 C CA . GLU F 1 230 ? 12.439 5.268 49.864 1.00 27.36 230 GLU F CA 1
ATOM 10266 C C . GLU F 1 230 ? 11.242 5.499 50.791 1.00 26.56 230 GLU F C 1
ATOM 10267 O O . GLU F 1 230 ? 10.287 4.726 50.785 1.00 25.18 230 GLU F O 1
ATOM 10273 N N . GLN F 1 231 ? 11.295 6.570 51.578 1.00 26.23 231 GLN F N 1
ATOM 10274 C CA . GLN F 1 231 ? 10.219 6.890 52.505 1.00 27.23 231 GLN F CA 1
ATOM 10275 C C . GLN F 1 231 ? 8.884 7.191 51.824 1.00 28.74 231 GLN F C 1
ATOM 10276 O O . GLN F 1 231 ? 7.824 7.072 52.452 1.00 29.35 231 GLN F O 1
ATOM 10282 N N . LEU F 1 232 ? 8.920 7.575 50.549 1.00 27.21 232 LEU F N 1
ATOM 10283 C CA . LEU F 1 232 ? 7.678 7.866 49.837 1.00 26.48 232 LEU F CA 1
ATOM 10284 C C . LEU F 1 232 ? 6.921 6.563 49.621 1.00 26.16 232 LEU F C 1
ATOM 10285 O O . LEU F 1 232 ? 5.692 6.529 49.663 1.00 25.70 232 LEU F O 1
ATOM 10290 N N . PHE F 1 233 ? 7.658 5.482 49.406 1.00 25.32 233 PHE F N 1
ATOM 10291 C CA . PHE F 1 233 ? 7.025 4.189 49.206 1.00 26.51 233 PHE F CA 1
ATOM 10292 C C . PHE F 1 233 ? 6.613 3.611 50.553 1.00 26.44 233 PHE F C 1
ATOM 10293 O O . PHE F 1 233 ? 5.569 2.964 50.676 1.00 26.66 233 PHE F O 1
ATOM 10301 N N . GLN F 1 234 ? 7.437 3.864 51.563 1.00 27.01 234 GLN F N 1
ATOM 10302 C CA . GLN F 1 234 ? 7.160 3.407 52.917 1.00 27.34 234 GLN F CA 1
ATOM 10303 C C . GLN F 1 234 ? 5.830 4.030 53.314 1.00 27.45 234 GLN F C 1
ATOM 10304 O O . GLN F 1 234 ? 4.985 3.390 53.942 1.00 27.28 234 GLN F O 1
ATOM 10310 N N . ALA F 1 235 ? 5.655 5.290 52.931 1.00 25.58 235 ALA F N 1
ATOM 10311 C CA . ALA F 1 235 ? 4.432 6.012 53.233 1.00 25.86 235 ALA F CA 1
ATOM 10312 C C . ALA F 1 235 ? 3.239 5.280 52.625 1.00 26.22 235 ALA F C 1
ATOM 10313 O O . ALA F 1 235 ? 2.252 5.007 53.317 1.00 27.75 235 ALA F O 1
ATOM 10315 N N . LEU F 1 236 ? 3.333 4.959 51.336 1.00 25.36 236 LEU F N 1
ATOM 10316 C CA . LEU F 1 236 ? 2.261 4.252 50.637 1.00 23.86 236 LEU F CA 1
ATOM 10317 C C . LEU F 1 236 ? 1.915 2.926 51.303 1.00 24.82 236 LEU F C 1
ATOM 10318 O O . LEU F 1 236 ? 0.734 2.578 51.443 1.00 23.11 236 LEU F O 1
ATOM 10323 N N . VAL F 1 237 ? 2.938 2.169 51.691 1.00 24.61 237 VAL F N 1
ATOM 10324 C CA . VAL F 1 237 ? 2.685 0.894 52.343 1.00 25.97 237 VAL F CA 1
ATOM 10325 C C . VAL F 1 237 ? 2.035 1.101 53.714 1.00 26.42 237 VAL F C 1
ATOM 10326 O O . VAL F 1 237 ? 1.023 0.463 54.018 1.00 25.55 237 VAL F O 1
ATOM 10330 N N . ASP F 1 238 ? 2.593 2.000 54.526 1.00 27.22 238 ASP F N 1
ATOM 10331 C CA . ASP F 1 238 ? 2.033 2.269 55.856 1.00 29.36 238 ASP F CA 1
ATOM 10332 C C . ASP F 1 238 ? 0.588 2.710 55.730 1.00 30.51 238 ASP F C 1
ATOM 10333 O O . ASP F 1 238 ? -0.307 2.204 56.417 1.00 28.67 238 ASP F O 1
ATOM 10338 N N . GLU F 1 239 ? 0.373 3.676 54.851 1.00 32.39 239 GLU F N 1
ATOM 10339 C CA . GLU F 1 239 ? -0.957 4.191 54.622 1.00 35.44 239 GLU F CA 1
ATOM 10340 C C . GLU F 1 239 ? -1.861 3.045 54.165 1.00 36.46 239 GLU F C 1
ATOM 10341 O O . GLU F 1 239 ? -3.042 3.002 54.504 1.00 36.38 239 GLU F O 1
ATOM 10347 N N . SER F 1 240 ? -1.305 2.117 53.394 1.00 38.30 240 SER F N 1
ATOM 10348 C CA . SER F 1 240 ? -2.081 0.973 52.934 1.00 41.12 240 SER F CA 1
ATOM 10349 C C . SER F 1 240 ? -2.276 0.051 54.118 1.00 42.37 240 SER F C 1
ATOM 10350 O O . SER F 1 240 ? -3.322 -0.575 54.253 1.00 42.21 240 SER F O 1
ATOM 10353 N N . LYS F 1 241 ? -1.254 -0.015 54.970 1.00 44.77 241 LYS F N 1
ATOM 10354 C CA . LYS F 1 241 ? -1.268 -0.855 56.165 1.00 47.31 241 LYS F CA 1
ATOM 10355 C C . LYS F 1 241 ? -2.572 -0.687 56.920 1.00 48.62 241 LYS F C 1
ATOM 10356 O O . LYS F 1 241 ? -2.943 -1.549 57.709 1.00 49.34 241 LYS F O 1
ATOM 10362 N N . LYS F 1 242 ? -3.257 0.429 56.702 1.00 50.50 242 LYS F N 1
ATOM 10363 C CA . LYS F 1 242 ? -4.541 0.643 57.354 1.00 53.09 242 LYS F CA 1
ATOM 10364 C C . LYS F 1 242 ? -5.467 -0.427 56.750 1.00 54.68 242 LYS F C 1
ATOM 10365 O O . LYS F 1 242 ? -6.576 -0.118 56.307 1.00 54.88 242 LYS F O 1
ATOM 10371 N N . THR F 1 243 ? -4.953 -1.665 56.727 1.00 54.91 243 THR F N 1
ATOM 10372 C CA . THR F 1 243 ? -5.578 -2.896 56.213 1.00 55.61 243 THR F CA 1
ATOM 10373 C C . THR F 1 243 ? -4.564 -3.714 55.387 1.00 55.61 243 THR F C 1
ATOM 10374 O O . THR F 1 243 ? -4.719 -4.948 55.280 1.00 55.45 243 THR F O 1
ATOM 10378 N N . LEU G 1 3 ? 47.546 6.673 56.526 1.00 55.00 3 LEU G N 1
ATOM 10379 C CA . LEU G 1 3 ? 46.339 7.010 55.718 1.00 54.03 3 LEU G CA 1
ATOM 10380 C C . LEU G 1 3 ? 45.633 5.724 55.294 1.00 52.87 3 LEU G C 1
ATOM 10381 O O . LEU G 1 3 ? 45.597 4.748 56.053 1.00 53.64 3 LEU G O 1
ATOM 10386 N N . LYS G 1 4 ? 45.043 5.726 54.103 1.00 49.33 4 LYS G N 1
ATOM 10387 C CA . LYS G 1 4 ? 44.374 4.530 53.606 1.00 45.93 4 LYS G CA 1
ATOM 10388 C C . LYS G 1 4 ? 45.383 3.825 52.706 1.00 43.31 4 LYS G C 1
ATOM 10389 O O . LYS G 1 4 ? 46.212 4.481 52.070 1.00 42.44 4 LYS G O 1
ATOM 10395 N N . PRO G 1 5 ? 45.354 2.481 52.663 1.00 41.58 5 PRO G N 1
ATOM 10396 C CA . PRO G 1 5 ? 46.298 1.737 51.819 1.00 39.99 5 PRO G CA 1
ATOM 10397 C C . PRO G 1 5 ? 46.110 2.040 50.332 1.00 38.69 5 PRO G C 1
ATOM 10398 O O . PRO G 1 5 ? 44.995 1.997 49.823 1.00 38.27 5 PRO G O 1
ATOM 10402 N N . VAL G 1 6 ? 47.201 2.353 49.644 1.00 38.34 6 VAL G N 1
ATOM 10403 C CA . VAL G 1 6 ? 47.132 2.643 48.219 1.00 37.76 6 VAL G CA 1
ATOM 10404 C C . VAL G 1 6 ? 47.159 1.333 47.440 1.00 37.71 6 VAL G C 1
ATOM 10405 O O . VAL G 1 6 ? 48.180 0.636 47.410 1.00 38.72 6 VAL G O 1
ATOM 10409 N N . ILE G 1 7 ? 46.030 0.995 46.823 1.00 35.18 7 ILE G N 1
ATOM 10410 C CA . ILE G 1 7 ? 45.938 -0.220 46.031 1.00 32.26 7 ILE G CA 1
ATOM 10411 C C . ILE G 1 7 ? 46.070 0.117 44.549 1.00 32.57 7 ILE G C 1
ATOM 10412 O O . ILE G 1 7 ? 45.308 0.927 44.016 1.00 32.51 7 ILE G O 1
ATOM 10417 N N . GLY G 1 8 ? 47.051 -0.493 43.891 1.00 32.35 8 GLY G N 1
ATOM 10418 C CA . GLY G 1 8 ? 47.248 -0.257 42.472 1.00 29.76 8 GLY G CA 1
ATOM 10419 C C . GLY G 1 8 ? 46.358 -1.201 41.684 1.00 30.51 8 GLY G C 1
ATOM 10420 O O . GLY G 1 8 ? 46.388 -2.416 41.906 1.00 28.08 8 GLY G O 1
ATOM 10421 N N . ILE G 1 9 ? 45.550 -0.641 40.784 1.00 30.79 9 ILE G N 1
ATOM 10422 C CA . ILE G 1 9 ? 44.646 -1.428 39.943 1.00 31.91 9 ILE G CA 1
ATOM 10423 C C . ILE G 1 9 ? 45.136 -1.370 38.499 1.00 33.68 9 ILE G C 1
ATOM 10424 O O . ILE G 1 9 ? 45.250 -0.296 37.911 1.00 34.10 9 ILE G O 1
ATOM 10429 N N . THR G 1 10 ? 45.436 -2.531 37.933 1.00 35.79 10 THR G N 1
ATOM 10430 C CA . THR G 1 10 ? 45.939 -2.603 36.568 1.00 38.78 10 THR G CA 1
ATOM 10431 C C . THR G 1 10 ? 44.809 -2.396 35.550 1.00 40.44 10 THR G C 1
ATOM 10432 O O . THR G 1 10 ? 43.688 -2.867 35.749 1.00 39.14 10 THR G O 1
ATOM 10436 N N . GLY G 1 11 ? 45.111 -1.689 34.462 1.00 43.41 11 GLY G N 1
ATOM 10437 C CA . GLY G 1 11 ? 44.093 -1.404 33.463 1.00 47.16 11 GLY G CA 1
ATOM 10438 C C . GLY G 1 11 ? 44.216 -2.049 32.095 1.00 49.23 11 GLY G C 1
ATOM 10439 O O . GLY G 1 11 ? 45.116 -2.850 31.842 1.00 49.60 11 GLY G O 1
ATOM 10440 N N . ASN G 1 12 ? 43.293 -1.674 31.210 1.00 50.51 12 ASN G N 1
ATOM 10441 C CA . ASN G 1 12 ? 43.222 -2.189 29.843 1.00 51.23 12 ASN G CA 1
ATOM 10442 C C . ASN G 1 12 ? 44.356 -1.673 28.975 1.00 51.25 12 ASN G C 1
ATOM 10443 O O . ASN G 1 12 ? 44.111 -1.038 27.951 1.00 51.17 12 ASN G O 1
ATOM 10448 N N . GLN G 1 31 ? 36.028 -0.461 36.839 1.00 35.86 31 GLN G N 1
ATOM 10449 C CA . GLN G 1 31 ? 35.323 0.437 37.749 1.00 36.11 31 GLN G CA 1
ATOM 10450 C C . GLN G 1 31 ? 34.727 -0.300 38.957 1.00 36.93 31 GLN G C 1
ATOM 10451 O O . GLN G 1 31 ? 34.634 0.261 40.057 1.00 35.16 31 GLN G O 1
ATOM 10457 N N . ARG G 1 32 ? 34.304 -1.545 38.753 1.00 36.32 32 ARG G N 1
ATOM 10458 C CA . ARG G 1 32 ? 33.759 -2.316 39.859 1.00 36.03 32 ARG G CA 1
ATOM 10459 C C . ARG G 1 32 ? 34.902 -2.659 40.803 1.00 34.51 32 ARG G C 1
ATOM 10460 O O . ARG G 1 32 ? 34.692 -2.837 42.000 1.00 35.35 32 ARG G O 1
ATOM 10468 N N . TYR G 1 33 ? 36.110 -2.760 40.255 1.00 32.74 33 TYR G N 1
ATOM 10469 C CA . TYR G 1 33 ? 37.280 -3.055 41.067 1.00 32.24 33 TYR G CA 1
ATOM 10470 C C . TYR G 1 33 ? 37.512 -1.851 41.977 1.00 32.36 33 TYR G C 1
ATOM 10471 O O . TYR G 1 33 ? 37.850 -2.001 43.151 1.00 32.39 33 TYR G O 1
ATOM 10480 N N . VAL G 1 34 ? 37.324 -0.655 41.424 1.00 31.35 34 VAL G N 1
ATOM 10481 C CA . VAL G 1 34 ? 37.480 0.574 42.192 1.00 30.66 34 VAL G CA 1
ATOM 10482 C C . VAL G 1 34 ? 36.463 0.550 43.329 1.00 31.69 34 VAL G C 1
ATOM 10483 O O . VAL G 1 34 ? 36.817 0.762 44.490 1.00 31.62 34 VAL G O 1
ATOM 10487 N N . ASP G 1 35 ? 35.204 0.278 42.992 1.00 31.93 35 ASP G N 1
ATOM 10488 C CA . ASP G 1 35 ? 34.138 0.216 43.990 1.00 32.78 35 ASP G CA 1
ATOM 10489 C C . ASP G 1 35 ? 34.518 -0.698 45.145 1.00 32.65 35 ASP G C 1
ATOM 10490 O O . ASP G 1 35 ? 34.341 -0.347 46.312 1.00 33.43 35 ASP G O 1
ATOM 10495 N N . ALA G 1 36 ? 35.033 -1.875 44.809 1.00 32.03 36 ALA G N 1
ATOM 10496 C CA . ALA G 1 36 ? 35.427 -2.856 45.806 1.00 32.27 36 ALA G CA 1
ATOM 10497 C C . ALA G 1 36 ? 36.481 -2.306 46.765 1.00 32.73 36 ALA G C 1
ATOM 10498 O O . ALA G 1 36 ? 36.333 -2.395 47.986 1.00 31.65 36 ALA G O 1
ATOM 10500 N N . ILE G 1 37 ? 37.544 -1.738 46.209 1.00 32.71 37 ILE G N 1
ATOM 10501 C CA . ILE G 1 37 ? 38.616 -1.186 47.025 1.00 33.74 37 ILE G CA 1
ATOM 10502 C C . ILE G 1 37 ? 38.113 -0.079 47.949 1.00 34.98 37 ILE G C 1
ATOM 10503 O O . ILE G 1 37 ? 38.294 -0.146 49.165 1.00 36.31 37 ILE G O 1
ATOM 10508 N N . GLN G 1 38 ? 37.480 0.935 47.369 1.00 34.33 38 GLN G N 1
ATOM 10509 C CA . GLN G 1 38 ? 36.965 2.057 48.142 1.00 34.80 38 GLN G CA 1
ATOM 10510 C C . GLN G 1 38 ? 36.052 1.659 49.306 1.00 36.72 38 GLN G C 1
ATOM 10511 O O . GLN G 1 38 ? 36.196 2.181 50.415 1.00 37.26 38 GLN G O 1
ATOM 10517 N N . LYS G 1 39 ? 35.129 0.731 49.066 1.00 37.35 39 LYS G N 1
ATOM 10518 C CA . LYS G 1 39 ? 34.220 0.292 50.116 1.00 38.08 39 LYS G CA 1
ATOM 10519 C C . LYS G 1 39 ? 34.944 -0.453 51.236 1.00 38.77 39 LYS G C 1
ATOM 10520 O O . LYS G 1 39 ? 34.513 -0.431 52.390 1.00 39.08 39 LYS G O 1
ATOM 10526 N N . VAL G 1 40 ? 36.043 -1.111 50.891 1.00 37.79 40 VAL G N 1
ATOM 10527 C CA . VAL G 1 40 ? 36.809 -1.873 51.862 1.00 36.52 40 VAL G CA 1
ATOM 10528 C C . VAL G 1 40 ? 37.877 -1.045 52.588 1.00 36.32 40 VAL G C 1
ATOM 10529 O O . VAL G 1 40 ? 38.607 -1.554 53.434 1.00 37.29 40 VAL G O 1
ATOM 10533 N N . GLY G 1 41 ? 37.963 0.240 52.266 1.00 35.81 41 GLY G N 1
ATOM 10534 C CA . GLY G 1 41 ? 38.918 1.085 52.960 1.00 35.14 41 GLY G CA 1
ATOM 10535 C C . GLY G 1 41 ? 40.195 1.468 52.251 1.00 34.61 41 GLY G C 1
ATOM 10536 O O . GLY G 1 41 ? 40.953 2.302 52.745 1.00 35.30 41 GLY G O 1
ATOM 10537 N N . GLY G 1 42 ? 40.453 0.872 51.098 1.00 33.31 42 GLY G N 1
ATOM 10538 C CA . GLY G 1 42 ? 41.667 1.222 50.394 1.00 31.50 42 GLY G CA 1
ATOM 10539 C C . GLY G 1 42 ? 41.454 2.431 49.512 1.00 31.60 42 GLY G C 1
ATOM 10540 O O . GLY G 1 42 ? 40.320 2.855 49.286 1.00 31.31 42 GLY G O 1
ATOM 10541 N N . PHE G 1 43 ? 42.551 3.007 49.040 1.00 31.63 43 PHE G N 1
ATOM 10542 C CA . PHE G 1 43 ? 42.489 4.140 48.128 1.00 32.27 43 PHE G CA 1
ATOM 10543 C C . PHE G 1 43 ? 43.021 3.579 46.816 1.00 33.02 43 PHE G C 1
ATOM 10544 O O . PHE G 1 43 ? 44.222 3.322 46.675 1.00 31.71 43 PHE G O 1
ATOM 10552 N N . PRO G 1 44 ? 42.126 3.360 45.843 1.00 34.42 44 PRO G N 1
ATOM 10553 C CA . PRO G 1 44 ? 42.527 2.818 44.543 1.00 33.51 44 PRO G CA 1
ATOM 10554 C C . PRO G 1 44 ? 43.231 3.827 43.646 1.00 32.87 44 PRO G C 1
ATOM 10555 O O . PRO G 1 44 ? 42.959 5.019 43.695 1.00 33.44 44 PRO G O 1
ATOM 10559 N N . ILE G 1 45 ? 44.142 3.315 42.833 1.00 33.24 45 ILE G N 1
ATOM 10560 C CA . ILE G 1 45 ? 44.922 4.097 41.887 1.00 32.94 45 ILE G CA 1
ATOM 10561 C C . ILE G 1 45 ? 44.932 3.252 40.616 1.00 32.73 45 ILE G C 1
ATOM 10562 O O . ILE G 1 45 ? 45.154 2.042 40.684 1.00 32.86 45 ILE G O 1
ATOM 10567 N N . ALA G 1 46 ? 44.672 3.867 39.466 1.00 31.50 46 ALA G N 1
ATOM 10568 C CA . ALA G 1 46 ? 44.669 3.123 38.206 1.00 30.14 46 ALA G CA 1
ATOM 10569 C C . ALA G 1 46 ? 46.047 3.216 37.579 1.00 29.83 46 ALA G C 1
ATOM 10570 O O . ALA G 1 46 ? 46.560 4.310 37.362 1.00 30.38 46 ALA G O 1
ATOM 10572 N N . LEU G 1 47 ? 46.646 2.064 37.300 1.00 29.20 47 LEU G N 1
ATOM 10573 C CA . LEU G 1 47 ? 47.970 2.016 36.696 1.00 29.74 47 LEU G CA 1
ATOM 10574 C C . LEU G 1 47 ? 47.852 1.754 35.200 1.00 28.79 47 LEU G C 1
ATOM 10575 O O . LEU G 1 47 ? 47.642 0.618 34.769 1.00 30.50 47 LEU G O 1
ATOM 10580 N N . PRO G 1 48 ? 47.992 2.803 34.383 1.00 26.66 48 PRO G N 1
ATOM 10581 C CA . PRO G 1 48 ? 47.885 2.590 32.941 1.00 26.10 48 PRO G CA 1
ATOM 10582 C C . PRO G 1 48 ? 49.011 1.698 32.435 1.00 25.57 48 PRO G C 1
ATOM 10583 O O . PRO G 1 48 ? 49.997 1.477 33.131 1.00 23.64 48 PRO G O 1
ATOM 10587 N N . ILE G 1 49 ? 48.857 1.174 31.228 1.00 24.46 49 ILE G N 1
ATOM 10588 C CA . ILE G 1 49 ? 49.887 0.328 30.660 1.00 25.00 49 ILE G CA 1
ATOM 10589 C C . ILE G 1 49 ? 51.080 1.228 30.384 1.00 24.71 49 ILE G C 1
ATOM 10590 O O . ILE G 1 49 ? 50.918 2.329 29.857 1.00 23.40 49 ILE G O 1
ATOM 10595 N N . ASP G 1 50 ? 52.271 0.763 30.758 1.00 25.06 50 ASP G N 1
ATOM 10596 C CA . ASP G 1 50 ? 53.505 1.525 30.563 1.00 26.62 50 ASP G CA 1
ATOM 10597 C C . ASP G 1 50 ? 54.636 0.547 30.222 1.00 26.12 50 ASP G C 1
ATOM 10598 O O . ASP G 1 50 ? 54.404 -0.653 30.086 1.00 26.99 50 ASP G O 1
ATOM 10603 N N . ASP G 1 51 ? 55.855 1.053 30.081 1.00 26.45 51 ASP G N 1
ATOM 10604 C CA . ASP G 1 51 ? 56.984 0.187 29.769 1.00 28.59 51 ASP G CA 1
ATOM 10605 C C . ASP G 1 51 ? 57.341 -0.657 30.986 1.00 28.62 51 ASP G C 1
ATOM 10606 O O . ASP G 1 51 ? 57.213 -0.196 32.118 1.00 27.87 51 ASP G O 1
ATOM 10611 N N . PRO G 1 52 ? 57.784 -1.912 30.770 1.00 29.53 52 PRO G N 1
ATOM 10612 C CA . PRO G 1 52 ? 58.154 -2.794 31.886 1.00 29.66 52 PRO G CA 1
ATOM 10613 C C . PRO G 1 52 ? 59.142 -2.141 32.861 1.00 29.92 52 PRO G C 1
ATOM 10614 O O . PRO G 1 52 ? 59.085 -2.383 34.063 1.00 31.05 52 PRO G O 1
ATOM 10618 N N . SER G 1 53 ? 60.033 -1.305 32.341 1.00 28.80 53 SER G N 1
ATOM 10619 C CA . SER G 1 53 ? 61.026 -0.632 33.170 1.00 29.24 53 SER G CA 1
ATOM 10620 C C . SER G 1 53 ? 60.424 0.294 34.225 1.00 29.07 53 SER G C 1
ATOM 10621 O O . SER G 1 53 ? 61.093 0.663 35.185 1.00 28.96 53 SER G O 1
ATOM 10624 N N . THR G 1 54 ? 59.162 0.670 34.055 1.00 27.91 54 THR G N 1
ATOM 10625 C CA . THR G 1 54 ? 58.525 1.577 35.000 1.00 27.20 54 THR G CA 1
ATOM 10626 C C . THR G 1 54 ? 57.742 0.874 36.093 1.00 26.10 54 THR G C 1
ATOM 10627 O O . THR G 1 54 ? 57.166 1.529 36.955 1.00 25.79 54 THR G O 1
ATOM 10631 N N . ALA G 1 55 ? 57.716 -0.454 36.057 1.00 25.60 55 ALA G N 1
ATOM 10632 C CA . ALA G 1 55 ? 56.985 -1.219 37.056 1.00 26.64 55 ALA G CA 1
ATOM 10633 C C . ALA G 1 55 ? 57.541 -0.986 38.461 1.00 27.82 55 ALA G C 1
ATOM 10634 O O . ALA G 1 55 ? 56.790 -0.955 39.442 1.00 26.82 55 ALA G O 1
ATOM 10636 N N . VAL G 1 56 ? 58.859 -0.828 38.557 1.00 28.64 56 VAL G N 1
ATOM 10637 C CA . VAL G 1 56 ? 59.487 -0.595 39.853 1.00 28.36 56 VAL G CA 1
ATOM 10638 C C . VAL G 1 56 ? 58.963 0.701 40.459 1.00 27.06 56 VAL G C 1
ATOM 10639 O O . VAL G 1 56 ? 58.647 0.754 41.644 1.00 25.31 56 VAL G O 1
ATOM 10643 N N . GLN G 1 57 ? 58.862 1.743 39.641 1.00 28.69 57 GLN G N 1
ATOM 10644 C CA . GLN G 1 57 ? 58.356 3.024 40.129 1.00 29.73 57 GLN G CA 1
ATOM 10645 C C . GLN G 1 57 ? 56.863 2.943 40.416 1.00 30.50 57 GLN G C 1
ATOM 10646 O O . GLN G 1 57 ? 56.361 3.596 41.330 1.00 31.87 57 GLN G O 1
ATOM 10652 N N . ALA G 1 58 ? 56.152 2.143 39.630 1.00 31.19 58 ALA G N 1
ATOM 10653 C CA . ALA G 1 58 ? 54.716 1.980 39.814 1.00 31.40 58 ALA G CA 1
ATOM 10654 C C . ALA G 1 58 ? 54.407 1.299 41.148 1.00 31.13 58 ALA G C 1
ATOM 10655 O O . ALA G 1 58 ? 53.581 1.780 41.923 1.00 30.87 58 ALA G O 1
ATOM 10657 N N . ILE G 1 59 ? 55.071 0.181 41.416 1.00 31.26 59 ILE G N 1
ATOM 10658 C CA . ILE G 1 59 ? 54.842 -0.544 42.660 1.00 32.10 59 ILE G CA 1
ATOM 10659 C C . ILE G 1 59 ? 55.251 0.282 43.883 1.00 32.56 59 ILE G C 1
ATOM 10660 O O . ILE G 1 59 ? 54.598 0.232 44.930 1.00 32.15 59 ILE G O 1
ATOM 10665 N N . SER G 1 60 ? 56.321 1.054 43.741 1.00 32.61 60 SER G N 1
ATOM 10666 C CA . SER G 1 60 ? 56.811 1.869 44.843 1.00 33.76 60 SER G CA 1
ATOM 10667 C C . SER G 1 60 ? 55.783 2.907 45.270 1.00 34.28 60 SER G C 1
ATOM 10668 O O . SER G 1 60 ? 55.921 3.528 46.330 1.00 34.43 60 SER G O 1
ATOM 10671 N N . LEU G 1 61 ? 54.751 3.092 44.450 1.00 32.72 61 LEU G N 1
ATOM 10672 C CA . LEU G 1 61 ? 53.715 4.069 44.757 1.00 32.00 61 LEU G CA 1
ATOM 10673 C C . LEU G 1 61 ? 52.534 3.438 45.482 1.00 31.03 61 LEU G C 1
ATOM 10674 O O . LEU G 1 61 ? 51.654 4.146 45.970 1.00 30.31 61 LEU G O 1
ATOM 10679 N N . VAL G 1 62 ? 52.527 2.112 45.577 1.00 30.93 62 VAL G N 1
ATOM 10680 C CA . VAL G 1 62 ? 51.416 1.417 46.219 1.00 30.40 62 VAL G CA 1
ATOM 10681 C C . VAL G 1 62 ? 51.785 0.488 47.374 1.00 31.98 62 VAL G C 1
ATOM 10682 O O . VAL G 1 62 ? 52.948 0.120 47.556 1.00 31.21 62 VAL G O 1
ATOM 10686 N N . ASP G 1 63 ? 50.764 0.104 48.136 1.00 32.29 63 ASP G N 1
ATOM 10687 C CA . ASP G 1 63 ? 50.924 -0.793 49.271 1.00 33.12 63 ASP G CA 1
ATOM 10688 C C . ASP G 1 63 ? 50.338 -2.168 48.916 1.00 34.49 63 ASP G C 1
ATOM 10689 O O . ASP G 1 63 ? 50.633 -3.179 49.571 1.00 33.87 63 ASP G O 1
ATOM 10694 N N . GLY G 1 64 ? 49.506 -2.193 47.875 1.00 34.15 64 GLY G N 1
ATOM 10695 C CA . GLY G 1 64 ? 48.886 -3.432 47.424 1.00 32.08 64 GLY G CA 1
ATOM 10696 C C . GLY G 1 64 ? 48.660 -3.414 45.919 1.00 29.82 64 GLY G C 1
ATOM 10697 O O . GLY G 1 64 ? 48.487 -2.340 45.343 1.00 29.22 64 GLY G O 1
ATOM 10698 N N . LEU G 1 65 ? 48.660 -4.586 45.283 1.00 27.64 65 LEU G N 1
ATOM 10699 C CA . LEU G 1 65 ? 48.471 -4.678 43.834 1.00 27.61 65 LEU G CA 1
ATOM 10700 C C . LEU G 1 65 ? 47.270 -5.535 43.455 1.00 27.00 65 LEU G C 1
ATOM 10701 O O . LEU G 1 65 ? 47.173 -6.697 43.852 1.00 27.13 65 LEU G O 1
ATOM 10706 N N . LEU G 1 66 ? 46.363 -4.959 42.672 1.00 27.65 66 LEU G N 1
ATOM 10707 C CA . LEU G 1 66 ? 45.175 -5.680 42.219 1.00 26.88 66 LEU G CA 1
ATOM 10708 C C . LEU G 1 66 ? 45.228 -5.906 40.704 1.00 26.66 66 LEU G C 1
ATOM 10709 O O . LEU G 1 66 ? 45.219 -4.953 39.920 1.00 26.23 66 LEU G O 1
ATOM 10714 N N . LEU G 1 67 ? 45.320 -7.174 40.305 1.00 26.02 67 LEU G N 1
ATOM 10715 C CA . LEU G 1 67 ? 45.348 -7.550 38.892 1.00 25.09 67 LEU G CA 1
ATOM 10716 C C . LEU G 1 67 ? 43.909 -7.851 38.472 1.00 23.94 67 LEU G C 1
ATOM 10717 O O . LEU G 1 67 ? 43.228 -8.686 39.077 1.00 22.36 67 LEU G O 1
ATOM 10722 N N . THR G 1 68 ? 43.461 -7.157 37.432 1.00 22.92 68 THR G N 1
ATOM 10723 C CA . THR G 1 68 ? 42.096 -7.284 36.928 1.00 20.86 68 THR G CA 1
ATOM 10724 C C . THR G 1 68 ? 41.932 -8.164 35.706 1.00 21.38 68 THR G C 1
ATOM 10725 O O . THR G 1 68 ? 42.904 -8.551 35.055 1.00 19.27 68 THR G O 1
ATOM 10729 N N . GLY G 1 69 ? 40.676 -8.450 35.386 1.00 22.22 69 GLY G N 1
ATOM 10730 C CA . GLY G 1 69 ? 40.390 -9.263 34.226 1.00 23.24 69 GLY G CA 1
ATOM 10731 C C . GLY G 1 69 ? 40.671 -8.517 32.928 1.00 23.94 69 GLY G C 1
ATOM 10732 O O . GLY G 1 69 ? 41.067 -7.346 32.917 1.00 23.67 69 GLY G O 1
ATOM 10733 N N . GLY G 1 70 ? 40.464 -9.201 31.816 1.00 23.45 70 GLY G N 1
ATOM 10734 C CA . GLY G 1 70 ? 40.700 -8.576 30.537 1.00 24.62 70 GLY G CA 1
ATOM 10735 C C . GLY G 1 70 ? 40.896 -9.601 29.449 1.00 24.78 70 GLY G C 1
ATOM 10736 O O . GLY G 1 70 ? 40.292 -10.677 29.478 1.00 25.20 70 GLY G O 1
ATOM 10737 N N . GLN G 1 71 ? 41.759 -9.266 28.499 1.00 25.15 71 GLN G N 1
ATOM 10738 C CA . GLN G 1 71 ? 42.039 -10.128 27.364 1.00 26.74 71 GLN G CA 1
ATOM 10739 C C . GLN G 1 71 ? 42.940 -11.310 27.674 1.00 25.90 71 GLN G C 1
ATOM 10740 O O . GLN G 1 71 ? 43.666 -11.307 28.672 1.00 26.48 71 GLN G O 1
ATOM 10746 N N . ASP G 1 72 ? 42.885 -12.313 26.800 1.00 23.46 72 ASP G N 1
ATOM 10747 C CA . ASP G 1 72 ? 43.714 -13.500 26.934 1.00 22.86 72 ASP G CA 1
ATOM 10748 C C . ASP G 1 72 ? 45.159 -13.010 26.911 1.00 22.60 72 ASP G C 1
ATOM 10749 O O . ASP G 1 72 ? 45.460 -11.970 26.329 1.00 24.11 72 ASP G O 1
ATOM 10754 N N . ILE G 1 73 ? 46.047 -13.763 27.541 1.00 21.24 73 ILE G N 1
ATOM 10755 C CA . ILE G 1 73 ? 47.463 -13.422 27.597 1.00 21.26 73 ILE G CA 1
ATOM 10756 C C . ILE G 1 73 ? 48.117 -13.819 26.277 1.00 20.37 73 ILE G C 1
ATOM 10757 O O . ILE G 1 73 ? 47.789 -14.868 25.723 1.00 19.47 73 ILE G O 1
ATOM 10762 N N . THR G 1 74 ? 49.033 -13.003 25.759 1.00 19.68 74 THR G N 1
ATOM 10763 C CA . THR G 1 74 ? 49.671 -13.375 24.498 1.00 22.18 74 THR G CA 1
ATOM 10764 C C . THR G 1 74 ? 50.376 -14.723 24.687 1.00 21.84 74 THR G C 1
ATOM 10765 O O . THR G 1 74 ? 51.203 -14.885 25.574 1.00 21.54 74 THR G O 1
ATOM 10769 N N . PRO G 1 75 ? 50.038 -15.711 23.844 1.00 23.52 75 PRO G N 1
ATOM 10770 C CA . PRO G 1 75 ? 50.596 -17.068 23.890 1.00 23.75 75 PRO G CA 1
ATOM 10771 C C . PRO G 1 75 ? 52.111 -17.229 23.961 1.00 24.78 75 PRO G C 1
ATOM 10772 O O . PRO G 1 75 ? 52.602 -18.106 24.681 1.00 25.82 75 PRO G O 1
ATOM 10776 N N . GLN G 1 76 ? 52.851 -16.403 23.222 1.00 24.12 76 GLN G N 1
ATOM 10777 C CA . GLN G 1 76 ? 54.307 -16.509 23.217 1.00 23.88 76 GLN G CA 1
ATOM 10778 C C . GLN G 1 76 ? 54.919 -16.390 24.608 1.00 24.87 76 GLN G C 1
ATOM 10779 O O . GLN G 1 76 ? 55.950 -17.009 24.890 1.00 24.91 76 GLN G O 1
ATOM 10785 N N . LEU G 1 77 ? 54.287 -15.605 25.476 1.00 23.51 77 LEU G N 1
ATOM 10786 C CA . LEU G 1 77 ? 54.798 -15.429 26.828 1.00 24.95 77 LEU G CA 1
ATOM 10787 C C . LEU G 1 77 ? 54.928 -16.755 27.579 1.00 25.72 77 LEU G C 1
ATOM 10788 O O . LEU G 1 77 ? 55.716 -16.864 28.517 1.00 26.42 77 LEU G O 1
ATOM 10793 N N . TYR G 1 78 ? 54.143 -17.757 27.199 1.00 25.61 78 TYR G N 1
ATOM 10794 C CA . TYR G 1 78 ? 54.301 -19.057 27.834 1.00 25.90 78 TYR G CA 1
ATOM 10795 C C . TYR G 1 78 ? 54.763 -20.060 26.779 1.00 26.62 78 TYR G C 1
ATOM 10796 O O . TYR G 1 78 ? 54.429 -21.245 26.804 1.00 27.64 78 TYR G O 1
ATOM 10805 N N . LEU G 1 79 ? 55.555 -19.534 25.847 1.00 26.51 79 LEU G N 1
ATOM 10806 C CA . LEU G 1 79 ? 56.165 -20.306 24.777 1.00 26.78 79 LEU G CA 1
ATOM 10807 C C . LEU G 1 79 ? 55.276 -21.022 23.771 1.00 26.18 79 LEU G C 1
ATOM 10808 O O . LEU G 1 79 ? 55.652 -22.066 23.245 1.00 24.99 79 LEU G O 1
ATOM 10813 N N . GLU G 1 80 ? 54.114 -20.445 23.481 1.00 26.40 80 GLU G N 1
ATOM 10814 C CA . GLU G 1 80 ? 53.192 -21.033 22.513 1.00 25.98 80 GLU G CA 1
ATOM 10815 C C . GLU G 1 80 ? 52.790 -20.046 21.406 1.00 25.18 80 GLU G C 1
ATOM 10816 O O . GLU G 1 80 ? 52.796 -18.830 21.604 1.00 24.95 80 GLU G O 1
ATOM 10822 N N . GLU G 1 81 ? 52.465 -20.577 20.230 1.00 25.07 81 GLU G N 1
ATOM 10823 C CA . GLU G 1 81 ? 52.019 -19.746 19.118 1.00 23.07 81 GLU G CA 1
ATOM 10824 C C . GLU G 1 81 ? 50.497 -19.700 19.235 1.00 21.68 81 GLU G C 1
ATOM 10825 O O . GLU G 1 81 ? 49.884 -20.586 19.841 1.00 19.96 81 GLU G O 1
ATOM 10831 N N . PRO G 1 82 ? 49.863 -18.659 18.675 1.00 21.65 82 PRO G N 1
ATOM 10832 C CA . PRO G 1 82 ? 48.397 -18.543 18.750 1.00 20.55 82 PRO G CA 1
ATOM 10833 C C . PRO G 1 82 ? 47.611 -19.631 18.015 1.00 19.22 82 PRO G C 1
ATOM 10834 O O . PRO G 1 82 ? 47.837 -19.890 16.835 1.00 20.73 82 PRO G O 1
ATOM 10838 N N . SER G 1 83 ? 46.703 -20.284 18.729 1.00 18.59 83 SER G N 1
ATOM 10839 C CA . SER G 1 83 ? 45.869 -21.317 18.124 1.00 19.08 83 SER G CA 1
ATOM 10840 C C . SER G 1 83 ? 44.637 -20.594 17.587 1.00 19.21 83 SER G C 1
ATOM 10841 O O . SER G 1 83 ? 44.338 -19.472 18.010 1.00 18.37 83 SER G O 1
ATOM 10844 N N . GLN G 1 84 ? 43.926 -21.229 16.661 1.00 18.60 84 GLN G N 1
ATOM 10845 C CA . GLN G 1 84 ? 42.736 -20.628 16.063 1.00 16.95 84 GLN G CA 1
ATOM 10846 C C . GLN G 1 84 ? 41.622 -20.240 17.041 1.00 18.38 84 GLN G C 1
ATOM 10847 O O . GLN G 1 84 ? 40.827 -19.349 16.736 1.00 18.51 84 GLN G O 1
ATOM 10853 N N . GLU G 1 85 ? 41.546 -20.881 18.207 1.00 19.06 85 GLU G N 1
ATOM 10854 C CA . GLU G 1 85 ? 40.484 -20.531 19.147 1.00 22.30 85 GLU G CA 1
ATOM 10855 C C . GLU G 1 85 ? 40.854 -19.485 20.203 1.00 22.86 85 GLU G C 1
ATOM 10856 O O . GLU G 1 85 ? 40.058 -19.186 21.102 1.00 23.80 85 GLU G O 1
ATOM 10862 N N . ILE G 1 86 ? 42.045 -18.908 20.081 1.00 22.26 86 ILE G N 1
ATOM 10863 C CA . ILE G 1 86 ? 42.487 -17.891 21.030 1.00 22.68 86 ILE G CA 1
ATOM 10864 C C . ILE G 1 86 ? 41.823 -16.570 20.666 1.00 22.00 86 ILE G C 1
ATOM 10865 O O . ILE G 1 86 ? 41.567 -16.291 19.490 1.00 21.86 86 ILE G O 1
ATOM 10870 N N . GLY G 1 87 ? 41.542 -15.761 21.678 1.00 21.46 87 GLY G N 1
ATOM 10871 C CA . GLY G 1 87 ? 40.903 -14.485 21.428 1.00 21.49 87 GLY G CA 1
ATOM 10872 C C . GLY G 1 87 ? 41.931 -13.411 21.184 1.00 22.14 87 GLY G C 1
ATOM 10873 O O . GLY G 1 87 ? 43.047 -13.696 20.748 1.00 21.19 87 GLY G O 1
ATOM 10874 N N . ALA G 1 88 ? 41.558 -12.169 21.463 1.00 23.51 88 ALA G N 1
ATOM 10875 C CA . ALA G 1 88 ? 42.474 -11.057 21.268 1.00 24.08 88 ALA G CA 1
ATOM 10876 C C . ALA G 1 88 ? 43.399 -10.950 22.463 1.00 24.17 88 ALA G C 1
ATOM 10877 O O . ALA G 1 88 ? 43.064 -11.387 23.564 1.00 23.91 88 ALA G O 1
ATOM 10879 N N . TYR G 1 89 ? 44.572 -10.381 22.224 1.00 24.38 89 TYR G N 1
ATOM 10880 C CA . TYR G 1 89 ? 45.553 -10.163 23.268 1.00 24.19 89 TYR G CA 1
ATOM 10881 C C . TYR G 1 89 ? 46.352 -8.922 22.892 1.00 25.05 89 TYR G C 1
ATOM 10882 O O . TYR G 1 89 ? 46.391 -8.532 21.726 1.00 24.91 89 TYR G O 1
ATOM 10891 N N . PHE G 1 90 ? 46.960 -8.290 23.891 1.00 23.99 90 PHE G N 1
ATOM 10892 C CA . PHE G 1 90 ? 47.740 -7.079 23.681 1.00 23.42 90 PHE G CA 1
ATOM 10893 C C . PHE G 1 90 ? 49.062 -7.215 24.447 1.00 22.78 90 PHE G C 1
ATOM 10894 O O . PHE G 1 90 ? 49.126 -6.933 25.647 1.00 23.69 90 PHE G O 1
ATOM 10902 N N . PRO G 1 91 ? 50.136 -7.641 23.759 1.00 21.10 91 PRO G N 1
ATOM 10903 C CA . PRO G 1 91 ? 51.454 -7.821 24.382 1.00 20.28 91 PRO G CA 1
ATOM 10904 C C . PRO G 1 91 ? 51.911 -6.753 25.379 1.00 21.54 91 PRO G C 1
ATOM 10905 O O . PRO G 1 91 ? 52.472 -7.081 26.424 1.00 22.44 91 PRO G O 1
ATOM 10909 N N . PRO G 1 92 ? 51.684 -5.465 25.080 1.00 21.81 92 PRO G N 1
ATOM 10910 C CA . PRO G 1 92 ? 52.137 -4.466 26.059 1.00 22.39 92 PRO G CA 1
ATOM 10911 C C . PRO G 1 92 ? 51.522 -4.620 27.446 1.00 22.61 92 PRO G C 1
ATOM 10912 O O . PRO G 1 92 ? 52.217 -4.479 28.448 1.00 24.68 92 PRO G O 1
ATOM 10916 N N . ARG G 1 93 ? 50.229 -4.913 27.510 1.00 21.93 93 ARG G N 1
ATOM 10917 C CA . ARG G 1 93 ? 49.576 -5.084 28.799 1.00 23.10 93 ARG G CA 1
ATOM 10918 C C . ARG G 1 93 ? 50.294 -6.184 29.563 1.00 24.24 93 ARG G C 1
ATOM 10919 O O . ARG G 1 93 ? 50.721 -5.993 30.699 1.00 23.23 93 ARG G O 1
ATOM 10927 N N . ASP G 1 94 ? 50.419 -7.338 28.918 1.00 25.44 94 ASP G N 1
ATOM 10928 C CA . ASP G 1 94 ? 51.071 -8.497 29.516 1.00 27.43 94 ASP G CA 1
ATOM 10929 C C . ASP G 1 94 ? 52.490 -8.245 30.032 1.00 26.73 94 ASP G C 1
ATOM 10930 O O . ASP G 1 94 ? 52.778 -8.510 31.197 1.00 26.61 94 ASP G O 1
ATOM 10935 N N . SER G 1 95 ? 53.365 -7.735 29.171 1.00 25.11 95 SER G N 1
ATOM 10936 C CA . SER G 1 95 ? 54.742 -7.459 29.564 1.00 26.59 95 SER G CA 1
ATOM 10937 C C . SER G 1 95 ? 54.804 -6.553 30.781 1.00 27.06 95 SER G C 1
ATOM 10938 O O . SER G 1 95 ? 55.543 -6.819 31.725 1.00 27.48 95 SER G O 1
ATOM 10941 N N . TYR G 1 96 ? 54.019 -5.484 30.758 1.00 27.06 96 TYR G N 1
ATOM 10942 C CA . TYR G 1 96 ? 54.002 -4.546 31.871 1.00 27.24 96 TYR G CA 1
ATOM 10943 C C . TYR G 1 96 ? 53.474 -5.186 33.160 1.00 26.84 96 TYR G C 1
ATOM 10944 O O . TYR G 1 96 ? 54.024 -4.956 34.235 1.00 27.90 96 TYR G O 1
ATOM 10953 N N . GLU G 1 97 ? 52.421 -5.990 33.068 1.00 25.50 97 GLU G N 1
ATOM 10954 C CA . GLU G 1 97 ? 51.888 -6.623 34.266 1.00 27.34 97 GLU G CA 1
ATOM 10955 C C . GLU G 1 97 ? 52.821 -7.696 34.836 1.00 27.94 97 GLU G C 1
ATOM 10956 O O . GLU G 1 97 ? 52.758 -8.015 36.029 1.00 26.74 97 GLU G O 1
ATOM 10962 N N . ILE G 1 98 ? 53.673 -8.263 33.988 1.00 27.62 98 ILE G N 1
ATOM 10963 C CA . ILE G 1 98 ? 54.619 -9.273 34.450 1.00 27.79 98 ILE G CA 1
ATOM 10964 C C . ILE G 1 98 ? 55.695 -8.562 35.279 1.00 27.22 98 ILE G C 1
ATOM 10965 O O . ILE G 1 98 ? 56.110 -9.051 36.330 1.00 26.90 98 ILE G O 1
ATOM 10970 N N . ALA G 1 99 ? 56.124 -7.397 34.804 1.00 25.76 99 ALA G N 1
ATOM 10971 C CA . ALA G 1 99 ? 57.114 -6.606 35.508 1.00 24.39 99 ALA G CA 1
ATOM 10972 C C . ALA G 1 99 ? 56.459 -6.154 36.810 1.00 25.70 99 ALA G C 1
ATOM 10973 O O . ALA G 1 99 ? 57.091 -6.115 37.868 1.00 25.82 99 ALA G O 1
ATOM 10975 N N . LEU G 1 100 ? 55.173 -5.836 36.728 1.00 26.35 100 LEU G N 1
ATOM 10976 C CA . LEU G 1 100 ? 54.410 -5.388 37.890 1.00 26.10 100 LEU G CA 1
ATOM 10977 C C . LEU G 1 100 ? 54.382 -6.457 38.988 1.00 26.56 100 LEU G C 1
ATOM 10978 O O . LEU G 1 100 ? 54.575 -6.150 40.163 1.00 25.77 100 LEU G O 1
ATOM 10983 N N . VAL G 1 101 ? 54.147 -7.711 38.616 1.00 26.13 101 VAL G N 1
ATOM 10984 C CA . VAL G 1 101 ? 54.109 -8.779 39.609 1.00 27.37 101 VAL G CA 1
ATOM 10985 C C . VAL G 1 101 ? 55.501 -9.032 40.195 1.00 28.37 101 VAL G C 1
ATOM 10986 O O . VAL G 1 101 ? 55.636 -9.298 41.387 1.00 27.73 101 VAL G O 1
ATOM 10990 N N . ARG G 1 102 ? 56.536 -8.931 39.369 1.00 29.64 102 ARG G N 1
ATOM 10991 C CA . ARG G 1 102 ? 57.893 -9.148 39.859 1.00 31.54 102 ARG G CA 1
ATOM 10992 C C . ARG G 1 102 ? 58.313 -8.089 40.872 1.00 32.12 102 ARG G C 1
ATOM 10993 O O . ARG G 1 102 ? 58.892 -8.414 41.915 1.00 32.25 102 ARG G O 1
ATOM 11001 N N . ALA G 1 103 ? 58.021 -6.827 40.572 1.00 31.49 103 ALA G N 1
ATOM 11002 C CA . ALA G 1 103 ? 58.373 -5.740 41.476 1.00 30.42 103 ALA G CA 1
ATOM 11003 C C . ALA G 1 103 ? 57.587 -5.874 42.772 1.00 30.61 103 ALA G C 1
ATOM 11004 O O . ALA G 1 103 ? 58.062 -5.495 43.835 1.00 31.37 103 ALA G O 1
ATOM 11006 N N . ALA G 1 104 ? 56.382 -6.422 42.682 1.00 30.82 104 ALA G N 1
ATOM 11007 C CA . ALA G 1 104 ? 55.543 -6.597 43.859 1.00 31.81 104 ALA G CA 1
ATOM 11008 C C . ALA G 1 104 ? 56.134 -7.659 44.793 1.00 32.82 104 ALA G C 1
ATOM 11009 O O . ALA G 1 104 ? 56.224 -7.457 46.009 1.00 30.71 104 ALA G O 1
ATOM 11011 N N . LEU G 1 105 ? 56.530 -8.791 44.220 1.00 33.75 105 LEU G N 1
ATOM 11012 C CA . LEU G 1 105 ? 57.118 -9.865 45.004 1.00 34.68 105 LEU G CA 1
ATOM 11013 C C . LEU G 1 105 ? 58.404 -9.369 45.660 1.00 36.57 105 LEU G C 1
ATOM 11014 O O . LEU G 1 105 ? 58.677 -9.690 46.817 1.00 37.54 105 LEU G O 1
ATOM 11019 N N . ASP G 1 106 ? 59.182 -8.582 44.918 1.00 37.24 106 ASP G N 1
ATOM 11020 C CA . ASP G 1 106 ? 60.433 -8.012 45.428 1.00 38.31 106 ASP G CA 1
ATOM 11021 C C . ASP G 1 106 ? 60.167 -7.206 46.692 1.00 37.07 106 ASP G C 1
ATOM 11022 O O . ASP G 1 106 ? 60.796 -7.427 47.725 1.00 36.78 106 ASP G O 1
ATOM 11027 N N . ALA G 1 107 ? 59.228 -6.271 46.593 1.00 35.01 107 ALA G N 1
ATOM 11028 C CA . ALA G 1 107 ? 58.865 -5.413 47.709 1.00 33.71 107 ALA G CA 1
ATOM 11029 C C . ALA G 1 107 ? 57.959 -6.123 48.708 1.00 33.46 107 ALA G C 1
ATOM 11030 O O . ALA G 1 107 ? 57.440 -5.499 49.633 1.00 33.98 107 ALA G O 1
ATOM 11032 N N . GLY G 1 108 ? 57.767 -7.424 48.518 1.00 32.62 108 GLY G N 1
ATOM 11033 C CA . GLY G 1 108 ? 56.912 -8.185 49.414 1.00 31.90 108 GLY G CA 1
ATOM 11034 C C . GLY G 1 108 ? 55.461 -7.727 49.478 1.00 32.06 108 GLY G C 1
ATOM 11035 O O . GLY G 1 108 ? 54.668 -8.282 50.243 1.00 32.08 108 GLY G O 1
ATOM 11036 N N . LYS G 1 109 ? 55.106 -6.725 48.676 1.00 32.29 109 LYS G N 1
ATOM 11037 C CA . LYS G 1 109 ? 53.743 -6.188 48.657 1.00 31.49 109 LYS G CA 1
ATOM 11038 C C . LYS G 1 109 ? 52.733 -7.278 48.306 1.00 30.78 109 LYS G C 1
ATOM 11039 O O . LYS G 1 109 ? 53.021 -8.169 47.513 1.00 31.78 109 LYS G O 1
ATOM 11045 N N . PRO G 1 110 ? 51.529 -7.217 48.893 1.00 31.33 110 PRO G N 1
ATOM 11046 C CA . PRO G 1 110 ? 50.463 -8.198 48.652 1.00 31.14 110 PRO G CA 1
ATOM 11047 C C . PRO G 1 110 ? 49.910 -8.158 47.224 1.00 31.75 110 PRO G C 1
ATOM 11048 O O . PRO G 1 110 ? 49.920 -7.115 46.568 1.00 30.99 110 PRO G O 1
ATOM 11052 N N . ILE G 1 111 ? 49.416 -9.302 46.758 1.00 31.16 111 ILE G N 1
ATOM 11053 C CA . ILE G 1 111 ? 48.858 -9.412 45.415 1.00 30.81 111 ILE G CA 1
ATOM 11054 C C . ILE G 1 111 ? 47.530 -10.171 45.410 1.00 29.87 111 ILE G C 1
ATOM 11055 O O . ILE G 1 111 ? 47.415 -11.249 45.991 1.00 27.82 111 ILE G O 1
ATOM 11060 N N . PHE G 1 112 ? 46.530 -9.590 44.755 1.00 29.93 112 PHE G N 1
ATOM 11061 C CA . PHE G 1 112 ? 45.215 -10.211 44.634 1.00 29.51 112 PHE G CA 1
ATOM 11062 C C . PHE G 1 112 ? 44.877 -10.184 43.150 1.00 29.00 112 PHE G C 1
ATOM 11063 O O . PHE G 1 112 ? 44.687 -9.117 42.578 1.00 29.70 112 PHE G O 1
ATOM 11071 N N . ALA G 1 113 ? 44.828 -11.358 42.531 1.00 28.51 113 ALA G N 1
ATOM 11072 C CA . ALA G 1 113 ? 44.536 -11.466 41.107 1.00 27.87 113 ALA G CA 1
ATOM 11073 C C . ALA G 1 113 ? 43.129 -11.998 40.841 1.00 27.60 113 ALA G C 1
ATOM 11074 O O . ALA G 1 113 ? 42.596 -12.810 41.601 1.00 26.48 113 ALA G O 1
ATOM 11076 N N . ILE G 1 114 ? 42.541 -11.530 39.744 1.00 25.99 114 ILE G N 1
ATOM 11077 C CA . ILE G 1 114 ? 41.194 -11.919 39.355 1.00 24.28 114 ILE G CA 1
ATOM 11078 C C . ILE G 1 114 ? 41.143 -12.301 37.865 1.00 24.50 114 ILE G C 1
ATOM 11079 O O . ILE G 1 114 ? 41.743 -11.626 37.027 1.00 22.35 114 ILE G O 1
ATOM 11084 N N . CYS G 1 115 ? 40.441 -13.396 37.556 1.00 24.10 115 CYS G N 1
ATOM 11085 C CA . CYS G 1 115 ? 40.287 -13.898 36.184 1.00 23.93 115 CYS G CA 1
ATOM 11086 C C . CYS G 1 115 ? 41.614 -13.898 35.428 1.00 23.60 115 CYS G C 1
ATOM 11087 O O . CYS G 1 115 ? 42.513 -14.689 35.703 1.00 22.95 115 CYS G O 1
ATOM 11090 N N . ARG G 1 116 ? 41.712 -13.008 34.453 1.00 23.34 116 ARG G N 1
ATOM 11091 C CA . ARG G 1 116 ? 42.915 -12.858 33.656 1.00 23.61 116 ARG G CA 1
ATOM 11092 C C . ARG G 1 116 ? 44.124 -12.752 34.587 1.00 23.80 116 ARG G C 1
ATOM 11093 O O . ARG G 1 116 ? 45.171 -13.353 34.343 1.00 23.31 116 ARG G O 1
ATOM 11101 N N . GLY G 1 117 ? 43.959 -11.978 35.656 1.00 23.44 117 GLY G N 1
ATOM 11102 C CA . GLY G 1 117 ? 45.031 -11.770 36.614 1.00 24.12 117 GLY G CA 1
ATOM 11103 C C . GLY G 1 117 ? 45.687 -13.035 37.126 1.00 23.48 117 GLY G C 1
ATOM 11104 O O . GLY G 1 117 ? 46.911 -13.177 37.086 1.00 23.07 117 GLY G O 1
ATOM 11113 N N . GLN G 1 119 ? 45.730 -15.713 35.793 1.00 26.55 119 GLN G N 1
ATOM 11114 C CA . GLN G 1 119 ? 46.397 -16.352 34.675 1.00 25.91 119 GLN G CA 1
ATOM 11115 C C . GLN G 1 119 ? 47.715 -15.687 34.340 1.00 25.58 119 GLN G C 1
ATOM 11116 O O . GLN G 1 119 ? 48.681 -16.363 33.975 1.00 25.55 119 GLN G O 1
ATOM 11122 N N . LEU G 1 120 ? 47.767 -14.365 34.471 1.00 24.70 120 LEU G N 1
ATOM 11123 C CA . LEU G 1 120 ? 49.001 -13.653 34.186 1.00 23.80 120 LEU G CA 1
ATOM 11124 C C . LEU G 1 120 ? 50.079 -14.079 35.186 1.00 21.79 120 LEU G C 1
ATOM 11125 O O . LEU G 1 120 ? 51.192 -14.428 34.806 1.00 18.20 120 LEU G O 1
ATOM 11130 N N . VAL G 1 121 ? 49.733 -14.035 36.468 1.00 22.68 121 VAL G N 1
ATOM 11131 C CA . VAL G 1 121 ? 50.655 -14.431 37.523 1.00 23.99 121 VAL G CA 1
ATOM 11132 C C . VAL G 1 121 ? 51.251 -15.802 37.217 1.00 23.69 121 VAL G C 1
ATOM 11133 O O . VAL G 1 121 ? 52.456 -15.994 37.334 1.00 24.91 121 VAL G O 1
ATOM 11137 N N . ASN G 1 122 ? 50.407 -16.748 36.813 1.00 24.48 122 ASN G N 1
ATOM 11138 C CA . ASN G 1 122 ? 50.871 -18.098 36.495 1.00 25.53 122 ASN G CA 1
ATOM 11139 C C . ASN G 1 122 ? 51.792 -18.137 35.282 1.00 25.63 122 ASN G C 1
ATOM 11140 O O . ASN G 1 122 ? 52.681 -18.985 35.199 1.00 26.42 122 ASN G O 1
ATOM 11145 N N . VAL G 1 123 ? 51.585 -17.231 34.336 1.00 26.29 123 VAL G N 1
ATOM 11146 C CA . VAL G 1 123 ? 52.434 -17.203 33.152 1.00 26.25 123 VAL G CA 1
ATOM 11147 C C . VAL G 1 123 ? 53.756 -16.528 33.473 1.00 26.58 123 VAL G C 1
ATOM 11148 O O . VAL G 1 123 ? 54.815 -16.976 33.037 1.00 26.30 123 VAL G O 1
ATOM 11152 N N . ALA G 1 124 ? 53.685 -15.450 34.246 1.00 27.56 124 ALA G N 1
ATOM 11153 C CA . ALA G 1 124 ? 54.869 -14.688 34.621 1.00 28.22 124 ALA G CA 1
ATOM 11154 C C . ALA G 1 124 ? 55.916 -15.518 35.359 1.00 29.66 124 ALA G C 1
ATOM 11155 O O . ALA G 1 124 ? 57.101 -15.183 35.344 1.00 30.64 124 ALA G O 1
ATOM 11157 N N . LEU G 1 125 ? 55.482 -16.600 35.997 1.00 30.21 125 LEU G N 1
ATOM 11158 C CA . LEU G 1 125 ? 56.397 -17.451 36.746 1.00 31.28 125 LEU G CA 1
ATOM 11159 C C . LEU G 1 125 ? 56.630 -18.857 36.186 1.00 31.51 125 LEU G C 1
ATOM 11160 O O . LEU G 1 125 ? 56.928 -19.787 36.938 1.00 31.72 125 LEU G O 1
ATOM 11165 N N . GLY G 1 126 ? 56.485 -19.011 34.871 1.00 30.94 126 GLY G N 1
ATOM 11166 C CA . GLY G 1 126 ? 56.733 -20.299 34.245 1.00 29.77 126 GLY G CA 1
ATOM 11167 C C . GLY G 1 126 ? 55.576 -21.227 33.923 1.00 29.17 126 GLY G C 1
ATOM 11168 O O . GLY G 1 126 ? 55.791 -22.266 33.302 1.00 31.35 126 GLY G O 1
ATOM 11169 N N . GLY G 1 127 ? 54.360 -20.882 34.330 1.00 28.34 127 GLY G N 1
ATOM 11170 C CA . GLY G 1 127 ? 53.226 -21.743 34.037 1.00 25.42 127 GLY G CA 1
ATOM 11171 C C . GLY G 1 127 ? 52.708 -21.619 32.609 1.00 25.19 127 GLY G C 1
ATOM 11172 O O . GLY G 1 127 ? 53.208 -20.821 31.814 1.00 24.53 127 GLY G O 1
ATOM 11173 N N . THR G 1 128 ? 51.699 -22.417 32.283 1.00 23.18 128 THR G N 1
ATOM 11174 C CA . THR G 1 128 ? 51.101 -22.396 30.962 1.00 22.58 128 THR G CA 1
ATOM 11175 C C . THR G 1 128 ? 49.575 -22.355 31.074 1.00 23.35 128 THR G C 1
ATOM 11176 O O . THR G 1 128 ? 49.013 -22.538 32.154 1.00 21.74 128 THR G O 1
ATOM 11180 N N . LEU G 1 129 ? 48.904 -22.119 29.953 1.00 23.29 129 LEU G N 1
ATOM 11181 C CA . LEU G 1 129 ? 47.448 -22.036 29.958 1.00 23.06 129 LEU G CA 1
ATOM 11182 C C . LEU G 1 129 ? 46.832 -22.803 28.809 1.00 21.35 129 LEU G C 1
ATOM 11183 O O . LEU G 1 129 ? 47.515 -23.178 27.857 1.00 20.14 129 LEU G O 1
ATOM 11188 N N . TYR G 1 130 ? 45.532 -23.044 28.919 1.00 22.21 130 TYR G N 1
ATOM 11189 C CA . TYR G 1 130 ? 44.783 -23.676 27.841 1.00 24.84 130 TYR G CA 1
ATOM 11190 C C . TYR G 1 130 ? 44.282 -22.483 27.032 1.00 24.29 130 TYR G C 1
ATOM 11191 O O . TYR G 1 130 ? 43.607 -21.603 27.574 1.00 22.89 130 TYR G O 1
ATOM 11200 N N . GLN G 1 131 ? 44.619 -22.446 25.749 1.00 23.72 131 GLN G N 1
ATOM 11201 C CA . GLN G 1 131 ? 44.204 -21.342 24.905 1.00 23.82 131 GLN G CA 1
ATOM 11202 C C . GLN G 1 131 ? 42.687 -21.233 24.725 1.00 23.58 131 GLN G C 1
ATOM 11203 O O . GLN G 1 131 ? 42.176 -20.168 24.375 1.00 23.63 131 GLN G O 1
ATOM 11209 N N . ASP G 1 132 ? 41.966 -22.319 24.986 1.00 22.54 132 ASP G N 1
ATOM 11210 C CA . ASP G 1 132 ? 40.507 -22.304 24.866 1.00 22.19 132 ASP G CA 1
ATOM 11211 C C . ASP G 1 132 ? 39.875 -23.515 25.537 1.00 22.30 132 ASP G C 1
ATOM 11212 O O . ASP G 1 132 ? 40.514 -24.564 25.686 1.00 21.53 132 ASP G O 1
ATOM 11217 N N . ILE G 1 133 ? 38.608 -23.367 25.917 1.00 21.56 133 ILE G N 1
ATOM 11218 C CA . ILE G 1 133 ? 37.869 -24.437 26.578 1.00 22.95 133 ILE G CA 1
ATOM 11219 C C . ILE G 1 133 ? 37.733 -25.682 25.705 1.00 23.31 133 ILE G C 1
ATOM 11220 O O . ILE G 1 133 ? 37.561 -26.790 26.210 1.00 25.18 133 ILE G O 1
ATOM 11225 N N . SER G 1 134 ? 37.831 -25.509 24.394 1.00 22.84 134 SER G N 1
ATOM 11226 C CA . SER G 1 134 ? 37.693 -26.645 23.499 1.00 22.52 134 SER G CA 1
ATOM 11227 C C . SER G 1 134 ? 38.949 -27.511 23.487 1.00 22.19 134 SER G C 1
ATOM 11228 O O . SER G 1 134 ? 38.909 -28.655 23.063 1.00 21.30 134 SER G O 1
ATOM 11231 N N . GLN G 1 135 ? 40.060 -26.968 23.965 1.00 23.12 135 GLN G N 1
ATOM 11232 C CA . GLN G 1 135 ? 41.317 -27.705 23.958 1.00 23.86 135 GLN G CA 1
ATOM 11233 C C . GLN G 1 135 ? 41.570 -28.569 25.196 1.00 25.78 135 GLN G C 1
ATOM 11234 O O . GLN G 1 135 ? 42.632 -29.176 25.325 1.00 25.86 135 GLN G O 1
ATOM 11240 N N . VAL G 1 136 ? 40.604 -28.623 26.104 1.00 26.83 136 VAL G N 1
ATOM 11241 C CA . VAL G 1 136 ? 40.744 -29.437 27.303 1.00 31.04 136 VAL G CA 1
ATOM 11242 C C . VAL G 1 136 ? 40.312 -30.860 26.957 1.00 33.49 136 VAL G C 1
ATOM 11243 O O . VAL G 1 136 ? 39.293 -31.052 26.293 1.00 35.06 136 VAL G O 1
ATOM 11247 N N . GLU G 1 137 ? 41.082 -31.849 27.408 1.00 35.62 137 GLU G N 1
ATOM 11248 C CA . GLU G 1 137 ? 40.797 -33.259 27.121 1.00 37.47 137 GLU G CA 1
ATOM 11249 C C . GLU G 1 137 ? 39.492 -33.758 27.712 1.00 37.78 137 GLU G C 1
ATOM 11250 O O . GLU G 1 137 ? 38.824 -34.609 27.131 1.00 37.98 137 GLU G O 1
ATOM 11256 N N . THR G 1 138 ? 39.140 -33.246 28.881 1.00 38.55 138 THR G N 1
ATOM 11257 C CA . THR G 1 138 ? 37.893 -33.627 29.520 1.00 39.06 138 THR G CA 1
ATOM 11258 C C . THR G 1 138 ? 36.897 -32.514 29.202 1.00 39.52 138 THR G C 1
ATOM 11259 O O . THR G 1 138 ? 37.204 -31.333 29.368 1.00 40.84 138 THR G O 1
ATOM 11263 N N . LYS G 1 139 ? 35.718 -32.882 28.716 1.00 39.26 139 LYS G N 1
ATOM 11264 C CA . LYS G 1 139 ? 34.704 -31.887 28.378 1.00 39.17 139 LYS G CA 1
ATOM 11265 C C . LYS G 1 139 ? 34.400 -31.069 29.634 1.00 36.29 139 LYS G C 1
ATOM 11266 O O . LYS G 1 139 ? 33.772 -31.564 30.568 1.00 36.90 139 LYS G O 1
ATOM 11272 N N . ALA G 1 140 ? 34.866 -29.823 29.654 1.00 32.12 140 ALA G N 1
ATOM 11273 C CA . ALA G 1 140 ? 34.667 -28.934 30.795 1.00 27.76 140 ALA G CA 1
ATOM 11274 C C . ALA G 1 140 ? 33.245 -28.391 30.876 1.00 26.36 140 ALA G C 1
ATOM 11275 O O . ALA G 1 140 ? 32.485 -28.486 29.920 1.00 26.57 140 ALA G O 1
ATOM 11277 N N . LEU G 1 141 ? 32.886 -27.831 32.028 1.00 23.83 141 LEU G N 1
ATOM 11278 C CA . LEU G 1 141 ? 31.562 -27.250 32.216 1.00 24.67 141 LEU G CA 1
ATOM 11279 C C . LEU G 1 141 ? 31.554 -25.866 31.569 1.00 23.23 141 LEU G C 1
ATOM 11280 O O . LEU G 1 141 ? 32.496 -25.502 30.873 1.00 23.40 141 LEU G O 1
ATOM 11285 N N . GLN G 1 142 ? 30.499 -25.093 31.791 1.00 22.89 142 GLN G N 1
ATOM 11286 C CA . GLN G 1 142 ? 30.430 -23.753 31.210 1.00 23.16 142 GLN G CA 1
ATOM 11287 C C . GLN G 1 142 ? 31.193 -22.768 32.086 1.00 23.02 142 GLN G C 1
ATOM 11288 O O . GLN G 1 142 ? 30.930 -22.671 33.287 1.00 21.04 142 GLN G O 1
ATOM 11294 N N . HIS G 1 143 ? 32.137 -22.046 31.485 1.00 23.72 143 HIS G N 1
ATOM 11295 C CA . HIS G 1 143 ? 32.942 -21.066 32.217 1.00 25.71 143 HIS G CA 1
ATOM 11296 C C . HIS G 1 143 ? 32.795 -19.648 31.701 1.00 25.91 143 HIS G C 1
ATOM 11297 O O . HIS G 1 143 ? 33.539 -18.739 32.081 1.00 27.51 143 HIS G O 1
ATOM 11304 N N . LEU G 1 144 ? 31.832 -19.479 30.809 1.00 25.89 144 LEU G N 1
ATOM 11305 C CA . LEU G 1 144 ? 31.508 -18.177 30.257 1.00 25.26 144 LEU G CA 1
ATOM 11306 C C . LEU G 1 144 ? 29.989 -18.148 30.376 1.00 24.20 144 LEU G C 1
ATOM 11307 O O . LEU G 1 144 ? 29.271 -18.341 29.400 1.00 23.84 144 LEU G O 1
ATOM 11312 N N . GLN G 1 145 ? 29.526 -17.926 31.603 1.00 22.20 145 GLN G N 1
ATOM 11313 C CA . GLN G 1 145 ? 28.109 -17.908 31.931 1.00 23.66 145 GLN G CA 1
ATOM 11314 C C . GLN G 1 145 ? 27.272 -16.889 31.180 1.00 23.62 145 GLN G C 1
ATOM 11315 O O . GLN G 1 145 ? 27.741 -15.809 30.843 1.00 23.86 145 GLN G O 1
ATOM 11321 N N . ARG G 1 146 ? 26.022 -17.257 30.928 1.00 25.18 146 ARG G N 1
ATOM 11322 C CA . ARG G 1 146 ? 25.067 -16.382 30.257 1.00 26.91 146 ARG G CA 1
ATOM 11323 C C . ARG G 1 146 ? 24.246 -15.713 31.358 1.00 26.45 146 ARG G C 1
ATOM 11324 O O . ARG G 1 146 ? 23.550 -14.726 31.119 1.00 26.98 146 ARG G O 1
ATOM 11332 N N . VAL G 1 147 ? 24.338 -16.262 32.567 1.00 25.11 147 VAL G N 1
ATOM 11333 C CA . VAL G 1 147 ? 23.620 -15.731 33.728 1.00 25.06 147 VAL G CA 1
ATOM 11334 C C . VAL G 1 147 ? 24.104 -14.337 34.124 1.00 25.54 147 VAL G C 1
ATOM 11335 O O . VAL G 1 147 ? 25.204 -13.923 33.762 1.00 25.91 147 VAL G O 1
ATOM 11339 N N . ASP G 1 148 ? 23.269 -13.623 34.872 1.00 27.76 148 ASP G N 1
ATOM 11340 C CA . ASP G 1 148 ? 23.590 -12.286 35.362 1.00 30.99 148 ASP G CA 1
ATOM 11341 C C . ASP G 1 148 ? 25.003 -12.345 35.956 1.00 31.84 148 ASP G C 1
ATOM 11342 O O . ASP G 1 148 ? 25.228 -13.009 36.969 1.00 31.11 148 ASP G O 1
ATOM 11347 N N . GLU G 1 149 ? 25.949 -11.657 35.321 1.00 32.35 149 GLU G N 1
ATOM 11348 C CA . GLU G 1 149 ? 27.342 -11.660 35.774 1.00 34.33 149 GLU G CA 1
ATOM 11349 C C . GLU G 1 149 ? 27.533 -11.445 37.286 1.00 34.71 149 GLU G C 1
ATOM 11350 O O . GLU G 1 149 ? 28.558 -11.836 37.842 1.00 33.38 149 GLU G O 1
ATOM 11356 N N . GLN G 1 150 ? 26.546 -10.839 37.944 1.00 35.13 150 GLN G N 1
ATOM 11357 C CA . GLN G 1 150 ? 26.623 -10.571 39.384 1.00 36.17 150 GLN G CA 1
ATOM 11358 C C . GLN G 1 150 ? 26.322 -11.807 40.245 1.00 35.33 150 GLN G C 1
ATOM 11359 O O . GLN G 1 150 ? 26.518 -11.783 41.466 1.00 35.38 150 GLN G O 1
ATOM 11365 N N . LEU G 1 151 ? 25.845 -12.879 39.610 1.00 33.48 151 LEU G N 1
ATOM 11366 C CA . LEU G 1 151 ? 25.512 -14.117 40.315 1.00 31.25 151 LEU G CA 1
ATOM 11367 C C . LEU G 1 151 ? 26.493 -15.249 40.020 1.00 31.17 151 LEU G C 1
ATOM 11368 O O . LEU G 1 151 ? 27.155 -15.259 38.981 1.00 29.68 151 LEU G O 1
ATOM 11373 N N . GLY G 1 152 ? 26.579 -16.200 40.948 1.00 31.46 152 GLY G N 1
ATOM 11374 C CA . GLY G 1 152 ? 27.466 -17.333 40.774 1.00 31.03 152 GLY G CA 1
ATOM 11375 C C . GLY G 1 152 ? 26.784 -18.391 39.930 1.00 31.55 152 GLY G C 1
ATOM 11376 O O . GLY G 1 152 ? 25.570 -18.575 40.031 1.00 32.17 152 GLY G O 1
ATOM 11377 N N . SER G 1 153 ? 27.554 -19.096 39.108 1.00 30.28 153 SER G N 1
ATOM 11378 C CA . SER G 1 153 ? 26.992 -20.128 38.243 1.00 30.33 153 SER G CA 1
ATOM 11379 C C . SER G 1 153 ? 27.481 -21.547 38.546 1.00 30.20 153 SER G C 1
ATOM 11380 O O . SER G 1 153 ? 26.683 -22.484 38.583 1.00 29.22 153 SER G O 1
ATOM 11383 N N . HIS G 1 154 ? 28.784 -21.715 38.753 1.00 30.39 154 HIS G N 1
ATOM 11384 C CA . HIS G 1 154 ? 29.313 -23.042 39.053 1.00 30.89 154 HIS G CA 1
ATOM 11385 C C . HIS G 1 154 ? 29.904 -23.169 40.461 1.00 32.68 154 HIS G C 1
ATOM 11386 O O . HIS G 1 154 ? 30.576 -22.260 40.954 1.00 32.13 154 HIS G O 1
ATOM 11393 N N . THR G 1 155 ? 29.636 -24.302 41.106 1.00 34.17 155 THR G N 1
ATOM 11394 C CA . THR G 1 155 ? 30.121 -24.554 42.460 1.00 35.96 155 THR G CA 1
ATOM 11395 C C . THR G 1 155 ? 31.582 -24.980 42.476 1.00 35.98 155 THR G C 1
ATOM 11396 O O . THR G 1 155 ? 31.998 -25.814 41.671 1.00 37.11 155 THR G O 1
ATOM 11400 N N . ILE G 1 156 ? 32.355 -24.400 43.395 1.00 36.02 156 ILE G N 1
ATOM 11401 C CA . ILE G 1 156 ? 33.773 -24.726 43.531 1.00 35.02 156 ILE G CA 1
ATOM 11402 C C . ILE G 1 156 ? 34.052 -25.487 44.822 1.00 35.72 156 ILE G C 1
ATOM 11403 O O . ILE G 1 156 ? 33.355 -25.311 45.824 1.00 34.64 156 ILE G O 1
ATOM 11408 N N . ASP G 1 157 ? 35.074 -26.338 44.770 1.00 36.11 157 ASP G N 1
ATOM 11409 C CA . ASP G 1 157 ? 35.520 -27.116 45.916 1.00 37.33 157 ASP G CA 1
ATOM 11410 C C . ASP G 1 157 ? 36.724 -26.344 46.437 1.00 37.64 157 ASP G C 1
ATOM 11411 O O . ASP G 1 157 ? 37.668 -26.077 45.689 1.00 38.45 157 ASP G O 1
ATOM 11416 N N . ILE G 1 158 ? 36.684 -25.977 47.711 1.00 37.19 158 ILE G N 1
ATOM 11417 C CA . ILE G 1 158 ? 37.765 -25.218 48.319 1.00 37.33 158 ILE G CA 1
ATOM 11418 C C . ILE G 1 158 ? 38.605 -26.060 49.272 1.00 37.31 158 ILE G C 1
ATOM 11419 O O . ILE G 1 158 ? 38.077 -26.895 50.006 1.00 37.32 158 ILE G O 1
ATOM 11424 N N . GLU G 1 159 ? 39.915 -25.837 49.242 1.00 38.72 159 GLU G N 1
ATOM 11425 C CA . GLU G 1 159 ? 40.854 -26.541 50.113 1.00 39.77 159 GLU G CA 1
ATOM 11426 C C . GLU G 1 159 ? 40.672 -26.000 51.542 1.00 39.08 159 GLU G C 1
ATOM 11427 O O . GLU G 1 159 ? 40.800 -24.797 51.784 1.00 35.42 159 GLU G O 1
ATOM 11433 N N . PRO G 1 160 ? 40.361 -26.890 52.503 1.00 39.69 160 PRO G N 1
ATOM 11434 C CA . PRO G 1 160 ? 40.138 -26.552 53.916 1.00 40.77 160 PRO G CA 1
ATOM 11435 C C . PRO G 1 160 ? 41.187 -25.675 54.599 1.00 41.32 160 PRO G C 1
ATOM 11436 O O . PRO G 1 160 ? 40.845 -24.829 55.427 1.00 41.78 160 PRO G O 1
ATOM 11440 N N . THR G 1 161 ? 42.457 -25.872 54.262 1.00 40.88 161 THR G N 1
ATOM 11441 C CA . THR G 1 161 ? 43.526 -25.092 54.878 1.00 41.49 161 THR G CA 1
ATOM 11442 C C . THR G 1 161 ? 43.939 -23.922 53.998 1.00 42.29 161 THR G C 1
ATOM 11443 O O . THR G 1 161 ? 45.081 -23.464 54.062 1.00 42.25 161 THR G O 1
ATOM 11447 N N . SER G 1 162 ? 42.998 -23.438 53.191 1.00 42.41 162 SER G N 1
ATOM 11448 C CA . SER G 1 162 ? 43.243 -22.339 52.259 1.00 41.71 162 SER G CA 1
ATOM 11449 C C . SER G 1 162 ? 43.047 -20.949 52.824 1.00 40.52 162 SER G C 1
ATOM 11450 O O . SER G 1 162 ? 42.232 -20.736 53.713 1.00 40.87 162 SER G O 1
ATOM 11453 N N . GLU G 1 163 ? 43.792 -19.997 52.280 1.00 39.99 163 GLU G N 1
ATOM 11454 C CA . GLU G 1 163 ? 43.645 -18.615 52.688 1.00 40.04 163 GLU G CA 1
ATOM 11455 C C . GLU G 1 163 ? 42.232 -18.284 52.227 1.00 40.50 163 GLU G C 1
ATOM 11456 O O . GLU G 1 163 ? 41.530 -17.475 52.837 1.00 40.42 163 GLU G O 1
ATOM 11462 N N . LEU G 1 164 ? 41.822 -18.947 51.147 1.00 40.19 164 LEU G N 1
ATOM 11463 C CA . LEU G 1 164 ? 40.497 -18.759 50.567 1.00 39.27 164 LEU G CA 1
ATOM 11464 C C . LEU G 1 164 ? 39.424 -19.334 51.473 1.00 38.33 164 LEU G C 1
ATOM 11465 O O . LEU G 1 164 ? 38.375 -18.723 51.658 1.00 38.84 164 LEU G O 1
ATOM 11470 N N . ALA G 1 165 ? 39.689 -20.516 52.024 1.00 37.63 165 ALA G N 1
ATOM 11471 C CA . ALA G 1 165 ? 38.739 -21.188 52.909 1.00 37.66 165 ALA G CA 1
ATOM 11472 C C . ALA G 1 165 ? 38.423 -20.349 54.139 1.00 37.36 165 ALA G C 1
ATOM 11473 O O . ALA G 1 165 ? 37.459 -20.618 54.856 1.00 36.73 165 ALA G O 1
ATOM 11475 N N . LYS G 1 166 ? 39.240 -19.330 54.375 1.00 38.34 166 LYS G N 1
ATOM 11476 C CA . LYS G 1 166 ? 39.041 -18.438 55.509 1.00 40.38 166 LYS G CA 1
ATOM 11477 C C . LYS G 1 166 ? 38.013 -17.363 55.178 1.00 41.21 166 LYS G C 1
ATOM 11478 O O . LYS G 1 166 ? 37.574 -16.618 56.058 1.00 41.87 166 LYS G O 1
ATOM 11484 N N . HIS G 1 167 ? 37.621 -17.284 53.910 1.00 41.24 167 HIS G N 1
ATOM 11485 C CA . HIS G 1 167 ? 36.644 -16.286 53.499 1.00 39.86 167 HIS G CA 1
ATOM 11486 C C . HIS G 1 167 ? 35.444 -16.864 52.748 1.00 38.95 167 HIS G C 1
ATOM 11487 O O . HIS G 1 167 ? 34.395 -16.221 52.668 1.00 39.20 167 HIS G O 1
ATOM 11494 N N . HIS G 1 168 ? 35.586 -18.063 52.192 1.00 36.37 168 HIS G N 1
ATOM 11495 C CA . HIS G 1 168 ? 34.471 -18.683 51.483 1.00 35.15 168 HIS G CA 1
ATOM 11496 C C . HIS G 1 168 ? 34.225 -20.098 51.968 1.00 33.07 168 HIS G C 1
ATOM 11497 O O . HIS G 1 168 ? 35.162 -20.860 52.184 1.00 31.75 168 HIS G O 1
ATOM 11504 N N . PRO G 1 169 ? 32.950 -20.464 52.147 1.00 31.66 169 PRO G N 1
ATOM 11505 C CA . PRO G 1 169 ? 32.586 -21.807 52.594 1.00 32.08 169 PRO G CA 1
ATOM 11506 C C . PRO G 1 169 ? 32.761 -22.755 51.405 1.00 32.73 169 PRO G C 1
ATOM 11507 O O . PRO G 1 169 ? 32.738 -22.317 50.255 1.00 31.98 169 PRO G O 1
ATOM 11511 N N . ASN G 1 170 ? 32.940 -24.044 51.672 1.00 32.19 170 ASN G N 1
ATOM 11512 C CA . ASN G 1 170 ? 33.110 -25.007 50.592 1.00 32.58 170 ASN G CA 1
ATOM 11513 C C . ASN G 1 170 ? 31.791 -25.188 49.835 1.00 33.40 170 ASN G C 1
ATOM 11514 O O . ASN G 1 170 ? 30.707 -25.025 50.408 1.00 32.27 170 ASN G O 1
ATOM 11519 N N . LYS G 1 171 ? 31.898 -25.523 48.548 1.00 32.89 171 LYS G N 1
ATOM 11520 C CA . LYS G 1 171 ? 30.741 -25.725 47.674 1.00 32.80 171 LYS G CA 1
ATOM 11521 C C . LYS G 1 171 ? 30.021 -24.418 47.359 1.00 33.14 171 LYS G C 1
ATOM 11522 O O . LYS G 1 171 ? 28.841 -24.415 46.999 1.00 33.85 171 LYS G O 1
ATOM 11528 N N . LYS G 1 172 ? 30.732 -23.304 47.485 1.00 32.99 172 LYS G N 1
ATOM 11529 C CA . LYS G 1 172 ? 30.126 -22.017 47.200 1.00 33.37 172 LYS G CA 1
ATOM 11530 C C . LYS G 1 172 ? 29.887 -21.836 45.708 1.00 34.41 172 LYS G C 1
ATOM 11531 O O . LYS G 1 172 ? 30.625 -22.380 44.877 1.00 34.50 172 LYS G O 1
ATOM 11537 N N . LEU G 1 173 ? 28.847 -21.075 45.380 1.00 33.05 173 LEU G N 1
ATOM 11538 C CA . LEU G 1 173 ? 28.521 -20.774 43.996 1.00 32.97 173 LEU G CA 1
ATOM 11539 C C . LEU G 1 173 ? 29.286 -19.516 43.630 1.00 31.49 173 LEU G C 1
ATOM 11540 O O . LEU G 1 173 ? 29.202 -18.507 44.326 1.00 30.39 173 LEU G O 1
ATOM 11545 N N . VAL G 1 174 ? 30.036 -19.579 42.539 1.00 30.02 174 VAL G N 1
ATOM 11546 C CA . VAL G 1 174 ? 30.825 -18.438 42.111 1.00 29.71 174 VAL G CA 1
ATOM 11547 C C . VAL G 1 174 ? 30.607 -18.194 40.610 1.00 29.71 174 VAL G C 1
ATOM 11548 O O . VAL G 1 174 ? 30.180 -19.098 39.888 1.00 30.58 174 VAL G O 1
ATOM 11552 N N . ASN G 1 175 ? 30.876 -16.981 40.139 1.00 28.80 175 ASN G N 1
ATOM 11553 C CA . ASN G 1 175 ? 30.672 -16.667 38.724 1.00 29.14 175 ASN G CA 1
ATOM 11554 C C . ASN G 1 175 ? 31.890 -16.950 37.866 1.00 28.04 175 ASN G C 1
ATOM 11555 O O . ASN G 1 175 ? 32.962 -17.294 38.354 1.00 28.75 175 ASN G O 1
ATOM 11560 N N . SER G 1 176 ? 31.748 -16.784 36.562 1.00 26.84 176 SER G N 1
ATOM 11561 C CA . SER G 1 176 ? 32.893 -17.074 35.636 1.00 25.97 176 SER G CA 1
ATOM 11562 C C . SER G 1 176 ? 32.981 -16.046 34.487 1.00 24.55 176 SER G C 1
ATOM 11563 O O . SER G 1 176 ? 32.032 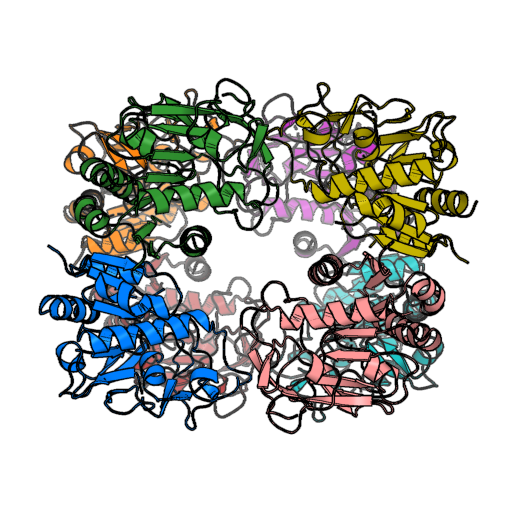-15.450 34.306 1.00 28.18 176 SER G O 1
ATOM 11566 N N . LEU G 1 177 ? 34.119 -15.713 33.906 1.00 23.39 177 LEU G N 1
ATOM 11567 C CA . LEU G 1 177 ? 33.857 -15.058 32.744 1.00 18.88 177 LEU G CA 1
ATOM 11568 C C . LEU G 1 177 ? 35.015 -15.284 31.914 1.00 18.11 177 LEU G C 1
ATOM 11569 O O . LEU G 1 177 ? 35.567 -14.334 31.382 1.00 17.06 177 LEU G O 1
ATOM 11574 N N . HIS G 1 178 ? 35.307 -16.546 31.568 1.00 15.22 178 HIS G N 1
ATOM 11575 C CA . HIS G 1 178 ? 36.538 -16.848 30.813 1.00 15.26 178 HIS G CA 1
ATOM 11576 C C . HIS G 1 178 ? 36.440 -18.052 29.916 1.00 14.95 178 HIS G C 1
ATOM 11577 O O . HIS G 1 178 ? 35.539 -18.867 30.081 1.00 14.55 178 HIS G O 1
ATOM 11584 N N . HIS G 1 179 ? 37.374 -18.168 28.983 1.00 14.90 179 HIS G N 1
ATOM 11585 C CA . HIS G 1 179 ? 37.371 -19.304 28.072 1.00 18.28 179 HIS G CA 1
ATOM 11586 C C . HIS G 1 179 ? 38.775 -19.910 28.037 1.00 19.14 179 HIS G C 1
ATOM 11587 O O . HIS G 1 179 ? 39.071 -20.790 27.228 1.00 19.89 179 HIS G O 1
ATOM 11594 N N . GLN G 1 180 ? 39.639 -19.406 28.910 1.00 20.18 180 GLN G N 1
ATOM 11595 C CA . GLN G 1 180 ? 41.007 -19.900 29.034 1.00 22.17 180 GLN G CA 1
ATOM 11596 C C . GLN G 1 180 ? 41.206 -20.357 30.471 1.00 22.54 180 GLN G C 1
ATOM 11597 O O . GLN G 1 180 ? 40.547 -19.862 31.389 1.00 21.91 180 GLN G O 1
ATOM 11603 N N . PHE G 1 181 ? 42.112 -21.308 30.659 1.00 22.88 181 PHE G N 1
ATOM 11604 C CA . PHE G 1 181 ? 42.383 -21.845 31.982 1.00 21.62 181 PHE G CA 1
ATOM 11605 C C . PHE G 1 181 ? 43.868 -22.080 32.194 1.00 21.97 181 PHE G C 1
ATOM 11606 O O . PHE G 1 181 ? 44.656 -22.121 31.243 1.00 19.39 181 PHE G O 1
ATOM 11614 N N . ILE G 1 182 ? 44.244 -22.254 33.455 1.00 23.83 182 ILE G N 1
ATOM 11615 C CA . ILE G 1 182 ? 45.631 -22.549 33.774 1.00 24.82 182 ILE G CA 1
ATOM 11616 C C . ILE G 1 182 ? 45.803 -24.022 33.427 1.00 24.08 182 ILE G C 1
ATOM 11617 O O . ILE G 1 182 ? 44.974 -24.850 33.802 1.00 24.35 182 ILE G O 1
ATOM 11622 N N . LYS G 1 183 ? 46.856 -24.337 32.682 1.00 23.91 183 LYS G N 1
ATOM 11623 C CA . LYS G 1 183 ? 47.144 -25.713 32.305 1.00 25.26 183 LYS G CA 1
ATOM 11624 C C . LYS G 1 183 ? 48.160 -26.256 33.333 1.00 26.80 183 LYS G C 1
ATOM 11625 O O . LYS G 1 183 ? 47.786 -26.995 34.254 1.00 25.03 183 LYS G O 1
ATOM 11631 N N . LYS G 1 184 ? 49.432 -25.882 33.184 1.00 26.91 184 LYS G N 1
ATOM 11632 C CA . LYS G 1 184 ? 50.470 -26.307 34.126 1.00 29.83 184 LYS G CA 1
ATOM 11633 C C . LYS G 1 184 ? 50.691 -25.233 35.195 1.00 28.49 184 LYS G C 1
ATOM 11634 O O . LYS G 1 184 ? 51.025 -24.093 34.872 1.00 26.90 184 LYS G O 1
ATOM 11640 N N . LEU G 1 185 ? 50.509 -25.602 36.460 1.00 27.48 185 LEU G N 1
ATOM 11641 C CA . LEU G 1 185 ? 50.694 -24.656 37.555 1.00 28.38 185 LEU G CA 1
ATOM 11642 C C . LEU G 1 185 ? 52.167 -24.287 37.616 1.00 28.61 185 LEU G C 1
ATOM 11643 O O . LEU G 1 185 ? 53.025 -25.094 37.273 1.00 28.83 185 LEU G O 1
ATOM 11648 N N . ALA G 1 186 ? 52.461 -23.070 38.052 1.00 29.93 186 ALA G N 1
ATOM 11649 C CA . ALA G 1 186 ? 53.842 -22.615 38.152 1.00 32.24 186 ALA G CA 1
ATOM 11650 C C . ALA G 1 186 ? 54.454 -22.931 39.521 1.00 32.97 186 ALA G C 1
ATOM 11651 O O . ALA G 1 186 ? 53.742 -23.098 40.514 1.00 33.67 186 ALA G O 1
ATOM 11653 N N . PRO G 1 187 ? 55.790 -23.022 39.584 1.00 33.74 187 PRO G N 1
ATOM 11654 C CA . PRO G 1 187 ? 56.520 -23.314 40.822 1.00 34.54 187 PRO G CA 1
ATOM 11655 C C . PRO G 1 187 ? 56.179 -22.328 41.944 1.00 35.45 187 PRO G C 1
ATOM 11656 O O . PRO G 1 187 ? 55.962 -21.146 41.693 1.00 35.72 187 PRO G O 1
ATOM 11660 N N . SER G 1 188 ? 56.147 -22.822 43.179 1.00 36.13 188 SER G N 1
ATOM 11661 C CA . SER G 1 188 ? 55.835 -21.999 44.348 1.00 36.36 188 SER G CA 1
ATOM 11662 C C . SER G 1 188 ? 54.342 -21.699 44.473 1.00 35.18 188 SER G C 1
ATOM 11663 O O . SER G 1 188 ? 53.959 -20.699 45.079 1.00 35.95 188 SER G O 1
ATOM 11666 N N . PHE G 1 189 ? 53.497 -22.553 43.906 1.00 34.05 189 PHE G N 1
ATOM 11667 C CA . PHE G 1 189 ? 52.057 -22.324 43.986 1.00 34.00 189 PHE G CA 1
ATOM 11668 C C . PHE G 1 189 ? 51.252 -23.598 44.201 1.00 34.22 189 PHE G C 1
ATOM 11669 O O . PHE G 1 189 ? 51.640 -24.689 43.775 1.00 33.50 189 PHE G O 1
ATOM 11677 N N . LYS G 1 190 ? 50.110 -23.442 44.856 1.00 33.91 190 LYS G N 1
ATOM 11678 C CA . LYS G 1 190 ? 49.236 -24.566 45.112 1.00 35.90 190 LYS G CA 1
ATOM 11679 C C . LYS G 1 190 ? 47.822 -24.235 44.656 1.00 36.16 190 LYS G C 1
ATOM 11680 O O . LYS G 1 190 ? 47.323 -23.135 44.898 1.00 36.54 190 LYS G O 1
ATOM 11686 N N . VAL G 1 191 ? 47.185 -25.178 43.969 1.00 37.39 191 VAL G N 1
ATOM 11687 C CA . VAL G 1 191 ? 45.816 -24.977 43.511 1.00 37.40 191 VAL G CA 1
ATOM 11688 C C . VAL G 1 191 ? 44.931 -24.989 44.757 1.00 37.88 191 VAL G C 1
ATOM 11689 O O . VAL G 1 191 ? 44.940 -25.946 45.534 1.00 39.15 191 VAL G O 1
ATOM 11693 N N . THR G 1 192 ? 44.168 -23.917 44.933 1.00 37.44 192 THR G N 1
ATOM 11694 C CA . THR G 1 192 ? 43.311 -23.731 46.099 1.00 35.91 192 THR G CA 1
ATOM 11695 C C . THR G 1 192 ? 41.845 -24.085 45.893 1.00 34.84 192 THR G C 1
ATOM 11696 O O . THR G 1 192 ? 41.145 -24.446 46.844 1.00 33.86 192 THR G O 1
ATOM 11700 N N . ALA G 1 193 ? 41.372 -23.953 44.659 1.00 32.76 193 ALA G N 1
ATOM 11701 C CA . ALA G 1 193 ? 39.983 -24.256 44.354 1.00 30.94 193 ALA G CA 1
ATOM 11702 C C . ALA G 1 193 ? 39.836 -24.842 42.960 1.00 29.75 193 ALA G C 1
ATOM 11703 O O . ALA G 1 193 ? 40.665 -24.605 42.084 1.00 28.16 193 ALA G O 1
ATOM 11705 N N . ARG G 1 194 ? 38.770 -25.611 42.771 1.00 29.97 194 ARG G N 1
ATOM 11706 C CA . ARG G 1 194 ? 38.477 -26.253 41.494 1.00 30.31 194 ARG G CA 1
ATOM 11707 C C . ARG G 1 194 ? 36.970 -26.456 41.323 1.00 30.68 194 ARG G C 1
ATOM 11708 O O . ARG G 1 194 ? 36.251 -26.656 42.304 1.00 28.90 194 ARG G O 1
ATOM 11716 N N . THR G 1 195 ? 36.493 -26.391 40.080 1.00 29.69 195 THR G N 1
ATOM 11717 C CA . THR G 1 195 ? 35.081 -26.630 39.806 1.00 29.20 195 THR G CA 1
ATOM 11718 C C . THR G 1 195 ? 35.007 -28.132 39.561 1.00 29.10 195 THR G C 1
ATOM 11719 O O . THR G 1 195 ? 36.043 -28.768 39.364 1.00 29.96 195 THR G O 1
ATOM 11723 N N . ALA G 1 196 ? 33.811 -28.711 39.590 1.00 29.60 196 ALA G N 1
ATOM 11724 C CA . ALA G 1 196 ? 33.669 -30.152 39.364 1.00 32.28 196 ALA G CA 1
ATOM 11725 C C . ALA G 1 196 ? 34.360 -30.516 38.056 1.00 33.48 196 ALA G C 1
ATOM 11726 O O . ALA G 1 196 ? 34.514 -31.685 37.711 1.00 33.82 196 ALA G O 1
ATOM 11728 N N . ASP G 1 197 ? 34.770 -29.478 37.342 1.00 34.66 197 ASP G N 1
ATOM 11729 C CA . ASP G 1 197 ? 35.465 -29.582 36.073 1.00 35.15 197 ASP G CA 1
ATOM 11730 C C . ASP G 1 197 ? 36.855 -30.159 36.245 1.00 34.02 197 ASP G C 1
ATOM 11731 O O . ASP G 1 197 ? 37.343 -30.928 35.418 1.00 31.79 197 ASP G O 1
ATOM 11736 N N . GLY G 1 198 ? 37.485 -29.750 37.336 1.00 33.29 198 GLY G N 1
ATOM 11737 C CA . GLY G 1 198 ? 38.848 -30.142 37.605 1.00 32.54 198 GLY G CA 1
ATOM 11738 C C . GLY G 1 198 ? 39.608 -28.859 37.322 1.00 32.66 198 GLY G C 1
ATOM 11739 O O . GLY G 1 198 ? 40.709 -28.650 37.830 1.00 31.55 198 GLY G O 1
ATOM 11748 N N . ILE G 1 200 ? 41.028 -25.230 37.471 1.00 27.15 200 ILE G N 1
ATOM 11749 C CA . ILE G 1 200 ? 41.390 -24.484 38.669 1.00 27.40 200 ILE G CA 1
ATOM 11750 C C . ILE G 1 200 ? 40.735 -23.107 38.723 1.00 25.95 200 ILE G C 1
ATOM 11751 O O . ILE G 1 200 ? 40.762 -22.340 37.758 1.00 24.66 200 ILE G O 1
ATOM 11756 N N . GLU G 1 201 ? 40.131 -22.815 39.868 1.00 26.81 201 GLU G N 1
ATOM 11757 C CA . GLU G 1 201 ? 39.429 -21.561 40.087 1.00 27.35 201 GLU G CA 1
ATOM 11758 C C . GLU G 1 201 ? 40.137 -20.634 41.068 1.00 28.92 201 GLU G C 1
ATOM 11759 O O . GLU G 1 201 ? 39.773 -19.464 41.193 1.00 30.22 201 GLU G O 1
ATOM 11765 N N . ALA G 1 202 ? 41.142 -21.150 41.769 1.00 29.71 202 ALA G N 1
ATOM 11766 C CA . ALA G 1 202 ? 41.887 -20.332 42.720 1.00 29.63 202 ALA G CA 1
ATOM 11767 C C . ALA G 1 202 ? 43.287 -20.878 42.975 1.00 30.69 202 ALA G C 1
ATOM 11768 O O . ALA G 1 202 ? 43.499 -22.089 43.059 1.00 29.61 202 ALA G O 1
ATOM 11770 N N . VAL G 1 203 ? 44.246 -19.968 43.082 1.00 31.53 203 VAL G N 1
ATOM 11771 C CA . VAL G 1 203 ? 45.631 -20.334 43.332 1.00 32.77 203 VAL G CA 1
ATOM 11772 C C . VAL G 1 203 ? 46.181 -19.451 44.446 1.00 34.16 203 VAL G C 1
ATOM 11773 O O . VAL G 1 203 ? 45.879 -18.258 44.511 1.00 32.87 203 VAL G O 1
ATOM 11777 N N . GLU G 1 204 ? 46.974 -20.044 45.333 1.00 36.13 204 GLU G N 1
ATOM 11778 C CA . GLU G 1 204 ? 47.562 -19.292 46.430 1.00 36.38 204 GLU G CA 1
ATOM 11779 C C . GLU G 1 204 ? 49.071 -19.425 46.421 1.00 38.02 204 GLU G C 1
ATOM 11780 O O . GLU G 1 204 ? 49.620 -20.356 45.836 1.00 37.89 204 GLU G O 1
ATOM 11786 N N . GLY G 1 205 ? 49.741 -18.475 47.059 1.00 40.43 205 GLY G N 1
ATOM 11787 C CA . GLY G 1 205 ? 51.185 -18.519 47.106 1.00 43.84 205 GLY G CA 1
ATOM 11788 C C . GLY G 1 205 ? 51.673 -19.621 48.025 1.00 46.08 205 GLY G C 1
ATOM 11789 O O . GLY G 1 205 ? 51.011 -19.972 49.003 1.00 46.33 205 GLY G O 1
ATOM 11790 N N . ASP G 1 206 ? 52.831 -20.179 47.698 1.00 47.64 206 ASP G N 1
ATOM 11791 C CA . ASP G 1 206 ? 53.429 -21.233 48.503 1.00 49.50 206 ASP G CA 1
ATOM 11792 C C . ASP G 1 206 ? 54.906 -20.879 48.666 1.00 49.62 206 ASP G C 1
ATOM 11793 O O . ASP G 1 206 ? 55.691 -20.992 47.723 1.00 48.79 206 ASP G O 1
ATOM 11798 N N . ASN G 1 207 ? 55.269 -20.427 49.862 1.00 50.20 207 ASN G N 1
ATOM 11799 C CA . ASN G 1 207 ? 56.643 -20.036 50.153 1.00 50.99 207 ASN G CA 1
ATOM 11800 C C . ASN G 1 207 ? 56.998 -18.793 49.326 1.00 49.86 207 ASN G C 1
ATOM 11801 O O . ASN G 1 207 ? 58.159 -18.576 48.972 1.00 49.28 207 ASN G O 1
ATOM 11806 N N . LEU G 1 208 ? 55.987 -17.982 49.019 1.00 47.63 208 LEU G N 1
ATOM 11807 C CA . LEU G 1 208 ? 56.195 -16.764 48.240 1.00 45.55 208 LEU G CA 1
ATOM 11808 C C . LEU G 1 208 ? 56.552 -15.548 49.089 1.00 44.53 208 LEU G C 1
ATOM 11809 O O . LEU G 1 208 ? 56.120 -15.423 50.236 1.00 44.14 208 LEU G O 1
ATOM 11814 N N . PRO G 1 209 ? 57.352 -14.631 48.527 1.00 44.07 209 PRO G N 1
ATOM 11815 C CA . PRO G 1 209 ? 57.755 -13.418 49.247 1.00 44.14 209 PRO G CA 1
ATOM 11816 C C . PRO G 1 209 ? 56.610 -12.445 49.569 1.00 43.53 209 PRO G C 1
ATOM 11817 O O . PRO G 1 209 ? 56.848 -11.356 50.092 1.00 43.63 209 PRO G O 1
ATOM 11821 N N . SER G 1 210 ? 55.374 -12.833 49.262 1.00 42.04 210 SER G N 1
ATOM 11822 C CA . SER G 1 210 ? 54.226 -11.976 49.542 1.00 40.69 210 SER G CA 1
ATOM 11823 C C . SER G 1 210 ? 52.901 -12.729 49.545 1.00 38.94 210 SER G C 1
ATOM 11824 O O . SER G 1 210 ? 52.775 -13.790 48.941 1.00 39.01 210 SER G O 1
ATOM 11827 N N . TRP G 1 211 ? 51.919 -12.175 50.248 1.00 37.20 211 TRP G N 1
ATOM 11828 C CA . TRP G 1 211 ? 50.594 -12.783 50.341 1.00 36.05 211 TRP G CA 1
ATOM 11829 C C . TRP G 1 211 ? 49.986 -12.849 48.949 1.00 34.82 211 TRP G C 1
ATOM 11830 O O . TRP G 1 211 ? 50.031 -11.869 48.210 1.00 33.78 211 TRP G O 1
ATOM 11841 N N . TYR G 1 212 ? 49.423 -13.994 48.578 1.00 34.01 212 TYR G N 1
ATOM 11842 C CA . TYR G 1 212 ? 48.822 -14.095 47.255 1.00 32.55 212 TYR G CA 1
ATOM 11843 C C . TYR G 1 212 ? 47.582 -14.960 47.122 1.00 32.41 212 TYR G C 1
ATOM 11844 O O . TYR G 1 212 ? 47.583 -16.145 47.493 1.00 31.67 212 TYR G O 1
ATOM 11853 N N . LEU G 1 213 ? 46.534 -14.352 46.568 1.00 30.88 213 LEU G N 1
ATOM 11854 C CA . LEU G 1 213 ? 45.274 -15.040 46.302 1.00 29.98 213 LEU G CA 1
ATOM 11855 C C . LEU G 1 213 ? 44.874 -14.745 44.858 1.00 30.40 213 LEU G C 1
ATOM 11856 O O . LEU G 1 213 ? 44.821 -13.584 44.442 1.00 29.80 213 LEU G O 1
ATOM 11861 N N . GLY G 1 214 ? 44.616 -15.805 44.098 1.00 29.57 214 GLY G N 1
ATOM 11862 C CA . GLY G 1 214 ? 44.218 -15.660 42.709 1.00 27.54 214 GLY G CA 1
ATOM 11863 C C . GLY G 1 214 ? 42.935 -16.427 42.464 1.00 27.40 214 GLY G C 1
ATOM 11864 O O . GLY G 1 214 ? 42.877 -17.640 42.672 1.00 27.39 214 GLY G O 1
ATOM 11865 N N . VAL G 1 215 ? 41.898 -15.724 42.030 1.00 27.13 215 VAL G N 1
ATOM 11866 C CA . VAL G 1 215 ? 40.615 -16.355 41.770 1.00 25.65 215 VAL G CA 1
ATOM 11867 C C . VAL G 1 215 ? 40.252 -16.241 40.293 1.00 25.04 215 VAL G C 1
ATOM 11868 O O . VAL G 1 215 ? 40.361 -15.172 39.701 1.00 25.50 215 VAL G O 1
ATOM 11872 N N . GLN G 1 216 ? 39.822 -17.352 39.705 1.00 24.40 216 GLN G N 1
ATOM 11873 C CA . GLN G 1 216 ? 39.446 -17.394 38.292 1.00 24.30 216 GLN G CA 1
ATOM 11874 C C . GLN G 1 216 ? 38.175 -16.593 37.979 1.00 23.55 216 GLN G C 1
ATOM 11875 O O . GLN G 1 216 ? 37.990 -16.125 36.858 1.00 19.31 216 GLN G O 1
ATOM 11881 N N . TRP G 1 217 ? 37.315 -16.438 38.983 1.00 25.20 217 TRP G N 1
ATOM 11882 C CA . TRP G 1 217 ? 36.050 -15.729 38.835 1.00 26.98 217 TRP G CA 1
ATOM 11883 C C . TRP G 1 217 ? 36.146 -14.205 38.950 1.00 26.82 217 TRP G C 1
ATOM 11884 O O . TRP G 1 217 ? 37.237 -13.648 38.899 1.00 27.44 217 TRP G O 1
ATOM 11895 N N . HIS G 1 218 ? 35.001 -13.535 39.083 1.00 26.42 218 HIS G N 1
ATOM 11896 C CA . HIS G 1 218 ? 34.954 -12.070 39.194 1.00 27.34 218 HIS G CA 1
ATOM 11897 C C . HIS G 1 218 ? 34.201 -11.629 40.463 1.00 29.40 218 HIS G C 1
ATOM 11898 O O . HIS G 1 218 ? 33.034 -11.232 40.396 1.00 29.42 218 HIS G O 1
ATOM 11905 N N . PRO G 1 219 ? 34.866 -11.681 41.636 1.00 30.61 219 PRO G N 1
ATOM 11906 C CA . PRO G 1 219 ? 34.239 -11.287 42.909 1.00 30.48 219 PRO G CA 1
ATOM 11907 C C . PRO G 1 219 ? 33.856 -9.811 42.944 1.00 29.55 219 PRO G C 1
ATOM 11908 O O . PRO G 1 219 ? 32.996 -9.396 43.721 1.00 27.34 219 PRO G O 1
ATOM 11912 N N . GLU G 1 220 ? 34.507 -9.029 42.093 1.00 29.27 220 GLU G N 1
ATOM 11913 C CA . GLU G 1 220 ? 34.249 -7.603 42.005 1.00 30.12 220 GLU G CA 1
ATOM 11914 C C . GLU G 1 220 ? 32.854 -7.305 41.467 1.00 30.40 220 GLU G C 1
ATOM 11915 O O . GLU G 1 220 ? 32.370 -6.183 41.589 1.00 29.87 220 GLU G O 1
ATOM 11921 N N . LEU G 1 221 ? 32.204 -8.309 40.878 1.00 29.82 221 LEU G N 1
ATOM 11922 C CA . LEU G 1 221 ? 30.854 -8.132 40.345 1.00 30.36 221 LEU G CA 1
ATOM 11923 C C . LEU G 1 221 ? 29.820 -8.726 41.293 1.00 31.98 221 LEU G C 1
ATOM 11924 O O . LEU G 1 221 ? 28.611 -8.542 41.107 1.00 31.39 221 LEU G O 1
ATOM 11937 N N . PHE G 1 223 ? 30.586 -8.811 45.016 1.00 34.98 223 PHE G N 1
ATOM 11938 C CA . PHE G 1 223 ? 30.759 -8.157 46.317 1.00 35.13 223 PHE G CA 1
ATOM 11939 C C . PHE G 1 223 ? 29.656 -7.212 46.771 1.00 36.37 223 PHE G C 1
ATOM 11940 O O . PHE G 1 223 ? 29.426 -7.067 47.967 1.00 36.65 223 PHE G O 1
ATOM 11948 N N . GLN G 1 224 ? 28.974 -6.568 45.831 1.00 38.69 224 GLN G N 1
ATOM 11949 C CA . GLN G 1 224 ? 27.906 -5.643 46.191 1.00 41.05 224 GLN G CA 1
ATOM 11950 C C . GLN G 1 224 ? 26.669 -6.419 46.628 1.00 41.48 224 GLN G C 1
ATOM 11951 O O . GLN G 1 224 ? 25.741 -5.855 47.209 1.00 40.66 224 GLN G O 1
ATOM 11957 N N . THR G 1 225 ? 26.671 -7.720 46.353 1.00 41.91 225 THR G N 1
ATOM 11958 C CA . THR G 1 225 ? 25.543 -8.573 46.695 1.00 42.55 225 THR G CA 1
ATOM 11959 C C . THR G 1 225 ? 25.943 -9.831 47.470 1.00 42.04 225 THR G C 1
ATOM 11960 O O . THR G 1 225 ? 25.083 -10.565 47.966 1.00 42.69 225 THR G O 1
ATOM 11964 N N . ASP G 1 226 ? 27.243 -10.078 47.582 1.00 40.44 226 ASP G N 1
ATOM 11965 C CA . ASP G 1 226 ? 27.728 -11.252 48.300 1.00 39.43 226 ASP G CA 1
ATOM 11966 C C . ASP G 1 226 ? 28.790 -10.839 49.317 1.00 38.54 226 ASP G C 1
ATOM 11967 O O . ASP G 1 226 ? 29.968 -10.719 48.983 1.00 38.25 226 ASP G O 1
ATOM 11972 N N . PRO G 1 227 ? 28.381 -10.619 50.577 1.00 38.12 227 PRO G N 1
ATOM 11973 C CA . PRO G 1 227 ? 29.326 -10.213 51.622 1.00 37.60 227 PRO G CA 1
ATOM 11974 C C . PRO G 1 227 ? 30.643 -10.989 51.649 1.00 36.99 227 PRO G C 1
ATOM 11975 O O . PRO G 1 227 ? 31.705 -10.408 51.891 1.00 36.57 227 PRO G O 1
ATOM 11979 N N . GLU G 1 228 ? 30.581 -12.290 51.381 1.00 36.70 228 GLU G N 1
ATOM 11980 C CA . GLU G 1 228 ? 31.782 -13.117 51.389 1.00 36.96 228 GLU G CA 1
ATOM 11981 C C . GLU G 1 228 ? 32.760 -12.686 50.305 1.00 37.74 228 GLU G C 1
ATOM 11982 O O . GLU G 1 228 ? 33.977 -12.778 50.487 1.00 37.67 228 GLU G O 1
ATOM 11988 N N . SER G 1 229 ? 32.232 -12.222 49.174 1.00 37.13 229 SER G N 1
ATOM 11989 C CA . SER G 1 229 ? 33.086 -11.771 48.081 1.00 35.87 229 SER G CA 1
ATOM 11990 C C . SER G 1 229 ? 33.759 -10.470 48.482 1.00 35.60 229 SER G C 1
ATOM 11991 O O . SER G 1 229 ? 34.874 -10.173 48.041 1.00 34.63 229 SER G O 1
ATOM 11994 N N . GLU G 1 230 ? 33.084 -9.695 49.325 1.00 34.58 230 GLU G N 1
ATOM 11995 C CA . GLU G 1 230 ? 33.653 -8.438 49.781 1.00 35.63 230 GLU G CA 1
ATOM 11996 C C . GLU G 1 230 ? 34.894 -8.719 50.630 1.00 34.65 230 GLU G C 1
ATOM 11997 O O . GLU G 1 230 ? 35.869 -7.968 50.588 1.00 33.84 230 GLU G O 1
ATOM 12003 N N . GLN G 1 231 ? 34.841 -9.810 51.393 1.00 34.16 231 GLN G N 1
ATOM 12004 C CA . GLN G 1 231 ? 35.945 -10.223 52.258 1.00 34.17 231 GLN G CA 1
ATOM 12005 C C . GLN G 1 231 ? 37.262 -10.353 51.505 1.00 34.08 231 GLN G C 1
ATOM 12006 O O . GLN G 1 231 ? 38.313 -9.971 52.018 1.00 34.53 231 GLN G O 1
ATOM 12012 N N . LEU G 1 232 ? 37.210 -10.911 50.299 1.00 33.45 232 LEU G N 1
ATOM 12013 C CA . LEU G 1 232 ? 38.418 -11.099 49.505 1.00 32.06 232 LEU G CA 1
ATOM 12014 C C . LEU G 1 232 ? 39.142 -9.783 49.288 1.00 31.69 232 LEU G C 1
ATOM 12015 O O . LEU G 1 232 ? 40.362 -9.727 49.344 1.00 32.56 232 LEU G O 1
ATOM 12020 N N . PHE G 1 233 ? 38.394 -8.718 49.037 1.00 32.66 233 PHE G N 1
ATOM 12021 C CA . PHE G 1 233 ? 39.023 -7.421 48.830 1.00 33.46 233 PHE G CA 1
ATOM 12022 C C . PHE G 1 233 ? 39.454 -6.836 50.167 1.00 34.41 233 PHE G C 1
ATOM 12023 O O . PHE G 1 233 ? 40.412 -6.065 50.241 1.00 34.65 233 PHE G O 1
ATOM 12031 N N . GLN G 1 234 ? 38.735 -7.205 51.223 1.00 35.33 234 GLN G N 1
ATOM 12032 C CA . GLN G 1 234 ? 39.061 -6.734 52.559 1.00 35.15 234 GLN G CA 1
ATOM 12033 C C . GLN G 1 234 ? 40.418 -7.328 52.918 1.00 34.47 234 GLN G C 1
ATOM 12034 O O . GLN G 1 234 ? 41.296 -6.638 53.434 1.00 34.51 234 GLN G O 1
ATOM 12040 N N . ALA G 1 235 ? 40.586 -8.612 52.616 1.00 33.88 235 ALA G N 1
ATOM 12041 C CA . ALA G 1 235 ? 41.839 -9.307 52.884 1.00 34.18 235 ALA G CA 1
ATOM 12042 C C . ALA G 1 235 ? 42.997 -8.573 52.213 1.00 34.46 235 ALA G C 1
ATOM 12043 O O . ALA G 1 235 ? 44.004 -8.280 52.856 1.00 35.46 235 ALA G O 1
ATOM 12045 N N . LEU G 1 236 ? 42.858 -8.264 50.928 1.00 34.56 236 LEU G N 1
ATOM 12046 C CA . LEU G 1 236 ? 43.920 -7.558 50.224 1.00 34.03 236 LEU G CA 1
ATOM 12047 C C . LEU G 1 236 ? 44.268 -6.239 50.899 1.00 34.21 236 LEU G C 1
ATOM 12048 O O . LEU G 1 236 ? 45.442 -5.887 51.014 1.00 34.51 236 LEU G O 1
ATOM 12053 N N . VAL G 1 237 ? 43.246 -5.507 51.328 1.00 34.97 237 VAL G N 1
ATOM 12054 C CA . VAL G 1 237 ? 43.449 -4.215 51.980 1.00 36.56 237 VAL G CA 1
ATOM 12055 C C . VAL G 1 237 ? 44.158 -4.357 53.321 1.00 37.95 237 VAL G C 1
ATOM 12056 O O . VAL G 1 237 ? 45.146 -3.672 53.581 1.00 35.93 237 VAL G O 1
ATOM 12060 N N . ASP G 1 238 ? 43.653 -5.246 54.170 1.00 40.75 238 ASP G N 1
ATOM 12061 C CA . ASP G 1 238 ? 44.260 -5.463 55.479 1.00 44.05 238 ASP G CA 1
ATOM 12062 C C . ASP G 1 238 ? 45.710 -5.897 55.327 1.00 45.88 238 ASP G C 1
ATOM 12063 O O . ASP G 1 238 ? 46.623 -5.293 55.899 1.00 46.91 238 ASP G O 1
ATOM 12068 N N . GLU G 1 239 ? 45.903 -6.958 54.551 1.00 47.74 239 GLU G N 1
ATOM 12069 C CA . GLU G 1 239 ? 47.222 -7.516 54.298 1.00 49.14 239 GLU G CA 1
ATOM 12070 C C . GLU G 1 239 ? 48.136 -6.456 53.707 1.00 49.42 239 GLU G C 1
ATOM 12071 O O . GLU G 1 239 ? 49.356 -6.528 53.838 1.00 50.09 239 GLU G O 1
ATOM 12077 N N . SER G 1 240 ? 47.537 -5.466 53.062 1.00 50.13 240 SER G N 1
ATOM 12078 C CA . SER G 1 240 ? 48.299 -4.401 52.436 1.00 52.28 240 SER G CA 1
ATOM 12079 C C . SER G 1 240 ? 48.801 -3.345 53.414 1.00 53.80 240 SER G C 1
ATOM 12080 O O . SER G 1 240 ? 49.928 -2.861 53.286 1.00 52.85 240 SER G O 1
ATOM 12083 N N . LYS G 1 241 ? 47.974 -2.978 54.387 1.00 55.85 241 LYS G N 1
ATOM 12084 C CA . LYS G 1 241 ? 48.395 -1.967 55.346 1.00 58.35 241 LYS G CA 1
ATOM 12085 C C . LYS G 1 241 ? 49.508 -2.500 56.241 1.00 58.92 241 LYS G C 1
ATOM 12086 O O . LYS G 1 241 ? 50.341 -1.737 56.731 1.00 59.77 241 LYS G O 1
ATOM 12092 N N . LYS G 1 242 ? 49.528 -3.816 56.430 1.00 58.99 242 LYS G N 1
ATOM 12093 C CA . LYS G 1 242 ? 50.547 -4.469 57.246 1.00 58.24 242 LYS G CA 1
ATOM 12094 C C . LYS G 1 242 ? 51.904 -4.477 56.531 1.00 58.01 242 LYS G C 1
ATOM 12095 O O . LYS G 1 242 ? 52.462 -5.581 56.366 1.00 57.80 242 LYS G O 1
ATOM 12101 N N . LEU H 1 3 ? 63.782 8.032 38.086 1.00 46.17 3 LEU H N 1
ATOM 12102 C CA . LEU H 1 3 ? 62.415 7.970 38.689 1.00 46.84 3 LEU H CA 1
ATOM 12103 C C . LEU H 1 3 ? 61.567 9.179 38.251 1.00 45.83 3 LEU H C 1
ATOM 12104 O O . LEU H 1 3 ? 61.280 10.062 39.057 1.00 47.99 3 LEU H O 1
ATOM 12109 N N . LYS H 1 4 ? 61.161 9.192 36.981 1.00 43.09 4 LYS H N 1
ATOM 12110 C CA . LYS H 1 4 ? 60.368 10.273 36.380 1.00 38.96 4 LYS H CA 1
ATOM 12111 C C . LYS H 1 4 ? 59.198 10.879 37.163 1.00 35.68 4 LYS H C 1
ATOM 12112 O O . LYS H 1 4 ? 58.710 10.297 38.130 1.00 35.80 4 LYS H O 1
ATOM 12118 N N . PRO H 1 5 ? 58.736 12.076 36.740 1.00 32.70 5 PRO H N 1
ATOM 12119 C CA . PRO H 1 5 ? 57.627 12.828 37.345 1.00 30.84 5 PRO H CA 1
ATOM 12120 C C . PRO H 1 5 ? 56.298 12.075 37.313 1.00 29.25 5 PRO H C 1
ATOM 12121 O O . PRO H 1 5 ? 55.861 11.625 36.258 1.00 27.03 5 PRO H O 1
ATOM 12125 N N . VAL H 1 6 ? 55.654 11.953 38.467 1.00 27.48 6 VAL H N 1
ATOM 12126 C CA . VAL H 1 6 ? 54.371 11.270 38.540 1.00 27.08 6 VAL H CA 1
ATOM 12127 C C . VAL H 1 6 ? 53.228 12.231 38.217 1.00 28.35 6 VAL H C 1
ATOM 12128 O O . VAL H 1 6 ? 52.952 13.163 38.978 1.00 29.04 6 VAL H O 1
ATOM 12132 N N . ILE H 1 7 ? 52.562 12.006 37.089 1.00 27.16 7 ILE H N 1
ATOM 12133 C CA . ILE H 1 7 ? 51.450 12.863 36.701 1.00 26.69 7 ILE H CA 1
ATOM 12134 C C . ILE H 1 7 ? 50.101 12.189 36.934 1.00 26.69 7 ILE H C 1
ATOM 12135 O O . ILE H 1 7 ? 49.810 11.145 36.349 1.00 26.80 7 ILE H O 1
ATOM 12140 N N . GLY H 1 8 ? 49.286 12.783 37.802 1.00 26.70 8 GLY H N 1
ATOM 12141 C CA . GLY H 1 8 ? 47.971 12.233 38.074 1.00 26.28 8 GLY H CA 1
ATOM 12142 C C . GLY H 1 8 ? 47.005 12.692 36.996 1.00 27.73 8 GLY H C 1
ATOM 12143 O O . GLY H 1 8 ? 46.873 13.892 36.754 1.00 28.02 8 GLY H O 1
ATOM 12144 N N . ILE H 1 9 ? 46.346 11.740 36.338 1.00 27.61 9 ILE H N 1
ATOM 12145 C CA . ILE H 1 9 ? 45.389 12.046 35.282 1.00 28.29 9 ILE H CA 1
ATOM 12146 C C . ILE H 1 9 ? 43.976 11.746 35.745 1.00 28.96 9 ILE H C 1
ATOM 12147 O O . ILE H 1 9 ? 43.634 10.609 36.082 1.00 28.85 9 ILE H O 1
ATOM 12152 N N . THR H 1 10 ? 43.155 12.784 35.743 1.00 30.60 10 THR H N 1
ATOM 12153 C CA . THR H 1 10 ? 41.773 12.690 36.184 1.00 33.22 10 THR H CA 1
ATOM 12154 C C . THR H 1 10 ? 40.883 11.986 35.150 1.00 33.18 10 THR H C 1
ATOM 12155 O O . THR H 1 10 ? 41.234 11.904 33.973 1.00 33.53 10 THR H O 1
ATOM 12159 N N . GLY H 1 11 ? 39.735 11.475 35.587 1.00 34.03 11 GLY H N 1
ATOM 12160 C CA . GLY H 1 11 ? 38.857 10.787 34.657 1.00 35.19 11 GLY H CA 1
ATOM 12161 C C . GLY H 1 11 ? 37.520 10.350 35.223 1.00 37.59 11 GLY H C 1
ATOM 12162 O O . GLY H 1 11 ? 36.698 9.764 34.504 1.00 39.89 11 GLY H O 1
ATOM 12163 N N . GLN H 1 30 ? 40.681 8.318 27.895 1.00 37.14 30 GLN H N 1
ATOM 12164 C CA . GLN H 1 30 ? 41.829 8.998 28.487 1.00 38.35 30 GLN H CA 1
ATOM 12165 C C . GLN H 1 30 ? 43.170 8.411 28.048 1.00 36.34 30 GLN H C 1
ATOM 12166 O O . GLN H 1 30 ? 44.224 8.833 28.528 1.00 35.85 30 GLN H O 1
ATOM 12172 N N . GLN H 1 31 ? 43.137 7.454 27.127 1.00 35.00 31 GLN H N 1
ATOM 12173 C CA . GLN H 1 31 ? 44.370 6.820 26.663 1.00 33.66 31 GLN H CA 1
ATOM 12174 C C . GLN H 1 31 ? 45.332 7.764 25.946 1.00 33.21 31 GLN H C 1
ATOM 12175 O O . GLN H 1 31 ? 46.551 7.633 26.083 1.00 30.38 31 GLN H O 1
ATOM 12181 N N . ARG H 1 32 ? 44.800 8.710 25.177 1.00 33.95 32 ARG H N 1
ATOM 12182 C CA . ARG H 1 32 ? 45.670 9.648 24.471 1.00 34.00 32 ARG H CA 1
ATOM 12183 C C . ARG H 1 32 ? 46.377 10.563 25.469 1.00 32.51 32 ARG H C 1
ATOM 12184 O O . ARG H 1 32 ? 47.467 11.063 25.195 1.00 30.96 32 ARG H O 1
ATOM 12192 N N . TYR H 1 33 ? 45.750 10.777 26.625 1.00 31.19 33 TYR H N 1
ATOM 12193 C CA . TYR H 1 33 ? 46.344 11.610 27.661 1.00 30.26 33 TYR H CA 1
ATOM 12194 C C . TYR H 1 33 ? 47.543 10.869 28.230 1.00 29.69 33 TYR H C 1
ATOM 12195 O O . TYR H 1 33 ? 48.603 11.457 28.424 1.00 30.61 33 TYR H O 1
ATOM 12204 N N . VAL H 1 34 ? 47.383 9.576 28.493 1.00 29.52 34 VAL H N 1
ATOM 12205 C CA . VAL H 1 34 ? 48.495 8.807 29.036 1.00 29.40 34 VAL H CA 1
ATOM 12206 C C . VAL H 1 34 ? 49.621 8.739 28.003 1.00 28.41 34 VAL H C 1
ATOM 12207 O O . VAL H 1 34 ? 50.801 8.781 28.356 1.00 28.03 34 VAL H O 1
ATOM 12211 N N . ASP H 1 35 ? 49.260 8.661 26.726 1.00 27.51 35 ASP H N 1
ATOM 12212 C CA . ASP H 1 35 ? 50.270 8.616 25.676 1.00 26.35 35 ASP H CA 1
ATOM 12213 C C . ASP H 1 35 ? 51.051 9.929 25.649 1.00 24.92 35 ASP H C 1
ATOM 12214 O O . ASP H 1 35 ? 52.275 9.928 25.503 1.00 24.82 35 ASP H O 1
ATOM 12219 N N . ALA H 1 36 ? 50.343 11.047 25.797 1.00 23.01 36 ALA H N 1
ATOM 12220 C CA . ALA H 1 36 ? 50.987 12.358 25.772 1.00 23.04 36 ALA H CA 1
ATOM 12221 C C . ALA H 1 36 ? 52.008 12.483 26.892 1.00 22.17 36 ALA H C 1
ATOM 12222 O O . ALA H 1 36 ? 53.140 12.891 26.659 1.00 21.07 36 ALA H O 1
ATOM 12224 N N . ILE H 1 37 ? 51.604 12.114 28.102 1.00 23.41 37 ILE H N 1
ATOM 12225 C CA . ILE H 1 37 ? 52.485 12.189 29.251 1.00 27.08 37 ILE H CA 1
ATOM 12226 C C . ILE H 1 37 ? 53.651 11.210 29.171 1.00 29.24 37 ILE H C 1
ATOM 12227 O O . ILE H 1 37 ? 54.775 11.546 29.551 1.00 30.64 37 ILE H O 1
ATOM 12232 N N . GLN H 1 38 ? 53.397 10.008 28.666 1.00 29.45 38 GLN H N 1
ATOM 12233 C CA . GLN H 1 38 ? 54.467 9.028 28.556 1.00 29.83 38 GLN H CA 1
ATOM 12234 C C . GLN H 1 38 ? 55.539 9.446 27.547 1.00 30.46 38 GLN H C 1
ATOM 12235 O O . GLN H 1 38 ? 56.731 9.223 27.776 1.00 29.10 38 GLN H O 1
ATOM 12241 N N . LYS H 1 39 ? 55.130 10.069 26.445 1.00 31.08 39 LYS H N 1
ATOM 12242 C CA . LYS H 1 39 ? 56.098 10.495 25.443 1.00 32.88 39 LYS H CA 1
ATOM 12243 C C . LYS H 1 39 ? 56.938 11.666 25.940 1.00 33.93 39 LYS H C 1
ATOM 12244 O O . LYS H 1 39 ? 58.046 11.898 25.456 1.00 34.02 39 LYS H O 1
ATOM 12250 N N . VAL H 1 40 ? 56.395 12.395 26.909 1.00 34.30 40 VAL H N 1
ATOM 12251 C CA . VAL H 1 40 ? 57.050 13.566 27.490 1.00 34.29 40 VAL H CA 1
ATOM 12252 C C . VAL H 1 40 ? 57.988 13.219 28.661 1.00 32.03 40 VAL H C 1
ATOM 12253 O O . VAL H 1 40 ? 58.675 14.084 29.205 1.00 29.78 40 VAL H O 1
ATOM 12257 N N . GLY H 1 41 ? 58.017 11.950 29.045 1.00 31.66 41 GLY H N 1
ATOM 12258 C CA . GLY H 1 41 ? 58.901 11.536 30.120 1.00 31.46 41 GLY H CA 1
ATOM 12259 C C . GLY H 1 41 ? 58.299 11.399 31.505 1.00 32.44 41 GLY H C 1
ATOM 12260 O O . GLY H 1 41 ? 59.017 11.143 32.473 1.00 32.85 41 GLY H O 1
ATOM 12261 N N . GLY H 1 42 ? 56.988 11.561 31.623 1.00 31.76 42 GLY H N 1
ATOM 12262 C CA . GLY H 1 42 ? 56.376 11.431 32.929 1.00 29.99 42 GLY H CA 1
ATOM 12263 C C . GLY H 1 42 ? 55.792 10.052 33.147 1.00 29.81 42 GLY H C 1
ATOM 12264 O O . GLY H 1 42 ? 55.611 9.284 32.198 1.00 30.39 42 GLY H O 1
ATOM 12265 N N . PHE H 1 43 ? 55.518 9.721 34.403 1.00 28.59 43 PHE H N 1
ATOM 12266 C CA . PHE H 1 43 ? 54.912 8.438 34.727 1.00 27.91 43 PHE H CA 1
ATOM 12267 C C . PHE H 1 43 ? 53.468 8.738 35.092 1.00 28.31 43 PHE H C 1
ATOM 12268 O O . PHE H 1 43 ? 53.188 9.252 36.180 1.00 28.37 43 PHE H O 1
ATOM 12276 N N . PRO H 1 44 ? 52.530 8.429 34.184 1.00 27.89 44 PRO H N 1
ATOM 12277 C CA . PRO H 1 44 ? 51.118 8.695 34.452 1.00 26.84 44 PRO H CA 1
ATOM 12278 C C . PRO H 1 44 ? 50.423 7.713 35.373 1.00 26.38 44 PRO H C 1
ATOM 12279 O O . PRO H 1 44 ? 50.765 6.538 35.455 1.00 26.87 44 PRO H O 1
ATOM 12283 N N . ILE H 1 45 ? 49.428 8.236 36.063 1.00 26.29 45 ILE H N 1
ATOM 12284 C CA . ILE H 1 45 ? 48.610 7.469 36.973 1.00 28.01 45 ILE H CA 1
ATOM 12285 C C . ILE H 1 45 ? 47.193 7.968 36.712 1.00 27.10 45 ILE H C 1
ATOM 12286 O O . ILE H 1 45 ? 46.996 9.137 36.383 1.00 28.77 45 ILE H O 1
ATOM 12291 N N . ALA H 1 46 ? 46.211 7.089 36.831 1.00 25.23 46 ALA H N 1
ATOM 12292 C CA . ALA H 1 46 ? 44.829 7.495 36.625 1.00 25.22 46 ALA H CA 1
ATOM 12293 C C . ALA H 1 46 ? 44.125 7.505 37.976 1.00 25.64 46 ALA H C 1
ATOM 12294 O O . ALA H 1 46 ? 44.069 6.481 38.663 1.00 25.83 46 ALA H O 1
ATOM 12296 N N . LEU H 1 47 ? 43.596 8.663 38.360 1.00 25.32 47 LEU H N 1
ATOM 12297 C CA . LEU H 1 47 ? 42.896 8.793 39.634 1.00 26.07 47 LEU H CA 1
ATOM 12298 C C . LEU H 1 47 ? 41.396 8.578 39.470 1.00 26.61 47 LEU H C 1
ATOM 12299 O O . LEU H 1 47 ? 40.695 9.406 38.892 1.00 28.46 47 LEU H O 1
ATOM 12304 N N . PRO H 1 48 ? 40.881 7.459 39.984 1.00 27.77 48 PRO H N 1
ATOM 12305 C CA . PRO H 1 48 ? 39.447 7.160 39.882 1.00 27.79 48 PRO H CA 1
ATOM 12306 C C . PRO H 1 48 ? 38.627 8.201 40.644 1.00 27.93 48 PRO H C 1
ATOM 12307 O O . PRO H 1 48 ? 39.178 9.007 41.390 1.00 26.44 48 PRO H O 1
ATOM 12311 N N . ILE H 1 49 ? 37.312 8.182 40.457 1.00 29.12 49 ILE H N 1
ATOM 12312 C CA . ILE H 1 49 ? 36.443 9.113 41.169 1.00 30.12 49 ILE H CA 1
ATOM 12313 C C . ILE H 1 49 ? 36.404 8.623 42.613 1.00 30.45 49 ILE H C 1
ATOM 12314 O O . ILE H 1 49 ? 36.118 7.452 42.861 1.00 31.01 49 ILE H O 1
ATOM 12319 N N . ASP H 1 50 ? 36.695 9.505 43.562 1.00 30.91 50 ASP H N 1
ATOM 12320 C CA . ASP H 1 50 ? 36.671 9.126 44.974 1.00 32.54 50 ASP H CA 1
ATOM 12321 C C . ASP H 1 50 ? 35.996 10.248 45.758 1.00 33.53 50 ASP H C 1
ATOM 12322 O O . ASP H 1 50 ? 35.593 11.257 45.178 1.00 32.69 50 ASP H O 1
ATOM 12327 N N . ASP H 1 51 ? 35.869 10.068 47.070 1.00 34.61 51 ASP H N 1
ATOM 12328 C CA . ASP H 1 51 ? 35.259 11.085 47.917 1.00 36.21 51 ASP H CA 1
ATOM 12329 C C . ASP H 1 51 ? 36.203 12.288 47.960 1.00 36.02 51 ASP H C 1
ATOM 12330 O O . ASP H 1 51 ? 37.420 12.121 48.060 1.00 35.01 51 ASP H O 1
ATOM 12335 N N . PRO H 1 52 ? 35.655 13.515 47.881 1.00 35.76 52 PRO H N 1
ATOM 12336 C CA . PRO H 1 52 ? 36.486 14.720 47.911 1.00 35.23 52 PRO H CA 1
ATOM 12337 C C . PRO H 1 52 ? 37.472 14.716 49.071 1.00 35.09 52 PRO H C 1
ATOM 12338 O O . PRO H 1 52 ? 38.553 15.298 48.977 1.00 34.29 52 PRO H O 1
ATOM 12342 N N . SER H 1 53 ? 37.106 14.057 50.165 1.00 34.25 53 SER H N 1
ATOM 12343 C CA . SER H 1 53 ? 37.997 14.014 51.309 1.00 35.27 53 SER H CA 1
ATOM 12344 C C . SER H 1 53 ? 39.347 13.367 50.966 1.00 35.14 53 SER H C 1
ATOM 12345 O O . SER H 1 53 ? 40.394 13.852 51.406 1.00 35.06 53 SER H O 1
ATOM 12348 N N . THR H 1 54 ? 39.329 12.302 50.161 1.00 34.22 54 THR H N 1
ATOM 12349 C CA . THR H 1 54 ? 40.562 11.601 49.779 1.00 33.57 54 THR H CA 1
ATOM 12350 C C . THR H 1 54 ? 41.450 12.406 48.841 1.00 33.12 54 THR H C 1
ATOM 12351 O O . THR H 1 54 ? 42.571 11.998 48.538 1.00 33.28 54 THR H O 1
ATOM 12355 N N . ALA H 1 55 ? 40.957 13.548 48.383 1.00 32.76 55 ALA H N 1
ATOM 12356 C CA . ALA H 1 55 ? 41.722 14.366 47.457 1.00 33.66 55 ALA H CA 1
ATOM 12357 C C . ALA H 1 55 ? 43.164 14.634 47.891 1.00 34.65 55 ALA H C 1
ATOM 12358 O O . ALA H 1 55 ? 44.085 14.487 47.085 1.00 34.94 55 ALA H O 1
ATOM 12360 N N . VAL H 1 56 ? 43.374 15.025 49.148 1.00 35.45 56 VAL H N 1
ATOM 12361 C CA . VAL H 1 56 ? 44.735 15.319 49.608 1.00 35.83 56 VAL H CA 1
ATOM 12362 C C . VAL H 1 56 ? 45.639 14.092 49.518 1.00 35.52 56 VAL H C 1
ATOM 12363 O O . VAL H 1 56 ? 46.796 14.194 49.100 1.00 35.22 56 VAL H O 1
ATOM 12367 N N . GLN H 1 57 ? 45.113 12.933 49.904 1.00 35.44 57 GLN H N 1
ATOM 12368 C CA . GLN H 1 57 ? 45.900 11.706 49.842 1.00 35.88 57 GLN H CA 1
ATOM 12369 C C . GLN H 1 57 ? 46.265 11.426 48.393 1.00 34.98 57 GLN H C 1
ATOM 12370 O O . GLN H 1 57 ? 47.362 10.953 48.096 1.00 34.94 57 GLN H O 1
ATOM 12376 N N . ALA H 1 58 ? 45.329 11.735 47.499 1.00 33.72 58 ALA H N 1
ATOM 12377 C CA . ALA H 1 58 ? 45.519 11.526 46.071 1.00 31.36 58 ALA H CA 1
ATOM 12378 C C . ALA H 1 58 ? 46.653 12.381 45.537 1.00 29.89 58 ALA H C 1
ATOM 12379 O O . ALA H 1 58 ? 47.617 11.857 44.978 1.00 29.81 58 ALA H O 1
ATOM 12381 N N . ILE H 1 59 ? 46.535 13.694 45.713 1.00 29.40 59 ILE H N 1
ATOM 12382 C CA . ILE H 1 59 ? 47.549 14.630 45.232 1.00 29.16 59 ILE H CA 1
ATOM 12383 C C . ILE H 1 59 ? 48.934 14.387 45.848 1.00 28.77 59 ILE H C 1
ATOM 12384 O O . ILE H 1 59 ? 49.959 14.751 45.263 1.00 25.76 59 ILE H O 1
ATOM 12389 N N . SER H 1 60 ? 48.968 13.749 47.015 1.00 29.25 60 SER H N 1
ATOM 12390 C CA . SER H 1 60 ? 50.243 13.475 47.668 1.00 30.52 60 SER H CA 1
ATOM 12391 C C . SER H 1 60 ? 51.004 12.416 46.877 1.00 31.49 60 SER H C 1
ATOM 12392 O O . SER H 1 60 ? 52.234 12.356 46.924 1.00 31.88 60 SER H O 1
ATOM 12395 N N . LEU H 1 61 ? 50.269 11.588 46.141 1.00 31.44 61 LEU H N 1
ATOM 12396 C CA . LEU H 1 61 ? 50.890 10.542 45.344 1.00 31.60 61 LEU H CA 1
ATOM 12397 C C . LEU H 1 61 ? 51.525 11.087 44.079 1.00 31.23 61 LEU H C 1
ATOM 12398 O O . LEU H 1 61 ? 52.302 10.390 43.429 1.00 32.34 61 LEU H O 1
ATOM 12403 N N . VAL H 1 62 ? 51.225 12.337 43.736 1.00 30.88 62 VAL H N 1
ATOM 12404 C CA . VAL H 1 62 ? 51.747 12.904 42.493 1.00 30.70 62 VAL H CA 1
ATOM 12405 C C . VAL H 1 62 ? 52.508 14.224 42.560 1.00 31.71 62 VAL H C 1
ATOM 12406 O O . VAL H 1 62 ? 52.423 14.971 43.536 1.00 31.52 62 VAL H O 1
ATOM 12410 N N . ASP H 1 63 ? 53.233 14.506 41.481 1.00 31.39 63 ASP H N 1
ATOM 12411 C CA . ASP H 1 63 ? 54.002 15.732 41.360 1.00 32.97 63 ASP H CA 1
ATOM 12412 C C . ASP H 1 63 ? 53.301 16.702 40.419 1.00 32.97 63 ASP H C 1
ATOM 12413 O O . ASP H 1 63 ? 53.624 17.884 40.391 1.00 34.57 63 ASP H O 1
ATOM 12418 N N . GLY H 1 64 ? 52.347 16.189 39.647 1.00 32.19 64 GLY H N 1
ATOM 12419 C CA . GLY H 1 64 ? 51.612 17.019 38.706 1.00 31.06 64 GLY H CA 1
ATOM 12420 C C . GLY H 1 64 ? 50.185 16.538 38.503 1.00 29.68 64 GLY H C 1
ATOM 12421 O O . GLY H 1 64 ? 49.893 15.354 38.659 1.00 30.20 64 GLY H O 1
ATOM 12422 N N . LEU H 1 65 ? 49.292 17.453 38.150 1.00 27.26 65 LEU H N 1
ATOM 12423 C CA . LEU H 1 65 ? 47.895 17.094 37.945 1.00 26.77 65 LEU H CA 1
ATOM 12424 C C . LEU H 1 65 ? 47.429 17.467 36.543 1.00 26.73 65 LEU H C 1
ATOM 12425 O O . LEU H 1 65 ? 47.717 18.560 36.046 1.00 24.95 65 LEU H O 1
ATOM 12430 N N . LEU H 1 66 ? 46.709 16.545 35.910 1.00 27.74 66 LEU H N 1
ATOM 12431 C CA . LEU H 1 66 ? 46.197 16.764 34.562 1.00 27.23 66 LEU H CA 1
ATOM 12432 C C . LEU H 1 66 ? 44.683 16.549 34.512 1.00 27.37 66 LEU H C 1
ATOM 12433 O O . LEU H 1 66 ? 44.198 15.419 34.605 1.00 27.52 66 LEU H O 1
ATOM 12438 N N . LEU H 1 67 ? 43.941 17.644 34.390 1.00 26.75 67 LEU H N 1
ATOM 12439 C CA . LEU H 1 67 ? 42.490 17.574 34.295 1.00 26.21 67 LEU H CA 1
ATOM 12440 C C . LEU H 1 67 ? 42.158 17.315 32.824 1.00 25.54 67 LEU H C 1
ATOM 12441 O O . LEU H 1 67 ? 42.665 18.009 31.937 1.00 23.40 67 LEU H O 1
ATOM 12446 N N . THR H 1 68 ? 41.315 16.310 32.580 1.00 24.25 68 THR H N 1
ATOM 12447 C CA . THR H 1 68 ? 40.925 15.925 31.227 1.00 22.98 68 THR H CA 1
ATOM 12448 C C . THR H 1 68 ? 39.498 16.321 30.862 1.00 23.50 68 THR H C 1
ATOM 12449 O O . THR H 1 68 ? 38.731 16.803 31.699 1.00 22.67 68 THR H O 1
ATOM 12453 N N . GLY H 1 69 ? 39.153 16.094 29.599 1.00 23.50 69 GLY H N 1
ATOM 12454 C CA . GLY H 1 69 ? 37.821 16.407 29.125 1.00 24.58 69 GLY H CA 1
ATOM 12455 C C . GLY H 1 69 ? 36.804 15.430 29.681 1.00 26.42 69 GLY H C 1
ATOM 12456 O O . GLY H 1 69 ? 37.155 14.430 30.323 1.00 24.12 69 GLY H O 1
ATOM 12457 N N . GLY H 1 70 ? 35.534 15.725 29.429 1.00 27.13 70 GLY H N 1
ATOM 12458 C CA . GLY H 1 70 ? 34.459 14.877 29.905 1.00 27.49 70 GLY H CA 1
ATOM 12459 C C . GLY H 1 70 ? 33.135 15.596 29.760 1.00 29.20 70 GLY H C 1
ATOM 12460 O O . GLY H 1 70 ? 32.973 16.449 28.886 1.00 29.13 70 GLY H O 1
ATOM 12461 N N . GLN H 1 71 ? 32.188 15.267 30.626 1.00 30.59 71 GLN H N 1
ATOM 12462 C CA . GLN H 1 71 ? 30.871 15.881 30.578 1.00 31.81 71 GLN H CA 1
ATOM 12463 C C . GLN H 1 71 ? 30.872 17.347 31.017 1.00 31.75 71 GLN H C 1
ATOM 12464 O O . GLN H 1 71 ? 31.900 17.872 31.445 1.00 31.28 71 GLN H O 1
ATOM 12470 N N . ASP H 1 72 ? 29.721 18.006 30.894 1.00 30.25 72 ASP H N 1
ATOM 12471 C CA . ASP H 1 72 ? 29.610 19.404 31.294 1.00 31.04 72 ASP H CA 1
ATOM 12472 C C . ASP H 1 72 ? 29.658 19.462 32.818 1.00 30.51 72 ASP H C 1
ATOM 12473 O O . ASP H 1 72 ? 29.428 18.460 33.488 1.00 30.19 72 ASP H O 1
ATOM 12478 N N . ILE H 1 73 ? 29.953 20.630 33.369 1.00 30.38 73 ILE H N 1
ATOM 12479 C CA . ILE H 1 73 ? 30.012 20.760 34.818 1.00 30.33 73 ILE H CA 1
ATOM 12480 C C . ILE H 1 73 ? 28.621 20.958 35.409 1.00 29.84 73 ILE H C 1
ATOM 12481 O O . ILE H 1 73 ? 27.812 21.714 34.871 1.00 30.38 73 ILE H O 1
ATOM 12486 N N . THR H 1 74 ? 28.347 20.272 36.514 1.00 30.36 74 THR H N 1
ATOM 12487 C CA . THR H 1 74 ? 27.062 20.390 37.197 1.00 28.89 74 THR H CA 1
ATOM 12488 C C . THR H 1 74 ? 26.780 21.878 37.355 1.00 29.29 74 THR H C 1
ATOM 12489 O O . THR H 1 74 ? 27.594 22.622 37.909 1.00 27.88 74 THR H O 1
ATOM 12493 N N . PRO H 1 75 ? 25.620 22.332 36.858 1.00 29.28 75 PRO H N 1
ATOM 12494 C CA . PRO H 1 75 ? 25.180 23.732 36.903 1.00 30.04 75 PRO H CA 1
ATOM 12495 C C . PRO H 1 75 ? 25.012 24.369 38.284 1.00 30.81 75 PRO H C 1
ATOM 12496 O O . PRO H 1 75 ? 25.216 25.582 38.445 1.00 30.39 75 PRO H O 1
ATOM 12500 N N . GLN H 1 76 ? 24.634 23.576 39.279 1.00 29.90 76 GLN H N 1
ATOM 12501 C CA . GLN H 1 76 ? 24.472 24.139 40.608 1.00 29.43 76 GLN H CA 1
ATOM 12502 C C . GLN H 1 76 ? 25.824 24.551 41.195 1.00 30.65 76 GLN H C 1
ATOM 12503 O O . GLN H 1 76 ? 25.890 25.453 42.035 1.00 29.45 76 GLN H O 1
ATOM 12509 N N . LEU H 1 77 ? 26.902 23.907 40.749 1.00 30.89 77 LEU H N 1
ATOM 12510 C CA . LEU H 1 77 ? 28.220 24.251 41.267 1.00 31.19 77 LEU H CA 1
ATOM 12511 C C . LEU H 1 77 ? 28.527 25.721 41.019 1.00 31.43 77 LEU H C 1
ATOM 12512 O O . LEU H 1 77 ? 29.324 26.317 41.741 1.00 30.75 77 LEU H O 1
ATOM 12517 N N . TYR H 1 78 ? 27.905 26.310 40.000 1.00 31.37 78 TYR H N 1
ATOM 12518 C CA . TYR H 1 78 ? 28.096 27.735 39.769 1.00 30.61 78 TYR H CA 1
ATOM 12519 C C . TYR H 1 78 ? 26.757 28.461 39.869 1.00 31.42 78 TYR H C 1
ATOM 12520 O O . TYR H 1 78 ? 26.473 29.411 39.138 1.00 31.66 78 TYR H O 1
ATOM 12529 N N . LEU H 1 79 ? 25.943 27.981 40.807 1.00 31.42 79 LEU H N 1
ATOM 12530 C CA . LEU H 1 79 ? 24.627 28.537 41.117 1.00 32.19 79 LEU H CA 1
ATOM 12531 C C . LEU H 1 79 ? 23.649 28.720 39.963 1.00 32.11 79 LEU H C 1
ATOM 12532 O O . LEU H 1 79 ? 23.174 29.830 39.708 1.00 34.62 79 LEU H O 1
ATOM 12537 N N . GLU H 1 80 ? 23.331 27.626 39.280 1.00 30.52 80 GLU H N 1
ATOM 12538 C CA . GLU H 1 80 ? 22.396 27.667 38.159 1.00 27.56 80 GLU H CA 1
ATOM 12539 C C . GLU H 1 80 ? 21.628 26.355 38.036 1.00 25.74 80 GLU H C 1
ATOM 12540 O O . GLU H 1 80 ? 22.209 25.280 38.152 1.00 25.08 80 GLU H O 1
ATOM 12546 N N . GLU H 1 81 ? 20.319 26.440 37.823 1.00 25.16 81 GLU H N 1
ATOM 12547 C CA . GLU H 1 81 ? 19.530 25.233 37.635 1.00 23.18 81 GLU H CA 1
ATOM 12548 C C . GLU H 1 81 ? 19.853 24.758 36.217 1.00 23.15 81 GLU H C 1
ATOM 12549 O O . GLU H 1 81 ? 20.349 25.537 35.395 1.00 22.77 81 GLU H O 1
ATOM 12555 N N . PRO H 1 82 ? 19.584 23.477 35.908 1.00 22.27 82 PRO H N 1
ATOM 12556 C CA . PRO H 1 82 ? 19.883 22.966 34.566 1.00 20.05 82 PRO H CA 1
ATOM 12557 C C . PRO H 1 82 ? 19.026 23.515 33.433 1.00 19.31 82 PRO H C 1
ATOM 12558 O O . PRO H 1 82 ? 17.799 23.433 33.454 1.00 16.49 82 PRO H O 1
ATOM 12562 N N . SER H 1 83 ? 19.719 24.083 32.452 1.00 19.19 83 SER H N 1
ATOM 12563 C CA . SER H 1 83 ? 19.131 24.662 31.249 1.00 20.63 83 SER H CA 1
ATOM 12564 C C . SER H 1 83 ? 18.686 23.546 30.292 1.00 20.25 83 SER H C 1
ATOM 12565 O O . SER H 1 83 ? 19.287 22.468 30.265 1.00 20.31 83 SER H O 1
ATOM 12568 N N . GLN H 1 84 ? 17.649 23.806 29.502 1.00 20.11 84 GLN H N 1
ATOM 12569 C CA . GLN H 1 84 ? 17.147 22.815 28.550 1.00 19.72 84 GLN H CA 1
ATOM 12570 C C . GLN H 1 84 ? 18.203 22.286 27.586 1.00 19.86 84 GLN H C 1
ATOM 12571 O O . GLN H 1 84 ? 18.114 21.143 27.146 1.00 18.66 84 GLN H O 1
ATOM 12577 N N . GLU H 1 85 ? 19.200 23.099 27.245 1.00 20.97 85 GLU H N 1
ATOM 12578 C CA . GLU H 1 85 ? 20.233 22.621 26.329 1.00 21.21 85 GLU H CA 1
ATOM 12579 C C . GLU H 1 85 ? 21.537 22.208 27.003 1.00 20.12 85 GLU H C 1
ATOM 12580 O O . GLU H 1 85 ? 22.580 22.120 26.355 1.00 19.07 85 GLU H O 1
ATOM 12586 N N . ILE H 1 86 ? 21.481 21.937 28.303 1.00 19.78 86 ILE H N 1
ATOM 12587 C CA . ILE H 1 86 ? 22.682 21.488 29.002 1.00 19.84 86 ILE H CA 1
ATOM 12588 C C . ILE H 1 86 ? 22.807 19.996 28.731 1.00 20.33 86 ILE H C 1
ATOM 12589 O O . ILE H 1 86 ? 21.804 19.296 28.626 1.00 19.63 86 ILE H O 1
ATOM 12594 N N . GLY H 1 87 ? 24.034 19.507 28.607 1.00 21.58 87 GLY H N 1
ATOM 12595 C CA . GLY H 1 87 ? 24.224 18.092 28.351 1.00 22.40 87 GLY H CA 1
ATOM 12596 C C . GLY H 1 87 ? 24.193 17.262 29.622 1.00 25.83 87 GLY H C 1
ATOM 12597 O O . GLY H 1 87 ? 23.531 17.616 30.602 1.00 26.66 87 GLY H O 1
ATOM 12598 N N . ALA H 1 88 ? 24.907 16.145 29.612 1.00 25.98 88 ALA H N 1
ATOM 12599 C CA . ALA H 1 88 ? 24.953 15.288 30.780 1.00 27.39 88 ALA H CA 1
ATOM 12600 C C . ALA H 1 88 ? 26.062 15.776 31.703 1.00 28.09 88 ALA H C 1
ATOM 12601 O O . ALA H 1 88 ? 26.991 16.447 31.261 1.00 27.74 88 ALA H O 1
ATOM 12603 N N . TYR H 1 89 ? 25.948 15.452 32.987 1.00 30.44 89 TYR H N 1
ATOM 12604 C CA . TYR H 1 89 ? 26.964 15.818 33.971 1.00 32.31 89 TYR H CA 1
ATOM 12605 C C . TYR H 1 89 ? 26.974 14.792 35.105 1.00 33.60 89 TYR H C 1
ATOM 12606 O O . TYR H 1 89 ? 25.998 14.068 35.305 1.00 34.35 89 TYR H O 1
ATOM 12615 N N . PHE H 1 90 ? 28.088 14.707 35.824 1.00 34.65 90 PHE H N 1
ATOM 12616 C CA . PHE H 1 90 ? 28.216 13.741 36.908 1.00 35.02 90 PHE H CA 1
ATOM 12617 C C . PHE H 1 90 ? 28.754 14.396 38.171 1.00 35.58 90 PHE H C 1
ATOM 12618 O O . PHE H 1 90 ? 29.965 14.541 38.347 1.00 35.85 90 PHE H O 1
ATOM 12626 N N . PRO H 1 91 ? 27.854 14.784 39.078 1.00 35.26 91 PRO H N 1
ATOM 12627 C CA . PRO H 1 91 ? 28.227 15.430 40.336 1.00 35.07 91 PRO H CA 1
ATOM 12628 C C . PRO H 1 91 ? 29.473 14.841 41.008 1.00 34.77 91 PRO H C 1
ATOM 12629 O O . PRO H 1 91 ? 30.455 15.551 41.235 1.00 34.36 91 PRO H O 1
ATOM 12633 N N . PRO H 1 92 ? 29.457 13.535 41.319 1.00 34.05 92 PRO H N 1
ATOM 12634 C CA . PRO H 1 92 ? 30.611 12.900 41.968 1.00 33.65 92 PRO H CA 1
ATOM 12635 C C . PRO H 1 92 ? 31.930 13.275 41.300 1.00 33.56 92 PRO H C 1
ATOM 12636 O O . PRO H 1 92 ? 32.910 13.601 41.973 1.00 33.58 92 PRO H O 1
ATOM 12640 N N . ARG H 1 93 ? 31.940 13.229 39.972 1.00 32.80 93 ARG H N 1
ATOM 12641 C CA . ARG H 1 93 ? 33.118 13.581 39.194 1.00 32.69 93 ARG H CA 1
ATOM 12642 C C . ARG H 1 93 ? 33.551 15.032 39.450 1.00 32.52 93 ARG H C 1
ATOM 12643 O O . ARG H 1 93 ? 34.727 15.299 39.683 1.00 32.62 93 ARG H O 1
ATOM 12651 N N . ASP H 1 94 ? 32.605 15.966 39.410 1.00 32.80 94 ASP H N 1
ATOM 12652 C CA . ASP H 1 94 ? 32.922 17.376 39.639 1.00 34.40 94 ASP H CA 1
ATOM 12653 C C . ASP H 1 94 ? 33.407 17.633 41.068 1.00 33.98 94 ASP H C 1
ATOM 12654 O O . ASP H 1 94 ? 34.400 18.325 41.294 1.00 33.16 94 ASP H O 1
ATOM 12659 N N . SER H 1 95 ? 32.681 17.076 42.028 1.00 33.53 95 SER H N 1
ATOM 12660 C CA . SER H 1 95 ? 32.998 17.222 43.439 1.00 33.72 95 SER H CA 1
ATOM 12661 C C . SER H 1 95 ? 34.451 16.821 43.715 1.00 33.64 95 SER H C 1
ATOM 12662 O O . SER H 1 95 ? 35.218 17.570 44.323 1.00 33.43 95 SER H O 1
ATOM 12665 N N . TYR H 1 96 ? 34.830 15.639 43.248 1.00 32.92 96 TYR H N 1
ATOM 12666 C CA . TYR H 1 96 ? 36.175 15.140 43.457 1.00 32.50 96 TYR H CA 1
ATOM 12667 C C . TYR H 1 96 ? 37.242 15.940 42.733 1.00 31.30 96 TYR H C 1
ATOM 12668 O O . TYR H 1 96 ? 38.324 16.156 43.278 1.00 31.52 96 TYR H O 1
ATOM 12677 N N . GLU H 1 97 ? 36.956 16.375 41.509 1.00 29.74 97 GLU H N 1
ATOM 12678 C CA . GLU H 1 97 ? 37.943 17.139 40.752 1.00 28.84 97 GLU H CA 1
ATOM 12679 C C . GLU H 1 97 ? 38.192 18.515 41.352 1.00 27.94 97 GLU H C 1
ATOM 12680 O O . GLU H 1 97 ? 39.300 19.046 41.260 1.00 24.91 97 GLU H O 1
ATOM 12686 N N . ILE H 1 98 ? 37.162 19.106 41.951 1.00 27.66 98 ILE H N 1
ATOM 12687 C CA . ILE H 1 98 ? 37.333 20.414 42.565 1.00 28.64 98 ILE H CA 1
ATOM 12688 C C . ILE H 1 98 ? 38.274 20.262 43.770 1.00 30.54 98 ILE H C 1
ATOM 12689 O O . ILE H 1 98 ? 39.269 20.979 43.887 1.00 30.65 98 ILE H O 1
ATOM 12694 N N . ALA H 1 99 ? 37.970 19.308 44.648 1.00 31.54 99 ALA H N 1
ATOM 12695 C CA . ALA H 1 99 ? 38.797 19.055 45.827 1.00 31.57 99 ALA H CA 1
ATOM 12696 C C . ALA H 1 99 ? 40.213 18.674 45.393 1.00 31.79 99 ALA H C 1
ATOM 12697 O O . ALA H 1 99 ? 41.167 18.786 46.164 1.00 32.53 99 ALA H O 1
ATOM 12699 N N . LEU H 1 100 ? 40.337 18.239 44.146 1.00 31.75 100 LEU H N 1
ATOM 12700 C CA . LEU H 1 100 ? 41.620 17.820 43.601 1.00 32.05 100 LEU H CA 1
ATOM 12701 C C . LEU H 1 100 ? 42.481 18.998 43.187 1.00 31.34 100 LEU H C 1
ATOM 12702 O O . LEU H 1 100 ? 43.702 18.953 43.321 1.00 30.48 100 LEU H O 1
ATOM 12707 N N . VAL H 1 101 ? 41.854 20.047 42.666 1.00 31.14 101 VAL H N 1
ATOM 12708 C CA . VAL H 1 101 ? 42.608 21.221 42.265 1.00 32.33 101 VAL H CA 1
ATOM 12709 C C . VAL H 1 101 ? 42.999 22.025 43.503 1.00 33.01 101 VAL H C 1
ATOM 12710 O O . VAL H 1 101 ? 44.091 22.585 43.561 1.00 32.37 101 VAL H O 1
ATOM 12714 N N . ARG H 1 102 ? 42.113 22.072 44.495 1.00 34.09 102 ARG H N 1
ATOM 12715 C CA . ARG H 1 102 ? 42.405 22.807 45.720 1.00 36.03 102 ARG H CA 1
ATOM 12716 C C . ARG H 1 102 ? 43.605 22.181 46.423 1.00 35.39 102 ARG H C 1
ATOM 12717 O O . ARG H 1 102 ? 44.514 22.887 46.862 1.00 34.64 102 ARG H O 1
ATOM 12725 N N . ALA H 1 103 ? 43.606 20.854 46.517 1.00 34.79 103 ALA H N 1
ATOM 12726 C CA . ALA H 1 103 ? 44.702 20.131 47.153 1.00 34.03 103 ALA H CA 1
ATOM 12727 C C . ALA H 1 103 ? 45.987 20.308 46.340 1.00 33.75 103 ALA H C 1
ATOM 12728 O O . ALA H 1 103 ? 47.078 20.420 46.905 1.00 34.38 103 ALA H O 1
ATOM 12730 N N . ALA H 1 104 ? 45.856 20.345 45.016 1.00 32.91 104 ALA H N 1
ATOM 12731 C CA . ALA H 1 104 ? 47.008 20.527 44.136 1.00 32.64 104 ALA H CA 1
ATOM 12732 C C . ALA H 1 104 ? 47.577 21.929 44.338 1.00 31.69 104 ALA H C 1
ATOM 12733 O O . ALA H 1 104 ? 48.789 22.139 44.296 1.00 31.14 104 ALA H O 1
ATOM 12735 N N . LEU H 1 105 ? 46.681 22.884 44.555 1.00 31.85 105 LEU H N 1
ATOM 12736 C CA . LEU H 1 105 ? 47.064 24.273 44.776 1.00 31.54 105 LEU H CA 1
ATOM 12737 C C . LEU H 1 105 ? 47.770 24.444 46.118 1.00 30.27 105 LEU H C 1
ATOM 12738 O O . LEU H 1 105 ? 48.821 25.084 46.197 1.00 27.18 105 LEU H O 1
ATOM 12743 N N . ASP H 1 106 ? 47.191 23.869 47.169 1.00 30.30 106 ASP H N 1
ATOM 12744 C CA . ASP H 1 106 ? 47.791 23.962 48.489 1.00 32.01 106 ASP H CA 1
ATOM 12745 C C . ASP H 1 106 ? 49.234 23.476 48.421 1.00 32.99 106 ASP H C 1
ATOM 12746 O O . ASP H 1 106 ? 50.134 24.105 48.975 1.00 33.48 106 ASP H O 1
ATOM 12751 N N . ALA H 1 107 ? 49.447 22.365 47.720 1.00 33.24 107 ALA H N 1
ATOM 12752 C CA . ALA H 1 107 ? 50.777 21.783 47.578 1.00 32.87 107 ALA H CA 1
ATOM 12753 C C . ALA H 1 107 ? 51.618 22.492 46.520 1.00 33.13 107 ALA H C 1
ATOM 12754 O O . ALA H 1 107 ? 52.766 22.115 46.275 1.00 34.20 107 ALA H O 1
ATOM 12756 N N . GLY H 1 108 ? 51.051 23.520 45.897 1.00 32.28 108 GLY H N 1
ATOM 12757 C CA . GLY H 1 108 ? 51.780 24.259 44.883 1.00 31.44 108 GLY H CA 1
ATOM 12758 C C . GLY H 1 108 ? 52.216 23.434 43.686 1.00 31.84 108 GLY H C 1
ATOM 12759 O O . GLY H 1 108 ? 53.164 23.790 42.982 1.00 32.08 108 GLY H O 1
ATOM 12760 N N . LYS H 1 109 ? 51.528 22.327 43.436 1.00 32.52 109 LYS H N 1
ATOM 12761 C CA . LYS H 1 109 ? 51.878 21.479 42.301 1.00 31.50 109 LYS H CA 1
ATOM 12762 C C . LYS H 1 109 ? 51.259 21.999 41.008 1.00 30.31 109 LYS H C 1
ATOM 12763 O O . LYS H 1 109 ? 50.156 22.543 41.012 1.00 29.29 109 LYS H O 1
ATOM 12769 N N . PRO H 1 110 ? 51.974 21.843 39.883 1.00 30.34 110 PRO H N 1
ATOM 12770 C CA . PRO H 1 110 ? 51.524 22.296 38.564 1.00 30.71 110 PRO H CA 1
ATOM 12771 C C . PRO H 1 110 ? 50.240 21.628 38.083 1.00 30.15 110 PRO H C 1
ATOM 12772 O O . PRO H 1 110 ? 50.022 20.442 38.314 1.00 30.00 110 PRO H O 1
ATOM 12776 N N . ILE H 1 111 ? 49.398 22.403 37.407 1.00 30.32 111 ILE H N 1
ATOM 12777 C CA . ILE H 1 111 ? 48.126 21.901 36.897 1.00 29.68 111 ILE H CA 1
ATOM 12778 C C . ILE H 1 111 ? 47.921 22.253 35.417 1.00 29.86 111 ILE H C 1
ATOM 12779 O O . ILE H 1 111 ? 48.096 23.402 35.009 1.00 29.58 111 ILE H O 1
ATOM 12784 N N . PHE H 1 112 ? 47.567 21.249 34.617 1.00 29.98 112 PHE H N 1
ATOM 12785 C CA . PHE H 1 112 ? 47.299 21.441 33.189 1.00 29.13 112 PHE H CA 1
ATOM 12786 C C . PHE H 1 112 ? 45.851 20.995 32.964 1.00 29.92 112 PHE H C 1
ATOM 12787 O O . PHE H 1 112 ? 45.515 19.820 33.159 1.00 30.22 112 PHE H O 1
ATOM 12795 N N . ALA H 1 113 ? 44.997 21.943 32.574 1.00 29.06 113 ALA H N 1
ATOM 12796 C CA . ALA H 1 113 ? 43.576 21.666 32.355 1.00 28.00 113 ALA H CA 1
ATOM 12797 C C . ALA H 1 113 ? 43.169 21.664 30.886 1.00 26.80 113 ALA H C 1
ATOM 12798 O O . ALA H 1 113 ? 43.470 22.597 30.138 1.00 26.70 113 ALA H O 1
ATOM 12800 N N . ILE H 1 114 ? 42.450 20.617 30.494 1.00 24.80 114 ILE H N 1
ATOM 12801 C CA . ILE H 1 114 ? 42.009 20.450 29.119 1.00 22.15 114 ILE H CA 1
ATOM 12802 C C . ILE H 1 114 ? 40.487 20.452 28.951 1.00 21.39 114 ILE H C 1
ATOM 12803 O O . ILE H 1 114 ? 39.768 19.769 29.678 1.00 18.35 114 ILE H O 1
ATOM 12808 N N . CYS H 1 115 ? 40.012 21.248 27.993 1.00 22.07 115 CYS H N 1
ATOM 12809 C CA . CYS H 1 115 ? 38.588 21.346 27.685 1.00 22.52 115 CYS H CA 1
ATOM 12810 C C . CYS H 1 115 ? 37.784 21.470 28.972 1.00 22.13 115 CYS H C 1
ATOM 12811 O O . CYS H 1 115 ? 37.830 22.488 29.650 1.00 23.78 115 CYS H O 1
ATOM 12814 N N . ARG H 1 116 ? 37.048 20.419 29.299 1.00 23.14 116 ARG H N 1
ATOM 12815 C CA . ARG H 1 116 ? 36.235 20.378 30.502 1.00 24.85 116 ARG H CA 1
ATOM 12816 C C . ARG H 1 116 ? 37.061 20.792 31.709 1.00 25.93 116 ARG H C 1
ATOM 12817 O O . ARG H 1 116 ? 36.560 21.439 32.632 1.00 26.12 116 ARG H O 1
ATOM 12825 N N . GLY H 1 117 ? 38.334 20.409 31.691 1.00 26.44 117 GLY H N 1
ATOM 12826 C CA . GLY H 1 117 ? 39.230 20.725 32.788 1.00 26.13 117 GLY H CA 1
ATOM 12827 C C . GLY H 1 117 ? 39.432 22.211 33.022 1.00 25.99 117 GLY H C 1
ATOM 12828 O O . GLY H 1 117 ? 39.403 22.679 34.162 1.00 24.99 117 GLY H O 1
ATOM 12837 N N . GLN H 1 119 ? 37.441 24.416 32.298 1.00 27.28 119 GLN H N 1
ATOM 12838 C CA . GLN H 1 119 ? 36.167 24.924 32.769 1.00 26.20 119 GLN H CA 1
ATOM 12839 C C . GLN H 1 119 ? 35.932 24.574 34.234 1.00 26.35 119 GLN H C 1
ATOM 12840 O O . GLN H 1 119 ? 35.393 25.387 34.990 1.00 25.31 119 GLN H O 1
ATOM 12846 N N . LEU H 1 120 ? 36.344 23.376 34.645 1.00 27.79 120 LEU H N 1
ATOM 12847 C CA . LEU H 1 120 ? 36.169 22.970 36.039 1.00 28.15 120 LEU H CA 1
ATOM 12848 C C . LEU H 1 120 ? 36.987 23.881 36.954 1.00 28.28 120 LEU H C 1
ATOM 12849 O O . LEU H 1 120 ? 36.485 24.385 37.964 1.00 28.02 120 LEU H O 1
ATOM 12854 N N . VAL H 1 121 ? 38.253 24.084 36.606 1.00 26.34 121 VAL H N 1
ATOM 12855 C CA . VAL H 1 121 ? 39.096 24.954 37.404 1.00 26.88 121 VAL H CA 1
ATOM 12856 C C . VAL H 1 121 ? 38.348 26.270 37.618 1.00 28.39 121 VAL H C 1
ATOM 12857 O O . VAL H 1 121 ? 38.186 26.722 38.749 1.00 29.01 121 VAL H O 1
ATOM 12861 N N . ASN H 1 122 ? 37.865 26.863 36.532 1.00 28.06 122 ASN H N 1
ATOM 12862 C CA . ASN H 1 122 ? 37.143 28.125 36.621 1.00 29.53 122 ASN H CA 1
ATOM 12863 C C . ASN H 1 122 ? 35.977 28.054 37.618 1.00 31.08 122 ASN H C 1
ATOM 12864 O O . ASN H 1 122 ? 35.843 28.915 38.492 1.00 31.00 122 ASN H O 1
ATOM 12869 N N . VAL H 1 123 ? 35.137 27.031 37.483 1.00 30.47 123 VAL H N 1
ATOM 12870 C CA . VAL H 1 123 ? 33.996 26.856 38.371 1.00 30.25 123 VAL H CA 1
ATOM 12871 C C . VAL H 1 123 ? 34.468 26.603 39.797 1.00 30.83 123 VAL H C 1
ATOM 12872 O O . VAL H 1 123 ? 33.778 26.951 40.759 1.00 30.71 123 VAL H O 1
ATOM 12876 N N . ALA H 1 124 ? 35.645 25.995 39.925 1.00 30.03 124 ALA H N 1
ATOM 12877 C CA . ALA H 1 124 ? 36.216 25.691 41.236 1.00 29.32 124 ALA H CA 1
ATOM 12878 C C . ALA H 1 124 ? 36.566 26.958 42.022 1.00 28.15 124 ALA H C 1
ATOM 12879 O O . ALA H 1 124 ? 36.369 27.012 43.234 1.00 28.11 124 ALA H O 1
ATOM 12881 N N . LEU H 1 125 ? 37.079 27.973 41.331 1.00 27.04 125 LEU H N 1
ATOM 12882 C CA . LEU H 1 125 ? 37.439 29.230 41.980 1.00 26.92 125 LEU H CA 1
ATOM 12883 C C . LEU H 1 125 ? 36.388 30.336 41.835 1.00 28.08 125 LEU H C 1
ATOM 12884 O O . LEU H 1 125 ? 36.732 31.518 41.818 1.00 29.29 125 LEU H O 1
ATOM 12889 N N . GLY H 1 126 ? 35.116 29.953 41.711 1.00 28.32 126 GLY H N 1
ATOM 12890 C CA . GLY H 1 126 ? 34.039 30.932 41.618 1.00 27.94 126 GLY H CA 1
ATOM 12891 C C . GLY H 1 126 ? 33.635 31.568 40.293 1.00 28.97 126 GLY H C 1
ATOM 12892 O O . GLY H 1 126 ? 33.009 32.633 40.295 1.00 27.69 126 GLY H O 1
ATOM 12893 N N . GLY H 1 127 ? 33.974 30.944 39.167 1.00 28.94 127 GLY H N 1
ATOM 12894 C CA . GLY H 1 127 ? 33.596 31.506 37.874 1.00 27.18 127 GLY H CA 1
ATOM 12895 C C . GLY H 1 127 ? 32.360 30.806 37.328 1.00 26.45 127 GLY H C 1
ATOM 12896 O O . GLY H 1 127 ? 31.887 29.833 37.922 1.00 25.87 127 GLY H O 1
ATOM 12897 N N . THR H 1 128 ? 31.819 31.293 36.212 1.00 26.15 128 THR H N 1
ATOM 12898 C CA . THR H 1 128 ? 30.635 30.667 35.620 1.00 24.49 128 THR H CA 1
ATOM 12899 C C . THR H 1 128 ? 30.878 30.208 34.182 1.00 24.45 128 THR H C 1
ATOM 12900 O O . THR H 1 128 ? 31.951 30.435 33.613 1.00 22.83 128 THR H O 1
ATOM 12904 N N . LEU H 1 129 ? 29.870 29.564 33.598 1.00 24.37 129 LEU H N 1
ATOM 12905 C CA . LEU H 1 129 ? 29.967 29.055 32.234 1.00 22.57 129 LEU H CA 1
ATOM 12906 C C . LEU H 1 129 ? 28.683 29.283 31.440 1.00 23.04 129 LEU H C 1
ATOM 12907 O O . LEU H 1 129 ? 27.599 29.499 32.005 1.00 21.08 129 LEU H O 1
ATOM 12912 N N . TYR H 1 130 ? 28.805 29.234 30.118 1.00 21.87 130 TYR H N 1
ATOM 12913 C CA . TYR H 1 130 ? 27.627 29.337 29.279 1.00 22.20 130 TYR H CA 1
ATOM 12914 C C . TYR H 1 130 ? 27.192 27.875 29.223 1.00 23.44 130 TYR H C 1
ATOM 12915 O O . TYR H 1 130 ? 28.026 27.000 28.984 1.00 24.44 130 TYR H O 1
ATOM 12924 N N . GLN H 1 131 ? 25.913 27.587 29.454 1.00 23.92 131 GLN H N 1
ATOM 12925 C CA . GLN H 1 131 ? 25.481 26.190 29.437 1.00 24.92 131 GLN H CA 1
ATOM 12926 C C . GLN H 1 131 ? 25.408 25.560 28.049 1.00 24.80 131 GLN H C 1
ATOM 12927 O O . GLN H 1 131 ? 25.358 24.332 27.908 1.00 23.06 131 GLN H O 1
ATOM 12933 N N . ASP H 1 132 ? 25.422 26.402 27.024 1.00 24.65 132 ASP H N 1
ATOM 12934 C CA . ASP H 1 132 ? 25.371 25.918 25.657 1.00 23.27 132 ASP H CA 1
ATOM 12935 C C . ASP H 1 132 ? 25.661 27.036 24.680 1.00 22.33 132 ASP H C 1
ATOM 12936 O O . ASP H 1 132 ? 25.292 28.188 24.920 1.00 21.65 132 ASP H O 1
ATOM 12941 N N . ILE H 1 133 ? 26.311 26.685 23.573 1.00 19.85 133 ILE H N 1
ATOM 12942 C CA . ILE H 1 133 ? 26.676 27.652 22.544 1.00 18.75 133 ILE H CA 1
ATOM 12943 C C . ILE H 1 133 ? 25.497 28.508 22.071 1.00 19.03 133 ILE H C 1
ATOM 12944 O O . ILE H 1 133 ? 25.691 29.657 21.678 1.00 20.08 133 ILE H O 1
ATOM 12949 N N . SER H 1 134 ? 24.277 27.974 22.120 1.00 19.41 134 SER H N 1
ATOM 12950 C CA . SER H 1 134 ? 23.111 28.744 21.673 1.00 20.95 134 SER H CA 1
ATOM 12951 C C . SER H 1 134 ? 22.773 29.880 22.634 1.00 22.30 134 SER H C 1
ATOM 12952 O O . SER H 1 134 ? 22.025 30.796 22.294 1.00 22.03 134 SER H O 1
ATOM 12955 N N . GLN H 1 135 ? 23.331 29.823 23.835 1.00 23.54 135 GLN H N 1
ATOM 12956 C CA . GLN H 1 135 ? 23.064 30.835 24.839 1.00 25.37 135 GLN H CA 1
ATOM 12957 C C . GLN H 1 135 ? 23.946 32.073 24.749 1.00 27.79 135 GLN H C 1
ATOM 12958 O O . GLN H 1 135 ? 23.672 33.066 25.415 1.00 29.99 135 GLN H O 1
ATOM 12964 N N . VAL H 1 136 ? 25.003 32.018 23.942 1.00 28.82 136 VAL H N 1
ATOM 12965 C CA . VAL H 1 136 ? 25.903 33.159 23.784 1.00 30.16 136 VAL H CA 1
ATOM 12966 C C . VAL H 1 136 ? 25.176 34.283 23.026 1.00 31.48 136 VAL H C 1
ATOM 12967 O O . VAL H 1 136 ? 24.580 34.052 21.977 1.00 31.67 136 VAL H O 1
ATOM 12971 N N . GLU H 1 137 ? 25.226 35.497 23.567 1.00 33.40 137 GLU H N 1
ATOM 12972 C CA . GLU H 1 137 ? 24.532 36.641 22.968 1.00 35.40 137 GLU H CA 1
ATOM 12973 C C . GLU H 1 137 ? 24.916 36.958 21.526 1.00 33.09 137 GLU H C 1
ATOM 12974 O O . GLU H 1 137 ? 24.104 37.485 20.768 1.00 31.61 137 GLU H O 1
ATOM 12980 N N . THR H 1 138 ? 26.148 36.642 21.150 1.00 32.06 138 THR H N 1
ATOM 12981 C CA . THR H 1 138 ? 26.608 36.864 19.781 1.00 31.22 138 THR H CA 1
ATOM 12982 C C . THR H 1 138 ? 26.837 35.496 19.149 1.00 29.77 138 THR H C 1
ATOM 12983 O O . THR H 1 138 ? 27.276 34.571 19.831 1.00 30.31 138 THR H O 1
ATOM 12987 N N . LYS H 1 139 ? 26.526 35.360 17.863 1.00 27.67 139 LYS H N 1
ATOM 12988 C CA . LYS H 1 139 ? 26.695 34.084 17.176 1.00 26.51 139 LYS H CA 1
ATOM 12989 C C . LYS H 1 139 ? 28.136 33.593 17.202 1.00 24.65 139 LYS H C 1
ATOM 12990 O O . LYS H 1 139 ? 29.033 34.215 16.636 1.00 24.52 139 LYS H O 1
ATOM 12996 N N . ALA H 1 140 ? 28.345 32.462 17.864 1.00 22.21 140 ALA H N 1
ATOM 12997 C CA . ALA H 1 140 ? 29.668 31.866 17.989 1.00 20.40 140 ALA H CA 1
ATOM 12998 C C . ALA H 1 140 ? 30.059 31.071 16.755 1.00 20.04 140 ALA H C 1
ATOM 12999 O O . ALA H 1 140 ? 29.212 30.725 15.923 1.00 18.77 140 ALA H O 1
ATOM 13001 N N . LEU H 1 141 ? 31.354 30.801 16.636 1.00 17.74 141 LEU H N 1
ATOM 13002 C CA . LEU H 1 141 ? 31.869 30.009 15.534 1.00 17.65 141 LEU H CA 1
ATOM 13003 C C . LEU H 1 141 ? 31.609 28.573 15.918 1.00 17.51 141 LEU H C 1
ATOM 13004 O O . LEU H 1 141 ? 31.148 28.298 17.026 1.00 16.93 141 LEU H O 1
ATOM 13009 N N . GLN H 1 142 ? 31.889 27.650 15.010 1.00 18.09 142 GLN H N 1
ATOM 13010 C CA . GLN H 1 142 ? 31.690 26.249 15.338 1.00 18.82 142 GLN H CA 1
ATOM 13011 C C . GLN H 1 142 ? 32.766 25.834 16.334 1.00 18.58 142 GLN H C 1
ATOM 13012 O O . GLN H 1 142 ? 33.953 26.048 16.089 1.00 18.99 142 GLN H O 1
ATOM 13018 N N . HIS H 1 143 ? 32.348 25.262 17.459 1.00 19.21 143 HIS H N 1
ATOM 13019 C CA . HIS H 1 143 ? 33.283 24.804 18.480 1.00 20.65 143 HIS H CA 1
ATOM 13020 C C . HIS H 1 143 ? 33.153 23.306 18.712 1.00 21.63 143 HIS H C 1
ATOM 13021 O O . HIS H 1 143 ? 33.864 22.719 19.528 1.00 22.83 143 HIS H O 1
ATOM 13028 N N . LEU H 1 144 ? 32.235 22.693 17.976 1.00 22.55 144 LEU H N 1
ATOM 13029 C CA . LEU H 1 144 ? 32.015 21.252 18.044 1.00 23.70 144 LEU H CA 1
ATOM 13030 C C . LEU H 1 144 ? 32.336 20.783 16.621 1.00 22.44 144 LEU H C 1
ATOM 13031 O O . LEU H 1 144 ? 31.446 20.446 15.840 1.00 21.90 144 LEU H O 1
ATOM 13036 N N . GLN H 1 145 ? 33.627 20.774 16.299 1.00 21.29 145 GLN H N 1
ATOM 13037 C CA . GLN H 1 145 ? 34.089 20.420 14.965 1.00 21.54 145 GLN H CA 1
ATOM 13038 C C . GLN H 1 145 ? 33.729 19.041 14.435 1.00 21.36 145 GLN H C 1
ATOM 13039 O O . GLN H 1 145 ? 33.719 18.055 15.165 1.00 23.57 145 GLN H O 1
ATOM 13045 N N . ARG H 1 146 ? 33.430 18.994 13.143 1.00 21.10 146 ARG H N 1
ATOM 13046 C CA . ARG H 1 146 ? 33.098 17.751 12.458 1.00 22.43 146 ARG H CA 1
ATOM 13047 C C . ARG H 1 146 ? 34.345 17.351 11.672 1.00 22.16 146 ARG H C 1
ATOM 13048 O O . ARG H 1 146 ? 34.358 16.362 10.950 1.00 22.38 146 ARG H O 1
ATOM 13056 N N . VAL H 1 147 ? 35.398 18.146 11.833 1.00 23.21 147 VAL H N 1
ATOM 13057 C CA . VAL H 1 147 ? 36.673 17.905 11.172 1.00 22.22 147 VAL H CA 1
ATOM 13058 C C . VAL H 1 147 ? 37.364 16.803 11.945 1.00 22.77 147 VAL H C 1
ATOM 13059 O O . VAL H 1 147 ? 37.046 16.580 13.110 1.00 22.34 147 VAL H O 1
ATOM 13063 N N . ASP H 1 148 ? 38.309 16.123 11.308 1.00 23.11 148 ASP H N 1
ATOM 13064 C CA . ASP H 1 148 ? 39.057 15.072 11.982 1.00 26.26 148 ASP H CA 1
ATOM 13065 C C . ASP H 1 148 ? 39.524 15.635 13.332 1.00 26.94 148 ASP H C 1
ATOM 13066 O O . ASP H 1 148 ? 40.211 16.650 13.386 1.00 25.32 148 ASP H O 1
ATOM 13071 N N . GLU H 1 149 ? 39.144 14.969 14.417 1.00 28.46 149 GLU H N 1
ATOM 13072 C CA . GLU H 1 149 ? 39.490 15.419 15.761 1.00 30.56 149 GLU H CA 1
ATOM 13073 C C . GLU H 1 149 ? 40.966 15.738 16.006 1.00 31.41 149 GLU H C 1
ATOM 13074 O O . GLU H 1 149 ? 41.295 16.496 16.923 1.00 30.76 149 GLU H O 1
ATOM 13080 N N . GLN H 1 150 ? 41.852 15.174 15.191 1.00 31.87 150 GLN H N 1
ATOM 13081 C CA . GLN H 1 150 ? 43.284 15.404 15.354 1.00 31.58 150 GLN H CA 1
ATOM 13082 C C . GLN H 1 150 ? 43.758 16.725 14.761 1.00 31.02 150 GLN H C 1
ATOM 13083 O O . GLN H 1 150 ? 44.792 17.253 15.178 1.00 32.38 150 GLN H O 1
ATOM 13089 N N . LEU H 1 151 ? 43.014 17.255 13.791 1.00 29.85 151 LEU H N 1
ATOM 13090 C CA . LEU H 1 151 ? 43.378 18.516 13.146 1.00 28.62 151 LEU H CA 1
ATOM 13091 C C . LEU H 1 151 ? 42.720 19.720 13.812 1.00 28.17 151 LEU H C 1
ATOM 13092 O O . LEU H 1 151 ? 41.695 19.580 14.487 1.00 27.07 151 LEU H O 1
ATOM 13097 N N . GLY H 1 152 ? 43.311 20.897 13.599 1.00 26.38 152 GLY H N 1
ATOM 13098 C CA . GLY H 1 152 ? 42.775 22.129 14.153 1.00 25.98 152 GLY H CA 1
ATOM 13099 C C . GLY H 1 152 ? 41.645 22.626 13.271 1.00 26.63 152 GLY H C 1
ATOM 13100 O O . GLY H 1 152 ? 41.680 22.421 12.060 1.00 28.05 152 GLY H O 1
ATOM 13101 N N . SER H 1 153 ? 40.652 23.280 13.868 1.00 24.71 153 SER H N 1
ATOM 13102 C CA . SER H 1 153 ? 39.492 23.780 13.136 1.00 22.77 153 SER H CA 1
ATOM 13103 C C . SER H 1 153 ? 39.313 25.294 13.196 1.00 22.50 153 SER H C 1
ATOM 13104 O O . SER H 1 153 ? 38.908 25.904 12.212 1.00 22.25 153 SER H O 1
ATOM 13107 N N . HIS H 1 154 ? 39.579 25.900 14.347 1.00 21.61 154 HIS H N 1
ATOM 13108 C CA . HIS H 1 154 ? 39.462 27.350 14.465 1.00 22.53 154 HIS H CA 1
ATOM 13109 C C . HIS H 1 154 ? 40.790 27.990 14.873 1.00 25.18 154 HIS H C 1
ATOM 13110 O O . HIS H 1 154 ? 41.604 27.379 15.577 1.00 27.08 154 HIS H O 1
ATOM 13117 N N . THR H 1 155 ? 41.019 29.215 14.409 1.00 25.83 155 THR H N 1
ATOM 13118 C CA . THR H 1 155 ? 42.257 29.924 14.719 1.00 25.97 155 THR H CA 1
ATOM 13119 C C . THR H 1 155 ? 42.130 30.711 16.021 1.00 25.43 155 THR H C 1
ATOM 13120 O O . THR H 1 155 ? 41.073 31.272 16.315 1.00 25.05 155 THR H O 1
ATOM 13124 N N . ILE H 1 156 ? 43.210 30.749 16.796 1.00 24.80 156 ILE H N 1
ATOM 13125 C CA . ILE H 1 156 ? 43.204 31.459 18.068 1.00 24.78 156 ILE H CA 1
ATOM 13126 C C . ILE H 1 156 ? 44.226 32.594 18.142 1.00 25.53 156 ILE H C 1
ATOM 13127 O O . ILE H 1 156 ? 45.334 32.493 17.618 1.00 24.95 156 ILE H O 1
ATOM 13132 N N . ASP H 1 157 ? 43.832 33.680 18.795 1.00 27.44 157 ASP H N 1
ATOM 13133 C CA . ASP H 1 157 ? 44.704 34.829 18.989 1.00 28.74 157 ASP H CA 1
ATOM 13134 C C . ASP H 1 157 ? 45.285 34.595 20.375 1.00 30.02 157 ASP H C 1
ATOM 13135 O O . ASP H 1 157 ? 44.541 34.348 21.329 1.00 30.40 157 ASP H O 1
ATOM 13140 N N . ILE H 1 158 ? 46.606 34.666 20.493 1.00 30.90 158 ILE H N 1
ATOM 13141 C CA . ILE H 1 158 ? 47.250 34.417 21.773 1.00 33.40 158 ILE H CA 1
ATOM 13142 C C . ILE H 1 158 ? 47.916 35.645 22.391 1.00 35.06 158 ILE H C 1
ATOM 13143 O O . ILE H 1 158 ? 48.481 36.477 21.681 1.00 34.21 158 ILE H O 1
ATOM 13148 N N . GLU H 1 159 ? 47.825 35.763 23.716 1.00 37.82 159 GLU H N 1
ATOM 13149 C CA . GLU H 1 159 ? 48.453 36.876 24.431 1.00 40.74 159 GLU H CA 1
ATOM 13150 C C . GLU H 1 159 ? 49.950 36.655 24.287 1.00 40.23 159 GLU H C 1
ATOM 13151 O O . GLU H 1 159 ? 50.509 35.726 24.869 1.00 40.87 159 GLU H O 1
ATOM 13157 N N . PRO H 1 160 ? 50.621 37.511 23.510 1.00 39.89 160 PRO H N 1
ATOM 13158 C CA . PRO H 1 160 ? 52.063 37.410 23.272 1.00 39.98 160 PRO H CA 1
ATOM 13159 C C . PRO H 1 160 ? 52.950 37.380 24.512 1.00 39.41 160 PRO H C 1
ATOM 13160 O O . PRO H 1 160 ? 54.125 37.028 24.424 1.00 38.61 160 PRO H O 1
ATOM 13164 N N . THR H 1 161 ? 52.388 37.730 25.663 1.00 39.57 161 THR H N 1
ATOM 13165 C CA . THR H 1 161 ? 53.159 37.752 26.898 1.00 40.04 161 THR H CA 1
ATOM 13166 C C . THR H 1 161 ? 52.791 36.603 27.828 1.00 41.16 161 THR H C 1
ATOM 13167 O O . THR H 1 161 ? 53.234 36.562 28.977 1.00 41.86 161 THR H O 1
ATOM 13171 N N . SER H 1 162 ? 51.998 35.663 27.324 1.00 40.21 162 SER H N 1
ATOM 13172 C CA . SER H 1 162 ? 51.543 34.527 28.122 1.00 39.19 162 SER H CA 1
ATOM 13173 C C . SER H 1 162 ? 52.403 33.279 28.010 1.00 38.55 162 SER H C 1
ATOM 13174 O O . SER H 1 162 ? 53.240 33.156 27.114 1.00 37.32 162 SER H O 1
ATOM 13177 N N . GLU H 1 163 ? 52.170 32.350 28.932 1.00 38.62 163 GLU H N 1
ATOM 13178 C CA . GLU H 1 163 ? 52.878 31.080 28.938 1.00 39.69 163 GLU H CA 1
ATOM 13179 C C . GLU H 1 163 ? 52.625 30.420 27.591 1.00 39.91 163 GLU H C 1
ATOM 13180 O O . GLU H 1 163 ? 53.553 29.936 26.939 1.00 40.65 163 GLU H O 1
ATOM 13186 N N . LEU H 1 164 ? 51.362 30.420 27.169 1.00 38.71 164 LEU H N 1
ATOM 13187 C CA . LEU H 1 164 ? 50.979 29.820 25.896 1.00 36.50 164 LEU H CA 1
ATOM 13188 C C . LEU H 1 164 ? 51.813 30.362 24.741 1.00 36.35 164 LEU H C 1
ATOM 13189 O O . LEU H 1 164 ? 52.195 29.615 23.840 1.00 36.32 164 LEU H O 1
ATOM 13194 N N . ALA H 1 165 ? 52.095 31.661 24.766 1.00 36.26 165 ALA H N 1
ATOM 13195 C CA . ALA H 1 165 ? 52.883 32.286 23.706 1.00 36.83 165 ALA H CA 1
ATOM 13196 C C . ALA H 1 165 ? 54.282 31.675 23.579 1.00 36.87 165 ALA H C 1
ATOM 13197 O O . ALA H 1 165 ? 54.879 31.687 22.501 1.00 37.08 165 ALA H O 1
ATOM 13199 N N . LYS H 1 166 ? 54.802 31.142 24.679 1.00 37.27 166 LYS H N 1
ATOM 13200 C CA . LYS H 1 166 ? 56.125 30.533 24.662 1.00 38.50 166 LYS H CA 1
ATOM 13201 C C . LYS H 1 166 ? 56.114 29.187 23.940 1.00 39.33 166 LYS H C 1
ATOM 13202 O O . LYS H 1 166 ? 57.165 28.701 23.508 1.00 37.90 166 LYS H O 1
ATOM 13208 N N . HIS H 1 167 ? 54.924 28.601 23.792 1.00 39.07 167 HIS H N 1
ATOM 13209 C CA . HIS H 1 167 ? 54.789 27.308 23.124 1.00 38.36 167 HIS H CA 1
ATOM 13210 C C . HIS H 1 167 ? 53.971 27.314 21.834 1.00 36.68 167 HIS H C 1
ATOM 13211 O O . HIS H 1 167 ? 54.129 26.423 21.002 1.00 36.30 167 HIS H O 1
ATOM 13218 N N . HIS H 1 168 ? 53.089 28.295 21.668 1.00 34.98 168 HIS H N 1
ATOM 13219 C CA . HIS H 1 168 ? 52.276 28.372 20.453 1.00 33.15 168 HIS H CA 1
ATOM 13220 C C . HIS H 1 168 ? 52.343 29.750 19.817 1.00 31.74 168 HIS H C 1
ATOM 13221 O O . HIS H 1 168 ? 52.172 30.761 20.492 1.00 31.98 168 HIS H O 1
ATOM 13228 N N . PRO H 1 169 ? 52.586 29.809 18.504 1.00 29.90 169 PRO H N 1
ATOM 13229 C CA . PRO H 1 169 ? 52.645 31.122 17.870 1.00 30.81 169 PRO H CA 1
ATOM 13230 C C . PRO H 1 169 ? 51.223 31.668 17.785 1.00 32.28 169 PRO H C 1
ATOM 13231 O O . PRO H 1 169 ? 50.256 30.959 18.064 1.00 31.93 169 PRO H O 1
ATOM 13235 N N . ASN H 1 170 ? 51.100 32.930 17.400 1.00 34.29 170 ASN H N 1
ATOM 13236 C CA . ASN H 1 170 ? 49.794 33.562 17.283 1.00 34.72 170 ASN H CA 1
ATOM 13237 C C . ASN H 1 170 ? 49.099 33.097 15.999 1.00 33.78 170 ASN H C 1
ATOM 13238 O O . ASN H 1 170 ? 49.758 32.788 14.998 1.00 32.86 170 ASN H O 1
ATOM 13243 N N . LYS H 1 171 ? 47.770 33.027 16.048 1.00 32.25 171 LYS H N 1
ATOM 13244 C CA . LYS H 1 171 ? 46.964 32.620 14.902 1.00 30.68 171 LYS H CA 1
ATOM 13245 C C . LYS H 1 171 ? 47.078 31.140 14.534 1.00 30.65 171 LYS H C 1
ATOM 13246 O O . LYS H 1 171 ? 46.802 30.764 13.390 1.00 31.55 171 LYS H O 1
ATOM 13252 N N . LYS H 1 172 ? 47.471 30.291 15.480 1.00 28.51 172 LYS H N 1
ATOM 13253 C CA . LYS H 1 172 ? 47.585 28.875 15.159 1.00 28.32 172 LYS H CA 1
ATOM 13254 C C . LYS H 1 172 ? 46.219 28.189 15.162 1.00 28.17 172 LYS H C 1
ATOM 13255 O O . LYS H 1 172 ? 45.312 28.590 15.903 1.00 27.57 172 LYS H O 1
ATOM 13261 N N . LEU H 1 173 ? 46.071 27.175 14.311 1.00 27.09 173 LEU H N 1
ATOM 13262 C CA . LEU H 1 173 ? 44.822 26.425 14.221 1.00 26.58 173 LEU H CA 1
ATOM 13263 C C . LEU H 1 173 ? 44.792 25.374 15.312 1.00 25.63 173 LEU H C 1
ATOM 13264 O O . LEU H 1 173 ? 45.721 24.579 15.456 1.00 25.88 173 LEU H O 1
ATOM 13269 N N . VAL H 1 174 ? 43.711 25.371 16.078 1.00 23.84 174 VAL H N 1
ATOM 13270 C CA . VAL H 1 174 ? 43.573 24.442 17.181 1.00 22.53 174 VAL H CA 1
ATOM 13271 C C . VAL H 1 174 ? 42.234 23.691 17.067 1.00 22.72 174 VAL H C 1
ATOM 13272 O O . VAL H 1 174 ? 41.305 24.191 16.437 1.00 22.81 174 VAL H O 1
ATOM 13276 N N . ASN H 1 175 ? 42.122 22.494 17.638 1.00 20.96 175 ASN H N 1
ATOM 13277 C CA . ASN H 1 175 ? 40.853 21.773 17.506 1.00 21.29 175 ASN H CA 1
ATOM 13278 C C . ASN H 1 175 ? 39.774 22.285 18.453 1.00 19.87 175 ASN H C 1
ATOM 13279 O O . ASN H 1 175 ? 39.991 23.230 19.210 1.00 19.80 175 ASN H O 1
ATOM 13284 N N . SER H 1 176 ? 38.599 21.674 18.397 1.00 18.22 176 SER H N 1
ATOM 13285 C CA . SER H 1 176 ? 37.500 22.112 19.237 1.00 17.65 176 SER H CA 1
ATOM 13286 C C . SER H 1 176 ? 36.427 21.036 19.307 1.00 17.05 176 SER H C 1
ATOM 13287 O O . SER H 1 176 ? 35.913 20.585 18.287 1.00 19.42 176 SER H O 1
ATOM 13290 N N . LEU H 1 177 ? 36.087 20.637 20.521 1.00 15.83 177 LEU H N 1
ATOM 13291 C CA . LEU H 1 177 ? 35.085 19.607 20.730 1.00 16.54 177 LEU H CA 1
ATOM 13292 C C . LEU H 1 177 ? 34.315 19.910 21.997 1.00 15.74 177 LEU H C 1
ATOM 13293 O O . LEU H 1 177 ? 34.262 19.090 22.908 1.00 18.05 177 LEU H O 1
ATOM 13298 N N . HIS H 1 178 ? 33.707 21.086 22.058 1.00 14.24 178 HIS H N 1
ATOM 13299 C CA . HIS H 1 178 ? 32.960 21.472 23.251 1.00 12.72 178 HIS H CA 1
ATOM 13300 C C . HIS H 1 178 ? 31.708 22.238 22.849 1.00 13.40 178 HIS H C 1
ATOM 13301 O O . HIS H 1 178 ? 31.631 22.753 21.732 1.00 11.11 178 HIS H O 1
ATOM 13308 N N . HIS H 1 179 ? 30.729 22.308 23.749 1.00 13.42 179 HIS H N 1
ATOM 13309 C CA . HIS H 1 179 ? 29.513 23.043 23.455 1.00 16.77 179 HIS H CA 1
ATOM 13310 C C . HIS H 1 179 ? 29.227 24.061 24.547 1.00 19.01 179 HIS H C 1
ATOM 13311 O O . HIS H 1 179 ? 28.270 24.837 24.454 1.00 19.09 179 HIS H O 1
ATOM 13318 N N . GLN H 1 180 ? 30.061 24.053 25.584 1.00 19.29 180 GLN H N 1
ATOM 13319 C CA . GLN H 1 180 ? 29.914 25.000 26.684 1.00 20.21 180 GLN H CA 1
ATOM 13320 C C . GLN H 1 180 ? 31.120 25.916 26.667 1.00 21.00 180 GLN H C 1
ATOM 13321 O O . GLN H 1 180 ? 32.112 25.626 26.008 1.00 20.06 180 GLN H O 1
ATOM 13327 N N . PHE H 1 181 ? 31.034 27.032 27.379 1.00 22.77 181 PHE H N 1
ATOM 13328 C CA . PHE H 1 181 ? 32.152 27.961 27.423 1.00 25.24 181 PHE H CA 1
ATOM 13329 C C . PHE H 1 181 ? 32.263 28.686 28.752 1.00 26.69 181 PHE H C 1
ATOM 13330 O O . PHE H 1 181 ? 31.317 28.726 29.548 1.00 26.50 181 PHE H O 1
ATOM 13338 N N . ILE H 1 182 ? 33.430 29.275 28.983 1.00 27.35 182 ILE H N 1
ATOM 13339 C CA . ILE H 1 182 ? 33.626 30.042 30.197 1.00 28.77 182 ILE H CA 1
ATOM 13340 C C . ILE H 1 182 ? 32.827 31.315 29.988 1.00 29.13 182 ILE H C 1
ATOM 13341 O O . ILE H 1 182 ? 32.971 31.984 28.964 1.00 29.16 182 ILE H O 1
ATOM 13346 N N . LYS H 1 183 ? 31.963 31.636 30.940 1.00 30.16 183 LYS H N 1
ATOM 13347 C CA . LYS H 1 183 ? 31.187 32.857 30.857 1.00 30.55 183 LYS H CA 1
ATOM 13348 C C . LYS H 1 183 ? 32.016 33.890 31.609 1.00 31.21 183 LYS H C 1
ATOM 13349 O O . LYS H 1 183 ? 32.832 34.598 31.022 1.00 30.98 183 LYS H O 1
ATOM 13355 N N . LYS H 1 184 ? 31.817 33.955 32.919 1.00 32.18 184 LYS H N 1
ATOM 13356 C CA . LYS H 1 184 ? 32.560 34.887 33.751 1.00 32.68 184 LYS H CA 1
ATOM 13357 C C . LYS H 1 184 ? 33.786 34.198 34.337 1.00 31.25 184 LYS H C 1
ATOM 13358 O O . LYS H 1 184 ? 33.676 33.202 35.052 1.00 29.11 184 LYS H O 1
ATOM 13364 N N . LEU H 1 185 ? 34.951 34.743 34.013 1.00 31.43 185 LEU H N 1
ATOM 13365 C CA . LEU H 1 185 ? 36.229 34.211 34.466 1.00 33.31 185 LEU H CA 1
ATOM 13366 C C . LEU H 1 185 ? 36.430 34.478 35.953 1.00 34.02 185 LEU H C 1
ATOM 13367 O O . LEU H 1 185 ? 36.291 35.607 36.412 1.00 34.90 185 LEU H O 1
ATOM 13372 N N . ALA H 1 186 ? 36.764 33.434 36.698 1.00 35.46 186 ALA H N 1
ATOM 13373 C CA . ALA H 1 186 ? 36.997 33.562 38.128 1.00 37.65 186 ALA H CA 1
ATOM 13374 C C . ALA H 1 186 ? 38.212 34.455 38.380 1.00 38.62 186 ALA H C 1
ATOM 13375 O O . ALA H 1 186 ? 39.108 34.551 37.539 1.00 39.24 186 ALA H O 1
ATOM 13377 N N . PRO H 1 187 ? 38.254 35.128 39.542 1.00 39.35 187 PRO H N 1
ATOM 13378 C CA . PRO H 1 187 ? 39.388 36.002 39.858 1.00 40.36 187 PRO H CA 1
ATOM 13379 C C . PRO H 1 187 ? 40.672 35.187 40.049 1.00 41.34 187 PRO H C 1
ATOM 13380 O O . PRO H 1 187 ? 40.619 34.001 40.391 1.00 40.89 187 PRO H O 1
ATOM 13384 N N . SER H 1 188 ? 41.813 35.835 39.827 1.00 42.23 188 SER H N 1
ATOM 13385 C CA . SER H 1 188 ? 43.132 35.208 39.943 1.00 44.39 188 SER H CA 1
ATOM 13386 C C . SER H 1 188 ? 43.495 34.504 38.644 1.00 44.58 188 SER H C 1
ATOM 13387 O O . SER H 1 188 ? 44.448 33.724 38.587 1.00 45.50 188 SER H O 1
ATOM 13390 N N . PHE H 1 189 ? 42.724 34.777 37.600 1.00 43.72 189 PHE H N 1
ATOM 13391 C CA . PHE H 1 189 ? 42.978 34.180 36.301 1.00 42.86 189 PHE H CA 1
ATOM 13392 C C . PHE H 1 189 ? 42.908 35.229 35.214 1.00 42.23 189 PHE H C 1
ATOM 13393 O O . PHE H 1 189 ? 42.312 36.292 35.399 1.00 41.53 189 PHE H O 1
ATOM 13401 N N . LYS H 1 190 ? 43.516 34.914 34.077 1.00 41.91 190 LYS H N 1
ATOM 13402 C CA . LYS H 1 190 ? 43.551 35.822 32.945 1.00 42.61 190 LYS H CA 1
ATOM 13403 C C . LYS H 1 190 ? 43.310 35.034 31.665 1.00 40.73 190 LYS H C 1
ATOM 13404 O O . LYS H 1 190 ? 43.626 33.847 31.594 1.00 40.17 190 LYS H O 1
ATOM 13410 N N . VAL H 1 191 ? 42.740 35.690 30.661 1.00 38.50 191 VAL H N 1
ATOM 13411 C CA . VAL H 1 191 ? 42.484 35.031 29.387 1.00 36.32 191 VAL H CA 1
ATOM 13412 C C . VAL H 1 191 ? 43.752 35.112 28.551 1.00 35.26 191 VAL H C 1
ATOM 13413 O O . VAL H 1 191 ? 44.335 36.181 28.386 1.00 36.21 191 VAL H O 1
ATOM 13417 N N . THR H 1 192 ? 44.169 33.973 28.019 1.00 34.07 192 THR H N 1
ATOM 13418 C CA . THR H 1 192 ? 45.386 33.892 27.230 1.00 33.63 192 THR H CA 1
ATOM 13419 C C . THR H 1 192 ? 45.156 33.644 25.738 1.00 31.81 192 THR H C 1
ATOM 13420 O O . THR H 1 192 ? 46.052 33.866 24.923 1.00 32.18 192 THR H O 1
ATOM 13424 N N . ALA H 1 193 ? 43.956 33.198 25.379 1.00 30.16 193 ALA H N 1
ATOM 13425 C CA . ALA H 1 193 ? 43.635 32.941 23.979 1.00 29.36 193 ALA H CA 1
ATOM 13426 C C . ALA H 1 193 ? 42.136 32.929 23.720 1.00 27.90 193 ALA H C 1
ATOM 13427 O O . ALA H 1 193 ? 41.354 32.480 24.551 1.00 29.00 193 ALA H O 1
ATOM 13429 N N . ARG H 1 194 ? 41.745 33.425 22.553 1.00 26.78 194 ARG H N 1
ATOM 13430 C CA . ARG H 1 194 ? 40.338 33.463 22.158 1.00 26.00 194 ARG H CA 1
ATOM 13431 C C . ARG H 1 194 ? 40.234 33.179 20.667 1.00 24.50 194 ARG H C 1
ATOM 13432 O O . ARG H 1 194 ? 41.190 33.355 19.917 1.00 22.55 194 ARG H O 1
ATOM 13440 N N . THR H 1 195 ? 39.059 32.740 20.242 1.00 24.32 195 THR H N 1
ATOM 13441 C CA . THR H 1 195 ? 38.828 32.509 18.832 1.00 23.07 195 THR H CA 1
ATOM 13442 C C . THR H 1 195 ? 38.257 33.833 18.352 1.00 22.89 195 THR H C 1
ATOM 13443 O O . THR H 1 195 ? 37.936 34.700 19.161 1.00 21.78 195 THR H O 1
ATOM 13447 N N . ALA H 1 196 ? 38.129 33.984 17.041 1.00 22.74 196 ALA H N 1
ATOM 13448 C CA . ALA H 1 196 ? 37.621 35.213 16.448 1.00 20.97 196 ALA H CA 1
ATOM 13449 C C . ALA H 1 196 ? 36.230 35.648 16.929 1.00 20.63 196 ALA H C 1
ATOM 13450 O O . ALA H 1 196 ? 35.837 36.799 16.727 1.00 21.58 196 ALA H O 1
ATOM 13452 N N . ASP H 1 197 ? 35.488 34.747 17.563 1.00 17.96 197 ASP H N 1
ATOM 13453 C CA . ASP H 1 197 ? 34.152 35.086 18.061 1.00 17.78 197 ASP H CA 1
ATOM 13454 C C . ASP H 1 197 ? 34.206 35.616 19.492 1.00 18.71 197 ASP H C 1
ATOM 13455 O O . ASP H 1 197 ? 33.177 35.935 20.092 1.00 19.12 197 ASP H O 1
ATOM 13460 N N . GLY H 1 198 ? 35.411 35.696 20.040 1.00 18.88 198 GLY H N 1
ATOM 13461 C CA . GLY H 1 198 ? 35.564 36.181 21.396 1.00 20.63 198 GLY H CA 1
ATOM 13462 C C . GLY H 1 198 ? 35.501 35.101 22.460 1.00 22.62 198 GLY H C 1
ATOM 13463 O O . GLY H 1 198 ? 35.761 35.388 23.634 1.00 23.42 198 GLY H O 1
ATOM 13472 N N . ILE H 1 200 ? 36.536 32.233 24.960 1.00 21.22 200 ILE H N 1
ATOM 13473 C CA . ILE H 1 200 ? 37.766 31.984 25.704 1.00 20.37 200 ILE H CA 1
ATOM 13474 C C . ILE H 1 200 ? 38.357 30.610 25.401 1.00 21.34 200 ILE H C 1
ATOM 13475 O O . ILE H 1 200 ? 37.716 29.590 25.641 1.00 20.97 200 ILE H O 1
ATOM 13480 N N . GLU H 1 201 ? 39.588 30.584 24.900 1.00 22.53 201 GLU H N 1
ATOM 13481 C CA . GLU H 1 201 ? 40.236 29.320 24.573 1.00 23.33 201 GLU H CA 1
ATOM 13482 C C . GLU H 1 201 ? 41.418 28.975 25.474 1.00 24.31 201 GLU H C 1
ATOM 13483 O O . GLU H 1 201 ? 41.944 27.864 25.411 1.00 24.52 201 GLU H O 1
ATOM 13489 N N . ALA H 1 202 ? 41.836 29.914 26.314 1.00 26.50 202 ALA H N 1
ATOM 13490 C CA . ALA H 1 202 ? 42.963 29.661 27.205 1.00 28.46 202 ALA H CA 1
ATOM 13491 C C . ALA H 1 202 ? 42.968 30.547 28.446 1.00 30.58 202 ALA H C 1
ATOM 13492 O O . ALA H 1 202 ? 42.753 31.758 28.368 1.00 31.51 202 ALA H O 1
ATOM 13494 N N . VAL H 1 203 ? 43.223 29.928 29.592 1.00 32.09 203 VAL H N 1
ATOM 13495 C CA . VAL H 1 203 ? 43.267 30.640 30.857 1.00 34.41 203 VAL H CA 1
ATOM 13496 C C . VAL H 1 203 ? 44.605 30.431 31.573 1.00 36.42 203 VAL H C 1
ATOM 13497 O O . VAL H 1 203 ? 45.091 29.306 31.698 1.00 35.18 203 VAL H O 1
ATOM 13501 N N . GLU H 1 204 ? 45.198 31.537 32.019 1.00 39.65 204 GLU H N 1
ATOM 13502 C CA . GLU H 1 204 ? 46.470 31.526 32.738 1.00 41.62 204 GLU H CA 1
ATOM 13503 C C . GLU H 1 204 ? 46.168 31.945 34.170 1.00 42.56 204 GLU H C 1
ATOM 13504 O O . GLU H 1 204 ? 45.055 32.368 34.474 1.00 42.55 204 GLU H O 1
ATOM 13510 N N . GLY H 1 205 ? 47.155 31.846 35.050 1.00 44.01 205 GLY H N 1
ATOM 13511 C CA . GLY H 1 205 ? 46.913 32.222 36.431 1.00 45.10 205 GLY H CA 1
ATOM 13512 C C . GLY H 1 205 ? 47.653 33.451 36.922 1.00 45.35 205 GLY H C 1
ATOM 13513 O O . GLY H 1 205 ? 48.725 33.791 36.422 1.00 45.86 205 GLY H O 1
ATOM 13514 N N . ASP H 1 206 ? 47.062 34.117 37.910 1.00 46.91 206 ASP H N 1
ATOM 13515 C CA . ASP H 1 206 ? 47.637 35.310 38.530 1.00 47.49 206 ASP H CA 1
ATOM 13516 C C . ASP H 1 206 ? 47.891 34.994 39.996 1.00 46.12 206 ASP H C 1
ATOM 13517 O O . ASP H 1 206 ? 46.976 34.599 40.720 1.00 44.75 206 ASP H O 1
ATOM 13522 N N . ASN H 1 207 ? 49.132 35.161 40.431 1.00 45.08 207 ASN H N 1
ATOM 13523 C CA . ASN H 1 207 ? 49.479 34.912 41.823 1.00 44.84 207 ASN H CA 1
ATOM 13524 C C . ASN H 1 207 ? 48.923 33.591 42.368 1.00 44.69 207 ASN H C 1
ATOM 13525 O O . ASN H 1 207 ? 48.557 33.510 43.546 1.00 44.59 207 ASN H O 1
ATOM 13530 N N . LEU H 1 208 ? 48.842 32.564 41.524 1.00 43.60 208 LEU H N 1
ATOM 13531 C CA . LEU H 1 208 ? 48.354 31.271 41.991 1.00 42.17 208 LEU H CA 1
ATOM 13532 C C . LEU H 1 208 ? 49.526 30.536 42.634 1.00 41.59 208 LEU H C 1
ATOM 13533 O O . LEU H 1 208 ? 50.671 30.671 42.197 1.00 41.67 208 LEU H O 1
ATOM 13538 N N . PRO H 1 209 ? 49.261 29.748 43.685 1.00 40.97 209 PRO H N 1
ATOM 13539 C CA . PRO H 1 209 ? 50.365 29.031 44.327 1.00 40.76 209 PRO H CA 1
ATOM 13540 C C . PRO H 1 209 ? 51.100 28.058 43.406 1.00 41.50 209 PRO H C 1
ATOM 13541 O O . PRO H 1 209 ? 52.129 27.495 43.785 1.00 42.36 209 PRO H O 1
ATOM 13545 N N . SER H 1 210 ? 50.589 27.871 42.191 1.00 41.30 210 SER H N 1
ATOM 13546 C CA . SER H 1 210 ? 51.236 26.953 41.258 1.00 39.03 210 SER H CA 1
ATOM 13547 C C . SER H 1 210 ? 51.082 27.315 39.791 1.00 37.78 210 SER H C 1
ATOM 13548 O O . SER H 1 210 ? 50.195 28.084 39.410 1.00 37.43 210 SER H O 1
ATOM 13551 N N . TRP H 1 211 ? 51.977 26.759 38.978 1.00 36.48 211 TRP H N 1
ATOM 13552 C CA . TRP H 1 211 ? 51.964 26.962 37.530 1.00 35.42 211 TRP H CA 1
ATOM 13553 C C . TRP H 1 211 ? 50.596 26.470 37.034 1.00 33.43 211 TRP H C 1
ATOM 13554 O O . TRP H 1 211 ? 50.083 25.460 37.526 1.00 31.60 211 TRP H O 1
ATOM 13565 N N . TYR H 1 212 ? 49.999 27.178 36.081 1.00 31.82 212 TYR H N 1
ATOM 13566 C CA . TYR H 1 212 ? 48.701 26.761 35.567 1.00 30.50 212 TYR H CA 1
ATOM 13567 C C . TYR H 1 212 ? 48.443 27.111 34.112 1.00 30.70 212 TYR H C 1
ATOM 13568 O O . TYR H 1 212 ? 48.759 28.207 33.646 1.00 29.01 212 TYR H O 1
ATOM 13577 N N . LEU H 1 213 ? 47.843 26.159 33.409 1.00 29.71 213 LEU H N 1
ATOM 13578 C CA . LEU H 1 213 ? 47.494 26.331 32.012 1.00 28.98 213 LEU H CA 1
ATOM 13579 C C . LEU H 1 213 ? 46.231 25.541 31.731 1.00 28.33 213 LEU H C 1
ATOM 13580 O O . LEU H 1 213 ? 46.147 24.351 32.027 1.00 28.23 213 LEU H O 1
ATOM 13585 N N . GLY H 1 214 ? 45.244 26.222 31.169 1.00 28.01 214 GLY H N 1
ATOM 13586 C CA . GLY H 1 214 ? 43.993 25.576 30.836 1.00 27.65 214 GLY H CA 1
ATOM 13587 C C . GLY H 1 214 ? 43.614 25.942 29.415 1.00 27.93 214 GLY H C 1
ATOM 13588 O O . GLY H 1 214 ? 43.403 27.114 29.105 1.00 28.64 214 GLY H O 1
ATOM 13589 N N . VAL H 1 215 ? 43.562 24.953 28.533 1.00 25.77 215 VAL H N 1
ATOM 13590 C CA . VAL H 1 215 ? 43.189 25.221 27.159 1.00 24.28 215 VAL H CA 1
ATOM 13591 C C . VAL H 1 215 ? 41.807 24.615 26.935 1.00 24.68 215 VAL H C 1
ATOM 13592 O O . VAL H 1 215 ? 41.448 23.612 27.564 1.00 25.19 215 VAL H O 1
ATOM 13596 N N . GLN H 1 216 ? 41.027 25.234 26.056 1.00 23.68 216 GLN H N 1
ATOM 13597 C CA . GLN H 1 216 ? 39.682 24.756 25.769 1.00 22.86 216 GLN H CA 1
ATOM 13598 C C . GLN H 1 216 ? 39.683 23.609 24.749 1.00 22.26 216 GLN H C 1
ATOM 13599 O O . GLN H 1 216 ? 38.701 22.872 24.647 1.00 21.40 216 GLN H O 1
ATOM 13605 N N . TRP H 1 217 ? 40.789 23.445 24.022 1.00 21.05 217 TRP H N 1
ATOM 13606 C CA . TRP H 1 217 ? 40.893 22.399 23.004 1.00 20.33 217 TRP H CA 1
ATOM 13607 C C . TRP H 1 217 ? 41.486 21.083 23.526 1.00 20.26 217 TRP H C 1
ATOM 13608 O O . TRP H 1 217 ? 41.751 20.962 24.716 1.00 22.51 217 TRP H O 1
ATOM 13619 N N . HIS H 1 218 ? 41.676 20.103 22.639 1.00 19.68 218 HIS H N 1
ATOM 13620 C CA . HIS H 1 218 ? 42.215 18.781 23.003 1.00 17.49 218 HIS H CA 1
ATOM 13621 C C . HIS H 1 218 ? 43.595 18.506 22.428 1.00 17.84 218 HIS H C 1
ATOM 13622 O O . HIS H 1 218 ? 43.733 17.796 21.431 1.00 19.95 218 HIS H O 1
ATOM 13629 N N . PRO H 1 219 ? 44.646 19.049 23.060 1.00 18.53 219 PRO H N 1
ATOM 13630 C CA . PRO H 1 219 ? 46.005 18.830 22.559 1.00 16.56 219 PRO H CA 1
ATOM 13631 C C . PRO H 1 219 ? 46.463 17.374 22.626 1.00 16.98 219 PRO H C 1
ATOM 13632 O O . PRO H 1 219 ? 47.348 16.965 21.879 1.00 17.48 219 PRO H O 1
ATOM 13636 N N . GLU H 1 220 ? 45.864 16.581 23.504 1.00 17.51 220 GLU H N 1
ATOM 13637 C CA . GLU H 1 220 ? 46.280 15.192 23.598 1.00 20.74 220 GLU H CA 1
ATOM 13638 C C . GLU H 1 220 ? 45.917 14.466 22.305 1.00 22.70 220 GLU H C 1
ATOM 13639 O O . GLU H 1 220 ? 46.444 13.396 22.014 1.00 22.89 220 GLU H O 1
ATOM 13645 N N . LEU H 1 221 ? 45.033 15.065 21.514 1.00 24.06 221 LEU H N 1
ATOM 13646 C CA . LEU H 1 221 ? 44.641 14.460 20.242 1.00 25.19 221 LEU H CA 1
ATOM 13647 C C . LEU H 1 221 ? 45.496 14.990 19.094 1.00 25.47 221 LEU H C 1
ATOM 13648 O O . LEU H 1 221 ? 45.464 14.442 17.993 1.00 26.39 221 LEU H O 1
ATOM 13661 N N . PHE H 1 223 ? 49.108 16.193 19.651 1.00 27.60 223 PHE H N 1
ATOM 13662 C CA . PHE H 1 223 ? 50.548 16.027 19.868 1.00 29.34 223 PHE H CA 1
ATOM 13663 C C . PHE H 1 223 ? 51.252 14.973 19.022 1.00 30.44 223 PHE H C 1
ATOM 13664 O O . PHE H 1 223 ? 52.447 15.091 18.758 1.00 30.19 223 PHE H O 1
ATOM 13672 N N . GLN H 1 224 ? 50.520 13.947 18.599 1.00 32.00 224 GLN H N 1
ATOM 13673 C CA . GLN H 1 224 ? 51.114 12.884 17.797 1.00 33.76 224 GLN H CA 1
ATOM 13674 C C . GLN H 1 224 ? 51.605 13.408 16.449 1.00 32.76 224 GLN H C 1
ATOM 13675 O O . GLN H 1 224 ? 52.546 12.868 15.873 1.00 33.05 224 GLN H O 1
ATOM 13681 N N . THR H 1 225 ? 50.970 14.464 15.952 1.00 32.63 225 THR H N 1
ATOM 13682 C CA . THR H 1 225 ? 51.351 15.048 14.668 1.00 32.41 225 THR H CA 1
ATOM 13683 C C . THR H 1 225 ? 51.529 16.556 14.752 1.00 32.95 225 THR H C 1
ATOM 13684 O O . THR H 1 225 ? 51.575 17.241 13.731 1.00 33.12 225 THR H O 1
ATOM 13688 N N . ASP H 1 226 ? 51.621 17.080 15.968 1.00 32.90 226 ASP H N 1
ATOM 13689 C CA . ASP H 1 226 ? 51.794 18.514 16.143 1.00 31.27 226 ASP H CA 1
ATOM 13690 C C . ASP H 1 226 ? 52.781 18.783 17.270 1.00 29.50 226 ASP H C 1
ATOM 13691 O O . ASP H 1 226 ? 52.396 18.848 18.438 1.00 29.49 226 ASP H O 1
ATOM 13696 N N . PRO H 1 227 ? 54.071 18.944 16.929 1.00 29.34 227 PRO H N 1
ATOM 13697 C CA . PRO H 1 227 ? 55.157 19.207 17.878 1.00 30.08 227 PRO H CA 1
ATOM 13698 C C . PRO H 1 227 ? 54.795 20.265 18.918 1.00 31.43 227 PRO H C 1
ATOM 13699 O O . PRO H 1 227 ? 55.034 20.089 20.116 1.00 33.22 227 PRO H O 1
ATOM 13703 N N . GLU H 1 228 ? 54.216 21.363 18.451 1.00 32.14 228 GLU H N 1
ATOM 13704 C CA . GLU H 1 228 ? 53.815 22.451 19.331 1.00 32.53 228 GLU H CA 1
ATOM 13705 C C . GLU H 1 228 ? 52.920 21.960 20.468 1.00 31.85 228 GLU H C 1
ATOM 13706 O O . GLU H 1 228 ? 53.058 22.409 21.607 1.00 31.02 228 GLU H O 1
ATOM 13712 N N . SER H 1 229 ? 52.004 21.044 20.158 1.00 30.59 229 SER H N 1
ATOM 13713 C CA . SER H 1 229 ? 51.096 20.503 21.166 1.00 30.42 229 SER H CA 1
ATOM 13714 C C . SER H 1 229 ? 51.821 19.609 22.169 1.00 31.20 229 SER H C 1
ATOM 13715 O O . SER H 1 229 ? 51.425 19.524 23.335 1.00 28.89 229 SER H O 1
ATOM 13718 N N . GLU H 1 230 ? 52.872 18.931 21.716 1.00 32.05 230 GLU H N 1
ATOM 13719 C CA . GLU H 1 230 ? 53.630 18.070 22.614 1.00 33.34 230 GLU H CA 1
ATOM 13720 C C . GLU H 1 230 ? 54.358 18.947 23.613 1.00 33.22 230 GLU H C 1
ATOM 13721 O O . GLU H 1 230 ? 54.616 18.534 24.738 1.00 34.96 230 GLU H O 1
ATOM 13727 N N . GLN H 1 231 ? 54.679 20.168 23.201 1.00 33.41 231 GLN H N 1
ATOM 13728 C CA . GLN H 1 231 ? 55.382 21.087 24.082 1.00 34.80 231 GLN H CA 1
ATOM 13729 C C . GLN H 1 231 ? 54.591 21.401 25.348 1.00 34.05 231 GLN H C 1
ATOM 13730 O O . GLN H 1 231 ? 55.170 21.485 26.430 1.00 35.47 231 GLN H O 1
ATOM 13736 N N . LEU H 1 232 ? 53.274 21.563 25.225 1.00 32.03 232 LEU H N 1
ATOM 13737 C CA . LEU H 1 232 ? 52.447 21.869 26.389 1.00 30.49 232 LEU H CA 1
ATOM 13738 C C . LEU H 1 232 ? 52.556 20.763 27.454 1.00 30.31 232 LEU H C 1
ATOM 13739 O O . LEU H 1 232 ? 52.672 21.054 28.645 1.00 29.23 232 LEU H O 1
ATOM 13744 N N . PHE H 1 233 ? 52.530 19.500 27.033 1.00 29.51 233 PHE H N 1
ATOM 13745 C CA . PHE H 1 233 ? 52.649 18.397 27.987 1.00 28.59 233 PHE H CA 1
ATOM 13746 C C . PHE H 1 233 ? 54.057 18.362 28.555 1.00 29.00 233 PHE H C 1
ATOM 13747 O O . PHE H 1 233 ? 54.270 17.962 29.698 1.00 27.99 233 PHE H O 1
ATOM 13755 N N . GLN H 1 234 ? 55.021 18.771 27.738 1.00 29.94 234 GLN H N 1
ATOM 13756 C CA . GLN H 1 234 ? 56.408 18.798 28.166 1.00 30.65 234 GLN H CA 1
ATOM 13757 C C . GLN H 1 234 ? 56.538 19.818 29.295 1.00 31.10 234 GLN H C 1
ATOM 13758 O O . GLN H 1 234 ? 57.298 19.625 30.241 1.00 30.91 234 GLN H O 1
ATOM 13764 N N . ALA H 1 235 ? 55.777 20.902 29.186 1.00 32.14 235 ALA H N 1
ATOM 13765 C CA . ALA H 1 235 ? 55.793 21.957 30.186 1.00 32.51 235 ALA H CA 1
ATOM 13766 C C . ALA H 1 235 ? 55.260 21.454 31.523 1.00 32.88 235 ALA H C 1
ATOM 13767 O O . ALA H 1 235 ? 55.805 21.784 32.574 1.00 34.41 235 ALA H O 1
ATOM 13769 N N . LEU H 1 236 ? 54.199 20.655 31.489 1.00 31.87 236 LEU H N 1
ATOM 13770 C CA . LEU H 1 236 ? 53.626 20.119 32.723 1.00 32.37 236 LEU H CA 1
ATOM 13771 C C . LEU H 1 236 ? 54.611 19.194 33.446 1.00 33.06 236 LEU H C 1
ATOM 13772 O O . LEU H 1 236 ? 54.699 19.198 34.681 1.00 32.80 236 LEU H O 1
ATOM 13777 N N . VAL H 1 237 ? 55.346 18.401 32.674 1.00 33.60 237 VAL H N 1
ATOM 13778 C CA . VAL H 1 237 ? 56.318 17.482 33.248 1.00 34.47 237 VAL H CA 1
ATOM 13779 C C . VAL H 1 237 ? 57.534 18.244 33.758 1.00 34.54 237 VAL H C 1
ATOM 13780 O O . VAL H 1 237 ? 58.008 17.988 34.864 1.00 32.82 237 VAL H O 1
ATOM 13784 N N . ASP H 1 238 ? 58.037 19.176 32.950 1.00 35.30 238 ASP H N 1
ATOM 13785 C CA . ASP H 1 238 ? 59.189 19.984 33.351 1.00 36.19 238 ASP H CA 1
ATOM 13786 C C . ASP H 1 238 ? 58.850 20.709 34.653 1.00 36.84 238 ASP H C 1
ATOM 13787 O O . ASP H 1 238 ? 59.686 20.813 35.554 1.00 38.24 238 ASP H O 1
ATOM 13792 N N . GLU H 1 239 ? 57.612 21.190 34.744 1.00 37.55 239 GLU H N 1
ATOM 13793 C CA . GLU H 1 239 ? 57.125 21.899 35.923 1.00 37.85 239 GLU H CA 1
ATOM 13794 C C . GLU H 1 239 ? 56.921 20.953 37.097 1.00 38.88 239 GLU H C 1
ATOM 13795 O O . GLU H 1 239 ? 56.958 21.376 38.249 1.00 39.36 239 GLU H O 1
ATOM 13801 N N . SER H 1 240 ? 56.683 19.678 36.808 1.00 40.07 240 SER H N 1
ATOM 13802 C CA . SER H 1 240 ? 56.481 18.706 37.872 1.00 41.46 240 SER H CA 1
ATOM 13803 C C . SER H 1 240 ? 57.799 18.264 38.486 1.00 42.29 240 SER H C 1
ATOM 13804 O O . SER H 1 240 ? 57.894 18.130 39.700 1.00 42.24 240 SER H O 1
ATOM 13807 N N . LYS H 1 241 ? 58.817 18.028 37.665 1.00 44.64 241 LYS H N 1
ATOM 13808 C CA . LYS H 1 241 ? 60.107 17.638 38.224 1.00 48.64 241 LYS H CA 1
ATOM 13809 C C . LYS H 1 241 ? 60.878 18.904 38.559 1.00 50.04 241 LYS H C 1
ATOM 13810 O O . LYS H 1 241 ? 62.105 18.925 38.618 1.00 50.86 241 LYS H O 1
ATOM 13816 N N . LYS H 1 242 ? 60.111 19.962 38.783 1.00 51.94 242 LYS H N 1
ATOM 13817 C CA . LYS H 1 242 ? 60.626 21.274 39.125 1.00 53.56 242 LYS H CA 1
ATOM 13818 C C . LYS H 1 242 ? 59.995 21.604 40.471 1.00 55.20 242 LYS H C 1
ATOM 13819 O O . LYS H 1 242 ? 60.079 22.726 40.960 1.00 55.83 242 LYS H O 1
ATOM 13825 N N . THR H 1 243 ? 59.341 20.599 41.046 1.00 57.36 243 THR H N 1
ATOM 13826 C CA . THR H 1 243 ? 58.699 20.703 42.351 1.00 60.02 243 THR H CA 1
ATOM 13827 C C . THR H 1 243 ? 59.046 19.427 43.113 1.00 61.84 243 THR H C 1
ATOM 13828 O O . THR H 1 243 ? 58.443 19.100 44.136 1.00 62.14 243 THR H O 1
#

InterPro domains:
  IPR011697 Peptidase C26 [PF07722] (3-218)
  IPR029062 Class I glutamine amidotransferase-like [G3DSA:3.40.50.880] (1-244)
  IPR029062 Class I glutamine amidotransferase-like [SSF52317] (24-239)
  IPR044668 Peptidase C26, gamma-glutamyl-gamma-aminobutyrate hydrolase PuuD-like [PTHR43235] (3-228)

B-factor: mean 25.77, std 8.6, range [4.65, 76.6]

Organism: Listeria innocua serovar 6a (strain ATCC BAA-680 / CLIP 11262) (NCBI:txid272626)

CATH classification: 3.40.50.880

Solvent-accessible surface area: 62899 Å² total